Protein AF-0000000084591475 (afdb_homodimer)

Solvent-accessible surface area (backbone atoms only — not comparable to full-atom values): 104775 Å² total; per-residue (Å²): 135,82,75,79,76,74,74,77,80,76,74,75,76,74,73,73,68,65,68,54,53,63,53,49,53,51,47,50,51,49,51,52,48,41,54,53,43,38,54,53,47,49,52,42,66,68,39,81,96,42,48,73,33,51,46,53,26,42,54,39,69,41,34,84,76,37,50,70,74,40,28,50,55,51,37,38,36,29,40,18,66,46,57,89,74,26,24,49,36,48,38,50,50,30,41,44,34,28,79,50,7,54,57,70,56,94,87,36,76,59,70,50,82,48,80,74,62,70,63,87,73,77,78,66,74,94,66,56,75,44,78,59,80,44,66,64,62,78,77,63,62,65,74,73,74,79,70,63,70,80,75,65,65,57,55,20,23,28,29,32,41,48,46,30,28,48,44,47,45,39,53,50,36,36,51,22,36,54,47,41,51,64,71,43,36,59,88,58,82,73,43,61,69,54,58,72,64,60,49,64,78,72,46,45,60,57,48,38,69,52,22,27,65,52,44,41,41,43,28,29,36,10,40,36,60,65,58,47,52,51,49,43,49,47,50,53,47,46,51,54,47,50,65,61,56,59,66,71,87,74,75,73,85,73,79,69,84,72,70,90,63,68,85,58,66,77,57,68,80,45,54,70,62,53,47,52,51,50,52,46,48,51,49,10,50,51,42,33,54,54,37,48,46,26,25,43,19,64,32,35,79,79,35,38,58,63,19,49,49,46,29,49,23,42,48,55,66,55,58,59,70,70,54,29,54,54,35,26,72,61,33,54,20,41,43,60,72,55,45,54,52,46,33,58,50,33,24,54,56,48,45,49,49,37,25,46,48,37,48,38,34,57,53,34,68,42,89,82,46,86,77,66,39,48,55,30,48,34,42,49,79,41,76,47,77,23,70,51,83,67,72,42,68,93,37,59,69,42,76,44,53,10,30,41,38,33,41,38,51,52,56,81,64,45,85,69,30,46,42,35,62,64,34,54,52,31,53,72,65,50,58,59,77,72,68,48,68,66,64,54,58,65,64,47,54,64,65,53,48,48,44,42,45,18,51,50,48,48,51,52,48,25,72,74,34,77,60,39,45,85,49,45,67,61,56,57,46,42,56,68,31,65,88,56,46,26,72,38,68,58,78,90,50,59,44,52,69,45,45,38,53,30,31,51,45,44,37,89,35,40,68,23,29,51,49,48,52,51,51,52,34,56,58,17,61,50,57,61,74,55,36,74,44,37,45,39,44,33,36,16,44,66,70,45,35,52,20,42,51,39,34,26,44,70,24,58,82,45,86,47,53,53,75,11,40,72,32,58,42,70,34,75,32,55,47,62,49,53,51,52,51,53,40,37,49,44,69,50,47,49,58,84,73,78,54,95,78,43,76,48,57,44,45,56,34,45,75,47,71,45,81,68,43,70,88,36,62,64,43,31,49,51,53,54,51,51,54,44,54,30,47,51,53,48,48,49,49,49,54,30,48,74,62,72,41,55,79,58,36,59,39,78,87,16,66,53,69,37,65,66,55,35,50,50,52,27,39,49,51,33,57,62,38,41,33,72,65,28,24,54,51,30,51,43,51,68,76,76,53,86,57,88,61,69,73,64,55,59,60,54,62,60,60,54,59,65,58,58,64,72,68,61,73,86,66,79,77,80,72,73,83,79,79,81,73,81,82,69,78,78,69,80,81,58,48,10,14,44,54,41,18,39,50,18,47,49,43,31,59,48,48,51,52,52,48,46,52,49,22,41,23,59,33,18,48,41,45,36,54,53,50,44,51,50,46,40,26,29,22,47,33,56,68,39,48,70,62,22,50,51,47,51,49,50,49,40,35,66,75,49,25,45,43,70,37,31,47,49,27,45,60,60,47,64,54,40,19,73,81,41,51,89,65,50,28,34,30,58,50,48,53,48,50,53,51,49,50,48,46,54,58,57,60,69,54,70,82,66,57,39,56,33,63,60,46,14,43,33,41,33,29,34,48,67,56,35,59,49,39,44,53,44,55,31,50,66,67,73,39,73,84,76,66,78,73,73,74,75,78,84,53,63,67,51,38,50,54,51,41,50,49,40,58,76,65,41,45,89,46,90,42,76,46,38,75,50,97,66,77,58,68,60,26,47,64,47,10,50,50,44,36,69,74,37,52,50,56,52,48,50,48,36,62,70,75,39,59,54,65,67,72,76,72,70,72,80,66,72,64,75,67,73,73,76,69,72,83,121,134,81,78,76,76,76,76,76,79,76,74,75,75,73,74,73,68,68,70,54,55,64,53,49,56,52,46,50,51,50,51,51,48,42,55,52,42,37,53,53,46,48,53,41,65,68,39,83,98,41,51,73,33,50,46,53,27,42,55,40,69,42,34,85,76,37,49,70,71,38,29,50,54,51,39,37,36,28,41,18,66,45,58,88,74,25,25,47,36,48,38,53,51,30,43,44,34,27,80,50,7,53,56,71,55,94,87,36,76,60,71,51,81,50,79,74,62,68,64,85,73,77,77,65,74,91,68,53,76,44,78,60,80,44,65,64,64,80,77,63,64,68,73,77,75,77,71,62,69,78,75,66,63,57,56,21,23,29,29,32,40,49,47,29,27,48,46,47,45,39,52,50,36,35,51,23,37,54,47,41,51,63,71,44,36,59,88,60,82,73,41,60,70,55,58,73,66,59,45,64,76,70,46,45,61,56,49,40,69,50,22,28,64,52,45,41,41,41,28,30,35,10,41,36,62,65,56,46,51,50,49,44,49,47,52,54,47,46,52,54,47,52,66,61,58,60,65,70,86,76,75,75,81,74,80,71,83,73,69,93,58,70,83,57,65,77,58,67,79,46,54,70,60,54,48,50,51,48,52,47,48,51,48,9,50,50,42,32,54,53,36,48,47,26,25,44,19,64,32,35,79,77,35,38,58,64,19,48,49,45,30,49,23,41,48,56,66,56,58,59,72,70,55,29,54,54,35,26,73,62,35,53,20,42,42,60,71,55,46,54,53,46,33,58,50,34,24,54,57,47,45,50,48,36,25,47,48,36,48,39,35,57,55,34,68,41,89,81,46,86,77,64,40,49,54,30,47,34,45,48,78,40,74,46,78,24,71,52,83,67,73,42,68,93,36,58,67,43,76,44,51,11,28,41,37,32,40,38,50,52,55,81,67,45,84,71,31,45,42,33,63,64,34,54,52,30,52,72,65,50,58,60,78,72,69,48,68,65,62,54,58,66,64,47,53,64,66,55,48,48,45,42,45,18,50,52,47,47,52,53,48,25,71,74,35,76,60,37,45,86,49,44,68,60,56,57,45,43,55,70,31,66,87,56,48,26,73,39,66,57,78,87,50,60,44,53,69,44,44,37,53,29,30,52,45,44,38,90,35,41,67,24,30,50,50,49,53,52,50,52,34,56,58,18,60,49,58,61,73,54,36,74,43,38,46,42,44,34,36,14,44,67,69,45,36,51,22,42,51,39,32,26,46,71,23,57,82,44,86,46,53,53,75,11,40,71,33,57,40,72,36,75,32,54,48,63,51,53,51,52,49,54,40,37,50,44,70,49,47,48,59,83,73,78,54,94,78,43,77,49,59,43,46,55,35,46,75,45,70,46,81,67,43,72,89,36,62,66,44,31,49,51,53,54,51,51,55,43,54,32,48,51,53,48,49,49,49,49,54,31,47,74,62,74,42,57,78,58,35,58,38,79,88,16,65,53,70,36,67,65,55,36,48,49,52,27,38,48,50,34,56,60,36,42,34,71,64,28,23,54,52,31,50,43,51,67,78,76,55,86,58,87,57,69,71,66,54,60,60,52,60,62,58,55,61,63,58,58,67,71,66,63,76,84,65,78,75,82,74,72,84,80,77,82,74,81,83,70,78,79,71,80,79,61,47,11,15,42,56,42,19,38,49,18,47,51,42,30,58,48,48,52,51,54,48,45,52,50,22,42,23,60,32,19,48,41,46,36,54,51,49,44,49,49,46,40,26,28,22,47,34,56,68,40,49,70,61,22,51,49,46,51,50,49,49,41,35,65,74,49,25,44,42,71,38,30,47,48,29,45,60,59,47,63,53,41,17,75,80,42,52,88,65,49,28,33,28,57,48,49,52,48,50,52,50,48,50,49,46,55,59,58,60,70,55,69,82,67,56,41,55,33,63,60,46,14,42,34,41,32,28,33,48,67,54,33,58,49,38,42,54,45,56,33,50,64,68,74,40,72,83,77,66,80,74,73,75,76,78,84,54,62,65,51,39,50,55,51,41,50,48,40,59,75,66,42,45,90,47,90,41,78,45,38,76,50,96,68,77,58,68,59,25,47,62,47,10,50,50,44,36,70,74,38,52,50,56,51,48,50,50,37,62,70,75,38,59,55,64,68,73,77,82,64,79,86,64,75,64,75,66,73,72,75,69,70,80,122

Organism: NCBI:txid1423351

pLDDT: mean 79.7, std 22.91, range [18.05, 98.44]

InterPro domains:
  IPR046496 Domain of unknown function DUF6589 [PF20231] (431-885)

Sequence (1936 aa):
MSPSAGTSTLASNTGTGVEDSDSLSNSADVRRNINRTNELLLKIREYNRFSLGDFLATMFIHSEKLDPSARNLVSRWLNGDSRRGTRPAEIVDAMYRNKYSYTHVNHIVRTADFNALSIPEKSSSARSAGATSFLPSSSINAEGNTSNSDEKRLHNAREGLEEWAARLIIWFVDREATALEGALDPAEAPTWSQIEKFSLTKERPTMKNKAPILWAVLCAVAYSKRRVARKLRLTKGMAVQMERSTSNSSSNSASSGSSGSSNTSGLSSLSPAERVRIKAMEQAEMATVIAIYILIGFRNKMVGFFRTFTGVALFASNIHKSVFHVLGRMRISRSYSSIRHYLERLPEAAKVDLKALGQRAFDSMQDDCQDPEFFIFNFDNINQYVIPRTETIGNKSMMKNGTAATAIVMEDVPKGAFKREPYIRNIQEGRRRNLTVEALYKEIDGEHRAKIGTATIMRILVKHIGGLHSLRKLVEQLYKDPTICALRHLWLRKTRVLSYGTSGINEALVEGASDVLDDLCEQSGMDPEWFEILLILVGSDQLTVDRIRKAINHLDQEESIYHSKSWAVPLIQPWHMGWAYLKSIFRIHWFEATGKSTLGFRRSSSVLGRNPNPEDYYSAEDAVVTVFETMVLSAARYVLLLLSILERYFDPDGPLCDMQYFSSLARRIYDEYMTTDAYHSALSDPTSTEPSAADIKHILKLKMQKIQQNLDKSEGFLAGSSHTGSTEDAPTLLTGDQALANGKLFMRDTLEFIEFTSAMEEGDTGRLFKVMDTILFSFWGSKSTNYGSELLEMVCKMLYEYPAPLKEAILNNYLVNPSGLPGKWQAGDFLQEHFNKDIKRIFDHKSAGFDDKFMRESISLNIPGFSRAKDQLLEILHLARTGKRRTDAKKHQDINVLGAHFEDEHLFDFTPGRTQPYQAVDMVATGKTRMEEGALKSFLDRTLNDPGAVADPSADDETQVAATQTHDMSPSAGTSTLASNTGTGVEDSDSLSNSADVRRNINRTNELLLKIREYNRFSLGDFLATMFIHSEKLDPSARNLVSRWLNGDSRRGTRPAEIVDAMYRNKYSYTHVNHIVRTADFNALSIPEKSSSARSAGATSFLPSSSINAEGNTSNSDEKRLHNAREGLEEWAARLIIWFVDREATALEGALDPAEAPTWSQIEKFSLTKERPTMKNKAPILWAVLCAVAYSKRRVARKLRLTKGMAVQMERSTSNSSSNSASSGSSGSSNTSGLSSLSPAERVRIKAMEQAEMATVIAIYILIGFRNKMVGFFRTFTGVALFASNIHKSVFHVLGRMRISRSYSSIRHYLERLPEAAKVDLKALGQRAFDSMQDDCQDPEFFIFNFDNINQYVIPRTETIGNKSMMKNGTAATAIVMEDVPKGAFKREPYIRNIQEGRRRNLTVEALYKEIDGEHRAKIGTATIMRILVKHIGGLHSLRKLVEQLYKDPTICALRHLWLRKTRVLSYGTSGINEALVEGASDVLDDLCEQSGMDPEWFEILLILVGSDQLTVDRIRKAINHLDQEESIYHSKSWAVPLIQPWHMGWAYLKSIFRIHWFEATGKSTLGFRRSSSVLGRNPNPEDYYSAEDAVVTVFETMVLSAARYVLLLLSILERYFDPDGPLCDMQYFSSLARRIYDEYMTTDAYHSALSDPTSTEPSAADIKHILKLKMQKIQQNLDKSEGFLAGSSHTGSTEDAPTLLTGDQALANGKLFMRDTLEFIEFTSAMEEGDTGRLFKVMDTILFSFWGSKSTNYGSELLEMVCKMLYEYPAPLKEAILNNYLVNPSGLPGKWQAGDFLQEHFNKDIKRIFDHKSAGFDDKFMRESISLNIPGFSRAKDQLLEILHLARTGKRRTDAKKHQDINVLGAHFEDEHLFDFTPGRTQPYQAVDMVATGKTRMEEGALKSFLDRTLNDPGAVADPSADDETQVAATQTHD

Nearest PDB structures (foldseek):
  3d7j-assembly1_D  TM=3.835E-01  e=7.303E+00  Streptomyces coelicolor
  3ica-assembly1_A  TM=3.100E-01  e=4.138E+00  Porphyromonas gingivalis
  8v54-assembly1_B  TM=2.850E-01  e=6.132E+00  Homo sapiens
  3ica-assembly1_B  TM=2.918E-01  e=7.629E+00  Porphyromonas gingivalis
  3ica-assembly1_A  TM=3.074E-01  e=3.314E+00  Porphyromonas gingivalis

Secondary structure (DSSP, 8-state):
----------------SHHHHHHHHHHHHHHHHHHHHHHHHHHHHHSTT--HHHHHHHHHHSGGGS-HHHHHHHHHHHTT-S-TTSSHHHHHHHHHH-GGGS-EETTEEPPP-GGG--------SS--TTT---S-HHHH---S----GGGG----HHHHHHHHHHHHHHHHHHHHHHHHHHHTS-SS---HHHHHH--HHHHHHHHHHH-HHHHHHHHHHH--HHHHHHHHHHHHHHHHHHHHTTSS--------------TTTTTTTS-HHHHHHHHHHHHHHHHHHHHHHHHHHHH-TT--HHHHHHHHHHHHTT--HHHHHHHHHTTSS--HHHHHHHHHHTHHHHHHHHHHHHHHHHHTTSTT-SS---EEEEEEEEEEEE--SS--SSS--EEEEEEEEEEEE--SPPTTTTBHHHHHHHHHHTGGGG--HHHHHHT--HHHHHHHHHHHHHHHHHHH-GGGGGGHHHHHHHTT-TTTT-S-BPPP-PPPEEEPPPBS--TTSHHHHHHHHHHHHHHTT--GGGGGTB-EEEEE-HHHHHHHHHHHHHTTT-SSHHHHTTTEEEEE-HHHHHHHHHHHHHHHH--S---TT--SHHHHHHHTT----TTSHHHHHHHHHHHHHHHHHHHHHHHHHHTT-HHHHTSTTSGGGSHHHHHHHHHHHHHHHSSHHHHHHHHS-GGGS----HHHHHHHHHHHHHHHHHHTT---S-----------S------S-HHHHHHHHHHHHHHHHHHHHHHHHHTBHHHHHHHHHHHHHHHHHTT-HHHHHHHHHHHHIIIIIS-HHHHHHHHHHSSB-TT--TT--B-HHHHHHHHHHHHHHHH--TT--TT-HIIIIIIGGGHHHHHHHHHHHHHHTT--------PPPP-HHHHHHHHHHHHHTTSSS--TT---S-----HHHHHHHHIIIIIHHHHHHHHHH-TT----TTS-------------/-----------------HHHHHHHHHHHHHHHHHHHHHHHHHHHHHSTT--HHHHHHHHHHSGGGS-HHHHHHHHHHHTT-S-TTSSHHHHHHHHHH-GGGS-EETTEEPPP-GGG---------S--TTT---S-HHHH--------GGGG----HHHHHHHHHHHHHHHHHHHHHHHHHHHTS-SS---HHHHHH--HHHHHHHHHHH-HHHHHHHHHHH--HHHHHHHHHHHHHHHHHHHHTTSS-------------GGGTTTTTS-HHHHHHHHHHHHHHHHHHHHHHHHHHHH-TT--HHHHHHHHHHHHTT--HHHHHHHHHTTSS--HHHHHHHHHHTHHHHHHHHHHHHHHHHHTTSTT-SS---EEEEEEEEEEEE--SS--SSS--EEEEEEEEEEEEP-SPPTTTTBHHHHHHHHHHTGGGG--HHHHHHT--HHHHHHHHHHHHHHHHHHH-GGGGGGHHHHHHHTT-TTTT-S-BPPP-PPPEEEPPPBS--TTSHHHHHHHHHHHHHHTT--GGGGGTB-EEEEE-HHHHHHHHHHHHHTTT-SSHHHHTTTEEEEE-HHHHHHHHHHHHHHHH--S---TT--SHHHHHHHTT----TTSHHHHHHHHHHHHHHHHHHHHHHHHHHTT-HHHHTSTTSGGGSHHHHHHHHHHHHHHHSSHHHHHHHHS-GGGS----HHHHHHHHHHHHHHHHHHTT---S------------------S-HHHHHHHHHHHHHHHHHHHHHHHHHTBHHHHHHHHHHHHHHHHHTT-HHHHHHHHHHHHIIIIIS-HHHHHHHHHHSSB-TT--TT--B-HHHHHHHHHHHHHHHH--TT--TTSHIIIIIIGGGHHHHHHHHHHHHHHTT--------PPPP-HHHHHHHHHHHHHTTSSS--TT---S-----HHHHHHHHIIIIIHHHHHHHHHH-TT------S-------------

Foldseek 3Di:
DPPDPPPPDPPPPPPDPPVVVVVVVVVVVVVVVVVVVVVVQVVQVVDPPGHPVNVVCCCPVVLVVDDPVSSVVSVCQQVQVDDPCSHPVNVLVCQQPPPQQFDDDVNDTDAADCVPPDQPPDPPPPDDVVVDQQFPVLVVPPPDPPPPPVSPPDNGSNNRVRSSVVSSLSVLQVQLLVQVLVVQFDPDQDALVCLLPDFLVVCLVVSCVSHVSLLVVQLVVQFDPPVLVVVVVVVVVVVVVCVVPVPDDPDDPDPPDDPDPPPCVVVVPPDPSVSSVVVSSVRSSVSSSQVSQQVSCVVPVNGHVQQLLVQLLVLLVVDDQVVLVVCCVSNRHPHPVVNLVSLLVRLVVLLVVLLVQQVQQLVLLDPPDPDRKHWAKEKDKFKAFFPDPDDDPVRHTDIQIWMWIKIWIFDDFDHPQFWQVQLVVLVVVLCLVVDDLVVLLVLQDPQLLLLLLLLVLLCLCCVQQVLNVVCNVVSVVQCVDCVGHFPFFFDFDAIDMFIAFMGSQHLLALVSLLVVVVVSCVSNVHDLVSLVTGAHEYEYALSNLLSPLLNLLVLVPPPRCSNSSSRYDYDHWCPVVLLVLLVLLCLFFVDPDQDPQFDTLNVLCVLVVDDADSVDRVSSLVSLVLLLSLVSVLLLVVVVVLVVCNVQQSPSPHPCNDVVVVSVSSSVSCVCFQDPVNLVVQQDQPVVPPPPPPDRVVVVVVPVVVVVVPPPPPPDDDPDDDPPDDPPDDPPQRQGAQLSSSRSLSNNSVSLSVQCLQCQLQRRLPSNVSSLSQVLLLCLLSVVVSSNLVSSVVVSCLPGRRDPSNNVSCSNPQWHANPSDGSHIHISNVVNVVLSVSLCSSVVDSRDHSNDSSSRSSRRSCSVSNVSSNVVVCVSVPHDDPPPPPDDDDCVVSSVSSSVVCVVSVSNPIDTSHDHPDHGTNSNVSSSVSCVVCSVVVSSCCCVPPVNDDDPPPDDPPVVPPPPPPPD/DDPPPPPPDPPPPPVDPPVVVVVVVVVVVVVVVVVVVVVVQVVQVVDPPGHPVNVVCCCPVVLVVDDPVSSVVSVCQQVQNDDPCRHPVNVLVCQQPPPQQFDDDVNDTDAADCVPPDQPPDPPPPDDVVVDQQFPVLVVPPPDPPPPPVSPPDNGSNNRVRSSVVSSLSVLQVQLLVQVLVVQFDPDQDALVCLLPDFLVVCLVVSCVSHVSLLVVQLVVQQDPPVLVVVVVVVVVVVVVCVVPVPDDPDDPDPPDDPDPPPCVVVVPPDPSVSSRVVSSVRSSVSSSQVSQQVSCVVPVNGHVQQLLVQLLVLLVVDDQVVLVVCCVSNRHPHPVVNLVSLLVRLVVLLVVLLVQQVQQLVLLDPPDPDRKHWAKEKDKFKFFFPDPDDDPVRHTDIQIWMWIKIWIFDPFDHQQFWDVQLVVLVVVLCLVVDDLVVLLVLQDPQLLLLLQLLVLLCLCCVQQVLNVVCNVVSVVQCVDCVGHFPFFFDQDAIDMFIAFMGSQHLLALVSLLVVVVVSCVSNVHDLVSLVTGAHEYEYALSNLLSPLLNLLVLVPPPGCSNSVSRYDYDHWCPVVLLVLLVLLCLQFVDPDQDPQFDTLNVLCVLVVDDADSVDRVSSLVSLVLLLSLVSVLLLQVVVVLVVCNVQQSPSPHPCNDVVVVSVSSSVSCVCFQDPVNLVVQQDQVVVPPPPPPDRVVVVVVPVVVVVVPPPPPPDDDPDDDPPDDPPDDPPQRQGAQLSSSRSLSNNSVSLSVQCLQCQLQRRLPSNVSSLSQVLLLCLLSVVVSSNLVSSVVVSCLPGRRDPSNNVSCSNPQWHANPSDGSHIHISNVVNVVLSVSLCSSVVDSRDHSNDSSSRSSRRSCSVSNVSSNVVVCVSVPHDDPPPPPDDDDCVVSSVSSSVVCVVSVSNPIDTSHDHPDHGTNSNVSSSVSCVVCSVVVSSCCCPPPVNDDDPPPDDPPPVPPPPPPVD

Radius of gyration: 46.62 Å; Cα contacts (8 Å, |Δi|>4): 2691; chains: 2; bounding box: 103×145×144 Å

Structure (mmCIF, N/CA/C/O backbone):
data_AF-0000000084591475-model_v1
#
loop_
_entity.id
_entity.type
_entity.pdbx_description
1 polymer 'DUF6589 domain-containing protein'
#
loop_
_atom_site.group_PDB
_atom_site.id
_atom_site.type_symbol
_atom_site.label_atom_id
_atom_site.label_alt_id
_atom_site.label_comp_id
_atom_site.label_asym_id
_atom_site.label_entity_id
_atom_site.label_seq_id
_atom_site.pdbx_PDB_ins_code
_atom_site.Cartn_x
_atom_site.Cartn_y
_atom_site.Cartn_z
_atom_site.occupancy
_atom_site.B_iso_or_equiv
_atom_site.auth_seq_id
_atom_site.auth_comp_id
_atom_site.auth_asym_id
_atom_site.auth_atom_id
_atom_site.pdbx_PDB_model_num
ATOM 1 N N . MET A 1 1 ? -34.5 -73.625 40.062 1 22.3 1 MET A N 1
ATOM 2 C CA . MET A 1 1 ? -35.031 -74.312 38.875 1 22.3 1 MET A CA 1
ATOM 3 C C . MET A 1 1 ? -34.094 -74.125 37.688 1 22.3 1 MET A C 1
ATOM 5 O O . MET A 1 1 ? -33.5 -73.062 37.5 1 22.3 1 MET A O 1
ATOM 9 N N . SER A 1 2 ? -33.562 -75.312 37.188 1 22.03 2 SER A N 1
ATOM 10 C CA . SER A 1 2 ? -32.312 -75.75 36.562 1 22.03 2 SER A CA 1
ATOM 11 C C . SER A 1 2 ? -32.312 -75.375 35.062 1 22.03 2 SER A C 1
ATOM 13 O O . SER A 1 2 ? -33.156 -75.875 34.312 1 22.03 2 SER A O 1
ATOM 15 N N . PRO A 1 3 ? -32.062 -74.125 34.812 1 25.86 3 PRO A N 1
ATOM 16 C CA . PRO A 1 3 ? -32.344 -73.5 33.5 1 25.86 3 PRO A CA 1
ATOM 17 C C . PRO A 1 3 ? -31.688 -74.312 32.375 1 25.86 3 PRO A C 1
ATOM 19 O O . PRO A 1 3 ? -30.641 -74.938 32.562 1 25.86 3 PRO A O 1
ATOM 22 N N . SER A 1 4 ? -32.594 -74.938 31.609 1 21.67 4 SER A N 1
ATOM 23 C CA . SER A 1 4 ? -32.438 -76 30.594 1 21.67 4 SER A CA 1
ATOM 24 C C . SER A 1 4 ? -31.5 -75.5 29.469 1 21.67 4 SER A C 1
ATOM 26 O O . SER A 1 4 ? -31.688 -74.438 28.922 1 21.67 4 SER A O 1
ATOM 28 N N . ALA A 1 5 ? -30.25 -75.938 29.531 1 24.33 5 ALA A N 1
ATOM 29 C CA . ALA A 1 5 ? -28.938 -75.688 28.938 1 24.33 5 ALA A CA 1
ATOM 30 C C . ALA A 1 5 ? -28.938 -76 27.453 1 24.33 5 ALA A C 1
ATOM 32 O O . ALA A 1 5 ? -28.938 -77.125 27.047 1 24.33 5 ALA A O 1
ATOM 33 N N . GLY A 1 6 ? -30.047 -75.438 26.766 1 21.75 6 GLY A N 1
ATOM 34 C CA . GLY A 1 6 ? -30.344 -75.938 25.453 1 21.75 6 GLY A CA 1
ATOM 35 C C . GLY A 1 6 ? -29.125 -76 24.531 1 21.75 6 GLY A C 1
ATOM 36 O O . GLY A 1 6 ? -28.297 -75.125 24.547 1 21.75 6 GLY A O 1
ATOM 37 N N . THR A 1 7 ? -28.594 -77.188 24.281 1 21.64 7 THR A N 1
ATOM 38 C CA . THR A 1 7 ? -27.375 -77.75 23.703 1 21.64 7 THR A CA 1
ATOM 39 C C . THR A 1 7 ? -27.281 -77.375 22.219 1 21.64 7 THR A C 1
ATOM 41 O O . THR A 1 7 ? -28.047 -77.938 21.406 1 21.64 7 THR A O 1
ATOM 44 N N . SER A 1 8 ? -27.391 -76.125 21.891 1 22.05 8 SER A N 1
ATOM 45 C CA . SER A 1 8 ? -27.562 -75.812 20.484 1 22.05 8 SER A CA 1
ATOM 46 C C . SER A 1 8 ? -26.484 -76.438 19.625 1 22.05 8 SER A C 1
ATOM 48 O O . SER A 1 8 ? -25.312 -76.438 20 1 22.05 8 SER A O 1
ATOM 50 N N . THR A 1 9 ? -26.844 -77.5 18.828 1 21.86 9 THR A N 1
ATOM 51 C CA . THR A 1 9 ? -26.156 -78.438 17.953 1 21.86 9 THR A CA 1
ATOM 52 C C . THR A 1 9 ? -25.328 -77.688 16.891 1 21.86 9 THR A C 1
ATOM 54 O O . THR A 1 9 ? -25.844 -76.75 16.219 1 21.86 9 THR A O 1
ATOM 57 N N . LEU A 1 10 ? -24 -77.5 17.094 1 21.08 10 LEU A N 1
ATOM 58 C CA . LEU A 1 10 ? -22.906 -77 16.312 1 21.08 10 LEU A CA 1
ATOM 59 C C . LEU A 1 10 ? -22.797 -77.688 14.953 1 21.08 10 LEU A C 1
ATOM 61 O O . LEU A 1 10 ? -22.344 -78.812 14.867 1 21.08 10 LEU A O 1
ATOM 65 N N . ALA A 1 11 ? -23.938 -77.75 14.195 1 23.17 11 ALA A N 1
ATOM 66 C CA . ALA A 1 11 ? -23.812 -78.562 12.969 1 23.17 11 ALA A CA 1
ATOM 67 C C . ALA A 1 11 ? -22.625 -78.062 12.141 1 23.17 11 ALA A C 1
ATOM 69 O O . ALA A 1 11 ? -22.375 -76.875 12.016 1 23.17 11 ALA A O 1
ATOM 70 N N . SER A 1 12 ? -21.594 -78.875 12.164 1 21.97 12 SER A N 1
ATOM 71 C CA . SER A 1 12 ? -20.312 -78.875 11.469 1 21.97 12 SER A CA 1
ATOM 72 C C . SER A 1 12 ? -20.516 -78.688 9.969 1 21.97 12 SER A C 1
ATOM 74 O O . SER A 1 12 ? -21.156 -79.5 9.312 1 21.97 12 SER A O 1
ATOM 76 N N . ASN A 1 13 ? -20.953 -77.5 9.57 1 21.39 13 ASN A N 1
ATOM 77 C CA . ASN A 1 13 ? -21.172 -77.25 8.156 1 21.39 13 ASN A CA 1
ATOM 78 C C . ASN A 1 13 ? -20 -77.688 7.297 1 21.39 13 ASN A C 1
ATOM 80 O O . ASN A 1 13 ? -18.875 -77.25 7.465 1 21.39 13 ASN A O 1
ATOM 84 N N . THR A 1 14 ? -19.938 -79 7.047 1 23.33 14 THR A N 1
ATOM 85 C CA . THR A 1 14 ? -19.016 -79.688 6.148 1 23.33 14 THR A CA 1
ATOM 86 C C . THR A 1 14 ? -19 -79 4.777 1 23.33 14 THR A C 1
ATOM 88 O O . THR A 1 14 ? -19.984 -79.062 4.035 1 23.33 14 THR A O 1
ATOM 91 N N . GLY A 1 15 ? -18.578 -77.812 4.773 1 22.67 15 GLY A N 1
ATOM 92 C CA . GLY A 1 15 ? -18.422 -77.125 3.52 1 22.67 15 GLY A CA 1
ATOM 93 C C . GLY A 1 15 ? -17.781 -77.938 2.424 1 22.67 15 GLY A C 1
ATOM 94 O O . GLY A 1 15 ? -16.781 -78.625 2.65 1 22.67 15 GLY A O 1
ATOM 95 N N . THR A 1 16 ? -18.609 -78.625 1.617 1 26.91 16 THR A N 1
ATOM 96 C CA . THR A 1 16 ? -18.312 -79.5 0.482 1 26.91 16 THR A CA 1
ATOM 97 C C . THR A 1 16 ? -17.203 -78.875 -0.382 1 26.91 16 THR A C 1
ATOM 99 O O . THR A 1 16 ? -17.062 -77.688 -0.476 1 26.91 16 THR A O 1
ATOM 102 N N . GLY A 1 17 ? -16.172 -79.688 -0.584 1 24.83 17 GLY A N 1
ATOM 103 C CA . GLY A 1 17 ? -14.922 -79.625 -1.316 1 24.83 17 GLY A CA 1
ATOM 104 C C . GLY A 1 17 ? -15.086 -79.188 -2.762 1 24.83 17 GLY A C 1
ATOM 105 O O . GLY A 1 17 ? -14.375 -79.688 -3.643 1 24.83 17 GLY A O 1
ATOM 106 N N . VAL A 1 18 ? -16.219 -78.625 -3.012 1 28.73 18 VAL A N 1
ATOM 107 C CA . VAL A 1 18 ? -16.344 -78.312 -4.43 1 28.73 18 VAL A CA 1
ATOM 108 C C . VAL A 1 18 ? -15.156 -77.438 -4.867 1 28.73 18 VAL A C 1
ATOM 110 O O . VAL A 1 18 ? -15 -77.125 -6.055 1 28.73 18 VAL A O 1
ATOM 113 N N . GLU A 1 19 ? -14.539 -76.875 -3.844 1 29.55 19 GLU A N 1
ATOM 114 C CA . GLU A 1 19 ? -13.609 -75.875 -4.359 1 29.55 19 GLU A CA 1
ATOM 115 C C . GLU A 1 19 ? -12.508 -76.562 -5.188 1 29.55 19 GLU A C 1
ATOM 117 O O . GLU A 1 19 ? -11.805 -75.875 -5.941 1 29.55 19 GLU A O 1
ATOM 122 N N . ASP A 1 20 ? -12.273 -77.875 -4.871 1 31.77 20 ASP A N 1
ATOM 123 C CA . ASP A 1 20 ? -11.023 -78.375 -5.422 1 31.77 20 ASP A CA 1
ATOM 124 C C . ASP A 1 20 ? -11.172 -78.75 -6.898 1 31.77 20 ASP A C 1
ATOM 126 O O . ASP A 1 20 ? -10.188 -79 -7.578 1 31.77 20 ASP A O 1
ATOM 130 N N . SER A 1 21 ? -12.391 -79.062 -7.242 1 32.59 21 SER A N 1
ATOM 131 C CA . SER A 1 21 ? -12.508 -79.625 -8.602 1 32.59 21 SER A CA 1
ATOM 132 C C . SER A 1 21 ? -12.234 -78.5 -9.633 1 32.59 21 SER A C 1
ATOM 134 O O . SER A 1 21 ? -11.758 -78.812 -10.734 1 32.59 21 SER A O 1
ATOM 136 N N . ASP A 1 22 ? -12.789 -77.375 -9.391 1 34 22 ASP A N 1
ATOM 137 C CA . ASP A 1 22 ? -12.586 -76.25 -10.336 1 34 22 ASP A CA 1
ATOM 138 C C . ASP A 1 22 ? -11.109 -75.875 -10.406 1 34 22 ASP A C 1
ATOM 140 O O . ASP A 1 22 ? -10.664 -75.312 -11.406 1 34 22 ASP A O 1
ATOM 144 N N . SER A 1 23 ? -10.344 -76.125 -9.391 1 42.28 23 SER A N 1
ATOM 145 C CA . SER A 1 23 ? -8.898 -75.875 -9.391 1 42.28 23 SER A CA 1
ATOM 146 C C . SER A 1 23 ? -8.172 -77 -10.18 1 42.28 23 SER A C 1
ATOM 148 O O . SER A 1 23 ? -7.16 -76.688 -10.828 1 42.28 23 SER A O 1
ATOM 150 N N . LEU A 1 24 ? -8.633 -78.25 -10.078 1 43.59 24 LEU A N 1
ATOM 151 C CA . LEU A 1 24 ? -8.039 -79.375 -10.797 1 43.59 24 LEU A CA 1
ATOM 152 C C . LEU A 1 24 ? -8.336 -79.312 -12.289 1 43.59 24 LEU A C 1
ATOM 154 O O . LEU A 1 24 ? -7.496 -79.625 -13.117 1 43.59 24 LEU A O 1
ATOM 158 N N . SER A 1 25 ? -9.578 -79.062 -12.602 1 44.91 25 SER A N 1
ATOM 159 C CA . SER A 1 25 ? -9.984 -78.875 -13.992 1 44.91 25 SER A CA 1
ATOM 160 C C . SER A 1 25 ? -9.242 -77.688 -14.641 1 44.91 25 SER A C 1
ATOM 162 O O . SER A 1 25 ? -8.844 -77.75 -15.805 1 44.91 25 SER A O 1
ATOM 164 N N . ASN A 1 26 ? -9.086 -76.688 -13.859 1 57.81 26 ASN A N 1
ATOM 165 C CA . ASN A 1 26 ? -8.312 -75.5 -14.281 1 57.81 26 ASN A CA 1
ATOM 166 C C . ASN A 1 26 ? -6.84 -75.875 -14.453 1 57.81 26 ASN A C 1
ATOM 168 O O . ASN A 1 26 ? -6.188 -75.375 -15.383 1 57.81 26 ASN A O 1
ATOM 172 N N . SER A 1 27 ? -6.414 -76.875 -13.641 1 70 27 SER A N 1
ATOM 173 C CA . SER A 1 27 ? -5.027 -77.312 -13.719 1 70 27 SER A CA 1
ATOM 174 C C . SER A 1 27 ? -4.793 -78.188 -14.938 1 70 27 SER A C 1
ATOM 176 O O . SER A 1 27 ? -3.756 -78.125 -15.594 1 70 27 SER A O 1
ATOM 178 N N . ALA A 1 28 ? -5.812 -79.062 -15.305 1 72.69 28 ALA A N 1
ATOM 179 C CA . ALA A 1 28 ? -5.668 -79.938 -16.469 1 72.69 28 ALA A CA 1
ATOM 180 C C . ALA A 1 28 ? -5.703 -79.062 -17.766 1 72.69 28 ALA A C 1
ATOM 182 O O . ALA A 1 28 ? -4.949 -79.375 -18.703 1 72.69 28 ALA A O 1
ATOM 183 N N . ASP A 1 29 ? -6.562 -78.125 -17.719 1 78.06 29 ASP A N 1
ATOM 184 C CA . ASP A 1 29 ? -6.668 -77.25 -18.891 1 78.06 29 ASP A CA 1
ATOM 185 C C . ASP A 1 29 ? -5.379 -76.438 -19.094 1 78.06 29 ASP A C 1
ATOM 187 O O . ASP A 1 29 ? -4.922 -76.25 -20.234 1 78.06 29 ASP A O 1
ATOM 191 N N . VAL A 1 30 ? -4.801 -76.062 -18.016 1 85.06 30 VAL A N 1
ATOM 192 C CA . VAL A 1 30 ? -3.549 -75.312 -18.078 1 85.06 30 VAL A CA 1
ATOM 193 C C . VAL A 1 30 ? -2.439 -76.188 -18.609 1 85.06 30 VAL A C 1
ATOM 195 O O . VAL A 1 30 ? -1.645 -75.75 -19.453 1 85.06 30 VAL A O 1
ATOM 198 N N . ARG A 1 31 ? -2.49 -77.5 -18.156 1 88.81 31 ARG A N 1
ATOM 199 C CA . ARG A 1 31 ? -1.468 -78.438 -18.625 1 88.81 31 ARG A CA 1
ATOM 200 C C . ARG A 1 31 ? -1.626 -78.75 -20.125 1 88.81 31 ARG A C 1
ATOM 202 O O . ARG A 1 31 ? -0.636 -78.812 -20.844 1 88.81 31 ARG A O 1
ATOM 209 N N . ARG A 1 32 ? -2.879 -78.812 -20.562 1 90.69 32 ARG A N 1
ATOM 210 C CA . ARG A 1 32 ? -3.146 -79.062 -21.969 1 90.69 32 ARG A CA 1
ATOM 211 C C . ARG A 1 32 ? -2.695 -77.875 -22.812 1 90.69 32 ARG A C 1
ATOM 213 O O . ARG A 1 32 ? -2.111 -78.062 -23.875 1 90.69 32 ARG A O 1
ATOM 220 N N . ASN A 1 33 ? -2.971 -76.688 -22.297 1 91.62 33 ASN A N 1
ATOM 221 C CA . ASN A 1 33 ? -2.578 -75.5 -23 1 91.62 33 ASN A CA 1
ATOM 222 C C . ASN A 1 33 ? -1.06 -75.312 -23.062 1 91.62 33 ASN A C 1
ATOM 224 O O . ASN A 1 33 ? -0.518 -74.875 -24.078 1 91.62 33 ASN A O 1
ATOM 228 N N . ILE A 1 34 ? -0.386 -75.812 -22.016 1 93.88 34 ILE A N 1
ATOM 229 C CA . ILE A 1 34 ? 1.07 -75.688 -21.969 1 93.88 34 ILE A CA 1
ATOM 230 C C . ILE A 1 34 ? 1.667 -76.625 -23.016 1 93.88 34 ILE A C 1
ATOM 232 O O . ILE A 1 34 ? 2.586 -76.25 -23.75 1 93.88 34 ILE A O 1
ATOM 236 N N . ASN A 1 35 ? 1.048 -77.938 -23.094 1 92.56 35 ASN A N 1
ATOM 237 C CA . ASN A 1 35 ? 1.547 -78.875 -24.062 1 92.56 35 ASN A CA 1
ATOM 238 C C . ASN A 1 35 ? 1.346 -78.375 -25.5 1 92.56 35 ASN A C 1
ATOM 240 O O . ASN A 1 35 ? 2.242 -78.5 -26.344 1 92.56 35 ASN A O 1
ATOM 244 N N . ARG A 1 36 ? 0.226 -77.812 -25.766 1 93.81 36 ARG A N 1
ATOM 245 C CA . ARG A 1 36 ? -0.08 -77.312 -27.094 1 93.81 36 ARG A CA 1
ATOM 246 C C . ARG A 1 36 ? 0.824 -76.125 -27.438 1 93.81 36 ARG A C 1
ATOM 248 O O . ARG A 1 36 ? 1.296 -76 -28.578 1 93.81 36 ARG A O 1
ATOM 255 N N . THR A 1 37 ? 1.005 -75.188 -26.469 1 95.5 37 THR A N 1
ATOM 256 C CA . THR A 1 37 ? 1.879 -74.062 -26.672 1 95.5 37 THR A CA 1
ATOM 257 C C . THR A 1 37 ? 3.314 -74.5 -26.922 1 95.5 37 THR A C 1
ATOM 259 O O . THR A 1 37 ? 4.004 -73.938 -27.781 1 95.5 37 THR A O 1
ATOM 262 N N . ASN A 1 38 ? 3.762 -75.562 -26.203 1 94.75 38 ASN A N 1
ATOM 263 C CA . ASN A 1 38 ? 5.094 -76.125 -26.406 1 94.75 38 ASN A CA 1
ATOM 264 C C . ASN A 1 38 ? 5.258 -76.688 -27.844 1 94.75 38 ASN A C 1
ATOM 266 O O . ASN A 1 38 ? 6.289 -76.438 -28.469 1 94.75 38 ASN A O 1
ATOM 270 N N . GLU A 1 39 ? 4.211 -77.375 -28.281 1 94 39 GLU A N 1
ATOM 271 C CA . GLU A 1 39 ? 4.25 -77.938 -29.625 1 94 39 GLU A CA 1
ATOM 272 C C . GLU A 1 39 ? 4.371 -76.812 -30.672 1 94 39 GLU A C 1
ATOM 274 O O . GLU A 1 39 ? 5.156 -76.938 -31.625 1 94 39 GLU A O 1
ATOM 279 N N . LEU A 1 40 ? 3.645 -75.75 -30.484 1 95 40 LEU A N 1
ATOM 280 C CA . LEU A 1 40 ? 3.641 -74.625 -31.422 1 95 40 LEU A CA 1
ATOM 281 C C . LEU A 1 40 ? 4.977 -73.875 -31.391 1 95 40 LEU A C 1
ATOM 283 O O . LEU A 1 40 ? 5.512 -73.5 -32.438 1 95 40 LEU A O 1
ATOM 287 N N . LEU A 1 41 ? 5.555 -73.625 -30.234 1 95.31 41 LEU A N 1
ATOM 288 C CA . LEU A 1 41 ? 6.82 -72.938 -30.094 1 95.31 41 LEU A CA 1
ATOM 289 C C . LEU A 1 41 ? 7.973 -73.75 -30.641 1 95.31 41 LEU A C 1
ATOM 291 O O . LEU A 1 41 ? 8.914 -73.188 -31.219 1 95.31 41 LEU A O 1
ATOM 295 N N . LEU A 1 42 ? 7.875 -75.125 -30.469 1 92.81 42 LEU A N 1
ATOM 296 C CA . LEU A 1 42 ? 8.898 -76 -31.031 1 92.81 42 LEU A CA 1
ATOM 297 C C . LEU A 1 42 ? 8.836 -76 -32.562 1 92.81 42 LEU A C 1
ATOM 299 O O . LEU A 1 42 ? 9.867 -76.062 -33.219 1 92.81 42 LEU A O 1
ATOM 303 N N . LYS A 1 43 ? 7.621 -75.875 -33.062 1 93.69 43 LYS A N 1
ATOM 304 C CA . LYS A 1 43 ? 7.461 -75.812 -34.531 1 93.69 43 LYS A CA 1
ATOM 305 C C . LYS A 1 43 ? 8.086 -74.5 -35.062 1 93.69 43 LYS A C 1
ATOM 307 O O . LYS A 1 43 ? 8.672 -74.5 -36.156 1 93.69 43 LYS A O 1
ATOM 312 N N . ILE A 1 44 ? 7.949 -73.375 -34.281 1 94.69 44 ILE A N 1
ATOM 313 C CA . ILE A 1 44 ? 8.562 -72.125 -34.688 1 94.69 44 ILE A CA 1
ATOM 314 C C . ILE A 1 44 ? 10.078 -72.312 -34.75 1 94.69 44 ILE A C 1
ATOM 316 O O . ILE A 1 44 ? 10.727 -71.812 -35.656 1 94.69 44 ILE A O 1
ATOM 320 N N . ARG A 1 45 ? 10.688 -73 -33.844 1 90.88 45 ARG A N 1
ATOM 321 C CA . ARG A 1 45 ? 12.125 -73.25 -33.75 1 90.88 45 ARG A CA 1
ATOM 322 C C . ARG A 1 45 ? 12.625 -74.062 -34.938 1 90.88 45 ARG A C 1
ATOM 324 O O . ARG A 1 45 ? 13.75 -73.875 -35.406 1 90.88 45 ARG A O 1
ATOM 331 N N . GLU A 1 46 ? 11.742 -74.938 -35.406 1 91.69 46 GLU A N 1
ATOM 332 C CA . GLU A 1 46 ? 12.109 -75.875 -36.5 1 91.69 46 GLU A CA 1
ATOM 333 C C . GLU A 1 46 ? 12.188 -75.125 -37.812 1 91.69 46 GLU A C 1
ATOM 335 O O . GLU A 1 46 ? 12.898 -75.562 -38.719 1 91.69 46 GLU A O 1
ATOM 340 N N . TYR A 1 47 ? 11.398 -74.062 -37.875 1 91.69 47 TYR A N 1
ATOM 341 C CA . TYR A 1 47 ? 11.438 -73.312 -39.125 1 91.69 47 TYR A CA 1
ATOM 342 C C . TYR A 1 47 ? 12.766 -72.562 -39.281 1 91.69 47 TYR A C 1
ATOM 344 O O . TYR A 1 47 ? 13.273 -72 -38.344 1 91.69 47 TYR A O 1
ATOM 352 N N . ASN A 1 48 ? 13.391 -72.688 -40.406 1 82.62 48 ASN A N 1
ATOM 353 C CA . ASN A 1 48 ? 14.656 -72 -40.688 1 82.62 48 ASN A CA 1
ATOM 354 C C . ASN A 1 48 ? 14.469 -70.5 -40.844 1 82.62 48 ASN A C 1
ATOM 356 O O . ASN A 1 48 ? 13.578 -70.062 -41.562 1 82.62 48 ASN A O 1
ATOM 360 N N . ARG A 1 49 ? 15.211 -69.688 -40.188 1 86.38 49 ARG A N 1
ATOM 361 C CA . ARG A 1 49 ? 15.219 -68.188 -40.25 1 86.38 49 ARG A CA 1
ATOM 362 C C . ARG A 1 49 ? 13.867 -67.625 -39.844 1 86.38 49 ARG A C 1
ATOM 364 O O . ARG A 1 49 ? 13.344 -66.75 -40.5 1 86.38 49 ARG A O 1
ATOM 371 N N . PHE A 1 50 ? 13.094 -68.25 -39 1 91.94 50 PHE A N 1
ATOM 372 C CA . PHE A 1 50 ? 11.797 -67.812 -38.5 1 91.94 50 PHE A CA 1
ATOM 373 C C . PHE A 1 50 ? 11.781 -67.812 -36.969 1 91.94 50 PHE A C 1
ATOM 375 O O . PHE A 1 50 ? 11.93 -68.875 -36.375 1 91.94 50 PHE A O 1
ATOM 382 N N . SER A 1 51 ? 11.828 -66.625 -36.438 1 92.56 51 SER A N 1
ATOM 383 C CA . SER A 1 51 ? 11.883 -66.438 -34.969 1 92.56 51 SER A CA 1
ATOM 384 C C . SER A 1 51 ? 10.508 -66.188 -34.406 1 92.56 51 SER A C 1
ATOM 386 O O . SER A 1 51 ? 9.547 -65.938 -35.125 1 92.56 51 SER A O 1
ATOM 388 N N . LEU A 1 52 ? 10.422 -66.312 -33.062 1 94.38 52 LEU A N 1
ATOM 389 C CA . LEU A 1 52 ? 9.18 -65.938 -32.375 1 94.38 52 LEU A CA 1
ATOM 390 C C . LEU A 1 52 ? 8.781 -64.5 -32.719 1 94.38 52 LEU A C 1
ATOM 392 O O . LEU A 1 52 ? 7.602 -64.188 -32.906 1 94.38 52 LEU A O 1
ATOM 396 N N . GLY A 1 53 ? 9.758 -63.562 -32.75 1 93.31 53 GLY A N 1
ATOM 397 C CA . GLY A 1 53 ? 9.523 -62.188 -33.125 1 93.31 53 GLY A CA 1
ATOM 398 C C . GLY A 1 53 ? 8.945 -62.062 -34.531 1 93.31 53 GLY A C 1
ATOM 399 O O . GLY A 1 53 ? 8.039 -61.25 -34.75 1 93.31 53 GLY A O 1
ATOM 400 N N . ASP A 1 54 ? 9.398 -62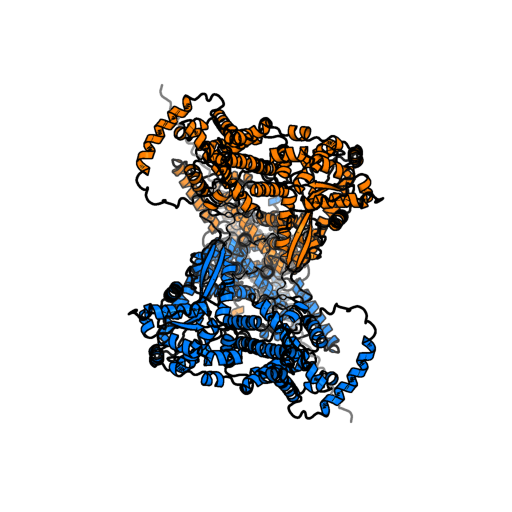.906 -35.438 1 93 54 ASP A N 1
ATOM 401 C CA . ASP A 1 54 ? 8.898 -62.906 -36.812 1 93 54 ASP A CA 1
ATOM 402 C C . ASP A 1 54 ? 7.445 -63.344 -36.875 1 93 54 ASP A C 1
ATOM 404 O O . ASP A 1 54 ? 6.641 -62.781 -37.625 1 93 54 ASP A O 1
ATOM 408 N N . PHE A 1 55 ? 7.211 -64.375 -36.094 1 95 55 PHE A N 1
ATOM 409 C CA . PHE A 1 55 ? 5.852 -64.938 -36.031 1 95 55 PHE A CA 1
ATOM 410 C C . PHE A 1 55 ? 4.879 -63.844 -35.562 1 95 55 PHE A C 1
ATOM 412 O O . PHE A 1 55 ? 3.875 -63.594 -36.219 1 95 55 PHE A O 1
ATOM 419 N N . LEU A 1 56 ? 5.227 -63.188 -34.438 1 95.19 56 LEU A N 1
ATOM 420 C CA . LEU A 1 56 ? 4.363 -62.156 -33.844 1 95.19 56 LEU A CA 1
ATOM 421 C C . LEU A 1 56 ? 4.277 -60.938 -34.781 1 95.19 56 LEU A C 1
ATOM 423 O O . LEU A 1 56 ? 3.203 -60.375 -34.938 1 95.19 56 LEU A O 1
ATOM 427 N N . ALA A 1 57 ? 5.32 -60.5 -35.406 1 93.44 57 ALA A N 1
ATOM 428 C CA . ALA A 1 57 ? 5.34 -59.344 -36.312 1 93.44 57 ALA A CA 1
ATOM 429 C C . ALA A 1 57 ? 4.441 -59.594 -37.5 1 93.44 57 ALA A C 1
ATOM 431 O O . ALA A 1 57 ? 3.693 -58.719 -37.938 1 93.44 57 ALA A O 1
ATOM 432 N N . THR A 1 58 ? 4.582 -60.844 -38.094 1 93.56 58 THR A N 1
ATOM 433 C CA . THR A 1 58 ? 3.756 -61.156 -39.25 1 93.56 58 THR A CA 1
ATOM 434 C C . THR A 1 58 ? 2.275 -61.156 -38.875 1 93.56 58 THR A C 1
ATOM 436 O O . THR A 1 58 ? 1.436 -60.688 -39.625 1 93.56 58 THR A O 1
ATOM 439 N N . MET A 1 59 ? 2.021 -61.625 -37.656 1 94.62 59 MET A N 1
ATOM 440 C CA . MET A 1 59 ? 0.651 -61.719 -37.156 1 94.62 59 MET A CA 1
ATOM 441 C C . MET A 1 59 ? 0.022 -60.344 -37.062 1 94.62 59 MET A C 1
ATOM 443 O O . MET A 1 59 ? -1.147 -60.156 -37.406 1 94.62 59 MET A O 1
ATOM 447 N N . PHE A 1 60 ? 0.793 -59.344 -36.625 1 93.62 60 PHE A N 1
ATOM 448 C CA . PHE A 1 60 ? 0.165 -58.062 -36.281 1 93.62 60 PHE A CA 1
ATOM 449 C C . PHE A 1 60 ? 0.492 -57 -37.281 1 93.62 60 PHE A C 1
ATOM 451 O O . PHE A 1 60 ? -0.286 -56.062 -37.469 1 93.62 60 PHE A O 1
ATOM 458 N N . ILE A 1 61 ? 1.62 -56.938 -37.875 1 89.12 61 ILE A N 1
ATOM 459 C CA . ILE A 1 61 ? 2.012 -55.938 -38.875 1 89.12 61 ILE A CA 1
ATOM 460 C C . ILE A 1 61 ? 1.39 -56.281 -40.219 1 89.12 61 ILE A C 1
ATOM 462 O O . ILE A 1 61 ? 0.886 -55.375 -40.906 1 89.12 61 ILE A O 1
ATOM 466 N N . HIS A 1 62 ? 1.344 -57.625 -40.625 1 89.12 62 HIS A N 1
ATOM 467 C CA . HIS A 1 62 ? 0.851 -58.062 -41.938 1 89.12 62 HIS A CA 1
ATOM 468 C C . HIS A 1 62 ? -0.455 -58.844 -41.781 1 89.12 62 HIS A C 1
ATOM 470 O O . HIS A 1 62 ? -0.687 -59.812 -42.531 1 89.12 62 HIS A O 1
ATOM 476 N N . SER A 1 63 ? -1.212 -58.438 -40.875 1 90 63 SER A N 1
ATOM 477 C CA . SER A 1 63 ? -2.441 -59.188 -40.594 1 90 63 SER A CA 1
ATOM 478 C C . SER A 1 63 ? -3.344 -59.25 -41.812 1 90 63 SER A C 1
ATOM 480 O O . SER A 1 63 ? -4.047 -60.25 -42 1 90 63 SER A O 1
ATOM 482 N N . GLU A 1 64 ? -3.277 -58.281 -42.719 1 89.31 64 GLU A N 1
ATOM 483 C CA . GLU A 1 64 ? -4.156 -58.219 -43.875 1 89.31 64 GLU A CA 1
ATOM 484 C C . GLU A 1 64 ? -3.738 -59.25 -44.938 1 89.31 64 GLU A C 1
ATOM 486 O O . GLU A 1 64 ? -4.551 -59.625 -45.781 1 89.31 64 GLU A O 1
ATOM 491 N N . LYS A 1 65 ? -2.527 -59.656 -44.875 1 91.25 65 LYS A N 1
ATOM 492 C CA . LYS A 1 65 ? -1.989 -60.531 -45.875 1 91.25 65 LYS A CA 1
ATOM 493 C C . LYS A 1 65 ? -2.152 -62 -45.469 1 91.25 65 LYS A C 1
ATOM 495 O O . LYS A 1 65 ? -1.864 -62.906 -46.281 1 91.25 65 LYS A O 1
ATOM 500 N N . LEU A 1 66 ? -2.672 -62.219 -44.25 1 94.12 66 LEU A N 1
ATOM 501 C CA . LEU A 1 66 ? -2.9 -63.562 -43.812 1 94.12 66 LEU A CA 1
ATOM 502 C C . LEU A 1 66 ? -4.094 -64.188 -44.5 1 94.12 66 LEU A C 1
ATOM 504 O O . LEU A 1 66 ? -4.938 -63.469 -45.062 1 94.12 66 LEU A O 1
ATOM 508 N N . ASP A 1 67 ? -4.117 -65.5 -44.5 1 93.75 67 ASP A N 1
ATOM 509 C CA . ASP A 1 67 ? -5.273 -66.188 -45.062 1 93.75 67 ASP A CA 1
ATOM 510 C C . ASP A 1 67 ? -6.547 -65.812 -44.312 1 93.75 67 ASP A C 1
ATOM 512 O O . ASP A 1 67 ? -6.496 -65.5 -43.125 1 93.75 67 ASP A O 1
ATOM 516 N N . PRO A 1 68 ? -7.68 -65.875 -44.969 1 93.31 68 PRO A N 1
ATOM 517 C CA . PRO A 1 68 ? -8.93 -65.375 -44.344 1 93.31 68 PRO A CA 1
ATOM 518 C C . PRO A 1 68 ? -9.203 -66 -43 1 93.31 68 PRO A C 1
ATOM 520 O O . PRO A 1 68 ? -9.641 -65.375 -42.062 1 93.31 68 PRO A O 1
ATOM 523 N N . SER A 1 69 ? -8.914 -67.312 -42.938 1 92.25 69 SER A N 1
ATOM 524 C CA . SER A 1 69 ? -9.172 -68 -41.688 1 92.25 69 SER A CA 1
ATOM 525 C C . SER A 1 69 ? -8.234 -67.5 -40.594 1 92.25 69 SER A C 1
ATOM 527 O O . SER A 1 69 ? -8.656 -67.25 -39.438 1 92.25 69 SER A O 1
ATOM 529 N N . ALA A 1 70 ? -7.027 -67.312 -40.938 1 93.81 70 ALA A N 1
ATOM 530 C CA . ALA A 1 70 ? -6.02 -66.812 -40 1 93.81 70 ALA A CA 1
ATOM 531 C C . ALA A 1 70 ? -6.277 -65.375 -39.656 1 93.81 70 ALA A C 1
ATOM 533 O O . ALA A 1 70 ? -6.172 -64.938 -38.5 1 93.81 70 ALA A O 1
ATOM 534 N N . ARG A 1 71 ? -6.656 -64.625 -40.594 1 94.12 71 ARG A N 1
ATOM 535 C CA . ARG A 1 71 ? -6.957 -63.188 -40.406 1 94.12 71 ARG A CA 1
ATOM 536 C C . ARG A 1 71 ? -8.133 -63 -39.438 1 94.12 71 ARG A C 1
ATOM 538 O O . ARG A 1 71 ? -8.109 -62.094 -38.594 1 94.12 71 ARG A O 1
ATOM 545 N N . ASN A 1 72 ? -9.094 -63.812 -39.625 1 93.19 72 ASN A N 1
ATOM 546 C CA . ASN A 1 72 ? -10.266 -63.719 -38.75 1 93.19 72 ASN A CA 1
ATOM 547 C C . ASN A 1 72 ? -9.914 -64 -37.281 1 93.19 72 ASN A C 1
ATOM 549 O O . ASN A 1 72 ? -10.461 -63.406 -36.375 1 93.19 72 ASN A O 1
ATOM 553 N N . LEU A 1 73 ? -9 -64.938 -37.125 1 93.81 73 LEU A N 1
ATOM 554 C CA . LEU A 1 73 ? -8.555 -65.312 -35.781 1 93.81 73 LEU A CA 1
ATOM 555 C C . LEU A 1 73 ? -7.855 -64.125 -35.125 1 93.81 73 LEU A C 1
ATOM 557 O O . LEU A 1 73 ? -8.141 -63.812 -33.969 1 93.81 73 LEU A O 1
ATOM 561 N N . VAL A 1 74 ? -6.988 -63.469 -35.812 1 95.12 74 VAL A N 1
ATOM 562 C CA . VAL A 1 74 ? -6.219 -62.344 -35.312 1 95.12 74 VAL A CA 1
ATOM 563 C C . VAL A 1 74 ? -7.133 -61.156 -35.125 1 95.12 74 VAL A C 1
ATOM 565 O O . VAL A 1 74 ? -7.066 -60.469 -34.094 1 95.12 74 VAL A O 1
ATOM 568 N N . SER A 1 75 ? -8.016 -60.844 -36.031 1 93.75 75 SER A N 1
ATOM 569 C CA . SER A 1 75 ? -8.914 -59.688 -36 1 93.75 75 SER A CA 1
ATOM 570 C C . SER A 1 75 ? -9.883 -59.812 -34.812 1 93.75 75 SER A C 1
ATOM 572 O O . SER A 1 75 ? -10.156 -58.812 -34.125 1 93.75 75 SER A O 1
ATOM 574 N N . ARG A 1 76 ? -10.328 -60.969 -34.531 1 91.5 76 ARG A N 1
ATOM 575 C CA . ARG A 1 76 ? -11.258 -61.188 -33.438 1 91.5 76 ARG A CA 1
ATOM 576 C C . ARG A 1 76 ? -10.562 -60.969 -32.094 1 91.5 76 ARG A C 1
ATOM 578 O O . ARG A 1 76 ? -11.141 -60.375 -31.172 1 91.5 76 ARG A O 1
ATOM 585 N N . TRP A 1 77 ? -9.352 -61.406 -32 1 93.75 77 TRP A N 1
ATOM 586 C CA . TRP A 1 77 ? -8.609 -61.219 -30.766 1 93.75 77 TRP A CA 1
ATOM 587 C C . TRP A 1 77 ? -8.273 -59.75 -30.547 1 93.75 77 TRP A C 1
ATOM 589 O O . TRP A 1 77 ? -8.414 -59.25 -29.422 1 93.75 77 TRP A O 1
ATOM 599 N N . LEU A 1 78 ? -7.848 -59.094 -31.531 1 92.88 78 LEU A N 1
ATOM 600 C CA . LEU A 1 78 ? -7.512 -57.688 -31.422 1 92.88 78 LEU A CA 1
ATOM 601 C C . LEU A 1 78 ? -8.742 -56.844 -31.078 1 92.88 78 LEU A C 1
ATOM 603 O O . LEU A 1 78 ? -8.641 -55.812 -30.438 1 92.88 78 LEU A O 1
ATOM 607 N N . ASN A 1 79 ? -9.898 -57.375 -31.484 1 90 79 ASN A N 1
ATOM 608 C CA . ASN A 1 79 ? -11.141 -56.656 -31.203 1 90 79 ASN A CA 1
ATOM 609 C C . ASN A 1 79 ? -11.641 -56.938 -29.781 1 90 79 ASN A C 1
ATOM 611 O O . ASN A 1 79 ? -12.648 -56.375 -29.359 1 90 79 ASN A O 1
ATOM 615 N N . GLY A 1 80 ? -10.898 -57.812 -29.109 1 87.12 80 GLY A N 1
ATOM 616 C CA . GLY A 1 80 ? -11.211 -58.062 -27.703 1 87.12 80 GLY A CA 1
ATOM 617 C C . GLY A 1 80 ? -12.102 -59.281 -27.5 1 87.12 80 GLY A C 1
ATOM 618 O O . GLY A 1 80 ? -12.555 -59.562 -26.391 1 87.12 80 GLY A O 1
ATOM 619 N N . ASP A 1 81 ? -12.344 -59.969 -28.609 1 86 81 ASP A N 1
ATOM 620 C CA . ASP A 1 81 ? -13.203 -61.125 -28.531 1 86 81 ASP A CA 1
ATOM 621 C C . ASP A 1 81 ? -12.445 -62.344 -27.969 1 86 81 ASP A C 1
ATOM 623 O O . ASP A 1 81 ? -12.125 -63.281 -28.719 1 86 81 ASP A O 1
ATOM 627 N N . SER A 1 82 ? -12.102 -62.375 -26.797 1 86.88 82 SER A N 1
ATOM 628 C CA . SER A 1 82 ? -11.391 -63.438 -26.094 1 86.88 82 SER A CA 1
ATOM 629 C C . SER A 1 82 ? -11.789 -63.5 -24.625 1 86.88 82 SER A C 1
ATOM 631 O O . SER A 1 82 ? -12.406 -62.562 -24.109 1 86.88 82 SER A O 1
ATOM 633 N N . ARG A 1 83 ? -11.547 -64.562 -23.969 1 84.44 83 ARG A N 1
ATOM 634 C CA . ARG A 1 83 ? -11.891 -64.688 -22.562 1 84.44 83 ARG A CA 1
ATOM 635 C C . ARG A 1 83 ? -11.07 -63.781 -21.688 1 84.44 83 ARG A C 1
ATOM 637 O O . ARG A 1 83 ? -9.969 -63.375 -22.062 1 84.44 83 ARG A O 1
ATOM 644 N N . ARG A 1 84 ? -11.633 -63.469 -20.578 1 83.5 84 ARG A N 1
ATOM 645 C CA . ARG A 1 84 ? -10.922 -62.656 -19.609 1 83.5 84 ARG A CA 1
ATOM 646 C C . ARG A 1 84 ? -9.578 -63.281 -19.234 1 83.5 84 ARG A C 1
ATOM 648 O O . ARG A 1 84 ? -9.484 -64.5 -19.062 1 83.5 84 ARG A O 1
ATOM 655 N N . GLY A 1 85 ? -8.641 -62.5 -19.156 1 83.88 85 GLY A N 1
ATOM 656 C CA . GLY A 1 85 ? -7.305 -62.969 -18.844 1 83.88 85 GLY A CA 1
ATOM 657 C C . GLY A 1 85 ? -6.461 -63.219 -20.094 1 83.88 85 GLY A C 1
ATOM 658 O O . GLY A 1 85 ? -5.246 -63.406 -20 1 83.88 85 GLY A O 1
ATOM 659 N N . THR A 1 86 ? -7.121 -63.25 -21.297 1 90.5 86 THR A N 1
ATOM 660 C CA . THR A 1 86 ? -6.406 -63.531 -22.531 1 90.5 86 THR A CA 1
ATOM 661 C C . THR A 1 86 ? -6.586 -62.406 -23.547 1 90.5 86 THR A C 1
ATOM 663 O O . THR A 1 86 ? -6.27 -62.562 -24.719 1 90.5 86 THR A O 1
ATOM 666 N N . ARG A 1 87 ? -7.125 -61.312 -23.125 1 91.44 87 ARG A N 1
ATOM 667 C CA . ARG A 1 87 ? -7.344 -60.156 -24 1 91.44 87 ARG A CA 1
ATOM 668 C C . ARG A 1 87 ? -6.035 -59.438 -24.297 1 91.44 87 ARG A C 1
ATOM 670 O O . ARG A 1 87 ? -5.043 -59.625 -23.594 1 91.44 87 ARG A O 1
ATOM 677 N N . PRO A 1 88 ? -6 -58.625 -25.312 1 92.19 88 PRO A N 1
ATOM 678 C CA . PRO A 1 88 ? -4.742 -58 -25.75 1 92.19 88 PRO A CA 1
ATOM 679 C C . PRO A 1 88 ? -4.047 -57.25 -24.625 1 92.19 88 PRO A C 1
ATOM 681 O O . PRO A 1 88 ? -2.855 -57.438 -24.375 1 92.19 88 PRO A O 1
ATOM 684 N N . ALA A 1 89 ? -4.754 -56.344 -23.953 1 92.06 89 ALA A N 1
ATOM 685 C CA . ALA A 1 89 ? -4.148 -55.531 -22.891 1 92.06 89 ALA A CA 1
ATOM 686 C C . ALA A 1 89 ? -3.664 -56.406 -21.75 1 92.06 89 ALA A C 1
ATOM 688 O O . ALA A 1 89 ? -2.656 -56.094 -21.094 1 92.06 89 ALA A O 1
ATOM 689 N N . GLU A 1 90 ? -4.352 -57.469 -21.453 1 91.5 90 GLU A N 1
ATOM 690 C CA . GLU A 1 90 ? -3.971 -58.406 -20.391 1 91.5 90 GLU A CA 1
ATOM 691 C C . GLU A 1 90 ? -2.686 -59.156 -20.734 1 91.5 90 GLU A C 1
ATOM 693 O O . GLU A 1 90 ? -1.86 -59.406 -19.875 1 91.5 90 GLU A O 1
ATOM 698 N N . ILE A 1 91 ? -2.598 -59.375 -21.984 1 93.69 91 ILE A N 1
ATOM 699 C CA . ILE A 1 91 ? -1.393 -60.062 -22.469 1 93.69 91 ILE A CA 1
ATOM 700 C C . ILE A 1 91 ? -0.198 -59.125 -22.344 1 93.69 91 ILE A C 1
ATOM 702 O O . ILE A 1 91 ? 0.885 -59.531 -21.922 1 93.69 91 ILE A O 1
ATOM 706 N N . VAL A 1 92 ? -0.401 -57.906 -22.797 1 94.25 92 VAL A N 1
ATOM 707 C CA . VAL A 1 92 ? 0.672 -56.938 -22.703 1 94.25 92 VAL A CA 1
ATOM 708 C C . VAL A 1 92 ? 1.064 -56.719 -21.25 1 94.25 92 VAL A C 1
ATOM 710 O O . VAL A 1 92 ? 2.25 -56.594 -20.922 1 94.25 92 VAL A O 1
ATOM 713 N N . ASP A 1 93 ? 0.106 -56.625 -20.344 1 93.31 93 ASP A N 1
ATOM 714 C CA . ASP A 1 93 ? 0.386 -56.531 -18.906 1 93.31 93 ASP A CA 1
ATOM 715 C C . ASP A 1 93 ? 1.206 -57.719 -18.406 1 93.31 93 ASP A C 1
ATOM 717 O O . ASP A 1 93 ? 2.119 -57.531 -17.609 1 93.31 93 ASP A O 1
ATOM 721 N N . ALA A 1 94 ? 0.859 -58.938 -18.906 1 91.88 94 ALA A N 1
ATOM 722 C CA . ALA A 1 94 ? 1.601 -60.125 -18.547 1 91.88 94 ALA A CA 1
ATOM 723 C C . ALA A 1 94 ? 3.039 -60.062 -19.047 1 91.88 94 ALA A C 1
ATOM 725 O O . ALA A 1 94 ? 3.967 -60.5 -18.359 1 91.88 94 ALA A O 1
ATOM 726 N N . MET A 1 95 ? 3.17 -59.531 -20.297 1 93.69 95 MET A N 1
ATOM 727 C CA . MET A 1 95 ? 4.508 -59.344 -20.844 1 93.69 95 MET A CA 1
ATOM 728 C C . MET A 1 95 ? 5.332 -58.406 -19.953 1 93.69 95 MET A C 1
ATOM 730 O O . MET A 1 95 ? 6.496 -58.688 -19.672 1 93.69 95 MET A O 1
ATOM 734 N N . TYR A 1 96 ? 4.707 -57.344 -19.547 1 92.81 96 TYR A N 1
ATOM 735 C CA . TYR A 1 96 ? 5.363 -56.312 -18.75 1 92.81 96 TYR A CA 1
ATOM 736 C C . TYR A 1 96 ? 5.785 -56.844 -17.391 1 92.81 96 TYR A C 1
ATOM 738 O O . TYR A 1 96 ? 6.867 -56.531 -16.891 1 92.81 96 TYR A O 1
ATOM 746 N N . ARG A 1 97 ? 5.031 -57.719 -16.75 1 90.62 97 ARG A N 1
ATOM 747 C CA . ARG A 1 97 ? 5.258 -58.188 -15.391 1 90.62 97 ARG A CA 1
ATOM 748 C C . ARG A 1 97 ? 6.129 -59.438 -15.391 1 90.62 97 ARG A C 1
ATOM 750 O O . ARG A 1 97 ? 6.559 -59.906 -14.336 1 90.62 97 ARG A O 1
ATOM 757 N N . ASN A 1 98 ? 6.34 -59.938 -16.609 1 91 98 ASN A N 1
ATOM 758 C CA . ASN A 1 98 ? 7.074 -61.188 -16.703 1 91 98 ASN A CA 1
ATOM 759 C C . ASN A 1 98 ? 8.492 -61.062 -16.156 1 91 98 ASN A C 1
ATOM 761 O O . ASN A 1 98 ? 9.156 -60.031 -16.375 1 91 98 ASN A O 1
ATOM 765 N N . LYS A 1 99 ? 9 -62 -15.477 1 86.81 99 LYS A N 1
ATOM 766 C CA . LYS A 1 99 ? 10.297 -62 -14.812 1 86.81 99 LYS A CA 1
ATOM 767 C C . LYS A 1 99 ? 11.438 -61.844 -15.82 1 86.81 99 LYS A C 1
ATOM 769 O O . LYS A 1 99 ? 12.523 -61.375 -15.477 1 86.81 99 LYS A O 1
ATOM 774 N N . TYR A 1 100 ? 11.141 -62.281 -17.109 1 89 100 TYR A N 1
ATOM 775 C CA . TYR A 1 100 ? 12.188 -62.281 -18.125 1 89 100 TYR A CA 1
ATOM 776 C C . TYR A 1 100 ? 12.188 -60.969 -18.875 1 89 100 TYR A C 1
ATOM 778 O O . TYR A 1 100 ? 13.016 -60.75 -19.766 1 89 100 TYR A O 1
ATOM 786 N N . SER A 1 101 ? 11.281 -60.094 -18.516 1 89.88 101 SER A N 1
ATOM 787 C CA . SER A 1 101 ? 11.133 -58.844 -19.219 1 89.88 101 SER A CA 1
ATOM 788 C C . SER A 1 101 ? 12.016 -57.75 -18.609 1 89.88 101 SER A C 1
ATOM 790 O O . SER A 1 101 ? 11.977 -56.594 -19.047 1 89.88 101 SER A O 1
ATOM 792 N N . TYR A 1 102 ? 12.617 -57.875 -17.578 1 84.62 102 TYR A N 1
ATOM 793 C CA . TYR A 1 102 ? 13.445 -56.812 -17.016 1 84.62 102 TYR A CA 1
ATOM 794 C C . TYR A 1 102 ? 14.781 -57.375 -16.516 1 84.62 102 TYR A C 1
ATOM 796 O O . TYR A 1 102 ? 14.906 -58.562 -16.266 1 84.62 102 TYR A O 1
ATOM 804 N N . THR A 1 103 ? 15.758 -56.625 -16.656 1 76.44 103 THR A N 1
ATOM 805 C CA . THR A 1 103 ? 17.109 -56.938 -16.203 1 76.44 103 THR A CA 1
ATOM 806 C C . THR A 1 103 ? 17.391 -56.312 -14.844 1 76.44 103 THR A C 1
ATOM 808 O O . THR A 1 103 ? 16.891 -55.219 -14.547 1 76.44 103 THR A O 1
ATOM 811 N N . HIS A 1 104 ? 17.938 -57.062 -13.961 1 73.62 104 HIS A N 1
ATOM 812 C CA . HIS A 1 104 ? 18.297 -56.594 -12.641 1 73.62 104 HIS A CA 1
ATOM 813 C C . HIS A 1 104 ? 19.734 -56.062 -12.625 1 73.62 104 HIS A C 1
ATOM 815 O O . HIS A 1 104 ? 20.625 -56.656 -13.195 1 73.62 104 HIS A O 1
ATOM 821 N N . VAL A 1 105 ? 19.844 -54.75 -12.461 1 65.81 105 VAL A N 1
ATOM 822 C CA . VAL A 1 105 ? 21.172 -54.219 -12.141 1 65.81 105 VAL A CA 1
ATOM 823 C C . VAL A 1 105 ? 21.281 -53.938 -10.641 1 65.81 105 VAL A C 1
ATOM 825 O O . VAL A 1 105 ? 20.578 -53.062 -10.117 1 65.81 105 VAL A O 1
ATOM 828 N N . ASN A 1 106 ? 22.141 -54.5 -9.891 1 64.88 106 ASN A N 1
ATOM 829 C CA . ASN A 1 106 ? 22.344 -54.344 -8.453 1 64.88 106 ASN A CA 1
ATOM 830 C C . ASN A 1 106 ? 21.031 -54.5 -7.688 1 64.88 106 ASN A C 1
ATOM 832 O O . ASN A 1 106 ? 20.703 -53.656 -6.848 1 64.88 106 ASN A O 1
ATOM 836 N N . HIS A 1 107 ? 20.172 -55.438 -8.094 1 66 107 HIS A N 1
ATOM 837 C CA . HIS A 1 107 ? 18.938 -55.812 -7.43 1 66 107 HIS A CA 1
ATOM 838 C C . HIS A 1 107 ? 17.844 -54.75 -7.637 1 66 107 HIS A C 1
ATOM 840 O O . HIS A 1 107 ? 16.859 -54.719 -6.895 1 66 107 HIS A O 1
ATOM 846 N N . ILE A 1 108 ? 18.156 -53.75 -8.5 1 68.31 108 ILE A N 1
ATOM 847 C CA . ILE A 1 108 ? 17.125 -52.781 -8.82 1 68.31 108 ILE A CA 1
ATOM 848 C C . ILE A 1 108 ? 16.688 -52.938 -10.273 1 68.31 108 ILE A C 1
ATOM 850 O O . ILE A 1 108 ? 17.516 -53.125 -11.164 1 68.31 108 ILE A O 1
ATOM 854 N N . VAL A 1 109 ? 15.367 -53.094 -10.414 1 68.31 109 VAL A N 1
ATOM 855 C CA . VAL A 1 109 ? 14.812 -53.219 -11.758 1 68.31 109 VAL A CA 1
ATOM 856 C C . VAL A 1 109 ? 15.109 -51.938 -12.547 1 68.31 109 VAL A C 1
ATOM 858 O O . VAL A 1 109 ? 14.836 -50.812 -12.078 1 68.31 109 VAL A O 1
ATOM 861 N N . ARG A 1 110 ? 15.812 -52.094 -13.531 1 71.12 110 ARG A N 1
ATOM 862 C CA . ARG A 1 110 ? 16.125 -50.969 -14.398 1 71.12 110 ARG A CA 1
ATOM 863 C C . ARG A 1 110 ? 14.898 -50.5 -15.164 1 71.12 110 ARG A C 1
ATOM 865 O O . ARG A 1 110 ? 14.164 -51.312 -15.727 1 71.12 110 ARG A O 1
ATOM 872 N N . THR A 1 111 ? 14.5 -49.219 -15.031 1 76.69 111 THR A N 1
ATOM 873 C CA . THR A 1 111 ? 13.406 -48.625 -15.797 1 76.69 111 THR A CA 1
ATOM 874 C C . THR A 1 111 ? 13.945 -47.938 -17.047 1 76.69 111 THR A C 1
ATOM 876 O O . THR A 1 111 ? 15.156 -47.781 -17.203 1 76.69 111 THR A O 1
ATOM 879 N N . ALA A 1 112 ? 13.039 -47.656 -17.984 1 79.81 112 ALA A N 1
ATOM 880 C CA . ALA A 1 112 ? 13.398 -46.969 -19.203 1 79.81 112 ALA A CA 1
ATOM 881 C C . ALA A 1 112 ? 14.07 -45.625 -18.906 1 79.81 112 ALA A C 1
ATOM 883 O O . ALA A 1 112 ? 13.828 -45.031 -17.859 1 79.81 112 ALA A O 1
ATOM 884 N N . ASP A 1 113 ? 15.016 -45.25 -19.734 1 77.19 113 ASP A N 1
ATOM 885 C CA . ASP A 1 113 ? 15.578 -43.906 -19.656 1 77.19 113 ASP A CA 1
ATOM 886 C C . ASP A 1 113 ? 14.656 -42.875 -20.312 1 77.19 113 ASP A C 1
ATOM 888 O O . ASP A 1 113 ? 14.539 -42.844 -21.531 1 77.19 113 ASP A O 1
ATOM 892 N N . PHE A 1 114 ? 14.047 -42.156 -19.484 1 85.06 114 PHE A N 1
ATOM 893 C CA . PHE A 1 114 ? 13.016 -41.25 -19.969 1 85.06 114 PHE A CA 1
ATOM 894 C C . PHE A 1 114 ? 13.609 -39.875 -20.281 1 85.06 114 PHE A C 1
ATOM 896 O O . PHE A 1 114 ? 12.875 -38.969 -20.625 1 85.06 114 PHE A O 1
ATOM 903 N N . ASN A 1 115 ? 14.914 -39.562 -20.188 1 75.75 115 ASN A N 1
ATOM 904 C CA . ASN A 1 115 ? 15.531 -38.25 -20.344 1 75.75 115 ASN A CA 1
ATOM 905 C C . ASN A 1 115 ? 15.383 -37.719 -21.766 1 75.75 115 ASN A C 1
ATOM 907 O O . ASN A 1 115 ? 15.438 -36.531 -22 1 75.75 115 ASN A O 1
ATOM 911 N N . ALA A 1 116 ? 15.117 -38.688 -22.703 1 75.38 116 ALA A N 1
ATOM 912 C CA . ALA A 1 116 ? 15.055 -38.281 -24.109 1 75.38 116 ALA A CA 1
ATOM 913 C C . ALA A 1 116 ? 13.609 -38.031 -24.547 1 75.38 116 ALA A C 1
ATOM 915 O O . ALA A 1 116 ? 13.336 -37.844 -25.734 1 75.38 116 ALA A O 1
ATOM 916 N N . LEU A 1 117 ? 12.766 -38.062 -23.562 1 82.56 117 LEU A N 1
ATOM 917 C CA . LEU A 1 117 ? 11.375 -37.812 -23.922 1 82.56 117 LEU A CA 1
ATOM 918 C C . LEU A 1 117 ? 11.211 -36.406 -24.453 1 82.56 117 LEU A C 1
ATOM 920 O O . LEU A 1 117 ? 11.766 -35.469 -23.906 1 82.56 117 LEU A O 1
ATOM 924 N N . SER A 1 118 ? 10.883 -36.125 -25.719 1 68.25 118 SER A N 1
ATOM 925 C CA . SER A 1 118 ? 10.703 -34.812 -26.344 1 68.25 118 SER A CA 1
ATOM 926 C C . SER A 1 118 ? 9.227 -34.5 -26.531 1 68.25 118 SER A C 1
ATOM 928 O O . SER A 1 118 ? 8.383 -35.375 -26.516 1 68.25 118 SER A O 1
ATOM 930 N N . ILE A 1 119 ? 8.961 -33.188 -26.641 1 68.38 119 ILE A N 1
ATOM 931 C CA . ILE A 1 119 ? 7.613 -32.719 -26.953 1 68.38 119 ILE A CA 1
ATOM 932 C C . ILE A 1 119 ? 7.266 -33.094 -28.406 1 68.38 119 ILE A C 1
ATOM 934 O O . ILE A 1 119 ? 8.086 -32.875 -29.297 1 68.38 119 ILE A O 1
ATOM 938 N N . PRO A 1 120 ? 6.223 -33.781 -28.625 1 58.62 120 PRO A N 1
ATOM 939 C CA . PRO A 1 120 ? 5.863 -34.125 -30 1 58.62 120 PRO A CA 1
ATOM 940 C C . PRO A 1 120 ? 5.727 -32.875 -30.891 1 58.62 120 PRO A C 1
ATOM 942 O O . PRO A 1 120 ? 5.102 -31.906 -30.5 1 58.62 120 PRO A O 1
ATOM 945 N N . GLU A 1 121 ? 6.77 -32.375 -31.703 1 54.62 121 GLU A N 1
ATOM 946 C CA . GLU A 1 121 ? 6.789 -31.156 -32.531 1 54.62 121 GLU A CA 1
ATOM 947 C C . GLU A 1 121 ? 5.531 -31.047 -33.375 1 54.62 121 GLU A C 1
ATOM 949 O O . GLU A 1 121 ? 5.031 -29.953 -33.625 1 54.62 121 GLU A O 1
ATOM 954 N N . LYS A 1 122 ? 5.496 -31.875 -34.625 1 45.97 122 LYS A N 1
ATOM 955 C CA . LYS A 1 122 ? 4.531 -31.594 -35.688 1 45.97 122 LYS A CA 1
ATOM 956 C C . LYS A 1 122 ? 3.123 -32.031 -35.281 1 45.97 122 LYS A C 1
ATOM 958 O O . LYS A 1 122 ? 2.928 -33.125 -34.75 1 45.97 122 LYS A O 1
ATOM 963 N N . SER A 1 123 ? 2.324 -31 -35 1 44.47 123 SER A N 1
ATOM 964 C CA . SER A 1 123 ? 0.89 -31.266 -35.031 1 44.47 123 SER A CA 1
ATOM 965 C C . SER A 1 123 ? 0.517 -32.156 -36.219 1 44.47 123 SER A C 1
ATOM 967 O O . SER A 1 123 ? 0.284 -31.625 -37.312 1 44.47 123 SER A O 1
ATOM 969 N N . SER A 1 124 ? 1.252 -32.875 -36.812 1 35.25 124 SER A N 1
ATOM 970 C CA . SER A 1 124 ? 0.689 -33.375 -38.062 1 35.25 124 SER A CA 1
ATOM 971 C C . SER A 1 124 ? -0.822 -33.562 -37.969 1 35.25 124 SER A C 1
ATOM 973 O O . SER A 1 124 ? -1.357 -33.719 -36.875 1 35.25 124 SER A O 1
ATOM 975 N N . SER A 1 125 ? -1.534 -33.5 -39.281 1 35.59 125 SER A N 1
ATOM 976 C CA . SER A 1 125 ? -2.957 -33.656 -39.562 1 35.59 125 SER A CA 1
ATOM 977 C C . SER A 1 125 ? -3.617 -34.594 -38.562 1 35.59 125 SER A C 1
ATOM 979 O O . SER A 1 125 ? -2.941 -35.406 -37.938 1 35.59 125 SER A O 1
ATOM 981 N N . ALA A 1 126 ? -5.004 -34.562 -38.531 1 37.91 126 ALA A N 1
ATOM 982 C CA . ALA A 1 126 ? -6.098 -35.375 -38.031 1 37.91 126 ALA A CA 1
ATOM 983 C C . ALA A 1 126 ? -5.695 -36.844 -38 1 37.91 126 ALA A C 1
ATOM 985 O O . ALA A 1 126 ? -6.465 -37.719 -38.406 1 37.91 126 ALA A O 1
ATOM 986 N N . ARG A 1 127 ? -4.453 -37.25 -38.156 1 41.47 127 ARG A N 1
ATOM 987 C CA . ARG A 1 127 ? -4.387 -38.688 -38.281 1 41.47 127 ARG A CA 1
ATOM 988 C C . ARG A 1 127 ? -4.5 -39.375 -36.938 1 41.47 127 ARG A C 1
ATOM 990 O O . ARG A 1 127 ? -3.881 -38.938 -35.969 1 41.47 127 ARG A O 1
ATOM 997 N N . SER A 1 128 ? -5.43 -40.125 -36.75 1 50.62 128 SER A N 1
ATOM 998 C CA . SER A 1 128 ? -5.895 -40.938 -35.625 1 50.62 128 SER A CA 1
ATOM 999 C C . SER A 1 128 ? -4.742 -41.719 -35 1 50.62 128 SER A C 1
ATOM 1001 O O . SER A 1 128 ? -3.74 -42 -35.656 1 50.62 128 SER A O 1
ATOM 1003 N N . ALA A 1 129 ? -4.43 -41.625 -33.625 1 53.78 129 ALA A N 1
ATOM 1004 C CA . ALA A 1 129 ? -3.506 -42.438 -32.875 1 53.78 129 ALA A CA 1
ATOM 1005 C C . ALA A 1 129 ? -3.191 -43.75 -33.625 1 53.78 129 ALA A C 1
ATOM 1007 O O . ALA A 1 129 ? -2.109 -44.312 -33.438 1 53.78 129 ALA A O 1
ATOM 1008 N N . GLY A 1 130 ? -4.004 -44.125 -34.531 1 56 130 GLY A N 1
ATOM 1009 C CA . GLY A 1 130 ? -3.828 -45.406 -35.219 1 56 130 GLY A CA 1
ATOM 1010 C C . GLY A 1 130 ? -2.648 -45.406 -36.188 1 56 130 GLY A C 1
ATOM 1011 O O . GLY A 1 130 ? -2.02 -46.469 -36.375 1 56 130 GLY A O 1
ATOM 1012 N N . ALA A 1 131 ? -2.289 -44.156 -36.719 1 58.78 131 ALA A N 1
ATOM 1013 C CA . ALA A 1 131 ? -1.266 -44.156 -37.75 1 58.78 131 ALA A CA 1
ATOM 1014 C C . ALA A 1 131 ? 0.09 -43.75 -37.188 1 58.78 131 ALA A C 1
ATOM 1016 O O . ALA A 1 131 ? 1.129 -44 -37.781 1 58.78 131 ALA A O 1
ATOM 1017 N N . THR A 1 132 ? 0.08 -43.312 -35.844 1 68.62 132 THR A N 1
ATOM 1018 C CA . THR A 1 132 ? 1.311 -42.719 -35.312 1 68.62 132 THR A CA 1
ATOM 1019 C C . THR A 1 132 ? 2.045 -43.75 -34.438 1 68.62 132 THR A C 1
ATOM 1021 O O . THR A 1 132 ? 1.442 -44.375 -33.562 1 68.62 132 THR A O 1
ATOM 1024 N N . SER A 1 133 ? 3.355 -43.938 -34.781 1 77.19 133 SER A N 1
ATOM 1025 C CA . SER A 1 133 ? 4.191 -44.812 -33.969 1 77.19 133 SER A CA 1
ATOM 1026 C C . SER A 1 133 ? 4.715 -44.062 -32.719 1 77.19 133 SER A C 1
ATOM 1028 O O . SER A 1 133 ? 5.066 -42.906 -32.812 1 77.19 133 SER A O 1
ATOM 1030 N N . PHE A 1 134 ? 4.742 -44.688 -31.594 1 83.06 134 PHE A N 1
ATOM 1031 C CA . PHE A 1 134 ? 5.195 -44.062 -30.359 1 83.06 134 PHE A CA 1
ATOM 1032 C C . PHE A 1 134 ? 6.484 -44.719 -29.859 1 83.06 134 PHE A C 1
ATOM 1034 O O . PHE A 1 134 ? 6.793 -44.656 -28.672 1 83.06 134 PHE A O 1
ATOM 1041 N N . LEU A 1 135 ? 7.176 -45.312 -30.891 1 78.88 135 LEU A N 1
ATOM 1042 C CA . LEU A 1 135 ? 8.484 -45.875 -30.594 1 78.88 135 LEU A CA 1
ATOM 1043 C C . LEU A 1 135 ? 9.562 -44.812 -30.578 1 78.88 135 LEU A C 1
ATOM 1045 O O . LEU A 1 135 ? 9.406 -43.75 -31.219 1 78.88 135 LEU A O 1
ATOM 1049 N N . PRO A 1 136 ? 10.648 -44.875 -29.641 1 63.03 136 PRO A N 1
ATOM 1050 C CA . PRO A 1 136 ? 11.734 -43.906 -29.703 1 63.03 136 PRO A CA 1
ATOM 1051 C C . PRO A 1 136 ? 12.352 -43.781 -31.109 1 63.03 136 PRO A C 1
ATOM 1053 O O . PRO A 1 136 ? 12.359 -44.75 -31.859 1 63.03 136 PRO A O 1
ATOM 1056 N N . SER A 1 137 ? 12.648 -42.531 -31.625 1 54.41 137 SER A N 1
ATOM 1057 C CA . SER A 1 137 ? 13.188 -42.281 -32.938 1 54.41 137 SER A CA 1
ATOM 1058 C C . SER A 1 137 ? 14.383 -43.156 -33.25 1 54.41 137 SER A C 1
ATOM 1060 O O . SER A 1 137 ? 14.625 -43.531 -34.406 1 54.41 137 SER A O 1
ATOM 1062 N N . SER A 1 138 ? 15.258 -43.312 -32.312 1 49.28 138 SER A N 1
ATOM 1063 C CA . SER A 1 138 ? 16.406 -44.188 -32.625 1 49.28 138 SER A CA 1
ATOM 1064 C C . SER A 1 138 ? 15.977 -45.562 -33.094 1 49.28 138 SER A C 1
ATOM 1066 O O . SER A 1 138 ? 16.734 -46.25 -33.781 1 49.28 138 SER A O 1
ATOM 1068 N N . SER A 1 139 ? 14.852 -46 -32.656 1 46.12 139 SER A N 1
ATOM 1069 C CA . SER A 1 139 ? 14.383 -47.312 -33.125 1 46.12 139 SER A CA 1
ATOM 1070 C C . SER A 1 139 ? 13.922 -47.281 -34.562 1 46.12 139 SER A C 1
ATOM 1072 O O . SER A 1 139 ? 13.891 -48.312 -35.25 1 46.12 139 SER A O 1
ATOM 1074 N N . ILE A 1 140 ? 13.414 -45.969 -34.969 1 42 140 ILE A N 1
ATOM 1075 C CA . ILE A 1 140 ? 12.906 -45.906 -36.344 1 42 140 ILE A CA 1
ATOM 1076 C C . ILE A 1 140 ? 14.07 -45.719 -37.312 1 42 140 ILE A C 1
ATOM 1078 O O . ILE A 1 140 ? 14.062 -46.281 -38.406 1 42 140 ILE A O 1
ATOM 1082 N N . ASN A 1 141 ? 14.938 -44.625 -37.125 1 37.06 141 ASN A N 1
ATOM 1083 C CA . ASN A 1 141 ? 15.883 -44.281 -38.188 1 37.06 141 ASN A CA 1
ATOM 1084 C C . ASN A 1 141 ? 16.969 -45.344 -38.312 1 37.06 141 ASN A C 1
ATOM 1086 O O . ASN A 1 141 ? 17.906 -45.375 -37.531 1 37.06 141 ASN A O 1
ATOM 1090 N N . ALA A 1 142 ? 16.703 -46.531 -38.688 1 35 142 ALA A N 1
ATOM 1091 C CA . ALA A 1 142 ? 17.656 -47.5 -39.188 1 35 142 ALA A CA 1
ATOM 1092 C C . ALA A 1 142 ? 18.625 -46.875 -40.188 1 35 142 ALA A C 1
ATOM 1094 O O . ALA A 1 142 ? 19.562 -47.531 -40.656 1 35 142 ALA A O 1
ATOM 1095 N N . GLU A 1 143 ? 18.281 -45.812 -40.938 1 32.81 143 GLU A N 1
ATOM 1096 C CA . GLU A 1 143 ? 19.203 -45.875 -42.062 1 32.81 143 GLU A CA 1
ATOM 1097 C C . GLU A 1 143 ? 20.641 -45.625 -41.594 1 32.81 143 GLU A C 1
ATOM 1099 O O . GLU A 1 143 ? 21.594 -46 -42.281 1 32.81 143 GLU A O 1
ATOM 1104 N N . GLY A 1 144 ? 21 -44.438 -40.938 1 30.55 144 GLY A N 1
ATOM 1105 C CA . GLY A 1 144 ? 22.438 -44.188 -40.969 1 30.55 144 GLY A CA 1
ATOM 1106 C C . GLY A 1 144 ? 23.203 -45.125 -40.031 1 30.55 144 GLY A C 1
ATOM 1107 O O . GLY A 1 144 ? 22.641 -45.688 -39.125 1 30.55 144 GLY A O 1
ATOM 1108 N N . ASN A 1 145 ? 24.453 -45.625 -40.531 1 31.02 145 ASN A N 1
ATOM 1109 C CA . ASN A 1 145 ? 25.562 -46.469 -40.094 1 31.02 145 ASN A CA 1
ATOM 1110 C C . ASN A 1 145 ? 26.016 -46.156 -38.688 1 31.02 145 ASN A C 1
ATOM 1112 O O . ASN A 1 145 ? 27.156 -46.406 -38.312 1 31.02 145 ASN A O 1
ATOM 1116 N N . THR A 1 146 ? 25.578 -45 -38.062 1 31.91 146 THR A N 1
ATOM 1117 C CA . THR A 1 146 ? 26.547 -44.781 -37 1 31.91 146 THR A CA 1
ATOM 1118 C C . THR A 1 146 ? 26.609 -46 -36.062 1 31.91 146 THR A C 1
ATOM 1120 O O . THR A 1 146 ? 25.578 -46.531 -35.656 1 31.91 146 THR A O 1
ATOM 1123 N N . SER A 1 147 ? 27.719 -46.75 -36.062 1 32.41 147 SER A N 1
ATOM 1124 C CA . SER A 1 147 ? 28.406 -47.781 -35.281 1 32.41 147 SER A CA 1
ATOM 1125 C C . SER A 1 147 ? 28.25 -47.562 -33.781 1 32.41 147 SER A C 1
ATOM 1127 O O . SER A 1 147 ? 28.938 -48.188 -33 1 32.41 147 SER A O 1
ATOM 1129 N N . ASN A 1 148 ? 27.938 -46.312 -33.406 1 32.88 148 ASN A N 1
ATOM 1130 C CA . ASN A 1 148 ? 28.234 -46.219 -31.984 1 32.88 148 ASN A CA 1
ATOM 1131 C C . ASN A 1 148 ? 27.531 -47.312 -31.188 1 32.88 148 ASN A C 1
ATOM 1133 O O . ASN A 1 148 ? 26.375 -47.656 -31.484 1 32.88 148 ASN A O 1
ATOM 1137 N N . SER A 1 149 ? 28.203 -48.219 -30.422 1 36.34 149 SER A N 1
ATOM 1138 C CA . SER A 1 149 ? 28.031 -49.344 -29.5 1 36.34 149 SER A CA 1
ATOM 1139 C C . SER A 1 149 ? 26.797 -49.156 -28.641 1 36.34 149 SER A C 1
ATOM 1141 O O . SER A 1 149 ? 26.234 -50.125 -28.141 1 36.34 149 SER A O 1
ATOM 1143 N N . ASP A 1 150 ? 26.625 -47.938 -28.203 1 37.75 150 ASP A N 1
ATOM 1144 C CA . ASP A 1 150 ? 25.594 -47.75 -27.203 1 37.75 150 ASP A CA 1
ATOM 1145 C C . ASP A 1 150 ? 24.203 -47.969 -27.797 1 37.75 150 ASP A C 1
ATOM 1147 O O . ASP A 1 150 ? 23.188 -47.906 -27.094 1 37.75 150 ASP A O 1
ATOM 1151 N N . GLU A 1 151 ? 23.969 -47.906 -29.125 1 41.81 151 GLU A N 1
ATOM 1152 C CA . GLU A 1 151 ? 22.734 -48.125 -29.875 1 41.81 151 GLU A CA 1
ATOM 1153 C C . GLU A 1 151 ? 22.328 -49.594 -29.906 1 41.81 151 GLU A C 1
ATOM 1155 O O . GLU A 1 151 ? 21.266 -49.938 -30.422 1 41.81 151 GLU A O 1
ATOM 1160 N N . LYS A 1 152 ? 23.234 -50.438 -29.672 1 44.03 152 LYS A N 1
ATOM 1161 C CA . LYS A 1 152 ? 23.062 -51.875 -29.562 1 44.03 152 LYS A CA 1
ATOM 1162 C C . LYS A 1 152 ? 22.266 -52.25 -28.312 1 44.03 152 LYS A C 1
ATOM 1164 O O . LYS A 1 152 ? 22.062 -53.406 -28.016 1 44.03 152 LYS A O 1
ATOM 1169 N N . ARG A 1 153 ? 22.172 -51.344 -27.391 1 48.97 153 ARG A N 1
ATOM 1170 C CA . ARG A 1 153 ? 21.531 -51.812 -26.156 1 48.97 153 ARG A CA 1
ATOM 1171 C C . ARG A 1 153 ? 20.094 -52.25 -26.422 1 48.97 153 ARG A C 1
ATOM 1173 O O . ARG A 1 153 ? 19.281 -51.438 -26.891 1 48.97 153 ARG A O 1
ATOM 1180 N N . LEU A 1 154 ? 19.75 -53.406 -26.516 1 55.84 154 LEU A N 1
ATOM 1181 C CA . LEU A 1 154 ? 18.516 -54.188 -26.609 1 55.84 154 LEU A CA 1
ATOM 1182 C C . LEU A 1 154 ? 17.531 -53.75 -25.531 1 55.84 154 LEU A C 1
ATOM 1184 O O . LEU A 1 154 ? 17.844 -53.75 -24.344 1 55.84 154 LEU A O 1
ATOM 1188 N N . HIS A 1 155 ? 16.453 -52.812 -25.844 1 73.25 155 HIS A N 1
ATOM 1189 C CA . HIS A 1 155 ? 15.422 -52.594 -24.844 1 73.25 155 HIS A CA 1
ATOM 1190 C C . HIS A 1 155 ? 14.648 -53.875 -24.547 1 73.25 155 HIS A C 1
ATOM 1192 O O . HIS A 1 155 ? 14.164 -54.531 -25.469 1 73.25 155 HIS A O 1
ATOM 1198 N N . ASN A 1 156 ? 14.812 -54.312 -23.281 1 85.94 156 ASN A N 1
ATOM 1199 C CA . ASN A 1 156 ? 13.945 -55.438 -22.906 1 85.94 156 ASN A CA 1
ATOM 1200 C C . ASN A 1 156 ? 12.469 -55.031 -22.969 1 85.94 156 ASN A C 1
ATOM 1202 O O . ASN A 1 156 ? 12.141 -53.906 -23.297 1 85.94 156 ASN A O 1
ATOM 1206 N N . ALA A 1 157 ? 11.609 -55.938 -22.875 1 90.44 157 ALA A N 1
ATOM 1207 C CA . ALA A 1 157 ? 10.172 -55.719 -23.031 1 90.44 157 ALA A CA 1
ATOM 1208 C C . ALA A 1 157 ? 9.68 -54.625 -22.094 1 90.44 157 ALA A C 1
ATOM 1210 O O . ALA A 1 157 ? 8.906 -53.75 -22.5 1 90.44 157 ALA A O 1
ATOM 1211 N N . ARG A 1 158 ? 10.133 -54.594 -20.922 1 90.56 158 ARG A N 1
ATOM 1212 C CA . ARG A 1 158 ? 9.656 -53.656 -19.938 1 90.56 158 ARG A CA 1
ATOM 1213 C C . ARG A 1 158 ? 10.086 -52.219 -20.297 1 90.56 158 ARG A C 1
ATOM 1215 O O . ARG A 1 158 ? 9.258 -51.312 -20.328 1 90.56 158 ARG A O 1
ATOM 1222 N N . GLU A 1 159 ? 11.352 -52 -20.516 1 88.94 159 GLU A N 1
ATOM 1223 C CA . GLU A 1 159 ? 11.867 -50.688 -20.859 1 88.94 159 GLU A CA 1
ATOM 1224 C C . GLU A 1 159 ? 11.203 -50.156 -22.125 1 88.94 159 GLU A C 1
ATOM 1226 O O . GLU A 1 159 ? 10.812 -48.969 -22.172 1 88.94 159 GLU A O 1
ATOM 1231 N N . GLY A 1 160 ? 11.125 -51 -23.109 1 89.12 160 GLY A N 1
ATOM 1232 C CA . GLY A 1 160 ? 10.484 -50.594 -24.359 1 89.12 160 GLY A CA 1
ATOM 1233 C C . GLY A 1 160 ? 9.023 -50.219 -24.188 1 89.12 160 GLY A C 1
ATOM 1234 O O . GLY A 1 160 ? 8.555 -49.25 -24.781 1 89.12 160 GLY A O 1
ATOM 1235 N N . LEU A 1 161 ? 8.297 -51 -23.375 1 92.25 161 LEU A N 1
ATOM 1236 C CA . LEU A 1 161 ? 6.875 -50.75 -23.156 1 92.25 161 LEU A CA 1
ATOM 1237 C C . LEU A 1 161 ? 6.672 -49.469 -22.328 1 92.25 161 LEU A C 1
ATOM 1239 O O . LEU A 1 161 ? 5.707 -48.75 -22.547 1 92.25 161 LEU A O 1
ATOM 1243 N N . GLU A 1 162 ? 7.555 -49.312 -21.391 1 92.25 162 GLU A N 1
ATOM 1244 C CA . GLU A 1 162 ? 7.473 -48.094 -20.594 1 92.25 162 GLU A CA 1
ATOM 1245 C C . GLU A 1 162 ? 7.66 -46.844 -21.438 1 92.25 162 GLU A C 1
ATOM 1247 O O . GLU A 1 162 ? 6.902 -45.875 -21.328 1 92.25 162 GLU A O 1
ATOM 1252 N N . GLU A 1 163 ? 8.625 -46.781 -22.234 1 91.06 163 GLU A N 1
ATOM 1253 C CA . GLU A 1 163 ? 8.867 -45.656 -23.109 1 91.06 163 GLU A CA 1
ATOM 1254 C C . GLU A 1 163 ? 7.719 -45.469 -24.094 1 91.06 163 GLU A C 1
ATOM 1256 O O . GLU A 1 163 ? 7.32 -44.312 -24.375 1 91.06 163 GLU A O 1
ATOM 1261 N N . TRP A 1 164 ? 7.281 -46.562 -24.641 1 91.44 164 TRP A N 1
ATOM 1262 C CA . TRP A 1 164 ? 6.133 -46.531 -25.547 1 91.44 164 TRP A CA 1
ATOM 1263 C C . TRP A 1 164 ? 4.922 -45.906 -24.859 1 91.44 164 TRP A C 1
ATOM 1265 O O . TRP A 1 164 ? 4.254 -45.062 -25.422 1 91.44 164 TRP A O 1
ATOM 1275 N N . ALA A 1 165 ? 4.633 -46.375 -23.656 1 93.31 165 ALA A N 1
ATOM 1276 C CA . ALA A 1 165 ? 3.5 -45.875 -22.891 1 93.31 165 ALA A CA 1
ATOM 1277 C C . ALA A 1 165 ? 3.652 -44.375 -22.609 1 93.31 165 ALA A C 1
ATOM 1279 O O . ALA A 1 165 ? 2.691 -43.625 -22.734 1 93.31 165 ALA A O 1
ATOM 1280 N N . ALA A 1 166 ? 4.828 -43.969 -22.203 1 93.94 166 ALA A N 1
ATOM 1281 C CA . ALA A 1 166 ? 5.086 -42.562 -21.906 1 93.94 166 ALA A CA 1
ATOM 1282 C C . ALA A 1 166 ? 4.832 -41.688 -23.125 1 93.94 166 ALA A C 1
ATOM 1284 O O . ALA A 1 166 ? 4.16 -40.656 -23.016 1 93.94 166 ALA A O 1
ATOM 1285 N N . ARG A 1 167 ? 5.328 -42.031 -24.25 1 91.81 167 ARG A N 1
ATOM 1286 C CA . ARG A 1 167 ? 5.164 -41.25 -25.469 1 91.81 167 ARG A CA 1
ATOM 1287 C C . ARG A 1 167 ? 3.699 -41.188 -25.891 1 91.81 167 ARG A C 1
ATOM 1289 O O . ARG A 1 167 ? 3.232 -40.156 -26.375 1 91.81 167 ARG A O 1
ATOM 1296 N N . LEU A 1 168 ? 3.025 -42.312 -25.766 1 91.88 168 LEU A N 1
ATOM 1297 C CA . LEU A 1 168 ? 1.601 -42.344 -26.078 1 91.88 168 LEU A CA 1
ATOM 1298 C C . LEU A 1 168 ? 0.83 -41.375 -25.203 1 91.88 168 LEU A C 1
ATOM 1300 O O . LEU A 1 168 ? 0.009 -40.594 -25.703 1 91.88 168 LEU A O 1
ATOM 1304 N N . ILE A 1 169 ? 1.132 -41.406 -23.938 1 93.19 169 ILE A N 1
ATOM 1305 C CA . ILE A 1 169 ? 0.399 -40.594 -23 1 93.19 169 ILE A CA 1
ATOM 1306 C C . ILE A 1 169 ? 0.755 -39.125 -23.234 1 93.19 169 ILE A C 1
ATOM 1308 O O . ILE A 1 169 ? -0.109 -38.25 -23.141 1 93.19 169 ILE A O 1
ATOM 1312 N N . ILE A 1 170 ? 2.021 -38.812 -23.469 1 93.12 170 ILE A N 1
ATOM 1313 C CA . ILE A 1 170 ? 2.422 -37.438 -23.781 1 93.12 170 ILE A CA 1
ATOM 1314 C C . ILE A 1 170 ? 1.641 -36.938 -25 1 93.12 170 ILE A C 1
ATOM 1316 O O . ILE A 1 170 ? 1.212 -35.781 -25.031 1 93.12 170 ILE A O 1
ATOM 1320 N N . TRP A 1 171 ? 1.455 -37.781 -25.938 1 90.75 171 TRP A N 1
ATOM 1321 C CA . TRP A 1 171 ? 0.674 -37.438 -27.125 1 90.75 171 TRP A CA 1
ATOM 1322 C C . TRP A 1 171 ? -0.773 -37.125 -26.766 1 90.75 171 TRP A C 1
ATOM 1324 O O . TRP A 1 171 ? -1.353 -36.156 -27.25 1 90.75 171 TRP A O 1
ATOM 1334 N N . PHE A 1 172 ? -1.384 -37.969 -25.922 1 91.38 172 PHE A N 1
ATOM 1335 C CA . PHE A 1 172 ? -2.75 -37.719 -25.469 1 91.38 172 PHE A CA 1
ATOM 1336 C C . PHE A 1 172 ? -2.855 -36.406 -24.703 1 91.38 172 PHE A C 1
ATOM 1338 O O . PHE A 1 172 ? -3.807 -35.656 -24.906 1 91.38 172 PHE A O 1
ATOM 1345 N N . VAL A 1 173 ? -1.9 -36.188 -23.875 1 94.44 173 VAL A N 1
ATOM 1346 C CA . VAL A 1 173 ? -1.92 -35 -23.047 1 94.44 173 VAL A CA 1
ATOM 1347 C C . VAL A 1 173 ? -1.824 -33.75 -23.922 1 94.44 173 VAL A C 1
ATOM 1349 O O . VAL A 1 173 ? -2.471 -32.719 -23.641 1 94.44 173 VAL A O 1
ATOM 1352 N N . ASP A 1 174 ? -1.021 -33.781 -24.906 1 92.62 174 ASP A N 1
ATOM 1353 C CA . ASP A 1 174 ? -0.914 -32.656 -25.828 1 92.62 174 ASP A CA 1
ATOM 1354 C C . ASP A 1 174 ? -2.26 -32.344 -26.484 1 92.62 174 ASP A C 1
ATOM 1356 O O . ASP A 1 174 ? -2.633 -31.188 -26.641 1 92.62 174 ASP A O 1
ATOM 1360 N N . ARG A 1 175 ? -2.977 -33.375 -26.812 1 90.44 175 ARG A N 1
ATOM 1361 C CA . ARG A 1 175 ? -4.293 -33.188 -27.422 1 90.44 175 ARG A CA 1
ATOM 1362 C C . ARG A 1 175 ? -5.305 -32.688 -26.406 1 90.44 175 ARG A C 1
ATOM 1364 O O . ARG A 1 175 ? -6.16 -31.859 -26.734 1 90.44 175 ARG A O 1
ATOM 1371 N N . GLU A 1 176 ? -5.199 -33.25 -25.281 1 93.81 176 GLU A N 1
ATOM 1372 C CA . GLU A 1 176 ? -6.074 -32.781 -24.203 1 93.81 176 GLU A CA 1
ATOM 1373 C C . GLU A 1 176 ? -5.82 -31.312 -23.906 1 93.81 176 GLU A C 1
ATOM 1375 O O . GLU A 1 176 ? -6.762 -30.562 -23.641 1 93.81 176 GLU A O 1
ATOM 1380 N N . ALA A 1 177 ? -4.59 -30.922 -23.922 1 93.94 177 ALA A N 1
ATOM 1381 C CA . ALA A 1 177 ? -4.238 -29.516 -23.688 1 93.94 177 ALA A CA 1
ATOM 1382 C C . ALA A 1 177 ? -4.855 -28.609 -24.734 1 93.94 177 ALA A C 1
ATOM 1384 O O . ALA A 1 177 ? -5.328 -27.516 -24.422 1 93.94 177 ALA A O 1
ATOM 1385 N N . THR A 1 178 ? -4.82 -29.062 -25.938 1 90.75 178 THR A N 1
ATOM 1386 C CA . THR A 1 178 ? -5.438 -28.297 -27.016 1 90.75 178 THR A CA 1
ATOM 1387 C C . THR A 1 178 ? -6.945 -28.172 -26.812 1 90.75 178 THR A C 1
ATOM 1389 O O . THR A 1 178 ? -7.531 -27.125 -27.047 1 90.75 178 THR A O 1
ATOM 1392 N N . ALA A 1 179 ? -7.52 -29.266 -26.344 1 91 179 ALA A N 1
ATOM 1393 C CA . ALA A 1 179 ? -8.953 -29.25 -26.062 1 91 179 ALA A CA 1
ATOM 1394 C C . ALA A 1 179 ? -9.273 -28.297 -24.922 1 91 179 ALA A C 1
ATOM 1396 O O . ALA A 1 179 ? -10.289 -27.594 -24.969 1 91 179 ALA A O 1
ATOM 1397 N N . LEU A 1 180 ? -8.453 -28.297 -23.984 1 92.5 180 LEU A N 1
ATOM 1398 C CA . LEU A 1 180 ? -8.648 -27.406 -22.844 1 92.5 180 LEU A CA 1
ATOM 1399 C C . LEU A 1 180 ? -8.508 -25.953 -23.266 1 92.5 180 LEU A C 1
ATOM 1401 O O . LEU A 1 180 ? -9.203 -25.078 -22.734 1 92.5 180 LEU A O 1
ATOM 1405 N N . GLU A 1 181 ? -7.582 -25.703 -24.125 1 89.5 181 GLU A N 1
ATOM 1406 C CA . GLU A 1 181 ? -7.402 -24.344 -24.656 1 89.5 181 GLU A CA 1
ATOM 1407 C C . GLU A 1 181 ? -8.711 -23.797 -25.219 1 89.5 181 GLU A C 1
ATOM 1409 O O . GLU A 1 181 ? -9.047 -22.625 -24.969 1 89.5 181 GLU A O 1
ATOM 1414 N N . GLY A 1 182 ? -9.391 -24.609 -25.875 1 85 182 GLY A N 1
ATOM 1415 C CA . GLY A 1 182 ? -10.656 -24.172 -26.438 1 85 182 GLY A CA 1
ATOM 1416 C C . GLY A 1 182 ? -11.758 -24.047 -25.406 1 85 182 GLY A C 1
ATOM 1417 O O . GLY A 1 182 ? -12.562 -23.109 -25.453 1 85 182 GLY A O 1
ATOM 1418 N N . ALA A 1 183 ? -11.734 -24.875 -24.438 1 87.31 183 ALA A N 1
ATOM 1419 C CA . ALA A 1 183 ? -12.805 -24.938 -23.453 1 87.31 183 ALA A CA 1
ATOM 1420 C C . ALA A 1 183 ? -12.68 -23.812 -22.438 1 87.31 183 ALA A C 1
ATOM 1422 O O . ALA A 1 183 ? -13.68 -23.359 -21.875 1 87.31 183 ALA A O 1
ATOM 1423 N N . LEU A 1 184 ? -11.477 -23.406 -22.172 1 86.31 184 LEU A N 1
ATOM 1424 C CA . LEU A 1 184 ? -11.242 -22.422 -21.109 1 86.31 184 LEU A CA 1
ATOM 1425 C C . LEU A 1 184 ? -11.102 -21.016 -21.688 1 86.31 184 LEU A C 1
ATOM 1427 O O . LEU A 1 184 ? -10.828 -20.062 -20.953 1 86.31 184 LEU A O 1
ATOM 1431 N N . ASP A 1 185 ? -11.172 -20.875 -22.969 1 74.62 185 ASP A N 1
ATOM 1432 C CA . ASP A 1 185 ? -11.102 -19.562 -23.625 1 74.62 185 ASP A CA 1
ATOM 1433 C C . ASP A 1 185 ? -12.367 -18.75 -23.359 1 74.62 185 ASP A C 1
ATOM 1435 O O . ASP A 1 185 ? -13.469 -19.172 -23.703 1 74.62 185 ASP A O 1
ATOM 1439 N N . PRO A 1 186 ? -12.109 -17.578 -22.688 1 67.31 186 PRO A N 1
ATOM 1440 C CA . PRO A 1 186 ? -13.328 -16.797 -22.453 1 67.31 186 PRO A CA 1
ATOM 1441 C C . PRO A 1 186 ? -13.891 -16.188 -23.734 1 67.31 186 PRO A C 1
ATOM 1443 O O . PRO A 1 186 ? -13.141 -15.617 -24.531 1 67.31 186 PRO A O 1
ATOM 1446 N N . ALA A 1 187 ? -14.961 -16.625 -24.25 1 59.66 187 ALA A N 1
ATOM 1447 C CA . ALA A 1 187 ? -15.578 -16.156 -25.5 1 59.66 187 ALA A CA 1
ATOM 1448 C C . ALA A 1 187 ? -15.797 -14.648 -25.469 1 59.66 187 ALA A C 1
ATOM 1450 O O . ALA A 1 187 ? -15.672 -13.977 -26.484 1 59.66 187 ALA A O 1
ATOM 1451 N N . GLU A 1 188 ? -16.125 -14.141 -24.281 1 65.62 188 GLU A N 1
ATOM 1452 C CA . GLU A 1 188 ? -16.547 -12.742 -24.203 1 65.62 188 GLU A CA 1
ATOM 1453 C C . GLU A 1 188 ? -15.734 -11.984 -23.156 1 65.62 188 GLU A C 1
ATOM 1455 O O . GLU A 1 188 ? -15.023 -12.586 -22.344 1 65.62 188 GLU A O 1
ATOM 1460 N N . ALA A 1 189 ? -15.719 -10.664 -23.422 1 73.38 189 ALA A N 1
ATOM 1461 C CA . ALA A 1 189 ? -15.156 -9.766 -22.422 1 73.38 189 ALA A CA 1
ATOM 1462 C C . ALA A 1 189 ? -15.766 -10.023 -21.047 1 73.38 189 ALA A C 1
ATOM 1464 O O . ALA A 1 189 ? -16.953 -10.305 -20.938 1 73.38 189 ALA A O 1
ATOM 1465 N N . PRO A 1 190 ? -14.922 -10.008 -20.031 1 78.88 190 PRO A N 1
ATOM 1466 C CA . PRO A 1 190 ? -15.438 -10.312 -18.703 1 78.88 190 PRO A CA 1
ATOM 1467 C C . PRO A 1 190 ? -16.516 -9.328 -18.234 1 78.88 190 PRO A C 1
ATOM 1469 O O . PRO A 1 190 ? -16.438 -8.141 -18.547 1 78.88 190 PRO A O 1
ATOM 1472 N N . THR A 1 191 ? -17.547 -9.781 -17.625 1 81.38 191 THR A N 1
ATOM 1473 C CA . THR A 1 191 ? -18.594 -8.992 -16.984 1 81.38 191 THR A CA 1
ATOM 1474 C C . THR A 1 191 ? -18.609 -9.234 -15.477 1 81.38 191 THR A C 1
ATOM 1476 O O . THR A 1 191 ? -18.047 -10.227 -15 1 81.38 191 THR A O 1
ATOM 1479 N N . TRP A 1 192 ? -19.25 -8.367 -14.734 1 82.5 192 TRP A N 1
ATOM 1480 C CA . TRP A 1 192 ? -19.297 -8.539 -13.289 1 82.5 192 TRP A CA 1
ATOM 1481 C C . TRP A 1 192 ? -20.141 -9.758 -12.906 1 82.5 192 TRP A C 1
ATOM 1483 O O . TRP A 1 192 ? -19.828 -10.445 -11.93 1 82.5 192 TRP A O 1
ATOM 1493 N N . SER A 1 193 ? -21.141 -9.961 -13.68 1 78.31 193 SER A N 1
ATOM 1494 C CA . SER A 1 193 ? -21.938 -11.164 -13.438 1 78.31 193 SER A CA 1
ATOM 1495 C C . SER A 1 193 ? -21.078 -12.422 -13.523 1 78.31 193 SER A C 1
ATOM 1497 O O . SER A 1 193 ? -21.234 -13.336 -12.711 1 78.31 193 SER A O 1
ATOM 1499 N N . GLN A 1 194 ? -20.203 -12.438 -14.461 1 80 194 GLN A N 1
ATOM 1500 C CA . GLN A 1 194 ? -19.297 -13.57 -14.609 1 80 194 GLN A CA 1
ATOM 1501 C C . GLN A 1 194 ? -18.344 -13.672 -13.43 1 80 194 GLN A C 1
ATOM 1503 O O . GLN A 1 194 ? -18.062 -14.766 -12.93 1 80 194 GLN A O 1
ATOM 1508 N N . ILE A 1 195 ? -17.859 -12.594 -13.008 1 81.88 195 ILE A N 1
ATOM 1509 C CA . ILE A 1 195 ? -16.922 -12.539 -11.898 1 81.88 195 ILE A CA 1
ATOM 1510 C C . ILE A 1 195 ? -17.594 -13.008 -10.617 1 81.88 195 ILE A C 1
ATOM 1512 O O . ILE A 1 195 ? -17.031 -13.805 -9.859 1 81.88 195 ILE A O 1
ATOM 1516 N N . GLU A 1 196 ? -18.812 -12.617 -10.43 1 80.12 196 GLU A N 1
ATOM 1517 C CA . GLU A 1 196 ? -19.547 -12.961 -9.211 1 80.12 196 GLU A CA 1
ATOM 1518 C C . GLU A 1 196 ? -19.922 -14.438 -9.195 1 80.12 196 GLU A C 1
ATOM 1520 O O . GLU A 1 196 ? -20.016 -15.047 -8.133 1 80.12 196 GLU A O 1
ATOM 1525 N N . LYS A 1 197 ? -20.094 -14.961 -10.375 1 79.81 197 LYS A N 1
ATOM 1526 C CA . LYS A 1 197 ? -20.562 -16.344 -10.477 1 79.81 197 LYS A CA 1
ATOM 1527 C C . LYS A 1 197 ? -19.391 -17.297 -10.672 1 79.81 197 LYS A C 1
ATOM 1529 O O . LYS A 1 197 ? -19.578 -18.516 -10.68 1 79.81 197 LYS A O 1
ATOM 1534 N N . PHE A 1 198 ? -18.234 -16.781 -10.758 1 84.5 198 PHE A N 1
ATOM 1535 C CA . PHE A 1 198 ? -17.078 -17.625 -11.031 1 84.5 198 PHE A CA 1
ATOM 1536 C C . PHE A 1 198 ? -16.766 -18.531 -9.844 1 84.5 198 PHE A C 1
ATOM 1538 O O . PHE A 1 198 ? -16.812 -18.078 -8.695 1 84.5 198 PHE A O 1
ATOM 1545 N N . SER A 1 199 ? -16.625 -19.781 -10.109 1 82.81 199 SER A N 1
ATOM 1546 C CA . SER A 1 199 ? -16.25 -20.766 -9.094 1 82.81 199 SER A CA 1
ATOM 1547 C C . SER A 1 199 ? -15.312 -21.812 -9.656 1 82.81 199 SER A C 1
ATOM 1549 O O . SER A 1 199 ? -15.531 -22.312 -10.766 1 82.81 199 SER A O 1
ATOM 1551 N N . LEU A 1 200 ? -14.258 -22.156 -8.969 1 81.06 200 LEU A N 1
ATOM 1552 C CA . LEU A 1 200 ? -13.32 -23.188 -9.383 1 81.06 200 LEU A CA 1
ATOM 1553 C C . LEU A 1 200 ? -13.977 -24.562 -9.344 1 81.06 200 LEU A C 1
ATOM 1555 O O . LEU A 1 200 ? -13.625 -25.453 -10.133 1 81.06 200 LEU A O 1
ATOM 1559 N N . THR A 1 201 ? -14.914 -24.672 -8.438 1 79.12 201 THR A N 1
ATOM 1560 C CA . THR A 1 201 ? -15.609 -25.953 -8.281 1 79.12 201 THR A CA 1
ATOM 1561 C C . THR A 1 201 ? -16.5 -26.234 -9.492 1 79.12 201 THR A C 1
ATOM 1563 O O . THR A 1 201 ? -16.656 -27.391 -9.898 1 79.12 201 THR A O 1
ATOM 1566 N N . LYS A 1 202 ? -16.922 -25.156 -10.133 1 80.31 202 LYS A N 1
ATOM 1567 C CA . LYS A 1 202 ? -17.781 -25.328 -11.289 1 80.31 202 LYS A CA 1
ATOM 1568 C C . LYS A 1 202 ? -16.984 -25.656 -12.539 1 80.31 202 LYS A C 1
ATOM 1570 O O . LYS A 1 202 ? -17.5 -26.266 -13.477 1 80.31 202 LYS A O 1
ATOM 1575 N N . GLU A 1 203 ? -15.695 -25.344 -12.539 1 85.06 203 GLU A N 1
ATOM 1576 C CA . GLU A 1 203 ? -14.836 -25.578 -13.695 1 85.06 203 GLU A CA 1
ATOM 1577 C C . GLU A 1 203 ? -14.227 -26.969 -13.656 1 85.06 203 GLU A C 1
ATOM 1579 O O . GLU A 1 203 ? -13.797 -27.5 -14.68 1 85.06 203 GLU A O 1
ATOM 1584 N N . ARG A 1 204 ? -14.242 -27.625 -12.547 1 88.81 204 ARG A N 1
ATOM 1585 C CA . ARG A 1 204 ? -13.594 -28.906 -12.328 1 88.81 204 ARG A CA 1
ATOM 1586 C C . ARG A 1 204 ? -14.164 -29.984 -13.258 1 88.81 204 ARG A C 1
ATOM 1588 O O . ARG A 1 204 ? -13.414 -30.672 -13.945 1 88.81 204 ARG A O 1
ATOM 1595 N N . PRO A 1 205 ? -15.469 -30 -13.336 1 88.81 205 PRO A N 1
ATOM 1596 C CA . PRO A 1 205 ? -16.016 -31.047 -14.203 1 88.81 205 PRO A CA 1
ATOM 1597 C C . PRO A 1 205 ? -15.633 -30.859 -15.672 1 88.81 205 PRO A C 1
ATOM 1599 O O . PRO A 1 205 ? -15.344 -31.844 -16.359 1 88.81 205 PRO A O 1
ATOM 1602 N N . THR A 1 206 ? -15.539 -29.641 -16.078 1 89.44 206 THR A N 1
ATOM 1603 C CA . THR A 1 206 ? -15.164 -29.359 -17.469 1 89.44 206 THR A CA 1
ATOM 1604 C C . THR A 1 206 ? -13.719 -29.781 -17.719 1 89.44 206 THR A C 1
ATOM 1606 O O . THR A 1 206 ? -13.422 -30.391 -18.75 1 89.44 206 THR A O 1
ATOM 1609 N N . MET A 1 207 ? -12.867 -29.531 -16.828 1 92.25 207 MET A N 1
ATOM 1610 C CA . MET A 1 207 ? -11.461 -29.875 -16.984 1 92.25 207 MET A CA 1
ATOM 1611 C C . MET A 1 207 ? -11.25 -31.375 -16.922 1 92.25 207 MET A C 1
ATOM 1613 O O . MET A 1 207 ? -10.492 -31.938 -17.719 1 92.25 207 MET A O 1
ATOM 1617 N N . LYS A 1 208 ? -12.008 -31.984 -16.016 1 91.81 208 LYS A N 1
ATOM 1618 C CA . LYS A 1 208 ? -11.891 -33.438 -15.859 1 91.81 208 LYS A CA 1
ATOM 1619 C C . LYS A 1 208 ? -12.414 -34.156 -17.094 1 91.81 208 LYS A C 1
ATOM 1621 O O . LYS A 1 208 ? -11.828 -35.156 -17.531 1 91.81 208 LYS A O 1
ATOM 1626 N N . ASN A 1 209 ? -13.398 -33.594 -17.672 1 90.94 209 ASN A N 1
ATOM 1627 C CA . ASN A 1 209 ? -14.008 -34.219 -18.844 1 90.94 209 ASN A CA 1
ATOM 1628 C C . ASN A 1 209 ? -13.18 -34 -20.094 1 90.94 209 ASN A C 1
ATOM 1630 O O . ASN A 1 209 ? -13.047 -34.906 -20.922 1 90.94 209 ASN A O 1
ATOM 1634 N N . LYS A 1 210 ? -12.562 -32.906 -20.219 1 92.69 210 LYS A N 1
ATOM 1635 C CA . LYS A 1 210 ? -11.828 -32.562 -21.422 1 92.69 210 LYS A CA 1
ATOM 1636 C C . LYS A 1 210 ? -10.406 -33.094 -21.375 1 92.69 210 LYS A C 1
ATOM 1638 O O . LYS A 1 210 ? -9.789 -33.344 -22.422 1 92.69 210 LYS A O 1
ATOM 1643 N N . ALA A 1 211 ? -9.938 -33.219 -20.203 1 95.31 211 ALA A N 1
ATOM 1644 C CA . ALA A 1 211 ? -8.562 -33.688 -20.062 1 95.31 211 ALA A CA 1
ATOM 1645 C C . ALA A 1 211 ? -8.438 -34.688 -18.906 1 95.31 211 ALA A C 1
ATOM 1647 O O . ALA A 1 211 ? -7.707 -34.438 -17.938 1 95.31 211 ALA A O 1
ATOM 1648 N N . PRO A 1 212 ? -8.992 -35.812 -19.062 1 94.06 212 PRO A N 1
ATOM 1649 C CA . PRO A 1 212 ? -9.039 -36.781 -17.953 1 94.06 212 PRO A CA 1
ATOM 1650 C C . PRO A 1 212 ? -7.656 -37.344 -17.594 1 94.06 212 PRO A C 1
ATOM 1652 O O . PRO A 1 212 ? -7.367 -37.562 -16.422 1 94.06 212 PRO A O 1
ATOM 1655 N N . ILE A 1 213 ? -6.773 -37.594 -18.594 1 94.69 213 ILE A N 1
ATOM 1656 C CA . ILE A 1 213 ? -5.449 -38.156 -18.328 1 94.69 213 ILE A CA 1
ATOM 1657 C C . ILE A 1 213 ? -4.602 -37.125 -17.578 1 94.69 213 ILE A C 1
ATOM 1659 O O . ILE A 1 213 ? -4 -37.438 -16.547 1 94.69 213 ILE A O 1
ATOM 1663 N N . LEU A 1 214 ? -4.668 -35.906 -18.125 1 95.69 214 LEU A N 1
ATOM 1664 C CA . LEU A 1 214 ? -3.922 -34.844 -17.5 1 95.69 214 LEU A CA 1
ATOM 1665 C C . LEU A 1 214 ? -4.398 -34.625 -16.062 1 95.69 214 LEU A C 1
ATOM 1667 O O . LEU A 1 214 ? -3.586 -34.438 -15.148 1 95.69 214 LEU A O 1
ATOM 1671 N N . TRP A 1 215 ? -5.695 -34.594 -15.906 1 94.94 215 TRP A N 1
ATOM 1672 C CA . TRP A 1 215 ? -6.297 -34.438 -14.586 1 94.94 215 TRP A CA 1
ATOM 1673 C C . TRP A 1 215 ? -5.781 -35.469 -13.609 1 94.94 215 TRP A C 1
ATOM 1675 O O . TRP A 1 215 ? -5.363 -35.156 -12.5 1 94.94 215 TRP A O 1
ATOM 1685 N N . ALA A 1 216 ? -5.785 -36.719 -14.078 1 93.94 216 ALA A N 1
ATOM 1686 C CA . ALA A 1 216 ? -5.363 -37.844 -13.211 1 93.94 216 ALA A CA 1
ATOM 1687 C C . ALA A 1 216 ? -3.877 -37.719 -12.883 1 93.94 216 ALA A C 1
ATOM 1689 O O . ALA A 1 216 ? -3.467 -38 -11.75 1 93.94 216 ALA A O 1
ATOM 1690 N N . VAL A 1 217 ? -3.137 -37.344 -13.852 1 95.06 217 VAL A N 1
ATOM 1691 C CA . VAL A 1 217 ? -1.695 -37.219 -13.672 1 95.06 217 VAL A CA 1
ATOM 1692 C C . VAL A 1 217 ? -1.396 -36.125 -12.641 1 95.06 217 VAL A C 1
ATOM 1694 O O . VAL A 1 217 ? -0.642 -36.375 -11.695 1 95.06 217 VAL A O 1
ATOM 1697 N N . LEU A 1 218 ? -2.004 -34.969 -12.797 1 96.25 218 LEU A N 1
ATOM 1698 C CA . LEU A 1 218 ? -1.742 -33.844 -11.898 1 96.25 218 LEU A CA 1
ATOM 1699 C C . LEU A 1 218 ? -2.27 -34.125 -10.5 1 96.25 218 LEU A C 1
ATOM 1701 O O . LEU A 1 218 ? -1.639 -33.781 -9.508 1 96.25 218 LEU A O 1
ATOM 1705 N N . CYS A 1 219 ? -3.41 -34.812 -10.422 1 94.25 219 CYS A N 1
ATOM 1706 C CA . CYS A 1 219 ? -3.943 -35.188 -9.109 1 94.25 219 CYS A CA 1
ATOM 1707 C C . CYS A 1 219 ? -2.994 -36.125 -8.383 1 94.25 219 CYS A C 1
ATOM 1709 O O . CYS A 1 219 ? -2.812 -36 -7.172 1 94.25 219 CYS A O 1
ATOM 1711 N N . ALA A 1 220 ? -2.445 -37 -9.172 1 93.81 220 ALA A N 1
ATOM 1712 C CA . ALA A 1 220 ? -1.521 -37.969 -8.578 1 93.81 220 ALA A CA 1
ATOM 1713 C C . ALA A 1 220 ? -0.293 -37.25 -8.008 1 93.81 220 ALA A C 1
ATOM 1715 O O . ALA A 1 220 ? 0.246 -37.688 -6.98 1 93.81 220 ALA A O 1
ATOM 1716 N N . VAL A 1 221 ? 0.149 -36.219 -8.648 1 95 221 VAL A N 1
ATOM 1717 C CA . VAL A 1 221 ? 1.317 -35.469 -8.188 1 95 221 VAL A CA 1
ATOM 1718 C C . VAL A 1 221 ? 0.982 -34.719 -6.902 1 95 221 VAL A C 1
ATOM 1720 O O . VAL A 1 221 ? 1.775 -34.719 -5.957 1 95 221 VAL A O 1
ATOM 1723 N N . ALA A 1 222 ? -0.17 -34.125 -6.836 1 94.19 222 ALA A N 1
ATOM 1724 C CA . ALA A 1 222 ? -0.537 -33.219 -5.746 1 94.19 222 ALA A CA 1
ATOM 1725 C C . ALA A 1 222 ? -1.009 -34.031 -4.523 1 94.19 222 ALA A C 1
ATOM 1727 O O . ALA A 1 222 ? -0.987 -33.5 -3.402 1 94.19 222 ALA A O 1
ATOM 1728 N N . TYR A 1 223 ? -1.453 -35.219 -4.719 1 91.25 223 TYR A N 1
ATOM 1729 C CA . TYR A 1 223 ? -2.031 -36.031 -3.646 1 91.25 223 TYR A CA 1
ATOM 1730 C C . TYR A 1 223 ? -0.943 -36.625 -2.766 1 91.25 223 TYR A C 1
ATOM 1732 O O . TYR A 1 223 ? -0.021 -37.281 -3.266 1 91.25 223 TYR A O 1
ATOM 1740 N N . SER A 1 224 ? -1 -36.344 -1.509 1 81.44 224 SER A N 1
ATOM 1741 C CA . SER A 1 224 ? 0 -36.875 -0.576 1 81.44 224 SER A CA 1
ATOM 1742 C C . SER A 1 224 ? -0.5 -38.125 0.143 1 81.44 224 SER A C 1
ATOM 1744 O O . SER A 1 224 ? -1.264 -38.031 1.105 1 81.44 224 SER A O 1
ATOM 1746 N N . LYS A 1 225 ? -0.047 -39.219 -0.186 1 78.69 225 LYS A N 1
ATOM 1747 C CA . LYS A 1 225 ? -0.407 -40.469 0.491 1 78.69 225 LYS A CA 1
ATOM 1748 C C . LYS A 1 225 ? 0.142 -40.5 1.914 1 78.69 225 LYS A C 1
ATOM 1750 O O . LYS A 1 225 ? -0.528 -40.969 2.834 1 78.69 225 LYS A O 1
ATOM 1755 N N . ARG A 1 226 ? 1.274 -39.906 2.01 1 76.31 226 ARG A N 1
ATOM 1756 C CA . ARG A 1 226 ? 1.926 -39.875 3.314 1 76.31 226 ARG A CA 1
ATOM 1757 C C . ARG A 1 226 ? 1.135 -39.031 4.301 1 76.31 226 ARG A C 1
ATOM 1759 O O . ARG A 1 226 ? 0.949 -39.406 5.457 1 76.31 226 ARG A O 1
ATOM 1766 N N . ARG A 1 227 ? 0.694 -37.938 3.879 1 78.62 227 ARG A N 1
ATOM 1767 C CA . ARG A 1 227 ? -0.069 -37.031 4.734 1 78.62 227 ARG A CA 1
ATOM 1768 C C . ARG A 1 227 ? -1.399 -37.656 5.141 1 78.62 227 ARG A C 1
ATOM 1770 O O . ARG A 1 227 ? -1.829 -37.531 6.289 1 78.62 227 ARG A O 1
ATOM 1777 N N . VAL A 1 228 ? -1.986 -38.312 4.145 1 82.75 228 VAL A N 1
ATOM 1778 C CA . VAL A 1 228 ? -3.264 -38.969 4.422 1 82.75 228 VAL A CA 1
ATOM 1779 C C . VAL A 1 228 ? -3.064 -40.094 5.438 1 82.75 228 VAL A C 1
ATOM 1781 O O . VAL A 1 228 ? -3.82 -40.219 6.402 1 82.75 228 VAL A O 1
ATOM 1784 N N . ALA A 1 229 ? -2.029 -40.844 5.203 1 80.19 229 ALA A N 1
ATOM 1785 C CA . ALA A 1 229 ? -1.734 -41.938 6.125 1 80.19 229 ALA A CA 1
ATOM 1786 C C . ALA A 1 229 ? -1.449 -41.406 7.527 1 80.19 229 ALA A C 1
ATOM 1788 O O . ALA A 1 229 ? -1.914 -41.969 8.516 1 80.19 229 ALA A O 1
ATOM 1789 N N . ARG A 1 230 ? -0.717 -40.375 7.648 1 76.75 230 ARG A N 1
ATOM 1790 C CA . ARG A 1 230 ? -0.38 -39.781 8.938 1 76.75 230 ARG A CA 1
ATOM 1791 C C . ARG A 1 230 ? -1.628 -39.281 9.641 1 76.75 230 ARG A C 1
ATOM 1793 O O . ARG A 1 230 ? -1.804 -39.5 10.844 1 76.75 230 ARG A O 1
ATOM 1800 N N . LYS A 1 231 ? -2.465 -38.594 8.898 1 77.19 231 LYS A N 1
ATOM 1801 C CA . LYS A 1 231 ? -3.676 -38.031 9.492 1 77.19 231 LYS A CA 1
ATOM 1802 C C . LYS A 1 231 ? -4.633 -39.125 9.938 1 77.19 231 LYS A C 1
ATOM 1804 O O . LYS A 1 231 ? -5.309 -39 10.961 1 77.19 231 LYS A O 1
ATOM 1809 N N . LEU A 1 232 ? -4.645 -40.188 9.086 1 76.44 232 LEU A N 1
ATOM 1810 C CA . LEU A 1 232 ? -5.484 -41.344 9.445 1 76.44 232 LEU A CA 1
ATOM 1811 C C . LEU A 1 232 ? -4.977 -42 10.719 1 76.44 232 LEU A C 1
ATOM 1813 O O . LEU A 1 232 ? -5.773 -42.438 11.562 1 76.44 232 LEU A O 1
ATOM 1817 N N . ARG A 1 233 ? -3.725 -42.031 10.867 1 74.19 233 ARG A N 1
ATOM 1818 C CA . ARG A 1 233 ? -3.131 -42.594 12.086 1 74.19 233 ARG A CA 1
ATOM 1819 C C . ARG A 1 233 ? -3.453 -41.719 13.297 1 74.19 233 ARG A C 1
ATOM 1821 O O . ARG A 1 233 ? -3.758 -42.219 14.375 1 74.19 233 ARG A O 1
ATOM 1828 N N . LEU A 1 234 ? -3.338 -40.375 13.016 1 71.19 234 LEU A N 1
ATOM 1829 C CA . LEU A 1 234 ? -3.609 -39.438 14.109 1 71.19 234 LEU A CA 1
ATOM 1830 C C . LEU A 1 234 ? -5.082 -39.469 14.5 1 71.19 234 LEU A C 1
ATOM 1832 O O . LEU A 1 234 ? -5.414 -39.406 15.688 1 71.19 234 LEU A O 1
ATOM 1836 N N . THR A 1 235 ? -5.93 -39.531 13.469 1 64.31 235 THR A N 1
ATOM 1837 C CA . THR A 1 235 ? -7.363 -39.625 13.742 1 64.31 235 THR A CA 1
ATOM 1838 C C . THR A 1 235 ? -7.715 -40.906 14.461 1 64.31 235 THR A C 1
ATOM 1840 O O . THR A 1 235 ? -8.602 -40.938 15.312 1 64.31 235 THR A O 1
ATOM 1843 N N . LYS A 1 236 ? -7.066 -42.031 14.07 1 62.44 236 LYS A N 1
ATOM 1844 C CA . LYS A 1 236 ? -7.262 -43.281 14.789 1 62.44 236 LYS A CA 1
ATOM 1845 C C . LYS A 1 236 ? -6.711 -43.188 16.219 1 62.44 236 LYS A C 1
ATOM 1847 O O . LYS A 1 236 ? -7.305 -43.719 17.156 1 62.44 236 LYS A O 1
ATOM 1852 N N . GLY A 1 237 ? -5.59 -42.5 16.281 1 53.53 237 GLY A N 1
ATOM 1853 C CA . GLY A 1 237 ? -5.023 -42.344 17.609 1 53.53 237 GLY A CA 1
ATOM 1854 C C . GLY A 1 237 ? -5.824 -41.375 18.484 1 53.53 237 GLY A C 1
ATOM 1855 O O . GLY A 1 237 ? -5.98 -41.625 19.688 1 53.53 237 GLY A O 1
ATOM 1856 N N . MET A 1 238 ? -6.234 -40.344 17.953 1 53.94 238 MET A N 1
ATOM 1857 C CA . MET A 1 238 ? -7.059 -39.406 18.719 1 53.94 238 MET A CA 1
ATOM 1858 C C . MET A 1 238 ? -8.414 -40.031 19.047 1 53.94 238 MET A C 1
ATOM 1860 O O . MET A 1 238 ? -9.023 -39.719 20.062 1 53.94 238 MET A O 1
ATOM 1864 N N . ALA A 1 239 ? -8.922 -40.781 18.062 1 47.97 239 ALA A N 1
ATOM 1865 C CA . ALA A 1 239 ? -10.148 -41.5 18.375 1 47.97 239 ALA A CA 1
ATOM 1866 C C . ALA A 1 239 ? -9.922 -42.469 19.531 1 47.97 239 ALA A C 1
ATOM 1868 O O . ALA A 1 239 ? -10.797 -42.625 20.391 1 47.97 239 ALA A O 1
ATOM 1869 N N . VAL A 1 240 ? -8.836 -43.125 19.625 1 45.38 240 VAL A N 1
ATOM 1870 C CA . VAL A 1 240 ? -8.547 -43.969 20.781 1 45.38 240 VAL A CA 1
ATOM 1871 C C . VAL A 1 240 ? -8.383 -43.094 22.031 1 45.38 240 VAL A C 1
ATOM 1873 O O . VAL A 1 240 ? -8.852 -43.469 23.109 1 45.38 240 VAL A O 1
ATOM 1876 N N . GLN A 1 241 ? -7.746 -42 21.891 1 40.56 241 GLN A N 1
ATOM 1877 C CA . GLN A 1 241 ? -7.566 -41.156 23.078 1 40.56 241 GLN A CA 1
ATOM 1878 C C . GLN A 1 241 ? -8.867 -40.469 23.469 1 40.56 241 GLN A C 1
ATOM 1880 O O . GLN A 1 241 ? -9.141 -40.219 24.641 1 40.56 241 GLN A O 1
ATOM 1885 N N . MET A 1 242 ? -9.609 -40.031 22.547 1 39.78 242 MET A N 1
ATOM 1886 C CA . MET A 1 242 ? -10.891 -39.469 22.938 1 39.78 242 MET A CA 1
ATOM 1887 C C . MET A 1 242 ? -11.805 -40.531 23.547 1 39.78 242 MET A C 1
ATOM 1889 O O . MET A 1 242 ? -12.734 -40.188 24.281 1 39.78 242 MET A O 1
ATOM 1893 N N . GLU A 1 243 ? -11.727 -41.906 23.188 1 33.84 243 GLU A N 1
ATOM 1894 C CA . GLU A 1 243 ? -12.516 -42.812 24.016 1 33.84 243 GLU A CA 1
ATOM 1895 C C . GLU A 1 243 ? -12.008 -42.812 25.453 1 33.84 243 GLU A C 1
ATOM 1897 O O . GLU A 1 243 ? -12.719 -43.25 26.359 1 33.84 243 GLU A O 1
ATOM 1902 N N . ARG A 1 244 ? -10.68 -42.812 25.594 1 32.81 244 ARG A N 1
ATOM 1903 C CA . ARG A 1 244 ? -10.336 -42.812 27 1 32.81 244 ARG A CA 1
ATOM 1904 C C . ARG A 1 244 ? -10.805 -41.5 27.672 1 32.81 244 ARG A C 1
ATOM 1906 O O . ARG A 1 244 ? -11.18 -41.5 28.844 1 32.81 244 ARG A O 1
ATOM 1913 N N . SER A 1 245 ? -10.328 -40.375 27.109 1 31.67 245 SER A N 1
ATOM 1914 C CA . SER A 1 245 ? -10.555 -39.156 27.859 1 31.67 245 SER A CA 1
ATOM 1915 C C . SER A 1 245 ? -12.023 -38.75 27.828 1 31.67 245 SER A C 1
ATOM 1917 O O . SER A 1 245 ? -12.375 -37.625 28.203 1 31.67 245 SER A O 1
ATOM 1919 N N . THR A 1 246 ? -12.93 -39.531 27.297 1 29.67 246 THR A N 1
ATOM 1920 C CA . THR A 1 246 ? -14.273 -39 27.547 1 29.67 246 THR A CA 1
ATOM 1921 C C . THR A 1 246 ? -14.508 -38.812 29.031 1 29.67 246 THR A C 1
ATOM 1923 O O . THR A 1 246 ? -15.617 -38.469 29.453 1 29.67 246 THR A O 1
ATOM 1926 N N . SER A 1 247 ? -13.727 -39.594 29.891 1 26.05 247 SER A N 1
ATOM 1927 C CA . SER A 1 247 ? -14.352 -39.281 31.172 1 26.05 247 SER A CA 1
ATOM 1928 C C . SER A 1 247 ? -14.336 -37.781 31.438 1 26.05 247 SER A C 1
ATOM 1930 O O . SER A 1 247 ? -15.344 -37.219 31.875 1 26.05 247 SER A O 1
ATOM 1932 N N . ASN A 1 248 ? -13.203 -37.281 32.031 1 22.75 248 ASN A N 1
ATOM 1933 C CA . ASN A 1 248 ? -13.43 -36.125 32.906 1 22.75 248 ASN A CA 1
ATOM 1934 C C . ASN A 1 248 ? -13.719 -34.844 32.125 1 22.75 248 ASN A C 1
ATOM 1936 O O . ASN A 1 248 ? -14.555 -34.031 32.531 1 22.75 248 ASN A O 1
ATOM 1940 N N . SER A 1 249 ? -12.586 -34.25 31.5 1 23.16 249 SER A N 1
ATOM 1941 C CA . SER A 1 249 ? -12.516 -32.781 31.516 1 23.16 249 SER A CA 1
ATOM 1942 C C . SER A 1 249 ? -13.469 -32.188 30.5 1 23.16 249 SER A C 1
ATOM 1944 O O . SER A 1 249 ? -13.336 -32.438 29.297 1 23.16 249 SER A O 1
ATOM 1946 N N . SER A 1 250 ? -14.766 -31.969 30.859 1 22.12 250 SER A N 1
ATOM 1947 C CA . SER A 1 250 ? -15.898 -31.266 30.281 1 22.12 250 SER A CA 1
ATOM 1948 C C . SER A 1 250 ? -15.469 -29.922 29.688 1 22.12 250 SER A C 1
ATOM 1950 O O . SER A 1 250 ? -16.234 -29.312 28.938 1 22.12 250 SER A O 1
ATOM 1952 N N . SER A 1 251 ? -14.516 -29.219 30.438 1 20.66 251 SER A N 1
ATOM 1953 C CA . SER A 1 251 ? -14.875 -27.797 30.5 1 20.66 251 SER A CA 1
ATOM 1954 C C . SER A 1 251 ? -14.875 -27.172 29.109 1 20.66 251 SER A C 1
ATOM 1956 O O . SER A 1 251 ? -15.875 -26.578 28.688 1 20.66 251 SER A O 1
ATOM 1958 N N . ASN A 1 252 ? -13.836 -26.219 28.875 1 20.3 252 ASN A N 1
ATOM 1959 C CA . ASN A 1 252 ? -13.93 -24.828 28.453 1 20.3 252 ASN A CA 1
ATOM 1960 C C . ASN A 1 252 ? -13.875 -24.719 26.922 1 20.3 252 ASN A C 1
ATOM 1962 O O . ASN A 1 252 ? -13.5 -23.672 26.391 1 20.3 252 ASN A O 1
ATOM 1966 N N . SER A 1 253 ? -13.852 -25.781 26.234 1 21.34 253 SER A N 1
ATOM 1967 C CA . SER A 1 253 ? -13.5 -25.359 24.875 1 21.34 253 SER A CA 1
ATOM 1968 C C . SER A 1 253 ? -14.531 -24.391 24.312 1 21.34 253 SER A C 1
ATOM 1970 O O . SER A 1 253 ? -15.711 -24.734 24.188 1 21.34 253 SER A O 1
ATOM 1972 N N . ALA A 1 254 ? -14.375 -23.078 24.594 1 20.83 254 ALA A N 1
ATOM 1973 C CA . ALA A 1 254 ? -15.094 -21.922 24.078 1 20.83 254 ALA A CA 1
ATOM 1974 C C . ALA A 1 254 ? -15.391 -22.078 22.594 1 20.83 254 ALA A C 1
ATOM 1976 O O . ALA A 1 254 ? -14.586 -22.641 21.844 1 20.83 254 ALA A O 1
ATOM 1977 N N . SER A 1 255 ? -16.734 -21.875 22.297 1 20.39 255 SER A N 1
ATOM 1978 C CA . SER A 1 255 ? -17.656 -21.812 21.172 1 20.39 255 SER A CA 1
ATOM 1979 C C . SER A 1 255 ? -17.141 -20.891 20.078 1 20.39 255 SER A C 1
ATOM 1981 O O . SER A 1 255 ? -17.328 -19.672 20.141 1 20.39 255 SER A O 1
ATOM 1983 N N . SER A 1 256 ? -15.805 -20.781 19.891 1 21.72 256 SER A N 1
ATOM 1984 C CA . SER A 1 256 ? -15.633 -19.766 18.844 1 21.72 256 SER A CA 1
ATOM 1985 C C . SER A 1 256 ? -16.656 -19.938 17.734 1 21.72 256 SER A C 1
ATOM 1987 O O . SER A 1 256 ? -17.266 -21.016 17.594 1 21.72 256 SER A O 1
ATOM 1989 N N . GLY A 1 257 ? -16.781 -18.859 16.953 1 21.33 257 GLY A N 1
ATOM 1990 C CA . GLY A 1 257 ? -17.734 -18.328 15.984 1 21.33 257 GLY A CA 1
ATOM 1991 C C . GLY A 1 257 ? -18.062 -19.312 14.883 1 21.33 257 GLY A C 1
ATOM 1992 O O . GLY A 1 257 ? -17.266 -20.188 14.562 1 21.33 257 GLY A O 1
ATOM 1993 N N . SER A 1 258 ? -19.328 -19.531 14.773 1 24.08 258 SER A N 1
ATOM 1994 C CA . SER A 1 258 ? -20.297 -20.281 13.992 1 24.08 258 SER A CA 1
ATOM 1995 C C . SER A 1 258 ? -20.047 -20.125 12.492 1 24.08 258 SER A C 1
ATOM 1997 O O . SER A 1 258 ? -20.797 -20.625 11.672 1 24.08 258 SER A O 1
ATOM 1999 N N . SER A 1 259 ? -19.359 -19.047 12.062 1 25.88 259 SER A N 1
ATOM 2000 C CA . SER A 1 259 ? -20.047 -18.656 10.836 1 25.88 259 SER A CA 1
ATOM 2001 C C . SER A 1 259 ? -20.141 -19.828 9.867 1 25.88 259 SER A C 1
ATOM 2003 O O . SER A 1 259 ? -21.219 -20.172 9.383 1 25.88 259 SER A O 1
ATOM 2005 N N . GLY A 1 260 ? -19.312 -19.812 8.805 1 26.05 260 GLY A N 1
ATOM 2006 C CA . GLY A 1 260 ? -19.781 -20.312 7.52 1 26.05 260 GLY A CA 1
ATOM 2007 C C . GLY A 1 260 ? -19.875 -21.828 7.461 1 26.05 260 GLY A C 1
ATOM 2008 O O . GLY A 1 260 ? -18.844 -22.516 7.41 1 26.05 260 GLY A O 1
ATOM 2009 N N . SER A 1 261 ? -20.734 -22.359 8.195 1 29.95 261 SER A N 1
ATOM 2010 C CA . SER A 1 261 ? -21.203 -23.734 8.266 1 29.95 261 SER A CA 1
ATOM 2011 C C . SER A 1 261 ? -21.625 -24.25 6.887 1 29.95 261 SER A C 1
ATOM 2013 O O . SER A 1 261 ? -22.781 -24.609 6.688 1 29.95 261 SER A O 1
ATOM 2015 N N . SER A 1 262 ? -21.484 -23.531 5.82 1 31.52 262 SER A N 1
ATOM 2016 C CA . SER A 1 262 ? -22.344 -24.125 4.805 1 31.52 262 SER A CA 1
ATOM 2017 C C . SER A 1 262 ? -22.188 -25.656 4.785 1 31.52 262 SER A C 1
ATOM 2019 O O . SER A 1 262 ? -23.172 -26.375 4.906 1 31.52 262 SER A O 1
ATOM 2021 N N . ASN A 1 263 ? -21.484 -26.156 3.723 1 32.56 263 ASN A N 1
ATOM 2022 C CA . ASN A 1 263 ? -21.719 -27.453 3.09 1 32.56 263 ASN A CA 1
ATOM 2023 C C . ASN A 1 263 ? -21.188 -28.594 3.949 1 32.56 263 ASN A C 1
ATOM 2025 O O . ASN A 1 263 ? -20.422 -29.438 3.471 1 32.56 263 ASN A O 1
ATOM 2029 N N . THR A 1 264 ? -20.938 -28.359 5.121 1 36.59 264 THR A N 1
ATOM 2030 C CA . THR A 1 264 ? -20.422 -29.469 5.918 1 36.59 264 THR A CA 1
ATOM 2031 C C . THR A 1 264 ? -21.5 -30.5 6.176 1 36.59 264 THR A C 1
ATOM 2033 O O . THR A 1 264 ? -21.312 -31.406 6.996 1 36.59 264 THR A O 1
ATOM 2036 N N . SER A 1 265 ? -22.672 -30.25 5.848 1 37.75 265 SER A N 1
ATOM 2037 C CA . SER A 1 265 ? -23.703 -31.203 6.23 1 37.75 265 SER A CA 1
ATOM 2038 C C . SER A 1 265 ? -23.391 -32.594 5.711 1 37.75 265 SER A C 1
ATOM 2040 O O . SER A 1 265 ? -23.641 -33.594 6.398 1 37.75 265 SER A O 1
ATOM 2042 N N . GLY A 1 266 ? -23.094 -32.75 4.469 1 41.62 266 GLY A N 1
ATOM 2043 C CA . GLY A 1 266 ? -23 -34.094 3.932 1 41.62 266 GLY A CA 1
ATOM 2044 C C . GLY A 1 266 ? -21.812 -34.875 4.465 1 41.62 266 GLY A C 1
ATOM 2045 O O . GLY A 1 266 ? -21.625 -36.062 4.129 1 41.62 266 GLY A O 1
ATOM 2046 N N . LEU A 1 267 ? -20.828 -34.25 4.867 1 50.16 267 LEU A N 1
ATOM 2047 C CA . LEU A 1 267 ? -19.609 -34.906 5.344 1 50.16 267 LEU A CA 1
ATOM 2048 C C . LEU A 1 267 ? -19.828 -35.5 6.723 1 50.16 267 LEU A C 1
ATOM 2050 O O . LEU A 1 267 ? -18.969 -36.219 7.227 1 50.16 267 LEU A O 1
ATOM 2054 N N . SER A 1 268 ? -20.828 -35.031 7.441 1 51.31 268 SER A N 1
ATOM 2055 C CA . SER A 1 268 ? -21.047 -35.5 8.812 1 51.31 268 SER A CA 1
ATOM 2056 C C . SER A 1 268 ? -21.25 -37 8.859 1 51.31 268 SER A C 1
ATOM 2058 O O . SER A 1 268 ? -20.906 -37.656 9.852 1 51.31 268 SER A O 1
ATOM 2060 N N . SER A 1 269 ? -21.75 -37.625 7.742 1 61.56 269 SER A N 1
ATOM 2061 C CA . SER A 1 269 ? -22.047 -39.062 7.77 1 61.56 269 SER A CA 1
ATOM 2062 C C . SER A 1 269 ? -20.812 -39.875 7.398 1 61.56 269 SER A C 1
ATOM 2064 O O . SER A 1 269 ? -20.828 -41.094 7.52 1 61.56 269 SER A O 1
ATOM 2066 N N . LEU A 1 270 ? -19.812 -39.281 7 1 69.69 270 LEU A N 1
ATOM 2067 C CA . LEU A 1 270 ? -18.656 -40.031 6.531 1 69.69 270 LEU A CA 1
ATOM 2068 C C . LEU A 1 270 ? -17.703 -40.344 7.688 1 69.69 270 LEU A C 1
ATOM 2070 O O . LEU A 1 270 ? -17.656 -39.594 8.672 1 69.69 270 LEU A O 1
ATOM 2074 N N . SER A 1 271 ? -17.188 -41.5 7.691 1 77.19 271 SER A N 1
ATOM 2075 C CA . SER A 1 271 ? -16.188 -41.875 8.68 1 77.19 271 SER A CA 1
ATOM 2076 C C . SER A 1 271 ? -15.039 -40.875 8.711 1 77.19 271 SER A C 1
ATOM 2078 O O . SER A 1 271 ? -14.797 -40.156 7.723 1 77.19 271 SER A O 1
ATOM 2080 N N . PRO A 1 272 ? -14.508 -40.594 9.812 1 76.88 272 PRO A N 1
ATOM 2081 C CA . PRO A 1 272 ? -13.367 -39.688 9.922 1 76.88 272 PRO A CA 1
ATOM 2082 C C . PRO A 1 272 ? -12.281 -39.969 8.891 1 76.88 272 PRO A C 1
ATOM 2084 O O . PRO A 1 272 ? -11.672 -39.031 8.352 1 76.88 272 PRO A O 1
ATOM 2087 N N . ALA A 1 273 ? -12.086 -41.25 8.641 1 78.56 273 ALA A N 1
ATOM 2088 C CA . ALA A 1 273 ? -11.086 -41.625 7.652 1 78.56 273 ALA A CA 1
ATOM 2089 C C . ALA A 1 273 ? -11.484 -41.156 6.258 1 78.56 273 ALA A C 1
ATOM 2091 O O . ALA A 1 273 ? -10.648 -40.625 5.508 1 78.56 273 ALA A O 1
ATOM 2092 N N . GLU A 1 274 ? -12.656 -41.281 5.969 1 81.12 274 GLU A N 1
ATOM 2093 C CA . GLU A 1 274 ? -13.164 -40.844 4.668 1 81.12 274 GLU A CA 1
ATOM 2094 C C . GLU A 1 274 ? -13.109 -39.344 4.527 1 81.12 274 GLU A C 1
ATOM 2096 O O . GLU A 1 274 ? -12.812 -38.812 3.451 1 81.12 274 GLU A O 1
ATOM 2101 N N . ARG A 1 275 ? -13.297 -38.719 5.613 1 79.12 275 ARG A N 1
ATOM 2102 C CA . ARG A 1 275 ? -13.242 -37.281 5.602 1 79.12 275 ARG A CA 1
ATOM 2103 C C . ARG A 1 275 ? -11.836 -36.781 5.293 1 79.12 275 ARG A C 1
ATOM 2105 O O . ARG A 1 275 ? -11.656 -35.812 4.555 1 79.12 275 ARG A O 1
ATOM 2112 N N . VAL A 1 276 ? -10.914 -37.469 5.883 1 83.69 276 VAL A N 1
ATOM 2113 C CA . VAL A 1 276 ? -9.516 -37.094 5.664 1 83.69 276 VAL A CA 1
ATOM 2114 C C . VAL A 1 276 ? -9.156 -37.281 4.191 1 83.69 276 VAL A C 1
ATOM 2116 O O . VAL A 1 276 ? -8.508 -36.438 3.59 1 83.69 276 VAL A O 1
ATOM 2119 N N . ARG A 1 277 ? -9.641 -38.344 3.602 1 83.5 277 ARG A N 1
ATOM 2120 C CA . ARG A 1 277 ? -9.336 -38.656 2.209 1 83.5 277 ARG A CA 1
ATOM 2121 C C . ARG A 1 277 ? -10.031 -37.656 1.268 1 83.5 277 ARG A C 1
ATOM 2123 O O . ARG A 1 277 ? -9.438 -37.219 0.283 1 83.5 277 ARG A O 1
ATOM 2130 N N . ILE A 1 278 ? -11.172 -37.344 1.601 1 83.88 278 ILE A N 1
ATOM 2131 C CA . ILE A 1 278 ? -11.938 -36.438 0.763 1 83.88 278 ILE A CA 1
ATOM 2132 C C . ILE A 1 278 ? -11.289 -35.031 0.787 1 83.88 278 ILE A C 1
ATOM 2134 O O . ILE A 1 278 ? -11.164 -34.406 -0.253 1 83.88 278 ILE A O 1
ATOM 2138 N N . LYS A 1 279 ? -10.859 -34.625 1.939 1 84.94 279 LYS A N 1
ATOM 2139 C CA . LYS A 1 279 ? -10.219 -33.312 2.062 1 84.94 279 LYS A CA 1
ATOM 2140 C C . LYS A 1 279 ? -8.898 -33.281 1.294 1 84.94 279 LYS A C 1
ATOM 2142 O O . LYS A 1 279 ? -8.57 -32.281 0.665 1 84.94 279 LYS A O 1
ATOM 2147 N N . ALA A 1 280 ? -8.227 -34.375 1.404 1 87.25 280 ALA A N 1
ATOM 2148 C CA . ALA A 1 280 ? -6.969 -34.469 0.673 1 87.25 280 ALA A CA 1
ATOM 2149 C C . ALA A 1 280 ? -7.203 -34.438 -0.834 1 87.25 280 ALA A C 1
ATOM 2151 O O . ALA A 1 280 ? -6.441 -33.812 -1.573 1 87.25 280 ALA A O 1
ATOM 2152 N N . MET A 1 281 ? -8.258 -35.062 -1.204 1 88.12 281 MET A N 1
ATOM 2153 C CA . MET A 1 281 ? -8.586 -35.094 -2.625 1 88.12 281 MET A CA 1
ATOM 2154 C C . MET A 1 281 ? -9.055 -33.719 -3.098 1 88.12 281 MET A C 1
ATOM 2156 O O . MET A 1 281 ? -8.727 -33.281 -4.207 1 88.12 281 MET A O 1
ATOM 2160 N N . GLU A 1 282 ? -9.719 -33.062 -2.254 1 87.25 282 GLU A N 1
ATOM 2161 C CA . GLU A 1 282 ? -10.172 -31.734 -2.592 1 87.25 282 GLU A CA 1
ATOM 2162 C C . GLU A 1 282 ? -8.984 -30.781 -2.785 1 87.25 282 GLU A C 1
ATOM 2164 O O . GLU A 1 282 ? -9 -29.938 -3.688 1 87.25 282 GLU A O 1
ATOM 2169 N N . GLN A 1 283 ? -8.055 -30.984 -2.023 1 89.19 283 GLN A N 1
ATOM 2170 C CA . GLN A 1 283 ? -6.855 -30.156 -2.135 1 89.19 283 GLN A CA 1
ATOM 2171 C C . GLN A 1 283 ? -6.086 -30.484 -3.412 1 89.19 283 GLN A C 1
ATOM 2173 O O . GLN A 1 283 ? -5.582 -29.578 -4.082 1 89.19 283 GLN A O 1
ATOM 2178 N N . ALA A 1 284 ? -6.031 -31.734 -3.643 1 92.12 284 ALA A N 1
ATOM 2179 C CA . ALA A 1 284 ? -5.344 -32.156 -4.859 1 92.12 284 ALA A CA 1
ATOM 2180 C C . ALA A 1 284 ? -6.055 -31.625 -6.102 1 92.12 284 ALA A C 1
ATOM 2182 O O . ALA A 1 284 ? -5.41 -31.234 -7.078 1 92.12 284 ALA A O 1
ATOM 2183 N N . GLU A 1 285 ? -7.332 -31.641 -6.004 1 91.56 285 GLU A N 1
ATOM 2184 C CA . GLU A 1 285 ? -8.109 -31.141 -7.133 1 91.56 285 GLU A CA 1
ATOM 2185 C C . GLU A 1 285 ? -7.918 -29.641 -7.309 1 91.56 285 GLU A C 1
ATOM 2187 O O . GLU A 1 285 ? -7.828 -29.156 -8.438 1 91.56 285 GLU A O 1
ATOM 2192 N N . MET A 1 286 ? -7.824 -28.969 -6.254 1 90.44 286 MET A N 1
ATOM 2193 C CA . MET A 1 286 ? -7.57 -27.531 -6.32 1 90.44 286 MET A CA 1
ATOM 2194 C C . MET A 1 286 ? -6.211 -27.25 -6.949 1 90.44 286 MET A C 1
ATOM 2196 O O . MET A 1 286 ? -6.086 -26.375 -7.801 1 90.44 286 MET A O 1
ATOM 2200 N N . ALA A 1 287 ? -5.25 -27.969 -6.5 1 93.31 287 ALA A N 1
ATOM 2201 C CA . ALA A 1 287 ? -3.908 -27.844 -7.066 1 93.31 287 ALA A CA 1
ATOM 2202 C C . ALA A 1 287 ? -3.922 -28.078 -8.57 1 93.31 287 ALA A C 1
ATOM 2204 O O . ALA A 1 287 ? -3.252 -27.375 -9.328 1 93.31 287 ALA A O 1
ATOM 2205 N N . THR A 1 288 ? -4.691 -29.047 -8.945 1 94.75 288 THR A N 1
ATOM 2206 C CA . THR A 1 288 ? -4.777 -29.438 -10.352 1 94.75 288 THR A CA 1
ATOM 2207 C C . THR A 1 288 ? -5.395 -28.328 -11.188 1 94.75 288 THR A C 1
ATOM 2209 O O . THR A 1 288 ? -4.887 -28 -12.258 1 94.75 288 THR A O 1
ATOM 2212 N N . VAL A 1 289 ? -6.426 -27.734 -10.648 1 93.25 289 VAL A N 1
ATOM 2213 C CA . VAL A 1 289 ? -7.098 -26.656 -11.367 1 93.25 289 VAL A CA 1
ATOM 2214 C C . VAL A 1 289 ? -6.133 -25.484 -11.562 1 93.25 289 VAL A C 1
ATOM 2216 O O . VAL A 1 289 ? -6.008 -24.953 -12.664 1 93.25 289 VAL A O 1
ATOM 2219 N N . ILE A 1 290 ? -5.422 -25.141 -10.57 1 92.06 290 ILE A N 1
ATOM 2220 C CA . ILE A 1 290 ? -4.492 -24.016 -10.609 1 92.06 290 ILE A CA 1
ATOM 2221 C C . ILE A 1 290 ? -3.361 -24.312 -11.594 1 92.06 290 ILE A C 1
ATOM 2223 O O . ILE A 1 290 ? -3.018 -23.469 -12.422 1 92.06 290 ILE A O 1
ATOM 2227 N N . ALA A 1 291 ? -2.859 -25.484 -11.5 1 95.31 291 ALA A N 1
ATOM 2228 C CA . ALA A 1 291 ? -1.764 -25.891 -12.375 1 95.31 291 ALA A CA 1
ATOM 2229 C C . ALA A 1 291 ? -2.197 -25.859 -13.844 1 95.31 291 ALA A C 1
ATOM 2231 O O . ALA A 1 291 ? -1.438 -25.422 -14.711 1 95.31 291 ALA A O 1
ATOM 2232 N N . ILE A 1 292 ? -3.375 -26.344 -14.078 1 94.94 292 ILE A N 1
ATOM 2233 C CA . ILE A 1 292 ? -3.881 -26.359 -15.445 1 94.94 292 ILE A CA 1
ATOM 2234 C C . ILE A 1 292 ? -3.986 -24.938 -15.977 1 94.94 292 ILE A C 1
ATOM 2236 O O . ILE A 1 292 ? -3.551 -24.641 -17.094 1 94.94 292 ILE A O 1
ATOM 2240 N N . TYR A 1 293 ? -4.496 -24.031 -15.203 1 92.81 293 TYR A N 1
ATOM 2241 C CA . TYR A 1 293 ? -4.625 -22.656 -15.633 1 92.81 293 TYR A CA 1
ATOM 2242 C C . TYR A 1 293 ? -3.262 -22.031 -15.93 1 92.81 293 TYR A C 1
ATOM 2244 O O . TYR A 1 293 ? -3.1 -21.297 -16.906 1 92.81 293 TYR A O 1
ATOM 2252 N N . ILE A 1 294 ? -2.33 -22.344 -15.141 1 93.12 294 ILE A N 1
ATOM 2253 C CA . ILE A 1 294 ? -0.987 -21.812 -15.32 1 93.12 294 ILE A CA 1
ATOM 2254 C C . ILE A 1 294 ? -0.371 -22.375 -16.594 1 93.12 294 ILE A C 1
ATOM 2256 O O . ILE A 1 294 ? 0.111 -21.625 -17.453 1 93.12 294 ILE A O 1
ATOM 2260 N N . LEU A 1 295 ? -0.464 -23.688 -16.75 1 95.56 295 LEU A N 1
ATOM 2261 C CA . LEU A 1 295 ? 0.155 -24.344 -17.891 1 95.56 295 LEU A CA 1
ATOM 2262 C C . LEU A 1 295 ? -0.512 -23.938 -19.188 1 95.56 295 LEU A C 1
ATOM 2264 O O . LEU A 1 295 ? 0.169 -23.578 -20.156 1 95.56 295 LEU A O 1
ATOM 2268 N N . ILE A 1 296 ? -1.8 -23.938 -19.141 1 94.06 296 ILE A N 1
ATOM 2269 C CA . ILE A 1 296 ? -2.527 -23.547 -20.344 1 94.06 296 ILE A CA 1
ATOM 2270 C C . ILE A 1 296 ? -2.312 -22.062 -20.625 1 94.06 296 ILE A C 1
ATOM 2272 O O . ILE A 1 296 ? -2.279 -21.641 -21.781 1 94.06 296 ILE A O 1
ATOM 2276 N N . GLY A 1 297 ? -2.084 -21.266 -19.578 1 91.44 297 GLY A N 1
ATOM 2277 C CA . GLY A 1 297 ? -1.775 -19.859 -19.75 1 91.44 297 GLY A CA 1
ATOM 2278 C C . GLY A 1 297 ? -0.487 -19.625 -20.516 1 91.44 297 GLY A C 1
ATOM 2279 O O . GLY A 1 297 ? -0.378 -18.656 -21.266 1 91.44 297 GLY A O 1
ATOM 2280 N N . PHE A 1 298 ? 0.463 -20.453 -20.344 1 91.62 298 PHE A N 1
ATOM 2281 C CA . PHE A 1 298 ? 1.72 -20.359 -21.078 1 91.62 298 PHE A CA 1
ATOM 2282 C C . PHE A 1 298 ? 1.538 -20.797 -22.531 1 91.62 298 PHE A C 1
ATOM 2284 O O . PHE A 1 298 ? 2.229 -20.297 -23.422 1 91.62 298 PHE A O 1
ATOM 2291 N N . ARG A 1 299 ? 0.633 -21.766 -22.672 1 90.44 299 ARG A N 1
ATOM 2292 C CA . ARG A 1 299 ? 0.323 -22.234 -24.016 1 90.44 299 ARG A CA 1
ATOM 2293 C C . ARG A 1 299 ? -0.399 -21.172 -24.828 1 90.44 299 ARG A C 1
ATOM 2295 O O . ARG A 1 299 ? -0.091 -20.953 -26 1 90.44 299 ARG A O 1
ATOM 2302 N N . ASN A 1 300 ? -1.391 -20.5 -24.125 1 87.44 300 ASN A N 1
ATOM 2303 C CA . ASN A 1 300 ? -2.188 -19.422 -24.688 1 87.44 300 ASN A CA 1
ATOM 2304 C C . ASN A 1 300 ? -2.459 -18.328 -23.672 1 87.44 300 ASN A C 1
ATOM 2306 O O . ASN A 1 300 ? -3.244 -18.531 -22.734 1 87.44 300 ASN A O 1
ATOM 2310 N N . LYS A 1 301 ? -1.917 -17.203 -23.969 1 78.88 301 LYS A N 1
ATOM 2311 C CA . LYS A 1 301 ? -1.967 -16.109 -23 1 78.88 301 LYS A CA 1
ATOM 2312 C C . LYS A 1 301 ? -3.393 -15.594 -22.828 1 78.88 301 LYS A C 1
ATOM 2314 O O . LYS A 1 301 ? -3.699 -14.922 -21.844 1 78.88 301 LYS A O 1
ATOM 2319 N N . MET A 1 302 ? -4.266 -15.883 -23.766 1 75.81 302 MET A N 1
ATOM 2320 C CA . MET A 1 302 ? -5.605 -15.297 -23.734 1 75.81 302 MET A CA 1
ATOM 2321 C C . MET A 1 302 ? -6.578 -16.188 -22.969 1 75.81 302 MET A C 1
ATOM 2323 O O . MET A 1 302 ? -7.711 -15.781 -22.703 1 75.81 302 MET A O 1
ATOM 2327 N N . VAL A 1 303 ? -6.016 -17.406 -22.609 1 76.25 303 VAL A N 1
ATOM 2328 C CA . VAL A 1 303 ? -6.934 -18.359 -22 1 76.25 303 VAL A CA 1
ATOM 2329 C C . VAL A 1 303 ? -6.93 -18.188 -20.484 1 76.25 303 VAL A C 1
ATOM 2331 O O . VAL A 1 303 ? -5.887 -17.906 -19.891 1 76.25 303 VAL A O 1
ATOM 2334 N N . GLY A 1 304 ? -8.211 -18.219 -19.953 1 75.62 304 GLY A N 1
ATOM 2335 C CA . GLY A 1 304 ? -8.359 -18.391 -18.516 1 75.62 304 GLY A CA 1
ATOM 2336 C C . GLY A 1 304 ? -9 -17.203 -17.828 1 75.62 304 GLY A C 1
ATOM 2337 O O . GLY A 1 304 ? -8.344 -16.172 -17.625 1 75.62 304 GLY A O 1
ATOM 2338 N N . PHE A 1 305 ? -10.242 -17.391 -17.5 1 85.31 305 PHE A N 1
ATOM 2339 C CA . PHE A 1 305 ? -10.992 -16.391 -16.766 1 85.31 305 PHE A CA 1
ATOM 2340 C C . PHE A 1 305 ? -10.477 -16.25 -15.344 1 85.31 305 PHE A C 1
ATOM 2342 O O . PHE A 1 305 ? -10.586 -15.195 -14.727 1 85.31 305 PHE A O 1
ATOM 2349 N N . PHE A 1 306 ? -9.867 -17.328 -14.961 1 87.31 306 PHE A N 1
ATOM 2350 C CA . PHE A 1 306 ? -9.328 -17.328 -13.609 1 87.31 306 PHE A CA 1
ATOM 2351 C C . PHE A 1 306 ? -8.266 -16.25 -13.438 1 87.31 306 PHE A C 1
ATOM 2353 O O . PHE A 1 306 ? -8.219 -15.578 -12.406 1 87.31 306 PHE A O 1
ATOM 2360 N N . ARG A 1 307 ? -7.512 -16.078 -14.391 1 90.06 307 ARG A N 1
ATOM 2361 C CA . ARG A 1 307 ? -6.434 -15.086 -14.352 1 90.06 307 ARG A CA 1
ATOM 2362 C C . ARG A 1 307 ? -6.992 -13.664 -14.352 1 90.06 307 ARG A C 1
ATOM 2364 O O . ARG A 1 307 ? -6.449 -12.781 -13.688 1 90.06 307 ARG A O 1
ATOM 2371 N N . THR A 1 308 ? -8.016 -13.5 -15.109 1 89.19 308 THR A N 1
ATOM 2372 C CA . THR A 1 308 ? -8.688 -12.203 -15.141 1 89.19 308 THR A CA 1
ATOM 2373 C C . THR A 1 308 ? -9.336 -11.898 -13.797 1 89.19 308 THR A C 1
ATOM 2375 O O . THR A 1 308 ? -9.172 -10.797 -13.258 1 89.19 308 THR A O 1
ATOM 2378 N N . PHE A 1 309 ? -10 -12.891 -13.398 1 89.81 309 PHE A N 1
ATOM 2379 C CA . PHE A 1 309 ? -10.68 -12.766 -12.109 1 89.81 309 PHE A CA 1
ATOM 2380 C C . PHE A 1 309 ? -9.688 -12.43 -11.008 1 89.81 309 PHE A C 1
ATOM 2382 O O . PHE A 1 309 ? -9.914 -11.5 -10.219 1 89.81 309 PHE A O 1
ATOM 2389 N N . THR A 1 310 ? -8.562 -13.133 -10.938 1 90.81 310 THR A N 1
ATOM 2390 C CA . THR A 1 310 ? -7.543 -12.906 -9.914 1 90.81 310 THR A CA 1
ATOM 2391 C C . THR A 1 310 ? -6.938 -11.516 -10.062 1 90.81 310 THR A C 1
ATOM 2393 O O . THR A 1 310 ? -6.715 -10.82 -9.062 1 90.81 310 THR A O 1
ATOM 2396 N N . GLY A 1 311 ? -6.703 -11.148 -11.297 1 91.38 311 GLY A N 1
ATOM 2397 C CA . GLY A 1 311 ? -6.152 -9.828 -11.555 1 91.38 311 GLY A CA 1
ATOM 2398 C C . GLY A 1 311 ? -7.051 -8.711 -11.07 1 91.38 311 GLY A C 1
ATOM 2399 O O . GLY A 1 311 ? -6.582 -7.758 -10.438 1 91.38 311 GLY A O 1
ATOM 2400 N N . VAL A 1 312 ? -8.305 -8.828 -11.289 1 90.88 312 VAL A N 1
ATOM 2401 C CA . VAL A 1 312 ? -9.266 -7.809 -10.891 1 90.88 312 VAL A CA 1
ATOM 2402 C C . VAL A 1 312 ? -9.352 -7.746 -9.367 1 90.88 312 VAL A C 1
ATOM 2404 O O . VAL A 1 312 ? -9.383 -6.66 -8.781 1 90.88 312 VAL A O 1
ATOM 2407 N N . ALA A 1 313 ? -9.391 -8.891 -8.758 1 90.94 313 ALA A N 1
ATOM 2408 C CA . ALA A 1 313 ? -9.453 -8.953 -7.297 1 90.94 313 ALA A CA 1
ATOM 2409 C C . ALA A 1 313 ? -8.195 -8.352 -6.668 1 90.94 313 ALA A C 1
ATOM 2411 O O . ALA A 1 313 ? -8.273 -7.664 -5.648 1 90.94 313 ALA A O 1
ATOM 2412 N N . LEU A 1 314 ? -7.098 -8.625 -7.293 1 90.5 314 LEU A N 1
ATOM 2413 C CA . LEU A 1 314 ? -5.844 -8.078 -6.793 1 90.5 314 LEU A CA 1
ATOM 2414 C C . LEU A 1 314 ? -5.797 -6.566 -7.004 1 90.5 314 LEU A C 1
ATOM 2416 O O . LEU A 1 314 ? -5.277 -5.832 -6.16 1 90.5 314 LEU A O 1
ATOM 2420 N N . PHE A 1 315 ? -6.305 -6.129 -8.078 1 90.69 315 PHE A N 1
ATOM 2421 C CA . PHE A 1 315 ? -6.391 -4.695 -8.328 1 90.69 315 PHE A CA 1
ATOM 2422 C C . PHE A 1 315 ? -7.238 -4.008 -7.266 1 90.69 315 PHE A C 1
ATOM 2424 O O . PHE A 1 315 ? -6.867 -2.945 -6.762 1 90.69 315 PHE A O 1
ATOM 2431 N N . ALA A 1 316 ? -8.281 -4.625 -6.957 1 88 316 ALA A N 1
ATOM 2432 C CA . ALA A 1 316 ? -9.188 -4.102 -5.938 1 88 316 ALA A CA 1
ATOM 2433 C C . ALA A 1 316 ? -8.508 -4.035 -4.578 1 88 316 ALA A C 1
ATOM 2435 O O . ALA A 1 316 ? -8.906 -3.254 -3.711 1 88 316 ALA A O 1
ATOM 2436 N N . SER A 1 317 ? -7.488 -4.875 -4.398 1 86.25 317 SER A N 1
ATOM 2437 C CA . SER A 1 317 ? -6.75 -4.906 -3.139 1 86.25 317 SER A CA 1
ATOM 2438 C C . SER A 1 317 ? -5.598 -3.91 -3.152 1 86.25 317 SER A C 1
ATOM 2440 O O . SER A 1 317 ? -4.77 -3.898 -2.238 1 86.25 317 SER A O 1
ATOM 2442 N N . ASN A 1 318 ? -5.469 -3.111 -4.156 1 83.88 318 ASN A N 1
ATOM 2443 C CA . ASN A 1 318 ? -4.488 -2.039 -4.297 1 83.88 318 ASN A CA 1
ATOM 2444 C C . ASN A 1 318 ? -3.061 -2.574 -4.27 1 83.88 318 ASN A C 1
ATOM 2446 O O . ASN A 1 318 ? -2.209 -2.045 -3.553 1 83.88 318 ASN A O 1
ATOM 2450 N N . ILE A 1 319 ? -2.869 -3.602 -5.012 1 85.69 319 ILE A N 1
ATOM 2451 C CA . ILE A 1 319 ? -1.533 -4.18 -5.098 1 85.69 319 ILE A CA 1
ATOM 2452 C C . ILE A 1 319 ? -0.679 -3.355 -6.062 1 85.69 319 ILE A C 1
ATOM 2454 O O . ILE A 1 319 ? -1.189 -2.811 -7.043 1 85.69 319 ILE A O 1
ATOM 2458 N N . HIS A 1 320 ? 0.579 -3.281 -5.695 1 81.75 320 HIS A N 1
ATOM 2459 C CA . HIS A 1 320 ? 1.504 -2.496 -6.508 1 81.75 320 HIS A CA 1
ATOM 2460 C C . HIS A 1 320 ? 1.676 -3.107 -7.895 1 81.75 320 HIS A C 1
ATOM 2462 O O . HIS A 1 320 ? 1.651 -4.332 -8.047 1 81.75 320 HIS A O 1
ATOM 2468 N N . LYS A 1 321 ? 1.963 -2.26 -8.852 1 82.75 321 LYS A N 1
ATOM 2469 C CA . LYS A 1 321 ? 2.086 -2.646 -10.258 1 82.75 321 LYS A CA 1
ATOM 2470 C C . LYS A 1 321 ? 3.188 -3.684 -10.445 1 82.75 321 LYS A C 1
ATOM 2472 O O . LYS A 1 321 ? 3.08 -4.562 -11.305 1 82.75 321 LYS A O 1
ATOM 2477 N N . SER A 1 322 ? 4.238 -3.613 -9.664 1 82 322 SER A N 1
ATOM 2478 C CA . SER A 1 322 ? 5.363 -4.531 -9.812 1 82 322 SER A CA 1
ATOM 2479 C C . SER A 1 322 ? 4.949 -5.965 -9.508 1 82 322 SER A C 1
ATOM 2481 O O . SER A 1 322 ? 5.5 -6.91 -10.078 1 82 322 SER A O 1
ATOM 2483 N N . VAL A 1 323 ? 3.977 -6.148 -8.695 1 85.56 323 VAL A N 1
ATOM 2484 C CA . VAL A 1 323 ? 3.514 -7.484 -8.328 1 85.56 323 VAL A CA 1
ATOM 2485 C C . VAL A 1 323 ? 2.73 -8.094 -9.484 1 85.56 323 VAL A C 1
ATOM 2487 O O . VAL A 1 323 ? 2.777 -9.305 -9.703 1 85.56 323 VAL A O 1
ATOM 2490 N N . PHE A 1 324 ? 2.068 -7.227 -10.266 1 89.12 324 PHE A N 1
ATOM 2491 C CA . PHE A 1 324 ? 1.357 -7.707 -11.438 1 89.12 324 PHE A CA 1
ATOM 2492 C C . PHE A 1 324 ? 2.334 -8.25 -12.477 1 89.12 324 PHE A C 1
ATOM 2494 O O . PHE A 1 324 ? 2.021 -9.203 -13.195 1 89.12 324 PHE A O 1
ATOM 2501 N N . HIS A 1 325 ? 3.463 -7.613 -12.492 1 89.94 325 HIS A N 1
ATOM 2502 C CA . HIS A 1 325 ? 4.48 -8.086 -13.43 1 89.94 325 HIS A CA 1
ATOM 2503 C C . HIS A 1 325 ? 4.945 -9.492 -13.062 1 89.94 325 HIS A C 1
ATOM 2505 O O . HIS A 1 325 ? 5.082 -10.352 -13.938 1 89.94 325 HIS A O 1
ATOM 2511 N N . VAL A 1 326 ? 5.098 -9.656 -11.812 1 90.31 326 VAL A N 1
ATOM 2512 C CA . VAL A 1 326 ? 5.574 -10.938 -11.305 1 90.31 326 VAL A CA 1
ATOM 2513 C C . VAL A 1 326 ? 4.496 -12 -11.5 1 90.31 326 VAL A C 1
ATOM 2515 O O . VAL A 1 326 ? 4.75 -13.055 -12.094 1 90.31 326 VAL A O 1
ATOM 2518 N N . LEU A 1 327 ? 3.303 -11.75 -11.086 1 91.94 327 LEU A N 1
ATOM 2519 C CA . LEU A 1 327 ? 2.211 -12.711 -11.148 1 91.94 327 LEU A CA 1
ATOM 2520 C C . LEU A 1 327 ? 1.768 -12.938 -12.594 1 91.94 327 LEU A C 1
ATOM 2522 O O . LEU A 1 327 ? 1.314 -14.031 -12.945 1 91.94 327 LEU A O 1
ATOM 2526 N N . GLY A 1 328 ? 1.937 -11.859 -13.383 1 90.88 328 GLY A N 1
ATOM 2527 C CA . GLY A 1 328 ? 1.647 -12 -14.805 1 90.88 328 GLY A CA 1
ATOM 2528 C C . GLY A 1 328 ? 2.604 -12.938 -15.516 1 90.88 328 GLY A C 1
ATOM 2529 O O . GLY A 1 328 ? 2.184 -13.742 -16.359 1 90.88 328 GLY A O 1
ATOM 2530 N N . ARG A 1 329 ? 3.811 -12.836 -15.133 1 90.56 329 ARG A N 1
ATOM 2531 C CA . ARG A 1 329 ? 4.816 -13.711 -15.727 1 90.56 329 ARG A CA 1
ATOM 2532 C C . ARG A 1 329 ? 4.602 -15.156 -15.297 1 90.56 329 ARG A C 1
ATOM 2534 O O . ARG A 1 329 ? 4.887 -16.078 -16.062 1 90.56 329 ARG A O 1
ATOM 2541 N N . MET A 1 330 ? 4.02 -15.367 -14.156 1 91.25 330 MET A N 1
ATOM 2542 C CA . MET A 1 330 ? 3.723 -16.703 -13.656 1 91.25 330 MET A CA 1
ATOM 2543 C C . MET A 1 330 ? 2.359 -17.188 -14.148 1 91.25 330 MET A C 1
ATOM 2545 O O . MET A 1 330 ? 1.937 -18.297 -13.828 1 91.25 330 MET A O 1
ATOM 2549 N N . ARG A 1 331 ? 1.675 -16.359 -14.836 1 92.56 331 ARG A N 1
ATOM 2550 C CA . ARG A 1 331 ? 0.37 -16.625 -15.438 1 92.56 331 ARG A CA 1
ATOM 2551 C C . ARG A 1 331 ? -0.681 -16.891 -14.359 1 92.56 331 ARG A C 1
ATOM 2553 O O . ARG A 1 331 ? -1.559 -17.734 -14.539 1 92.56 331 ARG A O 1
ATOM 2560 N N . ILE A 1 332 ? -0.557 -16.25 -13.297 1 91.06 332 ILE A N 1
ATOM 2561 C CA . ILE A 1 332 ? -1.543 -16.281 -12.219 1 91.06 332 ILE A CA 1
ATOM 2562 C C . ILE A 1 332 ? -2.547 -15.156 -12.398 1 91.06 332 ILE A C 1
ATOM 2564 O O . ILE A 1 332 ? -3.723 -15.297 -12.062 1 91.06 332 ILE A O 1
ATOM 2568 N N . SER A 1 333 ? -1.998 -14.086 -12.867 1 92.06 333 SER A N 1
ATOM 2569 C CA . SER A 1 333 ? -2.809 -12.922 -13.195 1 92.06 333 SER A CA 1
ATOM 2570 C C . SER A 1 333 ? -2.529 -12.422 -14.609 1 92.06 333 SER A C 1
ATOM 2572 O O . SER A 1 333 ? -1.507 -12.773 -15.203 1 92.06 333 SER A O 1
ATOM 2574 N N . ARG A 1 334 ? -3.521 -11.703 -15.102 1 91.44 334 ARG A N 1
ATOM 2575 C CA . ARG A 1 334 ? -3.254 -10.977 -16.328 1 91.44 334 ARG A CA 1
ATOM 2576 C C . ARG A 1 334 ? -2.32 -9.797 -16.094 1 91.44 334 ARG A C 1
ATOM 2578 O O . ARG A 1 334 ? -2.066 -9.43 -14.938 1 91.44 334 ARG A O 1
ATOM 2585 N N . SER A 1 335 ? -1.718 -9.312 -17.172 1 89.06 335 SER A N 1
ATOM 2586 C CA . SER A 1 335 ? -0.856 -8.141 -17.062 1 89.06 335 SER A CA 1
ATOM 2587 C C . SER A 1 335 ? -1.632 -6.93 -16.547 1 89.06 335 SER A C 1
ATOM 2589 O O . SER A 1 335 ? -2.859 -6.887 -16.641 1 89.06 335 SER A O 1
ATOM 2591 N N . TYR A 1 336 ? -0.932 -6.016 -15.984 1 89.5 336 TYR A N 1
ATOM 2592 C CA . TYR A 1 336 ? -1.556 -4.805 -15.469 1 89.5 336 TYR A CA 1
ATOM 2593 C C . TYR A 1 336 ? -2.303 -4.059 -16.562 1 89.5 336 TYR A C 1
ATOM 2595 O O . TYR A 1 336 ? -3.424 -3.592 -16.359 1 89.5 336 TYR A O 1
ATOM 2603 N N . SER A 1 337 ? -1.681 -3.938 -17.703 1 87.44 337 SER A N 1
ATOM 2604 C CA . SER A 1 337 ? -2.301 -3.236 -18.828 1 87.44 337 SER A CA 1
ATOM 2605 C C . SER A 1 337 ? -3.588 -3.926 -19.266 1 87.44 337 SER A C 1
ATOM 2607 O O . SER A 1 337 ? -4.574 -3.26 -19.594 1 87.44 337 SER A O 1
ATOM 2609 N N . SER A 1 338 ? -3.605 -5.266 -19.234 1 88.25 338 SER A N 1
ATOM 2610 C CA . SER A 1 338 ? -4.809 -6.008 -19.594 1 88.25 338 SER A CA 1
ATOM 2611 C C . SER A 1 338 ? -5.922 -5.777 -18.578 1 88.25 338 SER A C 1
ATOM 2613 O O . SER A 1 338 ? -7.09 -5.637 -18.953 1 88.25 338 SER A O 1
ATOM 2615 N N . ILE A 1 339 ? -5.555 -5.812 -17.328 1 89.38 339 ILE A N 1
ATOM 2616 C CA . ILE A 1 339 ? -6.547 -5.578 -16.281 1 89.38 339 ILE A CA 1
ATOM 2617 C C . ILE A 1 339 ? -7.152 -4.188 -16.453 1 89.38 339 ILE A C 1
ATOM 2619 O O . ILE A 1 339 ? -8.367 -4.016 -16.328 1 89.38 339 ILE A O 1
ATOM 2623 N N . ARG A 1 340 ? -6.324 -3.205 -16.766 1 86.94 340 ARG A N 1
ATOM 2624 C CA . ARG A 1 340 ? -6.816 -1.85 -16.984 1 86.94 340 ARG A CA 1
ATOM 2625 C C . ARG A 1 340 ? -7.805 -1.81 -18.141 1 86.94 340 ARG A C 1
ATOM 2627 O O . ARG A 1 340 ? -8.82 -1.112 -18.078 1 86.94 340 ARG A O 1
ATOM 2634 N N . HIS A 1 341 ? -7.551 -2.592 -19.094 1 87.38 341 HIS A N 1
ATOM 2635 C CA . HIS A 1 341 ? -8.445 -2.666 -20.234 1 87.38 341 HIS A CA 1
ATOM 2636 C C . HIS A 1 341 ? -9.781 -3.303 -19.859 1 87.38 341 HIS A C 1
ATOM 2638 O O . HIS A 1 341 ? -10.836 -2.838 -20.281 1 87.38 341 HIS A O 1
ATOM 2644 N N . TYR A 1 342 ? -9.734 -4.281 -19.078 1 86.5 342 TYR A N 1
ATOM 2645 C CA . TYR A 1 342 ? -10.969 -4.93 -18.641 1 86.5 342 TYR A CA 1
ATOM 2646 C C . TYR A 1 342 ? -11.789 -3.996 -17.766 1 86.5 342 TYR A C 1
ATOM 2648 O O . TYR A 1 342 ? -13.023 -4.016 -17.812 1 86.5 342 TYR A O 1
ATOM 2656 N N . LEU A 1 343 ? -11.086 -3.248 -16.969 1 88.19 343 LEU A N 1
ATOM 2657 C CA . LEU A 1 343 ? -11.773 -2.328 -16.078 1 88.19 343 LEU A CA 1
ATOM 2658 C C . LEU A 1 343 ? -12.5 -1.237 -16.859 1 88.19 343 LEU A C 1
ATOM 2660 O O . LEU A 1 343 ? -13.43 -0.615 -16.344 1 88.19 343 LEU A O 1
ATOM 2664 N N . GLU A 1 344 ? -12.07 -1.037 -18.078 1 85.75 344 GLU A N 1
ATOM 2665 C CA . GLU A 1 344 ? -12.758 -0.087 -18.938 1 85.75 344 GLU A CA 1
ATOM 2666 C C . GLU A 1 344 ? -14.039 -0.69 -19.516 1 85.75 344 GLU A C 1
ATOM 2668 O O . GLU A 1 344 ? -14.977 0.036 -19.859 1 85.75 344 GLU A O 1
ATOM 2673 N N . ARG A 1 345 ? -14.133 -2.002 -19.5 1 83.38 345 ARG A N 1
ATOM 2674 C CA . ARG A 1 345 ? -15.266 -2.676 -20.125 1 83.38 345 ARG A CA 1
ATOM 2675 C C . ARG A 1 345 ? -16.281 -3.117 -19.078 1 83.38 345 ARG A C 1
ATOM 2677 O O . ARG A 1 345 ? -17.484 -3.191 -19.359 1 83.38 345 ARG A O 1
ATOM 2684 N N . LEU A 1 346 ? -15.844 -3.4 -17.938 1 84.25 346 LEU A N 1
ATOM 2685 C CA . LEU A 1 346 ? -16.688 -3.924 -16.875 1 84.25 346 LEU A CA 1
ATOM 2686 C C . LEU A 1 346 ? -17.812 -2.938 -16.516 1 84.25 346 LEU A C 1
ATOM 2688 O O . LEU A 1 346 ? -18.953 -3.34 -16.281 1 84.25 346 LEU A O 1
ATOM 2692 N N . PRO A 1 347 ? -17.469 -1.616 -16.641 1 83.12 347 PRO A N 1
ATOM 2693 C CA . PRO A 1 347 ? -18.516 -0.665 -16.25 1 83.12 347 PRO A CA 1
ATOM 2694 C C . PRO A 1 347 ? -19.688 -0.667 -17.219 1 83.12 347 PRO A C 1
ATOM 2696 O O . PRO A 1 347 ? -20.766 -0.132 -16.906 1 83.12 347 PRO A O 1
ATOM 2699 N N . GLU A 1 348 ? -19.516 -1.255 -18.344 1 82.31 348 GLU A N 1
ATOM 2700 C CA . GLU A 1 348 ? -20.609 -1.262 -19.328 1 82.31 348 GLU A CA 1
ATOM 2701 C C . GLU A 1 348 ? -21.859 -1.911 -18.75 1 82.31 348 GLU A C 1
ATOM 2703 O O . GLU A 1 348 ? -22.969 -1.419 -18.953 1 82.31 348 GLU A O 1
ATOM 2708 N N . ALA A 1 349 ? -21.688 -2.889 -18.016 1 76.5 349 ALA A N 1
ATOM 2709 C CA . ALA A 1 349 ? -22.828 -3.512 -17.359 1 76.5 349 ALA A CA 1
ATOM 2710 C C . ALA A 1 349 ? -23.422 -2.592 -16.297 1 76.5 349 ALA A C 1
ATOM 2712 O O . ALA A 1 349 ? -24.641 -2.531 -16.109 1 76.5 349 ALA A O 1
ATOM 2713 N N . ALA A 1 350 ? -22.547 -1.97 -15.594 1 82.44 350 ALA A N 1
ATOM 2714 C CA . ALA A 1 350 ? -23 -1.045 -14.562 1 82.44 350 ALA A CA 1
ATOM 2715 C C . ALA A 1 350 ? -23.797 0.105 -15.172 1 82.44 350 ALA A C 1
ATOM 2717 O O . ALA A 1 350 ? -24.812 0.535 -14.609 1 82.44 350 ALA A O 1
ATOM 2718 N N . LYS A 1 351 ? -23.344 0.514 -16.281 1 89.5 351 LYS A N 1
ATOM 2719 C CA . LYS A 1 351 ? -24.047 1.574 -17 1 89.5 351 LYS A CA 1
ATOM 2720 C C . LYS A 1 351 ? -25.438 1.108 -17.438 1 89.5 351 LYS A C 1
ATOM 2722 O O . LYS A 1 351 ? -26.422 1.849 -17.312 1 89.5 351 LYS A O 1
ATOM 2727 N N . VAL A 1 352 ? -25.422 -0.097 -17.875 1 88.31 352 VAL A N 1
ATOM 2728 C CA . VAL A 1 352 ? -26.703 -0.668 -18.312 1 88.31 352 VAL A CA 1
ATOM 2729 C C . VAL A 1 352 ? -27.625 -0.816 -17.109 1 88.31 352 VAL A C 1
ATOM 2731 O O . VAL A 1 352 ? -28.828 -0.528 -17.203 1 88.31 352 VAL A O 1
ATOM 2734 N N . ASP A 1 353 ? -27.094 -1.213 -16.047 1 87.31 353 ASP A N 1
ATOM 2735 C CA . ASP A 1 353 ? -27.891 -1.384 -14.836 1 87.31 353 ASP A CA 1
ATOM 2736 C C . ASP A 1 353 ? -28.422 -0.045 -14.344 1 87.31 353 ASP A C 1
ATOM 2738 O O . ASP A 1 353 ? -29.562 0.034 -13.859 1 87.31 353 ASP A O 1
ATOM 2742 N N . LEU A 1 354 ? -27.656 0.946 -14.414 1 94.06 354 LEU A N 1
ATOM 2743 C CA . LEU A 1 354 ? -28.094 2.271 -13.984 1 94.06 354 LEU A CA 1
ATOM 2744 C C . LEU A 1 354 ? -29.219 2.781 -14.875 1 94.06 354 LEU A C 1
ATOM 2746 O O . LEU A 1 354 ? -30.203 3.328 -14.375 1 94.06 354 LEU A O 1
ATOM 2750 N N . LYS A 1 355 ? -29.047 2.572 -16.125 1 95.31 355 LYS A N 1
ATOM 2751 C CA . LYS A 1 355 ? -30.109 2.975 -17.062 1 95.31 355 LYS A CA 1
ATOM 2752 C C . LYS A 1 355 ? -31.375 2.154 -16.844 1 95.31 355 LYS A C 1
ATOM 2754 O O . LYS A 1 355 ? -32.469 2.688 -16.891 1 95.31 355 LYS A O 1
ATOM 2759 N N . ALA A 1 356 ? -31.141 0.899 -16.578 1 94.12 356 ALA A N 1
ATOM 2760 C CA . ALA A 1 356 ? -32.281 0.031 -16.297 1 94.12 356 ALA A CA 1
ATOM 2761 C C . ALA A 1 356 ? -33 0.483 -15.031 1 94.12 356 ALA A C 1
ATOM 2763 O O . ALA A 1 356 ? -34.219 0.402 -14.953 1 94.12 356 ALA A O 1
ATOM 2764 N N . LEU A 1 357 ? -32.281 0.904 -14.094 1 94.5 357 LEU A N 1
ATOM 2765 C CA . LEU A 1 357 ? -32.875 1.396 -12.859 1 94.5 357 LEU A CA 1
ATOM 2766 C C . LEU A 1 357 ? -33.719 2.623 -13.125 1 94.5 357 LEU A C 1
ATOM 2768 O O . LEU A 1 357 ? -34.812 2.746 -12.57 1 94.5 357 LEU A O 1
ATOM 2772 N N . GLY A 1 358 ? -33.219 3.551 -13.93 1 96.44 358 GLY A N 1
ATOM 2773 C CA . GLY A 1 358 ? -34 4.703 -14.328 1 96.44 358 GLY A CA 1
ATOM 2774 C C . GLY A 1 358 ? -35.312 4.32 -15.039 1 96.44 358 GLY A C 1
ATOM 2775 O O . GLY A 1 358 ? -36.375 4.855 -14.727 1 96.44 358 GLY A O 1
ATOM 2776 N N . GLN A 1 359 ? -35.156 3.385 -15.906 1 95.56 359 GLN A N 1
ATOM 2777 C CA . GLN A 1 359 ? -36.312 2.926 -16.656 1 95.56 359 GLN A CA 1
ATOM 2778 C C . GLN A 1 359 ? -37.312 2.24 -15.75 1 95.56 359 GLN A C 1
ATOM 2780 O O . GLN A 1 359 ? -38.531 2.473 -15.867 1 95.56 359 GLN A O 1
ATOM 2785 N N . ARG A 1 360 ? -36.844 1.458 -14.891 1 95 360 ARG A N 1
ATOM 2786 C CA . ARG A 1 360 ? -37.719 0.748 -13.977 1 95 360 ARG A CA 1
ATOM 2787 C C . ARG A 1 360 ? -38.469 1.722 -13.062 1 95 360 ARG A C 1
ATOM 2789 O O . ARG A 1 360 ? -39.625 1.498 -12.719 1 95 360 ARG A O 1
ATOM 2796 N N . ALA A 1 361 ? -37.812 2.707 -12.625 1 96.44 361 ALA A N 1
ATOM 2797 C CA . ALA A 1 361 ? -38.469 3.715 -11.789 1 96.44 361 ALA A CA 1
ATOM 2798 C C . ALA A 1 361 ? -39.656 4.359 -12.523 1 96.44 361 ALA A C 1
ATOM 2800 O O . ALA A 1 361 ? -40.719 4.555 -11.938 1 96.44 361 ALA A O 1
ATOM 2801 N N . PHE A 1 362 ? -39.469 4.656 -13.758 1 95.25 362 PHE A N 1
ATOM 2802 C CA . PHE A 1 362 ? -40.531 5.266 -14.547 1 95.25 362 PHE A CA 1
ATOM 2803 C C . PHE A 1 362 ? -41.656 4.27 -14.789 1 95.25 362 PHE A C 1
ATOM 2805 O O . PHE A 1 362 ? -42.844 4.617 -14.656 1 95.25 362 PHE A O 1
ATOM 2812 N N . ASP A 1 363 ? -41.25 3.02 -15.148 1 93.94 363 ASP A N 1
ATOM 2813 C CA . ASP A 1 363 ? -42.25 1.985 -15.398 1 93.94 363 ASP A CA 1
ATOM 2814 C C . ASP A 1 363 ? -43.062 1.722 -14.148 1 93.94 363 ASP A C 1
ATOM 2816 O O . ASP A 1 363 ? -44.25 1.374 -14.25 1 93.94 363 ASP A O 1
ATOM 2820 N N . SER A 1 364 ? -42.469 1.921 -13.062 1 94.5 364 SER A N 1
ATOM 2821 C CA . SER A 1 364 ? -43.125 1.655 -11.781 1 94.5 364 SER A CA 1
ATOM 2822 C C . SER A 1 364 ? -44.219 2.688 -11.492 1 94.5 364 SER A C 1
ATOM 2824 O O . SER A 1 364 ? -45.031 2.498 -10.594 1 94.5 364 SER A O 1
ATOM 2826 N N . MET A 1 365 ? -44.25 3.754 -12.25 1 92.12 365 MET A N 1
ATOM 2827 C CA . MET A 1 365 ? -45.281 4.793 -12.078 1 92.12 365 MET A CA 1
ATOM 2828 C C . MET A 1 365 ? -46.625 4.344 -12.648 1 92.12 365 MET A C 1
ATOM 2830 O O . MET A 1 365 ? -47.656 4.91 -12.312 1 92.12 365 MET A O 1
ATOM 2834 N N . GLN A 1 366 ? -46.469 3.33 -13.445 1 86.38 366 GLN A N 1
ATOM 2835 C CA . GLN A 1 366 ? -47.688 2.828 -14.047 1 86.38 366 GLN A CA 1
ATOM 2836 C C . GLN A 1 366 ? -48.531 2.061 -13.016 1 86.38 366 GLN A C 1
ATOM 2838 O O . GLN A 1 366 ? -47.969 1.368 -12.156 1 86.38 366 GLN A O 1
ATOM 2843 N N . ASP A 1 367 ? -49.812 2.172 -13.023 1 78.31 367 ASP A N 1
ATOM 2844 C CA . ASP A 1 367 ? -50.719 1.613 -12.031 1 78.31 367 ASP A CA 1
ATOM 2845 C C . ASP A 1 367 ? -50.656 0.087 -12.031 1 78.31 367 ASP A C 1
ATOM 2847 O O . ASP A 1 367 ? -50.906 -0.55 -11 1 78.31 367 ASP A O 1
ATOM 2851 N N . ASP A 1 368 ? -50.312 -0.529 -13.07 1 80.19 368 ASP A N 1
ATOM 2852 C CA . ASP A 1 368 ? -50.375 -1.982 -13.188 1 80.19 368 ASP A CA 1
ATOM 2853 C C . ASP A 1 368 ? -49.031 -2.611 -12.875 1 80.19 368 ASP A C 1
ATOM 2855 O O . ASP A 1 368 ? -48.844 -3.828 -12.984 1 80.19 368 ASP A O 1
ATOM 2859 N N . CYS A 1 369 ? -48.156 -1.733 -12.383 1 82.88 369 CYS A N 1
ATOM 2860 C CA . CYS A 1 369 ? -46.844 -2.293 -12.133 1 82.88 369 CYS A CA 1
ATOM 2861 C C . CYS A 1 369 ? -46.844 -3.17 -10.883 1 82.88 369 CYS A C 1
ATOM 2863 O O . CYS A 1 369 ? -47.25 -2.73 -9.812 1 82.88 369 CYS A O 1
ATOM 2865 N N . GLN A 1 370 ? -46.531 -4.469 -10.969 1 79.31 370 GLN A N 1
ATOM 2866 C CA . GLN A 1 370 ? -46.594 -5.445 -9.883 1 79.31 370 GLN A CA 1
ATOM 2867 C C . GLN A 1 370 ? -45.375 -5.312 -8.953 1 79.31 370 GLN A C 1
ATOM 2869 O O . GLN A 1 370 ? -45.5 -5.48 -7.738 1 79.31 370 GLN A O 1
ATOM 2874 N N . ASP A 1 371 ? -44.156 -5 -9.492 1 82.44 371 ASP A N 1
ATOM 2875 C CA . ASP A 1 371 ? -42.969 -4.93 -8.672 1 82.44 371 ASP A CA 1
ATOM 2876 C C . ASP A 1 371 ? -42.281 -3.578 -8.828 1 82.44 371 ASP A C 1
ATOM 2878 O O . ASP A 1 371 ? -41.219 -3.482 -9.461 1 82.44 371 ASP A O 1
ATOM 2882 N N . PRO A 1 372 ? -42.875 -2.568 -8.133 1 90.38 372 PRO A N 1
ATOM 2883 C CA . PRO A 1 372 ? -42.25 -1.239 -8.289 1 90.38 372 PRO A CA 1
ATOM 2884 C C . PRO A 1 372 ? -40.844 -1.161 -7.711 1 90.38 372 PRO A C 1
ATOM 2886 O O . PRO A 1 372 ? -40.562 -1.757 -6.668 1 90.38 372 PRO A O 1
ATOM 2889 N N . GLU A 1 373 ? -39.938 -0.573 -8.484 1 94.06 373 GLU A N 1
ATOM 2890 C CA . GLU A 1 373 ? -38.562 -0.379 -8.07 1 94.06 373 GLU A CA 1
ATOM 2891 C C . GLU A 1 373 ? -38.125 1.081 -8.219 1 94.06 373 GLU A C 1
ATOM 2893 O O . GLU A 1 373 ? -38.25 1.659 -9.297 1 94.06 373 GLU A O 1
ATOM 2898 N N . PHE A 1 374 ? -37.812 1.673 -7.102 1 97.38 374 PHE A N 1
ATOM 2899 C CA . PHE A 1 374 ? -37.312 3.049 -7.074 1 97.38 374 PHE A CA 1
ATOM 2900 C C . PHE A 1 374 ? -35.938 3.121 -6.453 1 97.38 374 PHE A C 1
ATOM 2902 O O . PHE A 1 374 ? -35.406 2.117 -5.957 1 97.38 374 PHE A O 1
ATOM 2909 N N . PHE A 1 375 ? -35.312 4.254 -6.586 1 97.81 375 PHE A N 1
ATOM 2910 C CA . PHE A 1 375 ? -33.969 4.398 -6.008 1 97.81 375 PHE A CA 1
ATOM 2911 C C . PHE A 1 375 ? -33.75 5.828 -5.539 1 97.81 375 PHE A C 1
ATOM 2913 O O . PHE A 1 375 ? -34.531 6.723 -5.844 1 97.81 375 PHE A O 1
ATOM 2920 N N . ILE A 1 376 ? -32.656 6.043 -4.699 1 98.44 376 ILE A N 1
ATOM 2921 C CA . ILE A 1 376 ? -32.25 7.328 -4.148 1 98.44 376 ILE A CA 1
ATOM 2922 C C . ILE A 1 376 ? -30.938 7.758 -4.781 1 98.44 376 ILE A C 1
ATOM 2924 O O . ILE A 1 376 ? -30 6.953 -4.902 1 98.44 376 ILE A O 1
ATOM 2928 N N . PHE A 1 377 ? -30.891 9.031 -5.277 1 98.38 377 PHE A N 1
ATOM 2929 C CA . PHE A 1 377 ? -29.594 9.625 -5.57 1 98.38 377 PHE A CA 1
ATOM 2930 C C . PHE A 1 377 ? -28.859 10 -4.285 1 98.38 377 PHE A C 1
ATOM 2932 O O . PHE A 1 377 ? -29.281 10.898 -3.562 1 98.38 377 PHE A O 1
ATOM 2939 N N . ASN A 1 378 ? -27.797 9.273 -4.004 1 98.06 378 ASN A N 1
ATOM 2940 C CA . ASN A 1 378 ? -26.984 9.578 -2.828 1 98.06 378 ASN A CA 1
ATOM 2941 C C . ASN A 1 378 ? -25.594 10.055 -3.221 1 98.06 378 ASN A C 1
ATOM 2943 O O . ASN A 1 378 ? -24.844 9.32 -3.855 1 98.06 378 ASN A O 1
ATOM 2947 N N . PHE A 1 379 ? -25.266 11.328 -2.947 1 95.81 379 PHE A N 1
ATOM 2948 C CA . PHE A 1 379 ? -23.953 11.75 -3.398 1 95.81 379 PHE A CA 1
ATOM 2949 C C . PHE A 1 379 ? -23.297 12.656 -2.369 1 95.81 379 PHE A C 1
ATOM 2951 O O . PHE A 1 379 ? -23.953 13.141 -1.445 1 95.81 379 PHE A O 1
ATOM 2958 N N . ASP A 1 380 ? -22 12.789 -2.406 1 94.44 380 ASP A N 1
ATOM 2959 C CA . ASP A 1 380 ? -21.141 13.578 -1.531 1 94.44 380 ASP A CA 1
ATOM 2960 C C . ASP A 1 380 ? -19.906 14.094 -2.285 1 94.44 380 ASP A C 1
ATOM 2962 O O . ASP A 1 380 ? -19.625 13.633 -3.391 1 94.44 380 ASP A O 1
ATOM 2966 N N . ASN A 1 381 ? -19.297 15.094 -1.665 1 93.19 381 ASN A N 1
ATOM 2967 C CA . ASN A 1 381 ? -18.078 15.648 -2.246 1 93.19 381 ASN A CA 1
ATOM 2968 C C . ASN A 1 381 ? -16.891 14.703 -2.057 1 93.19 381 ASN A C 1
ATOM 2970 O O . ASN A 1 381 ? -16.812 13.977 -1.064 1 93.19 381 ASN A O 1
ATOM 2974 N N . ILE A 1 382 ? -16.078 14.633 -2.979 1 91.31 382 ILE A N 1
ATOM 2975 C CA . ILE A 1 382 ? -14.805 13.938 -2.91 1 91.31 382 ILE A CA 1
ATOM 2976 C C . ILE A 1 382 ? -13.664 14.906 -3.238 1 91.31 382 ILE A C 1
ATOM 2978 O O . ILE A 1 382 ? -13.672 15.539 -4.293 1 91.31 382 ILE A O 1
ATOM 2982 N N . ASN A 1 383 ? -12.727 15.062 -2.309 1 87.69 383 ASN A N 1
ATOM 2983 C CA . ASN A 1 383 ? -11.641 16.016 -2.471 1 87.69 383 ASN A CA 1
ATOM 2984 C C . ASN A 1 383 ? -10.273 15.352 -2.34 1 87.69 383 ASN A C 1
ATOM 2986 O O . ASN A 1 383 ? -10.141 14.336 -1.653 1 87.69 383 ASN A O 1
ATOM 2990 N N . GLN A 1 384 ? -9.305 15.836 -3.043 1 83.62 384 GLN A N 1
ATOM 2991 C CA . GLN A 1 384 ? -7.926 15.367 -2.949 1 83.62 384 GLN A CA 1
ATOM 2992 C C . GLN A 1 384 ? -6.941 16.531 -3.123 1 83.62 384 GLN A C 1
ATOM 2994 O O . GLN A 1 384 ? -7.059 17.312 -4.07 1 83.62 384 GLN A O 1
ATOM 2999 N N . TYR A 1 385 ? -6.051 16.625 -2.145 1 81.12 385 TYR A N 1
ATOM 3000 C CA . TYR A 1 385 ? -4.984 17.625 -2.27 1 81.12 385 TYR A CA 1
ATOM 3001 C C . TYR A 1 385 ? -3.799 17.047 -3.035 1 81.12 385 TYR A C 1
ATOM 3003 O O . TYR A 1 385 ? -3.215 16.047 -2.629 1 81.12 385 TYR A O 1
ATOM 3011 N N . VAL A 1 386 ? -3.504 17.562 -4.117 1 76.62 386 VAL A N 1
ATOM 3012 C CA . VAL A 1 386 ? -2.424 17.094 -4.977 1 76.62 386 VAL A CA 1
ATOM 3013 C C . VAL A 1 386 ? -1.194 17.984 -4.797 1 76.62 386 VAL A C 1
ATOM 3015 O O . VAL A 1 386 ? -1.277 19.203 -4.941 1 76.62 386 VAL A O 1
ATOM 3018 N N . ILE A 1 387 ? -0.093 17.344 -4.34 1 72.69 387 ILE A N 1
ATOM 3019 C CA . ILE A 1 387 ? 1.192 18.016 -4.242 1 72.69 387 ILE A CA 1
ATOM 3020 C C . ILE A 1 387 ? 2.164 17.438 -5.27 1 72.69 387 ILE A C 1
ATOM 3022 O O . ILE A 1 387 ? 2.605 16.297 -5.137 1 72.69 387 ILE A O 1
ATOM 3026 N N . PRO A 1 388 ? 2.371 18.219 -6.305 1 72.06 388 PRO A N 1
ATOM 3027 C CA . PRO A 1 388 ? 3.338 17.703 -7.273 1 72.06 388 PRO A CA 1
ATOM 3028 C C . PRO A 1 388 ? 4.738 17.547 -6.684 1 72.06 388 PRO A C 1
ATOM 3030 O O . PRO A 1 388 ? 5.113 18.281 -5.773 1 72.06 388 PRO A O 1
ATOM 3033 N N . ARG A 1 389 ? 5.395 16.578 -7.07 1 66.12 389 ARG A N 1
ATOM 3034 C CA . ARG A 1 389 ? 6.777 16.391 -6.637 1 66.12 389 ARG A CA 1
ATOM 3035 C C . ARG A 1 389 ? 7.641 17.594 -7.02 1 66.12 389 ARG A C 1
ATOM 3037 O O . ARG A 1 389 ? 8.477 18.031 -6.234 1 66.12 389 ARG A O 1
ATOM 3044 N N . THR A 1 390 ? 7.453 17.922 -8.375 1 71.62 390 THR A N 1
ATOM 3045 C CA . THR A 1 390 ? 8.125 19.125 -8.883 1 71.62 390 THR A CA 1
ATOM 3046 C C . THR A 1 390 ? 7.109 20.188 -9.273 1 71.62 390 THR A C 1
ATOM 3048 O O . THR A 1 390 ? 6.277 19.969 -10.148 1 71.62 390 THR A O 1
ATOM 3051 N N . GLU A 1 391 ? 7.098 21.203 -8.5 1 75.75 391 GLU A N 1
ATOM 3052 C CA . GLU A 1 391 ? 6.156 22.297 -8.773 1 75.75 391 GLU A CA 1
ATOM 3053 C C . GLU A 1 391 ? 6.57 23.094 -10.008 1 75.75 391 GLU A C 1
ATOM 3055 O O . GLU A 1 391 ? 7.73 23.484 -10.125 1 75.75 391 GLU A O 1
ATOM 3060 N N . THR A 1 392 ? 5.816 23.094 -11.023 1 78.62 392 THR A N 1
ATOM 3061 C CA . THR A 1 392 ? 5.973 23.938 -12.211 1 78.62 392 THR A CA 1
ATOM 3062 C C . THR A 1 392 ? 4.766 24.844 -12.383 1 78.62 392 THR A C 1
ATOM 3064 O O . THR A 1 392 ? 3.795 24.766 -11.633 1 78.62 392 THR A O 1
ATOM 3067 N N . ILE A 1 393 ? 4.836 25.75 -13.227 1 75.38 393 ILE A N 1
ATOM 3068 C CA . ILE A 1 393 ? 3.732 26.672 -13.5 1 75.38 393 ILE A CA 1
ATOM 3069 C C . ILE A 1 393 ? 2.494 25.875 -13.914 1 75.38 393 ILE A C 1
ATOM 3071 O O . ILE A 1 393 ? 1.369 26.234 -13.57 1 75.38 393 ILE A O 1
ATOM 3075 N N . GLY A 1 394 ? 2.764 24.797 -14.664 1 68.81 394 GLY A N 1
ATOM 3076 C CA . GLY A 1 394 ? 1.648 24 -15.141 1 68.81 394 GLY A CA 1
ATOM 3077 C C . GLY A 1 394 ? 1.208 22.938 -14.141 1 68.81 394 GLY A C 1
ATOM 3078 O O . GLY A 1 394 ? 0.163 22.312 -14.32 1 68.81 394 GLY A O 1
ATOM 3079 N N . ASN A 1 395 ? 2.062 22.797 -13.117 1 74.19 395 ASN A N 1
ATOM 3080 C CA . ASN A 1 395 ? 1.802 21.734 -12.156 1 74.19 395 ASN A CA 1
ATOM 3081 C C . ASN A 1 395 ? 1.982 22.219 -10.727 1 74.19 395 ASN A C 1
ATOM 3083 O O . ASN A 1 395 ? 3.068 22.078 -10.156 1 74.19 395 ASN A O 1
ATOM 3087 N N . LYS A 1 396 ? 0.858 22.875 -10.094 1 74.56 396 LYS A N 1
ATOM 3088 C CA . LYS A 1 396 ? 0.89 23.422 -8.734 1 74.56 396 LYS A CA 1
ATOM 3089 C C . LYS A 1 396 ? 0.076 22.562 -7.777 1 74.56 396 LYS A C 1
ATOM 3091 O O . LYS A 1 396 ? -0.734 21.734 -8.203 1 74.56 396 LYS A O 1
ATOM 3096 N N . SER A 1 397 ? 0.388 22.766 -6.473 1 75.38 397 SER A N 1
ATOM 3097 C CA . SER A 1 397 ? -0.44 22.125 -5.461 1 75.38 397 SER A CA 1
ATOM 3098 C C . SER A 1 397 ? -1.868 22.656 -5.488 1 75.38 397 SER A C 1
ATOM 3100 O O . SER A 1 397 ? -2.082 23.859 -5.609 1 75.38 397 SER A O 1
ATOM 3102 N N . MET A 1 398 ? -2.771 21.875 -5.676 1 79.31 398 MET A N 1
ATOM 3103 C CA . MET A 1 398 ? -4.164 22.328 -5.738 1 79.31 398 MET A CA 1
ATOM 3104 C C . MET A 1 398 ? -5.094 21.281 -5.125 1 79.31 398 MET A C 1
ATOM 3106 O O . MET A 1 398 ? -4.762 20.094 -5.086 1 79.31 398 MET A O 1
ATOM 3110 N N . MET A 1 399 ? -6.164 21.828 -4.574 1 84 399 MET A N 1
ATOM 3111 C CA . MET A 1 399 ? -7.238 20.953 -4.121 1 84 399 MET A CA 1
ATOM 3112 C C . MET A 1 399 ? -8.156 20.562 -5.281 1 84 399 MET A C 1
ATOM 3114 O O . MET A 1 399 ? -8.75 21.438 -5.914 1 84 399 MET A O 1
ATOM 3118 N N . LYS A 1 400 ? -8.203 19.406 -5.609 1 86.19 400 LYS A N 1
ATOM 3119 C CA . LYS A 1 400 ? -9.148 18.922 -6.617 1 86.19 400 LYS A CA 1
ATOM 3120 C C . LYS A 1 400 ? -10.461 18.484 -5.98 1 86.19 400 LYS A C 1
ATOM 3122 O O . LYS A 1 400 ? -10.469 17.703 -5.035 1 86.19 400 LYS A O 1
ATOM 3127 N N . ASN A 1 401 ? -11.555 19.172 -6.477 1 90.81 401 ASN A N 1
ATOM 3128 C CA . ASN A 1 401 ? -12.883 18.859 -5.949 1 90.81 401 ASN A CA 1
ATOM 3129 C C . ASN A 1 401 ? -13.727 18.109 -6.977 1 90.81 401 ASN A C 1
ATOM 3131 O O . ASN A 1 401 ? -13.586 18.328 -8.18 1 90.81 401 ASN A O 1
ATOM 3135 N N . GLY A 1 402 ? -14.484 17.219 -6.539 1 93.81 402 GLY A N 1
ATOM 3136 C CA . GLY A 1 402 ? -15.43 16.484 -7.363 1 93.81 402 GLY A CA 1
ATOM 3137 C C . GLY A 1 402 ? -16.578 15.891 -6.566 1 93.81 402 GLY A C 1
ATOM 3138 O O . GLY A 1 402 ? -16.797 16.25 -5.41 1 93.81 402 GLY A O 1
ATOM 3139 N N . THR A 1 403 ? -17.453 15.133 -7.246 1 96.75 403 THR A N 1
ATOM 3140 C CA . THR A 1 403 ? -18.609 14.516 -6.613 1 96.75 403 THR A CA 1
ATOM 3141 C C . THR A 1 403 ? -18.688 13.031 -6.949 1 96.75 403 THR A C 1
ATOM 3143 O O . THR A 1 403 ? -18.438 12.633 -8.094 1 96.75 403 THR A O 1
ATOM 3146 N N . ALA A 1 404 ? -18.844 12.266 -5.926 1 96.62 404 ALA A N 1
ATOM 3147 C CA . ALA A 1 404 ? -19.156 10.844 -6.078 1 96.62 404 ALA A CA 1
ATOM 3148 C C . ALA A 1 404 ? -20.594 10.547 -5.648 1 96.62 404 ALA A C 1
ATOM 3150 O O . ALA A 1 404 ? -21.125 11.195 -4.746 1 96.62 404 ALA A O 1
ATOM 3151 N N . ALA A 1 405 ? -21.188 9.602 -6.348 1 97.56 405 ALA A N 1
ATOM 3152 C CA . ALA A 1 405 ? -22.594 9.328 -6.074 1 97.56 405 ALA A CA 1
ATOM 3153 C C . ALA A 1 405 ? -22.891 7.828 -6.141 1 97.56 405 ALA A C 1
ATOM 3155 O O . ALA A 1 405 ? -22.109 7.066 -6.715 1 97.56 405 ALA A O 1
ATOM 3156 N N . THR A 1 406 ? -23.969 7.406 -5.52 1 96.94 406 THR A N 1
ATOM 3157 C CA . THR A 1 406 ? -24.438 6.027 -5.461 1 96.94 406 THR A CA 1
ATOM 3158 C C . THR A 1 406 ? -25.953 5.957 -5.59 1 96.94 406 THR A C 1
ATOM 3160 O O . THR A 1 406 ? -26.672 6.777 -5.008 1 96.94 406 THR A O 1
ATOM 3163 N N . ALA A 1 407 ? -26.438 5.043 -6.418 1 97.69 407 ALA A N 1
ATOM 3164 C CA . ALA A 1 407 ? -27.875 4.734 -6.465 1 97.69 407 ALA A CA 1
ATOM 3165 C C . ALA A 1 407 ? -28.234 3.684 -5.422 1 97.69 407 ALA A C 1
ATOM 3167 O O . ALA A 1 407 ? -27.703 2.572 -5.438 1 97.69 407 ALA A O 1
ATOM 3168 N N . ILE A 1 408 ? -29.094 4.055 -4.508 1 97.69 408 ILE A N 1
ATOM 3169 C CA . ILE A 1 408 ? -29.562 3.123 -3.486 1 97.69 408 ILE A CA 1
ATOM 3170 C C . ILE A 1 408 ? -30.953 2.605 -3.855 1 97.69 408 ILE A C 1
ATOM 3172 O O . ILE A 1 408 ? -31.922 3.367 -3.871 1 97.69 408 ILE A O 1
ATOM 3176 N N . VAL A 1 409 ? -31.062 1.365 -4.098 1 97.31 409 VAL A N 1
ATOM 3177 C CA . VAL A 1 409 ? -32.344 0.785 -4.492 1 97.31 409 VAL A CA 1
ATOM 3178 C C . VAL A 1 409 ? -33.25 0.644 -3.271 1 97.31 409 VAL A C 1
ATOM 3180 O O . VAL A 1 409 ? -32.812 0.118 -2.238 1 97.31 409 VAL A O 1
ATOM 3183 N N . MET A 1 410 ? -34.438 1.109 -3.414 1 97.44 410 MET A N 1
ATOM 3184 C CA . MET A 1 410 ? -35.375 1.137 -2.299 1 97.44 410 MET A CA 1
ATOM 3185 C C . MET A 1 410 ? -36.188 -0.161 -2.229 1 97.44 410 MET A C 1
ATOM 3187 O O . MET A 1 410 ? -36.344 -0.852 -3.236 1 97.44 410 MET A O 1
ATOM 3191 N N . GLU A 1 411 ? -36.594 -0.426 -0.992 1 95.12 411 GLU A N 1
ATOM 3192 C CA . GLU A 1 411 ? -37.438 -1.582 -0.733 1 95.12 411 GLU A CA 1
ATOM 3193 C C . GLU A 1 411 ? -38.75 -1.167 -0.044 1 95.12 411 GLU A C 1
ATOM 3195 O O . GLU A 1 411 ? -38.781 -0.125 0.612 1 95.12 411 GLU A O 1
ATOM 3200 N N . ASP A 1 412 ? -39.844 -1.928 -0.235 1 93.44 412 ASP A N 1
ATOM 3201 C CA . ASP A 1 412 ? -41.125 -1.73 0.427 1 93.44 412 ASP A CA 1
ATOM 3202 C C . ASP A 1 412 ? -41.688 -0.336 0.143 1 93.44 412 ASP A C 1
ATOM 3204 O O . ASP A 1 412 ? -42.031 0.392 1.068 1 93.44 412 ASP A O 1
ATOM 3208 N N . VAL A 1 413 ? -41.719 0.035 -1.153 1 95.94 413 VAL A N 1
ATOM 3209 C CA . VAL A 1 413 ? -42.25 1.331 -1.574 1 95.94 413 VAL A CA 1
ATOM 3210 C C . VAL A 1 413 ? -43.719 1.21 -1.896 1 95.94 413 VAL A C 1
ATOM 3212 O O . VAL A 1 413 ? -44.125 0.448 -2.785 1 95.94 413 VAL A O 1
ATOM 3215 N N . PRO A 1 414 ? -44.5 1.97 -1.175 1 93.44 414 PRO A N 1
ATOM 3216 C CA . PRO A 1 414 ? -45.938 1.922 -1.476 1 93.44 414 PRO A CA 1
ATOM 3217 C C . PRO A 1 414 ? -46.25 2.484 -2.855 1 93.44 414 PRO A C 1
ATOM 3219 O O . PRO A 1 414 ? -45.562 3.377 -3.346 1 93.44 414 PRO A O 1
ATOM 3222 N N . LYS A 1 415 ? -47.438 2.053 -3.34 1 91.31 415 LYS A N 1
ATOM 3223 C CA . LYS A 1 415 ? -47.906 2.539 -4.637 1 91.31 415 LYS A CA 1
ATOM 3224 C C . LYS A 1 415 ? -48.219 4.031 -4.586 1 91.31 415 LYS A C 1
ATOM 3226 O O . LYS A 1 415 ? -48.812 4.512 -3.623 1 91.31 415 LYS A O 1
ATOM 3231 N N . GLY A 1 416 ? -47.656 4.773 -5.539 1 91.56 416 GLY A N 1
ATOM 3232 C CA . GLY A 1 416 ? -47.938 6.191 -5.664 1 91.56 416 GLY A CA 1
ATOM 3233 C C . GLY A 1 416 ? -47.031 7.074 -4.855 1 91.56 416 GLY A C 1
ATOM 3234 O O . GLY A 1 416 ? -47.156 8.297 -4.859 1 91.56 416 GLY A O 1
ATOM 3235 N N . ALA A 1 417 ? -46.094 6.5 -4.195 1 95.44 417 ALA A N 1
ATOM 3236 C CA . ALA A 1 417 ? -45.219 7.238 -3.297 1 95.44 417 ALA A CA 1
ATOM 3237 C C . ALA A 1 417 ? -44.438 8.328 -4.051 1 95.44 417 ALA A C 1
ATOM 3239 O O . ALA A 1 417 ? -44.219 9.414 -3.51 1 95.44 417 ALA A O 1
ATOM 3240 N N . PHE A 1 418 ? -44.188 8.07 -5.312 1 97.19 418 PHE A N 1
ATOM 3241 C CA . PHE A 1 418 ? -43.281 8.984 -6.016 1 97.19 418 PHE A CA 1
ATOM 3242 C C . PHE A 1 418 ? -44.031 9.711 -7.133 1 97.19 418 PHE A C 1
ATOM 3244 O O . PHE A 1 418 ? -43.406 10.18 -8.086 1 97.19 418 PHE A O 1
ATOM 3251 N N . LYS A 1 419 ? -45.281 9.797 -6.957 1 95.25 419 LYS A N 1
ATOM 3252 C CA . LYS A 1 419 ? -46.094 10.641 -7.84 1 95.25 419 LYS A CA 1
ATOM 3253 C C . LYS A 1 419 ? -45.906 12.117 -7.488 1 95.25 419 LYS A C 1
ATOM 3255 O O . LYS A 1 419 ? -46.062 12.5 -6.328 1 95.25 419 LYS A O 1
ATOM 3260 N N . ARG A 1 420 ? -45.75 12.891 -8.414 1 95.44 420 ARG A N 1
ATOM 3261 C CA . ARG A 1 420 ? -45.375 14.289 -8.227 1 95.44 420 ARG A CA 1
ATOM 3262 C C . ARG A 1 420 ? -46.594 15.117 -7.809 1 95.44 420 ARG A C 1
ATOM 3264 O O . ARG A 1 420 ? -46.5 15.961 -6.922 1 95.44 420 ARG A O 1
ATOM 3271 N N . GLU A 1 421 ? -47.688 14.891 -8.281 1 94.19 421 GLU A N 1
ATOM 3272 C CA . GLU A 1 421 ? -48.844 15.758 -8.156 1 94.19 421 GLU A CA 1
ATOM 3273 C C . GLU A 1 421 ? -49.281 15.898 -6.699 1 94.19 421 GLU A C 1
ATOM 3275 O O . GLU A 1 421 ? -49.5 17.016 -6.211 1 94.19 421 GLU A O 1
ATOM 3280 N N . PRO A 1 422 ? -49.438 14.789 -5.977 1 96.19 422 PRO A N 1
ATOM 3281 C CA . PRO A 1 422 ? -49.844 14.945 -4.574 1 96.19 422 PRO A CA 1
ATOM 3282 C C . PRO A 1 422 ? -48.812 15.75 -3.764 1 96.19 422 PRO A C 1
ATOM 3284 O O . PRO A 1 422 ? -49.219 16.5 -2.861 1 96.19 422 PRO A O 1
ATOM 3287 N N . TYR A 1 423 ? -47.656 15.609 -4.023 1 96.69 423 TYR A N 1
ATOM 3288 C CA . TYR A 1 423 ? -46.594 16.312 -3.318 1 96.69 423 TYR A CA 1
ATOM 3289 C C . TYR A 1 423 ? -46.656 17.812 -3.58 1 96.69 423 TYR A C 1
ATOM 3291 O O . TYR A 1 423 ? -46.594 18.609 -2.645 1 96.69 423 TYR A O 1
ATOM 3299 N N . ILE A 1 424 ? -46.781 18.188 -4.852 1 94 424 ILE A N 1
ATOM 3300 C CA . ILE A 1 424 ? -46.812 19.594 -5.238 1 94 424 ILE A CA 1
ATOM 3301 C C . ILE A 1 424 ? -48.094 20.25 -4.684 1 94 424 ILE A C 1
ATOM 3303 O O . ILE A 1 424 ? -48.062 21.406 -4.242 1 94 424 ILE A O 1
ATOM 3307 N N . ARG A 1 425 ? -49.125 19.516 -4.676 1 95.25 425 ARG A N 1
ATOM 3308 C CA . ARG A 1 425 ? -50.375 20.016 -4.125 1 95.25 425 ARG A CA 1
ATOM 3309 C C . ARG A 1 425 ? -50.219 20.359 -2.643 1 95.25 425 ARG A C 1
ATOM 3311 O O . ARG A 1 425 ? -50.688 21.406 -2.188 1 95.25 425 ARG A O 1
ATOM 3318 N N . ASN A 1 426 ? -49.594 19.469 -1.946 1 96.19 426 ASN A N 1
ATOM 3319 C CA . ASN A 1 426 ? -49.406 19.703 -0.52 1 96.19 426 ASN A CA 1
ATOM 3320 C C . ASN A 1 426 ? -48.531 20.922 -0.269 1 96.19 426 ASN A C 1
ATOM 3322 O O . ASN A 1 426 ? -48.781 21.672 0.682 1 96.19 426 ASN A O 1
ATOM 3326 N N . ILE A 1 427 ? -47.562 21.125 -1.083 1 93.25 427 ILE A N 1
ATOM 3327 C CA . ILE A 1 427 ? -46.688 22.281 -0.953 1 93.25 427 ILE A CA 1
ATOM 3328 C C . ILE A 1 427 ? -47.469 23.562 -1.19 1 93.25 427 ILE A C 1
ATOM 3330 O O . ILE A 1 427 ? -47.312 24.531 -0.448 1 93.25 427 ILE A O 1
ATOM 3334 N N . GLN A 1 428 ? -48.312 23.594 -2.15 1 90.88 428 GLN A N 1
ATOM 3335 C CA . GLN A 1 428 ? -49.094 24.766 -2.541 1 90.88 428 GLN A CA 1
ATOM 3336 C C . GLN A 1 428 ? -50.094 25.141 -1.468 1 90.88 428 GLN A C 1
ATOM 3338 O O . GLN A 1 428 ? -50.469 26.312 -1.329 1 90.88 428 GLN A O 1
ATOM 3343 N N . GLU A 1 429 ? -50.469 24.156 -0.745 1 93.81 429 GLU A N 1
ATOM 3344 C CA . GLU A 1 429 ? -51.438 24.406 0.328 1 93.81 429 GLU A CA 1
ATOM 3345 C C . GLU A 1 429 ? -50.812 25.266 1.432 1 93.81 429 GLU A C 1
ATOM 3347 O O . GLU A 1 429 ? -51.531 25.922 2.197 1 93.81 429 GLU A O 1
ATOM 3352 N N . GLY A 1 430 ? -49.469 25.188 1.602 1 91.5 430 GLY A N 1
ATOM 3353 C CA . GLY A 1 430 ? -48.781 26.047 2.533 1 91.5 430 GLY A CA 1
ATOM 3354 C C . GLY A 1 430 ? -49.125 25.797 3.982 1 91.5 430 GLY A C 1
ATOM 3355 O O . GLY A 1 430 ? -49.219 26.719 4.785 1 91.5 430 GLY A O 1
ATOM 3356 N N . ARG A 1 431 ? -49.406 24.609 4.352 1 95.19 431 ARG A N 1
ATOM 3357 C CA . ARG A 1 431 ? -49.875 24.266 5.695 1 95.19 431 ARG A CA 1
ATOM 3358 C C . ARG A 1 431 ? -48.75 24.422 6.715 1 95.19 431 ARG A C 1
ATOM 3360 O O . ARG A 1 431 ? -49 24.469 7.922 1 95.19 431 ARG A O 1
ATOM 3367 N N . ARG A 1 432 ? -47.5 24.516 6.242 1 94.69 432 ARG A N 1
ATOM 3368 C CA . ARG A 1 432 ? -46.375 24.672 7.168 1 94.69 432 ARG A CA 1
ATOM 3369 C C . ARG A 1 432 ? -46.531 25.953 7.996 1 94.69 432 ARG A C 1
ATOM 3371 O O . ARG A 1 432 ? -45.938 26.078 9.055 1 94.69 432 ARG A O 1
ATOM 3378 N N . ARG A 1 433 ? -47.312 26.906 7.543 1 92.88 433 ARG A N 1
ATOM 3379 C CA . ARG A 1 433 ? -47.562 28.156 8.258 1 92.88 433 ARG A CA 1
ATOM 3380 C C . ARG A 1 433 ? -48.188 27.875 9.633 1 92.88 433 ARG A C 1
ATOM 3382 O O . ARG A 1 433 ? -48.062 28.703 10.539 1 92.88 433 ARG A O 1
ATOM 3389 N N . ASN A 1 434 ? -48.75 26.656 9.805 1 93.06 434 ASN A N 1
ATOM 3390 C CA . ASN A 1 434 ? -49.438 26.312 11.039 1 93.06 434 ASN A CA 1
ATOM 3391 C C . ASN A 1 434 ? -48.5 25.703 12.07 1 93.06 434 ASN A C 1
ATOM 3393 O O . ASN A 1 434 ? -48.906 25.375 13.18 1 93.06 434 ASN A O 1
ATOM 3397 N N . LEU A 1 435 ? -47.281 25.594 11.727 1 95.56 435 LEU A N 1
ATOM 3398 C CA . LEU A 1 435 ? -46.312 24.984 12.641 1 95.56 435 LEU A CA 1
ATOM 3399 C C . LEU A 1 435 ? -46.031 25.906 13.836 1 95.56 435 LEU A C 1
ATOM 3401 O O . LEU A 1 435 ? -45.781 27.094 13.664 1 95.56 435 LEU A O 1
ATOM 3405 N N . THR A 1 436 ? -46.125 25.359 15.102 1 95.62 436 THR A N 1
ATOM 3406 C CA . THR A 1 436 ? -45.844 26.125 16.312 1 95.62 436 THR A CA 1
ATOM 3407 C C . THR A 1 436 ? -44.781 25.453 17.172 1 95.62 436 THR A C 1
ATOM 3409 O O . THR A 1 436 ? -44.531 24.25 17.016 1 95.62 436 THR A O 1
ATOM 3412 N N . VAL A 1 437 ? -44.188 26.188 17.969 1 96.94 437 VAL A N 1
ATOM 3413 C CA . VAL A 1 437 ? -43.188 25.656 18.875 1 96.94 437 VAL A CA 1
ATOM 3414 C C . VAL A 1 437 ? -43.844 24.641 19.812 1 96.94 437 VAL A C 1
ATOM 3416 O O . VAL A 1 437 ? -43.219 23.609 20.141 1 96.94 437 VAL A O 1
ATOM 3419 N N . GLU A 1 438 ? -45.062 24.906 20.219 1 93.94 438 GLU A N 1
ATOM 3420 C CA . GLU A 1 438 ? -45.781 24.016 21.141 1 93.94 438 GLU A CA 1
ATOM 3421 C C . GLU A 1 438 ? -46.031 22.656 20.5 1 93.94 438 GLU A C 1
ATOM 3423 O O . GLU A 1 438 ? -45.875 21.609 21.141 1 93.94 438 GLU A O 1
ATOM 3428 N N . ALA A 1 439 ? -46.375 22.703 19.266 1 94.31 439 ALA A N 1
ATOM 3429 C CA . ALA A 1 439 ? -46.656 21.453 18.562 1 94.31 439 ALA A CA 1
ATOM 3430 C C . ALA A 1 439 ? -45.375 20.625 18.438 1 94.31 439 ALA A C 1
ATOM 3432 O O . ALA A 1 439 ? -45.406 19.391 18.562 1 94.31 439 ALA A O 1
ATOM 3433 N N . LEU A 1 440 ? -44.312 21.297 18.125 1 96.19 440 LEU A N 1
ATOM 3434 C CA . LEU A 1 440 ? -43 20.625 18 1 96.19 440 LEU A CA 1
ATOM 3435 C C . LEU A 1 440 ? -42.594 20.031 19.344 1 96.19 440 LEU A C 1
ATOM 3437 O O . LEU A 1 440 ? -42.156 18.875 19.406 1 96.19 440 LEU A O 1
ATOM 3441 N N . TYR A 1 441 ? -42.688 20.766 20.406 1 95.12 441 TYR A N 1
ATOM 3442 C CA . TYR A 1 441 ? -42.219 20.344 21.719 1 95.12 441 TYR A CA 1
ATOM 3443 C C . TYR A 1 441 ? -43.062 19.203 22.266 1 95.12 441 TYR A C 1
ATOM 3445 O O . TYR A 1 441 ? -42.531 18.328 22.953 1 95.12 441 TYR A O 1
ATOM 3453 N N . LYS A 1 442 ? -44.281 19.172 21.922 1 92.38 442 LYS A N 1
ATOM 3454 C CA . LYS A 1 442 ? -45.219 18.125 22.375 1 92.38 442 LYS A CA 1
ATOM 3455 C C . LYS A 1 442 ? -44.844 16.766 21.766 1 92.38 442 LYS A C 1
ATOM 3457 O O . LYS A 1 442 ? -45.188 15.727 22.297 1 92.38 442 LYS A O 1
ATOM 3462 N N . GLU A 1 443 ? -44.156 16.828 20.672 1 92.19 443 GLU A N 1
ATOM 3463 C CA . GLU A 1 443 ? -43.719 15.594 20.016 1 92.19 443 GLU A CA 1
ATOM 3464 C C . GLU A 1 443 ? -42.656 14.867 20.828 1 92.19 443 GLU A C 1
ATOM 3466 O O . GLU A 1 443 ? -42.438 13.672 20.641 1 92.19 443 GLU A O 1
ATOM 3471 N N . ILE A 1 444 ? -41.938 15.539 21.719 1 94.19 444 ILE A N 1
ATOM 3472 C CA . ILE A 1 444 ? -40.938 14.906 22.562 1 94.19 444 ILE A CA 1
ATOM 3473 C C . ILE A 1 444 ? -41.594 13.961 23.562 1 94.19 444 ILE A C 1
ATOM 3475 O O . ILE A 1 444 ? -42.344 14.414 24.453 1 94.19 444 ILE A O 1
ATOM 3479 N N . ASP A 1 445 ? -41.438 12.703 23.406 1 92.75 445 ASP A N 1
ATOM 3480 C CA . ASP A 1 445 ? -42.031 11.672 24.25 1 92.75 445 ASP A CA 1
ATOM 3481 C C . ASP A 1 445 ? -41.156 11.367 25.453 1 92.75 445 ASP A C 1
ATOM 3483 O O . ASP A 1 445 ? -40.25 10.523 25.375 1 92.75 445 ASP A O 1
ATOM 3487 N N . GLY A 1 446 ? -41.469 11.953 26.547 1 92.06 446 GLY A N 1
ATOM 3488 C CA . GLY A 1 446 ? -40.688 11.805 27.766 1 92.06 446 GLY A CA 1
ATOM 3489 C C . GLY A 1 446 ? -40.688 10.375 28.281 1 92.06 446 GLY A C 1
ATOM 3490 O O . GLY A 1 446 ? -39.656 9.906 28.781 1 92.06 446 GLY A O 1
ATOM 3491 N N . GLU A 1 447 ? -41.75 9.711 28.141 1 93.56 447 GLU A N 1
ATOM 3492 C CA . GLU A 1 447 ? -41.844 8.344 28.656 1 93.56 447 GLU A CA 1
ATOM 3493 C C . GLU A 1 447 ? -40.969 7.398 27.828 1 93.56 447 GLU A C 1
ATOM 3495 O O . GLU A 1 447 ? -40.281 6.547 28.375 1 93.56 447 GLU A O 1
ATOM 3500 N N . HIS A 1 448 ? -41.125 7.523 26.562 1 95.94 448 HIS A N 1
ATOM 3501 C CA . HIS A 1 448 ? -40.281 6.695 25.703 1 95.94 448 HIS A CA 1
ATOM 3502 C C . HIS A 1 448 ? -38.812 6.977 25.953 1 95.94 448 HIS A C 1
ATOM 3504 O O . HIS A 1 448 ? -38 6.059 25.953 1 95.94 448 HIS A O 1
ATOM 3510 N N . ARG A 1 449 ? -38.469 8.203 26.172 1 95.56 449 ARG A N 1
ATOM 3511 C CA . ARG A 1 449 ? -37.094 8.594 26.469 1 95.56 449 ARG A CA 1
ATOM 3512 C C . ARG A 1 449 ? -36.594 7.957 27.766 1 95.56 449 ARG A C 1
ATOM 3514 O O . ARG A 1 449 ? -35.438 7.539 27.859 1 95.56 449 ARG A O 1
ATOM 3521 N N . ALA A 1 450 ? -37.438 7.91 28.703 1 96.56 450 ALA A N 1
ATOM 3522 C CA . ALA A 1 450 ? -37.094 7.289 29.984 1 96.56 450 ALA A CA 1
ATOM 3523 C C . ALA A 1 450 ? -36.812 5.797 29.812 1 96.56 450 ALA A C 1
ATOM 3525 O O . ALA A 1 450 ? -35.906 5.254 30.422 1 96.56 450 ALA A O 1
ATOM 3526 N N . LYS A 1 451 ? -37.656 5.215 29 1 96.56 451 LYS A N 1
ATOM 3527 C CA . LYS A 1 451 ? -37.438 3.795 28.734 1 96.56 451 LYS A CA 1
ATOM 3528 C C . LYS A 1 451 ? -36.094 3.561 28.047 1 96.56 451 LYS A C 1
ATOM 3530 O O . LYS A 1 451 ? -35.344 2.639 28.406 1 96.56 451 LYS A O 1
ATOM 3535 N N . ILE A 1 452 ? -35.812 4.402 27.094 1 97.25 452 ILE A N 1
ATOM 3536 C CA . ILE A 1 452 ? -34.562 4.312 26.359 1 97.25 452 ILE A CA 1
ATOM 3537 C C . ILE A 1 452 ? -33.406 4.559 27.312 1 97.25 452 ILE A C 1
ATOM 3539 O O . ILE A 1 452 ? -32.375 3.85 27.281 1 97.25 452 ILE A O 1
ATOM 3543 N N . GLY A 1 453 ? -33.5 5.645 28.125 1 97.62 453 GLY A N 1
ATOM 3544 C CA . GLY A 1 453 ? -32.469 5.934 29.094 1 97.62 453 GLY A CA 1
ATOM 3545 C C . GLY A 1 453 ? -32.188 4.781 30.047 1 97.62 453 GLY A C 1
ATOM 3546 O O . GLY A 1 453 ? -31.031 4.441 30.312 1 97.62 453 GLY A O 1
ATOM 3547 N N . THR A 1 454 ? -33.25 4.191 30.5 1 97.06 454 THR A N 1
ATOM 3548 C CA . THR A 1 454 ? -33.156 3.049 31.406 1 97.06 454 THR A CA 1
ATOM 3549 C C . THR A 1 454 ? -32.438 1.882 30.719 1 97.06 454 THR A C 1
ATOM 3551 O O . THR A 1 454 ? -31.516 1.291 31.281 1 97.06 454 THR A O 1
ATOM 3554 N N . ALA A 1 455 ? -32.875 1.621 29.547 1 97.25 455 ALA A N 1
ATOM 3555 C CA . ALA A 1 455 ? -32.281 0.512 28.812 1 97.25 455 ALA A CA 1
ATOM 3556 C C . ALA A 1 455 ? -30.797 0.762 28.531 1 97.25 455 ALA A C 1
ATOM 3558 O O . ALA A 1 455 ? -29.984 -0.161 28.594 1 97.25 455 ALA A O 1
ATOM 3559 N N . THR A 1 456 ? -30.438 1.974 28.172 1 97.81 456 THR A N 1
ATOM 3560 C CA . THR A 1 456 ? -29.062 2.326 27.844 1 97.81 456 THR A CA 1
ATOM 3561 C C . THR A 1 456 ? -28.172 2.186 29.078 1 97.81 456 THR A C 1
ATOM 3563 O O . THR A 1 456 ? -27.047 1.691 28.984 1 97.81 456 THR A O 1
ATOM 3566 N N . ILE A 1 457 ? -28.641 2.627 30.203 1 97.12 457 ILE A N 1
ATOM 3567 C CA . ILE A 1 457 ? -27.906 2.48 31.453 1 97.12 457 ILE A CA 1
ATOM 3568 C C . ILE A 1 457 ? -27.688 1 31.75 1 97.12 457 ILE A C 1
ATOM 3570 O O . ILE A 1 457 ? -26.578 0.595 32.125 1 97.12 457 ILE A O 1
ATOM 3574 N N . MET A 1 458 ? -28.703 0.175 31.578 1 95.5 458 MET A N 1
ATOM 3575 C CA . MET A 1 458 ? -28.578 -1.264 31.781 1 95.5 458 MET A CA 1
ATOM 3576 C C . MET A 1 458 ? -27.516 -1.854 30.859 1 95.5 458 MET A C 1
ATOM 3578 O O . MET A 1 458 ? -26.703 -2.686 31.281 1 95.5 458 MET A O 1
ATOM 3582 N N . ARG A 1 459 ? -27.562 -1.397 29.641 1 95.88 459 ARG A N 1
ATOM 3583 C CA . ARG A 1 459 ? -26.594 -1.861 28.672 1 95.88 459 ARG A CA 1
ATOM 3584 C C . ARG A 1 459 ? -25.172 -1.547 29.109 1 95.88 459 ARG A C 1
ATOM 3586 O O . ARG A 1 459 ? -24.266 -2.379 28.969 1 95.88 459 ARG A O 1
ATOM 3593 N N . ILE A 1 460 ? -24.938 -0.354 29.641 1 95.62 460 ILE A N 1
ATOM 3594 C CA . ILE A 1 460 ? -23.609 0.088 30.062 1 95.62 460 ILE A CA 1
ATOM 3595 C C . ILE A 1 460 ? -23.172 -0.708 31.297 1 95.62 460 ILE A C 1
ATOM 3597 O O . ILE A 1 460 ? -22.031 -1.166 31.375 1 95.62 460 ILE A O 1
ATOM 3601 N N . LEU A 1 461 ? -24.078 -0.928 32.219 1 92.5 461 LEU A N 1
ATOM 3602 C CA . LEU A 1 461 ? -23.75 -1.66 33.438 1 92.5 461 LEU A CA 1
ATOM 3603 C C . LEU A 1 461 ? -23.422 -3.115 33.125 1 92.5 461 LEU A C 1
ATOM 3605 O O . LEU A 1 461 ? -22.453 -3.668 33.656 1 92.5 461 LEU A O 1
ATOM 3609 N N . VAL A 1 462 ? -24.141 -3.721 32.25 1 91.56 462 VAL A N 1
ATOM 3610 C CA . VAL A 1 462 ? -23.906 -5.109 31.859 1 91.56 462 VAL A CA 1
ATOM 3611 C C . VAL A 1 462 ? -22.562 -5.223 31.141 1 91.56 462 VAL A C 1
ATOM 3613 O O . VAL A 1 462 ? -21.859 -6.223 31.281 1 91.56 462 VAL A O 1
ATOM 3616 N N . LYS A 1 463 ? -22.25 -4.254 30.406 1 90.62 463 LYS A N 1
ATOM 3617 C CA . LYS A 1 463 ? -21 -4.246 29.625 1 90.62 463 LYS A CA 1
ATOM 3618 C C . LYS A 1 463 ? -19.781 -4.195 30.531 1 90.62 463 LYS A C 1
ATOM 3620 O O . LYS A 1 463 ? -18.781 -4.863 30.281 1 90.62 463 LYS A O 1
ATOM 3625 N N . HIS A 1 464 ? -19.828 -3.434 31.641 1 90.06 464 HIS A N 1
ATOM 3626 C CA . HIS A 1 464 ? -18.625 -3.127 32.406 1 90.06 464 HIS A CA 1
ATOM 3627 C C . HIS A 1 464 ? -18.562 -3.908 33.688 1 90.06 464 HIS A C 1
ATOM 3629 O O . HIS A 1 464 ? -17.5 -4.039 34.312 1 90.06 464 HIS A O 1
ATOM 3635 N N . ILE A 1 465 ? -19.75 -4.426 34.094 1 84 465 ILE A N 1
ATOM 3636 C CA . ILE A 1 465 ? -19.797 -5.176 35.344 1 84 465 ILE A CA 1
ATOM 3637 C C . ILE A 1 465 ? -19.906 -6.668 35.062 1 84 465 ILE A C 1
ATOM 3639 O O . ILE A 1 465 ? -20.969 -7.148 34.656 1 84 465 ILE A O 1
ATOM 3643 N N . GLY A 1 466 ? -18.875 -7.418 35.281 1 78.94 466 GLY A N 1
ATOM 3644 C CA . GLY A 1 466 ? -18.766 -8.828 34.938 1 78.94 466 GLY A CA 1
ATOM 3645 C C . GLY A 1 466 ? -19.891 -9.68 35.5 1 78.94 466 GLY A C 1
ATOM 3646 O O . GLY A 1 466 ? -20.375 -10.586 34.812 1 78.94 466 GLY A O 1
ATOM 3647 N N . GLY A 1 467 ? -20.344 -9.352 36.719 1 75.38 467 GLY A N 1
ATOM 3648 C CA . GLY A 1 467 ? -21.391 -10.125 37.344 1 75.38 467 GLY A CA 1
ATOM 3649 C C . GLY A 1 467 ? -22.734 -10.016 36.656 1 75.38 467 GLY A C 1
ATOM 3650 O O . GLY A 1 467 ? -23.625 -10.844 36.875 1 75.38 467 GLY A O 1
ATOM 3651 N N . LEU A 1 468 ? -22.875 -9.031 35.75 1 84.94 468 LEU A N 1
ATOM 3652 C CA . LEU A 1 468 ? -24.156 -8.781 35.094 1 84.94 468 LEU A CA 1
ATOM 3653 C C . LEU A 1 468 ? -24.109 -9.25 33.625 1 84.94 468 LEU A C 1
ATOM 3655 O O . LEU A 1 468 ? -25.062 -9.055 32.875 1 84.94 468 LEU A O 1
ATOM 3659 N N . HIS A 1 469 ? -23.141 -9.891 33.156 1 83.81 469 HIS A N 1
ATOM 3660 C CA . HIS A 1 469 ? -22.938 -10.25 31.766 1 83.81 469 HIS A CA 1
ATOM 3661 C C . HIS A 1 469 ? -24 -11.227 31.297 1 83.81 469 HIS A C 1
ATOM 3663 O O . HIS A 1 469 ? -24.344 -11.242 30.109 1 83.81 469 HIS A O 1
ATOM 3669 N N . SER A 1 470 ? -24.484 -12.023 32.219 1 82.81 470 SER A N 1
ATOM 3670 C CA . SER A 1 470 ? -25.5 -13.023 31.859 1 82.81 470 SER A CA 1
ATOM 3671 C C . SER A 1 470 ? -26.797 -12.359 31.406 1 82.81 470 SER A C 1
ATOM 3673 O O . SER A 1 470 ? -27.594 -12.969 30.703 1 82.81 470 SER A O 1
ATOM 3675 N N . LEU A 1 471 ? -26.984 -11.102 31.812 1 87.88 471 LEU A N 1
ATOM 3676 C CA . LEU A 1 471 ? -28.234 -10.398 31.516 1 87.88 471 LEU A CA 1
ATOM 3677 C C . LEU A 1 471 ? -28.125 -9.68 30.172 1 87.88 471 LEU A C 1
ATOM 3679 O O . LEU A 1 471 ? -29.078 -9.039 29.719 1 87.88 471 LEU A O 1
ATOM 3683 N N . ARG A 1 472 ? -27.125 -9.805 29.5 1 90.31 472 ARG A N 1
ATOM 3684 C CA . ARG A 1 472 ? -26.859 -9.062 28.266 1 90.31 472 ARG A CA 1
ATOM 3685 C C . ARG A 1 472 ? -27.922 -9.344 27.219 1 90.31 472 ARG A C 1
ATOM 3687 O O . ARG A 1 472 ? -28.453 -8.422 26.609 1 90.31 472 ARG A O 1
ATOM 3694 N N . LYS A 1 473 ? -28.281 -10.594 27.031 1 91 473 LYS A N 1
ATOM 3695 C CA . LYS A 1 473 ? -29.25 -10.977 26.031 1 91 473 LYS A CA 1
ATOM 3696 C C . LYS A 1 473 ? -30.625 -10.391 26.344 1 91 473 LYS A C 1
ATOM 3698 O O . LYS A 1 473 ? -31.344 -9.953 25.438 1 91 473 LYS A O 1
ATOM 3703 N N . LEU A 1 474 ? -30.922 -10.383 27.562 1 90.62 474 LEU A N 1
ATOM 3704 C CA . LEU A 1 474 ? -32.219 -9.875 28 1 90.62 474 LEU A CA 1
ATOM 3705 C C . LEU A 1 474 ? -32.312 -8.367 27.797 1 90.62 474 LEU A C 1
ATOM 3707 O O . LEU A 1 474 ? -33.344 -7.844 27.406 1 90.62 474 LEU A O 1
ATOM 3711 N N . VAL A 1 475 ? -31.266 -7.707 28.078 1 94.25 475 VAL A N 1
ATOM 3712 C CA . VAL A 1 475 ? -31.234 -6.258 27.922 1 94.25 475 VAL A CA 1
ATOM 3713 C C . VAL A 1 475 ? -31.344 -5.906 26.438 1 94.25 475 VAL A C 1
ATOM 3715 O O . VAL A 1 475 ? -32.062 -4.969 26.078 1 94.25 475 VAL A O 1
ATOM 3718 N N . GLU A 1 476 ? -30.703 -6.664 25.609 1 93.62 476 GLU A N 1
ATOM 3719 C CA . GLU A 1 476 ? -30.766 -6.406 24.172 1 93.62 476 GLU A CA 1
ATOM 3720 C C . GLU A 1 476 ? -32.188 -6.637 23.625 1 93.62 476 GLU A C 1
ATOM 3722 O O . GLU A 1 476 ? -32.594 -5.977 22.688 1 93.62 476 GLU A O 1
ATOM 3727 N N . GLN A 1 477 ? -32.906 -7.445 24.266 1 92.69 477 GLN A N 1
ATOM 3728 C CA . GLN A 1 477 ? -34.25 -7.738 23.844 1 92.69 477 GLN A CA 1
ATOM 3729 C C . GLN A 1 477 ? -35.188 -6.555 24.109 1 92.69 477 GLN A C 1
ATOM 3731 O O . GLN A 1 477 ? -36.219 -6.398 23.453 1 92.69 477 GLN A O 1
ATOM 3736 N N . LEU A 1 478 ? -34.812 -5.727 25.047 1 94.12 478 LEU A N 1
ATOM 3737 C CA . LEU A 1 478 ? -35.625 -4.543 25.344 1 94.12 478 LEU A CA 1
ATOM 3738 C C . LEU A 1 478 ? -35.719 -3.623 24.141 1 94.12 478 LEU A C 1
ATOM 3740 O O . LEU A 1 478 ? -36.75 -2.992 23.906 1 94.12 478 LEU A O 1
ATOM 3744 N N . TYR A 1 479 ? -34.688 -3.58 23.344 1 94.12 479 TYR A N 1
ATOM 3745 C CA . TYR A 1 479 ? -34.594 -2.678 22.203 1 94.12 479 TYR A CA 1
ATOM 3746 C C . TYR A 1 479 ? -35.438 -3.211 21.031 1 94.12 479 TYR A C 1
ATOM 3748 O O . TYR A 1 479 ? -35.75 -2.465 20.109 1 94.12 479 TYR A O 1
ATOM 3756 N N . LYS A 1 480 ? -35.75 -4.484 21.094 1 92.19 480 LYS A N 1
ATOM 3757 C CA . LYS A 1 480 ? -36.5 -5.105 20.016 1 92.19 480 LYS A CA 1
ATOM 3758 C C . LYS A 1 480 ? -38 -5.18 20.375 1 92.19 480 LYS A C 1
ATOM 3760 O O . LYS A 1 480 ? -38.844 -5.414 19.516 1 92.19 480 LYS A O 1
ATOM 3765 N N . ASP A 1 481 ? -38.281 -4.859 21.625 1 93.5 481 ASP A N 1
ATOM 3766 C CA . ASP A 1 481 ? -39.656 -4.938 22.125 1 93.5 481 ASP A CA 1
ATOM 3767 C C . ASP A 1 481 ? -40.438 -3.666 21.797 1 93.5 481 ASP A C 1
ATOM 3769 O O . ASP A 1 481 ? -40.094 -2.584 22.281 1 93.5 481 ASP A O 1
ATOM 3773 N N . PRO A 1 482 ? -41.5 -3.701 21.062 1 92.81 482 PRO A N 1
ATOM 3774 C CA . PRO A 1 482 ? -42.281 -2.527 20.656 1 92.81 482 PRO A CA 1
ATOM 3775 C C . PRO A 1 482 ? -43 -1.868 21.828 1 92.81 482 PRO A C 1
ATOM 3777 O O . PRO A 1 482 ? -43.406 -0.71 21.734 1 92.81 482 PRO A O 1
ATOM 3780 N N . THR A 1 483 ? -43.062 -2.559 22.891 1 92.5 483 THR A N 1
ATOM 3781 C CA . THR A 1 483 ? -43.75 -1.998 24.062 1 92.5 483 THR A CA 1
ATOM 3782 C C . THR A 1 483 ? -42.781 -1.229 24.938 1 92.5 483 THR A C 1
ATOM 3784 O O . THR A 1 483 ? -43.188 -0.48 25.828 1 92.5 483 THR A O 1
ATOM 3787 N N . ILE A 1 484 ? -41.625 -1.368 24.672 1 94.19 484 ILE A N 1
ATOM 3788 C CA . ILE A 1 484 ? -40.594 -0.73 25.516 1 94.19 484 ILE A CA 1
ATOM 3789 C C . ILE A 1 484 ? -39.812 0.296 24.688 1 94.19 484 ILE A C 1
ATOM 3791 O O . ILE A 1 484 ? -40.25 1.453 24.578 1 94.19 484 ILE A O 1
ATOM 3795 N N . CYS A 1 485 ? -38.812 -0.252 23.812 1 95.31 485 CYS A N 1
ATOM 3796 C CA . CYS A 1 485 ? -37.938 0.715 23.156 1 95.31 485 CYS A CA 1
ATOM 3797 C C . CYS A 1 485 ? -38.25 0.798 21.672 1 95.31 485 CYS A C 1
ATOM 3799 O O . CYS A 1 485 ? -38.219 1.879 21.078 1 95.31 485 CYS A O 1
ATOM 3801 N N . ALA A 1 486 ? -38.625 -0.308 20.969 1 96.25 486 ALA A N 1
ATOM 3802 C CA . ALA A 1 486 ? -38.75 -0.372 19.516 1 96.25 486 ALA A CA 1
ATOM 3803 C C . ALA A 1 486 ? -39.938 0.431 19.016 1 96.25 486 ALA A C 1
ATOM 3805 O O . ALA A 1 486 ? -41 0.421 19.656 1 96.25 486 ALA A O 1
ATOM 3806 N N . LEU A 1 487 ? -39.781 1.137 17.906 1 96.44 487 LEU A N 1
ATOM 3807 C CA . LEU A 1 487 ? -40.875 1.903 17.312 1 96.44 487 LEU A CA 1
ATOM 3808 C C . LEU A 1 487 ? -41.094 1.489 15.867 1 96.44 487 LEU A C 1
ATOM 3810 O O . LEU A 1 487 ? -42.219 1.173 15.477 1 96.44 487 LEU A O 1
ATOM 3814 N N . ARG A 1 488 ? -40.031 1.512 14.984 1 95.81 488 ARG A N 1
ATOM 3815 C CA . ARG A 1 488 ? -40.094 1.069 13.594 1 95.81 488 ARG A CA 1
ATOM 3816 C C . ARG A 1 488 ? -38.781 0.362 13.203 1 95.81 488 ARG A C 1
ATOM 3818 O O . ARG A 1 488 ? -37.969 0.91 12.461 1 95.81 488 ARG A O 1
ATOM 3825 N N . HIS A 1 489 ? -38.75 -0.795 13.609 1 94.56 489 HIS A N 1
ATOM 3826 C CA . HIS A 1 489 ? -37.594 -1.623 13.32 1 94.56 489 HIS A CA 1
ATOM 3827 C C . HIS A 1 489 ? -37.656 -2.195 11.906 1 94.56 489 HIS A C 1
ATOM 3829 O O . HIS A 1 489 ? -38.594 -2.93 11.57 1 94.56 489 HIS A O 1
ATOM 3835 N N . LEU A 1 490 ? -36.719 -1.864 11.094 1 96 490 LEU A N 1
ATOM 3836 C CA . LEU A 1 490 ? -36.688 -2.354 9.719 1 96 490 LEU A CA 1
ATOM 3837 C C . LEU A 1 490 ? -36.375 -3.842 9.68 1 96 490 LEU A C 1
ATOM 3839 O O . LEU A 1 490 ? -35.594 -4.332 10.492 1 96 490 LEU A O 1
ATOM 3843 N N . TRP A 1 491 ? -36.938 -4.559 8.727 1 94 491 TRP A N 1
ATOM 3844 C CA . TRP A 1 491 ? -36.562 -5.965 8.578 1 94 491 TRP A CA 1
ATOM 3845 C C . TRP A 1 491 ? -35.188 -6.094 7.973 1 94 491 TRP A C 1
ATOM 3847 O O . TRP A 1 491 ? -34.75 -5.234 7.207 1 94 491 TRP A O 1
ATOM 3857 N N . LEU A 1 492 ? -34.531 -7.145 8.359 1 94.06 492 LEU A N 1
ATOM 3858 C CA . LEU A 1 492 ? -33.156 -7.352 7.938 1 94.06 492 LEU A CA 1
ATOM 3859 C C . LEU A 1 492 ? -33.062 -7.629 6.438 1 94.06 492 LEU A C 1
ATOM 3861 O O . LEU A 1 492 ? -33.812 -8.477 5.922 1 94.06 492 LEU A O 1
ATOM 3865 N N . ARG A 1 493 ? -32.344 -6.918 5.688 1 93.94 493 ARG A N 1
ATOM 3866 C CA . ARG A 1 493 ? -32.125 -7.062 4.25 1 93.94 493 ARG A CA 1
ATOM 3867 C C . ARG A 1 493 ? -30.797 -6.492 3.82 1 93.94 493 ARG A C 1
ATOM 3869 O O . ARG A 1 493 ? -30.219 -5.641 4.512 1 93.94 493 ARG A O 1
ATOM 3876 N N . LYS A 1 494 ? -30.312 -7.016 2.758 1 92.56 494 LYS A N 1
ATOM 3877 C CA . LYS A 1 494 ? -29.125 -6.441 2.143 1 92.56 494 LYS A CA 1
ATOM 3878 C C . LYS A 1 494 ? -29.484 -5.359 1.131 1 92.56 494 LYS A C 1
ATOM 3880 O O . LYS A 1 494 ? -30.203 -5.629 0.158 1 92.56 494 LYS A O 1
ATOM 3885 N N . THR A 1 495 ? -28.984 -4.172 1.36 1 95.44 495 THR A N 1
ATOM 3886 C CA . THR A 1 495 ? -29.312 -3.064 0.466 1 95.44 495 THR A CA 1
ATOM 3887 C C . THR A 1 495 ? -28.531 -3.18 -0.838 1 95.44 495 THR A C 1
ATOM 3889 O O . THR A 1 495 ? -27.297 -3.338 -0.821 1 95.44 495 THR A O 1
ATOM 3892 N N . ARG A 1 496 ? -29.234 -3.107 -1.928 1 92.62 496 ARG A N 1
ATOM 3893 C CA . ARG A 1 496 ? -28.609 -3.1 -3.246 1 92.62 496 ARG A CA 1
ATOM 3894 C C . ARG A 1 496 ? -28.188 -1.69 -3.637 1 92.62 496 ARG A C 1
ATOM 3896 O O . ARG A 1 496 ? -28.969 -0.746 -3.553 1 92.62 496 ARG A O 1
ATOM 3903 N N . VAL A 1 497 ? -26.938 -1.572 -4.023 1 94.56 497 VAL A N 1
ATOM 3904 C CA . VAL A 1 497 ? -26.406 -0.255 -4.375 1 94.56 497 VAL A CA 1
ATOM 3905 C C . VAL A 1 497 ? -25.656 -0.335 -5.699 1 94.56 497 VAL A C 1
ATOM 3907 O O . VAL A 1 497 ? -25.094 -1.381 -6.043 1 94.56 497 VAL A O 1
ATOM 3910 N N . LEU A 1 498 ? -25.703 0.732 -6.508 1 93 498 LEU A N 1
ATOM 3911 C CA . LEU A 1 498 ? -24.938 0.916 -7.73 1 93 498 LEU A CA 1
ATOM 3912 C C . LEU A 1 498 ? -24.172 2.23 -7.691 1 93 498 LEU A C 1
ATOM 3914 O O . LEU A 1 498 ? -24.703 3.262 -7.289 1 93 498 LEU A O 1
ATOM 3918 N N . SER A 1 499 ? -22.953 2.189 -8.039 1 94.38 499 SER A N 1
ATOM 3919 C CA . SER A 1 499 ? -22.141 3.402 -8.008 1 94.38 499 SER A CA 1
ATOM 3920 C C . SER A 1 499 ? -22.172 4.125 -9.352 1 94.38 499 SER A C 1
ATOM 3922 O O . SER A 1 499 ? -22.141 3.488 -10.406 1 94.38 499 SER A O 1
ATOM 3924 N N . TYR A 1 500 ? -22.188 5.461 -9.312 1 96.69 500 TYR A N 1
ATOM 3925 C CA . TYR A 1 500 ? -22.094 6.309 -10.5 1 96.69 500 TYR A CA 1
ATOM 3926 C C . TYR A 1 500 ? -20.641 6.645 -10.812 1 96.69 500 TYR A C 1
ATOM 3928 O O . TYR A 1 500 ? -19.75 6.418 -9.992 1 96.69 500 TYR A O 1
ATOM 3936 N N . GLY A 1 501 ? -20.438 7.129 -12.062 1 94.81 501 GLY A N 1
ATOM 3937 C CA . GLY A 1 501 ? -19.156 7.734 -12.367 1 94.81 501 GLY A CA 1
ATOM 3938 C C . GLY A 1 501 ? -18.938 9.062 -11.664 1 94.81 501 GLY A C 1
ATOM 3939 O O . GLY A 1 501 ? -19.875 9.867 -11.555 1 94.81 501 GLY A O 1
ATOM 3940 N N . THR A 1 502 ? -17.766 9.266 -11.148 1 95.06 502 THR A N 1
ATOM 3941 C CA . THR A 1 502 ? -17.453 10.523 -10.484 1 95.06 502 THR A CA 1
ATOM 3942 C C . THR A 1 502 ? -17.469 11.68 -11.484 1 95.06 502 THR A C 1
ATOM 3944 O O . THR A 1 502 ? -17.453 11.453 -12.703 1 95.06 502 THR A O 1
ATOM 3947 N N . SER A 1 503 ? -17.641 12.867 -11 1 94.75 503 SER A N 1
ATOM 3948 C CA . SER A 1 503 ? -17.562 14.07 -11.82 1 94.75 503 SER A CA 1
ATOM 3949 C C . SER A 1 503 ? -16.688 15.133 -11.164 1 94.75 503 SER A C 1
ATOM 3951 O O . SER A 1 503 ? -16.453 15.094 -9.953 1 94.75 503 SER A O 1
ATOM 3953 N N . GLY A 1 504 ? -16.125 16 -12 1 93.44 504 GLY A N 1
ATOM 3954 C CA . GLY A 1 504 ? -15.344 17.109 -11.469 1 93.44 504 GLY A CA 1
ATOM 3955 C C . GLY A 1 504 ? -16.203 18.281 -11.008 1 93.44 504 GLY A C 1
ATOM 3956 O O . GLY A 1 504 ? -15.695 19.375 -10.758 1 93.44 504 GLY A O 1
ATOM 3957 N N . ILE A 1 505 ? -17.547 18.031 -10.859 1 94.56 505 ILE A N 1
ATOM 3958 C CA . ILE A 1 505 ? -18.484 19.078 -10.469 1 94.56 505 ILE A CA 1
ATOM 3959 C C . ILE A 1 505 ? -18.391 19.312 -8.961 1 94.56 505 ILE A C 1
ATOM 3961 O O . ILE A 1 505 ? -18.375 18.375 -8.172 1 94.56 505 ILE A O 1
ATOM 3965 N N . ASN A 1 506 ? -18.234 20.531 -8.562 1 93.19 506 ASN A N 1
ATOM 3966 C CA . ASN A 1 506 ? -18.234 20.906 -7.148 1 93.19 506 ASN A CA 1
ATOM 3967 C C . ASN A 1 506 ? -19.656 21.109 -6.621 1 93.19 506 ASN A C 1
ATOM 3969 O O . ASN A 1 506 ? -20.234 22.188 -6.805 1 93.19 506 ASN A O 1
ATOM 3973 N N . GLU A 1 507 ? -20.141 20.172 -5.926 1 91.88 507 GLU A N 1
ATOM 3974 C CA . GLU A 1 507 ? -21.516 20.203 -5.465 1 91.88 507 GLU A CA 1
ATOM 3975 C C . GLU A 1 507 ? -21.719 21.234 -4.359 1 91.88 507 GLU A C 1
ATOM 3977 O O . GLU A 1 507 ? -22.844 21.594 -4.027 1 91.88 507 GLU A O 1
ATOM 3982 N N . ALA A 1 508 ? -20.609 21.797 -3.873 1 89.81 508 ALA A N 1
ATOM 3983 C CA . ALA A 1 508 ? -20.703 22.797 -2.82 1 89.81 508 ALA A CA 1
ATOM 3984 C C . ALA A 1 508 ? -21.25 24.125 -3.365 1 89.81 508 ALA A C 1
ATOM 3986 O O . ALA A 1 508 ? -21.688 24.984 -2.598 1 89.81 508 ALA A O 1
ATOM 3987 N N . LEU A 1 509 ? -21.328 24.219 -4.699 1 91.12 509 LEU A N 1
ATOM 3988 C CA . LEU A 1 509 ? -21.922 25.375 -5.359 1 91.12 509 LEU A CA 1
ATOM 3989 C C . LEU A 1 509 ? -23.359 25.094 -5.766 1 91.12 509 LEU A C 1
ATOM 3991 O O . LEU A 1 509 ? -23.719 23.953 -6.07 1 91.12 509 LEU A O 1
ATOM 3995 N N . VAL A 1 510 ? -24.234 26.125 -5.727 1 93.31 510 VAL A N 1
ATOM 3996 C CA . VAL A 1 510 ? -25.625 25.984 -6.102 1 93.31 510 VAL A CA 1
ATOM 3997 C C . VAL A 1 510 ? -25.734 25.469 -7.535 1 93.31 510 VAL A C 1
ATOM 3999 O O . VAL A 1 510 ? -26.469 24.516 -7.805 1 93.31 510 VAL A O 1
ATOM 4002 N N . GLU A 1 511 ? -24.906 26.078 -8.383 1 93.12 511 GLU A N 1
ATOM 4003 C CA . GLU A 1 511 ? -24.891 25.625 -9.766 1 93.12 511 GLU A CA 1
ATOM 4004 C C . GLU A 1 511 ? -24.344 24.203 -9.875 1 93.12 511 GLU A C 1
ATOM 4006 O O . GLU A 1 511 ? -24.797 23.422 -10.711 1 93.12 511 GLU A O 1
ATOM 4011 N N . GLY A 1 512 ? -23.391 23.938 -9.055 1 94.69 512 GLY A N 1
ATOM 4012 C CA . GLY A 1 512 ? -22.797 22.609 -9.062 1 94.69 512 GLY A CA 1
ATOM 4013 C C . GLY A 1 512 ? -23.766 21.516 -8.648 1 94.69 512 GLY A C 1
ATOM 4014 O O . GLY A 1 512 ? -23.766 20.438 -9.219 1 94.69 512 GLY A O 1
ATOM 4015 N N . ALA A 1 513 ? -24.594 21.812 -7.668 1 95.81 513 ALA A N 1
ATOM 4016 C CA . ALA A 1 513 ? -25.594 20.859 -7.223 1 95.81 513 ALA A CA 1
ATOM 4017 C C . ALA A 1 513 ? -26.578 20.531 -8.336 1 95.81 513 ALA A C 1
ATOM 4019 O O . ALA A 1 513 ? -26.984 19.391 -8.523 1 95.81 513 ALA A O 1
ATOM 4020 N N . SER A 1 514 ? -26.953 21.594 -9.055 1 95.94 514 SER A N 1
ATOM 4021 C CA . SER A 1 514 ? -27.844 21.406 -10.195 1 95.94 514 SER A CA 1
ATOM 4022 C C . SER A 1 514 ? -27.203 20.562 -11.281 1 95.94 514 SER A C 1
ATOM 4024 O O . SER A 1 514 ? -27.828 19.656 -11.828 1 95.94 514 SER A O 1
ATOM 4026 N N . ASP A 1 515 ? -25.953 20.812 -11.516 1 96.62 515 ASP A N 1
ATOM 4027 C CA . ASP A 1 515 ? -25.219 20.094 -12.555 1 96.62 515 ASP A CA 1
ATOM 4028 C C . ASP A 1 515 ? -25.062 18.625 -12.188 1 96.62 515 ASP A C 1
ATOM 4030 O O . ASP A 1 515 ? -25.062 17.75 -13.07 1 96.62 515 ASP A O 1
ATOM 4034 N N . VAL A 1 516 ? -24.875 18.344 -10.922 1 97.81 516 VAL A N 1
ATOM 4035 C CA . VAL A 1 516 ? -24.734 16.969 -10.477 1 97.81 516 VAL A CA 1
ATOM 4036 C C . VAL A 1 516 ? -26.016 16.188 -10.758 1 97.81 516 VAL A C 1
ATOM 4038 O O . VAL A 1 516 ? -25.984 15.047 -11.211 1 97.81 516 VAL A O 1
ATOM 4041 N N . LEU A 1 517 ? -27.172 16.812 -10.508 1 97.94 517 LEU A N 1
ATOM 4042 C CA . LEU A 1 517 ? -28.453 16.172 -10.766 1 97.94 517 LEU A CA 1
ATOM 4043 C C . LEU A 1 517 ? -28.594 15.836 -12.25 1 97.94 517 LEU A C 1
ATOM 4045 O O . LEU A 1 517 ? -29.078 14.758 -12.602 1 97.94 517 LEU A O 1
ATOM 4049 N N . ASP A 1 518 ? -28.156 16.781 -13.078 1 97.44 518 ASP A N 1
ATOM 4050 C CA . ASP A 1 518 ? -28.203 16.547 -14.516 1 97.44 518 ASP A CA 1
ATOM 4051 C C . ASP A 1 518 ? -27.312 15.359 -14.898 1 97.44 518 ASP A C 1
ATOM 4053 O O . ASP A 1 518 ? -27.703 14.508 -15.695 1 97.44 518 ASP A O 1
ATOM 4057 N N . ASP A 1 519 ? -26.172 15.391 -14.328 1 97.31 519 ASP A N 1
ATOM 4058 C CA . ASP A 1 519 ? -25.203 14.328 -14.617 1 97.31 519 ASP A CA 1
ATOM 4059 C C . ASP A 1 519 ? -25.75 12.961 -14.211 1 97.31 519 ASP A C 1
ATOM 4061 O O . ASP A 1 519 ? -25.594 11.984 -14.945 1 97.31 519 ASP A O 1
ATOM 4065 N N . LEU A 1 520 ? -26.375 12.852 -13.047 1 97.81 520 LEU A N 1
ATOM 4066 C CA . LEU A 1 520 ? -26.906 11.594 -12.539 1 97.81 520 LEU A CA 1
ATOM 4067 C C . LEU A 1 520 ? -28.078 11.117 -13.391 1 97.81 520 LEU A C 1
ATOM 4069 O O . LEU A 1 520 ? -28.219 9.922 -13.664 1 97.81 520 LEU A O 1
ATOM 4073 N N . CYS A 1 521 ? -28.891 12.055 -13.836 1 97.88 521 CYS A N 1
ATOM 4074 C CA . CYS A 1 521 ? -30.016 11.711 -14.719 1 97.88 521 CYS A CA 1
ATOM 4075 C C . CYS A 1 521 ? -29.5 11.172 -16.047 1 97.88 521 CYS A C 1
ATOM 4077 O O . CYS A 1 521 ? -30.031 10.195 -16.578 1 97.88 521 CYS A O 1
ATOM 4079 N N . GLU A 1 522 ? -28.469 11.805 -16.484 1 96.88 522 GLU A N 1
ATOM 4080 C CA . GLU A 1 522 ? -27.875 11.359 -17.75 1 96.88 522 GLU A CA 1
ATOM 4081 C C . GLU A 1 522 ? -27.312 9.953 -17.609 1 96.88 522 GLU A C 1
ATOM 4083 O O . GLU A 1 522 ? -27.547 9.102 -18.484 1 96.88 522 GLU A O 1
ATOM 4088 N N . GLN A 1 523 ? -26.625 9.727 -16.562 1 95.88 523 GLN A N 1
ATOM 4089 C CA . GLN A 1 523 ? -26.031 8.414 -16.344 1 95.88 523 GLN A CA 1
ATOM 4090 C C . GLN A 1 523 ? -27.094 7.348 -16.125 1 95.88 523 GLN A C 1
ATOM 4092 O O . GLN A 1 523 ? -26.875 6.172 -16.438 1 95.88 523 GLN A O 1
ATOM 4097 N N . SER A 1 524 ? -28.266 7.746 -15.609 1 97.19 524 SER A N 1
ATOM 4098 C CA . SER A 1 524 ? -29.375 6.828 -15.383 1 97.19 524 SER A CA 1
ATOM 4099 C C . SER A 1 524 ? -30.266 6.719 -16.609 1 97.19 524 SER A C 1
ATOM 4101 O O . SER A 1 524 ? -31.281 6.02 -16.578 1 97.19 524 SER A O 1
ATOM 4103 N N . GLY A 1 525 ? -29.938 7.449 -17.656 1 96 525 GLY A N 1
ATOM 4104 C CA . GLY A 1 525 ? -30.719 7.414 -18.875 1 96 525 GLY A CA 1
ATOM 4105 C C . GLY A 1 525 ? -32.125 7.914 -18.703 1 96 525 GLY A C 1
ATOM 4106 O O . GLY A 1 525 ? -33.062 7.398 -19.344 1 96 525 GLY A O 1
ATOM 4107 N N . MET A 1 526 ? -32.344 8.82 -17.859 1 97.06 526 MET A N 1
ATOM 4108 C CA . MET A 1 526 ? -33.688 9.281 -17.578 1 97.06 526 MET A CA 1
ATOM 4109 C C . MET A 1 526 ? -34.062 10.438 -18.484 1 97.06 526 MET A C 1
ATOM 4111 O O . MET A 1 526 ? -33.312 11.414 -18.609 1 97.06 526 MET A O 1
ATOM 4115 N N . ASP A 1 527 ? -35.25 10.297 -19.047 1 95.75 527 ASP A N 1
ATOM 4116 C CA . ASP A 1 527 ? -35.75 11.328 -19.953 1 95.75 527 ASP A CA 1
ATOM 4117 C C . ASP A 1 527 ? -36.375 12.477 -19.188 1 95.75 527 ASP A C 1
ATOM 4119 O O . ASP A 1 527 ? -37.156 12.258 -18.25 1 95.75 527 ASP A O 1
ATOM 4123 N N . PRO A 1 528 ? -36.125 13.68 -19.625 1 95.69 528 PRO A N 1
ATOM 4124 C CA . PRO A 1 528 ? -36.688 14.852 -18.969 1 95.69 528 PRO A CA 1
ATOM 4125 C C . PRO A 1 528 ? -38.219 14.805 -18.859 1 95.69 528 PRO A C 1
ATOM 4127 O O . PRO A 1 528 ? -38.781 15.273 -17.875 1 95.69 528 PRO A O 1
ATOM 4130 N N . GLU A 1 529 ? -38.875 14.188 -19.781 1 94.44 529 GLU A N 1
ATOM 4131 C CA . GLU A 1 529 ? -40.312 14.148 -19.812 1 94.44 529 GLU A CA 1
ATOM 4132 C C . GLU A 1 529 ? -40.875 13.289 -18.672 1 94.44 529 GLU A C 1
ATOM 4134 O O . GLU A 1 529 ? -42 13.469 -18.234 1 94.44 529 GLU A O 1
ATOM 4139 N N . TRP A 1 530 ? -40.062 12.383 -18.203 1 96.38 530 TRP A N 1
ATOM 4140 C CA . TRP A 1 530 ? -40.5 11.469 -17.156 1 96.38 530 TRP A CA 1
ATOM 4141 C C . TRP A 1 530 ? -40.75 12.219 -15.852 1 96.38 530 TRP A C 1
ATOM 4143 O O . TRP A 1 530 ? -41.562 11.773 -15.039 1 96.38 530 TRP A O 1
ATOM 4153 N N . PHE A 1 531 ? -40.188 13.344 -15.719 1 96.56 531 PHE A N 1
ATOM 4154 C CA . PHE A 1 531 ? -40.188 14.055 -14.445 1 96.56 531 PHE A CA 1
ATOM 4155 C C . PHE A 1 531 ? -41.438 14.883 -14.281 1 96.56 531 PHE A C 1
ATOM 4157 O O . PHE A 1 531 ? -41.688 15.469 -13.227 1 96.56 531 PHE A O 1
ATOM 4164 N N . GLU A 1 532 ? -42.25 14.883 -15.297 1 93.81 532 GLU A N 1
ATOM 4165 C CA . GLU A 1 532 ? -43.562 15.5 -15.172 1 93.81 532 GLU A CA 1
ATOM 4166 C C . GLU A 1 532 ? -44.438 14.766 -14.148 1 93.81 532 GLU A C 1
ATOM 4168 O O . GLU A 1 532 ? -45.312 15.367 -13.516 1 93.81 532 GLU A O 1
ATOM 4173 N N . ILE A 1 533 ? -44.031 13.508 -13.922 1 94.75 533 ILE A N 1
ATOM 4174 C CA . ILE A 1 533 ? -44.844 12.734 -13.016 1 94.75 533 ILE A CA 1
ATOM 4175 C C . ILE A 1 533 ? -44 12.086 -11.938 1 94.75 533 ILE A C 1
ATOM 4177 O O . ILE A 1 533 ? -44.5 11.648 -10.898 1 94.75 533 ILE A O 1
ATOM 4181 N N . LEU A 1 534 ? -42.75 11.984 -12.141 1 96.38 534 LEU A N 1
ATOM 4182 C CA . LEU A 1 534 ? -41.875 11.188 -11.305 1 96.38 534 LEU A CA 1
ATOM 4183 C C . LEU A 1 534 ? -41.062 12.07 -10.359 1 96.38 534 LEU A C 1
ATOM 4185 O O . LEU A 1 534 ? -40.5 13.07 -10.789 1 96.38 534 LEU A O 1
ATOM 4189 N N . LEU A 1 535 ? -41 11.703 -9.039 1 97.69 535 LEU A N 1
ATOM 4190 C CA . LEU A 1 535 ? -40.094 12.297 -8.047 1 97.69 535 LEU A CA 1
ATOM 4191 C C . LEU A 1 535 ? -38.906 11.391 -7.773 1 97.69 535 LEU A C 1
ATOM 4193 O O . LEU A 1 535 ? -39 10.164 -7.898 1 97.69 535 LEU A O 1
ATOM 4197 N N . ILE A 1 536 ? -37.781 11.969 -7.418 1 97.88 536 ILE A N 1
ATOM 4198 C CA . ILE A 1 536 ? -36.625 11.203 -6.984 1 97.88 536 ILE A CA 1
ATOM 4199 C C . ILE A 1 536 ? -36.062 11.773 -5.676 1 97.88 536 ILE A C 1
ATOM 4201 O O . ILE A 1 536 ? -35.906 12.992 -5.547 1 97.88 536 ILE A O 1
ATOM 4205 N N . LEU A 1 537 ? -35.844 10.906 -4.727 1 98.12 537 LEU A N 1
ATOM 4206 C CA . LEU A 1 537 ? -35.188 11.32 -3.49 1 98.12 537 LEU A CA 1
ATOM 4207 C C . LEU A 1 537 ? -33.688 11.562 -3.717 1 98.12 537 LEU A C 1
ATOM 4209 O O . LEU A 1 537 ? -33.062 10.812 -4.457 1 98.12 537 LEU A O 1
ATOM 4213 N N . VAL A 1 538 ? -33.156 12.625 -3.109 1 98.19 538 VAL A N 1
ATOM 4214 C CA . VAL A 1 538 ? -31.75 12.945 -3.182 1 98.19 538 VAL A CA 1
ATOM 4215 C C . VAL A 1 538 ? -31.172 13.055 -1.773 1 98.19 538 VAL A C 1
ATOM 4217 O O . VAL A 1 538 ? -31.438 14.023 -1.057 1 98.19 538 VAL A O 1
ATOM 4220 N N . GLY A 1 539 ? -30.344 12.039 -1.419 1 97.19 539 GLY A N 1
ATOM 4221 C CA . GLY A 1 539 ? -29.766 12.008 -0.087 1 97.19 539 GLY A CA 1
ATOM 4222 C C . GLY A 1 539 ? -28.359 12.562 -0.04 1 97.19 539 GLY A C 1
ATOM 4223 O O . GLY A 1 539 ? -27.547 12.297 -0.932 1 97.19 539 GLY A O 1
ATOM 4224 N N . SER A 1 540 ? -28.047 13.438 0.988 1 95.62 540 SER A N 1
ATOM 4225 C CA . SER A 1 540 ? -26.703 13.992 1.168 1 95.62 540 SER A CA 1
ATOM 4226 C C . SER A 1 540 ? -26.562 14.664 2.529 1 95.62 540 SER A C 1
ATOM 4228 O O . SER A 1 540 ? -27.469 14.578 3.367 1 95.62 540 SER A O 1
ATOM 4230 N N . ASP A 1 541 ? -25.484 15.336 2.742 1 94.06 541 ASP A N 1
ATOM 4231 C CA . ASP A 1 541 ? -25.266 16.062 3.984 1 94.06 541 ASP A CA 1
ATOM 4232 C C . ASP A 1 541 ? -25.984 17.422 3.955 1 94.06 541 ASP A C 1
ATOM 4234 O O . ASP A 1 541 ? -26.719 17.719 3.018 1 94.06 541 ASP A O 1
ATOM 4238 N N . GLN A 1 542 ? -25.875 18.141 4.973 1 94.5 542 GLN A N 1
ATOM 4239 C CA . GLN A 1 542 ? -26.641 19.375 5.176 1 94.5 542 GLN A CA 1
ATOM 4240 C C . GLN A 1 542 ? -26.297 20.406 4.109 1 94.5 542 GLN A C 1
ATOM 4242 O O . GLN A 1 542 ? -27.188 21.047 3.543 1 94.5 542 GLN A O 1
ATOM 4247 N N . LEU A 1 543 ? -25.031 20.625 3.775 1 93.12 543 LEU A N 1
ATOM 4248 C CA . LEU A 1 543 ? -24.625 21.641 2.811 1 93.12 543 LEU A CA 1
ATOM 4249 C C . LEU A 1 543 ? -25.188 21.328 1.427 1 93.12 543 LEU A C 1
ATOM 4251 O O . LEU A 1 543 ? -25.719 22.219 0.756 1 93.12 543 LEU A O 1
ATOM 4255 N N . THR A 1 544 ? -25.078 20.156 1.023 1 94 544 THR A N 1
ATOM 4256 C CA . THR A 1 544 ? -25.516 19.75 -0.307 1 94 544 THR A CA 1
ATOM 4257 C C . THR A 1 544 ? -27.031 19.844 -0.433 1 94 544 THR A C 1
ATOM 4259 O O . THR A 1 544 ? -27.547 20.312 -1.455 1 94 544 THR A O 1
ATOM 4262 N N . VAL A 1 545 ? -27.75 19.391 0.56 1 95.62 545 VAL A N 1
ATOM 4263 C CA . VAL A 1 545 ? -29.203 19.453 0.54 1 95.62 545 VAL A CA 1
ATOM 4264 C C . VAL A 1 545 ? -29.656 20.906 0.466 1 95.62 545 VAL A C 1
ATOM 4266 O O . VAL A 1 545 ? -30.609 21.234 -0.252 1 95.62 545 VAL A O 1
ATOM 4269 N N . ASP A 1 546 ? -28.969 21.75 1.207 1 93.88 546 ASP A N 1
ATOM 4270 C CA . ASP A 1 546 ? -29.266 23.172 1.163 1 93.88 546 ASP A CA 1
ATOM 4271 C C . ASP A 1 546 ? -29.031 23.75 -0.234 1 93.88 546 ASP A C 1
ATOM 4273 O O . ASP A 1 546 ? -29.844 24.531 -0.732 1 93.88 546 ASP A O 1
ATOM 4277 N N . ARG A 1 547 ? -27.984 23.344 -0.888 1 95.12 547 ARG A N 1
ATOM 4278 C CA . ARG A 1 547 ? -27.656 23.812 -2.227 1 95.12 547 ARG A CA 1
ATOM 4279 C C . ARG A 1 547 ? -28.688 23.328 -3.248 1 95.12 547 ARG A C 1
ATOM 4281 O O . ARG A 1 547 ? -29.016 24.062 -4.188 1 95.12 547 ARG A O 1
ATOM 4288 N N . ILE A 1 548 ? -29.188 22.125 -3.053 1 95.56 548 ILE A N 1
ATOM 4289 C CA . ILE A 1 548 ? -30.203 21.594 -3.955 1 95.56 548 ILE A CA 1
ATOM 4290 C C . ILE A 1 548 ? -31.484 22.406 -3.826 1 95.56 548 ILE A C 1
ATOM 4292 O O . ILE A 1 548 ? -32.094 22.766 -4.832 1 95.56 548 ILE A O 1
ATOM 4296 N N . ARG A 1 549 ? -31.875 22.688 -2.656 1 93.69 549 ARG A N 1
ATOM 4297 C CA . ARG A 1 549 ? -33.094 23.469 -2.43 1 93.69 549 ARG A CA 1
ATOM 4298 C C . ARG A 1 549 ? -32.969 24.859 -3.031 1 93.69 549 ARG A C 1
ATOM 4300 O O . ARG A 1 549 ? -33.906 25.375 -3.639 1 93.69 549 ARG A O 1
ATOM 4307 N N . LYS A 1 550 ? -31.812 25.453 -2.846 1 92.75 550 LYS A N 1
ATOM 4308 C CA . LYS A 1 550 ? -31.578 26.781 -3.416 1 92.75 550 LYS A CA 1
ATOM 4309 C C . LYS A 1 550 ? -31.609 26.734 -4.941 1 92.75 550 LYS A C 1
ATOM 4311 O O . LYS A 1 550 ? -32.094 27.656 -5.582 1 92.75 550 LYS A O 1
ATOM 4316 N N . ALA A 1 551 ? -31.062 25.688 -5.426 1 94.44 551 ALA A N 1
ATOM 4317 C CA . ALA A 1 551 ? -31.094 25.516 -6.875 1 94.44 551 ALA A CA 1
ATOM 4318 C C . ALA A 1 551 ? -32.531 25.453 -7.383 1 94.44 551 ALA A C 1
ATOM 4320 O O . ALA A 1 551 ? -32.875 26.078 -8.391 1 94.44 551 ALA A O 1
ATOM 4321 N N . ILE A 1 552 ? -33.375 24.688 -6.715 1 93.31 552 ILE A N 1
ATOM 4322 C CA . ILE A 1 552 ? -34.781 24.547 -7.086 1 93.31 552 ILE A CA 1
ATOM 4323 C C . ILE A 1 552 ? -35.469 25.906 -7.031 1 93.31 552 ILE A C 1
ATOM 4325 O O . ILE A 1 552 ? -36.219 26.266 -7.941 1 93.31 552 ILE A O 1
ATOM 4329 N N . ASN A 1 553 ? -35.219 26.641 -6.039 1 89.81 553 ASN A N 1
ATOM 4330 C CA . ASN A 1 553 ? -35.812 27.969 -5.871 1 89.81 553 ASN A CA 1
ATOM 4331 C C . ASN A 1 553 ? -35.375 28.938 -6.953 1 89.81 553 ASN A C 1
ATOM 4333 O O . ASN A 1 553 ? -36.156 29.719 -7.48 1 89.81 553 ASN A O 1
ATOM 4337 N N . HIS A 1 554 ? -34.094 28.844 -7.266 1 90.06 554 HIS A N 1
ATOM 4338 C CA . HIS A 1 554 ? -33.531 29.734 -8.266 1 90.06 554 HIS A CA 1
ATOM 4339 C C . HIS A 1 554 ? -34.062 29.422 -9.656 1 90.06 554 HIS A C 1
ATOM 4341 O O . HIS A 1 554 ? -34.188 30.312 -10.5 1 90.06 554 HIS A O 1
ATOM 4347 N N . LEU A 1 555 ? -34.438 28.203 -9.773 1 91 555 LEU A N 1
ATOM 4348 C CA . LEU A 1 555 ? -34.844 27.766 -11.094 1 91 555 LEU A CA 1
ATOM 4349 C C . LEU A 1 555 ? -36.344 27.609 -11.172 1 91 555 LEU A C 1
ATOM 4351 O O . LEU A 1 555 ? -36.875 26.953 -12.078 1 91 555 LEU A O 1
ATOM 4355 N N . ASP A 1 556 ? -37.062 28.172 -10.266 1 86.12 556 ASP A N 1
ATOM 4356 C CA . ASP A 1 556 ? -38.5 28 -10.133 1 86.12 556 ASP A CA 1
ATOM 4357 C C . ASP A 1 556 ? -39.25 28.562 -11.344 1 86.12 556 ASP A C 1
ATOM 4359 O O . ASP A 1 556 ? -40.344 28.109 -11.672 1 86.12 556 ASP A O 1
ATOM 4363 N N . GLN A 1 557 ? -38.656 29.531 -12.078 1 85.31 557 GLN A N 1
ATOM 4364 C CA . GLN A 1 557 ? -39.312 30.188 -13.188 1 85.31 557 GLN A CA 1
ATOM 4365 C C . GLN A 1 557 ? -39.094 29.438 -14.5 1 85.31 557 GLN A C 1
ATOM 4367 O O . GLN A 1 557 ? -39.719 29.781 -15.523 1 85.31 557 GLN A O 1
ATOM 4372 N N . GLU A 1 558 ? -38.375 28.453 -14.305 1 85.62 558 GLU A N 1
ATOM 4373 C CA . GLU A 1 558 ? -38.156 27.656 -15.516 1 85.62 558 GLU A CA 1
ATOM 4374 C C . GLU A 1 558 ? -39.438 26.969 -15.961 1 85.62 558 GLU A C 1
ATOM 4376 O O . GLU A 1 558 ? -40.219 26.516 -15.125 1 85.62 558 GLU A O 1
ATOM 4381 N N . GLU A 1 559 ? -39.656 26.938 -17.234 1 81.25 559 GLU A N 1
ATOM 4382 C CA . GLU A 1 559 ? -40.875 26.391 -17.797 1 81.25 559 GLU A CA 1
ATOM 4383 C C . GLU A 1 559 ? -40.906 24.859 -17.703 1 81.25 559 GLU A C 1
ATOM 4385 O O . GLU A 1 559 ? -41.938 24.266 -17.375 1 81.25 559 GLU A O 1
ATOM 4390 N N . SER A 1 560 ? -39.688 24.328 -17.875 1 91.88 560 SER A N 1
ATOM 4391 C CA . SER A 1 560 ? -39.625 22.875 -17.844 1 91.88 560 SER A CA 1
ATOM 4392 C C . SER A 1 560 ? -39.438 22.359 -16.422 1 91.88 560 SER A C 1
ATOM 4394 O O . SER A 1 560 ? -38.625 22.906 -15.664 1 91.88 560 SER A O 1
ATOM 4396 N N . ILE A 1 561 ? -40.219 21.312 -16.031 1 93 561 ILE A N 1
ATOM 4397 C CA . ILE A 1 561 ? -40.125 20.719 -14.711 1 93 561 ILE A CA 1
ATOM 4398 C C . ILE A 1 561 ? -38.719 20.141 -14.508 1 93 561 ILE A C 1
ATOM 4400 O O . ILE A 1 561 ? -38.156 20.234 -13.414 1 93 561 ILE A O 1
ATOM 4404 N N . TYR A 1 562 ? -38.219 19.625 -15.609 1 95.5 562 TYR A N 1
ATOM 4405 C CA . TYR A 1 562 ? -36.906 19.047 -15.523 1 95.5 562 TYR A CA 1
ATOM 4406 C C . TYR A 1 562 ? -35.875 20.109 -15.164 1 95.5 562 TYR A C 1
ATOM 4408 O O . TYR A 1 562 ? -35.031 19.906 -14.258 1 95.5 562 TYR A O 1
ATOM 4416 N N . HIS A 1 563 ? -35.906 21.234 -15.758 1 94.44 563 HIS A N 1
ATOM 4417 C CA . HIS A 1 563 ? -34.906 22.281 -15.57 1 94.44 563 HIS A CA 1
ATOM 4418 C C . HIS A 1 563 ? -35.125 23.016 -14.258 1 94.44 563 HIS A C 1
ATOM 4420 O O . HIS A 1 563 ? -34.188 23.562 -13.68 1 94.44 563 HIS A O 1
ATOM 4426 N N . SER A 1 564 ? -36.375 23 -13.828 1 94.94 564 SER A N 1
ATOM 4427 C CA . SER A 1 564 ? -36.656 23.641 -12.547 1 94.94 564 SER A CA 1
ATOM 4428 C C . SER A 1 564 ? -36.188 22.797 -11.375 1 94.94 564 SER A C 1
ATOM 4430 O O . SER A 1 564 ? -36.094 23.281 -10.25 1 94.94 564 SER A O 1
ATOM 4432 N N . LYS A 1 565 ? -35.875 21.516 -11.672 1 96.19 565 LYS A N 1
ATOM 4433 C CA . LYS A 1 565 ? -35.406 20.547 -10.695 1 96.19 565 LYS A CA 1
ATOM 4434 C C . LYS A 1 565 ? -36.438 20.297 -9.617 1 96.19 565 LYS A C 1
ATOM 4436 O O . LYS A 1 565 ? -36.156 19.703 -8.578 1 96.19 565 LYS A O 1
ATOM 4441 N N . SER A 1 566 ? -37.719 20.719 -9.797 1 94.12 566 SER A N 1
ATOM 4442 C CA . SER A 1 566 ? -38.75 20.578 -8.797 1 94.12 566 SER A CA 1
ATOM 4443 C C . SER A 1 566 ? -39.125 19.109 -8.57 1 94.12 566 SER A C 1
ATOM 4445 O O . SER A 1 566 ? -39.812 18.781 -7.605 1 94.12 566 SER A O 1
ATOM 4447 N N . TRP A 1 567 ? -38.594 18.266 -9.406 1 96.12 567 TRP A N 1
ATOM 4448 C CA . TRP A 1 567 ? -38.781 16.828 -9.266 1 96.12 567 TRP A CA 1
ATOM 4449 C C . TRP A 1 567 ? -37.875 16.234 -8.188 1 96.12 567 TRP A C 1
ATOM 4451 O O . TRP A 1 567 ? -38.125 15.117 -7.719 1 96.12 567 TRP A O 1
ATOM 4461 N N . ALA A 1 568 ? -36.781 16.906 -7.863 1 97.38 568 ALA A N 1
ATOM 4462 C CA . ALA A 1 568 ? -35.812 16.438 -6.859 1 97.38 568 ALA A CA 1
ATOM 4463 C C . ALA A 1 568 ? -36.312 16.719 -5.449 1 97.38 568 ALA A C 1
ATOM 4465 O O . ALA A 1 568 ? -36.688 17.844 -5.121 1 97.38 568 ALA A O 1
ATOM 4466 N N . VAL A 1 569 ? -36.344 15.664 -4.605 1 97.62 569 VAL A N 1
ATOM 4467 C CA . VAL A 1 569 ? -36.75 15.789 -3.215 1 97.62 569 VAL A CA 1
ATOM 4468 C C . VAL A 1 569 ? -35.531 15.609 -2.295 1 97.62 569 VAL A C 1
ATOM 4470 O O . VAL A 1 569 ? -35.188 14.484 -1.96 1 97.62 569 VAL A O 1
ATOM 4473 N N . PRO A 1 570 ? -34.938 16.703 -1.8 1 96.44 570 PRO A N 1
ATOM 4474 C CA . PRO A 1 570 ? -33.781 16.594 -0.936 1 96.44 570 PRO A CA 1
ATOM 4475 C C . PRO A 1 570 ? -34.062 15.922 0.398 1 96.44 570 PRO A C 1
ATOM 4477 O O . PRO A 1 570 ? -35.125 16.188 1.005 1 96.44 570 PRO A O 1
ATOM 4480 N N . LEU A 1 571 ? -33.25 15.062 0.784 1 96.81 571 LEU A N 1
ATOM 4481 C CA . LEU A 1 571 ? -33.344 14.312 2.033 1 96.81 571 LEU A CA 1
ATOM 4482 C C . LEU A 1 571 ? -32.062 14.367 2.826 1 96.81 571 LEU A C 1
ATOM 4484 O O . LEU A 1 571 ? -31.062 13.766 2.428 1 96.81 571 LEU A O 1
ATOM 4488 N N . ILE A 1 572 ? -32.031 15.031 3.953 1 96.75 572 ILE A N 1
ATOM 4489 C CA . ILE A 1 572 ? -30.828 15.117 4.777 1 96.75 572 ILE A CA 1
ATOM 4490 C C . ILE A 1 572 ? -30.516 13.75 5.379 1 96.75 572 ILE A C 1
ATOM 4492 O O . ILE A 1 572 ? -31.422 13.039 5.828 1 96.75 572 ILE A O 1
ATOM 4496 N N . GLN A 1 573 ? -29.281 13.391 5.324 1 97.12 573 GLN A N 1
ATOM 4497 C CA . GLN A 1 573 ? -28.844 12.109 5.859 1 97.12 573 GLN A CA 1
ATOM 4498 C C . GLN A 1 573 ? -28.359 12.25 7.297 1 97.12 573 GLN A C 1
ATOM 4500 O O . GLN A 1 573 ? -27.906 13.32 7.703 1 97.12 573 GLN A O 1
ATOM 4505 N N . PRO A 1 574 ? -28.344 11.211 8 1 97.12 574 PRO A N 1
ATOM 4506 C CA . PRO A 1 574 ? -28.234 11.375 9.453 1 97.12 574 PRO A CA 1
ATOM 4507 C C . PRO A 1 574 ? -26.797 11.273 9.961 1 97.12 574 PRO A C 1
ATOM 4509 O O . PRO A 1 574 ? -26.5 11.727 11.07 1 97.12 574 PRO A O 1
ATOM 4512 N N . TRP A 1 575 ? -25.859 10.727 9.305 1 96.81 575 TRP A N 1
ATOM 4513 C CA . TRP A 1 575 ? -24.547 10.508 9.898 1 96.81 575 TRP A CA 1
ATOM 4514 C C . TRP A 1 575 ? -23.875 11.836 10.234 1 96.81 575 TRP A C 1
ATOM 4516 O O . TRP A 1 575 ? -23.422 12.039 11.367 1 96.81 575 TRP A O 1
ATOM 4526 N N . HIS A 1 576 ? -23.828 12.781 9.312 1 96.12 576 HIS A N 1
ATOM 4527 C CA . HIS A 1 576 ? -23.234 14.094 9.57 1 96.12 576 HIS A CA 1
ATOM 4528 C C . HIS A 1 576 ? -24.047 14.883 10.586 1 96.12 576 HIS A C 1
ATOM 4530 O O . HIS A 1 576 ? -23.516 15.727 11.305 1 96.12 576 HIS A O 1
ATOM 4536 N N . MET A 1 577 ? -25.312 14.609 10.625 1 96.94 577 MET A N 1
ATOM 4537 C CA . MET A 1 577 ? -26.156 15.203 11.656 1 96.94 577 MET A CA 1
ATOM 4538 C C . MET A 1 577 ? -25.703 14.781 13.047 1 96.94 577 MET A C 1
ATOM 4540 O O . MET A 1 577 ? -25.594 15.609 13.953 1 96.94 577 MET A O 1
ATOM 4544 N N . GLY A 1 578 ? -25.438 13.445 13.141 1 97.44 578 GLY A N 1
ATOM 4545 C CA . GLY A 1 578 ? -24.906 12.953 14.398 1 97.44 578 GLY A CA 1
ATOM 4546 C C . GLY A 1 578 ? -23.562 13.578 14.766 1 97.44 578 GLY A C 1
ATOM 4547 O O . GLY A 1 578 ? -23.328 13.883 15.938 1 97.44 578 GLY A O 1
ATOM 4548 N N . TRP A 1 579 ? -22.781 13.805 13.797 1 97 579 TRP A N 1
ATOM 4549 C CA . TRP A 1 579 ? -21.484 14.438 14.008 1 97 579 TRP A CA 1
ATOM 4550 C C . TRP A 1 579 ? -21.656 15.883 14.445 1 97 579 TRP A C 1
ATOM 4552 O O . TRP A 1 579 ? -20.938 16.359 15.328 1 97 579 TRP A O 1
ATOM 4562 N N . ALA A 1 580 ? -22.594 16.578 13.836 1 97.19 580 ALA A N 1
ATOM 4563 C CA . ALA A 1 580 ? -22.875 17.953 14.219 1 97.19 580 ALA A CA 1
ATOM 4564 C C . ALA A 1 580 ? -23.344 18.031 15.672 1 97.19 580 ALA A C 1
ATOM 4566 O O . ALA A 1 580 ? -23 18.969 16.391 1 97.19 580 ALA A O 1
ATOM 4567 N N . TYR A 1 581 ? -24.172 17.078 16.016 1 98.06 581 TYR A N 1
ATOM 4568 C CA . TYR A 1 581 ? -24.641 17.047 17.391 1 98.06 581 TYR A CA 1
ATOM 4569 C C . TYR A 1 581 ? -23.484 16.797 18.359 1 98.06 581 TYR A C 1
ATOM 4571 O O . TYR A 1 581 ? -23.422 17.391 19.438 1 98.06 581 TYR A O 1
ATOM 4579 N N . LEU A 1 582 ? -22.609 15.906 17.969 1 97.69 582 LEU A N 1
ATOM 4580 C CA . LEU A 1 582 ? -21.406 15.672 18.766 1 97.69 582 LEU A CA 1
ATOM 4581 C C . LEU A 1 582 ? -20.609 16.953 18.938 1 97.69 582 LEU A C 1
ATOM 4583 O O . LEU A 1 582 ? -20.141 17.25 20.047 1 97.69 582 LEU A O 1
ATOM 4587 N N . LYS A 1 583 ? -20.531 17.734 17.969 1 97.06 583 LYS A N 1
ATOM 4588 C CA . LYS A 1 583 ? -19.859 19.031 18.031 1 97.06 583 LYS A CA 1
ATOM 4589 C C . LYS A 1 583 ? -20.578 19.984 18.969 1 97.06 583 LYS A C 1
ATOM 4591 O O . LYS A 1 583 ? -19.953 20.797 19.656 1 97.06 583 LYS A O 1
ATOM 4596 N N . SER A 1 584 ? -21.906 19.875 18.969 1 97.44 584 SER A N 1
ATOM 4597 C CA . SER A 1 584 ? -22.703 20.688 19.891 1 97.44 584 SER A CA 1
ATOM 4598 C C . SER A 1 584 ? -22.375 20.359 21.344 1 97.44 584 SER A C 1
ATOM 4600 O O . SER A 1 584 ? -22.312 21.25 22.188 1 97.44 584 SER A O 1
ATOM 4602 N N . ILE A 1 585 ? -22.172 19.094 21.562 1 97.75 585 ILE A N 1
ATOM 4603 C CA . ILE A 1 585 ? -21.812 18.688 22.922 1 97.75 585 ILE A CA 1
ATOM 4604 C C . ILE A 1 585 ? -20.469 19.328 23.312 1 97.75 585 ILE A C 1
ATOM 4606 O O . ILE A 1 585 ? -20.328 19.828 24.422 1 97.75 585 ILE A O 1
ATOM 4610 N N . PHE A 1 586 ? -19.547 19.375 22.422 1 96.81 586 PHE A N 1
ATOM 4611 C CA . PHE A 1 586 ? -18.266 20 22.672 1 96.81 586 PHE A CA 1
ATOM 4612 C C . PHE A 1 586 ? -18.422 21.5 22.906 1 96.81 586 PHE A C 1
ATOM 4614 O O . PHE A 1 586 ? -17.797 22.062 23.812 1 96.81 586 PHE A O 1
ATOM 4621 N N . ARG A 1 587 ? -19.266 22.125 22.172 1 95 587 ARG A N 1
ATOM 4622 C CA . ARG A 1 587 ? -19.469 23.562 22.266 1 95 587 ARG A CA 1
ATOM 4623 C C . ARG A 1 587 ? -20.016 23.953 23.641 1 95 587 ARG A C 1
ATOM 4625 O O . ARG A 1 587 ? -19.672 25.016 24.172 1 95 587 ARG A O 1
ATOM 4632 N N . ILE A 1 588 ? -20.844 23.078 24.141 1 95.94 588 ILE A N 1
ATOM 4633 C CA . ILE A 1 588 ? -21.578 23.422 25.359 1 95.94 588 ILE A CA 1
ATOM 4634 C C . ILE A 1 588 ? -20.797 22.953 26.578 1 95.94 588 ILE A C 1
ATOM 4636 O O . ILE A 1 588 ? -20.781 23.641 27.609 1 95.94 588 ILE A O 1
ATOM 4640 N N . HIS A 1 589 ? -20.094 21.859 26.484 1 96.06 589 HIS A N 1
ATOM 4641 C CA . HIS A 1 589 ? -19.578 21.234 27.688 1 96.06 589 HIS A CA 1
ATOM 4642 C C . HIS A 1 589 ? -18.062 21.312 27.75 1 96.06 589 HIS A C 1
ATOM 4644 O O . HIS A 1 589 ? -17.453 21 28.781 1 96.06 589 HIS A O 1
ATOM 4650 N N . TRP A 1 590 ? -17.438 21.734 26.609 1 94.38 590 TRP A N 1
ATOM 4651 C CA . TRP A 1 590 ? -15.977 21.891 26.609 1 94.38 590 TRP A CA 1
ATOM 4652 C C . TRP A 1 590 ? -15.578 23.281 27.062 1 94.38 590 TRP A C 1
ATOM 4654 O O . TRP A 1 590 ? -15.484 24.203 26.25 1 94.38 590 TRP A O 1
ATOM 4664 N N . PHE A 1 591 ? -15.188 23.422 28.328 1 89.06 591 PHE A N 1
ATOM 4665 C CA . PHE A 1 591 ? -14.906 24.719 28.938 1 89.06 591 PHE A CA 1
ATOM 4666 C C . PHE A 1 591 ? -13.438 25.078 28.781 1 89.06 591 PHE A C 1
ATOM 4668 O O . PHE A 1 591 ? -12.562 24.234 28.953 1 89.06 591 PHE A O 1
ATOM 4675 N N . GLU A 1 592 ? -13.109 26.266 28.359 1 77.75 592 GLU A N 1
ATOM 4676 C CA . GLU A 1 592 ? -11.75 26.734 28.109 1 77.75 592 GLU A CA 1
ATOM 4677 C C . GLU A 1 592 ? -10.977 26.875 29.422 1 77.75 592 GLU A C 1
ATOM 4679 O O . GLU A 1 592 ? -9.758 26.688 29.438 1 77.75 592 GLU A O 1
ATOM 4684 N N . ALA A 1 593 ? -11.695 27.219 30.547 1 69.19 593 ALA A N 1
ATOM 4685 C CA . ALA A 1 593 ? -11 27.422 31.812 1 69.19 593 ALA A CA 1
ATOM 4686 C C . ALA A 1 593 ? -10.453 26.094 32.344 1 69.19 593 ALA A C 1
ATOM 4688 O O . ALA A 1 593 ? -11.141 25.062 32.281 1 69.19 593 ALA A O 1
ATOM 4689 N N . THR A 1 594 ? -9.094 25.922 32.469 1 61.03 594 THR A N 1
ATOM 4690 C CA . THR A 1 594 ? -8.477 24.656 32.875 1 61.03 594 THR A CA 1
ATOM 4691 C C . THR A 1 594 ? -8 24.734 34.312 1 61.03 594 THR A C 1
ATOM 4693 O O . THR A 1 594 ? -7.125 23.969 34.719 1 61.03 594 THR A O 1
ATOM 4696 N N . GLY A 1 595 ? -8.539 25.625 35.125 1 60.97 595 GLY A N 1
ATOM 4697 C CA . GLY A 1 595 ? -8.023 25.641 36.5 1 60.97 595 GLY A CA 1
ATOM 4698 C C . GLY A 1 595 ? -8.32 24.375 37.25 1 60.97 595 GLY A C 1
ATOM 4699 O O . GLY A 1 595 ? -9.133 23.547 36.844 1 60.97 595 GLY A O 1
ATOM 4700 N N . LYS A 1 596 ? -7.621 23.969 38.312 1 64.19 596 LYS A N 1
ATOM 4701 C CA . LYS A 1 596 ? -7.711 22.766 39.125 1 64.19 596 LYS A CA 1
ATOM 4702 C C . LYS A 1 596 ? -9.117 22.594 39.688 1 64.19 596 LYS A C 1
ATOM 4704 O O . LYS A 1 596 ? -9.562 21.469 39.938 1 64.19 596 LYS A O 1
ATOM 4709 N N . SER A 1 597 ? -9.875 23.688 39.781 1 69.56 597 SER A N 1
ATOM 4710 C CA . SER A 1 597 ? -11.164 23.609 40.438 1 69.56 597 SER A CA 1
ATOM 4711 C C . SER A 1 597 ? -12.305 23.5 39.438 1 69.56 597 SER A C 1
ATOM 4713 O O . SER A 1 597 ? -13.461 23.297 39.812 1 69.56 597 SER A O 1
ATOM 4715 N N . THR A 1 598 ? -11.961 23.5 38.188 1 80.44 598 THR A N 1
ATOM 4716 C CA . THR A 1 598 ? -13 23.391 37.188 1 80.44 598 THR A CA 1
ATOM 4717 C C . THR A 1 598 ? -13.242 21.938 36.781 1 80.44 598 THR A C 1
ATOM 4719 O O . THR A 1 598 ? -12.32 21.25 36.344 1 80.44 598 THR A O 1
ATOM 4722 N N . LEU A 1 599 ? -14.469 21.484 37.125 1 87.06 599 LEU A N 1
ATOM 4723 C CA . LEU A 1 599 ? -14.859 20.125 36.781 1 87.06 599 LEU A CA 1
ATOM 4724 C C . LEU A 1 599 ? -15.672 20.109 35.5 1 87.06 599 LEU A C 1
ATOM 4726 O O . LEU A 1 599 ? -16.297 21.109 35.125 1 87.06 599 LEU A O 1
ATOM 4730 N N . GLY A 1 600 ? -15.445 19.156 34.719 1 91.19 600 GLY A N 1
ATOM 4731 C CA . GLY A 1 600 ? -16.203 19.062 33.5 1 91.19 600 GLY A CA 1
ATOM 4732 C C . GLY A 1 600 ? -15.562 18.141 32.469 1 91.19 600 GLY A C 1
ATOM 4733 O O . GLY A 1 600 ? -14.617 17.406 32.812 1 91.19 600 GLY A O 1
ATOM 4734 N N . PHE A 1 601 ? -16.141 18.203 31.344 1 94.25 601 PHE A N 1
ATOM 4735 C CA . PHE A 1 601 ? -15.773 17.297 30.266 1 94.25 601 PHE A CA 1
ATOM 4736 C C . PHE A 1 601 ? -14.312 17.5 29.875 1 94.25 601 PHE A C 1
ATOM 4738 O O . PHE A 1 601 ? -13.57 16.531 29.703 1 94.25 601 PHE A O 1
ATOM 4745 N N . ARG A 1 602 ? -13.891 18.703 29.75 1 92.81 602 ARG A N 1
ATOM 4746 C CA . ARG A 1 602 ? -12.508 18.969 29.375 1 92.81 602 ARG A CA 1
ATOM 4747 C C . ARG A 1 602 ? -11.539 18.453 30.438 1 92.81 602 ARG A C 1
ATOM 4749 O O . ARG A 1 602 ? -10.516 17.844 30.109 1 92.81 602 ARG A O 1
ATOM 4756 N N . ARG A 1 603 ? -11.797 18.766 31.703 1 91.75 603 ARG A N 1
ATOM 4757 C CA . ARG A 1 603 ? -10.969 18.297 32.812 1 91.75 603 ARG A CA 1
ATOM 4758 C C . ARG A 1 603 ? -10.914 16.766 32.812 1 91.75 603 ARG A C 1
ATOM 4760 O O . ARG A 1 603 ? -9.852 16.188 33.031 1 91.75 603 ARG A O 1
ATOM 4767 N N . SER A 1 604 ? -12.039 16.156 32.656 1 93.12 604 SER A N 1
ATOM 4768 C CA . SER A 1 604 ? -12.102 14.695 32.594 1 93.12 604 SER A CA 1
ATOM 4769 C C . SER A 1 604 ? -11.211 14.133 31.516 1 93.12 604 SER A C 1
ATOM 4771 O O . SER A 1 604 ? -10.516 13.133 31.719 1 93.12 604 SER A O 1
ATOM 4773 N N . SER A 1 605 ? -11.266 14.727 30.344 1 91.12 605 SER A N 1
ATOM 4774 C CA . SER A 1 605 ? -10.43 14.289 29.234 1 91.12 605 SER A CA 1
ATOM 4775 C C . SER A 1 605 ? -8.945 14.508 29.531 1 91.12 605 SER A C 1
ATOM 4777 O O . SER A 1 605 ? -8.109 13.68 29.188 1 91.12 605 SER A O 1
ATOM 4779 N N . SER A 1 606 ? -8.68 15.672 30.203 1 88.19 606 SER A N 1
ATOM 4780 C CA . SER A 1 606 ? -7.297 16 30.547 1 88.19 606 SER A CA 1
ATOM 4781 C C . SER A 1 606 ? -6.723 15 31.547 1 88.19 606 SER A C 1
ATOM 4783 O O . SER A 1 606 ? -5.523 14.719 31.531 1 88.19 606 SER A O 1
ATOM 4785 N N . VAL A 1 607 ? -7.555 14.602 32.469 1 89.81 607 VAL A N 1
ATOM 4786 C CA . VAL A 1 607 ? -7.148 13.617 33.469 1 89.81 607 VAL A CA 1
ATOM 4787 C C . VAL A 1 607 ? -6.711 12.328 32.781 1 89.81 607 VAL A C 1
ATOM 4789 O O . VAL A 1 607 ? -5.789 11.648 33.25 1 89.81 607 VAL A O 1
ATOM 4792 N N . LEU A 1 608 ? -7.312 12.062 31.688 1 90.38 608 LEU A N 1
ATOM 4793 C CA . LEU A 1 608 ? -6.961 10.883 30.906 1 90.38 608 LEU A CA 1
ATOM 4794 C C . LEU A 1 608 ? -5.793 11.18 29.969 1 90.38 608 LEU A C 1
ATOM 4796 O O . LEU A 1 608 ? -5.32 10.289 29.266 1 90.38 608 LEU A O 1
ATOM 4800 N N . GLY A 1 609 ? -5.375 12.422 29.953 1 83.94 609 GLY A N 1
ATOM 4801 C CA . GLY A 1 609 ? -4.293 12.82 29.062 1 83.94 609 GLY A CA 1
ATOM 4802 C C . GLY A 1 609 ? -4.715 12.922 27.609 1 83.94 609 GLY A C 1
ATOM 4803 O O . GLY A 1 609 ? -3.912 12.688 26.703 1 83.94 609 GLY A O 1
ATOM 4804 N N . ARG A 1 610 ? -6.031 13.219 27.406 1 86.44 610 ARG A N 1
ATOM 4805 C CA . ARG A 1 610 ? -6.562 13.297 26.047 1 86.44 610 ARG A CA 1
ATOM 4806 C C . ARG A 1 610 ? -6.918 14.734 25.672 1 86.44 610 ARG A C 1
ATOM 4808 O O . ARG A 1 610 ? -7.312 15.523 26.531 1 86.44 610 ARG A O 1
ATOM 4815 N N . ASN A 1 611 ? -6.633 15.047 24.453 1 84.31 611 ASN A N 1
ATOM 4816 C CA . ASN A 1 611 ? -7.094 16.297 23.875 1 84.31 611 ASN A CA 1
ATOM 4817 C C . ASN A 1 611 ? -7.836 16.062 22.562 1 84.31 611 ASN A C 1
ATOM 4819 O O . ASN A 1 611 ? -7.312 16.375 21.484 1 84.31 611 ASN A O 1
ATOM 4823 N N . PRO A 1 612 ? -9.094 15.586 22.766 1 87.25 612 PRO A N 1
ATOM 4824 C CA . PRO A 1 612 ? -9.852 15.219 21.562 1 87.25 612 PRO A CA 1
ATOM 4825 C C . PRO A 1 612 ? -10.141 16.422 20.656 1 87.25 612 PRO A C 1
ATOM 4827 O O . PRO A 1 612 ? -10.352 17.531 21.141 1 87.25 612 PRO A O 1
ATOM 4830 N N . ASN A 1 613 ? -10.086 16.141 19.359 1 85.06 613 ASN A N 1
ATOM 4831 C CA . ASN A 1 613 ? -10.438 17.109 18.344 1 85.06 613 ASN A CA 1
ATOM 4832 C C . ASN A 1 613 ? -11.844 16.875 17.812 1 85.06 613 ASN A C 1
ATOM 4834 O O . ASN A 1 613 ? -12.133 15.828 17.234 1 85.06 613 ASN A O 1
ATOM 4838 N N . PRO A 1 614 ? -12.773 17.812 18.031 1 91 614 PRO A N 1
ATOM 4839 C CA . PRO A 1 614 ? -14.148 17.625 17.562 1 91 614 PRO A CA 1
ATOM 4840 C C . PRO A 1 614 ? -14.234 17.453 16.047 1 91 614 PRO A C 1
ATOM 4842 O O . PRO A 1 614 ? -15.242 16.953 15.531 1 91 614 PRO A O 1
ATOM 4845 N N . GLU A 1 615 ? -13.164 17.859 15.344 1 90.38 615 GLU A N 1
ATOM 4846 C CA . GLU A 1 615 ? -13.148 17.703 13.891 1 90.38 615 GLU A CA 1
ATOM 4847 C C . GLU A 1 615 ? -12.812 16.281 13.484 1 90.38 615 GLU A C 1
ATOM 4849 O O . GLU A 1 615 ? -12.992 15.891 12.328 1 90.38 615 GLU A O 1
ATOM 4854 N N . ASP A 1 616 ? -12.383 15.547 14.422 1 88.81 616 ASP A N 1
ATOM 4855 C CA . ASP A 1 616 ? -12.172 14.117 14.234 1 88.81 616 ASP A CA 1
ATOM 4856 C C . ASP A 1 616 ? -13.273 13.305 14.922 1 88.81 616 ASP A C 1
ATOM 4858 O O . ASP A 1 616 ? -13.266 13.148 16.141 1 88.81 616 ASP A O 1
ATOM 4862 N N . TYR A 1 617 ? -14.078 12.734 14.141 1 91 617 TYR A N 1
ATOM 4863 C CA . TYR A 1 617 ? -15.281 12.086 14.656 1 91 617 TYR A CA 1
ATOM 4864 C C . TYR A 1 617 ? -14.93 11.008 15.672 1 91 617 TYR A C 1
ATOM 4866 O O . TYR A 1 617 ? -15.508 10.953 16.75 1 91 617 TYR A O 1
ATOM 4874 N N . TYR A 1 618 ? -14.039 10.164 15.367 1 87.44 618 TYR A N 1
ATOM 4875 C CA . TYR A 1 618 ? -13.773 9.008 16.219 1 87.44 618 TYR A CA 1
ATOM 4876 C C . TYR A 1 618 ? -13.078 9.422 17.5 1 87.44 618 TYR A C 1
ATOM 4878 O O . TYR A 1 618 ? -13.367 8.875 18.578 1 87.44 618 TYR A O 1
ATOM 4886 N N . SER A 1 619 ? -12.203 10.414 17.422 1 87.38 619 SER A N 1
ATOM 4887 C CA . SER A 1 619 ? -11.555 10.945 18.625 1 87.38 619 SER A CA 1
ATOM 4888 C C . SER A 1 619 ? -12.562 11.617 19.547 1 87.38 619 SER A C 1
ATOM 4890 O O . SER A 1 619 ? -12.539 11.406 20.75 1 87.38 619 SER A O 1
ATOM 4892 N N . ALA A 1 620 ? -13.461 12.312 18.906 1 93.06 620 ALA A N 1
ATOM 4893 C CA . ALA A 1 620 ? -14.477 13.039 19.672 1 93.06 620 ALA A CA 1
ATOM 4894 C C . ALA A 1 620 ? -15.477 12.07 20.297 1 93.06 620 ALA A C 1
ATOM 4896 O O . ALA A 1 620 ? -15.812 12.195 21.484 1 93.06 620 ALA A O 1
ATOM 4897 N N . GLU A 1 621 ? -15.906 11.117 19.484 1 94.25 621 GLU A N 1
ATOM 4898 C CA . GLU A 1 621 ? -16.875 10.141 19.969 1 94.25 621 GLU A CA 1
ATOM 4899 C C . GLU A 1 621 ? -16.312 9.32 21.125 1 94.25 621 GLU A C 1
ATOM 4901 O O . GLU A 1 621 ? -16.969 9.117 22.141 1 94.25 621 GLU A O 1
ATOM 4906 N N . ASP A 1 622 ? -15.148 8.906 20.969 1 91.25 622 ASP A N 1
ATOM 4907 C CA . ASP A 1 622 ? -14.523 8.07 22 1 91.25 622 ASP A CA 1
ATOM 4908 C C . ASP A 1 622 ? -14.375 8.82 23.312 1 91.25 622 ASP A C 1
ATOM 4910 O O . ASP A 1 622 ? -14.586 8.25 24.391 1 91.25 622 ASP A O 1
ATOM 4914 N N . ALA A 1 623 ? -14 10.062 23.25 1 92.75 623 ALA A N 1
ATOM 4915 C CA . ALA A 1 623 ? -13.828 10.883 24.438 1 92.75 623 ALA A CA 1
ATOM 4916 C C . ALA A 1 623 ? -15.156 11.07 25.172 1 92.75 623 ALA A C 1
ATOM 4918 O O . ALA A 1 623 ? -15.25 10.844 26.391 1 92.75 623 ALA A O 1
ATOM 4919 N N . VAL A 1 624 ? -16.172 11.367 24.453 1 96.44 624 VAL A N 1
ATOM 4920 C CA . VAL A 1 624 ? -17.484 11.664 25.016 1 96.44 624 VAL A CA 1
ATOM 4921 C C . VAL A 1 624 ? -18.094 10.398 25.609 1 96.44 624 VAL A C 1
ATOM 4923 O O . VAL A 1 624 ? -18.609 10.414 26.734 1 96.44 624 VAL A O 1
ATOM 4926 N N . VAL A 1 625 ? -17.984 9.328 24.922 1 95.62 625 VAL A N 1
ATOM 4927 C CA . VAL A 1 625 ? -18.609 8.078 25.328 1 95.62 625 VAL A CA 1
ATOM 4928 C C . VAL A 1 625 ? -17.859 7.512 26.547 1 95.62 625 VAL A C 1
ATOM 4930 O O . VAL A 1 625 ? -18.5 7.008 27.484 1 95.62 625 VAL A O 1
ATOM 4933 N N . THR A 1 626 ? -16.609 7.656 26.578 1 94.31 626 THR A N 1
ATOM 4934 C CA . THR A 1 626 ? -15.82 7.152 27.688 1 94.31 626 THR A CA 1
ATOM 4935 C C . THR A 1 626 ? -16.172 7.906 28.969 1 94.31 626 THR A C 1
ATOM 4937 O O . THR A 1 626 ? -16.375 7.293 30.031 1 94.31 626 THR A O 1
ATOM 4940 N N . VAL A 1 627 ? -16.203 9.172 28.906 1 96.5 627 VAL A N 1
ATOM 4941 C CA . VAL A 1 627 ? -16.547 9.992 30.062 1 96.5 627 VAL A CA 1
ATOM 4942 C C . VAL A 1 627 ? -17.969 9.68 30.531 1 96.5 627 VAL A C 1
ATOM 4944 O O . VAL A 1 627 ? -18.203 9.492 31.719 1 96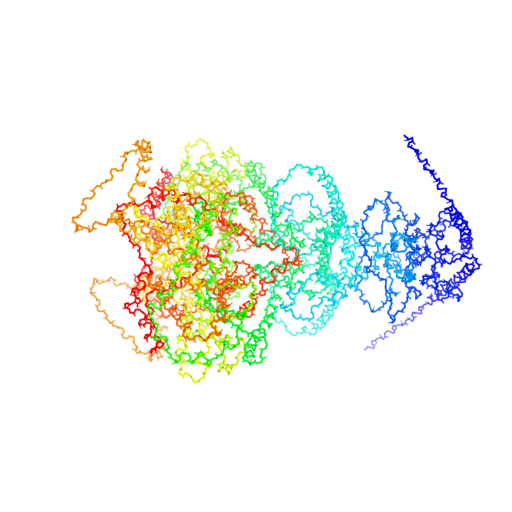.5 627 VAL A O 1
ATOM 4947 N N . PHE A 1 628 ? -18.875 9.531 29.641 1 97.69 628 PHE A N 1
ATOM 4948 C CA . PHE A 1 628 ? -20.281 9.25 29.938 1 97.69 628 PHE A CA 1
ATOM 4949 C C . PHE A 1 628 ? -20.422 7.895 30.625 1 97.69 628 PHE A C 1
ATOM 4951 O O . PHE A 1 628 ? -21.078 7.781 31.656 1 97.69 628 PHE A O 1
ATOM 4958 N N . GLU A 1 629 ? -19.844 6.934 30 1 96.88 629 GLU A N 1
ATOM 4959 C CA . GLU A 1 629 ? -19.969 5.598 30.562 1 96.88 629 GLU A CA 1
ATOM 4960 C C . GLU A 1 629 ? -19.391 5.547 31.984 1 96.88 629 GLU A C 1
ATOM 4962 O O . GLU A 1 629 ? -19.953 4.891 32.875 1 96.88 629 GLU A O 1
ATOM 4967 N N . THR A 1 630 ? -18.328 6.242 32.156 1 96.56 630 THR A N 1
ATOM 4968 C CA . THR A 1 630 ? -17.719 6.277 33.5 1 96.56 630 THR A CA 1
ATOM 4969 C C . THR A 1 630 ? -18.625 7.01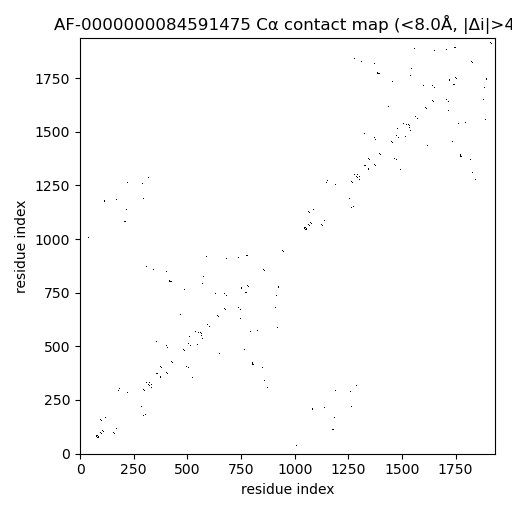2 34.469 1 96.56 630 THR A C 1
ATOM 4971 O O . THR A 1 630 ? -18.719 6.621 35.656 1 96.56 630 THR A O 1
ATOM 4974 N N . MET A 1 631 ? -19.219 8.039 34.062 1 97.5 631 MET A N 1
ATOM 4975 C CA . MET A 1 631 ? -20.141 8.781 34.906 1 97.5 631 MET A CA 1
ATOM 4976 C C . MET A 1 631 ? -21.344 7.918 35.312 1 97.5 631 MET A C 1
ATOM 4978 O O . MET A 1 631 ? -21.812 7.969 36.438 1 97.5 631 MET A O 1
ATOM 4982 N N . VAL A 1 632 ? -21.828 7.152 34.312 1 97.38 632 VAL A N 1
ATOM 4983 C CA . VAL A 1 632 ? -22.938 6.25 34.594 1 97.38 632 VAL A CA 1
ATOM 4984 C C . VAL A 1 632 ? -22.531 5.242 35.688 1 97.38 632 VAL A C 1
ATOM 4986 O O . VAL A 1 632 ? -23.297 4.977 36.594 1 97.38 632 VAL A O 1
ATOM 4989 N N . LEU A 1 633 ? -21.406 4.719 35.531 1 94.56 633 LEU A N 1
ATOM 4990 C CA . LEU A 1 633 ? -20.906 3.764 36.531 1 94.56 633 LEU A CA 1
ATOM 4991 C C . LEU A 1 633 ? -20.75 4.418 37.875 1 94.56 633 LEU A C 1
ATOM 4993 O O . LEU A 1 633 ? -21.078 3.816 38.906 1 94.56 633 LEU A O 1
ATOM 4997 N N . SER A 1 634 ? -20.234 5.66 37.938 1 94.06 634 SER A N 1
ATOM 4998 C CA . SER A 1 634 ? -20.078 6.398 39.188 1 94.06 634 SER A CA 1
ATOM 4999 C C . SER A 1 634 ? -21.422 6.723 39.812 1 94.06 634 SER A C 1
ATOM 5001 O O . SER A 1 634 ? -21.578 6.633 41.031 1 94.06 634 SER A O 1
ATOM 5003 N N . ALA A 1 635 ? -22.344 7.086 39 1 94.38 635 ALA A N 1
ATOM 5004 C CA . ALA A 1 635 ? -23.703 7.344 39.469 1 94.38 635 ALA A CA 1
ATOM 5005 C C . ALA A 1 635 ? -24.328 6.082 40.062 1 94.38 635 ALA A C 1
ATOM 5007 O O . ALA A 1 635 ? -24.969 6.137 41.125 1 94.38 635 ALA A O 1
ATOM 5008 N N . ALA A 1 636 ? -24.125 4.996 39.375 1 91.31 636 ALA A N 1
ATOM 5009 C CA . ALA A 1 636 ? -24.625 3.717 39.875 1 91.31 636 ALA A CA 1
ATOM 5010 C C . ALA A 1 636 ? -24 3.379 41.219 1 91.31 636 ALA A C 1
ATOM 5012 O O . ALA A 1 636 ? -24.688 2.934 42.125 1 91.31 636 ALA A O 1
ATOM 5013 N N . ARG A 1 637 ? -22.734 3.607 41.312 1 87.5 637 ARG A N 1
ATOM 5014 C CA . ARG A 1 637 ? -22.047 3.365 42.594 1 87.5 637 ARG A CA 1
ATOM 5015 C C . ARG A 1 637 ? -22.625 4.223 43.719 1 87.5 637 ARG A C 1
ATOM 5017 O O . ARG A 1 637 ? -22.859 3.729 44.812 1 87.5 637 ARG A O 1
ATOM 5024 N N . TYR A 1 638 ? -22.797 5.414 43.375 1 86.62 638 TYR A N 1
ATOM 5025 C CA . TYR A 1 638 ? -23.312 6.348 44.375 1 86.62 638 TYR A CA 1
ATOM 5026 C C . TYR A 1 638 ? -24.719 5.957 44.812 1 86.62 638 TYR A C 1
ATOM 5028 O O . TYR A 1 638 ? -25.031 5.969 46 1 86.62 638 TYR A O 1
ATOM 5036 N N . VAL A 1 639 ? -25.562 5.582 43.875 1 84.19 639 VAL A N 1
ATOM 5037 C CA . VAL A 1 639 ? -26.938 5.199 44.188 1 84.19 639 VAL A CA 1
ATOM 5038 C C . VAL A 1 639 ? -26.938 3.906 45 1 84.19 639 VAL A C 1
ATOM 5040 O O . VAL A 1 639 ? -27.734 3.756 45.938 1 84.19 639 VAL A O 1
ATOM 5043 N N . LEU A 1 640 ? -26.062 3.062 44.625 1 79.5 640 LEU A N 1
ATOM 5044 C CA . LEU A 1 640 ? -25.984 1.797 45.344 1 79.5 640 LEU A CA 1
ATOM 5045 C C . LEU A 1 640 ? -25.422 2.006 46.75 1 79.5 640 LEU A C 1
ATOM 5047 O O . LEU A 1 640 ? -25.828 1.317 47.688 1 79.5 640 LEU A O 1
ATOM 5051 N N . LEU A 1 641 ? -24.422 2.852 46.844 1 69.25 641 LEU A N 1
ATOM 5052 C CA . LEU A 1 641 ? -23.891 3.191 48.156 1 69.25 641 LEU A CA 1
ATOM 5053 C C . LEU A 1 641 ? -24.969 3.824 49.031 1 69.25 641 LEU A C 1
ATOM 5055 O O . LEU A 1 641 ? -25.062 3.516 50.219 1 69.25 641 LEU A O 1
ATOM 5059 N N . LEU A 1 642 ? -25.641 4.664 48.406 1 60.22 642 LEU A N 1
ATOM 5060 C CA . LEU A 1 642 ? -26.75 5.305 49.094 1 60.22 642 LEU A CA 1
ATOM 5061 C C . LEU A 1 642 ? -27.766 4.273 49.594 1 60.22 642 LEU A C 1
ATOM 5063 O O . LEU A 1 642 ? -28.359 4.426 50.656 1 60.22 642 LEU A O 1
ATOM 5067 N N . LEU A 1 643 ? -27.703 3.207 48.781 1 54.78 643 LEU A N 1
ATOM 5068 C CA . LEU A 1 643 ? -28.656 2.156 49.125 1 54.78 643 LEU A CA 1
ATOM 5069 C C . LEU A 1 643 ? -28.016 1.122 50.062 1 54.78 643 LEU A C 1
ATOM 5071 O O . LEU A 1 643 ? -28.672 0.172 50.469 1 54.78 643 LEU A O 1
ATOM 5075 N N . SER A 1 644 ? -26.688 1.394 50.594 1 53.12 644 SER A N 1
ATOM 5076 C CA . SER A 1 644 ? -25.906 0.54 51.469 1 53.12 644 SER A CA 1
ATOM 5077 C C . SER A 1 644 ? -25.859 -0.896 50.969 1 53.12 644 SER A C 1
ATOM 5079 O O . SER A 1 644 ? -25.938 -1.844 51.75 1 53.12 644 SER A O 1
ATOM 5081 N N . ILE A 1 645 ? -25.953 -1.153 49.688 1 50.84 645 ILE A N 1
ATOM 5082 C CA . ILE A 1 645 ? -26.078 -2.51 49.156 1 50.84 645 ILE A CA 1
ATOM 5083 C C . ILE A 1 645 ? -24.953 -2.777 48.156 1 50.84 645 ILE A C 1
ATOM 5085 O O . ILE A 1 645 ? -25.109 -3.635 47.281 1 50.84 645 ILE A O 1
ATOM 5089 N N . LEU A 1 646 ? -23.844 -2.107 48.094 1 55.19 646 LEU A N 1
ATOM 5090 C CA . LEU A 1 646 ? -22.859 -2.203 47 1 55.19 646 LEU A CA 1
ATOM 5091 C C . LEU A 1 646 ? -22.266 -3.609 46.938 1 55.19 646 LEU A C 1
ATOM 5093 O O . LEU A 1 646 ? -22.172 -4.191 45.844 1 55.19 646 LEU A O 1
ATOM 5097 N N . GLU A 1 647 ? -21.797 -4.223 48.031 1 52.56 647 GLU A N 1
ATOM 5098 C CA . GLU A 1 647 ? -21.109 -5.516 48.062 1 52.56 647 GLU A CA 1
ATOM 5099 C C . GLU A 1 647 ? -22.062 -6.645 47.688 1 52.56 647 GLU A C 1
ATOM 5101 O O . GLU A 1 647 ? -21.672 -7.582 47 1 52.56 647 GLU A O 1
ATOM 5106 N N . ARG A 1 648 ? -23.25 -6.574 48.125 1 55.53 648 ARG A N 1
ATOM 5107 C CA . ARG A 1 648 ? -24.219 -7.652 47.938 1 55.53 648 ARG A CA 1
ATOM 5108 C C . ARG A 1 648 ? -24.703 -7.688 46.5 1 55.53 648 ARG A C 1
ATOM 5110 O O . ARG A 1 648 ? -25.062 -8.75 45.969 1 55.53 648 ARG A O 1
ATOM 5117 N N . TYR A 1 649 ? -24.656 -6.602 45.781 1 56.84 649 TYR A N 1
ATOM 5118 C CA . TYR A 1 649 ? -25.391 -6.461 44.531 1 56.84 649 TYR A CA 1
ATOM 5119 C C . TYR A 1 649 ? -24.625 -7.09 43.375 1 56.84 649 TYR A C 1
ATOM 5121 O O . TYR A 1 649 ? -25.219 -7.617 42.438 1 56.84 649 TYR A O 1
ATOM 5129 N N . PHE A 1 650 ? -23.344 -7.062 43.531 1 57.56 650 PHE A N 1
ATOM 5130 C CA . PHE A 1 650 ? -22.641 -7.516 42.344 1 57.56 650 PHE A CA 1
ATOM 5131 C C . PHE A 1 650 ? -22.25 -8.984 42.469 1 57.56 650 PHE A C 1
ATOM 5133 O O . PHE A 1 650 ? -21.484 -9.5 41.656 1 57.56 650 PHE A O 1
ATOM 5140 N N . ASP A 1 651 ? -22.844 -9.617 43.531 1 58.94 651 ASP A N 1
ATOM 5141 C CA . ASP A 1 651 ? -22.688 -11.062 43.656 1 58.94 651 ASP A CA 1
ATOM 5142 C C . ASP A 1 651 ? -23.516 -11.805 42.594 1 58.94 651 ASP A C 1
ATOM 5144 O O . ASP A 1 651 ? -24.578 -11.336 42.219 1 58.94 651 ASP A O 1
ATOM 5148 N N . PRO A 1 652 ? -22.922 -12.844 41.906 1 59.91 652 PRO A N 1
ATOM 5149 C CA . PRO A 1 652 ? -23.625 -13.609 40.875 1 59.91 652 PRO A CA 1
ATOM 5150 C C . PRO A 1 652 ? -25.062 -13.945 41.25 1 59.91 652 PRO A C 1
ATOM 5152 O O . PRO A 1 652 ? -25.922 -14.062 40.375 1 59.91 652 PRO A O 1
ATOM 5155 N N . ASP A 1 653 ? -25.438 -14.07 42.594 1 60.25 653 ASP A N 1
ATOM 5156 C CA . ASP A 1 653 ? -26.781 -14.383 43.062 1 60.25 653 ASP A CA 1
ATOM 5157 C C . ASP A 1 653 ? -27.422 -13.156 43.719 1 60.25 653 ASP A C 1
ATOM 5159 O O . ASP A 1 653 ? -28.375 -13.289 44.469 1 60.25 653 ASP A O 1
ATOM 5163 N N . GLY A 1 654 ? -26.969 -11.984 43.312 1 62.34 654 GLY A N 1
ATOM 5164 C CA . GLY A 1 654 ? -27.438 -10.773 43.969 1 62.34 654 GLY A CA 1
ATOM 5165 C C . GLY A 1 654 ? -28.688 -10.203 43.344 1 62.34 654 GLY A C 1
ATOM 5166 O O . GLY A 1 654 ? -29.172 -10.711 42.344 1 62.34 654 GLY A O 1
ATOM 5167 N N . PRO A 1 655 ? -29.344 -9.242 44 1 61.81 655 PRO A N 1
ATOM 5168 C CA . PRO A 1 655 ? -30.641 -8.68 43.594 1 61.81 655 PRO A CA 1
ATOM 5169 C C . PRO A 1 655 ? -30.609 -8.117 42.156 1 61.81 655 PRO A C 1
ATOM 5171 O O . PRO A 1 655 ? -31.625 -8.078 41.469 1 61.81 655 PRO A O 1
ATOM 5174 N N . LEU A 1 656 ? -29.469 -7.773 41.719 1 66.31 656 LEU A N 1
ATOM 5175 C CA . LEU A 1 656 ? -29.391 -7.164 40.375 1 66.31 656 LEU A CA 1
ATOM 5176 C C . LEU A 1 656 ? -29.531 -8.219 39.281 1 66.31 656 LEU A C 1
ATOM 5178 O O . LEU A 1 656 ? -29.734 -7.891 38.125 1 66.31 656 LEU A O 1
ATOM 5182 N N . CYS A 1 657 ? -29.531 -9.391 39.75 1 67.69 657 CYS A N 1
ATOM 5183 C CA . CYS A 1 657 ? -29.719 -10.461 38.75 1 67.69 657 CYS A CA 1
ATOM 5184 C C . CYS A 1 657 ? -31.188 -10.586 38.375 1 67.69 657 CYS A C 1
ATOM 5186 O O . CYS A 1 657 ? -31.516 -11.195 37.375 1 67.69 657 CYS A O 1
ATOM 5188 N N . ASP A 1 658 ? -32 -9.914 39.219 1 77.62 658 ASP A N 1
ATOM 5189 C CA . ASP A 1 658 ? -33.406 -9.82 38.875 1 77.62 658 ASP A CA 1
ATOM 5190 C C . ASP A 1 658 ? -33.688 -8.641 37.938 1 77.62 658 ASP A C 1
ATOM 5192 O O . ASP A 1 658 ? -33.344 -7.496 38.281 1 77.62 658 ASP A O 1
ATOM 5196 N N . MET A 1 659 ? -34.375 -8.922 36.812 1 84.5 659 MET A N 1
ATOM 5197 C CA . MET A 1 659 ? -34.562 -7.934 35.75 1 84.5 659 MET A CA 1
ATOM 5198 C C . MET A 1 659 ? -35.375 -6.758 36.25 1 84.5 659 MET A C 1
ATOM 5200 O O . MET A 1 659 ? -35.188 -5.621 35.812 1 84.5 659 MET A O 1
ATOM 5204 N N . GLN A 1 660 ? -36.281 -7.043 37.062 1 84.31 660 GLN A N 1
ATOM 5205 C CA . GLN A 1 660 ? -37.156 -5.98 37.562 1 84.31 660 GLN A CA 1
ATOM 5206 C C . GLN A 1 660 ? -36.406 -5.027 38.469 1 84.31 660 GLN A C 1
ATOM 5208 O O . GLN A 1 660 ? -36.562 -3.809 38.375 1 84.31 660 GLN A O 1
ATOM 5213 N N . TYR A 1 661 ? -35.688 -5.594 39.344 1 82.94 661 TYR A N 1
ATOM 5214 C CA . TYR A 1 661 ? -34.875 -4.773 40.25 1 82.94 661 TYR A CA 1
ATOM 5215 C C . TYR A 1 661 ? -33.812 -3.998 39.469 1 82.94 661 TYR A C 1
ATOM 5217 O O . TYR A 1 661 ? -33.562 -2.824 39.75 1 82.94 661 TYR A O 1
ATOM 5225 N N . PHE A 1 662 ? -33.312 -4.711 38.562 1 89 662 PHE A N 1
ATOM 5226 C CA . PHE A 1 662 ? -32.281 -4.102 37.719 1 89 662 PHE A CA 1
ATOM 5227 C C . PHE A 1 662 ? -32.844 -2.92 36.938 1 89 662 PHE A C 1
ATOM 5229 O O . PHE A 1 662 ? -32.219 -1.855 36.906 1 89 662 PHE A O 1
ATOM 5236 N N . SER A 1 663 ? -33.969 -3.082 36.406 1 92 663 SER A N 1
ATOM 5237 C CA . SER A 1 663 ? -34.625 -2.031 35.625 1 92 663 SER A CA 1
ATOM 5238 C C . SER A 1 663 ? -35.031 -0.859 36.531 1 92 663 SER A C 1
ATOM 5240 O O . SER A 1 663 ? -34.938 0.299 36.125 1 92 663 SER A O 1
ATOM 5242 N N . SER A 1 664 ? -35.406 -1.181 37.719 1 90.12 664 SER A N 1
ATOM 5243 C CA . SER A 1 664 ? -35.781 -0.132 38.656 1 90.12 664 SER A CA 1
ATOM 5244 C C . SER A 1 664 ? -34.594 0.707 39.062 1 90.12 664 SER A C 1
ATOM 5246 O O . SER A 1 664 ? -34.688 1.926 39.219 1 90.12 664 SER A O 1
ATOM 5248 N N . LEU A 1 665 ? -33.562 0.053 39.344 1 88.69 665 LEU A N 1
ATOM 5249 C CA . LEU A 1 665 ? -32.312 0.771 39.656 1 88.69 665 LEU A CA 1
ATOM 5250 C C . LEU A 1 665 ? -31.906 1.693 38.531 1 88.69 665 LEU A C 1
ATOM 5252 O O . LEU A 1 665 ? -31.578 2.857 38.75 1 88.69 665 LEU A O 1
ATOM 5256 N N . ALA A 1 666 ? -31.922 1.133 37.312 1 95.44 666 ALA A N 1
ATOM 5257 C CA . ALA A 1 666 ? -31.531 1.903 36.125 1 95.44 666 ALA A CA 1
ATOM 5258 C C . ALA A 1 666 ? -32.438 3.111 35.938 1 95.44 666 ALA A C 1
ATOM 5260 O O . ALA A 1 666 ? -31.984 4.199 35.594 1 95.44 666 ALA A O 1
ATOM 5261 N N . ARG A 1 667 ? -33.688 2.924 36.188 1 95.44 667 ARG A N 1
ATOM 5262 C CA . ARG A 1 667 ? -34.656 4.016 36.094 1 95.44 667 ARG A CA 1
ATOM 5263 C C . ARG A 1 667 ? -34.375 5.105 37.094 1 95.44 667 ARG A C 1
ATOM 5265 O O . ARG A 1 667 ? -34.438 6.297 36.781 1 95.44 667 ARG A O 1
ATOM 5272 N N . ARG A 1 668 ? -34 4.699 38.25 1 93.19 668 ARG A N 1
ATOM 5273 C CA . ARG A 1 668 ? -33.656 5.66 39.281 1 93.19 668 ARG A CA 1
ATOM 5274 C C . ARG A 1 668 ? -32.469 6.492 38.906 1 93.19 668 ARG A C 1
ATOM 5276 O O . ARG A 1 668 ? -32.438 7.711 39.094 1 93.19 668 ARG A O 1
ATOM 5283 N N . ILE A 1 669 ? -31.5 5.816 38.406 1 95.06 669 ILE A N 1
ATOM 5284 C CA . ILE A 1 669 ? -30.297 6.512 37.969 1 95.06 669 ILE A CA 1
ATOM 5285 C C . ILE A 1 669 ? -30.656 7.512 36.875 1 95.06 669 ILE A C 1
ATOM 5287 O O . ILE A 1 669 ? -30.172 8.648 36.875 1 95.06 669 ILE A O 1
ATOM 5291 N N . TYR A 1 670 ? -31.484 7.113 35.938 1 97.25 670 TYR A N 1
ATOM 5292 C CA . TYR A 1 670 ? -31.938 7.98 34.844 1 97.25 670 TYR A CA 1
ATOM 5293 C C . TYR A 1 670 ? -32.625 9.219 35.406 1 97.25 670 TYR A C 1
ATOM 5295 O O . TYR A 1 670 ? -32.281 10.344 35.031 1 97.25 670 TYR A O 1
ATOM 5303 N N . ASP A 1 671 ? -33.531 9.039 36.312 1 95.44 671 ASP A N 1
ATOM 5304 C CA . ASP A 1 671 ? -34.344 10.125 36.844 1 95.44 671 ASP A CA 1
ATOM 5305 C C . ASP A 1 671 ? -33.5 11.094 37.656 1 95.44 671 ASP A C 1
ATOM 5307 O O . ASP A 1 671 ? -33.719 12.305 37.625 1 95.44 671 ASP A O 1
ATOM 5311 N N . GLU A 1 672 ? -32.5 10.555 38.25 1 93.69 672 GLU A N 1
ATOM 5312 C CA . GLU A 1 672 ? -31.703 11.359 39.188 1 93.69 672 GLU A CA 1
ATOM 5313 C C . GLU A 1 672 ? -30.594 12.109 38.438 1 93.69 672 GLU A C 1
ATOM 5315 O O . GLU A 1 672 ? -30.109 13.141 38.906 1 93.69 672 GLU A O 1
ATOM 5320 N N . TYR A 1 673 ? -30.219 11.617 37.312 1 95.56 673 TYR A N 1
ATOM 5321 C CA . TYR A 1 673 ? -28.969 12.172 36.812 1 95.56 673 TYR A CA 1
ATOM 5322 C C . TYR A 1 673 ? -29.109 12.562 35.344 1 95.56 673 TYR A C 1
ATOM 5324 O O . TYR A 1 673 ? -28.266 13.289 34.812 1 95.56 673 TYR A O 1
ATOM 5332 N N . MET A 1 674 ? -30.125 12.195 34.594 1 96.25 674 MET A N 1
ATOM 5333 C CA . MET A 1 674 ? -30.094 12.367 33.125 1 96.25 674 MET A CA 1
ATOM 5334 C C . MET A 1 674 ? -31.359 13.039 32.625 1 96.25 674 MET A C 1
ATOM 5336 O O . MET A 1 674 ? -31.766 12.82 31.5 1 96.25 674 MET A O 1
ATOM 5340 N N . THR A 1 675 ? -32 13.781 33.469 1 94.56 675 THR A N 1
ATOM 5341 C CA . THR A 1 675 ? -33.188 14.516 33.062 1 94.56 675 THR A CA 1
ATOM 5342 C C . THR A 1 675 ? -33.031 16.016 33.281 1 94.56 675 THR A C 1
ATOM 5344 O O . THR A 1 675 ? -32.094 16.438 34 1 94.56 675 THR A O 1
ATOM 5347 N N . THR A 1 676 ? -33.844 16.734 32.625 1 91.5 676 THR A N 1
ATOM 5348 C CA . THR A 1 676 ? -33.844 18.188 32.812 1 91.5 676 THR A CA 1
ATOM 5349 C C . THR A 1 676 ? -34.219 18.547 34.25 1 91.5 676 THR A C 1
ATOM 5351 O O . THR A 1 676 ? -33.656 19.5 34.812 1 91.5 676 THR A O 1
ATOM 5354 N N . ASP A 1 677 ? -35.062 17.812 34.812 1 90.31 677 ASP A N 1
ATOM 5355 C CA . ASP A 1 677 ? -35.469 18.031 36.219 1 90.31 677 ASP A CA 1
ATOM 5356 C C . ASP A 1 677 ? -34.312 17.812 37.156 1 90.31 677 ASP A C 1
ATOM 5358 O O . ASP A 1 677 ? -34.156 18.547 38.156 1 90.31 677 ASP A O 1
ATOM 5362 N N . ALA A 1 678 ? -33.562 16.812 36.844 1 92.88 678 ALA A N 1
ATOM 5363 C CA . ALA A 1 678 ? -32.375 16.531 37.688 1 92.88 678 ALA A CA 1
ATOM 5364 C C . ALA A 1 678 ? -31.391 17.703 37.625 1 92.88 678 ALA A C 1
ATOM 5366 O O . ALA A 1 678 ? -30.797 18.047 38.656 1 92.88 678 ALA A O 1
ATOM 5367 N N . TYR A 1 679 ? -31.234 18.312 36.531 1 92.62 679 TYR A N 1
ATOM 5368 C CA . TYR A 1 679 ? -30.375 19.469 36.344 1 92.62 679 TYR A CA 1
ATOM 5369 C C . TYR A 1 679 ? -30.844 20.641 37.188 1 92.62 679 TYR A C 1
ATOM 5371 O O . TYR A 1 679 ? -30.047 21.234 37.938 1 92.62 679 TYR A O 1
ATOM 5379 N N . HIS A 1 680 ? -32.125 20.891 37.156 1 89.56 680 HIS A N 1
ATOM 5380 C CA . HIS A 1 680 ? -32.656 22.031 37.875 1 89.56 680 HIS A CA 1
ATOM 5381 C C . HIS A 1 680 ? -32.656 21.781 39.406 1 89.56 680 HIS A C 1
ATOM 5383 O O . HIS A 1 680 ? -32.438 22.703 40.188 1 89.56 680 HIS A O 1
ATOM 5389 N N . SER A 1 681 ? -32.844 20.562 39.688 1 90.25 681 SER A N 1
ATOM 5390 C CA . SER A 1 681 ? -32.812 20.203 41.094 1 90.25 681 SER A CA 1
ATOM 5391 C C . SER A 1 681 ? -31.422 20.391 41.688 1 90.25 681 SER A C 1
ATOM 5393 O O . SER A 1 681 ? -31.281 20.75 42.875 1 90.25 681 SER A O 1
ATOM 5395 N N . ALA A 1 682 ? -30.453 20.172 40.938 1 92.31 682 ALA A N 1
ATOM 5396 C CA . ALA A 1 682 ? -29.078 20.312 41.375 1 92.31 682 ALA A CA 1
ATOM 5397 C C . ALA A 1 682 ? -28.719 21.781 41.594 1 92.31 682 ALA A C 1
ATOM 5399 O O . ALA A 1 682 ? -27.828 22.094 42.375 1 92.31 682 ALA A O 1
ATOM 5400 N N . LEU A 1 683 ? -29.375 22.688 40.906 1 90.12 683 LEU A N 1
ATOM 5401 C CA . LEU A 1 683 ? -29.094 24.125 41 1 90.12 683 LEU A CA 1
ATOM 5402 C C . LEU A 1 683 ? -29.844 24.734 42.188 1 90.12 683 LEU A C 1
ATOM 5404 O O . LEU A 1 683 ? -29.531 25.859 42.594 1 90.12 683 LEU A O 1
ATOM 5408 N N . SER A 1 684 ? -30.938 24.047 42.781 1 78.88 684 SER A N 1
ATOM 5409 C CA . SER A 1 684 ? -31.734 24.578 43.875 1 78.88 684 SER A CA 1
ATOM 5410 C C . SER A 1 684 ? -31.391 23.922 45.188 1 78.88 684 SER A C 1
ATOM 5412 O O . SER A 1 684 ? -30.922 22.781 45.219 1 78.88 684 SER A O 1
ATOM 5414 N N . ASP A 1 685 ? -31.266 24.531 46.375 1 58.25 685 ASP A N 1
ATOM 5415 C CA . ASP A 1 685 ? -31.016 24.016 47.719 1 58.25 685 ASP A CA 1
ATOM 5416 C C . ASP A 1 685 ? -32.094 23.016 48.125 1 58.25 685 ASP A C 1
ATOM 5418 O O . ASP A 1 685 ? -33.281 23.328 48.094 1 58.25 685 ASP A O 1
ATOM 5422 N N . PRO A 1 686 ? -31.766 21.734 48.219 1 53.56 686 PRO A N 1
ATOM 5423 C CA . PRO A 1 686 ? -32.781 20.75 48.625 1 53.56 686 PRO A CA 1
ATOM 5424 C C . PRO A 1 686 ? -33.562 21.172 49.844 1 53.56 686 PRO A C 1
ATOM 5426 O O . PRO A 1 686 ? -34.562 20.516 50.188 1 53.56 686 PRO A O 1
ATOM 5429 N N . THR A 1 687 ? -32.938 21.844 50.969 1 43.84 687 THR A N 1
ATOM 5430 C CA . THR A 1 687 ? -33.625 22.062 52.219 1 43.84 687 THR A CA 1
ATOM 5431 C C . THR A 1 687 ? -34.906 22.812 52 1 43.84 687 THR A C 1
ATOM 5433 O O . THR A 1 687 ? -35.688 23 52.938 1 43.84 687 THR A O 1
ATOM 5436 N N . SER A 1 688 ? -35.062 23.609 51.156 1 38.38 688 SER A N 1
ATOM 5437 C CA . SER A 1 688 ? -36.344 24.312 51.219 1 38.38 688 SER A CA 1
ATOM 5438 C C . SER A 1 688 ? -37.531 23.359 51 1 38.38 688 SER A C 1
ATOM 5440 O O . SER A 1 688 ? -38.688 23.734 51.188 1 38.38 688 SER A O 1
ATOM 5442 N N . THR A 1 689 ? -37.625 22.453 50.125 1 34.78 689 THR A N 1
ATOM 5443 C CA . THR A 1 689 ? -38.719 21.516 50.219 1 34.78 689 THR A CA 1
ATOM 5444 C C . THR A 1 689 ? -38.438 20.453 51.281 1 34.78 689 THR A C 1
ATOM 5446 O O . THR A 1 689 ? -37.281 20.125 51.531 1 34.78 689 THR A O 1
ATOM 5449 N N . GLU A 1 690 ? -39.469 20.062 52.281 1 31.95 690 GLU A N 1
ATOM 5450 C CA . GLU A 1 690 ? -39.531 19.188 53.438 1 31.95 690 GLU A CA 1
ATOM 5451 C C . GLU A 1 690 ? -38.719 17.906 53.188 1 31.95 690 GLU A C 1
ATOM 5453 O O . GLU A 1 690 ? -39.094 17.125 52.281 1 31.95 690 GLU A O 1
ATOM 5458 N N . PRO A 1 691 ? -37.375 17.938 53.281 1 30.53 691 PRO A N 1
ATOM 5459 C CA . PRO A 1 691 ? -36.781 16.625 53.188 1 30.53 691 PRO A CA 1
ATOM 5460 C C . PRO A 1 691 ? -37.344 15.625 54.188 1 30.53 691 PRO A C 1
ATOM 5462 O O . PRO A 1 691 ? -37.812 16.016 55.25 1 30.53 691 PRO A O 1
ATOM 5465 N N . SER A 1 692 ? -38.156 14.688 53.875 1 29.59 692 SER A N 1
ATOM 5466 C CA . SER A 1 692 ? -38.094 13.648 54.906 1 29.59 692 SER A CA 1
ATOM 5467 C C . SER A 1 692 ? -36.656 13.367 55.312 1 29.59 692 SER A C 1
ATOM 5469 O O . SER A 1 692 ? -35.812 13.008 54.5 1 29.59 692 SER A O 1
ATOM 5471 N N . ALA A 1 693 ? -36 14.203 56.219 1 29.67 693 ALA A N 1
ATOM 5472 C CA . ALA A 1 693 ? -34.75 14.398 56.938 1 29.67 693 ALA A CA 1
ATOM 5473 C C . ALA A 1 693 ? -34.094 13.062 57.281 1 29.67 693 ALA A C 1
ATOM 5475 O O . ALA A 1 693 ? -32.875 12.938 57.281 1 29.67 693 ALA A O 1
ATOM 5476 N N . ALA A 1 694 ? -34.875 12.203 58 1 31.47 694 ALA A N 1
ATOM 5477 C CA . ALA A 1 694 ? -34.375 11.227 58.969 1 31.47 694 ALA A CA 1
ATOM 5478 C C . ALA A 1 694 ? -33.375 10.266 58.312 1 31.47 694 ALA A C 1
ATOM 5480 O O . ALA A 1 694 ? -32.344 9.922 58.875 1 31.47 694 ALA A O 1
ATOM 5481 N N . ASP A 1 695 ? -33.781 9.641 57.219 1 27.97 695 ASP A N 1
ATOM 5482 C CA . ASP A 1 695 ? -33.094 8.375 56.906 1 27.97 695 ASP A CA 1
ATOM 5483 C C . ASP A 1 695 ? -31.719 8.617 56.312 1 27.97 695 ASP A C 1
ATOM 5485 O O . ASP A 1 695 ? -30.781 7.871 56.594 1 27.97 695 ASP A O 1
ATOM 5489 N N . ILE A 1 696 ? -31.531 9.734 55.562 1 29.09 696 ILE A N 1
ATOM 5490 C CA . ILE A 1 696 ? -30.266 9.719 54.844 1 29.09 696 ILE A CA 1
ATOM 5491 C C . ILE A 1 696 ? -29.141 10.289 55.719 1 29.09 696 ILE A C 1
ATOM 5493 O O . ILE A 1 696 ? -27.969 9.945 55.531 1 29.09 696 ILE A O 1
ATOM 5497 N N . LYS A 1 697 ? -29.422 11.234 56.625 1 31.56 697 LYS A N 1
ATOM 5498 C CA . LYS A 1 697 ? -28.375 11.883 57.406 1 31.56 697 LYS A CA 1
ATOM 5499 C C . LYS A 1 697 ? -27.656 10.875 58.312 1 31.56 697 LYS A C 1
ATOM 5501 O O . LYS A 1 697 ? -26.453 10.984 58.531 1 31.56 697 LYS A O 1
ATOM 5506 N N . HIS A 1 698 ? -28.484 10.023 58.938 1 31.06 698 HIS A N 1
ATOM 5507 C CA . HIS A 1 698 ? -27.891 9.148 59.938 1 31.06 698 HIS A CA 1
ATOM 5508 C C . HIS A 1 698 ? -26.797 8.266 59.312 1 31.06 698 HIS A C 1
ATOM 5510 O O . HIS A 1 698 ? -25.75 8.062 59.938 1 31.06 698 HIS A O 1
ATOM 5516 N N . ILE A 1 699 ? -27.062 7.809 58.094 1 30.16 699 ILE A N 1
ATOM 5517 C CA . ILE A 1 699 ? -26.156 6.773 57.625 1 30.16 699 ILE A CA 1
ATOM 5518 C C . ILE A 1 699 ? -24.812 7.406 57.219 1 30.16 699 ILE A C 1
ATOM 5520 O O . ILE A 1 699 ? -23.75 6.852 57.5 1 30.16 699 ILE A O 1
ATOM 5524 N N . LEU A 1 700 ? -24.844 8.688 56.781 1 30.7 700 LEU A N 1
ATOM 5525 C CA . LEU A 1 700 ? -23.594 9.234 56.281 1 30.7 700 LEU A CA 1
ATOM 5526 C C . LEU A 1 700 ? -22.672 9.609 57.438 1 30.7 700 LEU A C 1
ATOM 5528 O O . LEU A 1 700 ? -21.453 9.438 57.375 1 30.7 700 LEU A O 1
ATOM 5532 N N . LYS A 1 701 ? -23.203 10.164 58.562 1 33.34 701 LYS A N 1
ATOM 5533 C CA . LYS A 1 701 ? -22.375 10.547 59.719 1 33.34 701 LYS A CA 1
ATOM 5534 C C . LYS A 1 701 ? -21.531 9.367 60.188 1 33.34 701 LYS A C 1
ATOM 5536 O O . LYS A 1 701 ? -20.391 9.547 60.594 1 33.34 701 LYS A O 1
ATOM 5541 N N . LEU A 1 702 ? -22.203 8.188 60.156 1 31.09 702 LEU A N 1
ATOM 5542 C CA . LEU A 1 702 ? -21.438 7.109 60.781 1 31.09 702 LEU A CA 1
ATOM 5543 C C . LEU A 1 702 ? -20.141 6.859 60 1 31.09 702 LEU A C 1
ATOM 5545 O O . LEU A 1 702 ? -19.078 6.668 60.594 1 31.09 702 LEU A O 1
ATOM 5549 N N . LYS A 1 703 ? -20.25 6.719 58.594 1 31.06 703 LYS A N 1
ATOM 5550 C CA . LYS A 1 703 ? -19.078 6.133 57.969 1 31.06 703 LYS A CA 1
ATOM 5551 C C . LYS A 1 703 ? -17.969 7.168 57.781 1 31.06 703 LYS A C 1
ATOM 5553 O O . LYS A 1 703 ? -16.797 6.812 57.656 1 31.06 703 LYS A O 1
ATOM 5558 N N . MET A 1 704 ? -18.266 8.477 57.781 1 31.39 704 MET A N 1
ATOM 5559 C CA . MET A 1 704 ? -17.203 9.453 57.562 1 31.39 704 MET A CA 1
ATOM 5560 C C . MET A 1 704 ? -16.234 9.453 58.75 1 31.39 704 MET A C 1
ATOM 5562 O O . MET A 1 704 ? -15.117 9.945 58.656 1 31.39 704 MET A O 1
ATOM 5566 N N . GLN A 1 705 ? -16.688 9.203 59.938 1 32.88 705 GLN A N 1
ATOM 5567 C CA . GLN A 1 705 ? -15.758 9.242 61.062 1 32.88 705 GLN A CA 1
ATOM 5568 C C . GLN A 1 705 ? -14.562 8.32 60.812 1 32.88 705 GLN A C 1
ATOM 5570 O O . GLN A 1 705 ? -13.43 8.664 61.156 1 32.88 705 GLN A O 1
ATOM 5575 N N . LYS A 1 706 ? -14.859 7.121 60.25 1 31.48 706 LYS A N 1
ATOM 5576 C CA . LYS A 1 706 ? -13.75 6.172 60.25 1 31.48 706 LYS A CA 1
ATOM 5577 C C . LYS A 1 706 ? -12.664 6.59 59.281 1 31.48 706 LYS A C 1
ATOM 5579 O O . LYS A 1 706 ? -11.477 6.344 59.5 1 31.48 706 LYS A O 1
ATOM 5584 N N . ILE A 1 707 ? -13.055 7.125 58.094 1 30.69 707 ILE A N 1
ATOM 5585 C CA . ILE A 1 707 ? -12.016 7.348 57.094 1 30.69 707 ILE A CA 1
ATOM 5586 C C . ILE A 1 707 ? -11.164 8.555 57.5 1 30.69 707 ILE A C 1
ATOM 5588 O O . ILE A 1 707 ? -9.977 8.609 57.188 1 30.69 707 ILE A O 1
ATOM 5592 N N . GLN A 1 708 ? -11.656 9.602 58.188 1 30.16 708 GLN A N 1
ATOM 5593 C CA . GLN A 1 708 ? -10.852 10.75 58.594 1 30.16 708 GLN A CA 1
ATOM 5594 C C . GLN A 1 708 ? -9.609 10.312 59.344 1 30.16 708 GLN A C 1
ATOM 5596 O O . GLN A 1 708 ? -8.578 10.992 59.312 1 30.16 708 GLN A O 1
ATOM 5601 N N . GLN A 1 709 ? -9.719 9.258 60.094 1 31.41 709 GLN A N 1
ATOM 5602 C CA . GLN A 1 709 ? -8.555 8.969 60.906 1 31.41 709 GLN A CA 1
ATOM 5603 C C . GLN A 1 709 ? -7.309 8.75 60.062 1 31.41 709 GLN A C 1
ATOM 5605 O O . GLN A 1 709 ? -6.199 9.094 60.469 1 31.41 709 GLN A O 1
ATOM 5610 N N . ASN A 1 710 ? -7.461 8.016 58.938 1 26.94 710 ASN A N 1
ATOM 5611 C CA . ASN A 1 710 ? -6.176 7.613 58.375 1 26.94 710 ASN A CA 1
ATOM 5612 C C . ASN A 1 710 ? -5.523 8.75 57.594 1 26.94 710 ASN A C 1
ATOM 5614 O O . ASN A 1 710 ? -4.363 8.656 57.188 1 26.94 710 ASN A O 1
ATOM 5618 N N . LEU A 1 711 ? -6.293 9.68 56.875 1 25.48 711 LEU A N 1
ATOM 5619 C CA . LEU A 1 711 ? -5.625 10.625 56 1 25.48 711 LEU A CA 1
ATOM 5620 C C . LEU A 1 711 ? -4.953 11.734 56.781 1 25.48 711 LEU A C 1
ATOM 5622 O O . LEU A 1 711 ? -4.43 12.695 56.219 1 25.48 711 LEU A O 1
ATOM 5626 N N . ASP A 1 712 ? -4.945 11.906 58.062 1 26.8 712 ASP A N 1
ATOM 5627 C CA . ASP A 1 712 ? -4.348 13.031 58.781 1 26.8 712 ASP A CA 1
ATOM 5628 C C . ASP A 1 712 ? -2.887 13.219 58.375 1 26.8 712 ASP A C 1
ATOM 5630 O O . ASP A 1 712 ? -2.305 14.281 58.625 1 26.8 712 ASP A O 1
ATOM 5634 N N . LYS A 1 713 ? -2.08 12.141 58.125 1 28.09 713 LYS A N 1
ATOM 5635 C CA . LYS A 1 713 ? -0.665 12.461 58.281 1 28.09 713 LYS A CA 1
ATOM 5636 C C . LYS A 1 713 ? -0.187 13.391 57.188 1 28.09 713 LYS A C 1
ATOM 5638 O O . LYS A 1 713 ? 0.845 14.055 57.312 1 28.09 713 LYS A O 1
ATOM 5643 N N . SER A 1 714 ? -0.539 13.172 55.906 1 23.77 714 SER A N 1
ATOM 5644 C CA . SER A 1 714 ? 0.393 13.758 54.938 1 23.77 714 SER A CA 1
ATOM 5645 C C . SER A 1 714 ? 0.085 15.234 54.688 1 23.77 714 SER A C 1
ATOM 5647 O O . SER A 1 714 ? -0.834 15.562 53.938 1 23.77 714 SER A O 1
ATOM 5649 N N . GLU A 1 715 ? -0.055 16.188 55.625 1 23.23 715 GLU A N 1
ATOM 5650 C CA . GLU A 1 715 ? -0.553 17.547 55.875 1 23.23 715 GLU A CA 1
ATOM 5651 C C . GLU A 1 715 ? 0.246 18.578 55.062 1 23.23 715 GLU A C 1
ATOM 5653 O O . GLU A 1 715 ? -0.145 19.75 55 1 23.23 715 GLU A O 1
ATOM 5658 N N . GLY A 1 716 ? 1.565 18.406 54.75 1 21.53 716 GLY A N 1
ATOM 5659 C CA . GLY A 1 716 ? 2.322 19.641 54.906 1 21.53 716 GLY A CA 1
ATOM 5660 C C . GLY A 1 716 ? 1.976 20.688 53.875 1 21.53 716 GLY A C 1
ATOM 5661 O O . GLY A 1 716 ? 2.08 21.891 54.125 1 21.53 716 GLY A O 1
ATOM 5662 N N . PHE A 1 717 ? 2.025 20.391 52.594 1 20.2 717 PHE A N 1
ATOM 5663 C CA . PHE A 1 717 ? 2.715 21.328 51.688 1 20.2 717 PHE A CA 1
ATOM 5664 C C . PHE A 1 717 ? 1.792 22.469 51.281 1 20.2 717 PHE A C 1
ATOM 5666 O O . PHE A 1 717 ? 2.207 23.391 50.562 1 20.2 717 PHE A O 1
ATOM 5673 N N . LEU A 1 718 ? 0.464 22.266 51.219 1 19.62 718 LEU A N 1
ATOM 5674 C CA . LEU A 1 718 ? -0.221 23.078 50.219 1 19.62 718 LEU A CA 1
ATOM 5675 C C . LEU A 1 718 ? -0.427 24.516 50.75 1 19.62 718 LEU A C 1
ATOM 5677 O O . LEU A 1 718 ? -1.453 24.812 51.344 1 19.62 718 LEU A O 1
ATOM 5681 N N . ALA A 1 719 ? 0.574 25.156 51.375 1 21.11 719 ALA A N 1
ATOM 5682 C CA . ALA A 1 719 ? 0.229 26.453 51.938 1 21.11 719 ALA A CA 1
ATOM 5683 C C . ALA A 1 719 ? 0.01 27.5 50.844 1 21.11 719 ALA A C 1
ATOM 5685 O O . ALA A 1 719 ? 0.971 28 50.25 1 21.11 719 ALA A O 1
ATOM 5686 N N . GLY A 1 720 ? -0.66 27.188 49.75 1 18.05 720 GLY A N 1
ATOM 5687 C CA . GLY A 1 720 ? -0.735 28.203 48.719 1 18.05 720 GLY A CA 1
ATOM 5688 C C . GLY A 1 720 ? -1.31 29.516 49.188 1 18.05 720 GLY A C 1
ATOM 5689 O O . GLY A 1 720 ? -1.998 29.547 50.219 1 18.05 720 GLY A O 1
ATOM 5690 N N . SER A 1 721 ? -0.686 30.641 48.812 1 19.7 721 SER A N 1
ATOM 5691 C CA . SER A 1 721 ? -0.806 32.062 49.094 1 19.7 721 SER A CA 1
ATOM 5692 C C . SER A 1 721 ? -2.209 32.562 48.781 1 19.7 721 SER A C 1
ATOM 5694 O O . SER A 1 721 ? -2.832 32.156 47.812 1 19.7 721 SER A O 1
ATOM 5696 N N . SER A 1 722 ? -2.918 33.094 49.719 1 20.59 722 SER A N 1
ATOM 5697 C CA . SER A 1 722 ? -4.25 33.656 49.938 1 20.59 722 SER A CA 1
ATOM 5698 C C . SER A 1 722 ? -4.418 34.969 49.156 1 20.59 722 SER A C 1
ATOM 5700 O O . SER A 1 722 ? -3.84 35.969 49.531 1 20.59 722 SER A O 1
ATOM 5702 N N . HIS A 1 723 ? -4.172 35.031 47.812 1 19.98 723 HIS A N 1
ATOM 5703 C CA . HIS A 1 723 ? -4.383 36.312 47.188 1 19.98 723 HIS A CA 1
ATOM 5704 C C . HIS A 1 723 ? -5.762 36.875 47.531 1 19.98 723 HIS A C 1
ATOM 5706 O O . HIS A 1 723 ? -6.754 36.156 47.531 1 19.98 723 HIS A O 1
ATOM 5712 N N . THR A 1 724 ? -5.793 37.906 48.312 1 22.39 724 THR A N 1
ATOM 5713 C CA . THR A 1 724 ? -6.855 38.75 48.875 1 22.39 724 THR A CA 1
ATOM 5714 C C . THR A 1 724 ? -7.637 39.438 47.75 1 22.39 724 THR A C 1
ATOM 5716 O O . THR A 1 724 ? -7.148 40.438 47.188 1 22.39 724 THR A O 1
ATOM 5719 N N . GLY A 1 725 ? -8.086 38.781 46.719 1 20.3 725 GLY A N 1
ATOM 5720 C CA . GLY A 1 725 ? -8.836 39.438 45.656 1 20.3 725 GLY A CA 1
ATOM 5721 C C . GLY A 1 725 ? -9.961 40.312 46.188 1 20.3 725 GLY A C 1
ATOM 5722 O O . GLY A 1 725 ? -10.391 40.156 47.312 1 20.3 725 GLY A O 1
ATOM 5723 N N . SER A 1 726 ? -10.242 41.469 45.531 1 23.98 726 SER A N 1
ATOM 5724 C CA . SER A 1 726 ? -11.102 42.656 45.719 1 23.98 726 SER A CA 1
ATOM 5725 C C . SER A 1 726 ? -12.562 42.25 45.906 1 23.98 726 SER A C 1
ATOM 5727 O O . SER A 1 726 ? -12.969 41.156 45.438 1 23.98 726 SER A O 1
ATOM 5729 N N . THR A 1 727 ? -13.328 42.875 46.812 1 26.17 727 THR A N 1
ATOM 5730 C CA . THR A 1 727 ? -14.617 42.781 47.5 1 26.17 727 THR A CA 1
ATOM 5731 C C . THR A 1 727 ? -15.766 42.969 46.5 1 26.17 727 THR A C 1
ATOM 5733 O O . THR A 1 727 ? -16.875 43.312 46.906 1 26.17 727 THR A O 1
ATOM 5736 N N . GLU A 1 728 ? -15.594 42.781 45.188 1 26.23 728 GLU A N 1
ATOM 5737 C CA . GLU A 1 728 ? -16.766 43.156 44.375 1 26.23 728 GLU A CA 1
ATOM 5738 C C . GLU A 1 728 ? -18.047 42.562 44.969 1 26.23 728 GLU A C 1
ATOM 5740 O O . GLU A 1 728 ? -18 41.625 45.75 1 26.23 728 GLU A O 1
ATOM 5745 N N . ASP A 1 729 ? -19.328 42.938 44.312 1 29.53 729 ASP A N 1
ATOM 5746 C CA . ASP A 1 729 ? -20.719 42.875 44.719 1 29.53 729 ASP A CA 1
ATOM 5747 C C . ASP A 1 729 ? -21.125 41.469 45.094 1 29.53 729 ASP A C 1
ATOM 5749 O O . ASP A 1 729 ? -20.594 40.469 44.562 1 29.53 729 ASP A O 1
ATOM 5753 N N . ALA A 1 730 ? -21.688 41.25 46.25 1 30.75 730 ALA A N 1
ATOM 5754 C CA . ALA A 1 730 ? -21.984 40 46.969 1 30.75 730 ALA A CA 1
ATOM 5755 C C . ALA A 1 730 ? -22.703 39.031 46.062 1 30.75 730 ALA A C 1
ATOM 5757 O O . ALA A 1 730 ? -23.781 39.312 45.562 1 30.75 730 ALA A O 1
ATOM 5758 N N . PRO A 1 731 ? -22.016 38.312 45.156 1 32.12 731 PRO A N 1
ATOM 5759 C CA . PRO A 1 731 ? -22.734 37.375 44.312 1 32.12 731 PRO A CA 1
ATOM 5760 C C . PRO A 1 731 ? -23.891 36.656 45.031 1 32.12 731 PRO A C 1
ATOM 5762 O O . PRO A 1 731 ? -23.844 36.469 46.25 1 32.12 731 PRO A O 1
ATOM 5765 N N . THR A 1 732 ? -25.141 36.812 44.562 1 37.25 732 THR A N 1
ATOM 5766 C CA . THR A 1 732 ? -26.328 36.125 45.031 1 37.25 732 THR A CA 1
ATOM 5767 C C . THR A 1 732 ? -25.984 34.688 45.438 1 37.25 732 THR A C 1
ATOM 5769 O O . THR A 1 732 ? -25.281 33.969 44.688 1 37.25 732 THR A O 1
ATOM 5772 N N . LEU A 1 733 ? -25.844 34.25 46.625 1 41.84 733 LEU A N 1
ATOM 5773 C CA . LEU A 1 733 ? -25.469 33.031 47.312 1 41.84 733 LEU A CA 1
ATOM 5774 C C . LEU A 1 733 ? -26.031 31.812 46.562 1 41.84 733 LEU A C 1
ATOM 5776 O O . LEU A 1 733 ? -27.25 31.641 46.5 1 41.84 733 LEU A O 1
ATOM 5780 N N . LEU A 1 734 ? -25.516 31.297 45.5 1 54.19 734 LEU A N 1
ATOM 5781 C CA . LEU A 1 734 ? -25.891 30.078 44.812 1 54.19 734 LEU A CA 1
ATOM 5782 C C . LEU A 1 734 ? -26.016 28.906 45.781 1 54.19 734 LEU A C 1
ATOM 5784 O O . LEU A 1 734 ? -25.078 28.594 46.531 1 54.19 734 LEU A O 1
ATOM 5788 N N . THR A 1 735 ? -27.172 28.5 46.281 1 69.94 735 THR A N 1
ATOM 5789 C CA . THR A 1 735 ? -27.453 27.406 47.188 1 69.94 735 THR A CA 1
ATOM 5790 C C . THR A 1 735 ? -27.328 26.047 46.5 1 69.94 735 THR A C 1
ATOM 5792 O O . THR A 1 735 ? -27.219 25.016 47.156 1 69.94 735 THR A O 1
ATOM 5795 N N . GLY A 1 736 ? -27.203 26.031 45.188 1 87.81 736 GLY A N 1
ATOM 5796 C CA . GLY A 1 736 ? -27.156 24.781 44.469 1 87.81 736 GLY A CA 1
ATOM 5797 C C . GLY A 1 736 ? -25.75 24.312 44.156 1 87.81 736 GLY A C 1
ATOM 5798 O O . GLY A 1 736 ? -24.781 24.812 44.719 1 87.81 736 GLY A O 1
ATOM 5799 N N . ASP A 1 737 ? -25.562 23.203 43.5 1 92.81 737 ASP A N 1
ATOM 5800 C CA . ASP A 1 737 ? -24.297 22.594 43.062 1 92.81 737 ASP A CA 1
ATOM 5801 C C . ASP A 1 737 ? -24.125 22.688 41.562 1 92.81 737 ASP A C 1
ATOM 5803 O O . ASP A 1 737 ? -24.609 21.828 40.812 1 92.81 737 ASP A O 1
ATOM 5807 N N . GLN A 1 738 ? -23.312 23.656 41.156 1 91.88 738 GLN A N 1
ATOM 5808 C CA . GLN A 1 738 ? -23.188 23.922 39.719 1 91.88 738 GLN A CA 1
ATOM 5809 C C . GLN A 1 738 ? -22.391 22.828 39.031 1 91.88 738 GLN A C 1
ATOM 5811 O O . GLN A 1 738 ? -22.625 22.531 37.844 1 91.88 738 GLN A O 1
ATOM 5816 N N . ALA A 1 739 ? -21.438 22.219 39.75 1 92.81 739 ALA A N 1
ATOM 5817 C CA . ALA A 1 739 ? -20.641 21.141 39.156 1 92.81 739 ALA A CA 1
ATOM 5818 C C . ALA A 1 739 ? -21.5 19.906 38.875 1 92.81 739 ALA A C 1
ATOM 5820 O O . ALA A 1 739 ? -21.406 19.297 37.812 1 92.81 739 ALA A O 1
ATOM 5821 N N . LEU A 1 740 ? -22.281 19.562 39.812 1 94 740 LEU A N 1
ATOM 5822 C CA . LEU A 1 740 ? -23.203 18.438 39.656 1 94 740 LEU A CA 1
ATOM 5823 C C . LEU A 1 740 ? -24.219 18.734 38.562 1 94 740 LEU A C 1
ATOM 5825 O O . LEU A 1 740 ? -24.547 17.844 37.75 1 94 740 LEU A O 1
ATOM 5829 N N . ALA A 1 741 ? -24.703 19.969 38.5 1 94.75 741 ALA A N 1
ATOM 5830 C CA . ALA A 1 741 ? -25.656 20.359 37.469 1 94.75 741 ALA A CA 1
ATOM 5831 C C . ALA A 1 741 ? -25.047 20.219 36.062 1 94.75 741 ALA A C 1
ATOM 5833 O O . ALA A 1 741 ? -25.688 19.672 35.156 1 94.75 741 ALA A O 1
ATOM 5834 N N . ASN A 1 742 ? -23.828 20.719 35.938 1 95.38 742 ASN A N 1
ATOM 5835 C CA . ASN A 1 742 ? -23.125 20.578 34.688 1 95.38 742 ASN A CA 1
ATOM 5836 C C . ASN A 1 742 ? -22.953 19.109 34.281 1 95.38 742 ASN A C 1
ATOM 5838 O O . ASN A 1 742 ? -23.109 18.75 33.094 1 95.38 742 ASN A O 1
ATOM 5842 N N . GLY A 1 743 ? -22.625 18.297 35.25 1 95.88 743 GLY A N 1
ATOM 5843 C CA . GLY A 1 743 ? -22.469 16.859 35 1 95.88 743 GLY A CA 1
ATOM 5844 C C . GLY A 1 743 ? -23.75 16.203 34.531 1 95.88 743 GLY A C 1
ATOM 5845 O O . GLY A 1 743 ? -23.75 15.391 33.594 1 95.88 743 GLY A O 1
ATOM 5846 N N . LYS A 1 744 ? -24.812 16.531 35.188 1 96.06 744 LYS A N 1
ATOM 5847 C CA . LYS A 1 744 ? -26.125 15.969 34.844 1 96.06 744 LYS A CA 1
ATOM 5848 C C . LYS A 1 744 ? -26.547 16.375 33.438 1 96.06 744 LYS A C 1
ATOM 5850 O O . LYS A 1 744 ? -27.094 15.562 32.688 1 96.06 744 LYS A O 1
ATOM 5855 N N . LEU A 1 745 ? -26.281 17.594 33.094 1 97 745 LEU A N 1
ATOM 5856 C CA . LEU A 1 745 ? -26.609 18.062 31.766 1 97 745 LEU A CA 1
ATOM 5857 C C . LEU A 1 745 ? -25.766 17.359 30.703 1 97 745 LEU A C 1
ATOM 5859 O O . LEU A 1 745 ? -26.266 17.031 29.625 1 97 745 LEU A O 1
ATOM 5863 N N . PHE A 1 746 ? -24.453 17.141 31.016 1 97.62 746 PHE A N 1
ATOM 5864 C CA . PHE A 1 746 ? -23.578 16.406 30.125 1 97.62 746 PHE A CA 1
ATOM 5865 C C . PHE A 1 746 ? -24.078 14.992 29.891 1 97.62 746 PHE A C 1
ATOM 5867 O O . PHE A 1 746 ? -24.109 14.508 28.766 1 97.62 746 PHE A O 1
ATOM 5874 N N . MET A 1 747 ? -24.516 14.359 30.938 1 98.19 747 MET A N 1
ATOM 5875 C CA . MET A 1 747 ? -25.016 12.992 30.844 1 98.19 747 MET A CA 1
ATOM 5876 C C . MET A 1 747 ? -26.281 12.93 29.984 1 98.19 747 MET A C 1
ATOM 5878 O O . MET A 1 747 ? -26.438 12.031 29.156 1 98.19 747 MET A O 1
ATOM 5882 N N . ARG A 1 748 ? -27.156 13.844 30.188 1 97.44 748 ARG A N 1
ATOM 5883 C CA . ARG A 1 748 ? -28.391 13.891 29.406 1 97.44 748 ARG A CA 1
ATOM 5884 C C . ARG A 1 748 ? -28.109 14.07 27.922 1 97.44 748 ARG A C 1
ATOM 5886 O O . ARG A 1 748 ? -28.656 13.344 27.094 1 97.44 748 ARG A O 1
ATOM 5893 N N . ASP A 1 749 ? -27.312 15.055 27.625 1 97.94 749 ASP A N 1
ATOM 5894 C CA . ASP A 1 749 ? -27.016 15.383 26.234 1 97.94 749 ASP A CA 1
ATOM 5895 C C . ASP A 1 749 ? -26.281 14.234 25.547 1 97.94 749 ASP A C 1
ATOM 5897 O O . ASP A 1 749 ? -26.516 13.961 24.359 1 97.94 749 ASP A O 1
ATOM 5901 N N . THR A 1 750 ? -25.391 13.57 26.234 1 98.38 750 THR A N 1
ATOM 5902 C CA . THR A 1 750 ? -24.641 12.461 25.656 1 98.38 750 THR A CA 1
ATOM 5903 C C . THR A 1 750 ? -25.547 11.25 25.453 1 98.38 750 THR A C 1
ATOM 5905 O O . THR A 1 750 ? -25.375 10.5 24.484 1 98.38 750 THR A O 1
ATOM 5908 N N . LEU A 1 751 ? -26.453 11.062 26.344 1 98.12 751 LEU A N 1
ATOM 5909 C CA . LEU A 1 751 ? -27.422 9.984 26.188 1 98.12 751 LEU A CA 1
ATOM 5910 C C . LEU A 1 751 ? -28.172 10.109 24.859 1 98.12 751 LEU A C 1
ATOM 5912 O O . LEU A 1 751 ? -28.422 9.109 24.188 1 98.12 751 LEU A O 1
ATOM 5916 N N . GLU A 1 752 ? -28.5 11.312 24.5 1 97.62 752 GLU A N 1
ATOM 5917 C CA . GLU A 1 752 ? -29.188 11.539 23.234 1 97.62 752 GLU A CA 1
ATOM 5918 C C . GLU A 1 752 ? -28.312 11.117 22.062 1 97.62 752 GLU A C 1
ATOM 5920 O O . GLU A 1 752 ? -28.812 10.562 21.078 1 97.62 752 GLU A O 1
ATOM 5925 N N . PHE A 1 753 ? -27.078 11.422 22.141 1 97.94 753 PHE A N 1
ATOM 5926 C CA . PHE A 1 753 ? -26.141 11.039 21.094 1 97.94 753 PHE A CA 1
ATOM 5927 C C . PHE A 1 753 ? -26.047 9.523 20.984 1 97.94 753 PHE A C 1
ATOM 5929 O O . PHE A 1 753 ? -26.062 8.977 19.875 1 97.94 753 PHE A O 1
ATOM 5936 N N . ILE A 1 754 ? -25.906 8.867 22.078 1 98.06 754 ILE A N 1
ATOM 5937 C CA . ILE A 1 754 ? -25.781 7.414 22.109 1 98.06 754 ILE A CA 1
ATOM 5938 C C . ILE A 1 754 ? -27.047 6.781 21.531 1 98.06 754 ILE A C 1
ATOM 5940 O O . ILE A 1 754 ? -26.969 5.812 20.781 1 98.06 754 ILE A O 1
ATOM 5944 N N . GLU A 1 755 ? -28.141 7.34 21.906 1 97.75 755 GLU A N 1
ATOM 5945 C CA . GLU A 1 755 ? -29.406 6.844 21.359 1 97.75 755 GLU A CA 1
ATOM 5946 C C . GLU A 1 755 ? -29.484 7.047 19.859 1 97.75 755 GLU A C 1
ATOM 5948 O O . GLU A 1 755 ? -29.922 6.16 19.125 1 97.75 755 GLU A O 1
ATOM 5953 N N . PHE A 1 756 ? -29.109 8.211 19.422 1 98 756 PHE A N 1
ATOM 5954 C CA . PHE A 1 756 ? -29.094 8.531 18 1 98 756 PHE A CA 1
ATOM 5955 C C . PHE A 1 756 ? -28.281 7.504 17.219 1 98 756 PHE A C 1
ATOM 5957 O O . PHE A 1 756 ? -28.75 6.98 16.203 1 98 756 PHE A O 1
ATOM 5964 N N . THR A 1 757 ? -27.125 7.137 17.703 1 97.44 757 THR A N 1
ATOM 5965 C CA . THR A 1 757 ? -26.234 6.207 17.016 1 97.44 757 THR A CA 1
ATOM 5966 C C . THR A 1 757 ? -26.75 4.777 17.141 1 97.44 757 THR A C 1
ATOM 5968 O O . THR A 1 757 ? -26.703 4.012 16.172 1 97.44 757 THR A O 1
ATOM 5971 N N . SER A 1 758 ? -27.234 4.461 18.281 1 96.88 758 SER A N 1
ATOM 5972 C CA . SER A 1 758 ? -27.766 3.121 18.516 1 96.88 758 SER A CA 1
ATOM 5973 C C . SER A 1 758 ? -28.969 2.84 17.609 1 96.88 758 SER A C 1
ATOM 5975 O O . SER A 1 758 ? -29.062 1.767 17.016 1 96.88 758 SER A O 1
ATOM 5977 N N . ALA A 1 759 ? -29.859 3.785 17.578 1 97.88 759 ALA A N 1
ATOM 5978 C CA . ALA A 1 759 ? -31.031 3.641 16.734 1 97.88 759 ALA A CA 1
ATOM 5979 C C . ALA A 1 759 ? -30.656 3.436 15.266 1 97.88 759 ALA A C 1
ATOM 5981 O O . ALA A 1 759 ? -31.25 2.623 14.57 1 97.88 759 ALA A O 1
ATOM 5982 N N . MET A 1 760 ? -29.719 4.105 14.836 1 97.5 760 MET A N 1
ATOM 5983 C CA . MET A 1 760 ? -29.219 3.996 13.461 1 97.5 760 MET A CA 1
ATOM 5984 C C . MET A 1 760 ? -28.625 2.617 13.211 1 97.5 760 MET A C 1
ATOM 5986 O O . MET A 1 760 ? -28.984 1.948 12.234 1 97.5 760 MET A O 1
ATOM 5990 N N . GLU A 1 761 ? -27.766 2.141 14.039 1 96.38 761 GLU A N 1
ATOM 5991 C CA . GLU A 1 761 ? -27.078 0.868 13.867 1 96.38 761 GLU A CA 1
ATOM 5992 C C . GLU A 1 761 ? -28.047 -0.305 13.922 1 96.38 761 GLU A C 1
ATOM 5994 O O . GLU A 1 761 ? -27.844 -1.324 13.258 1 96.38 761 GLU A O 1
ATOM 5999 N N . GLU A 1 762 ? -29.109 -0.105 14.656 1 96.25 762 GLU A N 1
ATOM 6000 C CA . GLU A 1 762 ? -30.078 -1.182 14.844 1 96.25 762 GLU A CA 1
ATOM 6001 C C . GLU A 1 762 ? -31.156 -1.141 13.773 1 96.25 762 GLU A C 1
ATOM 6003 O O . GLU A 1 762 ? -31.953 -2.072 13.648 1 96.25 762 GLU A O 1
ATOM 6008 N N . GLY A 1 763 ? -31.203 -0.079 13.031 1 97 763 GLY A N 1
ATOM 6009 C CA . GLY A 1 763 ? -32.156 0.037 11.938 1 97 763 GLY A CA 1
ATOM 6010 C C . GLY A 1 763 ? -33.562 0.38 12.391 1 97 763 GLY A C 1
ATOM 6011 O O . GLY A 1 763 ? -34.531 -0.142 11.852 1 97 763 GLY A O 1
ATOM 6012 N N . ASP A 1 764 ? -33.688 1.171 13.43 1 98 764 ASP A N 1
ATOM 6013 C CA . ASP A 1 764 ? -34.969 1.63 13.898 1 98 764 ASP A CA 1
ATOM 6014 C C . ASP A 1 764 ? -35.219 3.098 13.547 1 98 764 ASP A C 1
ATOM 6016 O O . ASP A 1 764 ? -34.875 3.99 14.336 1 98 764 ASP A O 1
ATOM 6020 N N . THR A 1 765 ? -35.938 3.311 12.469 1 97.69 765 THR A N 1
ATOM 6021 C CA . THR A 1 765 ? -36.125 4.668 11.984 1 97.69 765 THR A CA 1
ATOM 6022 C C . THR A 1 765 ? -37.125 5.422 12.883 1 97.69 765 THR A C 1
ATOM 6024 O O . THR A 1 765 ? -37.062 6.648 12.969 1 97.69 765 THR A O 1
ATOM 6027 N N . GLY A 1 766 ? -37.938 4.699 13.523 1 96.75 766 GLY A N 1
ATOM 6028 C CA . GLY A 1 766 ? -38.844 5.344 14.469 1 96.75 766 GLY A CA 1
ATOM 6029 C C . GLY A 1 766 ? -38.125 5.977 15.641 1 96.75 766 GLY A C 1
ATOM 6030 O O . GLY A 1 766 ? -38.344 7.145 15.969 1 96.75 766 GLY A O 1
ATOM 6031 N N . ARG A 1 767 ? -37.281 5.25 16.281 1 97.19 767 ARG A N 1
ATOM 6032 C CA . ARG A 1 767 ? -36.438 5.766 17.375 1 97.19 767 ARG A CA 1
ATOM 6033 C C . ARG A 1 767 ? -35.562 6.922 16.906 1 97.19 767 ARG A C 1
ATOM 6035 O O . ARG A 1 767 ? -35.406 7.898 17.641 1 97.19 767 ARG A O 1
ATOM 6042 N N . LEU A 1 768 ? -35.125 6.773 15.68 1 97.62 768 LEU A N 1
ATOM 6043 C CA . LEU A 1 768 ? -34.25 7.801 15.133 1 97.62 768 LEU A CA 1
ATOM 6044 C C . LEU A 1 768 ? -34.969 9.133 15.016 1 97.62 768 LEU A C 1
ATOM 6046 O O . LEU A 1 768 ? -34.469 10.172 15.43 1 97.62 768 LEU A O 1
ATOM 6050 N N . PHE A 1 769 ? -36.156 9.117 14.531 1 96.62 769 PHE A N 1
ATOM 6051 C CA . PHE A 1 769 ? -36.938 10.336 14.359 1 96.62 769 PHE A CA 1
ATOM 6052 C C . PHE A 1 769 ? -37.375 10.891 15.719 1 96.62 769 PHE A C 1
ATOM 6054 O O . PHE A 1 769 ? -37.469 12.102 15.898 1 96.62 769 PHE A O 1
ATOM 6061 N N . LYS A 1 770 ? -37.594 10 16.672 1 96.19 770 LYS A N 1
ATOM 6062 C CA . LYS A 1 770 ? -37.969 10.453 18 1 96.19 770 LYS A CA 1
ATOM 6063 C C . LYS A 1 770 ? -36.812 11.211 18.672 1 96.19 770 LYS A C 1
ATOM 6065 O O . LYS A 1 770 ? -37.062 12.227 19.328 1 96.19 770 LYS A O 1
ATOM 6070 N N . VAL A 1 771 ? -35.688 10.719 18.516 1 96.69 771 VAL A N 1
ATOM 6071 C CA . VAL A 1 771 ? -34.562 11.391 19.125 1 96.69 771 VAL A CA 1
ATOM 6072 C C . VAL A 1 771 ? -34.281 12.719 18.406 1 96.69 771 VAL A C 1
ATOM 6074 O O . VAL A 1 771 ? -33.875 13.695 19.016 1 96.69 771 VAL A O 1
ATOM 6077 N N . MET A 1 772 ? -34.656 12.82 17.125 1 96.88 772 MET A N 1
ATOM 6078 C CA . MET A 1 772 ? -34.469 14.039 16.328 1 96.88 772 MET A CA 1
ATOM 6079 C C . MET A 1 772 ? -35.375 15.148 16.828 1 96.88 772 MET A C 1
ATOM 6081 O O . MET A 1 772 ? -35.031 16.328 16.703 1 96.88 772 MET A O 1
ATOM 6085 N N . ASP A 1 773 ? -36.469 14.719 17.422 1 96.44 773 ASP A N 1
ATOM 6086 C CA . ASP A 1 773 ? -37.344 15.719 17.984 1 96.44 773 ASP A CA 1
ATOM 6087 C C . ASP A 1 773 ? -36.656 16.531 19.078 1 96.44 773 ASP A C 1
ATOM 6089 O O . ASP A 1 773 ? -36.844 17.75 19.156 1 96.44 773 ASP A O 1
ATOM 6093 N N . THR A 1 774 ? -35.875 15.875 19.797 1 96 774 THR A N 1
ATOM 6094 C CA . THR A 1 774 ? -35.156 16.531 20.875 1 96 774 THR A CA 1
ATOM 6095 C C . THR A 1 774 ? -33.938 17.281 20.312 1 96 774 THR A C 1
ATOM 6097 O O . THR A 1 774 ? -33.656 18.406 20.734 1 96 774 THR A O 1
ATOM 6100 N N . ILE A 1 775 ? -33.281 16.703 19.359 1 97.25 775 ILE A N 1
ATOM 6101 C CA . ILE A 1 775 ? -32.062 17.234 18.781 1 97.25 775 ILE A CA 1
ATOM 6102 C C . ILE A 1 775 ? -32.375 18.547 18.047 1 97.25 775 ILE A C 1
ATOM 6104 O O . ILE A 1 775 ? -31.531 19.453 18.031 1 97.25 775 ILE A O 1
ATOM 6108 N N . LEU A 1 776 ? -33.562 18.625 17.531 1 97.69 776 LEU A N 1
ATOM 6109 C CA . LEU A 1 776 ? -33.969 19.844 16.859 1 97.69 776 LEU A CA 1
ATOM 6110 C C . LEU A 1 776 ? -33.812 21.062 17.766 1 97.69 776 LEU A C 1
ATOM 6112 O O . LEU A 1 776 ? -33.188 22.047 17.375 1 97.69 776 LEU A O 1
ATOM 6116 N N . PHE A 1 777 ? -34.281 20.969 19 1 97.5 777 PHE A N 1
ATOM 6117 C CA . PHE A 1 777 ? -34.156 22.062 19.953 1 97.5 777 PHE A CA 1
ATOM 6118 C C . PHE A 1 777 ? -32.719 22.234 20.391 1 97.5 777 PHE A C 1
ATOM 6120 O O . PHE A 1 777 ? -32.25 23.359 20.594 1 97.5 777 PHE A O 1
ATOM 6127 N N . SER A 1 778 ? -32.031 21.141 20.5 1 97.56 778 SER A N 1
ATOM 6128 C CA . SER A 1 778 ? -30.625 21.188 20.891 1 97.56 778 SER A CA 1
ATOM 6129 C C . SER A 1 778 ? -29.797 21.969 19.875 1 97.56 778 SER A C 1
ATOM 6131 O O . SER A 1 778 ? -28.875 22.703 20.234 1 97.56 778 SER A O 1
ATOM 6133 N N . PHE A 1 779 ? -30.062 21.797 18.578 1 97.88 779 PHE A N 1
ATOM 6134 C CA . PHE A 1 779 ? -29.344 22.5 17.547 1 97.88 779 PHE A CA 1
ATOM 6135 C C . PHE A 1 779 ? -29.562 24.016 17.641 1 97.88 779 PHE A C 1
ATOM 6137 O O . PHE A 1 779 ? -28.609 24.797 17.531 1 97.88 779 PHE A O 1
ATOM 6144 N N . TRP A 1 780 ? -30.688 24.391 17.922 1 96.44 780 TRP A N 1
ATOM 6145 C CA . TRP A 1 780 ? -30.984 25.828 18.062 1 96.44 780 TRP A CA 1
ATOM 6146 C C . TRP A 1 780 ? -30.375 26.375 19.344 1 96.44 780 TRP A C 1
ATOM 6148 O O . TRP A 1 780 ? -29.906 27.516 19.375 1 96.44 780 TRP A O 1
ATOM 6158 N N . GLY A 1 781 ? -30.359 25.531 20.344 1 96.38 781 GLY A N 1
ATOM 6159 C CA . GLY A 1 781 ? -29.797 25.953 21.609 1 96.38 781 GLY A CA 1
ATOM 6160 C C . GLY A 1 781 ? -28.281 26.016 21.609 1 96.38 781 GLY A C 1
ATOM 6161 O O . GLY A 1 781 ? -27.672 26.781 22.359 1 96.38 781 GLY A O 1
ATOM 6162 N N . SER A 1 782 ? -27.656 25.266 20.828 1 95.81 782 SER A N 1
ATOM 6163 C CA . SER A 1 782 ? -26.188 25.219 20.766 1 95.81 782 SER A CA 1
ATOM 6164 C C . SER A 1 782 ? -25.672 26.078 19.609 1 95.81 782 SER A C 1
ATOM 6166 O O . SER A 1 782 ? -24.484 26.047 19.297 1 95.81 782 SER A O 1
ATOM 6168 N N . LYS A 1 783 ? -26.484 26.734 18.844 1 91.88 783 LYS A N 1
ATOM 6169 C CA . LYS A 1 783 ? -26.172 27.641 17.75 1 91.88 783 LYS A CA 1
ATOM 6170 C C . LYS A 1 783 ? -25.688 26.891 16.516 1 91.88 783 LYS A C 1
ATOM 6172 O O . LYS A 1 783 ? -24.828 27.375 15.773 1 91.88 783 LYS A O 1
ATOM 6177 N N . SER A 1 784 ? -26.047 25.641 16.469 1 94.62 784 SER A N 1
ATOM 6178 C CA . SER A 1 784 ? -25.922 24.906 15.219 1 94.62 784 SER A CA 1
ATOM 6179 C C . SER A 1 784 ? -27.141 25.141 14.312 1 94.62 784 SER A C 1
ATOM 6181 O O . SER A 1 784 ? -27.875 24.203 14.008 1 94.62 784 SER A O 1
ATOM 6183 N N . THR A 1 785 ? -27.219 26.281 13.82 1 92.94 785 THR A N 1
ATOM 6184 C CA . THR A 1 785 ? -28.453 26.797 13.219 1 92.94 785 THR A CA 1
ATOM 6185 C C . THR A 1 785 ? -28.688 26.156 11.852 1 92.94 785 THR A C 1
ATOM 6187 O O . THR A 1 785 ? -29.828 25.984 11.43 1 92.94 785 THR A O 1
ATOM 6190 N N . ASN A 1 786 ? -27.594 25.797 11.141 1 93.88 786 ASN A N 1
ATOM 6191 C CA . ASN A 1 786 ? -27.766 25.156 9.836 1 93.88 786 ASN A CA 1
ATOM 6192 C C . ASN A 1 786 ? -28.5 23.828 9.953 1 93.88 786 ASN A C 1
ATOM 6194 O O . ASN A 1 786 ? -29.438 23.547 9.195 1 93.88 786 ASN A O 1
ATOM 6198 N N . TYR A 1 787 ? -28.094 23.094 10.906 1 96.25 787 TYR A N 1
ATOM 6199 C CA . TYR A 1 787 ? -28.734 21.797 11.109 1 96.25 787 TYR A CA 1
ATOM 6200 C C . TYR A 1 787 ? -30.109 21.969 11.75 1 96.25 787 TYR A C 1
ATOM 6202 O O . TYR A 1 787 ? -31.031 21.188 11.477 1 96.25 787 TYR A O 1
ATOM 6210 N N . GLY A 1 788 ? -30.219 23.016 12.594 1 95.81 788 GLY A N 1
ATOM 6211 C CA . GLY A 1 788 ? -31.531 23.328 13.117 1 95.81 788 GLY A CA 1
ATOM 6212 C C . GLY A 1 788 ? -32.531 23.672 12.031 1 95.81 788 GLY A C 1
ATOM 6213 O O . GLY A 1 788 ? -33.656 23.172 12.047 1 95.81 788 GLY A O 1
ATOM 6214 N N . SER A 1 789 ? -32.094 24.422 11.125 1 95.25 789 SER A N 1
ATOM 6215 C CA . SER A 1 789 ? -32.969 24.828 10.016 1 95.25 789 SER A CA 1
ATOM 6216 C C . SER A 1 789 ? -33.312 23.625 9.141 1 95.25 789 SER A C 1
ATOM 6218 O O . SER A 1 789 ? -34.469 23.5 8.703 1 95.25 789 SER A O 1
ATOM 6220 N N . GLU A 1 790 ? -32.406 22.828 8.922 1 95.44 790 GLU A N 1
ATOM 6221 C CA . GLU A 1 790 ? -32.656 21.656 8.07 1 95.44 790 GLU A CA 1
ATOM 6222 C C . GLU A 1 790 ? -33.594 20.688 8.75 1 95.44 790 GLU A C 1
ATOM 6224 O O . GLU A 1 790 ? -34.375 20 8.07 1 95.44 790 GLU A O 1
ATOM 6229 N N . LEU A 1 791 ? -33.469 20.547 10 1 96.56 791 LEU A N 1
ATOM 6230 C CA . LEU A 1 791 ? -34.375 19.656 10.703 1 96.56 791 LEU A CA 1
ATOM 6231 C C . LEU A 1 791 ? -35.812 20.234 10.688 1 96.56 791 LEU A C 1
ATOM 6233 O O . LEU A 1 791 ? -36.781 19.484 10.633 1 96.56 791 LEU A O 1
ATOM 6237 N N . LEU A 1 792 ? -35.906 21.547 10.805 1 96.31 792 LEU A N 1
ATOM 6238 C CA . LEU A 1 792 ? -37.219 22.172 10.664 1 96.31 792 LEU A CA 1
ATOM 6239 C C . LEU A 1 792 ? -37.781 21.891 9.281 1 96.31 792 LEU A C 1
ATOM 6241 O O . LEU A 1 792 ? -39 21.609 9.156 1 96.31 792 LEU A O 1
ATOM 6245 N N . GLU A 1 793 ? -36.938 21.969 8.328 1 95.69 793 GLU A N 1
ATOM 6246 C CA . GLU A 1 793 ? -37.375 21.625 6.973 1 95.69 793 GLU A CA 1
ATOM 6247 C C . GLU A 1 793 ? -37.875 20.188 6.914 1 95.69 793 GLU A C 1
ATOM 6249 O O . GLU A 1 793 ? -38.906 19.922 6.277 1 95.69 793 GLU A O 1
ATOM 6254 N N . MET A 1 794 ? -37.219 19.344 7.477 1 95.5 794 MET A N 1
ATOM 6255 C CA . MET A 1 794 ? -37.594 17.938 7.488 1 95.5 794 MET A CA 1
ATOM 6256 C C . MET A 1 794 ? -38.938 17.75 8.195 1 95.5 794 MET A C 1
ATOM 6258 O O . MET A 1 794 ? -39.781 17 7.719 1 95.5 794 MET A O 1
ATOM 6262 N N . VAL A 1 795 ? -39.125 18.406 9.289 1 95.62 795 VAL A N 1
ATOM 6263 C CA . VAL A 1 795 ? -40.375 18.312 10.047 1 95.62 795 VAL A CA 1
ATOM 6264 C C . VAL A 1 795 ? -41.531 18.812 9.195 1 95.62 795 VAL A C 1
ATOM 6266 O O . VAL A 1 795 ? -42.594 18.172 9.133 1 95.62 795 VAL A O 1
ATOM 6269 N N . CYS A 1 796 ? -41.312 19.953 8.562 1 95.62 796 CYS A N 1
ATOM 6270 C CA . CYS A 1 796 ? -42.344 20.516 7.703 1 95.62 796 CYS A CA 1
ATOM 6271 C C . CYS A 1 796 ? -42.719 19.547 6.586 1 95.62 796 CYS A C 1
ATOM 6273 O O . CYS A 1 796 ? -43.906 19.344 6.297 1 95.62 796 CYS A O 1
ATOM 6275 N N . LYS A 1 797 ? -41.719 18.953 6.035 1 96.25 797 LYS A N 1
ATOM 6276 C CA . LYS A 1 797 ? -41.938 18 4.957 1 96.25 797 LYS A CA 1
ATOM 6277 C C . LYS A 1 797 ? -42.719 16.766 5.457 1 96.25 797 LYS A C 1
ATOM 6279 O O . LYS A 1 797 ? -43.688 16.359 4.848 1 96.25 797 LYS A O 1
ATOM 6284 N N . MET A 1 798 ? -42.375 16.25 6.543 1 95.44 798 MET A N 1
ATOM 6285 C CA . MET A 1 798 ? -42.938 15.031 7.09 1 95.44 798 MET A CA 1
ATOM 6286 C C . MET A 1 798 ? -44.375 15.266 7.57 1 95.44 798 MET A C 1
ATOM 6288 O O . MET A 1 798 ? -45.219 14.398 7.434 1 95.44 798 MET A O 1
ATOM 6292 N N . LEU A 1 799 ? -44.656 16.406 8.109 1 94.38 799 LEU A N 1
ATOM 6293 C CA . LEU A 1 799 ? -45.938 16.672 8.711 1 94.38 799 LEU A CA 1
ATOM 6294 C C . LEU A 1 799 ? -46.938 17.141 7.656 1 94.38 799 LEU A C 1
ATOM 6296 O O . LEU A 1 799 ? -48.125 16.781 7.707 1 94.38 799 LEU A O 1
ATOM 6300 N N . TYR A 1 800 ? -46.438 17.969 6.719 1 95.56 800 TYR A N 1
ATOM 6301 C CA . TYR A 1 800 ? -47.438 18.688 5.922 1 95.56 800 TYR A CA 1
ATOM 6302 C C . TYR A 1 800 ? -47.281 18.391 4.438 1 95.56 800 TYR A C 1
ATOM 6304 O O . TYR A 1 800 ? -48.219 18.469 3.672 1 95.56 800 TYR A O 1
ATOM 6312 N N . GLU A 1 801 ? -46.125 18.062 3.969 1 96.44 801 GLU A N 1
ATOM 6313 C CA . GLU A 1 801 ? -45.875 18.125 2.531 1 96.44 801 GLU A CA 1
ATOM 6314 C C . GLU A 1 801 ? -45.75 16.734 1.926 1 96.44 801 GLU A C 1
ATOM 6316 O O . GLU A 1 801 ? -46.188 16.5 0.796 1 96.44 801 GLU A O 1
ATOM 6321 N N . TYR A 1 802 ? -45.125 15.844 2.586 1 97.75 802 TYR A N 1
ATOM 6322 C CA . TYR A 1 802 ? -45.031 14.477 2.078 1 97.75 802 TYR A CA 1
ATOM 6323 C C . TYR A 1 802 ? -46.375 13.773 2.145 1 97.75 802 TYR A C 1
ATOM 6325 O O . TYR A 1 802 ? -46.938 13.633 3.223 1 97.75 802 TYR A O 1
ATOM 6333 N N . PRO A 1 803 ? -46.781 13.289 0.982 1 97.44 803 PRO A N 1
ATOM 6334 C CA . PRO A 1 803 ? -47.969 12.406 1.058 1 97.44 803 PRO A CA 1
ATOM 6335 C C . PRO A 1 803 ? -47.688 11.125 1.836 1 97.44 803 PRO A C 1
ATOM 6337 O O . PRO A 1 803 ? -46.531 10.695 1.928 1 97.44 803 PRO A O 1
ATOM 6340 N N . ALA A 1 804 ? -48.656 10.445 2.324 1 96.81 804 ALA A N 1
ATOM 6341 C CA . ALA A 1 804 ? -48.531 9.305 3.232 1 96.81 804 ALA A CA 1
ATOM 6342 C C . ALA A 1 804 ? -47.688 8.203 2.613 1 96.81 804 ALA A C 1
ATOM 6344 O O . ALA A 1 804 ? -46.781 7.664 3.268 1 96.81 804 ALA A O 1
ATOM 6345 N N . PRO A 1 805 ? -47.875 7.91 1.314 1 96.19 805 PRO A N 1
ATOM 6346 C CA . PRO A 1 805 ? -47.031 6.863 0.738 1 96.19 805 PRO A CA 1
ATOM 6347 C C . PRO A 1 805 ? -45.562 7.266 0.667 1 96.19 805 PRO A C 1
ATOM 6349 O O . PRO A 1 805 ? -44.688 6.426 0.856 1 96.19 805 PRO A O 1
ATOM 6352 N N . LEU A 1 806 ? -45.312 8.508 0.362 1 97.62 806 LEU A N 1
ATOM 6353 C CA . LEU A 1 806 ? -43.938 8.984 0.289 1 97.62 806 LEU A CA 1
ATOM 6354 C C . LEU A 1 806 ? -43.281 8.945 1.661 1 97.62 806 LEU A C 1
ATOM 6356 O O . LEU A 1 806 ? -42.125 8.555 1.783 1 97.62 806 LEU A O 1
ATOM 6360 N N . LYS A 1 807 ? -43.969 9.352 2.676 1 97.38 807 LYS A N 1
ATOM 6361 C CA . LYS A 1 807 ? -43.469 9.281 4.047 1 97.38 807 LYS A CA 1
ATOM 6362 C C . LYS A 1 807 ? -43.062 7.852 4.418 1 97.38 807 LYS A C 1
ATOM 6364 O O . LYS A 1 807 ? -42 7.621 4.984 1 97.38 807 LYS A O 1
ATOM 6369 N N . GLU A 1 808 ? -43.906 6.98 4.062 1 97.19 808 GLU A N 1
ATOM 6370 C CA . GLU A 1 808 ? -43.656 5.574 4.355 1 97.19 808 GLU A CA 1
ATOM 6371 C C . GLU A 1 808 ? -42.406 5.066 3.621 1 97.19 808 GLU A C 1
ATOM 6373 O O . GLU A 1 808 ? -41.625 4.32 4.188 1 97.19 808 GLU A O 1
ATOM 6378 N N . ALA A 1 809 ? -42.344 5.434 2.379 1 97.5 809 ALA A N 1
ATOM 6379 C CA . ALA A 1 809 ? -41.188 5.035 1.589 1 97.5 809 ALA A CA 1
ATOM 6380 C C . ALA A 1 809 ? -39.875 5.547 2.219 1 97.5 809 ALA A C 1
ATOM 6382 O O . ALA A 1 809 ? -38.875 4.828 2.266 1 97.5 809 ALA A O 1
ATOM 6383 N N . ILE A 1 810 ? -39.875 6.777 2.703 1 97.75 810 ILE A N 1
ATOM 6384 C CA . ILE A 1 810 ? -38.688 7.398 3.309 1 97.75 810 ILE A CA 1
ATOM 6385 C C . ILE A 1 810 ? -38.344 6.68 4.613 1 97.75 810 ILE A C 1
ATOM 6387 O O . ILE A 1 810 ? -37.188 6.324 4.844 1 97.75 810 ILE A O 1
ATOM 6391 N N . LEU A 1 811 ? -39.312 6.387 5.418 1 97.5 811 LEU A N 1
ATOM 6392 C CA . LEU A 1 811 ? -39.094 5.723 6.699 1 97.5 811 LEU A CA 1
ATOM 6393 C C . LEU A 1 811 ? -38.562 4.312 6.488 1 97.5 811 LEU A C 1
ATOM 6395 O O . LEU A 1 811 ? -37.719 3.834 7.273 1 97.5 811 LEU A O 1
ATOM 6399 N N . ASN A 1 812 ? -38.906 3.703 5.406 1 97.38 812 ASN A N 1
ATOM 6400 C CA . ASN A 1 812 ? -38.5 2.34 5.109 1 97.38 812 ASN A CA 1
ATOM 6401 C C . ASN A 1 812 ? -37.062 2.301 4.559 1 97.38 812 ASN A C 1
ATOM 6403 O O . ASN A 1 812 ? -36.438 1.251 4.566 1 97.38 812 ASN A O 1
ATOM 6407 N N . ASN A 1 813 ? -36.594 3.455 4.031 1 97.94 813 ASN A N 1
ATOM 6408 C CA . ASN A 1 813 ? -35.344 3.424 3.305 1 97.94 813 ASN A CA 1
ATOM 6409 C C . ASN A 1 813 ? -34.375 4.531 3.768 1 97.94 813 ASN A C 1
ATOM 6411 O O . ASN A 1 813 ? -33.469 4.906 3.045 1 97.94 813 ASN A O 1
ATOM 6415 N N . TYR A 1 814 ? -34.625 5.082 4.992 1 98 814 TYR A N 1
ATOM 6416 C CA . TYR A 1 814 ? -33.812 6.176 5.504 1 98 814 TYR A CA 1
ATOM 6417 C C . TYR A 1 814 ? -32.438 5.688 5.887 1 98 814 TYR A C 1
ATOM 6419 O O . TYR A 1 814 ? -31.484 6.477 5.969 1 98 814 TYR A O 1
ATOM 6427 N N . LEU A 1 815 ? -32.281 4.383 6.109 1 98.25 815 LEU A N 1
ATOM 6428 C CA . LEU A 1 815 ? -31.047 3.723 6.449 1 98.25 815 LEU A CA 1
ATOM 6429 C C . LEU A 1 815 ? -30.719 2.617 5.449 1 98.25 815 LEU A C 1
ATOM 6431 O O . LEU A 1 815 ? -31.609 2.123 4.758 1 98.25 815 LEU A O 1
ATOM 6435 N N . VAL A 1 816 ? -29.422 2.305 5.336 1 97.69 816 VAL A N 1
ATOM 6436 C CA . VAL A 1 816 ? -28.969 1.281 4.398 1 97.69 816 VAL A CA 1
ATOM 6437 C C . VAL A 1 816 ? -28.188 0.209 5.141 1 97.69 816 VAL A C 1
ATOM 6439 O O . VAL A 1 816 ? -27.625 0.467 6.215 1 97.69 816 VAL A O 1
ATOM 6442 N N . ASN A 1 817 ? -28.156 -0.999 4.648 1 96.69 817 ASN A N 1
ATOM 6443 C CA . ASN A 1 817 ? -27.406 -2.131 5.18 1 96.69 817 ASN A CA 1
ATOM 6444 C C . ASN A 1 817 ? -26.703 -2.91 4.066 1 96.69 817 ASN A C 1
ATOM 6446 O O . ASN A 1 817 ? -27.203 -3.949 3.627 1 96.69 817 ASN A O 1
ATOM 6450 N N . PRO A 1 818 ? -25.578 -2.443 3.697 1 89.88 818 PRO A N 1
ATOM 6451 C CA . PRO A 1 818 ? -24.891 -3.076 2.568 1 89.88 818 PRO A CA 1
ATOM 6452 C C . PRO A 1 818 ? -24.422 -4.492 2.885 1 89.88 818 PRO A C 1
ATOM 6454 O O . PRO A 1 818 ? -24.188 -5.285 1.973 1 89.88 818 PRO A O 1
ATOM 6457 N N . SER A 1 819 ? -24.297 -4.867 4.148 1 85.75 819 SER A N 1
ATOM 6458 C CA . SER A 1 819 ? -23.781 -6.184 4.531 1 85.75 819 SER A CA 1
ATOM 6459 C C . SER A 1 819 ? -24.922 -7.188 4.688 1 85.75 819 SER A C 1
ATOM 6461 O O . SER A 1 819 ? -24.703 -8.398 4.582 1 85.75 819 SER A O 1
ATOM 6463 N N . GLY A 1 820 ? -26.078 -6.684 4.984 1 90.31 820 GLY A N 1
ATOM 6464 C CA . GLY A 1 820 ? -27.203 -7.543 5.262 1 90.31 820 GLY A CA 1
ATOM 6465 C C . GLY A 1 820 ? -27.156 -8.195 6.633 1 90.31 820 GLY A C 1
ATOM 6466 O O . GLY A 1 820 ? -27.875 -9.148 6.902 1 90.31 820 GLY A O 1
ATOM 6467 N N . LEU A 1 821 ? -26.328 -7.668 7.523 1 90.38 821 LEU A N 1
ATOM 6468 C CA . LEU A 1 821 ? -26.141 -8.242 8.852 1 90.38 821 LEU A CA 1
ATOM 6469 C C . LEU A 1 821 ? -26.828 -7.398 9.914 1 90.38 821 LEU A C 1
ATOM 6471 O O . LEU A 1 821 ? -27 -6.188 9.742 1 90.38 821 LEU A O 1
ATOM 6475 N N . PRO A 1 822 ? -27.234 -8.039 10.984 1 91.06 822 PRO A N 1
ATOM 6476 C CA . PRO A 1 822 ? -27.844 -7.277 12.078 1 91.06 822 PRO A CA 1
ATOM 6477 C C . PRO A 1 822 ? -26.875 -6.301 12.734 1 91.06 822 PRO A C 1
ATOM 6479 O O . PRO A 1 822 ? -25.703 -6.625 12.914 1 91.06 822 PRO A O 1
ATOM 6482 N N . GLY A 1 823 ? -27.375 -5.211 13.047 1 91.31 823 GLY A N 1
ATOM 6483 C CA . GLY A 1 823 ? -26.562 -4.238 13.766 1 91.31 823 GLY A CA 1
ATOM 6484 C C . GLY A 1 823 ? -25.625 -3.459 12.859 1 91.31 823 GLY A C 1
ATOM 6485 O O . GLY A 1 823 ? -24.734 -2.75 13.336 1 91.31 823 GLY A O 1
ATOM 6486 N N . LYS A 1 824 ? -25.859 -3.576 11.539 1 94.06 824 LYS A N 1
ATOM 6487 C CA . LYS A 1 824 ? -24.938 -2.936 10.617 1 94.06 824 LYS A CA 1
ATOM 6488 C C . LYS A 1 824 ? -25.656 -1.948 9.703 1 94.06 824 LYS A C 1
ATOM 6490 O O . LYS A 1 824 ? -25.203 -1.67 8.594 1 94.06 824 LYS A O 1
ATOM 6495 N N . TRP A 1 825 ? -26.75 -1.444 10.195 1 97.5 825 TRP A N 1
ATOM 6496 C CA . TRP A 1 825 ? -27.438 -0.376 9.469 1 97.5 825 TRP A CA 1
ATOM 6497 C C . TRP A 1 825 ? -26.641 0.922 9.539 1 97.5 825 TRP A C 1
ATOM 6499 O O . TRP A 1 825 ? -25.953 1.186 10.531 1 97.5 825 TRP A O 1
ATOM 6509 N N . GLN A 1 826 ? -26.656 1.657 8.453 1 97.44 826 GLN A N 1
ATOM 6510 C CA . GLN A 1 826 ? -25.922 2.922 8.438 1 97.44 826 GLN A CA 1
ATOM 6511 C C . GLN A 1 826 ? -26.641 3.955 7.57 1 97.44 826 GLN A C 1
ATOM 6513 O O . GLN A 1 826 ? -27.625 3.633 6.895 1 97.44 826 GLN A O 1
ATOM 6518 N N . ALA A 1 827 ? -26.219 5.195 7.727 1 97.81 827 ALA A N 1
ATOM 6519 C CA . ALA A 1 827 ? -26.75 6.293 6.926 1 97.81 827 ALA A CA 1
ATOM 6520 C C . ALA A 1 827 ? -26.188 6.258 5.508 1 97.81 827 ALA A C 1
ATOM 6522 O O . ALA A 1 827 ? -25.109 5.707 5.27 1 97.81 827 ALA A O 1
ATOM 6523 N N . GLY A 1 828 ? -26.891 6.816 4.582 1 96.88 828 GLY A N 1
ATOM 6524 C CA . GLY A 1 828 ? -26.438 6.871 3.201 1 96.88 828 GLY A CA 1
ATOM 6525 C C . GLY A 1 828 ? -25.172 7.684 3.02 1 96.88 828 GLY A C 1
ATOM 6526 O O . GLY A 1 828 ? -24.344 7.359 2.172 1 96.88 828 GLY A O 1
ATOM 6527 N N . ASP A 1 829 ? -25.062 8.766 3.758 1 95.69 829 ASP A N 1
ATOM 6528 C CA . ASP A 1 829 ? -23.875 9.609 3.643 1 95.69 829 ASP A CA 1
ATOM 6529 C C . ASP A 1 829 ? -22.641 8.898 4.203 1 95.69 829 ASP A C 1
ATOM 6531 O O . ASP A 1 829 ? -21.516 9.164 3.771 1 95.69 829 ASP A O 1
ATOM 6535 N N . PHE A 1 830 ? -22.812 8.062 5.117 1 96.12 830 PHE A N 1
ATOM 6536 C CA . PHE A 1 830 ? -21.703 7.254 5.617 1 96.12 830 PHE A CA 1
ATOM 6537 C C . PHE A 1 830 ? -21.281 6.223 4.582 1 96.12 830 PHE A C 1
ATOM 6539 O O . PHE A 1 830 ? -20.094 5.977 4.395 1 96.12 830 PHE A O 1
ATOM 6546 N N . LEU A 1 831 ? -22.219 5.609 3.984 1 95.44 831 LEU A N 1
ATOM 6547 C CA . LEU A 1 831 ? -21.922 4.691 2.889 1 95.44 831 LEU A CA 1
ATOM 6548 C C . LEU A 1 831 ? -21.094 5.379 1.812 1 95.44 831 LEU A C 1
ATOM 6550 O O . LEU A 1 831 ? -20.125 4.801 1.312 1 95.44 831 LEU A O 1
ATOM 6554 N N . GLN A 1 832 ? -21.5 6.57 1.493 1 95.81 832 GLN A N 1
ATOM 6555 C CA . GLN A 1 832 ? -20.797 7.301 0.447 1 95.81 832 GLN A CA 1
ATOM 6556 C C . GLN A 1 832 ? -19.375 7.633 0.874 1 95.81 832 GLN A C 1
ATOM 6558 O O . GLN A 1 832 ? -18.453 7.641 0.046 1 95.81 832 GLN A O 1
ATOM 6563 N N . GLU A 1 833 ? -19.203 7.926 2.156 1 94.19 833 GLU A N 1
ATOM 6564 C CA . GLU A 1 833 ? -17.859 8.164 2.678 1 94.19 833 GLU A CA 1
ATOM 6565 C C . GLU A 1 833 ? -16.969 6.941 2.477 1 94.19 833 GLU A C 1
ATOM 6567 O O . GLU A 1 833 ? -15.797 7.074 2.143 1 94.19 833 GLU A O 1
ATOM 6572 N N . HIS A 1 834 ? -17.5 5.832 2.672 1 92.06 834 HIS A N 1
ATOM 6573 C CA . HIS A 1 834 ? -16.75 4.598 2.479 1 92.06 834 HIS A CA 1
ATOM 6574 C C . HIS A 1 834 ? -16.375 4.398 1.013 1 92.06 834 HIS A C 1
ATOM 6576 O O . HIS A 1 834 ? -15.258 4.004 0.701 1 92.06 834 HIS A O 1
ATOM 6582 N N . PHE A 1 835 ? -17.328 4.676 0.171 1 93.44 835 PHE A N 1
ATOM 6583 C CA . PHE A 1 835 ? -17.062 4.531 -1.256 1 93.44 835 PHE A CA 1
ATOM 6584 C C . PHE A 1 835 ? -16.031 5.547 -1.72 1 93.44 835 PHE A C 1
ATOM 6586 O O . PHE A 1 835 ? -15.172 5.23 -2.543 1 93.44 835 PHE A O 1
ATOM 6593 N N . ASN A 1 836 ? -16.156 6.738 -1.152 1 93.06 836 ASN A N 1
ATOM 6594 C CA . ASN A 1 836 ? -15.156 7.758 -1.467 1 93.06 836 ASN A CA 1
ATOM 6595 C C . ASN A 1 836 ? -13.758 7.324 -1.041 1 93.06 836 ASN A C 1
ATOM 6597 O O . ASN A 1 836 ? -12.789 7.551 -1.766 1 93.06 836 ASN A O 1
ATOM 6601 N N . LYS A 1 837 ? -13.703 6.762 0.096 1 90.69 837 LYS A N 1
ATOM 6602 C CA . LYS A 1 837 ? -12.422 6.262 0.585 1 90.69 837 LYS A CA 1
ATOM 6603 C C . LYS A 1 837 ? -11.867 5.18 -0.333 1 90.69 837 LYS A C 1
ATOM 6605 O O . LYS A 1 837 ? -10.664 5.152 -0.618 1 90.69 837 LYS A O 1
ATOM 6610 N N . ASP A 1 838 ? -12.68 4.332 -0.761 1 89.31 838 ASP A N 1
ATOM 6611 C CA . ASP A 1 838 ? -12.25 3.26 -1.652 1 89.31 838 ASP A CA 1
ATOM 6612 C C . ASP A 1 838 ? -11.781 3.814 -2.996 1 89.31 838 ASP A C 1
ATOM 6614 O O . ASP A 1 838 ? -10.789 3.348 -3.557 1 89.31 838 ASP A O 1
ATOM 6618 N N . ILE A 1 839 ? -12.555 4.758 -3.488 1 90.62 839 ILE A N 1
ATOM 6619 C CA . ILE A 1 839 ? -12.203 5.379 -4.762 1 90.62 839 ILE A CA 1
ATOM 6620 C C . ILE A 1 839 ? -10.812 6 -4.664 1 90.62 839 ILE A C 1
ATOM 6622 O O . ILE A 1 839 ? -9.961 5.766 -5.523 1 90.62 839 ILE A O 1
ATOM 6626 N N . LYS A 1 840 ? -10.586 6.703 -3.611 1 87.75 840 LYS A N 1
ATOM 6627 C CA . LYS A 1 840 ? -9.297 7.359 -3.424 1 87.75 840 LYS A CA 1
ATOM 6628 C C . LYS A 1 840 ? -8.18 6.332 -3.25 1 87.75 840 LYS A C 1
ATOM 6630 O O . LYS A 1 840 ? -7.078 6.508 -3.779 1 87.75 840 LYS A O 1
ATOM 6635 N N . ARG A 1 841 ? -8.469 5.32 -2.535 1 85.12 841 ARG A N 1
ATOM 6636 C CA . ARG A 1 841 ? -7.473 4.293 -2.254 1 85.12 841 ARG A CA 1
ATOM 6637 C C . ARG A 1 841 ? -7.07 3.561 -3.527 1 85.12 841 ARG A C 1
ATOM 6639 O O . ARG A 1 841 ? -5.883 3.312 -3.758 1 85.12 841 ARG A O 1
ATOM 6646 N N . ILE A 1 842 ? -8.008 3.182 -4.293 1 82.19 842 ILE A N 1
ATOM 6647 C CA . ILE A 1 842 ? -7.75 2.377 -5.48 1 82.19 842 ILE A CA 1
ATOM 6648 C C . ILE A 1 842 ? -7.121 3.246 -6.566 1 82.19 842 ILE A C 1
ATOM 6650 O O . ILE A 1 842 ? -6.242 2.791 -7.301 1 82.19 842 ILE A O 1
ATOM 6654 N N . PHE A 1 843 ? -7.582 4.387 -6.812 1 71.38 843 PHE A N 1
ATOM 6655 C CA . PHE A 1 843 ? -7.074 5.266 -7.859 1 71.38 843 PHE A CA 1
ATOM 6656 C C . PHE A 1 843 ? -5.652 5.711 -7.551 1 71.38 843 PHE A C 1
ATOM 6658 O O . PHE A 1 843 ? -4.801 5.758 -8.445 1 71.38 843 PHE A O 1
ATOM 6665 N N . ASP A 1 844 ? -5.227 5.695 -6.344 1 60.53 844 ASP A N 1
ATOM 6666 C CA . ASP A 1 844 ? -3.9 6.004 -5.82 1 60.53 844 ASP A CA 1
ATOM 6667 C C . ASP A 1 844 ? -3.168 6.988 -6.73 1 60.53 844 ASP A C 1
ATOM 6669 O O . ASP A 1 844 ? -1.939 6.957 -6.828 1 60.53 844 ASP A O 1
ATOM 6673 N N . HIS A 1 845 ? -3.826 7.652 -7.863 1 61.31 845 HIS A N 1
ATOM 6674 C CA . HIS A 1 845 ? -3.139 8.578 -8.75 1 61.31 845 HIS A CA 1
ATOM 6675 C C . HIS A 1 845 ? -3.301 10.023 -8.273 1 61.31 845 HIS A C 1
ATOM 6677 O O . HIS A 1 845 ? -4.375 10.609 -8.422 1 61.31 845 HIS A O 1
ATOM 6683 N N . LYS A 1 846 ? -2.303 10.555 -7.848 1 59.81 846 LYS A N 1
ATOM 6684 C CA . LYS A 1 846 ? -2.279 11.789 -7.074 1 59.81 846 LYS A CA 1
ATOM 6685 C C . LYS A 1 846 ? -2.555 13 -7.961 1 59.81 846 LYS A C 1
ATOM 6687 O O . LYS A 1 846 ? -3.002 14.047 -7.477 1 59.81 846 LYS A O 1
ATOM 6692 N N . SER A 1 847 ? -2.537 12.805 -9.367 1 66 847 SER A N 1
ATOM 6693 C CA . SER A 1 847 ? -2.613 14.07 -10.078 1 66 847 SER A CA 1
ATOM 6694 C C . SER A 1 847 ? -3.861 14.141 -10.953 1 66 847 SER A C 1
ATOM 6696 O O . SER A 1 847 ? -4.23 15.211 -11.445 1 66 847 SER A O 1
ATOM 6698 N N . ALA A 1 848 ? -4.637 13.086 -11.102 1 75.19 848 ALA A N 1
ATOM 6699 C CA . ALA A 1 848 ? -5.773 13.094 -12.016 1 75.19 848 ALA A CA 1
ATOM 6700 C C . ALA A 1 848 ? -7.027 13.625 -11.328 1 75.19 848 ALA A C 1
ATOM 6702 O O . ALA A 1 848 ? -7.188 13.477 -10.117 1 75.19 848 ALA A O 1
ATOM 6703 N N . GLY A 1 849 ? -7.824 14.43 -12.141 1 82.38 849 GLY A N 1
ATOM 6704 C CA . GLY A 1 849 ? -9.094 14.914 -11.625 1 82.38 849 GLY A CA 1
ATOM 6705 C C . GLY A 1 849 ? -10.156 13.828 -11.539 1 82.38 849 GLY A C 1
ATOM 6706 O O . GLY A 1 849 ? -9.977 12.734 -12.086 1 82.38 849 GLY A O 1
ATOM 6707 N N . PHE A 1 850 ? -11.281 14.141 -10.93 1 89.19 850 PHE A N 1
ATOM 6708 C CA . PHE A 1 850 ? -12.336 13.164 -10.695 1 89.19 850 PHE A CA 1
ATOM 6709 C C . PHE A 1 850 ? -13.18 12.961 -11.945 1 89.19 850 PHE A C 1
ATOM 6711 O O . PHE A 1 850 ? -14.031 12.07 -11.992 1 89.19 850 PHE A O 1
ATOM 6718 N N . ASP A 1 851 ? -12.914 13.844 -12.992 1 89.19 851 ASP A N 1
ATOM 6719 C CA . ASP A 1 851 ? -13.562 13.695 -14.289 1 89.19 851 ASP A CA 1
ATOM 6720 C C . ASP A 1 851 ? -12.695 12.867 -15.242 1 89.19 851 ASP A C 1
ATOM 6722 O O . ASP A 1 851 ? -13.094 12.609 -16.375 1 89.19 851 ASP A O 1
ATOM 6726 N N . ASP A 1 852 ? -11.539 12.508 -14.742 1 88.44 852 ASP A N 1
ATOM 6727 C CA . ASP A 1 852 ? -10.664 11.672 -15.562 1 88.44 852 ASP A CA 1
ATOM 6728 C C . ASP A 1 852 ? -11.367 10.375 -15.977 1 88.44 852 ASP A C 1
ATOM 6730 O O . ASP A 1 852 ? -12.078 9.773 -15.172 1 88.44 852 ASP A O 1
ATOM 6734 N N . LYS A 1 853 ? -11.172 9.984 -17.188 1 86.38 853 LYS A N 1
ATOM 6735 C CA . LYS A 1 853 ? -11.875 8.844 -17.766 1 86.38 853 LYS A CA 1
ATOM 6736 C C . LYS A 1 853 ? -11.633 7.578 -16.953 1 86.38 853 LYS A C 1
ATOM 6738 O O . LYS A 1 853 ? -12.57 6.816 -16.688 1 86.38 853 LYS A O 1
ATOM 6743 N N . PHE A 1 854 ? -10.445 7.383 -16.578 1 86.44 854 PHE A N 1
ATOM 6744 C CA . PHE A 1 854 ? -10.125 6.168 -15.844 1 86.44 854 PHE A CA 1
ATOM 6745 C C . PHE A 1 854 ? -10.805 6.164 -14.484 1 86.44 854 PHE A C 1
ATOM 6747 O O . PHE A 1 854 ? -11.344 5.145 -14.055 1 86.44 854 PHE A O 1
ATOM 6754 N N . MET A 1 855 ? -10.781 7.285 -13.844 1 89.38 855 MET A N 1
ATOM 6755 C CA . MET A 1 855 ? -11.422 7.418 -12.539 1 89.38 855 MET A CA 1
ATOM 6756 C C . MET A 1 855 ? -12.938 7.281 -12.656 1 89.38 855 MET A C 1
ATOM 6758 O O . MET A 1 855 ? -13.555 6.508 -11.922 1 89.38 855 MET A O 1
ATOM 6762 N N . ARG A 1 856 ? -13.508 7.977 -13.562 1 91.62 856 ARG A N 1
ATOM 6763 C CA . ARG A 1 856 ? -14.953 8.078 -13.742 1 91.62 856 ARG A CA 1
ATOM 6764 C C . ARG A 1 856 ? -15.531 6.773 -14.273 1 91.62 856 ARG A C 1
ATOM 6766 O O . ARG A 1 856 ? -16.562 6.301 -13.797 1 91.62 856 ARG A O 1
ATOM 6773 N N . GLU A 1 857 ? -14.812 6.129 -15.156 1 89.5 857 GLU A N 1
ATOM 6774 C CA . GLU A 1 857 ? -15.414 5.012 -15.883 1 89.5 857 GLU A CA 1
ATOM 6775 C C . GLU A 1 857 ? -14.844 3.678 -15.414 1 89.5 857 GLU A C 1
ATOM 6777 O O . GLU A 1 857 ? -15.516 2.648 -15.492 1 89.5 857 GLU A O 1
ATOM 6782 N N . SER A 1 858 ? -13.656 3.697 -14.93 1 88.75 858 SER A N 1
ATOM 6783 C CA . SER A 1 858 ? -13.008 2.418 -14.656 1 88.75 858 SER A CA 1
ATOM 6784 C C . SER A 1 858 ? -12.961 2.133 -13.164 1 88.75 858 SER A C 1
ATOM 6786 O O . SER A 1 858 ? -12.805 0.982 -12.75 1 88.75 858 SER A O 1
ATOM 6788 N N . ILE A 1 859 ? -13.031 3.105 -12.367 1 90.88 859 ILE A N 1
ATOM 6789 C CA . ILE A 1 859 ? -12.875 2.887 -10.938 1 90.88 859 ILE A CA 1
ATOM 6790 C C . ILE A 1 859 ? -14.211 3.107 -10.234 1 90.88 859 ILE A C 1
ATOM 6792 O O . ILE A 1 859 ? -14.789 2.17 -9.68 1 90.88 859 ILE A O 1
ATOM 6796 N N . SER A 1 860 ? -14.727 4.273 -10.359 1 93 860 SER A N 1
ATOM 6797 C CA . SER A 1 860 ? -15.891 4.672 -9.57 1 93 860 SER A CA 1
ATOM 6798 C C . SER A 1 860 ? -17.078 3.758 -9.836 1 93 860 SER A C 1
ATOM 6800 O O . SER A 1 860 ? -17.75 3.307 -8.898 1 93 860 SER A O 1
ATOM 6802 N N . LEU A 1 861 ? -17.328 3.436 -11.094 1 92.75 861 LEU A N 1
ATOM 6803 C CA . LEU A 1 861 ? -18.484 2.623 -11.477 1 92.75 861 LEU A CA 1
ATOM 6804 C C . LEU A 1 861 ? -18.312 1.185 -11 1 92.75 861 LEU A C 1
ATOM 6806 O O . LEU A 1 861 ? -19.281 0.437 -10.906 1 92.75 861 LEU A O 1
ATOM 6810 N N . ASN A 1 862 ? -17.078 0.864 -10.648 1 90.69 862 ASN A N 1
ATOM 6811 C CA . ASN A 1 862 ? -16.797 -0.536 -10.352 1 90.69 862 ASN A CA 1
ATOM 6812 C C . ASN A 1 862 ? -16.641 -0.768 -8.852 1 90.69 862 ASN A C 1
ATOM 6814 O O . ASN A 1 862 ? -16.359 -1.885 -8.422 1 90.69 862 ASN A O 1
ATOM 6818 N N . ILE A 1 863 ? -16.891 0.169 -8.016 1 90.25 863 ILE A N 1
ATOM 6819 C CA . ILE A 1 863 ? -16.562 0.109 -6.594 1 90.25 863 ILE A CA 1
ATOM 6820 C C . ILE A 1 863 ? -17.328 -1.049 -5.938 1 90.25 863 ILE A C 1
ATOM 6822 O O . ILE A 1 863 ? -16.719 -1.874 -5.246 1 90.25 863 ILE A O 1
ATOM 6826 N N . PRO A 1 864 ? -18.625 -1.2 -6.121 1 86.06 864 PRO A N 1
ATOM 6827 C CA . PRO A 1 864 ? -19.297 -2.344 -5.5 1 86.06 864 PRO A CA 1
ATOM 6828 C C . PRO A 1 864 ? -18.766 -3.684 -6.004 1 86.06 864 PRO A C 1
ATOM 6830 O O . PRO A 1 864 ? -18.656 -4.641 -5.234 1 86.06 864 PRO A O 1
ATOM 6833 N N . GLY A 1 865 ? -18.406 -3.703 -7.27 1 86.44 865 GLY A N 1
ATOM 6834 C CA . GLY A 1 865 ? -17.844 -4.91 -7.855 1 86.44 865 GLY A CA 1
ATOM 6835 C C . GLY A 1 865 ? -16.484 -5.273 -7.27 1 86.44 865 GLY A C 1
ATOM 6836 O O . GLY A 1 865 ? -16.203 -6.449 -7.031 1 86.44 865 GLY A O 1
ATOM 6837 N N . PHE A 1 866 ? -15.68 -4.277 -7.027 1 89.12 866 PHE A N 1
ATOM 6838 C CA . PHE A 1 866 ? -14.359 -4.5 -6.449 1 89.12 866 PHE A CA 1
ATOM 6839 C C . PHE A 1 866 ? -14.477 -5.172 -5.082 1 89.12 866 PHE A C 1
ATOM 6841 O O . PHE A 1 866 ? -13.766 -6.137 -4.797 1 89.12 866 PHE A O 1
ATOM 6848 N N . SER A 1 867 ? -15.359 -4.727 -4.301 1 84.31 867 SER A N 1
ATOM 6849 C CA . SER A 1 867 ? -15.555 -5.301 -2.975 1 84.31 867 SER A CA 1
ATOM 6850 C C . SER A 1 867 ? -15.992 -6.758 -3.064 1 84.31 867 SER A C 1
ATOM 6852 O O . SER A 1 867 ? -15.5 -7.609 -2.324 1 84.31 867 SER A O 1
ATOM 6854 N N . ARG A 1 868 ? -16.828 -7.008 -3.955 1 83.69 868 ARG A N 1
ATOM 6855 C CA . ARG A 1 868 ? -17.344 -8.367 -4.137 1 83.69 868 ARG A CA 1
ATOM 6856 C C . ARG A 1 868 ? -16.25 -9.289 -4.676 1 83.69 868 ARG A C 1
ATOM 6858 O O . ARG A 1 868 ? -16.172 -10.453 -4.285 1 83.69 868 ARG A O 1
ATOM 6865 N N . ALA A 1 869 ? -15.5 -8.789 -5.613 1 88.06 869 ALA A N 1
ATOM 6866 C CA . ALA A 1 869 ? -14.43 -9.586 -6.207 1 88.06 869 ALA A CA 1
ATOM 6867 C C . ALA A 1 869 ? -13.43 -10.031 -5.145 1 88.06 869 ALA A C 1
ATOM 6869 O O . ALA A 1 869 ? -12.977 -11.18 -5.156 1 88.06 869 ALA A O 1
ATOM 6870 N N . LYS A 1 870 ? -13.086 -9.227 -4.238 1 86.62 870 LYS A N 1
ATOM 6871 C CA . LYS A 1 870 ? -12.172 -9.555 -3.154 1 86.62 870 LYS A CA 1
ATOM 6872 C C . LYS A 1 870 ? -12.734 -10.672 -2.277 1 86.62 870 LYS A C 1
ATOM 6874 O O . LYS A 1 870 ? -12.039 -11.641 -1.966 1 86.62 870 LYS A O 1
ATOM 6879 N N . ASP A 1 871 ? -13.969 -10.562 -1.963 1 83.62 871 ASP A N 1
ATOM 6880 C CA . ASP A 1 871 ? -14.625 -11.555 -1.11 1 83.62 871 ASP A CA 1
ATOM 6881 C C . ASP A 1 871 ? -14.75 -12.898 -1.827 1 83.62 871 ASP A C 1
ATOM 6883 O O . ASP A 1 871 ? -14.555 -13.953 -1.219 1 83.62 871 ASP A O 1
ATOM 6887 N N . GLN A 1 872 ? -15.016 -12.781 -3.045 1 86.06 872 GLN A N 1
ATOM 6888 C CA . GLN A 1 872 ? -15.195 -13.992 -3.836 1 86.06 872 GLN A CA 1
ATOM 6889 C C . GLN A 1 872 ? -13.883 -14.75 -3.986 1 86.06 872 GLN A C 1
ATOM 6891 O O . GLN A 1 872 ? -13.875 -15.984 -3.994 1 86.06 872 GLN A O 1
ATOM 6896 N N . LEU A 1 873 ? -12.828 -14.062 -4.176 1 88 873 LEU A N 1
ATOM 6897 C CA . LEU A 1 873 ? -11.523 -14.719 -4.297 1 88 873 LEU A CA 1
ATOM 6898 C C . LEU A 1 873 ? -11.203 -15.516 -3.037 1 88 873 LEU A C 1
ATOM 6900 O O . LEU A 1 873 ? -10.695 -16.641 -3.121 1 88 873 LEU A O 1
ATOM 6904 N N . LEU A 1 874 ? -11.562 -14.992 -1.919 1 86.44 874 LEU A N 1
ATOM 6905 C CA . LEU A 1 874 ? -11.359 -15.703 -0.661 1 86.44 874 LEU A CA 1
ATOM 6906 C C . LEU A 1 874 ? -12.258 -16.922 -0.577 1 86.44 874 LEU A C 1
ATOM 6908 O O . LEU A 1 874 ? -11.812 -18 -0.18 1 86.44 874 LEU A O 1
ATOM 6912 N N . GLU A 1 875 ? -13.422 -16.734 -1.043 1 82.88 875 GLU A N 1
ATOM 6913 C CA . GLU A 1 875 ? -14.391 -17.828 -0.987 1 82.88 875 GLU A CA 1
ATOM 6914 C C . GLU A 1 875 ? -13.992 -18.969 -1.905 1 82.88 875 GLU A C 1
ATOM 6916 O O . GLU A 1 875 ? -14.078 -20.141 -1.522 1 82.88 875 GLU A O 1
ATOM 6921 N N . ILE A 1 876 ? -13.547 -18.641 -3.07 1 84.75 876 ILE A N 1
ATOM 6922 C CA . ILE A 1 876 ? -13.195 -19.641 -4.062 1 84.75 876 ILE A CA 1
ATOM 6923 C C . ILE A 1 876 ? -12 -20.453 -3.568 1 84.75 876 ILE A C 1
ATOM 6925 O O . ILE A 1 876 ? -11.891 -21.656 -3.863 1 84.75 876 ILE A O 1
ATOM 6929 N N . LEU A 1 877 ? -11.18 -19.906 -2.752 1 87 877 LEU A N 1
ATOM 6930 C CA . LEU A 1 877 ? -10.008 -20.578 -2.215 1 87 877 LEU A CA 1
ATOM 6931 C C . LEU A 1 877 ? -10.289 -21.141 -0.828 1 87 877 LEU A C 1
ATOM 6933 O O . LEU A 1 877 ? -9.375 -21.609 -0.142 1 87 877 LEU A O 1
ATOM 6937 N N . HIS A 1 878 ? -11.555 -21.047 -0.38 1 79.81 878 HIS A N 1
ATOM 6938 C CA . HIS A 1 878 ? -12.016 -21.562 0.903 1 79.81 878 HIS A CA 1
ATOM 6939 C C . HIS A 1 878 ? -11.289 -20.891 2.062 1 79.81 878 HIS A C 1
ATOM 6941 O O . HIS A 1 878 ? -10.852 -21.562 3.002 1 79.81 878 HIS A O 1
ATOM 6947 N N . LEU A 1 879 ? -11.078 -19.656 1.827 1 81.12 879 LEU A N 1
ATOM 6948 C CA . LEU A 1 879 ? -10.453 -18.844 2.875 1 81.12 879 LEU A CA 1
ATOM 6949 C C . LEU A 1 879 ? -11.492 -18.016 3.609 1 81.12 879 LEU A C 1
ATOM 6951 O O . LEU A 1 879 ? -12.477 -17.578 3.014 1 81.12 879 LEU A O 1
ATOM 6955 N N . ALA A 1 880 ? -11.242 -18.016 4.863 1 70.19 880 ALA A N 1
ATOM 6956 C CA . ALA A 1 880 ? -12.141 -17.188 5.664 1 70.19 880 ALA A CA 1
ATOM 6957 C C . ALA A 1 880 ? -11.836 -15.711 5.473 1 70.19 880 ALA A C 1
ATOM 6959 O O . ALA A 1 880 ? -10.703 -15.336 5.145 1 70.19 880 ALA A O 1
ATOM 6960 N N . ARG A 1 881 ? -12.945 -14.992 5.488 1 62.75 881 ARG A N 1
ATOM 6961 C CA . ARG A 1 881 ? -12.758 -13.547 5.434 1 62.75 881 ARG A CA 1
ATOM 6962 C C . ARG A 1 881 ? -11.922 -13.055 6.613 1 62.75 881 ARG A C 1
ATOM 6964 O O . ARG A 1 881 ? -12.102 -13.516 7.742 1 62.75 881 ARG A O 1
ATOM 6971 N N . THR A 1 882 ? -10.703 -12.508 6.234 1 55.25 882 THR A N 1
ATOM 6972 C CA . THR A 1 882 ? -9.812 -12.039 7.289 1 55.25 882 THR A CA 1
ATOM 6973 C C . THR A 1 882 ? -10.297 -10.703 7.859 1 55.25 882 THR A C 1
ATOM 6975 O O . THR A 1 882 ? -10.18 -9.664 7.207 1 55.25 882 THR A O 1
ATOM 6978 N N . GLY A 1 883 ? -11.492 -10.469 7.938 1 52.5 883 GLY A N 1
ATOM 6979 C CA . GLY A 1 883 ? -11.828 -9.164 8.492 1 52.5 883 GLY A CA 1
ATOM 6980 C C . GLY A 1 883 ? -11.117 -8.875 9.805 1 52.5 883 GLY A C 1
ATOM 6981 O O . GLY A 1 883 ? -10.938 -9.773 10.633 1 52.5 883 GLY A O 1
ATOM 6982 N N . LYS A 1 884 ? -10.125 -8.102 9.859 1 49.06 884 LYS A N 1
ATOM 6983 C CA . LYS A 1 884 ? -9.453 -7.645 11.078 1 49.06 884 LYS A CA 1
ATOM 6984 C C . LYS A 1 884 ? -10.461 -7.18 12.125 1 49.06 884 LYS A C 1
ATOM 6986 O O . LYS A 1 884 ? -11.25 -6.262 11.867 1 49.06 884 LYS A O 1
ATOM 6991 N N . ARG A 1 885 ? -10.984 -8.172 12.867 1 47.16 885 ARG A N 1
ATOM 6992 C CA . ARG A 1 885 ? -11.734 -7.668 14.016 1 47.16 885 ARG A CA 1
ATOM 6993 C C . ARG A 1 885 ? -10.883 -6.73 14.859 1 47.16 885 ARG A C 1
ATOM 6995 O O . ARG A 1 885 ? -9.781 -7.098 15.289 1 47.16 885 ARG A O 1
ATOM 7002 N N . ARG A 1 886 ? -10.953 -5.578 14.562 1 52.03 886 ARG A N 1
ATOM 7003 C CA . ARG A 1 886 ? -10.32 -4.617 15.453 1 52.03 886 ARG A CA 1
ATOM 7004 C C . ARG A 1 886 ? -10.789 -4.809 16.891 1 52.03 886 ARG A C 1
ATOM 7006 O O . ARG A 1 886 ? -11.984 -4.797 17.172 1 52.03 886 ARG A O 1
ATOM 7013 N N . THR A 1 887 ? -9.945 -5.398 17.625 1 58.41 887 THR A N 1
ATOM 7014 C CA . THR A 1 887 ? -10.312 -5.441 19.047 1 58.41 887 THR A CA 1
ATOM 7015 C C . THR A 1 887 ? -10.266 -4.047 19.656 1 58.41 887 THR A C 1
ATOM 7017 O O . THR A 1 887 ? -9.297 -3.311 19.453 1 58.41 887 THR A O 1
ATOM 7020 N N . ASP A 1 888 ? -11.461 -3.604 20.094 1 62.56 888 ASP A N 1
ATOM 7021 C CA . ASP A 1 888 ? -11.516 -2.318 20.781 1 62.56 888 ASP A CA 1
ATOM 7022 C C . ASP A 1 888 ? -10.492 -2.266 21.922 1 62.56 888 ASP A C 1
ATOM 7024 O O . ASP A 1 888 ? -10.219 -3.283 22.562 1 62.56 888 ASP A O 1
ATOM 7028 N N . ALA A 1 889 ? -9.844 -1.162 22.062 1 69.81 889 ALA A N 1
ATOM 7029 C CA . ALA A 1 889 ? -8.906 -0.973 23.156 1 69.81 889 ALA A CA 1
ATOM 7030 C C . ALA A 1 889 ? -9.594 -1.155 24.516 1 69.81 889 ALA A C 1
ATOM 7032 O O . ALA A 1 889 ? -10.75 -0.762 24.688 1 69.81 889 ALA A O 1
ATOM 7033 N N . LYS A 1 890 ? -9.008 -1.86 25.438 1 76.94 890 LYS A N 1
ATOM 7034 C CA . LYS A 1 890 ? -9.523 -2.004 26.797 1 76.94 890 LYS A CA 1
ATOM 7035 C C . LYS A 1 890 ? -9.516 -0.666 27.531 1 76.94 890 LYS A C 1
ATOM 7037 O O . LYS A 1 890 ? -8.469 -0.014 27.641 1 76.94 890 LYS A O 1
ATOM 7042 N N . LYS A 1 891 ? -10.711 -0.306 27.984 1 85.5 891 LYS A N 1
ATOM 7043 C CA . LYS A 1 891 ? -10.852 1.021 28.578 1 85.5 891 LYS A CA 1
ATOM 7044 C C . LYS A 1 891 ? -10.969 0.938 30.094 1 85.5 891 LYS A C 1
ATOM 7046 O O . LYS A 1 891 ? -11.359 1.91 30.75 1 85.5 891 LYS A O 1
ATOM 7051 N N . HIS A 1 892 ? -10.617 -0.183 30.688 1 85.38 892 HIS A N 1
ATOM 7052 C CA . HIS A 1 892 ? -10.797 -0.373 32.125 1 85.38 892 HIS A CA 1
ATOM 7053 C C . HIS A 1 892 ? -9.938 0.601 32.906 1 85.38 892 HIS A C 1
ATOM 7055 O O . HIS A 1 892 ? -10.391 1.151 33.938 1 85.38 892 HIS A O 1
ATOM 7061 N N . GLN A 1 893 ? -8.758 0.799 32.438 1 86.81 893 GLN A N 1
ATOM 7062 C CA . GLN A 1 893 ? -7.875 1.725 33.156 1 86.81 893 GLN A CA 1
ATOM 7063 C C . GLN A 1 893 ? -8.383 3.16 33.031 1 86.81 893 GLN A C 1
ATOM 7065 O O . GLN A 1 893 ? -8.281 3.932 34 1 86.81 893 GLN A O 1
ATOM 7070 N N . ASP A 1 894 ? -8.898 3.496 31.953 1 91.56 894 ASP A N 1
ATOM 7071 C CA . ASP A 1 894 ? -9.484 4.82 31.766 1 91.56 894 ASP A CA 1
ATOM 7072 C C . ASP A 1 894 ? -10.648 5.047 32.75 1 91.56 894 ASP A C 1
ATOM 7074 O O . ASP A 1 894 ? -10.734 6.098 33.375 1 91.56 894 ASP A O 1
ATOM 7078 N N . ILE A 1 895 ? -11.477 4.047 32.812 1 92.75 895 ILE A N 1
ATOM 7079 C CA . ILE A 1 895 ? -12.672 4.113 33.625 1 92.75 895 ILE A CA 1
ATOM 7080 C C . ILE A 1 895 ? -12.273 4.223 35.094 1 92.75 895 ILE A C 1
ATOM 7082 O O . ILE A 1 895 ? -12.867 5.004 35.844 1 92.75 895 ILE A O 1
ATOM 7086 N N . ASN A 1 896 ? -11.242 3.514 35.5 1 90.88 896 ASN A N 1
ATOM 7087 C CA . ASN A 1 896 ? -10.789 3.537 36.875 1 90.88 896 ASN A CA 1
ATOM 7088 C C . ASN A 1 896 ? -10.188 4.891 37.25 1 90.88 896 ASN A C 1
ATOM 7090 O O . ASN A 1 896 ? -10.469 5.418 38.312 1 90.88 896 ASN A O 1
ATOM 7094 N N . VAL A 1 897 ? -9.43 5.438 36.406 1 93 897 VAL A N 1
ATOM 7095 C CA . VAL A 1 897 ? -8.781 6.719 36.656 1 93 897 VAL A CA 1
ATOM 7096 C C . VAL A 1 897 ? -9.836 7.82 36.75 1 93 897 VAL A C 1
ATOM 7098 O O . VAL A 1 897 ? -9.797 8.664 37.625 1 93 897 VAL A O 1
ATOM 7101 N N . LEU A 1 898 ? -10.758 7.789 35.875 1 94.56 898 LEU A N 1
ATOM 7102 C CA . LEU A 1 898 ? -11.82 8.789 35.844 1 94.56 898 LEU A CA 1
ATOM 7103 C C . LEU A 1 898 ? -12.75 8.609 37.062 1 94.56 898 LEU A C 1
ATOM 7105 O O . LEU A 1 898 ? -13.211 9.586 37.656 1 94.56 898 LEU A O 1
ATOM 7109 N N . GLY A 1 899 ? -13.062 7.34 37.281 1 93.25 899 GLY A N 1
ATOM 7110 C CA . GLY A 1 899 ? -13.883 7.062 38.438 1 93.25 899 GLY A CA 1
ATOM 7111 C C . GLY A 1 899 ? -13.289 7.594 39.75 1 93.25 899 GLY A C 1
ATOM 7112 O O . GLY A 1 899 ? -13.992 8.18 40.562 1 93.25 899 GLY A O 1
ATOM 7113 N N . ALA A 1 900 ? -11.969 7.375 39.875 1 92.62 900 ALA A N 1
ATOM 7114 C CA . ALA A 1 900 ? -11.258 7.883 41.031 1 92.62 900 ALA A CA 1
ATOM 7115 C C . ALA A 1 900 ? -11.289 9.406 41.094 1 92.62 900 ALA A C 1
ATOM 7117 O O . ALA A 1 900 ? -11.445 10 42.156 1 92.62 900 ALA A O 1
ATOM 7118 N N . HIS A 1 901 ? -11.141 9.953 39.969 1 92.69 901 HIS A N 1
ATOM 7119 C CA . HIS A 1 901 ? -11.195 11.406 39.844 1 92.69 901 HIS A CA 1
ATOM 7120 C C . HIS A 1 901 ? -12.547 11.945 40.281 1 92.69 901 HIS A C 1
ATOM 7122 O O . HIS A 1 901 ? -12.625 12.922 41.031 1 92.69 901 HIS A O 1
ATOM 7128 N N . PHE A 1 902 ? -13.664 11.305 39.875 1 94.69 902 PHE A N 1
ATOM 7129 C CA . PHE A 1 902 ? -15.016 11.742 40.219 1 94.69 902 PHE A CA 1
ATOM 7130 C C . PHE A 1 902 ? -15.266 11.578 41.719 1 94.69 902 PHE A C 1
ATOM 7132 O O . PHE A 1 902 ? -15.961 12.383 42.312 1 94.69 902 PHE A O 1
ATOM 7139 N N . GLU A 1 903 ? -14.703 10.586 42.219 1 89.5 903 GLU A N 1
ATOM 7140 C CA . GLU A 1 903 ? -14.844 10.344 43.656 1 89.5 903 GLU A CA 1
ATOM 7141 C C . GLU A 1 903 ? -14.062 11.367 44.469 1 89.5 903 GLU A C 1
ATOM 7143 O O . GLU A 1 903 ? -14.586 11.914 45.438 1 89.5 903 GLU A O 1
ATOM 7148 N N . ASP A 1 904 ? -12.852 11.617 44.062 1 90.31 904 ASP A N 1
ATOM 7149 C CA . ASP A 1 904 ? -11.977 12.555 44.75 1 90.31 904 ASP A CA 1
ATOM 7150 C C . ASP A 1 904 ? -12.578 13.961 44.75 1 90.31 904 ASP A C 1
ATOM 7152 O O . ASP A 1 904 ? -12.461 14.695 45.719 1 90.31 904 ASP A O 1
ATOM 7156 N N . GLU A 1 905 ? -13.25 14.25 43.656 1 91.12 905 GLU A N 1
ATOM 7157 C CA . GLU A 1 905 ? -13.797 15.594 43.5 1 91.12 905 GLU A CA 1
ATOM 7158 C C . GLU A 1 905 ? -15.242 15.656 44 1 91.12 905 GLU A C 1
ATOM 7160 O O . GLU A 1 905 ? -15.883 16.703 43.938 1 91.12 905 GLU A O 1
ATOM 7165 N N . HIS A 1 906 ? -15.828 14.539 44.438 1 89 906 HIS A N 1
ATOM 7166 C CA . HIS A 1 906 ? -17.188 14.461 44.938 1 89 906 HIS A CA 1
ATOM 7167 C C . HIS A 1 906 ? -18.188 14.992 43.906 1 89 906 HIS A C 1
ATOM 7169 O O . HIS A 1 906 ? -19.062 15.805 44.25 1 89 906 HIS A O 1
ATOM 7175 N N . LEU A 1 907 ? -17.984 14.57 42.688 1 91.38 907 LEU A N 1
ATOM 7176 C CA . LEU A 1 907 ? -18.797 15.117 41.594 1 91.38 907 LEU A CA 1
ATOM 7177 C C . LEU A 1 907 ? -20.25 14.68 41.719 1 91.38 907 LEU A C 1
ATOM 7179 O O . LEU A 1 907 ? -21.156 15.422 41.344 1 91.38 907 LEU A O 1
ATOM 7183 N N . PHE A 1 908 ? -20.531 13.484 42.188 1 90.38 908 PHE A N 1
ATOM 7184 C CA . PHE A 1 908 ? -21.891 12.945 42.188 1 90.38 908 PHE A CA 1
ATOM 7185 C C . PHE A 1 908 ? -22.547 13.133 43.562 1 90.38 908 PHE A C 1
ATOM 7187 O O . PHE A 1 908 ? -23.719 12.789 43.719 1 90.38 908 PHE A O 1
ATOM 7194 N N . ASP A 1 909 ? -21.719 13.781 44.406 1 82.56 909 ASP A N 1
ATOM 7195 C CA . ASP A 1 909 ? -22.25 14.18 45.719 1 82.56 909 ASP A CA 1
ATOM 7196 C C . ASP A 1 909 ? -22.656 15.648 45.719 1 82.56 909 ASP A C 1
ATOM 7198 O O . ASP A 1 909 ? -21.906 16.516 45.281 1 82.56 909 ASP A O 1
ATOM 7202 N N . PHE A 1 910 ? -23.953 15.844 46.125 1 87.38 910 PHE A N 1
ATOM 7203 C CA . PHE A 1 910 ? -24.438 17.219 46.156 1 87.38 910 PHE A CA 1
ATOM 7204 C C . PHE A 1 910 ? -23.625 18.047 47.156 1 87.38 910 PHE A C 1
ATOM 7206 O O . PHE A 1 910 ? -23.547 17.688 48.344 1 87.38 910 PHE A O 1
ATOM 7213 N N . THR A 1 911 ? -22.938 18.984 46.719 1 87.69 911 THR A N 1
ATOM 7214 C CA . THR A 1 911 ? -22.188 19.922 47.531 1 87.69 911 THR A CA 1
ATOM 7215 C C . THR A 1 911 ? -22.828 21.312 47.469 1 87.69 911 THR A C 1
ATOM 7217 O O . THR A 1 911 ? -22.625 22.031 46.469 1 87.69 911 THR A O 1
ATOM 7220 N N . PRO A 1 912 ? -23.453 21.656 48.594 1 86.5 912 PRO A N 1
ATOM 7221 C CA . PRO A 1 912 ? -24.188 22.938 48.562 1 86.5 912 PRO A CA 1
ATOM 7222 C C . PRO A 1 912 ? -23.266 24.125 48.281 1 86.5 912 PRO A C 1
ATOM 7224 O O . PRO A 1 912 ? -22.188 24.234 48.906 1 86.5 912 PRO A O 1
ATOM 7227 N N . GLY A 1 913 ? -23.594 24.938 47.375 1 86.81 913 GLY A N 1
ATOM 7228 C CA . GLY A 1 913 ? -22.922 26.203 47.125 1 86.81 913 GLY A CA 1
ATOM 7229 C C . GLY A 1 913 ? -21.703 26.047 46.219 1 86.81 913 GLY A C 1
ATOM 7230 O O . GLY A 1 913 ? -20.953 27.016 46.031 1 86.81 913 GLY A O 1
ATOM 7231 N N . ARG A 1 914 ? -21.5 24.797 45.688 1 88.5 914 ARG A N 1
ATOM 7232 C CA . ARG A 1 914 ? -20.344 24.594 44.812 1 88.5 914 ARG A CA 1
ATOM 7233 C C . ARG A 1 914 ? -20.5 25.344 43.5 1 88.5 914 ARG A C 1
ATOM 7235 O O . ARG A 1 914 ? -21.453 25.078 42.75 1 88.5 914 ARG A O 1
ATOM 7242 N N . THR A 1 915 ? -19.484 26.281 43.25 1 87.25 915 THR A N 1
ATOM 7243 C CA . THR A 1 915 ? -19.562 27.125 42.062 1 87.25 915 THR A CA 1
ATOM 7244 C C . THR A 1 915 ? -18.516 26.688 41.031 1 87.25 915 THR A C 1
ATOM 7246 O O . THR A 1 915 ? -17.469 26.141 41.406 1 87.25 915 THR A O 1
ATOM 7249 N N . GLN A 1 916 ? -18.891 26.891 39.781 1 89.31 916 GLN A N 1
ATOM 7250 C CA . GLN A 1 916 ? -18 26.641 38.656 1 89.31 916 GLN A CA 1
ATOM 7251 C C . GLN A 1 916 ? -17.797 27.906 37.812 1 89.31 916 GLN A C 1
ATOM 7253 O O . GLN A 1 916 ? -18.672 28.781 37.781 1 89.31 916 GLN A O 1
ATOM 7258 N N . PRO A 1 917 ? -16.625 28.047 37.219 1 85.75 917 PRO A N 1
ATOM 7259 C CA . PRO A 1 917 ? -16.391 29.219 36.375 1 85.75 917 PRO A CA 1
ATOM 7260 C C . PRO A 1 917 ? -17.344 29.281 35.188 1 85.75 917 PRO A C 1
ATOM 7262 O O . PRO A 1 917 ? -17.609 30.359 34.625 1 85.75 917 PRO A O 1
ATOM 7265 N N . TYR A 1 918 ? -17.797 28.062 34.781 1 88 918 TYR A N 1
ATOM 7266 C CA . TYR A 1 918 ? -18.703 27.984 33.656 1 88 918 TYR A CA 1
ATOM 7267 C C . TYR A 1 918 ? -19.953 27.172 34 1 88 918 TYR A C 1
ATOM 7269 O O . TYR A 1 918 ? -19.875 26.219 34.781 1 88 918 TYR A O 1
ATOM 7277 N N . GLN A 1 919 ? -21.031 27.656 33.469 1 88.94 919 GLN A N 1
ATOM 7278 C CA . GLN A 1 919 ? -22.266 26.891 33.562 1 88.94 919 GLN A CA 1
ATOM 7279 C C . GLN A 1 919 ? -22.734 26.453 32.188 1 88.94 919 GLN A C 1
ATOM 7281 O O . GLN A 1 919 ? -22.859 27.266 31.266 1 88.94 919 GLN A O 1
ATOM 7286 N N . ALA A 1 920 ? -22.922 25.172 32.031 1 93.12 920 ALA A N 1
ATOM 7287 C CA . ALA A 1 920 ? -23.406 24.609 30.766 1 93.12 920 ALA A CA 1
ATOM 7288 C C . ALA A 1 920 ? -24.812 25.109 30.453 1 93.12 920 ALA A C 1
ATOM 7290 O O . ALA A 1 920 ? -25.641 25.25 31.359 1 93.12 920 ALA A O 1
ATOM 7291 N N . VAL A 1 921 ? -24.984 25.312 29.203 1 92.62 921 VAL A N 1
ATOM 7292 C CA . VAL A 1 921 ? -26.281 25.797 28.75 1 92.62 921 VAL A CA 1
ATOM 7293 C C . VAL A 1 921 ? -27.188 24.609 28.453 1 92.62 921 VAL A C 1
ATOM 7295 O O . VAL A 1 921 ? -26.766 23.625 27.828 1 92.62 921 VAL A O 1
ATOM 7298 N N . ASP A 1 922 ? -28.406 24.625 29 1 95 922 ASP A N 1
ATOM 7299 C CA . ASP A 1 922 ? -29.406 23.641 28.578 1 95 922 ASP A CA 1
ATOM 7300 C C . ASP A 1 922 ? -29.828 23.875 27.125 1 95 922 ASP A C 1
ATOM 7302 O O . ASP A 1 922 ? -30.719 24.672 26.859 1 95 922 ASP A O 1
ATOM 7306 N N . MET A 1 923 ? -29.375 23.031 26.312 1 96.06 923 MET A N 1
ATOM 7307 C CA . MET A 1 923 ? -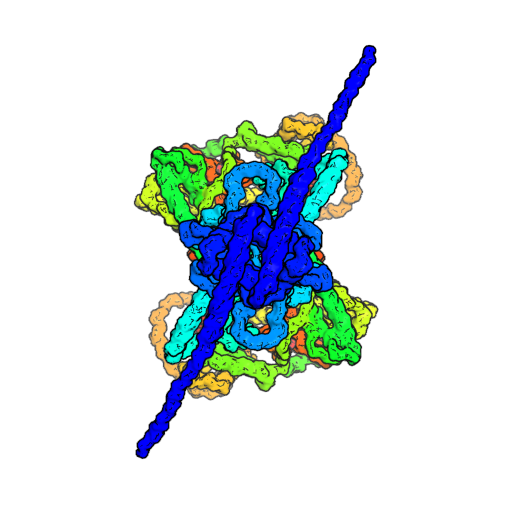29.547 23.266 24.875 1 96.06 923 MET A CA 1
ATOM 7308 C C . MET A 1 923 ? -31.016 23.156 24.484 1 96.06 923 MET A C 1
ATOM 7310 O O . MET A 1 923 ? -31.484 23.875 23.594 1 96.06 923 MET A O 1
ATOM 7314 N N . VAL A 1 924 ? -31.734 22.281 25.141 1 95.88 924 VAL A N 1
ATOM 7315 C CA . VAL A 1 924 ? -33.125 22.047 24.766 1 95.88 924 VAL A CA 1
ATOM 7316 C C . VAL A 1 924 ? -34 23.219 25.188 1 95.88 924 VAL A C 1
ATOM 7318 O O . VAL A 1 924 ? -34.75 23.75 24.391 1 95.88 924 VAL A O 1
ATOM 7321 N N . ALA A 1 925 ? -33.844 23.641 26.406 1 94.88 925 ALA A N 1
ATOM 7322 C CA . ALA A 1 925 ? -34.594 24.766 26.922 1 94.88 925 ALA A CA 1
ATOM 7323 C C . ALA A 1 925 ? -34.25 26.047 26.172 1 94.88 925 ALA A C 1
ATOM 7325 O O . ALA A 1 925 ? -35.156 26.828 25.812 1 94.88 925 ALA A O 1
ATOM 7326 N N . THR A 1 926 ? -33 26.25 26 1 96.19 926 THR A N 1
ATOM 7327 C CA . THR A 1 926 ? -32.531 27.438 25.281 1 96.19 926 THR A CA 1
ATOM 7328 C C . THR A 1 926 ? -33.031 27.406 23.828 1 96.19 926 THR A C 1
ATOM 7330 O O . THR A 1 926 ? -33.406 28.438 23.266 1 96.19 926 THR A O 1
ATOM 7333 N N . GLY A 1 927 ? -33 26.234 23.25 1 96.94 927 GLY A N 1
ATOM 7334 C CA . GLY A 1 927 ? -33.5 26.094 21.891 1 96.94 927 GLY A CA 1
ATOM 7335 C C . GLY A 1 927 ? -35 26.391 21.766 1 96.94 927 GLY A C 1
ATOM 7336 O O . GLY A 1 927 ? -35.438 27.031 20.812 1 96.94 927 GLY A O 1
ATOM 7337 N N . LYS A 1 928 ? -35.75 25.922 22.734 1 96.44 928 LYS A N 1
ATOM 7338 C CA . LYS A 1 928 ? -37.188 26.219 22.75 1 96.44 928 LYS A CA 1
ATOM 7339 C C . LYS A 1 928 ? -37.438 27.719 22.859 1 96.44 928 LYS A C 1
ATOM 7341 O O . LYS A 1 928 ? -38.281 28.266 22.125 1 96.44 928 LYS A O 1
ATOM 7346 N N . THR A 1 929 ? -36.688 28.391 23.703 1 96.25 929 THR A N 1
ATOM 7347 C CA . THR A 1 929 ? -36.844 29.828 23.891 1 96.25 929 THR A CA 1
ATOM 7348 C C . THR A 1 929 ? -36.469 30.578 22.625 1 96.25 929 THR A C 1
ATOM 7350 O O . THR A 1 929 ? -37.188 31.5 22.219 1 96.25 929 THR A O 1
ATOM 7353 N N . ARG A 1 930 ? -35.469 30.141 22 1 95.94 930 ARG A N 1
ATOM 7354 C CA . ARG A 1 930 ? -35.031 30.797 20.766 1 95.94 930 ARG A CA 1
ATOM 7355 C C . ARG A 1 930 ? -36.094 30.656 19.672 1 95.94 930 ARG A C 1
ATOM 7357 O O . ARG A 1 930 ? -36.344 31.594 18.906 1 95.94 930 ARG A O 1
ATOM 7364 N N . MET A 1 931 ? -36.625 29.531 19.609 1 96.12 931 MET A N 1
ATOM 7365 C CA . MET A 1 931 ? -37.688 29.281 18.609 1 96.12 931 MET A CA 1
ATOM 7366 C C . MET A 1 931 ? -38.906 30.125 18.906 1 96.12 931 MET A C 1
ATOM 7368 O O . MET A 1 931 ? -39.531 30.672 17.984 1 96.12 931 MET A O 1
ATOM 7372 N N . GLU A 1 932 ? -39.188 30.344 20.172 1 95.31 932 GLU A N 1
ATOM 7373 C CA . GLU A 1 932 ? -40.344 31.141 20.594 1 95.31 932 GLU A CA 1
ATOM 7374 C C . GLU A 1 932 ? -40.094 32.625 20.359 1 95.31 932 GLU A C 1
ATOM 7376 O O . GLU A 1 932 ? -41 33.375 20.062 1 95.31 932 GLU A O 1
ATOM 7381 N N . GLU A 1 933 ? -38.812 33 20.516 1 93.94 933 GLU A N 1
ATOM 7382 C CA . GLU A 1 933 ? -38.438 34.406 20.406 1 93.94 933 GLU A CA 1
ATOM 7383 C C . GLU A 1 933 ? -38.312 34.812 18.938 1 93.94 933 GLU A C 1
ATOM 7385 O O . GLU A 1 933 ? -37.938 35.938 18.641 1 93.94 933 GLU A O 1
ATOM 7390 N N . GLY A 1 934 ? -38.594 33.844 18 1 91.56 934 GLY A N 1
ATOM 7391 C CA . GLY A 1 934 ? -38.688 34.375 16.641 1 91.56 934 GLY A CA 1
ATOM 7392 C C . GLY A 1 934 ? -37.969 33.469 15.633 1 91.56 934 GLY A C 1
ATOM 7393 O O . GLY A 1 934 ? -38.156 33.625 14.422 1 91.56 934 GLY A O 1
ATOM 7394 N N . ALA A 1 935 ? -37.125 32.562 16.109 1 93.62 935 ALA A N 1
ATOM 7395 C CA . ALA A 1 935 ? -36.375 31.719 15.164 1 93.62 935 ALA A CA 1
ATOM 7396 C C . ALA A 1 935 ? -37.344 30.938 14.266 1 93.62 935 ALA A C 1
ATOM 7398 O O . ALA A 1 935 ? -37.094 30.781 13.07 1 93.62 935 ALA A O 1
ATOM 7399 N N . LEU A 1 936 ? -38.375 30.344 14.828 1 96.12 936 LEU A N 1
ATOM 7400 C CA . LEU A 1 936 ? -39.344 29.594 14.023 1 96.12 936 LEU A CA 1
ATOM 7401 C C . LEU A 1 936 ? -40.062 30.5 13.039 1 96.12 936 LEU A C 1
ATOM 7403 O O . LEU A 1 936 ? -40.25 30.156 11.867 1 96.12 936 LEU A O 1
ATOM 7407 N N . LYS A 1 937 ? -40.469 31.719 13.516 1 93.38 937 LYS A N 1
ATOM 7408 C CA . LYS A 1 937 ? -41.156 32.688 12.648 1 93.38 937 LYS A CA 1
ATOM 7409 C C . LYS A 1 937 ? -40.25 33.094 11.484 1 93.38 937 LYS A C 1
ATOM 7411 O O . LYS A 1 937 ? -40.688 33.156 10.344 1 93.38 937 LYS A O 1
ATOM 7416 N N . SER A 1 938 ? -39.062 33.344 11.852 1 92.69 938 SER A N 1
ATOM 7417 C CA . SER A 1 938 ? -38.094 33.75 10.812 1 92.69 938 SER A CA 1
ATOM 7418 C C . SER A 1 938 ? -37.938 32.625 9.781 1 92.69 938 SER A C 1
ATOM 7420 O O . SER A 1 938 ? -37.812 32.906 8.586 1 92.69 938 SER A O 1
ATOM 7422 N N . PHE A 1 939 ? -37.875 31.453 10.195 1 94.06 939 PHE A N 1
ATOM 7423 C CA . PHE A 1 939 ? -37.781 30.297 9.32 1 94.06 939 PHE A CA 1
ATOM 7424 C C . PHE A 1 939 ? -39 30.203 8.406 1 94.06 939 PHE A C 1
ATOM 7426 O O . PHE A 1 939 ? -38.875 30.031 7.199 1 94.06 939 PHE A O 1
ATOM 7433 N N . LEU A 1 940 ? -40.125 30.25 8.992 1 94 940 LEU A N 1
ATOM 7434 C CA . LEU A 1 940 ? -41.375 30.125 8.227 1 94 940 LEU A CA 1
ATOM 7435 C C . LEU A 1 940 ? -41.5 31.266 7.219 1 94 940 LEU A C 1
ATOM 7437 O O . LEU A 1 940 ? -41.875 31.047 6.074 1 94 940 LEU A O 1
ATOM 7441 N N . ASP A 1 941 ? -41.125 32.531 7.633 1 90.44 941 ASP A N 1
ATOM 7442 C CA . ASP A 1 941 ? -41.188 33.656 6.73 1 90.44 941 ASP A CA 1
ATOM 7443 C C . ASP A 1 941 ? -40.25 33.469 5.543 1 90.44 941 ASP A C 1
ATOM 7445 O O . ASP A 1 941 ? -40.594 33.75 4.398 1 90.44 941 ASP A O 1
ATOM 7449 N N . ARG A 1 942 ? -39.125 32.969 5.887 1 87.44 942 ARG A N 1
ATOM 7450 C CA . ARG A 1 942 ? -38.125 32.781 4.852 1 87.44 942 ARG A CA 1
ATOM 7451 C C . ARG A 1 942 ? -38.531 31.688 3.869 1 87.44 942 ARG A C 1
ATOM 7453 O O . ARG A 1 942 ? -38.344 31.828 2.66 1 87.44 942 ARG A O 1
ATOM 7460 N N . THR A 1 943 ? -39.062 30.656 4.344 1 88.56 943 THR A N 1
ATOM 7461 C CA . THR A 1 943 ? -39.344 29.5 3.504 1 88.56 943 THR A CA 1
ATOM 7462 C C . THR A 1 943 ? -40.656 29.656 2.789 1 88.56 943 THR A C 1
ATOM 7464 O O . THR A 1 943 ? -40.906 29 1.776 1 88.56 943 THR A O 1
ATOM 7467 N N . LEU A 1 944 ? -41.531 30.547 3.297 1 85.12 944 LEU A N 1
ATOM 7468 C CA . LEU A 1 944 ? -42.844 30.781 2.654 1 85.12 944 LEU A CA 1
ATOM 7469 C C . LEU A 1 944 ? -42.719 31.906 1.625 1 85.12 944 LEU A C 1
ATOM 7471 O O . LEU A 1 944 ? -43.344 31.844 0.566 1 85.12 944 LEU A O 1
ATOM 7475 N N . ASN A 1 945 ? -42.094 33.156 2.006 1 68.44 945 ASN A N 1
ATOM 7476 C CA . ASN A 1 945 ? -42.062 34.312 1.129 1 68.44 945 ASN A CA 1
ATOM 7477 C C . ASN A 1 945 ? -40.906 34.25 0.145 1 68.44 945 ASN A C 1
ATOM 7479 O O . ASN A 1 945 ? -41.031 34.688 -0.992 1 68.44 945 ASN A O 1
ATOM 7483 N N . ASP A 1 946 ? -39.594 34.062 0.59 1 56.19 946 ASP A N 1
ATOM 7484 C CA . ASP A 1 946 ? -38.406 34.062 -0.254 1 56.19 946 ASP A CA 1
ATOM 7485 C C . ASP A 1 946 ? -37.688 32.719 -0.211 1 56.19 946 ASP A C 1
ATOM 7487 O O . ASP A 1 946 ? -36.688 32.594 0.501 1 56.19 946 ASP A O 1
ATOM 7491 N N . PRO A 1 947 ? -38.438 31.922 -0.825 1 51.12 947 PRO A N 1
ATOM 7492 C CA . PRO A 1 947 ? -37.875 30.562 -0.679 1 51.12 947 PRO A CA 1
ATOM 7493 C C . PRO A 1 947 ? -36.375 30.5 -0.995 1 51.12 947 PRO A C 1
ATOM 7495 O O . PRO A 1 947 ? -35.75 29.5 -0.703 1 51.12 947 PRO A O 1
ATOM 7498 N N . GLY A 1 948 ? -35.875 31.438 -1.823 1 45.5 948 GLY A N 1
ATOM 7499 C CA . GLY A 1 948 ? -34.5 31.453 -2.221 1 45.5 948 GLY A CA 1
ATOM 7500 C C . GLY A 1 948 ? -33.594 32.156 -1.232 1 45.5 948 GLY A C 1
ATOM 7501 O O . GLY A 1 948 ? -32.375 32.281 -1.449 1 45.5 948 GLY A O 1
ATOM 7502 N N . ALA A 1 949 ? -34.062 32.969 -0.336 1 40.97 949 ALA A N 1
ATOM 7503 C CA . ALA A 1 949 ? -33.219 33.844 0.486 1 40.97 949 ALA A CA 1
ATOM 7504 C C . ALA A 1 949 ? -32.344 33.031 1.428 1 40.97 949 ALA A C 1
ATOM 7506 O O . ALA A 1 949 ? -32.812 32.125 2.121 1 40.97 949 ALA A O 1
ATOM 7507 N N . VAL A 1 950 ? -31.125 32.938 1.078 1 42.28 950 VAL A N 1
ATOM 7508 C CA . VAL A 1 950 ? -30.031 32.25 1.76 1 42.28 950 VAL A CA 1
ATOM 7509 C C . VAL A 1 950 ? -29.844 32.844 3.16 1 42.28 950 VAL A C 1
ATOM 7511 O O . VAL A 1 950 ? -29.797 34.062 3.332 1 42.28 950 VAL A O 1
ATOM 7514 N N . ALA A 1 951 ? -30.25 32.25 4.188 1 41.5 951 ALA A N 1
ATOM 7515 C CA . ALA A 1 951 ? -29.672 32.719 5.453 1 41.5 951 ALA A CA 1
ATOM 7516 C C . ALA A 1 951 ? -28.203 33.062 5.297 1 41.5 951 ALA A C 1
ATOM 7518 O O . ALA A 1 951 ? -27.516 32.5 4.438 1 41.5 951 ALA A O 1
ATOM 7519 N N . ASP A 1 952 ? -27.734 34.281 5.609 1 32.56 952 ASP A N 1
ATOM 7520 C CA . ASP A 1 952 ? -26.344 34.719 5.57 1 32.56 952 ASP A CA 1
ATOM 7521 C C . ASP A 1 952 ? -25.391 33.594 6.008 1 32.56 952 ASP A C 1
ATOM 7523 O O . ASP A 1 952 ? -25.531 33.062 7.109 1 32.56 952 ASP A O 1
ATOM 7527 N N . PRO A 1 953 ? -24.875 32.938 5.078 1 37.81 953 PRO A N 1
ATOM 7528 C CA . PRO A 1 953 ? -23.891 31.906 5.395 1 37.81 953 PRO A CA 1
ATOM 7529 C C . PRO A 1 953 ? -22.859 32.375 6.418 1 37.81 953 PRO A C 1
ATOM 7531 O O . PRO A 1 953 ? -21.828 31.719 6.605 1 37.81 953 PRO A O 1
ATOM 7534 N N . SER A 1 954 ? -22.875 33.656 6.836 1 32.53 954 SER A N 1
ATOM 7535 C CA . SER A 1 954 ? -21.688 34.156 7.551 1 32.53 954 SER A CA 1
ATOM 7536 C C . SER A 1 954 ? -21.297 33.188 8.68 1 32.53 954 SER A C 1
ATOM 7538 O O . SER A 1 954 ? -20.172 33.25 9.188 1 32.53 954 SER A O 1
ATOM 7540 N N . ALA A 1 955 ? -22.281 32.906 9.57 1 32.06 955 ALA A N 1
ATOM 7541 C CA . ALA A 1 955 ? -21.719 32.531 10.867 1 32.06 955 ALA A CA 1
ATOM 7542 C C . ALA A 1 955 ? -20.906 31.25 10.773 1 32.06 955 ALA A C 1
ATOM 7544 O O . ALA A 1 955 ? -19.812 31.156 11.32 1 32.06 955 ALA A O 1
ATOM 7545 N N . ASP A 1 956 ? -21.594 30.078 10.789 1 31.41 956 ASP A N 1
ATOM 7546 C CA . ASP A 1 956 ? -20.875 28.875 11.156 1 31.41 956 ASP A CA 1
ATOM 7547 C C . ASP A 1 956 ? -20.047 28.344 9.992 1 31.41 956 ASP A C 1
ATOM 7549 O O . ASP A 1 956 ? -20.578 28.016 8.938 1 31.41 956 ASP A O 1
ATOM 7553 N N . ASP A 1 957 ? -18.938 29.078 9.664 1 29.75 957 ASP A N 1
ATOM 7554 C CA . ASP A 1 957 ? -17.844 28.703 8.773 1 29.75 957 ASP A CA 1
ATOM 7555 C C . ASP A 1 957 ? -17.547 27.219 8.844 1 29.75 957 ASP A C 1
ATOM 7557 O O . ASP A 1 957 ? -17.062 26.719 9.859 1 29.75 957 ASP A O 1
ATOM 7561 N N . GLU A 1 958 ? -18.469 26.391 8.492 1 31.22 958 GLU A N 1
ATOM 7562 C CA . GLU A 1 958 ? -17.984 25.031 8.328 1 31.22 958 GLU A CA 1
ATOM 7563 C C . GLU A 1 958 ? -16.672 25 7.539 1 31.22 958 GLU A C 1
ATOM 7565 O O . GLU A 1 958 ? -16.672 25.281 6.34 1 31.22 958 GLU A O 1
ATOM 7570 N N . THR A 1 959 ? -15.664 25.594 8.07 1 30.06 959 THR A N 1
ATOM 7571 C CA . THR A 1 959 ? -14.352 25.297 7.492 1 30.06 959 THR A CA 1
ATOM 7572 C C . THR A 1 959 ? -14.266 23.844 7.059 1 30.06 959 THR A C 1
ATOM 7574 O O . THR A 1 959 ? -14.484 22.938 7.871 1 30.06 959 THR A O 1
ATOM 7577 N N . GLN A 1 960 ? -14.867 23.594 5.906 1 30.22 960 GLN A N 1
ATOM 7578 C CA . GLN A 1 960 ? -14.555 22.297 5.332 1 30.22 960 GLN A CA 1
ATOM 7579 C C . GLN A 1 960 ? -13.203 21.781 5.82 1 30.22 960 GLN A C 1
ATOM 7581 O O . GLN A 1 960 ? -12.164 22.375 5.52 1 30.22 960 GLN A O 1
ATOM 7586 N N . VAL A 1 961 ? -13.164 21.531 7.062 1 28.23 961 VAL A N 1
ATOM 7587 C CA . VAL A 1 961 ? -11.977 20.859 7.566 1 28.23 961 VAL A CA 1
ATOM 7588 C C . VAL A 1 961 ? -11.477 19.844 6.539 1 28.23 961 VAL A C 1
ATOM 7590 O O . VAL A 1 961 ? -12.211 18.938 6.156 1 28.23 961 VAL A O 1
ATOM 7593 N N . ALA A 1 962 ? -10.758 20.328 5.664 1 29.86 962 ALA A N 1
ATOM 7594 C CA . ALA A 1 962 ? -9.906 19.406 4.906 1 29.86 962 ALA A CA 1
ATOM 7595 C C . ALA A 1 962 ? -9.484 18.219 5.766 1 29.86 962 ALA A C 1
ATOM 7597 O O . ALA A 1 962 ? -8.859 18.391 6.816 1 29.86 962 ALA A O 1
ATOM 7598 N N . ALA A 1 963 ? -10.328 17.25 5.91 1 29.53 963 ALA A N 1
ATOM 7599 C CA . ALA A 1 963 ? -10.023 15.953 6.523 1 29.53 963 ALA A CA 1
ATOM 7600 C C . ALA A 1 963 ? -8.547 15.609 6.371 1 29.53 963 ALA A C 1
ATOM 7602 O O . ALA A 1 963 ? -8.031 15.531 5.254 1 29.53 963 ALA A O 1
ATOM 7603 N N . THR A 1 964 ? -7.723 16.047 7.188 1 28.33 964 THR A N 1
ATOM 7604 C CA . THR A 1 964 ? -6.41 15.453 7.41 1 28.33 964 THR A CA 1
ATOM 7605 C C . THR A 1 964 ? -6.496 13.93 7.406 1 28.33 964 THR A C 1
ATOM 7607 O O . THR A 1 964 ? -6.941 13.32 8.383 1 28.33 964 THR A O 1
ATOM 7610 N N . GLN A 1 965 ? -7.164 13.352 6.473 1 26.83 965 GLN A N 1
ATOM 7611 C CA . GLN A 1 965 ? -7.094 11.898 6.359 1 26.83 965 GLN A CA 1
ATOM 7612 C C . GLN A 1 965 ? -5.68 11.398 6.641 1 26.83 965 GLN A C 1
ATOM 7614 O O . GLN A 1 965 ? -4.742 11.727 5.918 1 26.83 965 GLN A O 1
ATOM 7619 N N . THR A 1 966 ? -5.371 11.312 7.848 1 27 966 THR A N 1
ATOM 7620 C CA . THR A 1 966 ? -4.246 10.484 8.258 1 27 966 THR A CA 1
ATOM 7621 C C . THR A 1 966 ? -4.246 9.156 7.508 1 27 966 THR A C 1
ATOM 7623 O O . THR A 1 966 ? -5.254 8.445 7.496 1 27 966 THR A O 1
ATOM 7626 N N . HIS A 1 967 ? -3.779 9.086 6.387 1 25.53 967 HIS A N 1
ATOM 7627 C CA . HIS A 1 967 ? -3.5 7.875 5.625 1 25.53 967 HIS A CA 1
ATOM 7628 C C . HIS A 1 967 ? -2.992 6.758 6.531 1 25.53 967 HIS A C 1
ATOM 7630 O O . HIS A 1 967 ? -1.83 6.766 6.941 1 25.53 967 HIS A O 1
ATOM 7636 N N . ASP A 1 968 ? -3.691 6.32 7.57 1 23.52 968 ASP A N 1
ATOM 7637 C CA . ASP A 1 968 ? -3.35 4.961 7.977 1 23.52 968 ASP A CA 1
ATOM 7638 C C . ASP A 1 968 ? -3.602 3.967 6.844 1 23.52 968 ASP A C 1
ATOM 7640 O O . ASP A 1 968 ? -4.621 4.051 6.156 1 23.52 968 ASP A O 1
ATOM 7644 N N . MET B 1 1 ? 39.719 -16.75 -83.5 1 23.23 1 MET B N 1
ATOM 7645 C CA . MET B 1 1 ? 40.062 -18.125 -83.188 1 23.23 1 MET B CA 1
ATOM 7646 C C . MET B 1 1 ? 38.938 -18.766 -82.312 1 23.23 1 MET B C 1
ATOM 7648 O O . MET B 1 1 ? 38.406 -18.125 -81.438 1 23.23 1 MET B O 1
ATOM 7652 N N . SER B 1 2 ? 38.25 -19.734 -82.938 1 23.2 2 SER B N 1
ATOM 7653 C CA . SER B 1 2 ? 36.938 -20.344 -82.812 1 23.2 2 SER B CA 1
ATOM 7654 C C . SER B 1 2 ? 36.812 -21.188 -81.562 1 23.2 2 SER B C 1
ATOM 7656 O O . SER B 1 2 ? 37.625 -22.047 -81.312 1 23.2 2 SER B O 1
ATOM 7658 N N . PRO B 1 3 ? 36.25 -20.547 -80.562 1 25.48 3 PRO B N 1
ATOM 7659 C CA . PRO B 1 3 ? 36.156 -20.875 -79.125 1 25.48 3 PRO B CA 1
ATOM 7660 C C . PRO B 1 3 ? 35.469 -22.203 -78.875 1 25.48 3 PRO B C 1
ATOM 7662 O O . PRO B 1 3 ? 34.344 -22.406 -79.312 1 25.48 3 PRO B O 1
ATOM 7665 N N . SER B 1 4 ? 36.281 -23.266 -79.062 1 22.16 4 SER B N 1
ATOM 7666 C CA . SER B 1 4 ? 35.938 -24.672 -79.188 1 22.16 4 SER B CA 1
ATOM 7667 C C . SER B 1 4 ? 35.156 -25.156 -77.938 1 22.16 4 SER B C 1
ATOM 7669 O O . SER B 1 4 ? 35.625 -25.047 -76.812 1 22.16 4 SER B O 1
ATOM 7671 N N . ALA B 1 5 ? 33.812 -24.953 -78.062 1 25.38 5 ALA B N 1
ATOM 7672 C CA . ALA B 1 5 ? 32.75 -25.031 -77.125 1 25.38 5 ALA B CA 1
ATOM 7673 C C . ALA B 1 5 ? 32.625 -26.453 -76.562 1 25.38 5 ALA B C 1
ATOM 7675 O O . ALA B 1 5 ? 32.375 -27.406 -77.312 1 25.38 5 ALA B O 1
ATOM 7676 N N . GLY B 1 6 ? 33.625 -26.828 -75.688 1 22.33 6 GLY B N 1
ATOM 7677 C CA . GLY B 1 6 ? 33.906 -28.156 -75.125 1 22.33 6 GLY B CA 1
ATOM 7678 C C . GLY B 1 6 ? 32.688 -28.859 -74.562 1 22.33 6 GLY B C 1
ATOM 7679 O O . GLY B 1 6 ? 31.891 -28.25 -73.812 1 22.33 6 GLY B O 1
ATOM 7680 N N . THR B 1 7 ? 32.062 -29.781 -75.312 1 21.53 7 THR B N 1
ATOM 7681 C CA . THR B 1 7 ? 30.812 -30.516 -75.312 1 21.53 7 THR B CA 1
ATOM 7682 C C . THR B 1 7 ? 30.75 -31.422 -74.062 1 21.53 7 THR B C 1
ATOM 7684 O O . THR B 1 7 ? 31.516 -32.375 -73.938 1 21.53 7 THR B O 1
ATOM 7687 N N . SER B 1 8 ? 30.781 -30.859 -72.875 1 21.92 8 SER B N 1
ATOM 7688 C CA . SER B 1 8 ? 30.922 -31.641 -71.688 1 21.92 8 SER B CA 1
ATOM 7689 C C . SER B 1 8 ? 29.844 -32.719 -71.562 1 21.92 8 SER B C 1
ATOM 7691 O O . SER B 1 8 ? 28.672 -32.438 -71.812 1 21.92 8 SER B O 1
ATOM 7693 N N . THR B 1 9 ? 30.219 -34 -71.875 1 21.34 9 THR B N 1
ATOM 7694 C CA . THR B 1 9 ? 29.484 -35.25 -72.062 1 21.34 9 THR B CA 1
ATOM 7695 C C . THR B 1 9 ? 28.75 -35.594 -70.75 1 21.34 9 THR B C 1
ATOM 7697 O O . THR B 1 9 ? 29.344 -35.531 -69.688 1 21.34 9 THR B O 1
ATOM 7700 N N . LEU B 1 10 ? 27.438 -35.406 -70.625 1 19.86 10 LEU B N 1
ATOM 7701 C CA . LEU B 1 10 ? 26.375 -35.625 -69.625 1 19.86 10 LEU B CA 1
ATOM 7702 C C . LEU B 1 10 ? 26.312 -37.062 -69.188 1 19.86 10 LEU B C 1
ATOM 7704 O O . LEU B 1 10 ? 25.891 -37.938 -70 1 19.86 10 LEU B O 1
ATOM 7708 N N . ALA B 1 11 ? 27.422 -37.688 -68.688 1 19.36 11 ALA B N 1
ATOM 7709 C CA . ALA B 1 11 ? 27.328 -39.094 -68.375 1 19.36 11 ALA B CA 1
ATOM 7710 C C . ALA B 1 11 ? 26.094 -39.375 -67.5 1 19.36 11 ALA B C 1
ATOM 7712 O O . ALA B 1 11 ? 25.828 -38.688 -66.562 1 19.36 11 ALA B O 1
ATOM 7713 N N . SER B 1 12 ? 25.094 -39.906 -68.25 1 20.25 12 SER B N 1
ATOM 7714 C CA . SER B 1 12 ? 23.812 -40.406 -67.75 1 20.25 12 SER B CA 1
ATOM 7715 C C . SER B 1 12 ? 24.016 -41.438 -66.625 1 20.25 12 SER B C 1
ATOM 7717 O O . SER B 1 12 ? 24.672 -42.438 -66.812 1 20.25 12 SER B O 1
ATOM 7719 N N . ASN B 1 13 ? 24.391 -40.938 -65.5 1 21.75 13 ASN B N 1
ATOM 7720 C CA . ASN B 1 13 ? 24.609 -41.781 -64.312 1 21.75 13 ASN B CA 1
ATOM 7721 C C . ASN B 1 13 ? 23.469 -42.781 -64.062 1 21.75 13 ASN B C 1
ATOM 7723 O O . ASN B 1 13 ? 22.328 -42.375 -63.906 1 21.75 13 ASN B O 1
ATOM 7727 N N . THR B 1 14 ? 23.516 -43.875 -64.875 1 23.08 14 THR B N 1
ATOM 7728 C CA . THR B 1 14 ? 22.641 -45.031 -64.812 1 23.08 14 THR B CA 1
ATOM 7729 C C . THR B 1 14 ? 22.594 -45.594 -63.406 1 23.08 14 THR B C 1
ATOM 7731 O O . THR B 1 14 ? 23.578 -46.125 -62.906 1 23.08 14 THR B O 1
ATOM 7734 N N . GLY B 1 15 ? 22.141 -44.781 -62.5 1 23.28 15 GLY B N 1
ATOM 7735 C CA . GLY B 1 15 ? 21.922 -45.25 -61.156 1 23.28 15 GLY B CA 1
ATOM 7736 C C . GLY B 1 15 ? 21.281 -46.625 -61.062 1 23.28 15 GLY B C 1
ATOM 7737 O O . GLY B 1 15 ? 20.203 -46.844 -61.625 1 23.28 15 GLY B O 1
ATOM 7738 N N . THR B 1 16 ? 22.109 -47.656 -61.125 1 26.8 16 THR B N 1
ATOM 7739 C CA . THR B 1 16 ? 21.828 -49.094 -61.094 1 26.8 16 THR B CA 1
ATOM 7740 C C . THR B 1 16 ? 20.766 -49.406 -60.031 1 26.8 16 THR B C 1
ATOM 7742 O O . THR B 1 16 ? 20.672 -48.688 -59 1 26.8 16 THR B O 1
ATOM 7745 N N . GLY B 1 17 ? 19.766 -50.125 -60.438 1 24.53 17 GLY B N 1
ATOM 7746 C CA . GLY B 1 17 ? 18.531 -50.719 -59.938 1 24.53 17 GLY B CA 1
ATOM 7747 C C . GLY B 1 17 ? 18.719 -51.562 -58.688 1 24.53 17 GLY B C 1
ATOM 7748 O O . GLY B 1 17 ? 17.953 -52.5 -58.438 1 24.53 17 GLY B O 1
ATOM 7749 N N . VAL B 1 18 ? 19.859 -51.375 -58.062 1 28.81 18 VAL B N 1
ATOM 7750 C CA . VAL B 1 18 ? 20 -52.25 -56.906 1 28.81 18 VAL B CA 1
ATOM 7751 C C . VAL B 1 18 ? 18.781 -52.094 -55.969 1 28.81 18 VAL B C 1
ATOM 7753 O O . VAL B 1 18 ? 18.688 -52.75 -54.938 1 28.81 18 VAL B O 1
ATOM 7756 N N . GLU B 1 19 ? 18.078 -51.031 -56.25 1 29.72 19 GLU B N 1
ATOM 7757 C CA . GLU B 1 19 ? 17.062 -50.812 -55.219 1 29.72 19 GLU B CA 1
ATOM 7758 C C . GLU B 1 19 ? 16.062 -51.969 -55.188 1 29.72 19 GLU B C 1
ATOM 7760 O O . GLU B 1 19 ? 15.359 -52.125 -54.188 1 29.72 19 GLU B O 1
ATOM 7765 N N . ASP B 1 20 ? 15.891 -52.656 -56.375 1 31.91 20 ASP B N 1
ATOM 7766 C CA . ASP B 1 20 ? 14.695 -53.469 -56.469 1 31.91 20 ASP B CA 1
ATOM 7767 C C . ASP B 1 20 ? 14.93 -54.844 -55.812 1 31.91 20 ASP B C 1
ATOM 7769 O O . ASP B 1 20 ? 13.984 -55.594 -55.594 1 31.91 20 ASP B O 1
ATOM 7773 N N . SER B 1 21 ? 16.156 -55.281 -55.844 1 32.53 21 SER B N 1
ATOM 7774 C CA . SER B 1 21 ? 16.344 -56.656 -55.406 1 32.53 21 SER B CA 1
ATOM 7775 C C . SER B 1 21 ? 16.078 -56.812 -53.906 1 32.53 21 SER B C 1
ATOM 7777 O O . SER B 1 21 ? 15.672 -57.875 -53.438 1 32.53 21 SER B O 1
ATOM 7779 N N . ASP B 1 22 ? 16.578 -55.875 -53.125 1 33.97 22 ASP B N 1
ATOM 7780 C CA . ASP B 1 22 ? 16.359 -55.938 -51.688 1 33.97 22 ASP B CA 1
ATOM 7781 C C . ASP B 1 22 ? 14.875 -55.844 -51.344 1 33.97 22 ASP B C 1
ATOM 7783 O O . ASP B 1 22 ? 14.445 -56.25 -50.25 1 33.97 22 ASP B O 1
ATOM 7787 N N . SER B 1 23 ? 14.086 -55.25 -52.188 1 41.84 23 SER B N 1
ATOM 7788 C CA . SER B 1 23 ? 12.633 -55.219 -52.031 1 41.84 23 SER B CA 1
ATOM 7789 C C . SER B 1 23 ? 11.992 -56.531 -52.375 1 41.84 23 SER B C 1
ATOM 7791 O O . SER B 1 23 ? 10.984 -56.938 -51.781 1 41.84 23 SER B O 1
ATOM 7793 N N . LEU B 1 24 ? 12.516 -57.312 -53.406 1 43.28 24 LEU B N 1
ATOM 7794 C CA . LEU B 1 24 ? 12 -58.594 -53.812 1 43.28 24 LEU B CA 1
ATOM 7795 C C . LEU B 1 24 ? 12.352 -59.688 -52.781 1 43.28 24 LEU B C 1
ATOM 7797 O O . LEU B 1 24 ? 11.562 -60.594 -52.531 1 43.28 24 LEU B O 1
ATOM 7801 N N . SER B 1 25 ? 13.594 -59.719 -52.375 1 45 25 SER B N 1
ATOM 7802 C CA . SER B 1 25 ? 14.031 -60.656 -51.344 1 45 25 SER B CA 1
ATOM 7803 C C . SER B 1 25 ? 13.266 -60.438 -50.062 1 45 25 SER B C 1
ATOM 7805 O O . SER B 1 25 ? 12.914 -61.406 -49.375 1 45 25 SER B O 1
ATOM 7807 N N . ASN B 1 26 ? 13.062 -59.188 -49.75 1 57.31 26 ASN B N 1
ATOM 7808 C CA . ASN B 1 26 ? 12.25 -58.812 -48.594 1 57.31 26 ASN B CA 1
ATOM 7809 C C . ASN B 1 26 ? 10.797 -59.219 -48.781 1 57.31 26 ASN B C 1
ATOM 7811 O O . ASN B 1 26 ? 10.156 -59.656 -47.812 1 57.31 26 ASN B O 1
ATOM 7815 N N . SER B 1 27 ? 10.406 -59.312 -50.094 1 70.06 27 SER B N 1
ATOM 7816 C CA . SER B 1 27 ? 9.039 -59.719 -50.406 1 70.06 27 SER B CA 1
ATOM 7817 C C . SER B 1 27 ? 8.883 -61.219 -50.312 1 70.06 27 SER B C 1
ATOM 7819 O O . SER B 1 27 ? 7.863 -61.719 -49.812 1 70.06 27 SER B O 1
ATOM 7821 N N . ALA B 1 28 ? 9.961 -62 -50.688 1 73.12 28 ALA B N 1
ATOM 7822 C CA . ALA B 1 28 ? 9.883 -63.469 -50.594 1 73.12 28 ALA B CA 1
ATOM 7823 C C . ALA B 1 28 ? 9.922 -63.938 -49.156 1 73.12 28 ALA B C 1
ATOM 7825 O O . ALA B 1 28 ? 9.211 -64.875 -48.781 1 73.12 28 ALA B O 1
ATOM 7826 N N . ASP B 1 29 ? 10.75 -63.219 -48.406 1 77.69 29 ASP B N 1
ATOM 7827 C CA . ASP B 1 29 ? 10.844 -63.562 -46.969 1 77.69 29 ASP B CA 1
ATOM 7828 C C . ASP B 1 29 ? 9.531 -63.281 -46.25 1 77.69 29 ASP B C 1
ATOM 7830 O O . ASP B 1 29 ? 9.102 -64.062 -45.406 1 77.69 29 ASP B O 1
ATOM 7834 N N . VAL B 1 30 ? 8.93 -62.25 -46.656 1 85.25 30 VAL B N 1
ATOM 7835 C CA . VAL B 1 30 ? 7.648 -61.875 -46.062 1 85.25 30 VAL B CA 1
ATOM 7836 C C . VAL B 1 30 ? 6.598 -62.938 -46.438 1 85.25 30 VAL B C 1
ATOM 7838 O O . VAL B 1 30 ? 5.809 -63.344 -45.594 1 85.25 30 VAL B O 1
ATOM 7841 N N . ARG B 1 31 ? 6.676 -63.406 -47.75 1 88.88 31 ARG B N 1
ATOM 7842 C CA . ARG B 1 31 ? 5.711 -64.438 -48.188 1 88.88 31 ARG B CA 1
ATOM 7843 C C . ARG B 1 31 ? 5.918 -65.75 -47.438 1 88.88 31 ARG B C 1
ATOM 7845 O O . ARG B 1 31 ? 4.953 -66.375 -47.062 1 88.88 31 ARG B O 1
ATOM 7852 N N . ARG B 1 32 ? 7.203 -66.062 -47.219 1 90.88 32 ARG B N 1
ATOM 7853 C CA . ARG B 1 32 ? 7.516 -67.312 -46.5 1 90.88 32 ARG B CA 1
ATOM 7854 C C . ARG B 1 32 ? 7.035 -67.188 -45.031 1 90.88 32 ARG B C 1
ATOM 7856 O O . ARG B 1 32 ? 6.484 -68.188 -44.5 1 90.88 32 ARG B O 1
ATOM 7863 N N . ASN B 1 33 ? 7.238 -66.062 -44.438 1 91.81 33 ASN B N 1
ATOM 7864 C CA . ASN B 1 33 ? 6.812 -65.812 -43.062 1 91.81 33 ASN B CA 1
ATOM 7865 C C . ASN B 1 33 ? 5.289 -65.875 -42.938 1 91.81 33 ASN B C 1
ATOM 7867 O O . ASN B 1 33 ? 4.754 -66.375 -41.969 1 91.81 33 ASN B O 1
ATOM 7871 N N . ILE B 1 34 ? 4.617 -65.375 -43.969 1 94 34 ILE B N 1
ATOM 7872 C CA . ILE B 1 34 ? 3.156 -65.375 -43.969 1 94 34 ILE B CA 1
ATOM 7873 C C . ILE B 1 34 ? 2.625 -66.812 -44.031 1 94 34 ILE B C 1
ATOM 7875 O O . ILE B 1 34 ? 1.707 -67.125 -43.281 1 94 34 ILE B O 1
ATOM 7879 N N . ASN B 1 35 ? 3.297 -67.625 -44.938 1 92.69 35 ASN B N 1
ATOM 7880 C CA . ASN B 1 35 ? 2.863 -69 -45.094 1 92.69 35 ASN B CA 1
ATOM 7881 C C . ASN B 1 35 ? 3.076 -69.812 -43.781 1 92.69 35 ASN B C 1
ATOM 7883 O O . ASN B 1 35 ? 2.207 -70.562 -43.375 1 92.69 35 ASN B O 1
ATOM 7887 N N . ARG B 1 36 ? 4.168 -69.562 -43.125 1 93.94 36 ARG B N 1
ATOM 7888 C CA . ARG B 1 36 ? 4.48 -70.25 -41.875 1 93.94 36 ARG B CA 1
ATOM 7889 C C . ARG B 1 36 ? 3.533 -69.812 -40.781 1 93.94 36 ARG B C 1
ATOM 7891 O O . ARG B 1 36 ? 3.078 -70.625 -39.969 1 93.94 36 ARG B O 1
ATOM 7898 N N . THR B 1 37 ? 3.279 -68.5 -40.688 1 95.5 37 THR B N 1
ATOM 7899 C CA . THR B 1 37 ? 2.359 -67.938 -39.688 1 95.5 37 THR B CA 1
ATOM 7900 C C . THR B 1 37 ? 0.951 -68.5 -39.906 1 95.5 37 THR B C 1
ATOM 7902 O O . THR B 1 37 ? 0.259 -68.812 -38.938 1 95.5 37 THR B O 1
ATOM 7905 N N . ASN B 1 38 ? 0.535 -68.625 -41.219 1 94.75 38 ASN B N 1
ATOM 7906 C CA . ASN B 1 38 ? -0.765 -69.25 -41.531 1 94.75 38 ASN B CA 1
ATOM 7907 C C . ASN B 1 38 ? -0.874 -70.688 -41.031 1 94.75 38 ASN B C 1
ATOM 7909 O O . ASN B 1 38 ? -1.899 -71.062 -40.469 1 94.75 38 ASN B O 1
ATOM 7913 N N . GLU B 1 39 ? 0.215 -71.375 -41.25 1 94.06 39 GLU B N 1
ATOM 7914 C CA . GLU B 1 39 ? 0.233 -72.812 -40.812 1 94.06 39 GLU B CA 1
ATOM 7915 C C . GLU B 1 39 ? 0.086 -72.875 -39.312 1 94.06 39 GLU B C 1
ATOM 7917 O O . GLU B 1 39 ? -0.665 -73.75 -38.812 1 94.06 39 GLU B O 1
ATOM 7922 N N . LEU B 1 40 ? 0.769 -72 -38.562 1 95 40 LEU B N 1
ATOM 7923 C CA . LEU B 1 40 ? 0.741 -72.062 -37.125 1 95 40 LEU B CA 1
ATOM 7924 C C . LEU B 1 40 ? -0.625 -71.625 -36.594 1 95 40 LEU B C 1
ATOM 7926 O O . LEU B 1 40 ? -1.153 -72.188 -35.656 1 95 40 LEU B O 1
ATOM 7930 N N . LEU B 1 41 ? -1.238 -70.562 -37.156 1 95.25 41 LEU B N 1
ATOM 7931 C CA . LEU B 1 41 ? -2.539 -70.062 -36.75 1 95.25 41 LEU B CA 1
ATOM 7932 C C . LEU B 1 41 ? -3.641 -71.062 -37.062 1 95.25 41 LEU B C 1
ATOM 7934 O O . LEU B 1 41 ? -4.598 -71.188 -36.281 1 95.25 41 LEU B O 1
ATOM 7938 N N . LEU B 1 42 ? -3.48 -71.812 -38.188 1 92.94 42 LEU B N 1
ATOM 7939 C CA . LEU B 1 42 ? -4.445 -72.875 -38.531 1 92.94 42 LEU B CA 1
ATOM 7940 C C . LEU B 1 42 ? -4.352 -74 -37.531 1 92.94 42 LEU B C 1
ATOM 7942 O O . LEU B 1 42 ? -5.367 -74.625 -37.188 1 92.94 42 LEU B O 1
ATOM 7946 N N . LYS B 1 43 ? -3.131 -74.312 -37.125 1 93.62 43 LYS B N 1
ATOM 7947 C CA . LYS B 1 43 ? -2.947 -75.375 -36.125 1 93.62 43 LYS B CA 1
ATOM 7948 C C . LYS B 1 43 ? -3.623 -75 -34.812 1 93.62 43 LYS B C 1
ATOM 7950 O O . LYS B 1 43 ? -4.188 -75.812 -34.125 1 93.62 43 LYS B O 1
ATOM 7955 N N . ILE B 1 44 ? -3.551 -73.688 -34.438 1 94.69 44 ILE B N 1
ATOM 7956 C CA . ILE B 1 44 ? -4.215 -73.188 -33.219 1 94.69 44 ILE B CA 1
ATOM 7957 C C . ILE B 1 44 ? -5.723 -73.375 -33.344 1 94.69 44 ILE B C 1
ATOM 7959 O O . ILE B 1 44 ? -6.379 -73.812 -32.375 1 94.69 44 ILE B O 1
ATOM 7963 N N . ARG B 1 45 ? -6.312 -73.188 -34.5 1 90.81 45 ARG B N 1
ATOM 7964 C CA . ARG B 1 45 ? -7.742 -73.312 -34.75 1 90.81 45 ARG B CA 1
ATOM 7965 C C . ARG B 1 45 ? -8.172 -74.75 -34.656 1 90.81 45 ARG B C 1
ATOM 7967 O O . ARG B 1 45 ? -9.297 -75.062 -34.25 1 90.81 45 ARG B O 1
ATOM 7974 N N . GLU B 1 46 ? -7.234 -75.688 -35 1 91.75 46 GLU B N 1
ATOM 7975 C CA . GLU B 1 46 ? -7.527 -77.062 -35.031 1 91.75 46 GLU B CA 1
ATOM 7976 C C . GLU B 1 46 ? -7.609 -77.688 -33.625 1 91.75 46 GLU B C 1
ATOM 7978 O O . GLU B 1 46 ? -8.273 -78.688 -33.375 1 91.75 46 GLU B O 1
ATOM 7983 N N . TYR B 1 47 ? -6.879 -77 -32.75 1 91.81 47 TYR B N 1
ATOM 7984 C CA . TYR B 1 47 ? -6.922 -77.438 -31.359 1 91.81 47 TYR B CA 1
ATOM 7985 C C . TYR B 1 47 ? -8.281 -77.188 -30.734 1 91.81 47 TYR B C 1
ATOM 7987 O O . TYR B 1 47 ? -8.828 -76.062 -30.891 1 91.81 47 TYR B O 1
ATOM 7995 N N . ASN B 1 48 ? -8.891 -78.125 -30.125 1 82.62 48 ASN B N 1
ATOM 7996 C CA . ASN B 1 48 ? -10.18 -78 -29.469 1 82.62 48 ASN B CA 1
ATOM 7997 C C . ASN B 1 48 ? -10.062 -77.125 -28.203 1 82.62 48 ASN B C 1
ATOM 7999 O O . ASN B 1 48 ? -9.172 -77.375 -27.375 1 82.62 48 ASN B O 1
ATOM 8003 N N . ARG B 1 49 ? -10.844 -76.125 -27.984 1 86.38 49 ARG B N 1
ATOM 8004 C CA . ARG B 1 49 ? -10.922 -75.25 -26.812 1 86.38 49 ARG B CA 1
ATOM 8005 C C . ARG B 1 49 ? -9.609 -74.5 -26.594 1 86.38 49 ARG B C 1
ATOM 8007 O O . ARG B 1 49 ? -9.125 -74.375 -25.469 1 86.38 49 ARG B O 1
ATOM 8014 N N . PHE B 1 50 ? -8.828 -74.188 -27.578 1 92 50 PHE B N 1
ATOM 8015 C CA . PHE B 1 50 ? -7.555 -73.5 -27.562 1 92 50 PHE B CA 1
ATOM 8016 C C . PHE B 1 50 ? -7.566 -72.312 -28.547 1 92 50 PHE B C 1
ATOM 8018 O O . PHE B 1 50 ? -7.664 -72.562 -29.75 1 92 50 PHE B O 1
ATOM 8025 N N . SER B 1 51 ? -7.691 -71.125 -27.938 1 92.56 51 SER B N 1
ATOM 8026 C CA . SER B 1 51 ? -7.781 -69.938 -28.766 1 92.56 51 SER B CA 1
ATOM 8027 C C . SER B 1 51 ? -6.426 -69.25 -28.875 1 92.56 51 SER B C 1
ATOM 8029 O O . SER B 1 51 ? -5.469 -69.625 -28.203 1 92.56 51 SER B O 1
ATOM 8031 N N . LEU B 1 52 ? -6.363 -68.25 -29.844 1 94.31 52 LEU B N 1
ATOM 8032 C CA . LEU B 1 52 ? -5.156 -67.438 -29.969 1 94.31 52 LEU B CA 1
ATOM 8033 C C . LEU B 1 52 ? -4.82 -66.75 -28.641 1 94.31 52 LEU B C 1
ATOM 8035 O O . LEU B 1 52 ? -3.648 -66.688 -28.266 1 94.31 52 LEU B O 1
ATOM 8039 N N . GLY B 1 53 ? -5.832 -66.25 -27.938 1 93.31 53 GLY B N 1
ATOM 8040 C CA . GLY B 1 53 ? -5.645 -65.688 -26.625 1 93.31 53 GLY B CA 1
ATOM 8041 C C . GLY B 1 53 ? -5.047 -66.625 -25.609 1 93.31 53 GLY B C 1
ATOM 8042 O O . GLY B 1 53 ? -4.176 -66.25 -24.828 1 93.31 53 GLY B O 1
ATOM 8043 N N . ASP B 1 54 ? -5.457 -67.875 -25.672 1 92.88 54 ASP B N 1
ATOM 8044 C CA . ASP B 1 54 ? -4.93 -68.875 -24.766 1 92.88 54 ASP B CA 1
ATOM 8045 C C . ASP B 1 54 ? -3.455 -69.188 -25.062 1 92.88 54 ASP B C 1
ATOM 8047 O O . ASP B 1 54 ? -2.662 -69.375 -24.125 1 92.88 54 ASP B O 1
ATOM 8051 N N . PHE B 1 55 ? -3.178 -69.25 -26.344 1 95 55 PHE B N 1
ATOM 8052 C CA . PHE B 1 55 ? -1.799 -69.438 -26.766 1 95 55 PHE B CA 1
ATOM 8053 C C . PHE B 1 55 ? -0.886 -68.375 -26.234 1 95 55 PHE B C 1
ATOM 8055 O O . PHE B 1 55 ? 0.121 -68.625 -25.578 1 95 55 PHE B O 1
ATOM 8062 N N . LEU B 1 56 ? -1.294 -67.125 -26.453 1 95.12 56 LEU B N 1
ATOM 8063 C CA . LEU B 1 56 ? -0.485 -65.938 -26.016 1 95.12 56 LEU B CA 1
ATOM 8064 C C . LEU B 1 56 ? -0.438 -65.875 -24.5 1 95.12 56 LEU B C 1
ATOM 8066 O O . LEU B 1 56 ? 0.61 -65.562 -23.922 1 95.12 56 LEU B O 1
ATOM 8070 N N . ALA B 1 57 ? -1.481 -66.125 -23.781 1 93.31 57 ALA B N 1
ATOM 8071 C CA . ALA B 1 57 ? -1.536 -66.062 -22.328 1 93.31 57 ALA B CA 1
ATOM 8072 C C . ALA B 1 57 ? -0.607 -67.125 -21.703 1 93.31 57 ALA B C 1
ATOM 8074 O O . ALA B 1 57 ? 0.112 -66.812 -20.75 1 93.31 57 ALA B O 1
ATOM 8075 N N . THR B 1 58 ? -0.681 -68.375 -22.281 1 93.5 58 THR B N 1
ATOM 8076 C CA . THR B 1 58 ? 0.18 -69.438 -21.781 1 93.5 58 THR B CA 1
ATOM 8077 C C . THR B 1 58 ? 1.65 -69.062 -22 1 93.5 58 THR B C 1
ATOM 8079 O O . THR B 1 58 ? 2.484 -69.312 -21.125 1 93.5 58 THR B O 1
ATOM 8082 N N . MET B 1 59 ? 1.906 -68.438 -23.125 1 94.56 59 MET B N 1
ATOM 8083 C CA . MET B 1 59 ? 3.27 -68.062 -23.484 1 94.56 59 MET B CA 1
ATOM 8084 C C . MET B 1 59 ? 3.84 -67.062 -22.484 1 94.56 59 MET B C 1
ATOM 8086 O O . MET B 1 59 ? 5.004 -67.188 -22.094 1 94.56 59 MET B O 1
ATOM 8090 N N . PHE B 1 60 ? 3.021 -66.125 -22 1 93.56 60 PHE B N 1
ATOM 8091 C CA . PHE B 1 60 ? 3.588 -65 -21.25 1 93.56 60 PHE B CA 1
ATOM 8092 C C . PHE B 1 60 ? 3.232 -65.125 -19.781 1 93.56 60 PHE B C 1
ATOM 8094 O O . PHE B 1 60 ? 3.973 -64.625 -18.922 1 93.56 60 PHE B O 1
ATOM 8101 N N . ILE B 1 61 ? 2.125 -65.625 -19.375 1 89.06 61 ILE B N 1
ATOM 8102 C CA . ILE B 1 61 ? 1.708 -65.75 -17.984 1 89.06 61 ILE B CA 1
ATOM 8103 C C . ILE B 1 61 ? 2.367 -66.938 -17.344 1 89.06 61 ILE B C 1
ATOM 8105 O O . ILE B 1 61 ? 2.844 -66.875 -16.219 1 89.06 61 ILE B O 1
ATOM 8109 N N . HIS B 1 62 ? 2.479 -68.125 -18.141 1 88.94 62 HIS B N 1
ATOM 8110 C CA . HIS B 1 62 ? 3.014 -69.375 -17.641 1 88.94 62 HIS B CA 1
ATOM 8111 C C . HIS B 1 62 ? 4.352 -69.75 -18.281 1 88.94 62 HIS B C 1
ATOM 8113 O O . HIS B 1 62 ? 4.641 -70.875 -18.547 1 88.94 62 HIS B O 1
ATOM 8119 N N . SER B 1 63 ? 5.059 -68.75 -18.562 1 89.75 63 SER B N 1
ATOM 8120 C CA . SER B 1 63 ? 6.316 -68.938 -19.297 1 89.75 63 SER B CA 1
ATOM 8121 C C . SER B 1 63 ? 7.242 -69.875 -18.547 1 89.75 63 SER B C 1
ATOM 8123 O O . SER B 1 63 ? 7.992 -70.625 -19.172 1 89.75 63 SER B O 1
ATOM 8125 N N . GLU B 1 64 ? 7.16 -69.938 -17.219 1 89.12 64 GLU B N 1
ATOM 8126 C CA . GLU B 1 64 ? 8.055 -70.75 -16.391 1 89.12 64 GLU B CA 1
ATOM 8127 C C . GLU B 1 64 ? 7.699 -72.25 -16.5 1 89.12 64 GLU B C 1
ATOM 8129 O O . GLU B 1 64 ? 8.539 -73.125 -16.25 1 89.12 64 GLU B O 1
ATOM 8134 N N . LYS B 1 65 ? 6.504 -72.5 -16.906 1 91.25 65 LYS B N 1
ATOM 8135 C CA . LYS B 1 65 ? 6.023 -73.875 -16.938 1 91.25 65 LYS B CA 1
ATOM 8136 C C . LYS B 1 65 ? 6.242 -74.5 -18.328 1 91.25 65 LYS B C 1
ATOM 8138 O O . LYS B 1 65 ? 6.008 -75.688 -18.516 1 91.25 65 LYS B O 1
ATOM 8143 N N . LEU B 1 66 ? 6.754 -73.688 -19.25 1 94.25 66 LEU B N 1
ATOM 8144 C CA . LEU B 1 66 ? 7.035 -74.188 -20.594 1 94.25 66 LEU B CA 1
ATOM 8145 C C . LEU B 1 66 ? 8.273 -75.062 -20.578 1 94.25 66 LEU B C 1
ATOM 8147 O O . LEU B 1 66 ? 9.094 -75 -19.672 1 94.25 66 LEU B O 1
ATOM 8151 N N . ASP B 1 67 ? 8.352 -75.875 -21.578 1 93.75 67 ASP B N 1
ATOM 8152 C CA . ASP B 1 67 ? 9.547 -76.688 -21.734 1 93.75 67 ASP B CA 1
ATOM 8153 C C . ASP B 1 67 ? 10.789 -75.875 -21.922 1 93.75 67 ASP B C 1
ATOM 8155 O O . ASP B 1 67 ? 10.703 -74.75 -22.438 1 93.75 67 ASP B O 1
ATOM 8159 N N . PRO B 1 68 ? 11.93 -76.312 -21.5 1 93.31 68 PRO B N 1
ATOM 8160 C CA . PRO B 1 68 ? 13.148 -75.5 -21.5 1 93.31 68 PRO B CA 1
ATOM 8161 C C . PRO B 1 68 ? 13.422 -74.875 -22.859 1 93.31 68 PRO B C 1
ATOM 8163 O O . PRO B 1 68 ? 13.805 -73.688 -22.922 1 93.31 68 PRO B O 1
ATOM 8166 N N . SER B 1 69 ? 13.195 -75.625 -23.875 1 92.25 69 SER B N 1
ATOM 8167 C CA . SER B 1 69 ? 13.453 -75.125 -25.203 1 92.25 69 SER B CA 1
ATOM 8168 C C . SER B 1 69 ? 12.469 -74 -25.547 1 92.25 69 SER B C 1
ATOM 8170 O O . SER B 1 69 ? 12.859 -72.938 -26.094 1 92.25 69 SER B O 1
ATOM 8172 N N . ALA B 1 70 ? 11.266 -74.188 -25.203 1 93.88 70 ALA B N 1
ATOM 8173 C CA . ALA B 1 70 ? 10.219 -73.188 -25.438 1 93.88 70 ALA B CA 1
ATOM 8174 C C . ALA B 1 70 ? 10.406 -72 -24.531 1 93.88 70 ALA B C 1
ATOM 8176 O O . ALA B 1 70 ? 10.266 -70.812 -24.969 1 93.88 70 ALA B O 1
ATOM 8177 N N . ARG B 1 71 ? 10.773 -72.188 -23.344 1 94.19 71 ARG B N 1
ATOM 8178 C CA . ARG B 1 71 ? 11.016 -71.125 -22.375 1 94.19 71 ARG B CA 1
ATOM 8179 C C . ARG B 1 71 ? 12.156 -70.25 -22.812 1 94.19 71 ARG B C 1
ATOM 8181 O O . ARG B 1 71 ? 12.086 -69 -22.672 1 94.19 71 ARG B O 1
ATOM 8188 N N . ASN B 1 72 ? 13.141 -70.812 -23.312 1 93.12 72 ASN B N 1
ATOM 8189 C CA . ASN B 1 72 ? 14.297 -70.062 -23.781 1 93.12 72 ASN B CA 1
ATOM 8190 C C . ASN B 1 72 ? 13.93 -69.188 -24.953 1 93.12 72 ASN B C 1
ATOM 8192 O O . ASN B 1 72 ? 14.438 -68.062 -25.062 1 93.12 72 ASN B O 1
ATOM 8196 N N . LEU B 1 73 ? 13.055 -69.688 -25.781 1 93.75 73 LEU B N 1
ATOM 8197 C CA . LEU B 1 73 ? 12.602 -68.875 -26.922 1 93.75 73 LEU B CA 1
ATOM 8198 C C . LEU B 1 73 ? 11.844 -67.625 -26.453 1 93.75 73 LEU B C 1
ATOM 8200 O O . LEU B 1 73 ? 12.094 -66.562 -26.938 1 93.75 73 LEU B O 1
ATOM 8204 N N . VAL B 1 74 ? 10.969 -67.812 -25.531 1 95.06 74 VAL B N 1
ATOM 8205 C CA . VAL B 1 74 ? 10.133 -66.75 -25 1 95.06 74 VAL B CA 1
ATOM 8206 C C . VAL B 1 74 ? 10.992 -65.75 -24.188 1 95.06 74 VAL B C 1
ATOM 8208 O O . VAL B 1 74 ? 10.883 -64.562 -24.328 1 95.06 74 VAL B O 1
ATOM 8211 N N . SER B 1 75 ? 11.898 -66.25 -23.359 1 93.69 75 SER B N 1
ATOM 8212 C CA . SER B 1 75 ? 12.742 -65.438 -22.5 1 93.69 75 SER B CA 1
ATOM 8213 C C . SER B 1 75 ? 13.688 -64.562 -23.312 1 93.69 75 SER B C 1
ATOM 8215 O O . SER B 1 75 ? 13.906 -63.406 -22.984 1 93.69 75 SER B O 1
ATOM 8217 N N . ARG B 1 76 ? 14.164 -65.062 -24.375 1 91.56 76 ARG B N 1
ATOM 8218 C CA . ARG B 1 76 ? 15.07 -64.312 -25.234 1 91.56 76 ARG B CA 1
ATOM 8219 C C . ARG B 1 76 ? 14.344 -63.188 -25.938 1 91.56 76 ARG B C 1
ATOM 8221 O O . ARG B 1 76 ? 14.875 -62.094 -26.078 1 91.56 76 ARG B O 1
ATOM 8228 N N . TRP B 1 77 ? 13.148 -63.438 -26.344 1 93.69 77 TRP B N 1
ATOM 8229 C CA . TRP B 1 77 ? 12.367 -62.406 -27.016 1 93.69 77 TRP B CA 1
ATOM 8230 C C . TRP B 1 77 ? 11.969 -61.312 -26.047 1 93.69 77 TRP B C 1
ATOM 8232 O O . TRP B 1 77 ? 12.062 -60.125 -26.359 1 93.69 77 TRP B O 1
ATOM 8242 N N . LEU B 1 78 ? 11.547 -61.656 -24.891 1 92.94 78 LEU B N 1
ATOM 8243 C CA . LEU B 1 78 ? 11.148 -60.688 -23.875 1 92.94 78 LEU B CA 1
ATOM 8244 C C . LEU B 1 78 ? 12.336 -59.844 -23.438 1 92.94 78 LEU B C 1
ATOM 8246 O O . LEU B 1 78 ? 12.172 -58.688 -23.062 1 92.94 78 LEU B O 1
ATOM 8250 N N . ASN B 1 79 ? 13.516 -60.438 -23.562 1 90.06 79 ASN B N 1
ATOM 8251 C CA . ASN B 1 79 ? 14.727 -59.719 -23.188 1 90.06 79 ASN B CA 1
ATOM 8252 C C . ASN B 1 79 ? 15.211 -58.781 -24.297 1 90.06 79 ASN B C 1
ATOM 8254 O O . ASN B 1 79 ? 16.188 -58.062 -24.125 1 90.06 79 ASN B O 1
ATOM 8258 N N . GLY B 1 80 ? 14.477 -58.875 -25.422 1 87.25 80 GLY B N 1
ATOM 8259 C CA . GLY B 1 80 ? 14.773 -57.938 -26.516 1 87.25 80 GLY B CA 1
ATOM 8260 C C . GLY B 1 80 ? 15.703 -58.531 -27.562 1 87.25 80 GLY B C 1
ATOM 8261 O O . GLY B 1 80 ? 16.141 -57.812 -28.469 1 87.25 80 GLY B O 1
ATOM 8262 N N . ASP B 1 81 ? 16 -59.781 -27.359 1 86.06 81 ASP B N 1
ATOM 8263 C CA . ASP B 1 81 ? 16.906 -60.438 -28.297 1 86.06 81 ASP B CA 1
ATOM 8264 C C . ASP B 1 81 ? 16.188 -60.812 -29.594 1 86.06 81 ASP B C 1
ATOM 8266 O O . ASP B 1 81 ? 15.93 -62 -29.828 1 86.06 81 ASP B O 1
ATOM 8270 N N . SER B 1 82 ? 15.812 -59.969 -30.375 1 86.94 82 SER B N 1
ATOM 8271 C CA . SER B 1 82 ? 15.141 -60.156 -31.656 1 86.94 82 SER B CA 1
ATOM 8272 C C . SER B 1 82 ? 15.516 -59.031 -32.625 1 86.94 82 SER B C 1
ATOM 8274 O O . SER B 1 82 ? 16.078 -58 -32.219 1 86.94 82 SER B O 1
ATOM 8276 N N . ARG B 1 83 ? 15.312 -59.188 -33.844 1 84.75 83 ARG B N 1
ATOM 8277 C CA . ARG B 1 83 ? 15.641 -58.219 -34.875 1 84.75 83 ARG B CA 1
ATOM 8278 C C . ARG B 1 83 ? 14.758 -56.969 -34.719 1 84.75 83 ARG B C 1
ATOM 8280 O O . ARG B 1 83 ? 13.641 -57.062 -34.219 1 84.75 83 ARG B O 1
ATOM 8287 N N . ARG B 1 84 ? 15.289 -55.906 -35.188 1 83.5 84 ARG B N 1
ATOM 8288 C CA . ARG B 1 84 ? 14.523 -54.688 -35.219 1 83.5 84 ARG B CA 1
ATOM 8289 C C . ARG B 1 84 ? 13.211 -54.844 -35.969 1 83.5 84 ARG B C 1
ATOM 8291 O O . ARG B 1 84 ? 13.164 -55.5 -37 1 83.5 84 ARG B O 1
ATOM 8298 N N . GLY B 1 85 ? 12.219 -54.312 -35.438 1 83.94 85 GLY B N 1
ATOM 8299 C CA . GLY B 1 85 ? 10.906 -54.469 -36.031 1 83.94 85 GLY B CA 1
ATOM 8300 C C . GLY B 1 85 ? 10.094 -55.594 -35.438 1 83.94 85 GLY B C 1
ATOM 8301 O O . GLY B 1 85 ? 8.883 -55.688 -35.656 1 83.94 85 GLY B O 1
ATOM 8302 N N . THR B 1 86 ? 10.781 -56.5 -34.688 1 90.5 86 THR B N 1
ATOM 8303 C CA . THR B 1 86 ? 10.094 -57.656 -34.125 1 90.5 86 THR B CA 1
ATOM 8304 C C . THR B 1 86 ? 10.25 -57.719 -32.625 1 90.5 86 THR B C 1
ATOM 8306 O O . THR B 1 86 ? 9.953 -58.719 -31.984 1 90.5 86 THR B O 1
ATOM 8309 N N . ARG B 1 87 ? 10.734 -56.656 -32 1 91.44 87 ARG B N 1
ATOM 8310 C CA . ARG B 1 87 ? 10.922 -56.594 -30.562 1 91.44 87 ARG B CA 1
ATOM 8311 C C . ARG B 1 87 ? 9.594 -56.406 -29.844 1 91.44 87 ARG B C 1
ATOM 8313 O O . ARG B 1 87 ? 8.594 -56.031 -30.453 1 91.44 87 ARG B O 1
ATOM 8320 N N . PRO B 1 88 ? 9.547 -56.688 -28.578 1 92.19 88 PRO B N 1
ATOM 8321 C CA . PRO B 1 88 ? 8.273 -56.688 -27.859 1 92.19 88 PRO B CA 1
ATOM 8322 C C . PRO B 1 88 ? 7.523 -55.344 -27.984 1 92.19 88 PRO B C 1
ATOM 8324 O O . PRO B 1 88 ? 6.336 -55.344 -28.328 1 92.19 88 PRO B O 1
ATOM 8327 N N . ALA B 1 89 ? 8.18 -54.219 -27.719 1 91.88 89 ALA B N 1
ATOM 8328 C CA . ALA B 1 89 ? 7.516 -52.938 -27.781 1 91.88 89 ALA B CA 1
ATOM 8329 C C . ALA B 1 89 ? 7.043 -52.625 -29.203 1 91.88 89 ALA B C 1
ATOM 8331 O O . ALA B 1 89 ? 6.012 -51.969 -29.406 1 91.88 89 ALA B O 1
ATOM 8332 N N . GLU B 1 90 ? 7.773 -53.062 -30.188 1 91.5 90 GLU B N 1
ATOM 8333 C CA . GLU B 1 90 ? 7.414 -52.844 -31.594 1 91.5 90 GLU B CA 1
ATOM 8334 C C . GLU B 1 90 ? 6.168 -53.656 -31.969 1 91.5 90 GLU B C 1
ATOM 8336 O O . GLU B 1 90 ? 5.336 -53.188 -32.75 1 91.5 90 GLU B O 1
ATOM 8341 N N . ILE B 1 91 ? 6.117 -54.781 -31.359 1 93.69 91 ILE B N 1
ATOM 8342 C CA . ILE B 1 91 ? 4.953 -55.625 -31.594 1 93.69 91 ILE B CA 1
ATOM 8343 C C . ILE B 1 91 ? 3.717 -54.969 -30.969 1 93.69 91 ILE B C 1
ATOM 8345 O O . ILE B 1 91 ? 2.643 -54.938 -31.578 1 93.69 91 ILE B O 1
ATOM 8349 N N . VAL B 1 92 ? 3.875 -54.531 -29.75 1 94.25 92 VAL B N 1
ATOM 8350 C CA . VAL B 1 92 ? 2.762 -53.906 -29.078 1 94.25 92 VAL B CA 1
ATOM 8351 C C . VAL B 1 92 ? 2.328 -52.656 -29.859 1 94.25 92 VAL B C 1
ATOM 8353 O O . VAL B 1 92 ? 1.134 -52.375 -29.984 1 94.25 92 VAL B O 1
ATOM 8356 N N . ASP B 1 93 ? 3.266 -51.875 -30.359 1 93.38 93 ASP B N 1
ATOM 8357 C CA . ASP B 1 93 ? 2.953 -50.688 -31.188 1 93.38 93 ASP B CA 1
ATOM 8358 C C . ASP B 1 93 ? 2.172 -51.125 -32.438 1 93.38 93 ASP B C 1
ATOM 8360 O O . ASP B 1 93 ? 1.236 -50.438 -32.844 1 93.38 93 ASP B O 1
ATOM 8364 N N . ALA B 1 94 ? 2.578 -52.25 -33.062 1 91.88 94 ALA B N 1
ATOM 8365 C CA . ALA B 1 94 ? 1.878 -52.781 -34.219 1 91.88 94 ALA B CA 1
ATOM 8366 C C . ALA B 1 94 ? 0.448 -53.188 -33.875 1 91.88 94 ALA B C 1
ATOM 8368 O O . ALA B 1 94 ? -0.474 -52.969 -34.656 1 91.88 94 ALA B O 1
ATOM 8369 N N . MET B 1 95 ? 0.323 -53.812 -32.656 1 93.69 95 MET B N 1
ATOM 8370 C CA . MET B 1 95 ? -1.01 -54.156 -32.188 1 93.69 95 MET B CA 1
ATOM 8371 C C . MET B 1 95 ? -1.89 -52.906 -32.062 1 93.69 95 MET B C 1
ATOM 8373 O O . MET B 1 95 ? -3.047 -52.938 -32.469 1 93.69 95 MET B O 1
ATOM 8377 N N . TYR B 1 96 ? -1.322 -51.875 -31.484 1 92.88 96 TYR B N 1
ATOM 8378 C CA . TYR B 1 96 ? -2.039 -50.656 -31.219 1 92.88 96 TYR B CA 1
ATOM 8379 C C . TYR B 1 96 ? -2.465 -49.969 -32.531 1 92.88 96 TYR B C 1
ATOM 8381 O O . TYR B 1 96 ? -3.57 -49.438 -32.594 1 92.88 96 TYR B O 1
ATOM 8389 N N . ARG B 1 97 ? -1.691 -50 -33.562 1 90.75 97 ARG B N 1
ATOM 8390 C CA . ARG B 1 97 ? -1.928 -49.281 -34.812 1 90.75 97 ARG B CA 1
ATOM 8391 C C . ARG B 1 97 ? -2.744 -50.125 -35.781 1 90.75 97 ARG B C 1
ATOM 8393 O O . ARG B 1 97 ? -3.182 -49.625 -36.844 1 90.75 97 ARG B O 1
ATOM 8400 N N . ASN B 1 98 ? -2.902 -51.375 -35.406 1 91 98 ASN B N 1
ATOM 8401 C CA . ASN B 1 98 ? -3.58 -52.281 -36.312 1 91 98 ASN B CA 1
ATOM 8402 C C . ASN B 1 98 ? -5.012 -51.844 -36.594 1 91 98 ASN B C 1
ATOM 8404 O O . ASN B 1 98 ? -5.715 -51.406 -35.688 1 91 98 ASN B O 1
ATOM 8408 N N . LYS B 1 99 ? -5.492 -51.938 -37.781 1 86.75 99 LYS B N 1
ATOM 8409 C CA . LYS B 1 99 ? -6.805 -51.469 -38.219 1 86.75 99 LYS B CA 1
ATOM 8410 C C . LYS B 1 99 ? -7.922 -52.219 -37.469 1 86.75 99 LYS B C 1
ATOM 8412 O O . LYS B 1 99 ? -9.031 -51.688 -37.344 1 86.75 99 LYS B O 1
ATOM 8417 N N . TYR B 1 100 ? -7.586 -53.469 -37 1 89.06 100 TYR B N 1
ATOM 8418 C CA . TYR B 1 100 ? -8.617 -54.281 -36.344 1 89.06 100 TYR B CA 1
ATOM 8419 C C . TYR B 1 100 ? -8.648 -54.031 -34.844 1 89.06 100 TYR B C 1
ATOM 8421 O O . TYR B 1 100 ? -9.469 -54.625 -34.125 1 89.06 100 TYR B O 1
ATOM 8429 N N . SER B 1 101 ? -7.801 -53.156 -34.406 1 89.94 101 SER B N 1
ATOM 8430 C CA . SER B 1 101 ? -7.688 -52.906 -32.969 1 89.94 101 SER B CA 1
ATOM 8431 C C . SER B 1 101 ? -8.633 -51.781 -32.562 1 89.94 101 SER B C 1
ATOM 8433 O O . SER B 1 101 ? -8.633 -51.375 -31.391 1 89.94 101 SER B O 1
ATOM 8435 N N . TYR B 1 102 ? -9.258 -51.094 -33.312 1 84.5 102 TYR B N 1
ATOM 8436 C CA . TYR B 1 102 ? -10.141 -50.031 -32.875 1 84.5 102 TYR B CA 1
ATOM 8437 C C . TYR B 1 102 ? -11.453 -50.062 -33.656 1 84.5 102 TYR B C 1
ATOM 8439 O O . TYR B 1 102 ? -11.539 -50.656 -34.719 1 84.5 102 TYR B O 1
ATOM 8447 N N . THR B 1 103 ? -12.461 -49.719 -33.031 1 76.19 103 THR B N 1
ATOM 8448 C CA . THR B 1 103 ? -13.805 -49.625 -33.594 1 76.19 103 THR B CA 1
ATOM 8449 C C . THR B 1 103 ? -14.133 -48.188 -33.969 1 76.19 103 THR B C 1
ATOM 8451 O O . THR B 1 103 ? -13.688 -47.219 -33.312 1 76.19 103 THR B O 1
ATOM 8454 N N . HIS B 1 104 ? -14.672 -48 -35.125 1 73.94 104 HIS B N 1
ATOM 8455 C CA . HIS B 1 104 ? -15.086 -46.688 -35.594 1 73.94 104 HIS B CA 1
ATOM 8456 C C . HIS B 1 104 ? -16.531 -46.406 -35.25 1 73.94 104 HIS B C 1
ATOM 8458 O O . HIS B 1 104 ? -17.406 -47.281 -35.375 1 73.94 104 HIS B O 1
ATOM 8464 N N . VAL B 1 105 ? -16.719 -45.438 -34.344 1 66.06 105 VAL B N 1
ATOM 8465 C CA . VAL B 1 105 ? -18.062 -44.906 -34.156 1 66.06 105 VAL B CA 1
ATOM 8466 C C . VAL B 1 105 ? -18.203 -43.594 -34.906 1 66.06 105 VAL B C 1
ATOM 8468 O O . VAL B 1 105 ? -17.562 -42.594 -34.562 1 66.06 105 VAL B O 1
ATOM 8471 N N . ASN B 1 106 ? -19.062 -43.406 -35.844 1 65.19 106 ASN B N 1
ATOM 8472 C CA . ASN B 1 106 ? -19.281 -42.188 -36.656 1 65.19 106 ASN B CA 1
ATOM 8473 C C . ASN B 1 106 ? -17.984 -41.656 -37.219 1 65.19 106 ASN B C 1
ATOM 8475 O O . ASN B 1 106 ? -17.703 -40.438 -37.094 1 65.19 106 ASN B O 1
ATOM 8479 N N . HIS B 1 107 ? -17.078 -42.531 -37.656 1 66.81 107 HIS B N 1
ATOM 8480 C CA . HIS B 1 107 ? -15.844 -42.219 -38.375 1 66.81 107 HIS B CA 1
ATOM 8481 C C . HIS B 1 107 ? -14.797 -41.656 -37.406 1 66.81 107 HIS B C 1
ATOM 8483 O O . HIS B 1 107 ? -13.844 -41 -37.844 1 66.81 107 HIS B O 1
ATOM 8489 N N . ILE B 1 108 ? -15.141 -41.719 -36.094 1 68.69 108 ILE B N 1
ATOM 8490 C CA . ILE B 1 108 ? -14.141 -41.281 -35.125 1 68.69 108 ILE B CA 1
ATOM 8491 C C . ILE B 1 108 ? -13.664 -42.5 -34.312 1 68.69 108 ILE B C 1
ATOM 8493 O O . ILE B 1 108 ? -14.477 -43.312 -33.875 1 68.69 108 ILE B O 1
ATOM 8497 N N . VAL B 1 109 ? -12.344 -42.625 -34.281 1 68.81 109 VAL B N 1
ATOM 8498 C CA . VAL B 1 109 ? -11.758 -43.719 -33.5 1 68.81 109 VAL B CA 1
ATOM 8499 C C . VAL B 1 109 ? -12.094 -43.531 -32.031 1 68.81 109 VAL B C 1
ATOM 8501 O O . VAL B 1 109 ? -11.883 -42.438 -31.469 1 68.81 109 VAL B O 1
ATOM 8504 N N . ARG B 1 110 ? -12.773 -44.438 -31.547 1 71.44 110 ARG B N 1
ATOM 8505 C CA . ARG B 1 110 ? -13.125 -44.375 -30.125 1 71.44 110 ARG B CA 1
ATOM 8506 C C . ARG B 1 110 ? -11.898 -44.625 -29.25 1 71.44 110 ARG B C 1
ATOM 8508 O O . ARG B 1 110 ? -11.125 -45.562 -29.5 1 71.44 110 ARG B O 1
ATOM 8515 N N . THR B 1 111 ? -11.555 -43.688 -28.328 1 77.25 111 THR B N 1
ATOM 8516 C CA . THR B 1 111 ? -10.477 -43.844 -27.359 1 77.25 111 THR B CA 1
ATOM 8517 C C . THR B 1 111 ? -11.016 -44.375 -26.031 1 77.25 111 THR B C 1
ATOM 8519 O O . THR B 1 111 ? -12.234 -44.438 -25.844 1 77.25 111 THR B O 1
ATOM 8522 N N . ALA B 1 112 ? -10.094 -44.875 -25.234 1 80 112 ALA B N 1
ATOM 8523 C CA . ALA B 1 112 ? -10.461 -45.375 -23.922 1 80 112 ALA B CA 1
ATOM 8524 C C . ALA B 1 112 ? -11.188 -44.312 -23.094 1 80 112 ALA B C 1
ATOM 8526 O O . ALA B 1 112 ? -10.984 -43.125 -23.312 1 80 112 ALA B O 1
ATOM 8527 N N . ASP B 1 113 ? -12.148 -44.75 -22.297 1 77.44 113 ASP B N 1
ATOM 8528 C CA . ASP B 1 113 ? -12.766 -43.875 -21.328 1 77.44 113 ASP B CA 1
ATOM 8529 C C . ASP B 1 113 ? -11.859 -43.688 -20.109 1 77.44 113 ASP B C 1
ATOM 8531 O O . ASP B 1 113 ? -11.719 -44.594 -19.297 1 77.44 113 ASP B O 1
ATOM 8535 N N . PHE B 1 114 ? -11.289 -42.562 -20.078 1 85.19 114 PHE B N 1
ATOM 8536 C CA . PHE B 1 114 ? -10.289 -42.312 -19.047 1 85.19 114 PHE B CA 1
ATOM 8537 C C . PHE B 1 114 ? -10.922 -41.688 -17.812 1 85.19 114 PHE B C 1
ATOM 8539 O O . PHE B 1 114 ? -10.227 -41.344 -16.859 1 85.19 114 PHE B O 1
ATOM 8546 N N . ASN B 1 115 ? -12.242 -41.469 -17.641 1 75.94 115 ASN B N 1
ATOM 8547 C CA . ASN B 1 115 ? -12.898 -40.781 -16.547 1 75.94 115 ASN B CA 1
ATOM 8548 C C . ASN B 1 115 ? -12.75 -41.531 -15.234 1 75.94 115 ASN B C 1
ATOM 8550 O O . ASN B 1 115 ? -12.859 -40.938 -14.156 1 75.94 115 ASN B O 1
ATOM 8554 N N . ALA B 1 116 ? -12.438 -42.844 -15.367 1 75.69 116 ALA B N 1
ATOM 8555 C CA . ALA B 1 116 ? -12.367 -43.656 -14.156 1 75.69 116 ALA B CA 1
ATOM 8556 C C . ALA B 1 116 ? -10.93 -43.781 -13.656 1 75.69 116 ALA B C 1
ATOM 8558 O O . ALA B 1 116 ? -10.648 -44.562 -12.742 1 75.69 116 ALA B O 1
ATOM 8559 N N . LEU B 1 117 ? -10.102 -43.031 -14.312 1 82.56 117 LEU B N 1
ATOM 8560 C CA . LEU B 1 117 ? -8.719 -43.094 -13.844 1 82.56 117 LEU B CA 1
ATOM 8561 C C . LEU B 1 117 ? -8.602 -42.594 -12.414 1 82.56 117 LEU B C 1
ATOM 8563 O O . LEU B 1 117 ? -9.203 -41.562 -12.055 1 82.56 117 LEU B O 1
ATOM 8567 N N . SER B 1 118 ? -8.297 -43.344 -11.391 1 68.75 118 SER B N 1
ATOM 8568 C CA . SER B 1 118 ? -8.156 -42.969 -9.984 1 68.75 118 SER B CA 1
ATOM 8569 C C . SER B 1 118 ? -6.688 -42.875 -9.578 1 68.75 118 SER B C 1
ATOM 8571 O O . SER B 1 118 ? -5.812 -43.406 -10.258 1 68.75 118 SER B O 1
ATOM 8573 N N . ILE B 1 119 ? -6.465 -42.125 -8.516 1 68.62 119 ILE B N 1
ATOM 8574 C CA . ILE B 1 119 ? -5.133 -42.031 -7.938 1 68.62 119 ILE B CA 1
ATOM 8575 C C . ILE B 1 119 ? -4.762 -43.344 -7.262 1 68.62 119 ILE B C 1
ATOM 8577 O O . ILE B 1 119 ? -5.57 -43.906 -6.535 1 68.62 119 ILE B O 1
ATOM 8581 N N . PRO B 1 120 ? -3.703 -43.938 -7.641 1 58.94 120 PRO B N 1
ATOM 8582 C CA . PRO B 1 120 ? -3.316 -45.188 -6.996 1 58.94 120 PRO B CA 1
ATOM 8583 C C . PRO B 1 120 ? -3.201 -45.062 -5.48 1 58.94 120 PRO B C 1
ATOM 8585 O O . PRO B 1 120 ? -2.611 -44.094 -4.98 1 58.94 120 PRO B O 1
ATOM 8588 N N . GLU B 1 121 ? -4.227 -45.406 -4.551 1 55.06 121 GLU B N 1
ATOM 8589 C CA . GLU B 1 121 ? -4.277 -45.219 -3.104 1 55.06 121 GLU B CA 1
ATOM 8590 C C . GLU B 1 121 ? -3.014 -45.781 -2.441 1 55.06 121 GLU B C 1
ATOM 8592 O O . GLU B 1 121 ? -2.598 -45.281 -1.389 1 55.06 121 GLU B O 1
ATOM 8597 N N . LYS B 1 122 ? -2.867 -47.25 -2.35 1 47.66 122 LYS B N 1
ATOM 8598 C CA . LYS B 1 122 ? -1.896 -47.844 -1.447 1 47.66 122 LYS B CA 1
ATOM 8599 C C . LYS B 1 122 ? -0.476 -47.719 -1.989 1 47.66 122 LYS B C 1
ATOM 8601 O O . LYS B 1 122 ? -0.23 -47.969 -3.174 1 47.66 122 LYS B O 1
ATOM 8606 N N . SER B 1 123 ? 0.261 -46.844 -1.312 1 45.84 123 SER B N 1
ATOM 8607 C CA . SER B 1 123 ? 1.708 -46.938 -1.477 1 45.84 123 SER B CA 1
ATOM 8608 C C . SER B 1 123 ? 2.18 -48.375 -1.396 1 45.84 123 SER B C 1
ATOM 8610 O O . SER B 1 123 ? 2.395 -48.906 -0.303 1 45.84 123 SER B O 1
ATOM 8612 N N . SER B 1 124 ? 1.501 -49.375 -1.646 1 35.91 124 SER B N 1
ATOM 8613 C CA . SER B 1 124 ? 2.107 -50.625 -1.253 1 35.91 124 SER B CA 1
ATOM 8614 C C . SER B 1 124 ? 3.625 -50.594 -1.376 1 35.91 124 SER B C 1
ATOM 8616 O O . SER B 1 124 ? 4.164 -49.781 -2.145 1 35.91 124 SER B O 1
ATOM 8618 N N . SER B 1 125 ? 4.367 -51.5 -0.461 1 36 125 SER B N 1
ATOM 8619 C CA . SER B 1 125 ? 5.801 -51.75 -0.369 1 36 125 SER B CA 1
ATOM 8620 C C . SER B 1 125 ? 6.48 -51.562 -1.723 1 36 125 SER B C 1
ATOM 8622 O O . SER B 1 125 ? 5.828 -51.625 -2.766 1 36 125 SER B O 1
ATOM 8624 N N . ALA B 1 126 ? 7.82 -51.438 -1.699 1 37.81 126 ALA B N 1
ATOM 8625 C CA . ALA B 1 126 ? 8.938 -51.5 -2.639 1 37.81 126 ALA B CA 1
ATOM 8626 C C . ALA B 1 126 ? 8.617 -52.438 -3.791 1 37.81 126 ALA B C 1
ATOM 8628 O O . ALA B 1 126 ? 9.523 -52.969 -4.453 1 37.81 126 ALA B O 1
ATOM 8629 N N . ARG B 1 127 ? 7.434 -52.938 -4.008 1 40.22 127 ARG B N 1
ATOM 8630 C CA . ARG B 1 127 ? 7.492 -54 -5.031 1 40.22 127 ARG B CA 1
ATOM 8631 C C . ARG B 1 127 ? 7.559 -53.375 -6.426 1 40.22 127 ARG B C 1
ATOM 8633 O O . ARG B 1 127 ? 6.875 -52.406 -6.711 1 40.22 127 ARG B O 1
ATOM 8640 N N . SER B 1 128 ? 8.492 -53.688 -7.113 1 49.94 128 SER B N 1
ATOM 8641 C CA . SER B 1 128 ? 8.953 -53.344 -8.453 1 49.94 128 SER B CA 1
ATOM 8642 C C . SER B 1 128 ? 7.797 -53.375 -9.453 1 49.94 128 SER B C 1
ATOM 8644 O O . SER B 1 128 ? 6.816 -54.094 -9.258 1 49.94 128 SER B O 1
ATOM 8646 N N . ALA B 1 129 ? 7.449 -52.25 -10.219 1 52.66 129 ALA B N 1
ATOM 8647 C CA . ALA B 1 129 ? 6.547 -52.219 -11.367 1 52.66 129 ALA B CA 1
ATOM 8648 C C . ALA B 1 129 ? 6.293 -53.625 -11.891 1 52.66 129 ALA B C 1
ATOM 8650 O O . ALA B 1 129 ? 5.23 -53.906 -12.461 1 52.66 129 ALA B O 1
ATOM 8651 N N . GLY B 1 130 ? 7.129 -54.562 -11.578 1 55.59 130 GLY B N 1
ATOM 8652 C CA . GLY B 1 130 ? 7.023 -55.906 -12.141 1 55.59 130 GLY B CA 1
ATOM 8653 C C . GLY B 1 130 ? 5.859 -56.688 -11.578 1 55.59 130 GLY B C 1
ATOM 8654 O O . GLY B 1 130 ? 5.27 -57.531 -12.273 1 55.59 130 GLY B O 1
ATOM 8655 N N . ALA B 1 131 ? 5.457 -56.344 -10.258 1 58.44 131 ALA B N 1
ATOM 8656 C CA . ALA B 1 131 ? 4.457 -57.188 -9.625 1 58.44 131 ALA B CA 1
ATOM 8657 C C . ALA B 1 131 ? 3.07 -56.562 -9.695 1 58.44 131 ALA B C 1
ATOM 8659 O O . ALA B 1 131 ? 2.057 -57.25 -9.531 1 58.44 131 ALA B O 1
ATOM 8660 N N . THR B 1 132 ? 3.014 -55.281 -10.18 1 68.69 132 THR B N 1
ATOM 8661 C CA . THR B 1 132 ? 1.744 -54.562 -10.094 1 68.69 132 THR B CA 1
ATOM 8662 C C . THR B 1 132 ? 1.038 -54.531 -11.445 1 68.69 132 THR B C 1
ATOM 8664 O O . THR B 1 132 ? 1.647 -54.219 -12.469 1 68.69 132 THR B O 1
ATOM 8667 N N . SER B 1 133 ? -0.25 -55.031 -11.422 1 77.25 133 SER B N 1
ATOM 8668 C CA . SER B 1 133 ? -1.064 -54.969 -12.633 1 77.25 133 SER B CA 1
ATOM 8669 C C . SER B 1 133 ? -1.64 -53.562 -12.852 1 77.25 133 SER B C 1
ATOM 8671 O O . SER B 1 133 ? -2.033 -52.906 -11.898 1 77.25 133 SER B O 1
ATOM 8673 N N . PHE B 1 134 ? -1.656 -53.094 -14.07 1 83 134 PHE B N 1
ATOM 8674 C CA . PHE B 1 134 ? -2.16 -51.75 -14.383 1 83 134 PHE B CA 1
ATOM 8675 C C . PHE B 1 134 ? -3.43 -51.844 -15.219 1 83 134 PHE B C 1
ATOM 8677 O O . PHE B 1 134 ? -3.766 -50.906 -15.945 1 83 134 PHE B O 1
ATOM 8684 N N . LEU B 1 135 ? -4.07 -53.031 -15.023 1 78.75 135 LEU B N 1
ATOM 8685 C CA . LEU B 1 135 ? -5.359 -53.25 -15.68 1 78.75 135 LEU B CA 1
ATOM 8686 C C . LEU B 1 135 ? -6.48 -52.594 -14.875 1 78.75 135 LEU B C 1
ATOM 8688 O O . LEU B 1 135 ? -6.355 -52.406 -13.664 1 78.75 135 LEU B O 1
ATOM 8692 N N . PRO B 1 136 ? -7.586 -51.969 -15.562 1 63.09 136 PRO B N 1
ATOM 8693 C CA . PRO B 1 136 ? -8.711 -51.438 -14.789 1 63.09 136 PRO B CA 1
ATOM 8694 C C . PRO B 1 136 ? -9.297 -52.469 -13.82 1 63.09 136 PRO B C 1
ATOM 8696 O O . PRO B 1 136 ? -9.25 -53.656 -14.094 1 63.09 136 PRO B O 1
ATOM 8699 N N . SER B 1 137 ? -9.664 -52.094 -12.523 1 54.59 137 SER B N 1
ATOM 8700 C CA . SER B 1 137 ? -10.195 -52.969 -11.492 1 54.59 137 SER B CA 1
ATOM 8701 C C . SER B 1 137 ? -11.328 -53.844 -12.031 1 54.59 137 SER B C 1
ATOM 8703 O O . SER B 1 137 ? -11.539 -54.938 -11.562 1 54.59 137 SER B O 1
ATOM 8705 N N . SER B 1 138 ? -12.195 -53.281 -12.789 1 49.25 138 SER B N 1
ATOM 8706 C CA . SER B 1 138 ? -13.297 -54.094 -13.273 1 49.25 138 SER B CA 1
ATOM 8707 C C . SER B 1 138 ? -12.781 -55.344 -14.008 1 49.25 138 SER B C 1
ATOM 8709 O O . SER B 1 138 ? -13.492 -56.312 -14.141 1 49.25 138 SER B O 1
ATOM 8711 N N . SER B 1 139 ? -11.625 -55.219 -14.609 1 46.25 139 SER B N 1
ATOM 8712 C CA . SER B 1 139 ? -11.086 -56.375 -15.328 1 46.25 139 SER B CA 1
ATOM 8713 C C . SER B 1 139 ? -10.602 -57.469 -14.359 1 46.25 139 SER B C 1
ATOM 8715 O O . SER B 1 139 ? -10.516 -58.625 -14.719 1 46.25 139 SER B O 1
ATOM 8717 N N . ILE B 1 140 ? -10.148 -56.938 -13.062 1 41.81 140 ILE B N 1
ATOM 8718 C CA . ILE B 1 140 ? -9.625 -57.938 -12.133 1 41.81 140 ILE B CA 1
ATOM 8719 C C . ILE B 1 140 ? -10.781 -58.594 -11.383 1 41.81 140 ILE B C 1
ATOM 8721 O O . ILE B 1 140 ? -10.703 -59.781 -11.047 1 41.81 140 ILE B O 1
ATOM 8725 N N . ASN B 1 141 ? -11.703 -57.844 -10.734 1 36.62 141 ASN B N 1
ATOM 8726 C CA . ASN B 1 141 ? -12.648 -58.469 -9.836 1 36.62 141 ASN B CA 1
ATOM 8727 C C . ASN B 1 141 ? -13.609 -59.375 -10.594 1 36.62 141 ASN B C 1
ATOM 8729 O O . ASN B 1 141 ? -14.523 -58.906 -11.273 1 36.62 141 ASN B O 1
ATOM 8733 N N . ALA B 1 142 ? -13.195 -60.5 -11.094 1 34.72 142 ALA B N 1
ATOM 8734 C CA . ALA B 1 142 ? -13.992 -61.625 -11.547 1 34.72 142 ALA B CA 1
ATOM 8735 C C . ALA B 1 142 ? -15.117 -61.938 -10.562 1 34.72 142 ALA B C 1
ATOM 8737 O O . ALA B 1 142 ? -15.984 -62.781 -10.836 1 34.72 142 ALA B O 1
ATOM 8738 N N . GLU B 1 143 ? -14.938 -61.781 -9.234 1 32.66 143 GLU B N 1
ATOM 8739 C CA . GLU B 1 143 ? -15.891 -62.688 -8.586 1 32.66 143 GLU B CA 1
ATOM 8740 C C . GLU B 1 143 ? -17.328 -62.25 -8.844 1 32.66 143 GLU B C 1
ATOM 8742 O O . GLU B 1 143 ? -18.25 -63.062 -8.82 1 32.66 143 GLU B O 1
ATOM 8747 N N . GLY B 1 144 ? -17.828 -61 -8.312 1 29.89 144 GLY B N 1
ATOM 8748 C CA . GLY B 1 144 ? -19.281 -60.969 -8.203 1 29.89 144 GLY B CA 1
ATOM 8749 C C . GLY B 1 144 ? -19.969 -60.844 -9.547 1 29.89 144 GLY B C 1
ATOM 8750 O O . GLY B 1 144 ? -19.375 -60.438 -10.531 1 29.89 144 GLY B O 1
ATOM 8751 N N . ASN B 1 145 ? -21.172 -61.594 -9.719 1 30.91 145 ASN B N 1
ATOM 8752 C CA . ASN B 1 145 ? -22.234 -61.875 -10.68 1 30.91 145 ASN B CA 1
ATOM 8753 C C . ASN B 1 145 ? -22.719 -60.562 -11.336 1 30.91 145 ASN B C 1
ATOM 8755 O O . ASN B 1 145 ? -23.859 -60.5 -11.797 1 30.91 145 ASN B O 1
ATOM 8759 N N . THR B 1 146 ? -22.359 -59.375 -10.789 1 31.88 146 THR B N 1
ATOM 8760 C CA . THR B 1 146 ? -23.375 -58.438 -11.305 1 31.88 146 THR B CA 1
ATOM 8761 C C . THR B 1 146 ? -23.375 -58.438 -12.828 1 31.88 146 THR B C 1
ATOM 8763 O O . THR B 1 146 ? -22.312 -58.344 -13.461 1 31.88 146 THR B O 1
ATOM 8766 N N . SER B 1 147 ? -24.422 -58.938 -13.484 1 32.25 147 SER B N 1
ATOM 8767 C CA . SER B 1 147 ? -25.078 -59.031 -14.789 1 32.25 147 SER B CA 1
ATOM 8768 C C . SER B 1 147 ? -24.984 -57.688 -15.531 1 32.25 147 SER B C 1
ATOM 8770 O O . SER B 1 147 ? -25.656 -57.5 -16.547 1 32.25 147 SER B O 1
ATOM 8772 N N . ASN B 1 148 ? -24.734 -56.625 -14.781 1 32.66 148 ASN B N 1
ATOM 8773 C CA . ASN B 1 148 ? -25.062 -55.469 -15.602 1 32.66 148 ASN B CA 1
ATOM 8774 C C . ASN B 1 148 ? -24.312 -55.5 -16.938 1 32.66 148 ASN B C 1
ATOM 8776 O O . ASN B 1 148 ? -23.141 -55.844 -16.969 1 32.66 148 ASN B O 1
ATOM 8780 N N . SER B 1 149 ? -24.953 -55.5 -18.109 1 35.94 149 SER B N 1
ATOM 8781 C CA . SER B 1 149 ? -24.734 -55.5 -19.562 1 35.94 149 SER B CA 1
ATOM 8782 C C . SER B 1 149 ? -23.531 -54.625 -19.922 1 35.94 149 SER B C 1
ATOM 8784 O O . SER B 1 149 ? -22.906 -54.812 -20.953 1 35.94 149 SER B O 1
ATOM 8786 N N . ASP B 1 150 ? -23.469 -53.531 -19.25 1 37.47 150 ASP B N 1
ATOM 8787 C CA . ASP B 1 150 ? -22.469 -52.562 -19.703 1 37.47 150 ASP B CA 1
ATOM 8788 C C . ASP B 1 150 ? -21.062 -53.062 -19.453 1 37.47 150 ASP B C 1
ATOM 8790 O O . ASP B 1 150 ? -20.078 -52.438 -19.828 1 37.47 150 ASP B O 1
ATOM 8794 N N . GLU B 1 151 ? -20.766 -54.031 -18.5 1 41.44 151 GLU B N 1
ATOM 8795 C CA . GLU B 1 151 ? -19.5 -54.656 -18.125 1 41.44 151 GLU B CA 1
ATOM 8796 C C . GLU B 1 151 ? -19.016 -55.625 -19.219 1 41.44 151 GLU B C 1
ATOM 8798 O O . GLU B 1 151 ? -17.922 -56.156 -19.109 1 41.44 151 GLU B O 1
ATOM 8803 N N . LYS B 1 152 ? -19.891 -56.062 -20 1 43.91 152 LYS B N 1
ATOM 8804 C CA . LYS B 1 152 ? -19.641 -56.906 -21.172 1 43.91 152 LYS B CA 1
ATOM 8805 C C . LYS B 1 152 ? -18.859 -56.125 -22.234 1 43.91 152 LYS B C 1
ATOM 8807 O O . LYS B 1 152 ? -18.594 -56.656 -23.328 1 43.91 152 LYS B O 1
ATOM 8812 N N . ARG B 1 153 ? -18.781 -54.844 -22.141 1 48.69 153 ARG B N 1
ATOM 8813 C CA . ARG B 1 153 ? -18.172 -54.188 -23.281 1 48.69 153 ARG B CA 1
ATOM 8814 C C . ARG B 1 153 ? -16.719 -54.625 -23.438 1 48.69 153 ARG B C 1
ATOM 8816 O O . ARG B 1 153 ? -15.914 -54.438 -22.531 1 48.69 153 ARG B O 1
ATOM 8823 N N . LEU B 1 154 ? -16.328 -55.406 -24.266 1 55.59 154 LEU B N 1
ATOM 8824 C CA . LEU B 1 154 ? -15.07 -55.906 -24.812 1 55.59 154 LEU B CA 1
ATOM 8825 C C . LEU B 1 154 ? -14.125 -54.75 -25.141 1 55.59 154 LEU B C 1
ATOM 8827 O O . LEU B 1 154 ? -14.461 -53.875 -25.922 1 55.59 154 LEU B O 1
ATOM 8831 N N . HIS B 1 155 ? -13.086 -54.375 -24.203 1 73.31 155 HIS B N 1
ATOM 8832 C CA . HIS B 1 155 ? -12.102 -53.406 -24.656 1 73.31 155 HIS B CA 1
ATOM 8833 C C . HIS B 1 155 ? -11.273 -53.969 -25.812 1 73.31 155 HIS B C 1
ATOM 8835 O O . HIS B 1 155 ? -10.727 -55.062 -25.719 1 73.31 155 HIS B O 1
ATOM 8841 N N . ASN B 1 156 ? -11.445 -53.312 -26.969 1 85.88 156 ASN B N 1
ATOM 8842 C CA . ASN B 1 156 ? -10.547 -53.688 -28.062 1 85.88 156 ASN B CA 1
ATOM 8843 C C . ASN B 1 156 ? -9.086 -53.406 -27.688 1 85.88 156 ASN B C 1
ATOM 8845 O O . ASN B 1 156 ? -8.797 -52.906 -26.594 1 85.88 156 ASN B O 1
ATOM 8849 N N . ALA B 1 157 ? -8.188 -53.844 -28.406 1 90.62 157 ALA B N 1
ATOM 8850 C CA . ALA B 1 157 ? -6.762 -53.781 -28.109 1 90.62 157 ALA B CA 1
ATOM 8851 C C . ALA B 1 157 ? -6.34 -52.312 -27.875 1 90.62 157 ALA B C 1
ATOM 8853 O O . ALA B 1 157 ? -5.602 -52.031 -26.922 1 90.62 157 ALA B O 1
ATOM 8854 N N . ARG B 1 158 ? -6.836 -51.438 -28.625 1 90.5 158 ARG B N 1
ATOM 8855 C CA . ARG B 1 158 ? -6.418 -50.062 -28.516 1 90.5 158 ARG B CA 1
ATOM 8856 C C . ARG B 1 158 ? -6.902 -49.438 -27.203 1 90.5 158 ARG B C 1
ATOM 8858 O O . ARG B 1 158 ? -6.113 -48.844 -26.453 1 90.5 158 ARG B O 1
ATOM 8865 N N . GLU B 1 159 ? -8.172 -49.531 -26.906 1 89 159 GLU B N 1
ATOM 8866 C CA . GLU B 1 159 ? -8.742 -48.969 -25.688 1 89 159 GLU B CA 1
ATOM 8867 C C . GLU B 1 159 ? -8.07 -49.562 -24.453 1 89 159 GLU B C 1
ATOM 8869 O O . GLU B 1 159 ? -7.734 -48.844 -23.516 1 89 159 GLU B O 1
ATOM 8874 N N . GLY B 1 160 ? -7.934 -50.875 -24.484 1 89.12 160 GLY B N 1
ATOM 8875 C CA . GLY B 1 160 ? -7.293 -51.531 -23.359 1 89.12 160 GLY B CA 1
ATOM 8876 C C . GLY B 1 160 ? -5.855 -51.094 -23.156 1 89.12 160 GLY B C 1
ATOM 8877 O O . GLY B 1 160 ? -5.414 -50.906 -22.016 1 89.12 160 GLY B O 1
ATOM 8878 N N . LEU B 1 161 ? -5.098 -50.938 -24.25 1 92.31 161 LEU B N 1
ATOM 8879 C CA . LEU B 1 161 ? -3.695 -50.562 -24.172 1 92.31 161 LEU B CA 1
ATOM 8880 C C . LEU B 1 161 ? -3.561 -49.094 -23.719 1 92.31 161 LEU B C 1
ATOM 8882 O O . LEU B 1 161 ? -2.625 -48.75 -23 1 92.31 161 LEU B O 1
ATOM 8886 N N . GLU B 1 162 ? -4.477 -48.312 -24.203 1 92.25 162 GLU B N 1
ATOM 8887 C CA . GLU B 1 162 ? -4.461 -46.906 -23.781 1 92.25 162 GLU B CA 1
ATOM 8888 C C . GLU B 1 162 ? -4.684 -46.781 -22.281 1 92.25 162 GLU B C 1
ATOM 8890 O O . GLU B 1 162 ? -3.963 -46.031 -21.609 1 92.25 162 GLU B O 1
ATOM 8895 N N . GLU B 1 163 ? -5.625 -47.406 -21.766 1 91.12 163 GLU B N 1
ATOM 8896 C CA . GLU B 1 163 ? -5.902 -47.344 -20.328 1 91.12 163 GLU B CA 1
ATOM 8897 C C . GLU B 1 163 ? -4.742 -47.938 -19.531 1 91.12 163 GLU B C 1
ATOM 8899 O O . GLU B 1 163 ? -4.391 -47.406 -18.469 1 91.12 163 GLU B O 1
ATOM 8904 N N . TRP B 1 164 ? -4.238 -49.031 -20.016 1 91.56 164 TRP B N 1
ATOM 8905 C CA . TRP B 1 164 ? -3.076 -49.656 -19.391 1 91.56 164 TRP B CA 1
ATOM 8906 C C . TRP B 1 164 ? -1.906 -48.688 -19.328 1 91.56 164 TRP B C 1
ATOM 8908 O O . TRP B 1 164 ? -1.268 -48.562 -18.281 1 91.56 164 TRP B O 1
ATOM 8918 N N . ALA B 1 165 ? -1.631 -48.062 -20.453 1 93.38 165 ALA B N 1
ATOM 8919 C CA . ALA B 1 165 ? -0.533 -47.094 -20.531 1 93.38 165 ALA B CA 1
ATOM 8920 C C . ALA B 1 165 ? -0.755 -45.938 -19.562 1 93.38 165 ALA B C 1
ATOM 8922 O O . ALA B 1 165 ? 0.174 -45.5 -18.891 1 93.38 165 ALA B O 1
ATOM 8923 N N . ALA B 1 166 ? -1.955 -45.406 -19.516 1 93.94 166 ALA B N 1
ATOM 8924 C CA . ALA B 1 166 ? -2.277 -44.281 -18.641 1 93.94 166 ALA B CA 1
ATOM 8925 C C . ALA B 1 166 ? -2.039 -44.656 -17.188 1 93.94 166 ALA B C 1
ATOM 8927 O O . ALA B 1 166 ? -1.418 -43.875 -16.438 1 93.94 166 ALA B O 1
ATOM 8928 N N . ARG B 1 167 ? -2.496 -45.75 -16.734 1 91.94 167 ARG B N 1
ATOM 8929 C CA . ARG B 1 167 ? -2.342 -46.188 -15.352 1 91.94 167 ARG B CA 1
ATOM 8930 C C . ARG B 1 167 ? -0.872 -46.406 -15.008 1 91.94 167 ARG B C 1
ATOM 8932 O O . ARG B 1 167 ? -0.441 -46.094 -13.891 1 91.94 167 ARG B O 1
ATOM 8939 N N . LEU B 1 168 ? -0.154 -47 -15.953 1 91.81 168 LEU B N 1
ATOM 8940 C CA . LEU B 1 168 ? 1.277 -47.188 -15.75 1 91.81 168 LEU B CA 1
ATOM 8941 C C . LEU B 1 168 ? 1.986 -45.875 -15.539 1 91.81 168 LEU B C 1
ATOM 8943 O O . LEU B 1 168 ? 2.785 -45.719 -14.617 1 91.81 168 LEU B O 1
ATOM 8947 N N . ILE B 1 169 ? 1.658 -44.938 -16.391 1 93.19 169 ILE B N 1
ATOM 8948 C CA . ILE B 1 169 ? 2.334 -43.656 -16.328 1 93.19 169 ILE B CA 1
ATOM 8949 C C . ILE B 1 169 ? 1.921 -42.906 -15.062 1 93.19 169 ILE B C 1
ATOM 8951 O O . ILE B 1 169 ? 2.744 -42.25 -14.43 1 93.19 169 ILE B O 1
ATOM 8955 N N . ILE B 1 170 ? 0.646 -42.938 -14.688 1 93.19 170 ILE B N 1
ATOM 8956 C CA . ILE B 1 170 ? 0.194 -42.344 -13.445 1 93.19 170 ILE B CA 1
ATOM 8957 C C . ILE B 1 170 ? 0.981 -42.906 -12.266 1 93.19 170 ILE B C 1
ATOM 8959 O O . ILE B 1 170 ? 1.362 -42.156 -11.352 1 93.19 170 ILE B O 1
ATOM 8963 N N . TRP B 1 171 ? 1.229 -44.156 -12.297 1 90.69 171 TRP B N 1
ATOM 8964 C CA . TRP B 1 171 ? 2.021 -44.812 -11.266 1 90.69 171 TRP B CA 1
ATOM 8965 C C . TRP B 1 171 ? 3.445 -44.25 -11.242 1 90.69 171 TRP B C 1
ATOM 8967 O O . TRP B 1 171 ? 3.992 -43.969 -10.172 1 90.69 171 TRP B O 1
ATOM 8977 N N . PHE B 1 172 ? 4.082 -44.125 -12.414 1 91.44 172 PHE B N 1
ATOM 8978 C CA . PHE B 1 172 ? 5.426 -43.562 -12.508 1 91.44 172 PHE B CA 1
ATOM 8979 C C . PHE B 1 172 ? 5.457 -42.125 -11.977 1 91.44 172 PHE B C 1
ATOM 8981 O O . PHE B 1 172 ? 6.379 -41.75 -11.25 1 91.44 172 PHE B O 1
ATOM 8988 N N . VAL B 1 173 ? 4.465 -41.406 -12.352 1 94.38 173 VAL B N 1
ATOM 8989 C CA . VAL B 1 173 ? 4.418 -40 -11.977 1 94.38 173 VAL B CA 1
ATOM 8990 C C . VAL B 1 173 ? 4.281 -39.875 -10.461 1 94.38 173 VAL B C 1
ATOM 8992 O O . VAL B 1 173 ? 4.875 -38.969 -9.859 1 94.38 173 VAL B O 1
ATOM 8995 N N . ASP B 1 174 ? 3.5 -40.688 -9.867 1 92.69 174 ASP B N 1
ATOM 8996 C CA . ASP B 1 174 ? 3.363 -40.688 -8.414 1 92.69 174 ASP B CA 1
ATOM 8997 C C . ASP B 1 174 ? 4.707 -40.938 -7.73 1 92.69 174 ASP B C 1
ATOM 8999 O O . ASP B 1 174 ? 5.031 -40.281 -6.734 1 92.69 174 ASP B O 1
ATOM 9003 N N . ARG B 1 175 ? 5.48 -41.781 -8.281 1 90.56 175 ARG B N 1
ATOM 9004 C CA . ARG B 1 175 ? 6.801 -42.094 -7.738 1 90.56 175 ARG B CA 1
ATOM 9005 C C . ARG B 1 175 ? 7.766 -40.938 -7.969 1 90.56 175 ARG B C 1
ATOM 9007 O O . ARG B 1 175 ? 8.586 -40.625 -7.105 1 90.56 175 ARG B O 1
ATOM 9014 N N . GLU B 1 176 ? 7.672 -40.438 -9.148 1 93.94 176 GLU B N 1
ATOM 9015 C CA . GLU B 1 176 ? 8.5 -39.281 -9.453 1 93.94 176 GLU B CA 1
ATOM 9016 C C . GLU B 1 176 ? 8.172 -38.125 -8.531 1 93.94 176 GLU B C 1
ATOM 9018 O O . GLU B 1 176 ? 9.07 -37.406 -8.102 1 93.94 176 GLU B O 1
ATOM 9023 N N . ALA B 1 177 ? 6.922 -37.938 -8.234 1 94 177 ALA B N 1
ATOM 9024 C CA . ALA B 1 177 ? 6.504 -36.875 -7.328 1 94 177 ALA B CA 1
ATOM 9025 C C . ALA B 1 177 ? 7.098 -37.094 -5.938 1 94 177 ALA B C 1
ATOM 9027 O O . ALA B 1 177 ? 7.516 -36.125 -5.289 1 94 177 ALA B O 1
ATOM 9028 N N . THR B 1 178 ? 7.117 -38.281 -5.508 1 90.88 178 THR B N 1
ATOM 9029 C CA . THR B 1 178 ? 7.719 -38.594 -4.215 1 90.88 178 THR B CA 1
ATOM 9030 C C . THR B 1 178 ? 9.219 -38.281 -4.23 1 90.88 178 THR B C 1
ATOM 9032 O O . THR B 1 178 ? 9.758 -37.781 -3.254 1 90.88 178 THR B O 1
ATOM 9035 N N . ALA B 1 179 ? 9.82 -38.625 -5.34 1 91.19 179 ALA B N 1
ATOM 9036 C CA . ALA B 1 179 ? 11.242 -38.344 -5.48 1 91.19 179 ALA B CA 1
ATOM 9037 C C . ALA B 1 179 ? 11.5 -36.844 -5.469 1 91.19 179 ALA B C 1
ATOM 9039 O O . ALA B 1 179 ? 12.484 -36.375 -4.887 1 91.19 179 ALA B O 1
ATOM 9040 N N . LEU B 1 180 ? 10.664 -36.156 -6.113 1 92.62 180 LEU B N 1
ATOM 9041 C CA . LEU B 1 180 ? 10.789 -34.688 -6.156 1 92.62 180 LEU B CA 1
ATOM 9042 C C . LEU B 1 180 ? 10.602 -34.094 -4.77 1 92.62 180 LEU B C 1
ATOM 9044 O O . LEU B 1 180 ? 11.25 -33.094 -4.426 1 92.62 180 LEU B O 1
ATOM 9048 N N . GLU B 1 181 ? 9.68 -34.625 -4.047 1 89.62 181 GLU B N 1
ATOM 9049 C CA . GLU B 1 181 ? 9.453 -34.188 -2.682 1 89.62 181 GLU B CA 1
ATOM 9050 C C . GLU B 1 181 ? 10.75 -34.188 -1.872 1 89.62 181 GLU B C 1
ATOM 9052 O O . GLU B 1 181 ? 11.031 -33.25 -1.129 1 89.62 181 GLU B O 1
ATOM 9057 N N . GLY B 1 182 ? 11.484 -35.188 -2.051 1 85.25 182 GLY B N 1
ATOM 9058 C CA . GLY B 1 182 ? 12.75 -35.281 -1.336 1 85.25 182 GLY B CA 1
ATOM 9059 C C . GLY B 1 182 ? 13.82 -34.344 -1.874 1 85.25 182 GLY B C 1
ATOM 9060 O O . GLY B 1 182 ? 14.578 -33.75 -1.104 1 85.25 182 GLY B O 1
ATOM 9061 N N . ALA B 1 183 ? 13.805 -34.156 -3.135 1 87.38 183 ALA B N 1
ATOM 9062 C CA . ALA B 1 183 ? 14.859 -33.406 -3.789 1 87.38 183 ALA B CA 1
ATOM 9063 C C . ALA B 1 183 ? 14.664 -31.891 -3.576 1 87.38 183 ALA B C 1
ATOM 9065 O O . ALA B 1 183 ? 15.633 -31.125 -3.572 1 87.38 183 ALA B O 1
ATOM 9066 N N . LEU B 1 184 ? 13.438 -31.484 -3.469 1 86.31 184 LEU B N 1
ATOM 9067 C CA . LEU B 1 184 ? 13.141 -30.062 -3.406 1 86.31 184 LEU B CA 1
ATOM 9068 C C . LEU B 1 184 ? 12.945 -29.609 -1.964 1 86.31 184 LEU B C 1
ATOM 9070 O O . LEU B 1 184 ? 12.617 -28.453 -1.712 1 86.31 184 LEU B O 1
ATOM 9074 N N . ASP B 1 185 ? 13.047 -30.484 -1.021 1 74.31 185 ASP B N 1
ATOM 9075 C CA . ASP B 1 185 ? 12.93 -30.156 0.397 1 74.31 185 ASP B CA 1
ATOM 9076 C C . ASP B 1 185 ? 14.148 -29.359 0.877 1 74.31 185 ASP B C 1
ATOM 9078 O O . ASP B 1 185 ? 15.281 -29.844 0.783 1 74.31 185 ASP B O 1
ATOM 9082 N N . PRO B 1 186 ? 13.812 -28.109 1.346 1 66.69 186 PRO B N 1
ATOM 9083 C CA . PRO B 1 186 ? 14.984 -27.359 1.817 1 66.69 186 PRO B CA 1
ATOM 9084 C C . PRO B 1 186 ? 15.555 -27.938 3.113 1 66.69 186 PRO B C 1
ATOM 9086 O O . PRO B 1 186 ? 14.805 -28.219 4.055 1 66.69 186 PRO B O 1
ATOM 9089 N N . ALA B 1 187 ? 16.656 -28.578 3.121 1 59.47 187 ALA B N 1
ATOM 9090 C CA . ALA B 1 187 ? 17.281 -29.203 4.285 1 59.47 187 ALA B CA 1
ATOM 9091 C C . ALA B 1 187 ? 17.438 -28.203 5.426 1 59.47 187 ALA B C 1
ATOM 9093 O O . ALA B 1 187 ? 17.297 -28.562 6.598 1 59.47 187 ALA B O 1
ATOM 9094 N N . GLU B 1 188 ? 17.719 -26.969 5.078 1 65.75 188 GLU B N 1
ATOM 9095 C CA . GLU B 1 188 ? 18.078 -26 6.102 1 65.75 188 GLU B CA 1
ATOM 9096 C C . GLU B 1 188 ? 17.219 -24.734 6.004 1 65.75 188 GLU B C 1
ATOM 9098 O O . GLU B 1 188 ? 16.516 -24.531 5.008 1 65.75 188 GLU B O 1
ATOM 9103 N N . ALA B 1 189 ? 17.156 -24.094 7.188 1 73.56 189 ALA B N 1
ATOM 9104 C CA . ALA B 1 189 ? 16.547 -22.766 7.223 1 73.56 189 ALA B CA 1
ATOM 9105 C C . ALA B 1 189 ? 17.125 -21.859 6.152 1 73.56 189 ALA B C 1
ATOM 9107 O O . ALA B 1 189 ? 18.328 -21.906 5.883 1 73.56 189 ALA B O 1
ATOM 9108 N N . PRO B 1 190 ? 16.281 -21.109 5.496 1 79.19 190 PRO B N 1
ATOM 9109 C CA . PRO B 1 190 ? 16.766 -20.25 4.41 1 79.19 190 PRO B CA 1
ATOM 9110 C C . PRO B 1 190 ? 17.797 -19.234 4.891 1 79.19 190 PRO B C 1
ATOM 9112 O O . PRO B 1 190 ? 17.688 -18.703 6.004 1 79.19 190 PRO B O 1
ATOM 9115 N N . THR B 1 191 ? 18.828 -18.984 4.184 1 81.69 191 THR B N 1
ATOM 9116 C CA . THR B 1 191 ? 19.828 -17.953 4.398 1 81.69 191 THR B CA 1
ATOM 9117 C C . THR B 1 191 ? 19.828 -16.953 3.244 1 81.69 191 THR B C 1
ATOM 9119 O O . THR B 1 191 ? 19.297 -17.234 2.166 1 81.69 191 THR B O 1
ATOM 9122 N N . TRP B 1 192 ? 20.422 -15.797 3.445 1 82.38 192 TRP B N 1
ATOM 9123 C CA . TRP B 1 192 ? 20.453 -14.789 2.391 1 82.38 192 TRP B CA 1
ATOM 9124 C C . TRP B 1 192 ? 21.328 -15.242 1.229 1 82.38 192 TRP B C 1
ATOM 9126 O O . TRP B 1 192 ? 21.031 -14.938 0.069 1 82.38 192 TRP B O 1
ATOM 9136 N N . SER B 1 193 ? 22.359 -15.922 1.582 1 78.62 193 SER B N 1
ATOM 9137 C CA . SER B 1 193 ? 23.203 -16.469 0.524 1 78.62 193 SER B CA 1
ATOM 9138 C C . SER B 1 193 ? 22.406 -17.391 -0.403 1 78.62 193 SER B C 1
ATOM 9140 O O . SER B 1 193 ? 22.578 -17.344 -1.623 1 78.62 193 SER B O 1
ATOM 9142 N N . GLN B 1 194 ? 21.547 -18.141 0.17 1 80.5 194 GLN B N 1
ATOM 9143 C CA . GLN B 1 194 ? 20.688 -19.031 -0.625 1 80.5 194 GLN B CA 1
ATOM 9144 C C . GLN B 1 194 ? 19.719 -18.234 -1.477 1 80.5 194 GLN B C 1
ATOM 9146 O O . GLN B 1 194 ? 19.484 -18.562 -2.641 1 80.5 194 GLN B O 1
ATOM 9151 N N . ILE B 1 195 ? 19.188 -17.234 -0.936 1 82.31 195 ILE B N 1
ATOM 9152 C CA . ILE B 1 195 ? 18.219 -16.391 -1.63 1 82.31 195 ILE B CA 1
ATOM 9153 C C . ILE B 1 195 ? 18.891 -15.68 -2.799 1 82.31 195 ILE B C 1
ATOM 9155 O O . ILE B 1 195 ? 18.344 -15.633 -3.904 1 82.31 195 ILE B O 1
ATOM 9159 N N . GLU B 1 196 ? 20.078 -15.242 -2.596 1 80.19 196 GLU B N 1
ATOM 9160 C CA . GLU B 1 196 ? 20.812 -14.5 -3.621 1 80.19 196 GLU B CA 1
ATOM 9161 C C . GLU B 1 196 ? 21.25 -15.422 -4.75 1 80.19 196 GLU B C 1
ATOM 9163 O O . GLU B 1 196 ? 21.344 -14.992 -5.906 1 80.19 196 GLU B O 1
ATOM 9168 N N . LYS B 1 197 ? 21.484 -16.656 -4.379 1 79.88 197 LYS B N 1
ATOM 9169 C CA . LYS B 1 197 ? 22 -17.609 -5.359 1 79.88 197 LYS B CA 1
ATOM 9170 C C . LYS B 1 197 ? 20.875 -18.422 -5.996 1 79.88 197 LYS B C 1
ATOM 9172 O O . LYS B 1 197 ? 21.125 -19.203 -6.922 1 79.88 197 LYS B O 1
ATOM 9177 N N . PHE B 1 198 ? 19.703 -18.188 -5.586 1 84.81 198 PHE B N 1
ATOM 9178 C CA . PHE B 1 198 ? 18.594 -19 -6.082 1 84.81 198 PHE B CA 1
ATOM 9179 C C . PHE B 1 198 ? 18.297 -18.672 -7.543 1 84.81 198 PHE B C 1
ATOM 9181 O O . PHE B 1 198 ? 18.312 -17.5 -7.941 1 84.81 198 PHE B O 1
ATOM 9188 N N . SER B 1 199 ? 18.188 -19.688 -8.32 1 82.88 199 SER B N 1
ATOM 9189 C CA . SER B 1 199 ? 17.844 -19.547 -9.734 1 82.88 199 SER B CA 1
ATOM 9190 C C . SER B 1 199 ? 16.969 -20.703 -10.203 1 82.88 199 SER B C 1
ATOM 9192 O O . SER B 1 199 ? 17.219 -21.859 -9.867 1 82.88 199 SER B O 1
ATOM 9194 N N . LEU B 1 200 ? 15.906 -20.438 -10.93 1 81.06 200 LEU B N 1
ATOM 9195 C CA . LEU B 1 200 ? 15.031 -21.469 -11.477 1 81.06 200 LEU B CA 1
ATOM 9196 C C . LEU B 1 200 ? 15.742 -22.281 -12.539 1 81.06 200 LEU B C 1
ATOM 9198 O O . LEU B 1 200 ? 15.453 -23.469 -12.719 1 81.06 200 LEU B O 1
ATOM 9202 N N . THR B 1 201 ? 16.672 -21.609 -13.172 1 79.12 201 THR B N 1
ATOM 9203 C CA . THR B 1 201 ? 17.422 -22.281 -14.234 1 79.12 201 THR B CA 1
ATOM 9204 C C . THR B 1 201 ? 18.344 -23.344 -13.648 1 79.12 201 THR B C 1
ATOM 9206 O O . THR B 1 201 ? 18.547 -24.391 -14.266 1 79.12 201 THR B O 1
ATOM 9209 N N . LYS B 1 202 ? 18.719 -23.125 -12.406 1 80.56 202 LYS B N 1
ATOM 9210 C CA . LYS B 1 202 ? 19.625 -24.094 -11.773 1 80.56 202 LYS B CA 1
ATOM 9211 C C . LYS B 1 202 ? 18.844 -25.297 -11.242 1 80.56 202 LYS B C 1
ATOM 9213 O O . LYS B 1 202 ? 19.406 -26.391 -11.094 1 80.56 202 LYS B O 1
ATOM 9218 N N . GLU B 1 203 ? 17.562 -25.141 -11.031 1 85.06 203 GLU B N 1
ATOM 9219 C CA . GLU B 1 203 ? 16.734 -26.203 -10.492 1 85.06 203 GLU B CA 1
ATOM 9220 C C . GLU B 1 203 ? 16.188 -27.109 -11.602 1 85.06 203 GLU B C 1
ATOM 9222 O O . GLU B 1 203 ? 15.805 -28.25 -11.352 1 85.06 203 GLU B O 1
ATOM 9227 N N . ARG B 1 204 ? 16.203 -26.688 -12.805 1 89.06 204 ARG B N 1
ATOM 9228 C CA . ARG B 1 204 ? 15.609 -27.375 -13.938 1 89.06 204 ARG B CA 1
ATOM 9229 C C . ARG B 1 204 ? 16.234 -28.75 -14.148 1 89.06 204 ARG B C 1
ATOM 9231 O O . ARG B 1 204 ? 15.539 -29.75 -14.258 1 89.06 204 ARG B O 1
ATOM 9238 N N . PRO B 1 205 ? 17.562 -28.766 -14.078 1 88.94 205 PRO B N 1
ATOM 9239 C CA . PRO B 1 205 ? 18.156 -30.078 -14.32 1 88.94 205 PRO B CA 1
ATOM 9240 C C . PRO B 1 205 ? 17.812 -31.094 -13.25 1 88.94 205 PRO B C 1
ATOM 9242 O O . PRO B 1 205 ? 17.578 -32.281 -13.555 1 88.94 205 PRO B O 1
ATOM 9245 N N . THR B 1 206 ? 17.656 -30.641 -12.039 1 89.62 206 THR B N 1
ATOM 9246 C CA . THR B 1 206 ? 17.297 -31.547 -10.953 1 89.62 206 THR B CA 1
ATOM 9247 C C . THR B 1 206 ? 15.875 -32.062 -11.141 1 89.62 206 THR B C 1
ATOM 9249 O O . THR B 1 206 ? 15.625 -33.281 -10.961 1 89.62 206 THR B O 1
ATOM 9252 N N . MET B 1 207 ? 15 -31.266 -11.547 1 92.31 207 MET B N 1
ATOM 9253 C CA . MET B 1 207 ? 13.609 -31.672 -11.734 1 92.31 207 MET B CA 1
ATOM 9254 C C . MET B 1 207 ? 13.469 -32.594 -12.938 1 92.31 207 MET B C 1
ATOM 9256 O O . MET B 1 207 ? 12.758 -33.594 -12.875 1 92.31 207 MET B O 1
ATOM 9260 N N . LYS B 1 208 ? 14.234 -32.25 -13.969 1 91.81 208 LYS B N 1
ATOM 9261 C CA . LYS B 1 208 ? 14.18 -33.062 -15.188 1 91.81 208 LYS B CA 1
ATOM 9262 C C . LYS B 1 208 ? 14.758 -34.469 -14.938 1 91.81 208 LYS B C 1
ATOM 9264 O O . LYS B 1 208 ? 14.219 -35.438 -15.438 1 91.81 208 LYS B O 1
ATOM 9269 N N . ASN B 1 209 ? 15.727 -34.469 -14.102 1 90.94 209 ASN B N 1
ATOM 9270 C CA . ASN B 1 209 ? 16.391 -35.75 -13.828 1 90.94 209 ASN B CA 1
ATOM 9271 C C . ASN B 1 209 ? 15.562 -36.625 -12.875 1 90.94 209 ASN B C 1
ATOM 9273 O O . ASN B 1 209 ? 15.484 -37.844 -13.039 1 90.94 209 ASN B O 1
ATOM 9277 N N . LYS B 1 210 ? 14.906 -36.031 -11.953 1 92.81 210 LYS B N 1
ATOM 9278 C CA . LYS B 1 210 ? 14.172 -36.781 -10.93 1 92.81 210 LYS B CA 1
ATOM 9279 C C . LYS B 1 210 ? 12.773 -37.156 -11.422 1 92.81 210 LYS B C 1
ATOM 9281 O O . LYS B 1 210 ? 12.188 -38.125 -10.945 1 92.81 210 LYS B O 1
ATOM 9286 N N . ALA B 1 211 ? 12.297 -36.344 -12.281 1 95.44 211 ALA B N 1
ATOM 9287 C CA . ALA B 1 211 ? 10.938 -36.594 -12.766 1 95.44 211 ALA B CA 1
ATOM 9288 C C . ALA B 1 211 ? 10.836 -36.344 -14.266 1 95.44 211 ALA B C 1
ATOM 9290 O O . ALA B 1 211 ? 10.078 -35.469 -14.703 1 95.44 211 ALA B O 1
ATOM 9291 N N . PRO B 1 212 ? 11.445 -37.156 -15.031 1 94.12 212 PRO B N 1
ATOM 9292 C CA . PRO B 1 212 ? 11.5 -36.938 -16.469 1 94.12 212 PRO B CA 1
ATOM 9293 C C . PRO B 1 212 ? 10.141 -37.062 -17.156 1 94.12 212 PRO B C 1
ATOM 9295 O O . PRO B 1 212 ? 9.836 -36.344 -18.094 1 94.12 212 PRO B O 1
ATOM 9298 N N . ILE B 1 213 ? 9.289 -38.062 -16.734 1 94.69 213 ILE B N 1
ATOM 9299 C CA . ILE B 1 213 ? 7.98 -38.25 -17.359 1 94.69 213 ILE B CA 1
ATOM 9300 C C . ILE B 1 213 ? 7.074 -37.062 -17.047 1 94.69 213 ILE B C 1
ATOM 9302 O O . ILE B 1 213 ? 6.469 -36.5 -17.969 1 94.69 213 ILE B O 1
ATOM 9306 N N . LEU B 1 214 ? 7.094 -36.688 -15.773 1 95.75 214 LEU B N 1
ATOM 9307 C CA . LEU B 1 214 ? 6.289 -35.531 -15.375 1 95.75 214 LEU B CA 1
ATOM 9308 C C . LEU B 1 214 ? 6.73 -34.281 -16.109 1 95.75 214 LEU B C 1
ATOM 9310 O O . LEU B 1 214 ? 5.895 -33.5 -16.578 1 95.75 214 LEU B O 1
ATOM 9314 N N . TRP B 1 215 ? 8.023 -34.094 -16.172 1 95 215 TRP B N 1
ATOM 9315 C CA . TRP B 1 215 ? 8.594 -32.969 -16.875 1 95 215 TRP B CA 1
ATOM 9316 C C . TRP B 1 215 ? 8.102 -32.906 -18.312 1 95 215 TRP B C 1
ATOM 9318 O O . TRP B 1 215 ? 7.652 -31.844 -18.781 1 95 215 TRP B O 1
ATOM 9328 N N . ALA B 1 216 ? 8.18 -34.062 -18.984 1 93.94 216 ALA B N 1
ATOM 9329 C CA . ALA B 1 216 ? 7.789 -34.125 -20.391 1 93.94 216 ALA B CA 1
ATOM 9330 C C . ALA B 1 216 ? 6.293 -33.875 -20.547 1 93.94 216 ALA B C 1
ATOM 9332 O O . ALA B 1 216 ? 5.871 -33.188 -21.5 1 93.94 216 ALA B O 1
ATOM 9333 N N . VAL B 1 217 ? 5.543 -34.406 -19.656 1 95.12 217 VAL B N 1
ATOM 9334 C CA . VAL B 1 217 ? 4.094 -34.25 -19.703 1 95.12 217 VAL B CA 1
ATOM 9335 C C . VAL B 1 217 ? 3.729 -32.781 -19.547 1 95.12 217 VAL B C 1
ATOM 9337 O O . VAL B 1 217 ? 2.969 -32.219 -20.344 1 95.12 217 VAL B O 1
ATOM 9340 N N . LEU B 1 218 ? 4.305 -32.094 -18.531 1 96.19 218 LEU B N 1
ATOM 9341 C CA . LEU B 1 218 ? 3.98 -30.719 -18.25 1 96.19 218 LEU B CA 1
ATOM 9342 C C . LEU B 1 218 ? 4.492 -29.797 -19.359 1 96.19 218 LEU B C 1
ATOM 9344 O O . LEU B 1 218 ? 3.826 -28.828 -19.719 1 96.19 218 LEU B O 1
ATOM 9348 N N . CYS B 1 219 ? 5.641 -30.109 -19.906 1 94.19 219 CYS B N 1
ATOM 9349 C CA . CYS B 1 219 ? 6.164 -29.328 -21.016 1 94.19 219 CYS B CA 1
ATOM 9350 C C . CYS B 1 219 ? 5.242 -29.422 -22.219 1 94.19 219 CYS B C 1
ATOM 9352 O O . CYS B 1 219 ? 5.031 -28.422 -22.922 1 94.19 219 CYS B O 1
ATOM 9354 N N . ALA B 1 220 ? 4.754 -30.594 -22.406 1 93.69 220 ALA B N 1
ATOM 9355 C CA . ALA B 1 220 ? 3.857 -30.797 -23.531 1 93.69 220 ALA B CA 1
ATOM 9356 C C . ALA B 1 220 ? 2.59 -29.969 -23.391 1 93.69 220 ALA B C 1
ATOM 9358 O O . ALA B 1 220 ? 2.051 -29.469 -24.391 1 93.69 220 ALA B O 1
ATOM 9359 N N . VAL B 1 221 ? 2.117 -29.812 -22.188 1 94.94 221 VAL B N 1
ATOM 9360 C CA . VAL B 1 221 ? 0.908 -29.047 -21.938 1 94.94 221 VAL B CA 1
ATOM 9361 C C . VAL B 1 221 ? 1.184 -27.562 -22.188 1 94.94 221 VAL B C 1
ATOM 9363 O O . VAL B 1 221 ? 0.369 -26.859 -22.797 1 94.94 221 VAL B O 1
ATOM 9366 N N . ALA B 1 222 ? 2.311 -27.078 -21.75 1 94.12 222 ALA B N 1
ATOM 9367 C CA . ALA B 1 222 ? 2.613 -25.656 -21.75 1 94.12 222 ALA B CA 1
ATOM 9368 C C . ALA B 1 222 ? 3.098 -25.203 -23.125 1 94.12 222 ALA B C 1
ATOM 9370 O O . ALA B 1 222 ? 3.033 -24.016 -23.453 1 94.12 222 ALA B O 1
ATOM 9371 N N . TYR B 1 223 ? 3.598 -26.109 -23.922 1 91.12 223 TYR B N 1
ATOM 9372 C CA . TYR B 1 223 ? 4.195 -25.766 -25.203 1 91.12 223 TYR B CA 1
ATOM 9373 C C . TYR B 1 223 ? 3.123 -25.469 -26.25 1 91.12 223 TYR B C 1
ATOM 9375 O O . TYR B 1 223 ? 2.219 -26.281 -26.469 1 91.12 223 TYR B O 1
ATOM 9383 N N . SER B 1 224 ? 3.166 -24.312 -26.812 1 81.12 224 SER B N 1
ATOM 9384 C CA . SER B 1 224 ? 2.174 -23.922 -27.812 1 81.12 224 SER B CA 1
ATOM 9385 C C . SER B 1 224 ? 2.684 -24.156 -29.234 1 81.12 224 SER B C 1
ATOM 9387 O O . SER B 1 224 ? 3.445 -23.344 -29.766 1 81.12 224 SER B O 1
ATOM 9389 N N . LYS B 1 225 ? 2.252 -25.125 -29.875 1 77.81 225 LYS B N 1
ATOM 9390 C CA . LYS B 1 225 ? 2.623 -25.391 -31.25 1 77.81 225 LYS B CA 1
ATOM 9391 C C . LYS B 1 225 ? 2.055 -24.328 -32.188 1 77.81 225 LYS B C 1
ATOM 9393 O O . LYS B 1 225 ? 2.723 -23.906 -33.125 1 77.81 225 LYS B O 1
ATOM 9398 N N . ARG B 1 226 ? 0.907 -23.922 -31.812 1 75.75 226 ARG B N 1
ATOM 9399 C CA . ARG B 1 226 ? 0.237 -22.906 -32.625 1 75.75 226 ARG B CA 1
ATOM 9400 C C . ARG B 1 226 ? 0.996 -21.578 -32.594 1 75.75 226 ARG B C 1
ATOM 9402 O O . ARG B 1 226 ? 1.173 -20.938 -33.625 1 75.75 226 ARG B O 1
ATOM 9409 N N . ARG B 1 227 ? 1.431 -21.203 -31.484 1 78 227 ARG B N 1
ATOM 9410 C CA . ARG B 1 227 ? 2.162 -19.953 -31.328 1 78 227 ARG B CA 1
ATOM 9411 C C . ARG B 1 227 ? 3.498 -20 -32.062 1 78 227 ARG B C 1
ATOM 9413 O O . ARG B 1 227 ? 3.906 -19.031 -32.688 1 78 227 ARG B O 1
ATOM 9420 N N . VAL B 1 228 ? 4.109 -21.172 -31.938 1 81.81 228 VAL B N 1
ATOM 9421 C CA . VAL B 1 228 ? 5.395 -21.328 -32.594 1 81.81 228 VAL B CA 1
ATOM 9422 C C . VAL B 1 228 ? 5.203 -21.266 -34.125 1 81.81 228 VAL B C 1
ATOM 9424 O O . VAL B 1 228 ? 5.945 -20.578 -34.812 1 81.81 228 VAL B O 1
ATOM 9427 N N . ALA B 1 229 ? 4.188 -21.953 -34.562 1 79.88 229 ALA B N 1
ATOM 9428 C CA . ALA B 1 229 ? 3.902 -21.953 -36 1 79.88 229 ALA B CA 1
ATOM 9429 C C . ALA B 1 229 ? 3.582 -20.531 -36.469 1 79.88 229 ALA B C 1
ATOM 9431 O O . ALA B 1 229 ? 4.043 -20.125 -37.531 1 79.88 229 ALA B O 1
ATOM 9432 N N . ARG B 1 230 ? 2.828 -19.812 -35.781 1 76.25 230 ARG B N 1
ATOM 9433 C CA . ARG B 1 230 ? 2.455 -18.453 -36.125 1 76.25 230 ARG B CA 1
ATOM 9434 C C . ARG B 1 230 ? 3.68 -17.547 -36.156 1 76.25 230 ARG B C 1
ATOM 9436 O O . ARG B 1 230 ? 3.838 -16.75 -37.094 1 76.25 230 ARG B O 1
ATOM 9443 N N . LYS B 1 231 ? 4.516 -17.641 -35.156 1 76.25 231 LYS B N 1
ATOM 9444 C CA . LYS B 1 231 ? 5.703 -16.797 -35.094 1 76.25 231 LYS B CA 1
ATOM 9445 C C . LYS B 1 231 ? 6.676 -17.141 -36.219 1 76.25 231 LYS B C 1
ATOM 9447 O O . LYS B 1 231 ? 7.332 -16.25 -36.781 1 76.25 231 LYS B O 1
ATOM 9452 N N . LEU B 1 232 ? 6.723 -18.469 -36.5 1 75.69 232 LEU B N 1
ATOM 9453 C CA . LEU B 1 232 ? 7.582 -18.891 -37.594 1 75.69 232 LEU B CA 1
ATOM 9454 C C . LEU B 1 232 ? 7.07 -18.344 -38.938 1 75.69 232 LEU B C 1
ATOM 9456 O O . LEU B 1 232 ? 7.863 -17.953 -39.781 1 75.69 232 LEU B O 1
ATOM 9460 N N . ARG B 1 233 ? 5.816 -18.281 -39.062 1 73.69 233 ARG B N 1
ATOM 9461 C CA . ARG B 1 233 ? 5.219 -17.719 -40.25 1 73.69 233 ARG B CA 1
ATOM 9462 C C . ARG B 1 233 ? 5.5 -16.219 -40.375 1 73.69 233 ARG B C 1
ATOM 9464 O O . ARG B 1 233 ? 5.801 -15.711 -41.438 1 73.69 233 ARG B O 1
ATOM 9471 N N . LEU B 1 234 ? 5.367 -15.594 -39.156 1 70.94 234 LEU B N 1
ATOM 9472 C CA . LEU B 1 234 ? 5.602 -14.148 -39.125 1 70.94 234 LEU B CA 1
ATOM 9473 C C . LEU B 1 234 ? 7.066 -13.836 -39.406 1 70.94 234 LEU B C 1
ATOM 9475 O O . LEU B 1 234 ? 7.375 -12.852 -40.094 1 70.94 234 LEU B O 1
ATOM 9479 N N . THR B 1 235 ? 7.922 -14.641 -38.781 1 63.47 235 THR B N 1
ATOM 9480 C CA . THR B 1 235 ? 9.352 -14.438 -39 1 63.47 235 THR B CA 1
ATOM 9481 C C . THR B 1 235 ? 9.711 -14.703 -40.469 1 63.47 235 THR B C 1
ATOM 9483 O O . THR B 1 235 ? 10.586 -14.039 -41.031 1 63.47 235 THR B O 1
ATOM 9486 N N . LYS B 1 236 ? 9.094 -15.734 -41.094 1 62.28 236 LYS B N 1
ATOM 9487 C CA . LYS B 1 236 ? 9.305 -15.977 -42.531 1 62.28 236 LYS B CA 1
ATOM 9488 C C . LYS B 1 236 ? 8.734 -14.836 -43.375 1 62.28 236 LYS B C 1
ATOM 9490 O O . LYS B 1 236 ? 9.32 -14.445 -44.375 1 62.28 236 LYS B O 1
ATOM 9495 N N . GLY B 1 237 ? 7.59 -14.375 -42.875 1 53.09 237 GLY B N 1
ATOM 9496 C CA . GLY B 1 237 ? 7 -13.258 -43.594 1 53.09 237 GLY B CA 1
ATOM 9497 C C . GLY B 1 237 ? 7.762 -11.961 -43.438 1 53.09 237 GLY B C 1
ATOM 9498 O O . GLY B 1 237 ? 7.898 -11.18 -44.375 1 53.09 237 GLY B O 1
ATOM 9499 N N . MET B 1 238 ? 8.141 -11.672 -42.281 1 52.97 238 MET B N 1
ATOM 9500 C CA . MET B 1 238 ? 8.938 -10.461 -42.062 1 52.97 238 MET B CA 1
ATOM 9501 C C . MET B 1 238 ? 10.297 -10.57 -42.75 1 52.97 238 MET B C 1
ATOM 9503 O O . MET B 1 238 ? 10.883 -9.562 -43.125 1 52.97 238 MET B O 1
ATOM 9507 N N . ALA B 1 239 ? 10.836 -11.789 -42.688 1 47.41 239 ALA B N 1
ATOM 9508 C CA . ALA B 1 239 ? 12.07 -11.969 -43.469 1 47.41 239 ALA B CA 1
ATOM 9509 C C . ALA B 1 239 ? 11.836 -11.703 -44.938 1 47.41 239 ALA B C 1
ATOM 9511 O O . ALA B 1 239 ? 12.703 -11.133 -45.625 1 47.41 239 ALA B O 1
ATOM 9512 N N . VAL B 1 240 ? 10.758 -12.055 -45.531 1 44.22 240 VAL B N 1
ATOM 9513 C CA . VAL B 1 240 ? 10.469 -11.703 -46.906 1 44.22 240 VAL B CA 1
ATOM 9514 C C . VAL B 1 240 ? 10.258 -10.195 -47.031 1 44.22 240 VAL B C 1
ATOM 9516 O O . VAL B 1 240 ? 10.711 -9.57 -48 1 44.22 240 VAL B O 1
ATOM 9519 N N . GLN B 1 241 ? 9.586 -9.609 -46.125 1 39.84 241 GLN B N 1
ATOM 9520 C CA . GLN B 1 241 ? 9.359 -8.172 -46.25 1 39.84 241 GLN B CA 1
ATOM 9521 C C . GLN B 1 241 ? 10.625 -7.391 -45.938 1 39.84 241 GLN B C 1
ATOM 9523 O O . GLN B 1 241 ? 10.852 -6.312 -46.469 1 39.84 241 GLN B O 1
ATOM 9528 N N . MET B 1 242 ? 11.367 -7.781 -45.031 1 39.16 242 MET B N 1
ATOM 9529 C CA . MET B 1 242 ? 12.617 -7.062 -44.812 1 39.16 242 MET B CA 1
ATOM 9530 C C . MET B 1 242 ? 13.539 -7.203 -46.031 1 39.16 242 MET B C 1
ATOM 9532 O O . MET B 1 242 ? 14.438 -6.387 -46.219 1 39.16 242 MET B O 1
ATOM 9536 N N . GLU B 1 243 ? 13.508 -8.328 -46.906 1 33.25 243 GLU B N 1
ATOM 9537 C CA . GLU B 1 243 ? 14.297 -8.219 -48.125 1 33.25 243 GLU B CA 1
ATOM 9538 C C . GLU B 1 243 ? 13.758 -7.117 -49.031 1 33.25 243 GLU B C 1
ATOM 9540 O O . GLU B 1 243 ? 14.453 -6.648 -49.906 1 33.25 243 GLU B O 1
ATOM 9545 N N . ARG B 1 244 ? 12.438 -7.066 -49.125 1 32.75 244 ARG B N 1
ATOM 9546 C CA . ARG B 1 244 ? 12.062 -5.98 -50 1 32.75 244 ARG B CA 1
ATOM 9547 C C . ARG B 1 244 ? 12.461 -4.629 -49.438 1 32.75 244 ARG B C 1
ATOM 9549 O O . ARG B 1 244 ? 12.828 -3.711 -50.156 1 32.75 244 ARG B O 1
ATOM 9556 N N . SER B 1 245 ? 11.906 -4.363 -48.219 1 31.19 245 SER B N 1
ATOM 9557 C CA . SER B 1 245 ? 12.039 -2.984 -47.75 1 31.19 245 SER B CA 1
ATOM 9558 C C . SER B 1 245 ? 13.477 -2.67 -47.375 1 31.19 245 SER B C 1
ATOM 9560 O O . SER B 1 245 ? 13.742 -1.648 -46.719 1 31.19 245 SER B O 1
ATOM 9562 N N . THR B 1 246 ? 14.445 -3.521 -47.594 1 29.36 246 THR B N 1
ATOM 9563 C CA . THR B 1 246 ? 15.734 -2.92 -47.281 1 29.36 246 THR B CA 1
ATOM 9564 C C . THR B 1 246 ? 15.938 -1.642 -48.094 1 29.36 246 THR B C 1
ATOM 9566 O O . THR B 1 246 ? 17.016 -1.049 -48.062 1 29.36 246 THR B O 1
ATOM 9569 N N . SER B 1 247 ? 15.164 -1.514 -49.25 1 25.56 247 SER B N 1
ATOM 9570 C CA . SER B 1 247 ? 15.742 -0.291 -49.781 1 25.56 247 SER B CA 1
ATOM 9571 C C . SER B 1 247 ? 15.648 0.86 -48.781 1 25.56 247 SER B C 1
ATOM 9573 O O . SER B 1 247 ? 16.625 1.595 -48.594 1 25.56 247 SER B O 1
ATOM 9575 N N . ASN B 1 248 ? 14.492 1.618 -48.812 1 22.83 248 ASN B N 1
ATOM 9576 C CA . ASN B 1 248 ? 14.648 3.031 -48.469 1 22.83 248 ASN B CA 1
ATOM 9577 C C . ASN B 1 248 ? 14.875 3.238 -47 1 22.83 248 ASN B C 1
ATOM 9579 O O . ASN B 1 248 ? 15.672 4.094 -46.594 1 22.83 248 ASN B O 1
ATOM 9583 N N . SER B 1 249 ? 13.719 3.113 -46.156 1 23.05 249 SER B N 1
ATOM 9584 C CA . SER B 1 249 ? 13.578 4.059 -45.062 1 23.05 249 SER B CA 1
ATOM 9585 C C . SER B 1 249 ? 14.508 3.703 -43.906 1 23.05 249 SER B C 1
ATOM 9587 O O . SER B 1 249 ? 14.422 2.607 -43.344 1 23.05 249 SER B O 1
ATOM 9589 N N . SER B 1 250 ? 15.766 4.223 -43.906 1 21.69 250 SER B N 1
ATOM 9590 C CA . SER B 1 250 ? 16.875 4.305 -42.969 1 21.69 250 SER B CA 1
ATOM 9591 C C . SER B 1 250 ? 16.375 4.625 -41.562 1 21.69 250 SER B C 1
ATOM 9593 O O . SER B 1 250 ? 17.141 4.543 -40.594 1 21.69 250 SER B O 1
ATOM 9595 N N . SER B 1 251 ? 15.312 5.527 -41.469 1 20.53 251 SER B N 1
ATOM 9596 C CA . SER B 1 251 ? 15.539 6.477 -40.406 1 20.53 251 SER B CA 1
ATOM 9597 C C . SER B 1 251 ? 15.625 5.77 -39.062 1 20.53 251 SER B C 1
ATOM 9599 O O . SER B 1 251 ? 16.609 5.926 -38.312 1 20.53 251 SER B O 1
ATOM 9601 N N . ASN B 1 252 ? 14.633 6.23 -38.094 1 20.25 252 ASN B N 1
ATOM 9602 C CA . ASN B 1 252 ? 14.75 6.75 -36.75 1 20.25 252 ASN B CA 1
ATOM 9603 C C . ASN B 1 252 ? 14.688 5.633 -35.688 1 20.25 252 ASN B C 1
ATOM 9605 O O . ASN B 1 252 ? 13.773 5.598 -34.875 1 20.25 252 ASN B O 1
ATOM 9609 N N . SER B 1 253 ? 14.68 4.453 -36.094 1 20.95 253 SER B N 1
ATOM 9610 C CA . SER B 1 253 ? 14.328 3.646 -34.906 1 20.95 253 SER B CA 1
ATOM 9611 C C . SER B 1 253 ? 15.344 3.83 -33.812 1 20.95 253 SER B C 1
ATOM 9613 O O . SER B 1 253 ? 16.531 3.553 -33.969 1 20.95 253 SER B O 1
ATOM 9615 N N . ALA B 1 254 ? 15.125 4.816 -32.906 1 20.78 254 ALA B N 1
ATOM 9616 C CA . ALA B 1 254 ? 15.812 5.152 -31.672 1 20.78 254 ALA B CA 1
ATOM 9617 C C . ALA B 1 254 ? 16.172 3.895 -30.891 1 20.78 254 ALA B C 1
ATOM 9619 O O . ALA B 1 254 ? 15.422 2.92 -30.891 1 20.78 254 ALA B O 1
ATOM 9620 N N . SER B 1 255 ? 17.531 3.834 -30.562 1 20.05 255 SER B N 1
ATOM 9621 C CA . SER B 1 255 ? 18.469 3.014 -29.812 1 20.05 255 SER B CA 1
ATOM 9622 C C . SER B 1 255 ? 17.953 2.723 -28.406 1 20.05 255 SER B C 1
ATOM 9624 O O . SER B 1 255 ? 18.062 3.566 -27.516 1 20.05 255 SER B O 1
ATOM 9626 N N . SER B 1 256 ? 16.609 2.533 -28.234 1 21.92 256 SER B N 1
ATOM 9627 C CA . SER B 1 256 ? 16.406 2.309 -26.812 1 21.92 256 SER B CA 1
ATOM 9628 C C . SER B 1 256 ? 17.5 1.408 -26.234 1 21.92 256 SER B C 1
ATOM 9630 O O . SER B 1 256 ? 18.172 0.687 -26.984 1 21.92 256 SER B O 1
ATOM 9632 N N . GLY B 1 257 ? 17.688 1.543 -24.922 1 21.06 257 GLY B N 1
ATOM 9633 C CA . GLY B 1 257 ? 18.656 1.169 -23.906 1 21.06 257 GLY B CA 1
ATOM 9634 C C . GLY B 1 257 ? 19.016 -0.304 -23.953 1 21.06 257 GLY B C 1
ATOM 9635 O O . GLY B 1 257 ? 18.234 -1.132 -24.406 1 21.06 257 GLY B O 1
ATOM 9636 N N . SER B 1 258 ? 20.281 -0.497 -24.016 1 23.98 258 SER B N 1
ATOM 9637 C CA . SER B 1 258 ? 21.312 -1.53 -24.094 1 23.98 258 SER B CA 1
ATOM 9638 C C . SER B 1 258 ? 21.094 -2.605 -23.047 1 23.98 258 SER B C 1
ATOM 9640 O O . SER B 1 258 ? 21.859 -3.574 -22.969 1 23.98 258 SER B O 1
ATOM 9642 N N . SER B 1 259 ? 20.469 -2.295 -21.891 1 25.55 259 SER B N 1
ATOM 9643 C CA . SER B 1 259 ? 21.234 -2.949 -20.844 1 25.55 259 SER B CA 1
ATOM 9644 C C . SER B 1 259 ? 21.328 -4.453 -21.078 1 25.55 259 SER B C 1
ATOM 9646 O O . SER B 1 259 ? 22.422 -5.031 -21.047 1 25.55 259 SER B O 1
ATOM 9648 N N . GLY B 1 260 ? 20.406 -5.227 -20.484 1 26.11 260 GLY B N 1
ATOM 9649 C CA . GLY B 1 260 ? 20.859 -6.523 -20 1 26.11 260 GLY B CA 1
ATOM 9650 C C . GLY B 1 260 ? 21.094 -7.531 -21.109 1 26.11 260 GLY B C 1
ATOM 9651 O O . GLY B 1 260 ? 20.141 -8.055 -21.688 1 26.11 260 GLY B O 1
ATOM 9652 N N . SER B 1 261 ? 22.031 -7.273 -21.906 1 30.16 261 SER B N 1
ATOM 9653 C CA . SER B 1 261 ? 22.594 -8.055 -23 1 30.16 261 SER B CA 1
ATOM 9654 C C . SER B 1 261 ? 23.047 -9.43 -22.531 1 30.16 261 SER B C 1
ATOM 9656 O O . SER B 1 261 ? 23.969 -10.016 -23.094 1 30.16 261 SER B O 1
ATOM 9658 N N . SER B 1 262 ? 22.984 -9.781 -21.297 1 31.77 262 SER B N 1
ATOM 9659 C CA . SER B 1 262 ? 23.922 -10.875 -21.109 1 31.77 262 SER B CA 1
ATOM 9660 C C . SER B 1 262 ? 23.781 -11.914 -22.234 1 31.77 262 SER B C 1
ATOM 9662 O O . SER B 1 262 ? 24.766 -12.258 -22.891 1 31.77 262 SER B O 1
ATOM 9664 N N . ASN B 1 263 ? 23.031 -12.984 -21.953 1 32.53 263 ASN B N 1
ATOM 9665 C CA . ASN B 1 263 ? 23.266 -14.305 -22.516 1 32.53 263 ASN B CA 1
ATOM 9666 C C . ASN B 1 263 ? 22.812 -14.391 -23.969 1 32.53 263 ASN B C 1
ATOM 9668 O O . ASN B 1 263 ? 22.391 -15.453 -24.422 1 32.53 263 ASN B O 1
ATOM 9672 N N . THR B 1 264 ? 22.594 -13.336 -24.547 1 36.62 264 THR B N 1
ATOM 9673 C CA . THR B 1 264 ? 22.125 -13.406 -25.922 1 36.62 264 THR B CA 1
ATOM 9674 C C . THR B 1 264 ? 23.234 -13.859 -26.859 1 36.62 264 THR B C 1
ATOM 9676 O O . THR B 1 264 ? 23.094 -13.812 -28.078 1 36.62 264 THR B O 1
ATOM 9679 N N . SER B 1 265 ? 24.391 -13.945 -26.406 1 38.03 265 SER B N 1
ATOM 9680 C CA . SER B 1 265 ? 25.469 -14.227 -27.359 1 38.03 265 SER B CA 1
ATOM 9681 C C . SER B 1 265 ? 25.203 -15.523 -28.109 1 38.03 265 SER B C 1
ATOM 9683 O O . SER B 1 265 ? 25.469 -15.617 -29.312 1 38.03 265 SER B O 1
ATOM 9685 N N . GLY B 1 266 ? 24.922 -16.578 -27.469 1 42.28 266 GLY B N 1
ATOM 9686 C CA . GLY B 1 266 ? 24.891 -17.859 -28.172 1 42.28 266 GLY B CA 1
ATOM 9687 C C . GLY B 1 266 ? 23.719 -17.969 -29.125 1 42.28 266 GLY B C 1
ATOM 9688 O O . GLY B 1 266 ? 23.594 -18.969 -29.844 1 42.28 266 GLY B O 1
ATOM 9689 N N . LEU B 1 267 ? 22.703 -17.312 -28.891 1 50.75 267 LEU B N 1
ATOM 9690 C CA . LEU B 1 267 ? 21.516 -17.391 -29.719 1 50.75 267 LEU B CA 1
ATOM 9691 C C . LEU B 1 267 ? 21.719 -16.703 -31.062 1 50.75 267 LEU B C 1
ATOM 9693 O O . LEU B 1 267 ? 20.891 -16.812 -31.969 1 50.75 267 LEU B O 1
ATOM 9697 N N . SER B 1 268 ? 22.688 -15.812 -31.109 1 51.44 268 SER B N 1
ATOM 9698 C CA . SER B 1 268 ? 22.906 -15.031 -32.312 1 51.44 268 SER B CA 1
ATOM 9699 C C . SER B 1 268 ? 23.172 -15.938 -33.531 1 51.44 268 SER B C 1
ATOM 9701 O O . SER B 1 268 ? 22.844 -15.594 -34.656 1 51.44 268 SER B O 1
ATOM 9703 N N . SER B 1 269 ? 23.734 -17.172 -33.281 1 62.5 269 SER B N 1
ATOM 9704 C CA . SER B 1 269 ? 24.094 -18.031 -34.406 1 62.5 269 SER B CA 1
ATOM 9705 C C . SER B 1 269 ? 22.922 -18.906 -34.844 1 62.5 269 SER B C 1
ATOM 9707 O O . SER B 1 269 ? 22.984 -19.578 -35.875 1 62.5 269 SER B O 1
ATOM 9709 N N . LEU B 1 270 ? 21.906 -18.875 -34.156 1 69.75 270 LEU B N 1
ATOM 9710 C CA . LEU B 1 270 ? 20.781 -19.766 -34.469 1 69.75 270 LEU B CA 1
ATOM 9711 C C . LEU B 1 270 ? 19.828 -19.125 -35.438 1 69.75 270 LEU B C 1
ATOM 9713 O O . LEU B 1 270 ? 19.734 -17.891 -35.5 1 69.75 270 LEU B O 1
ATOM 9717 N N . SER B 1 271 ? 19.344 -19.891 -36.375 1 77.06 271 SER B N 1
ATOM 9718 C CA . SER B 1 271 ? 18.328 -19.406 -37.312 1 77.06 271 SER B CA 1
ATOM 9719 C C . SER B 1 271 ? 17.156 -18.781 -36.562 1 77.06 271 SER B C 1
ATOM 9721 O O . SER B 1 271 ? 16.891 -19.109 -35.406 1 77.06 271 SER B O 1
ATOM 9723 N N . PRO B 1 272 ? 16.578 -17.781 -37.062 1 76.62 272 PRO B N 1
ATOM 9724 C CA . PRO B 1 272 ? 15.406 -17.156 -36.438 1 76.62 272 PRO B CA 1
ATOM 9725 C C . PRO B 1 272 ? 14.352 -18.188 -36.031 1 76.62 272 PRO B C 1
ATOM 9727 O O . PRO B 1 272 ? 13.711 -18.031 -35 1 76.62 272 PRO B O 1
ATOM 9730 N N . ALA B 1 273 ? 14.203 -19.203 -36.844 1 78.38 273 ALA B N 1
ATOM 9731 C CA . ALA B 1 273 ? 13.234 -20.25 -36.531 1 78.38 273 ALA B CA 1
ATOM 9732 C C . ALA B 1 273 ? 13.641 -21 -35.281 1 78.38 273 ALA B C 1
ATOM 9734 O O . ALA B 1 273 ? 12.797 -21.297 -34.438 1 78.38 273 ALA B O 1
ATOM 9735 N N . GLU B 1 274 ? 14.828 -21.266 -35.188 1 81 274 GLU B N 1
ATOM 9736 C CA . GLU B 1 274 ? 15.344 -21.969 -34 1 81 274 GLU B CA 1
ATOM 9737 C C . GLU B 1 274 ? 15.227 -21.109 -32.75 1 81 274 GLU B C 1
ATOM 9739 O O . GLU B 1 274 ? 14.93 -21.625 -31.672 1 81 274 GLU B O 1
ATOM 9744 N N . ARG B 1 275 ? 15.375 -19.891 -32.969 1 78.81 275 ARG B N 1
ATOM 9745 C CA . ARG B 1 275 ? 15.266 -18.984 -31.844 1 78.81 275 ARG B CA 1
ATOM 9746 C C . ARG B 1 275 ? 13.844 -18.953 -31.297 1 78.81 275 ARG B C 1
ATOM 9748 O O . ARG B 1 275 ? 13.641 -18.906 -30.078 1 78.81 275 ARG B O 1
ATOM 9755 N N . VAL B 1 276 ? 12.938 -18.969 -32.219 1 83.25 276 VAL B N 1
ATOM 9756 C CA . VAL B 1 276 ? 11.539 -18.953 -31.828 1 83.25 276 VAL B CA 1
ATOM 9757 C C . VAL B 1 276 ? 11.211 -20.219 -31.047 1 83.25 276 VAL B C 1
ATOM 9759 O O . VAL B 1 276 ? 10.531 -20.156 -30.016 1 83.25 276 VAL B O 1
ATOM 9762 N N . ARG B 1 277 ? 11.742 -21.328 -31.453 1 82.75 277 ARG B N 1
ATOM 9763 C CA . ARG B 1 277 ? 11.477 -22.609 -30.812 1 82.75 277 ARG B CA 1
ATOM 9764 C C . ARG B 1 277 ? 12.148 -22.672 -29.438 1 82.75 277 ARG B C 1
ATOM 9766 O O . ARG B 1 277 ? 11.555 -23.172 -28.484 1 82.75 277 ARG B O 1
ATOM 9773 N N . ILE B 1 278 ? 13.266 -22.172 -29.391 1 83.62 278 ILE B N 1
ATOM 9774 C CA . ILE B 1 278 ? 14.008 -22.203 -28.141 1 83.62 278 ILE B CA 1
ATOM 9775 C C . ILE B 1 278 ? 13.312 -21.328 -27.109 1 83.62 278 ILE B C 1
ATOM 9777 O O . ILE B 1 278 ? 13.172 -21.719 -25.938 1 83.62 278 ILE B O 1
ATOM 9781 N N . LYS B 1 279 ? 12.844 -20.188 -27.531 1 84.69 279 LYS B N 1
ATOM 9782 C CA . LYS B 1 279 ? 12.148 -19.281 -26.625 1 84.69 279 LYS B CA 1
ATOM 9783 C C . LYS B 1 279 ? 10.844 -19.891 -26.125 1 84.69 279 LYS B C 1
ATOM 9785 O O . LYS B 1 279 ? 10.492 -19.75 -24.953 1 84.69 279 LYS B O 1
ATOM 9790 N N . ALA B 1 280 ? 10.219 -20.531 -27.047 1 86.94 280 ALA B N 1
ATOM 9791 C CA . ALA B 1 280 ? 8.977 -21.203 -26.672 1 86.94 280 ALA B CA 1
ATOM 9792 C C . ALA B 1 280 ? 9.234 -22.328 -25.672 1 86.94 280 ALA B C 1
ATOM 9794 O O . ALA B 1 280 ? 8.461 -22.531 -24.734 1 86.94 280 ALA B O 1
ATOM 9795 N N . MET B 1 281 ? 10.32 -22.969 -25.906 1 87.94 281 MET B N 1
ATOM 9796 C CA . MET B 1 281 ? 10.68 -24.062 -25 1 87.94 281 MET B CA 1
ATOM 9797 C C . MET B 1 281 ? 11.094 -23.531 -23.641 1 87.94 281 MET B C 1
ATOM 9799 O O . MET B 1 281 ? 10.766 -24.125 -22.609 1 87.94 281 MET B O 1
ATOM 9803 N N . GLU B 1 282 ? 11.711 -22.453 -23.672 1 87.06 282 GLU B N 1
ATOM 9804 C CA . GLU B 1 282 ? 12.109 -21.844 -22.406 1 87.06 282 GLU B CA 1
ATOM 9805 C C . GLU B 1 282 ? 10.891 -21.438 -21.594 1 87.06 282 GLU B C 1
ATOM 9807 O O . GLU B 1 282 ? 10.883 -21.594 -20.359 1 87.06 282 GLU B O 1
ATOM 9812 N N . GLN B 1 283 ? 9.953 -21.031 -22.266 1 89.06 283 GLN B N 1
ATOM 9813 C CA . GLN B 1 283 ? 8.727 -20.641 -21.578 1 89.06 283 GLN B CA 1
ATOM 9814 C C . GLN B 1 283 ? 7.996 -21.859 -21.016 1 89.06 283 GLN B C 1
ATOM 9816 O O . GLN B 1 283 ? 7.473 -21.812 -19.906 1 89.06 283 GLN B O 1
ATOM 9821 N N . ALA B 1 284 ? 8 -22.828 -21.828 1 91.88 284 ALA B N 1
ATOM 9822 C CA . ALA B 1 284 ? 7.355 -24.062 -21.391 1 91.88 284 ALA B CA 1
ATOM 9823 C C . ALA B 1 284 ? 8.07 -24.641 -20.172 1 91.88 284 ALA B C 1
ATOM 9825 O O . ALA B 1 284 ? 7.426 -25.172 -19.25 1 91.88 284 ALA B O 1
ATOM 9826 N N . GLU B 1 285 ? 9.336 -24.531 -20.234 1 91.5 285 GLU B N 1
ATOM 9827 C CA . GLU B 1 285 ? 10.117 -25.047 -19.109 1 91.5 285 GLU B CA 1
ATOM 9828 C C . GLU B 1 285 ? 9.867 -24.219 -17.844 1 91.5 285 GLU B C 1
ATOM 9830 O O . GLU B 1 285 ? 9.781 -24.781 -16.75 1 91.5 285 GLU B O 1
ATOM 9835 N N . MET B 1 286 ? 9.734 -22.984 -18 1 90.5 286 MET B N 1
ATOM 9836 C CA . MET B 1 286 ? 9.414 -22.141 -16.859 1 90.5 286 MET B CA 1
ATOM 9837 C C . MET B 1 286 ? 8.055 -22.5 -16.266 1 90.5 286 MET B C 1
ATOM 9839 O O . MET B 1 286 ? 7.914 -22.594 -15.047 1 90.5 286 MET B O 1
ATOM 9843 N N . ALA B 1 287 ? 7.121 -22.641 -17.125 1 93.12 287 ALA B N 1
ATOM 9844 C CA . ALA B 1 287 ? 5.785 -23.062 -16.688 1 93.12 287 ALA B CA 1
ATOM 9845 C C . ALA B 1 287 ? 5.844 -24.375 -15.914 1 93.12 287 ALA B C 1
ATOM 9847 O O . ALA B 1 287 ? 5.16 -24.531 -14.898 1 93.12 287 ALA B O 1
ATOM 9848 N N . THR B 1 288 ? 6.656 -25.234 -16.406 1 94.69 288 THR B N 1
ATOM 9849 C CA . THR B 1 288 ? 6.789 -26.562 -15.812 1 94.69 288 THR B CA 1
ATOM 9850 C C . THR B 1 288 ? 7.371 -26.469 -14.406 1 94.69 288 THR B C 1
ATOM 9852 O O . THR B 1 288 ? 6.871 -27.109 -13.469 1 94.69 288 THR B O 1
ATOM 9855 N N . VAL B 1 289 ? 8.367 -25.641 -14.266 1 93.31 289 VAL B N 1
ATOM 9856 C CA . VAL B 1 289 ? 9.008 -25.469 -12.969 1 93.31 289 VAL B CA 1
ATOM 9857 C C . VAL B 1 289 ? 7.996 -24.906 -11.969 1 93.31 289 VAL B C 1
ATOM 9859 O O . VAL B 1 289 ? 7.863 -25.422 -10.852 1 93.31 289 VAL B O 1
ATOM 9862 N N . ILE B 1 290 ? 7.25 -23.969 -12.352 1 92.06 290 ILE B N 1
ATOM 9863 C CA . ILE B 1 290 ? 6.273 -23.312 -11.492 1 92.06 290 ILE B CA 1
ATOM 9864 C C . ILE B 1 290 ? 5.176 -24.312 -11.117 1 92.06 290 ILE B C 1
ATOM 9866 O O . ILE B 1 290 ? 4.809 -24.422 -9.945 1 92.06 290 ILE B O 1
ATOM 9870 N N . ALA B 1 291 ? 4.727 -25.016 -12.078 1 95.31 291 ALA B N 1
ATOM 9871 C CA . ALA B 1 291 ? 3.666 -25.984 -11.844 1 95.31 291 ALA B CA 1
ATOM 9872 C C . ALA B 1 291 ? 4.125 -27.078 -10.875 1 95.31 291 ALA B C 1
ATOM 9874 O O . ALA B 1 291 ? 3.365 -27.484 -9.992 1 95.31 291 ALA B O 1
ATOM 9875 N N . ILE B 1 292 ? 5.324 -27.516 -11.086 1 95.12 292 ILE B N 1
ATOM 9876 C CA . ILE B 1 292 ? 5.855 -28.562 -10.211 1 95.12 292 ILE B CA 1
ATOM 9877 C C . ILE B 1 292 ? 5.91 -28.047 -8.773 1 95.12 292 ILE B C 1
ATOM 9879 O O . ILE B 1 292 ? 5.48 -28.734 -7.844 1 95.12 292 ILE B O 1
ATOM 9883 N N . TYR B 1 293 ? 6.355 -26.859 -8.562 1 92.81 293 TYR B N 1
ATOM 9884 C CA . TYR B 1 293 ? 6.43 -26.297 -7.219 1 92.81 293 TYR B CA 1
ATOM 9885 C C . TYR B 1 293 ? 5.047 -26.188 -6.594 1 92.81 293 TYR B C 1
ATOM 9887 O O . TYR B 1 293 ? 4.871 -26.469 -5.406 1 92.81 293 TYR B O 1
ATOM 9895 N N . ILE B 1 294 ? 4.117 -25.828 -7.355 1 93.19 294 ILE B N 1
ATOM 9896 C CA . ILE B 1 294 ? 2.756 -25.672 -6.852 1 93.19 294 ILE B CA 1
ATOM 9897 C C . ILE B 1 294 ? 2.189 -27.047 -6.484 1 93.19 294 ILE B C 1
ATOM 9899 O O . ILE B 1 294 ? 1.69 -27.234 -5.375 1 93.19 294 ILE B O 1
ATOM 9903 N N . LEU B 1 295 ? 2.342 -27.984 -7.398 1 95.62 295 LEU B N 1
ATOM 9904 C CA . LEU B 1 295 ? 1.777 -29.312 -7.195 1 95.62 295 LEU B CA 1
ATOM 9905 C C . LEU B 1 295 ? 2.451 -30.016 -6.023 1 95.62 295 LEU B C 1
ATOM 9907 O O . LEU B 1 295 ? 1.774 -30.578 -5.152 1 95.62 295 LEU B O 1
ATOM 9911 N N . ILE B 1 296 ? 3.738 -29.922 -6.023 1 94.19 296 ILE B N 1
ATOM 9912 C CA . ILE B 1 296 ? 4.473 -30.578 -4.941 1 94.19 296 ILE B CA 1
ATOM 9913 C C . ILE B 1 296 ? 4.195 -29.844 -3.627 1 94.19 296 ILE B C 1
ATOM 9915 O O . ILE B 1 296 ? 4.164 -30.469 -2.561 1 94.19 296 ILE B O 1
ATOM 9919 N N . GLY B 1 297 ? 3.906 -28.547 -3.689 1 91.56 297 GLY B N 1
ATOM 9920 C CA . GLY B 1 297 ? 3.535 -27.781 -2.506 1 91.56 297 GLY B CA 1
ATOM 9921 C C . GLY B 1 297 ? 2.252 -28.281 -1.861 1 91.56 297 GLY B C 1
ATOM 9922 O O . GLY B 1 297 ? 2.115 -28.234 -0.637 1 91.56 297 GLY B O 1
ATOM 9923 N N . PHE B 1 298 ? 1.34 -28.734 -2.633 1 92 298 PHE B N 1
ATOM 9924 C CA . PHE B 1 298 ? 0.093 -29.281 -2.115 1 92 298 PHE B CA 1
ATOM 9925 C C . PHE B 1 298 ? 0.321 -30.656 -1.515 1 92 298 PHE B C 1
ATOM 9927 O O . PHE B 1 298 ? -0.376 -31.062 -0.579 1 92 298 PHE B O 1
ATOM 9934 N N . ARG B 1 299 ? 1.276 -31.359 -2.148 1 90.62 299 ARG B N 1
ATOM 9935 C CA . ARG B 1 299 ? 1.633 -32.688 -1.64 1 90.62 299 ARG B CA 1
ATOM 9936 C C . ARG B 1 299 ? 2.316 -32.562 -0.281 1 90.62 299 ARG B C 1
ATOM 9938 O O . ARG B 1 299 ? 2.02 -33.344 0.629 1 90.62 299 ARG B O 1
ATOM 9945 N N . ASN B 1 300 ? 3.256 -31.578 -0.2 1 87.69 300 ASN B N 1
ATOM 9946 C CA . ASN B 1 300 ? 4.004 -31.281 1.017 1 87.69 300 ASN B CA 1
ATOM 9947 C C . ASN B 1 300 ? 4.211 -29.781 1.198 1 87.69 300 ASN B C 1
ATOM 9949 O O . ASN B 1 300 ? 4.984 -29.156 0.465 1 87.69 300 ASN B O 1
ATOM 9953 N N . LYS B 1 301 ? 3.625 -29.297 2.234 1 79.25 301 LYS B N 1
ATOM 9954 C CA . LYS B 1 301 ? 3.607 -27.859 2.459 1 79.25 301 LYS B CA 1
ATOM 9955 C C . LYS B 1 301 ? 5.004 -27.344 2.775 1 79.25 301 LYS B C 1
ATOM 9957 O O . LYS B 1 301 ? 5.262 -26.141 2.666 1 79.25 301 LYS B O 1
ATOM 9962 N N . MET B 1 302 ? 5.906 -28.188 3.172 1 76.25 302 MET B N 1
ATOM 9963 C CA . MET B 1 302 ? 7.211 -27.75 3.639 1 76.25 302 MET B CA 1
ATOM 9964 C C . MET B 1 302 ? 8.211 -27.688 2.488 1 76.25 302 MET B C 1
ATOM 9966 O O . MET B 1 302 ? 9.32 -27.172 2.65 1 76.25 302 MET B O 1
ATOM 9970 N N . VAL B 1 303 ? 7.711 -28.219 1.302 1 76.75 303 VAL B N 1
ATOM 9971 C CA . VAL B 1 303 ? 8.656 -28.328 0.196 1 76.75 303 VAL B CA 1
ATOM 9972 C C . VAL B 1 303 ? 8.617 -27.047 -0.641 1 76.75 303 VAL B C 1
ATOM 9974 O O . VAL B 1 303 ? 7.551 -26.469 -0.843 1 76.75 303 VAL B O 1
ATOM 9977 N N . GLY B 1 304 ? 9.891 -26.609 -0.97 1 76.12 304 GLY B N 1
ATOM 9978 C CA . GLY B 1 304 ? 10.016 -25.625 -2.029 1 76.12 304 GLY B CA 1
ATOM 9979 C C . GLY B 1 304 ? 10.586 -24.297 -1.551 1 76.12 304 GLY B C 1
ATOM 9980 O O . GLY B 1 304 ? 9.875 -23.5 -0.932 1 76.12 304 GLY B O 1
ATOM 9981 N N . PHE B 1 305 ? 11.859 -24.125 -1.871 1 85.81 305 PHE B N 1
ATOM 9982 C CA . PHE B 1 305 ? 12.562 -22.875 -1.564 1 85.81 305 PHE B CA 1
ATOM 9983 C C . PHE B 1 305 ? 12 -21.719 -2.396 1 85.81 305 PHE B C 1
ATOM 9985 O O . PHE B 1 305 ? 12.055 -20.562 -1.978 1 85.81 305 PHE B O 1
ATOM 9992 N N . PHE B 1 306 ? 11.422 -22.141 -3.459 1 87.69 306 PHE B N 1
ATOM 9993 C CA . PHE B 1 306 ? 10.859 -21.125 -4.348 1 87.69 306 PHE B CA 1
ATOM 9994 C C . PHE B 1 306 ? 9.75 -20.359 -3.652 1 87.69 306 PHE B C 1
ATOM 9996 O O . PHE B 1 306 ? 9.648 -19.141 -3.803 1 87.69 306 PHE B O 1
ATOM 10003 N N . ARG B 1 307 ? 9.016 -21 -2.906 1 90.06 307 ARG B N 1
ATOM 10004 C CA . ARG B 1 307 ? 7.895 -20.375 -2.205 1 90.06 307 ARG B CA 1
ATOM 10005 C C . ARG B 1 307 ? 8.383 -19.453 -1.104 1 90.06 307 ARG B C 1
ATOM 10007 O O . ARG B 1 307 ? 7.785 -18.391 -0.861 1 90.06 307 ARG B O 1
ATOM 10014 N N . THR B 1 308 ? 9.406 -19.875 -0.469 1 89.25 308 THR B N 1
ATOM 10015 C CA . THR B 1 308 ? 10.023 -19.047 0.559 1 89.25 308 THR B CA 1
ATOM 10016 C C . THR B 1 308 ? 10.633 -17.781 -0.055 1 89.25 308 THR B C 1
ATOM 10018 O O . THR B 1 308 ? 10.406 -16.672 0.436 1 89.25 308 THR B O 1
ATOM 10021 N N . PHE B 1 309 ? 11.344 -18.094 -1.06 1 90.06 309 PHE B N 1
ATOM 10022 C CA . PHE B 1 309 ? 11.992 -17 -1.775 1 90.06 309 PHE B CA 1
ATOM 10023 C C . PHE B 1 309 ? 10.961 -15.977 -2.244 1 90.06 309 PHE B C 1
ATOM 10025 O O . PHE B 1 309 ? 11.133 -14.773 -2.031 1 90.06 309 PHE B O 1
ATOM 10032 N N . THR B 1 310 ? 9.867 -16.422 -2.848 1 90.81 310 THR B N 1
ATOM 10033 C CA . THR B 1 310 ? 8.82 -15.547 -3.35 1 90.81 310 THR B CA 1
ATOM 10034 C C . THR B 1 310 ? 8.156 -14.789 -2.205 1 90.81 310 THR B C 1
ATOM 10036 O O . THR B 1 310 ? 7.883 -13.594 -2.322 1 90.81 310 THR B O 1
ATOM 10039 N N . GLY B 1 311 ? 7.926 -15.508 -1.142 1 91.44 311 GLY B N 1
ATOM 10040 C CA . GLY B 1 311 ? 7.324 -14.883 0.024 1 91.44 311 GLY B CA 1
ATOM 10041 C C . GLY B 1 311 ? 8.164 -13.75 0.591 1 91.44 311 GLY B C 1
ATOM 10042 O O . GLY B 1 311 ? 7.645 -12.68 0.901 1 91.44 311 GLY B O 1
ATOM 10043 N N . VAL B 1 312 ? 9.422 -13.945 0.669 1 90.88 312 VAL B N 1
ATOM 10044 C CA . VAL B 1 312 ? 10.336 -12.945 1.213 1 90.88 312 VAL B CA 1
ATOM 10045 C C . VAL B 1 312 ? 10.383 -11.734 0.285 1 90.88 312 VAL B C 1
ATOM 10047 O O . VAL B 1 312 ? 10.359 -10.586 0.745 1 90.88 312 VAL B O 1
ATOM 10050 N N . ALA B 1 313 ? 10.461 -12.008 -0.981 1 91 313 ALA B N 1
ATOM 10051 C CA . ALA B 1 313 ? 10.492 -10.922 -1.961 1 91 313 ALA B CA 1
ATOM 10052 C C . ALA B 1 313 ? 9.203 -10.109 -1.93 1 91 313 ALA B C 1
ATOM 10054 O O . ALA B 1 313 ? 9.234 -8.883 -2.047 1 91 313 ALA B O 1
ATOM 10055 N N . LEU B 1 314 ? 8.133 -10.812 -1.775 1 90.5 314 LEU B N 1
ATOM 10056 C CA . LEU B 1 314 ? 6.844 -10.125 -1.7 1 90.5 314 LEU B CA 1
ATOM 10057 C C . LEU B 1 314 ? 6.73 -9.328 -0.407 1 90.5 314 LEU B C 1
ATOM 10059 O O . LEU B 1 314 ? 6.156 -8.234 -0.396 1 90.5 314 LEU B O 1
ATOM 10063 N N . PHE B 1 315 ? 7.238 -9.852 0.625 1 90.62 315 PHE B N 1
ATOM 10064 C CA . PHE B 1 315 ? 7.266 -9.117 1.888 1 90.62 315 PHE B CA 1
ATOM 10065 C C . PHE B 1 315 ? 8.062 -7.828 1.749 1 90.62 315 PHE B C 1
ATOM 10067 O O . PHE B 1 315 ? 7.637 -6.777 2.234 1 90.62 315 PHE B O 1
ATOM 10074 N N . ALA B 1 316 ? 9.125 -7.941 1.109 1 87.88 316 ALA B N 1
ATOM 10075 C CA . ALA B 1 316 ? 9.984 -6.785 0.874 1 87.88 316 ALA B CA 1
ATOM 10076 C C . ALA B 1 316 ? 9.266 -5.73 0.037 1 87.88 316 ALA B C 1
ATOM 10078 O O . ALA B 1 316 ? 9.609 -4.543 0.095 1 87.88 316 ALA B O 1
ATOM 10079 N N . SER B 1 317 ? 8.289 -6.176 -0.741 1 86.06 317 SER B N 1
ATOM 10080 C CA . SER B 1 317 ? 7.523 -5.266 -1.587 1 86.06 317 SER B CA 1
ATOM 10081 C C . SER B 1 317 ? 6.324 -4.688 -0.839 1 86.06 317 SER B C 1
ATOM 10083 O O . SER B 1 317 ? 5.48 -4.016 -1.433 1 86.06 317 SER B O 1
ATOM 10085 N N . ASN B 1 318 ? 6.18 -4.953 0.418 1 83.44 318 ASN B N 1
ATOM 10086 C CA . ASN B 1 318 ? 5.156 -4.418 1.312 1 83.44 318 ASN B CA 1
ATOM 10087 C C . ASN B 1 318 ? 3.754 -4.801 0.849 1 83.44 318 ASN B C 1
ATOM 10089 O O . ASN B 1 318 ? 2.865 -3.947 0.781 1 83.44 318 ASN B O 1
ATOM 10093 N N . ILE B 1 319 ? 3.625 -6.035 0.526 1 85.44 319 ILE B N 1
ATOM 10094 C CA . ILE B 1 319 ? 2.312 -6.523 0.117 1 85.44 319 ILE B CA 1
ATOM 10095 C C . ILE B 1 319 ? 1.447 -6.773 1.35 1 85.44 319 ILE B C 1
ATOM 10097 O O . ILE B 1 319 ? 1.956 -7.156 2.406 1 85.44 319 ILE B O 1
ATOM 10101 N N . HIS B 1 320 ? 0.181 -6.488 1.154 1 81.56 320 HIS B N 1
ATOM 10102 C CA . HIS B 1 320 ? -0.756 -6.648 2.262 1 81.56 320 HIS B CA 1
ATOM 10103 C C . HIS B 1 320 ? -0.874 -8.109 2.676 1 81.56 320 HIS B C 1
ATOM 10105 O O . HIS B 1 320 ? -0.796 -9.008 1.834 1 81.56 320 HIS B O 1
ATOM 10111 N N . LYS B 1 321 ? -1.173 -8.328 3.932 1 82.44 321 LYS B N 1
ATOM 10112 C CA . LYS B 1 321 ? -1.25 -9.656 4.535 1 82.44 321 LYS B CA 1
ATOM 10113 C C . LYS B 1 321 ? -2.303 -10.508 3.842 1 82.44 321 LYS B C 1
ATOM 10115 O O . LYS B 1 321 ? -2.141 -11.727 3.723 1 82.44 321 LYS B O 1
ATOM 10120 N N . SER B 1 322 ? -3.365 -9.922 3.375 1 81.75 322 SER B N 1
ATOM 10121 C CA . SER B 1 322 ? -4.449 -10.664 2.744 1 81.75 322 SER B CA 1
ATOM 10122 C C . SER B 1 322 ? -3.98 -11.344 1.457 1 81.75 322 SER B C 1
ATOM 10124 O O . SER B 1 322 ? -4.477 -12.406 1.093 1 81.75 322 SER B O 1
ATOM 10126 N N . VAL B 1 323 ? -3.021 -10.789 0.808 1 85.44 323 VAL B N 1
ATOM 10127 C CA . VAL B 1 323 ? -2.51 -11.344 -0.441 1 85.44 323 VAL B CA 1
ATOM 10128 C C . VAL B 1 323 ? -1.676 -12.594 -0.15 1 85.44 323 VAL B C 1
ATOM 10130 O O . VAL B 1 323 ? -1.665 -13.539 -0.941 1 85.44 323 VAL B O 1
ATOM 10133 N N . PHE B 1 324 ? -1.038 -12.602 1.029 1 89.12 324 PHE B N 1
ATOM 10134 C CA . PHE B 1 324 ? -0.283 -13.781 1.433 1 89.12 324 PHE B CA 1
ATOM 10135 C C . PHE B 1 324 ? -1.213 -14.961 1.664 1 89.12 324 PHE B C 1
ATOM 10137 O O . PHE B 1 324 ? -0.844 -16.109 1.4 1 89.12 324 PHE B O 1
ATOM 10144 N N . HIS B 1 325 ? -2.379 -14.609 2.135 1 89.81 325 HIS B N 1
ATOM 10145 C CA . HIS B 1 325 ? -3.354 -15.672 2.346 1 89.81 325 HIS B CA 1
ATOM 10146 C C . HIS B 1 325 ? -3.762 -16.312 1.023 1 89.81 325 HIS B C 1
ATOM 10148 O O . HIS B 1 325 ? -3.84 -17.547 0.923 1 89.81 325 HIS B O 1
ATOM 10154 N N . VAL B 1 326 ? -3.926 -15.469 0.091 1 90.25 326 VAL B N 1
ATOM 10155 C CA . VAL B 1 326 ? -4.355 -15.93 -1.227 1 90.25 326 VAL B CA 1
ATOM 10156 C C . VAL B 1 326 ? -3.223 -16.703 -1.896 1 90.25 326 VAL B C 1
ATOM 10158 O O . VAL B 1 326 ? -3.414 -17.844 -2.332 1 90.25 326 VAL B O 1
ATOM 10161 N N . LEU B 1 327 ? -2.051 -16.172 -1.945 1 91.94 327 LEU B N 1
ATOM 10162 C CA . LEU B 1 327 ? -0.914 -16.781 -2.619 1 91.94 327 LEU B CA 1
ATOM 10163 C C . LEU B 1 327 ? -0.431 -18.016 -1.858 1 91.94 327 LEU B C 1
ATOM 10165 O O . LEU B 1 327 ? 0.071 -18.969 -2.461 1 91.94 327 LEU B O 1
ATOM 10169 N N . GLY B 1 328 ? -0.633 -17.938 -0.524 1 91 328 GLY B N 1
ATOM 10170 C CA . GLY B 1 328 ? -0.308 -19.109 0.282 1 91 328 GLY B CA 1
ATOM 10171 C C . GLY B 1 328 ? -1.205 -20.297 0.001 1 91 328 GLY B C 1
ATOM 10172 O O . GLY B 1 328 ? -0.733 -21.438 -0.072 1 91 328 GLY B O 1
ATOM 10173 N N . ARG B 1 329 ? -2.428 -19.984 -0.198 1 90.56 329 ARG B N 1
ATOM 10174 C CA . ARG B 1 329 ? -3.381 -21.047 -0.507 1 90.56 329 ARG B CA 1
ATOM 10175 C C . ARG B 1 329 ? -3.117 -21.641 -1.89 1 90.56 329 ARG B C 1
ATOM 10177 O O . ARG B 1 329 ? -3.35 -22.828 -2.119 1 90.56 329 ARG B O 1
ATOM 10184 N N . MET B 1 330 ? -2.547 -20.875 -2.768 1 91.31 330 MET B N 1
ATOM 10185 C CA . MET B 1 330 ? -2.205 -21.344 -4.109 1 91.31 330 MET B CA 1
ATOM 10186 C C . MET B 1 330 ? -0.812 -21.953 -4.137 1 91.31 330 MET B C 1
ATOM 10188 O O . MET B 1 330 ? -0.343 -22.406 -5.188 1 91.31 330 MET B O 1
ATOM 10192 N N . ARG B 1 331 ? -0.154 -21.938 -3.045 1 92.69 331 ARG B N 1
ATOM 10193 C CA . ARG B 1 331 ? 1.173 -22.516 -2.838 1 92.69 331 ARG B CA 1
ATOM 10194 C C . ARG B 1 331 ? 2.213 -21.812 -3.705 1 92.69 331 ARG B C 1
ATOM 10196 O O . ARG B 1 331 ? 3.133 -22.453 -4.219 1 92.69 331 ARG B O 1
ATOM 10203 N N . ILE B 1 332 ? 2.041 -20.578 -3.904 1 91.25 332 ILE B N 1
ATOM 10204 C CA . ILE B 1 332 ? 3.008 -19.734 -4.598 1 91.25 332 ILE B CA 1
ATOM 10205 C C . ILE B 1 332 ? 3.965 -19.109 -3.586 1 91.25 332 ILE B C 1
ATOM 10207 O O . ILE B 1 332 ? 5.141 -18.891 -3.887 1 91.25 332 ILE B O 1
ATOM 10211 N N . SER B 1 333 ? 3.377 -18.797 -2.484 1 92 333 SER B N 1
ATOM 10212 C CA . SER B 1 333 ? 4.141 -18.266 -1.362 1 92 333 SER B CA 1
ATOM 10213 C C . SER B 1 333 ? 3.869 -19.047 -0.083 1 92 333 SER B C 1
ATOM 10215 O O . SER B 1 333 ? 2.879 -19.781 0.006 1 92 333 SER B O 1
ATOM 10217 N N . ARG B 1 334 ? 4.848 -18.938 0.813 1 91.56 334 ARG B N 1
ATOM 10218 C CA . ARG B 1 334 ? 4.57 -19.438 2.158 1 91.56 334 ARG B CA 1
ATOM 10219 C C . ARG B 1 334 ? 3.58 -18.531 2.883 1 91.56 334 ARG B C 1
ATOM 10221 O O . ARG B 1 334 ? 3.289 -17.422 2.422 1 91.56 334 ARG B O 1
ATOM 10228 N N . SER B 1 335 ? 2.982 -19.078 3.957 1 89.12 335 SER B N 1
ATOM 10229 C CA . SER B 1 335 ? 2.068 -18.266 4.762 1 89.12 335 SER B CA 1
ATOM 10230 C C . SER B 1 335 ? 2.779 -17.062 5.371 1 89.12 335 SER B C 1
ATOM 10232 O O . SER B 1 335 ? 4.004 -17.062 5.492 1 89.12 335 SER B O 1
ATOM 10234 N N . TYR B 1 336 ? 2.025 -16.094 5.691 1 89.56 336 TYR B N 1
ATOM 10235 C CA . TYR B 1 336 ? 2.584 -14.883 6.297 1 89.56 336 TYR B CA 1
ATOM 10236 C C . TYR B 1 336 ? 3.32 -15.219 7.59 1 89.56 336 TYR B C 1
ATOM 10238 O O . TYR B 1 336 ? 4.414 -14.703 7.836 1 89.56 336 TYR B O 1
ATOM 10246 N N . SER B 1 337 ? 2.727 -16.031 8.398 1 87.38 337 SER B N 1
ATOM 10247 C CA . SER B 1 337 ? 3.338 -16.422 9.672 1 87.38 337 SER B CA 1
ATOM 10248 C C . SER B 1 337 ? 4.664 -17.141 9.445 1 87.38 337 SER B C 1
ATOM 10250 O O . SER B 1 337 ? 5.629 -16.906 10.188 1 87.38 337 SER B O 1
ATOM 10252 N N . SER B 1 338 ? 4.734 -17.969 8.406 1 88.44 338 SER B N 1
ATOM 10253 C CA . SER B 1 338 ? 5.977 -18.672 8.094 1 88.44 338 SER B CA 1
ATOM 10254 C C . SER B 1 338 ? 7.059 -17.688 7.637 1 88.44 338 SER B C 1
ATOM 10256 O O . SER B 1 338 ? 8.227 -17.828 8.008 1 88.44 338 SER B O 1
ATOM 10258 N N . ILE B 1 339 ? 6.676 -16.766 6.801 1 89.31 339 ILE B N 1
ATOM 10259 C CA . ILE B 1 339 ? 7.633 -15.773 6.328 1 89.31 339 ILE B CA 1
ATOM 10260 C C . ILE B 1 339 ? 8.188 -14.984 7.512 1 89.31 339 ILE B C 1
ATOM 10262 O O . ILE B 1 339 ? 9.391 -14.734 7.59 1 89.31 339 ILE B O 1
ATOM 10266 N N . ARG B 1 340 ? 7.324 -14.633 8.445 1 86.94 340 ARG B N 1
ATOM 10267 C CA . ARG B 1 340 ? 7.762 -13.906 9.633 1 86.94 340 ARG B CA 1
ATOM 10268 C C . ARG B 1 340 ? 8.773 -14.727 10.43 1 86.94 340 ARG B C 1
ATOM 10270 O O . ARG B 1 340 ? 9.75 -14.188 10.945 1 86.94 340 ARG B O 1
ATOM 10277 N N . HIS B 1 341 ? 8.57 -15.969 10.438 1 87.31 341 HIS B N 1
ATOM 10278 C CA . HIS B 1 341 ? 9.492 -16.859 11.133 1 87.31 341 HIS B CA 1
ATOM 10279 C C . HIS B 1 341 ? 10.844 -16.906 10.43 1 87.31 341 HIS B C 1
ATOM 10281 O O . HIS B 1 341 ? 11.891 -16.891 11.086 1 87.31 341 HIS B O 1
ATOM 10287 N N . TYR B 1 342 ? 10.828 -16.953 9.188 1 86.56 342 TYR B N 1
ATOM 10288 C CA . TYR B 1 342 ? 12.07 -16.969 8.43 1 86.56 342 TYR B CA 1
ATOM 10289 C C . TYR B 1 342 ? 12.836 -15.664 8.602 1 86.56 342 TYR B C 1
ATOM 10291 O O . TYR B 1 342 ? 14.07 -15.656 8.641 1 86.56 342 TYR B O 1
ATOM 10299 N N . LEU B 1 343 ? 12.094 -14.617 8.656 1 88.12 343 LEU B N 1
ATOM 10300 C CA . LEU B 1 343 ? 12.719 -13.305 8.797 1 88.12 343 LEU B CA 1
ATOM 10301 C C . LEU B 1 343 ? 13.406 -13.172 10.148 1 88.12 343 LEU B C 1
ATOM 10303 O O . LEU B 1 343 ? 14.297 -12.336 10.312 1 88.12 343 LEU B O 1
ATOM 10307 N N . GLU B 1 344 ? 13 -14 11.07 1 85.75 344 GLU B N 1
ATOM 10308 C CA . GLU B 1 344 ? 13.672 -14.031 12.367 1 85.75 344 GLU B CA 1
ATOM 10309 C C . GLU B 1 344 ? 14.984 -14.805 12.297 1 85.75 344 GLU B C 1
ATOM 10311 O O . GLU B 1 344 ? 15.898 -14.547 13.086 1 85.75 344 GLU B O 1
ATOM 10316 N N . ARG B 1 345 ? 15.125 -15.617 11.281 1 83.5 345 ARG B N 1
ATOM 10317 C CA . ARG B 1 345 ? 16.297 -16.484 11.188 1 83.5 345 ARG B CA 1
ATOM 10318 C C . ARG B 1 345 ? 17.312 -15.914 10.195 1 83.5 345 ARG B C 1
ATOM 10320 O O . ARG B 1 345 ? 18.516 -16.125 10.336 1 83.5 345 ARG B O 1
ATOM 10327 N N . LEU B 1 346 ? 16.859 -15.25 9.234 1 84.31 346 LEU B N 1
ATOM 10328 C CA . LEU B 1 346 ? 17.703 -14.727 8.164 1 84.31 346 LEU B CA 1
ATOM 10329 C C . LEU B 1 346 ? 18.766 -13.789 8.719 1 84.31 346 LEU B C 1
ATOM 10331 O O . LEU B 1 346 ? 19.922 -13.82 8.273 1 84.31 346 LEU B O 1
ATOM 10335 N N . PRO B 1 347 ? 18.375 -13.047 9.805 1 82.94 347 PRO B N 1
ATOM 10336 C CA . PRO B 1 347 ? 19.391 -12.102 10.297 1 82.94 347 PRO B CA 1
ATOM 10337 C C . PRO B 1 347 ? 20.578 -12.797 10.945 1 82.94 347 PRO B C 1
ATOM 10339 O O . PRO B 1 347 ? 21.625 -12.164 11.172 1 82.94 347 PRO B O 1
ATOM 10342 N N . GLU B 1 348 ? 20.438 -14.047 11.219 1 82.25 348 GLU B N 1
ATOM 10343 C CA . GLU B 1 348 ? 21.547 -14.75 11.867 1 82.25 348 GLU B CA 1
ATOM 10344 C C . GLU B 1 348 ? 22.812 -14.68 11.031 1 82.25 348 GLU B C 1
ATOM 10346 O O . GLU B 1 348 ? 23.906 -14.477 11.57 1 82.25 348 GLU B O 1
ATOM 10351 N N . ALA B 1 349 ? 22.672 -14.75 9.805 1 76.5 349 ALA B N 1
ATOM 10352 C CA . ALA B 1 349 ? 23.828 -14.586 8.938 1 76.5 349 ALA B CA 1
ATOM 10353 C C . ALA B 1 349 ? 24.359 -13.156 8.977 1 76.5 349 ALA B C 1
ATOM 10355 O O . ALA B 1 349 ? 25.562 -12.93 8.945 1 76.5 349 ALA B O 1
ATOM 10356 N N . ALA B 1 350 ? 23.453 -12.258 8.992 1 82.38 350 ALA B N 1
ATOM 10357 C CA . ALA B 1 350 ? 23.844 -10.852 9.047 1 82.38 350 ALA B CA 1
ATOM 10358 C C . ALA B 1 350 ? 24.594 -10.547 10.344 1 82.38 350 ALA B C 1
ATOM 10360 O O . ALA B 1 350 ? 25.578 -9.797 10.336 1 82.38 350 ALA B O 1
ATOM 10361 N N . LYS B 1 351 ? 24.141 -11.172 11.359 1 89.5 351 LYS B N 1
ATOM 10362 C CA . LYS B 1 351 ? 24.812 -11.008 12.641 1 89.5 351 LYS B CA 1
ATOM 10363 C C . LYS B 1 351 ? 26.234 -11.586 12.594 1 89.5 351 LYS B C 1
ATOM 10365 O O . LYS B 1 351 ? 27.172 -10.977 13.109 1 89.5 351 LYS B O 1
ATOM 10370 N N . VAL B 1 352 ? 26.281 -12.703 11.945 1 88.12 352 VAL B N 1
ATOM 10371 C CA . VAL B 1 352 ? 27.578 -13.336 11.812 1 88.12 352 VAL B CA 1
ATOM 10372 C C . VAL B 1 352 ? 28.5 -12.469 10.953 1 88.12 352 VAL B C 1
ATOM 10374 O O . VAL B 1 352 ? 29.688 -12.305 11.266 1 88.12 352 VAL B O 1
ATOM 10377 N N . ASP B 1 353 ? 27.953 -11.922 9.961 1 87.31 353 ASP B N 1
ATOM 10378 C CA . ASP B 1 353 ? 28.734 -11.062 9.078 1 87.31 353 ASP B CA 1
ATOM 10379 C C . ASP B 1 353 ? 29.203 -9.805 9.805 1 87.31 353 ASP B C 1
ATOM 10381 O O . ASP B 1 353 ? 30.328 -9.336 9.578 1 87.31 353 ASP B O 1
ATOM 10385 N N . LEU B 1 354 ? 28.391 -9.273 10.586 1 94 354 LEU B N 1
ATOM 10386 C CA . LEU B 1 354 ? 28.75 -8.078 11.344 1 94 354 LEU B CA 1
ATOM 10387 C C . LEU B 1 354 ? 29.875 -8.383 12.328 1 94 354 LEU B C 1
ATOM 10389 O O . LEU B 1 354 ? 30.828 -7.613 12.445 1 94 354 LEU B O 1
ATOM 10393 N N . LYS B 1 355 ? 29.75 -9.484 12.984 1 95.19 355 LYS B N 1
ATOM 10394 C CA . LYS B 1 355 ? 30.797 -9.891 13.906 1 95.19 355 LYS B CA 1
ATOM 10395 C C . LYS B 1 355 ? 32.094 -10.195 13.164 1 95.19 355 LYS B C 1
ATOM 10397 O O . LYS B 1 355 ? 33.188 -9.852 13.633 1 95.19 355 LYS B O 1
ATOM 10402 N N . ALA B 1 356 ? 31.906 -10.82 12.023 1 94.06 356 ALA B N 1
ATOM 10403 C CA . ALA B 1 356 ? 33.094 -11.102 11.203 1 94.06 356 ALA B CA 1
ATOM 10404 C C . ALA B 1 356 ? 33.781 -9.812 10.758 1 94.06 356 ALA B C 1
ATOM 10406 O O . ALA B 1 356 ? 35 -9.75 10.672 1 94.06 356 ALA B O 1
ATOM 10407 N N . LEU B 1 357 ? 33 -8.859 10.461 1 94.44 357 LEU B N 1
ATOM 10408 C CA . LEU B 1 357 ? 33.531 -7.57 10.062 1 94.44 357 LEU B CA 1
ATOM 10409 C C . LEU B 1 357 ? 34.344 -6.953 11.195 1 94.44 357 LEU B C 1
ATOM 10411 O O . LEU B 1 357 ? 35.438 -6.398 10.961 1 94.44 357 LEU B O 1
ATOM 10415 N N . GLY B 1 358 ? 33.812 -7 12.406 1 96.31 358 GLY B N 1
ATOM 10416 C CA . GLY B 1 358 ? 34.562 -6.535 13.562 1 96.31 358 GLY B CA 1
ATOM 10417 C C . GLY B 1 358 ? 35.875 -7.27 13.758 1 96.31 358 GLY B C 1
ATOM 10418 O O . GLY B 1 358 ? 36.938 -6.645 13.984 1 96.31 358 GLY B O 1
ATOM 10419 N N . GLN B 1 359 ? 35.781 -8.539 13.578 1 95.5 359 GLN B N 1
ATOM 10420 C CA . GLN B 1 359 ? 37 -9.359 13.734 1 95.5 359 GLN B CA 1
ATOM 10421 C C . GLN B 1 359 ? 38 -9.055 12.648 1 95.5 359 GLN B C 1
ATOM 10423 O O . GLN B 1 359 ? 39.219 -8.945 12.93 1 95.5 359 GLN B O 1
ATOM 10428 N N . ARG B 1 360 ? 37.531 -8.93 11.492 1 95.06 360 ARG B N 1
ATOM 10429 C CA . ARG B 1 360 ? 38.438 -8.641 10.383 1 95.06 360 ARG B CA 1
ATOM 10430 C C . ARG B 1 360 ? 39.125 -7.285 10.562 1 95.06 360 ARG B C 1
ATOM 10432 O O . ARG B 1 360 ? 40.281 -7.113 10.195 1 95.06 360 ARG B O 1
ATOM 10439 N N . ALA B 1 361 ? 38.438 -6.348 11.047 1 96.38 361 ALA B N 1
ATOM 10440 C CA . ALA B 1 361 ? 39.031 -5.031 11.305 1 96.38 361 ALA B CA 1
ATOM 10441 C C . ALA B 1 361 ? 40.188 -5.133 12.289 1 96.38 361 ALA B C 1
ATOM 10443 O O . ALA B 1 361 ? 41.219 -4.516 12.094 1 96.38 361 ALA B O 1
ATOM 10444 N N . PHE B 1 362 ? 39.969 -5.898 13.312 1 95.31 362 PHE B N 1
ATOM 10445 C CA . PHE B 1 362 ? 41.031 -6.07 14.312 1 95.31 362 PHE B CA 1
ATOM 10446 C C . PHE B 1 362 ? 42.219 -6.844 13.734 1 95.31 362 PHE B C 1
ATOM 10448 O O . PHE B 1 362 ? 43.375 -6.469 13.945 1 95.31 362 PHE B O 1
ATOM 10455 N N . ASP B 1 363 ? 41.875 -7.93 12.969 1 94 363 ASP B N 1
ATOM 10456 C CA . ASP B 1 363 ? 42.938 -8.734 12.359 1 94 363 ASP B CA 1
ATOM 10457 C C . ASP B 1 363 ? 43.75 -7.906 11.375 1 94 363 ASP B C 1
ATOM 10459 O O . ASP B 1 363 ? 44.938 -8.156 11.203 1 94 363 ASP B O 1
ATOM 10463 N N . SER B 1 364 ? 43.094 -6.969 10.82 1 94.44 364 SER B N 1
ATOM 10464 C CA . SER B 1 364 ? 43.75 -6.129 9.82 1 94.44 364 SER B CA 1
ATOM 10465 C C . SER B 1 364 ? 44.781 -5.199 10.453 1 94.44 364 SER B C 1
ATOM 10467 O O . SER B 1 364 ? 45.562 -4.586 9.75 1 94.44 364 SER B O 1
ATOM 10469 N N . MET B 1 365 ? 44.781 -5.094 11.766 1 92.12 365 MET B N 1
ATOM 10470 C CA . MET B 1 365 ? 45.75 -4.258 12.477 1 92.12 365 MET B CA 1
ATOM 10471 C C . MET B 1 365 ? 47.125 -4.922 12.539 1 92.12 365 MET B C 1
ATOM 10473 O O . MET B 1 365 ? 48.125 -4.258 12.789 1 92.12 365 MET B O 1
ATOM 10477 N N . GLN B 1 366 ? 47.031 -6.18 12.258 1 86.38 366 GLN B N 1
ATOM 10478 C CA . GLN B 1 366 ? 48.281 -6.902 12.281 1 86.38 366 GLN B CA 1
ATOM 10479 C C . GLN B 1 366 ? 49.156 -6.57 11.055 1 86.38 366 GLN B C 1
ATOM 10481 O O . GLN B 1 366 ? 48.625 -6.371 9.961 1 86.38 366 GLN B O 1
ATOM 10486 N N . ASP B 1 367 ? 50.406 -6.449 11.164 1 78.25 367 ASP B N 1
ATOM 10487 C CA . ASP B 1 367 ? 51.344 -6.004 10.125 1 78.25 367 ASP B CA 1
ATOM 10488 C C . ASP B 1 367 ? 51.375 -6.984 8.953 1 78.25 367 ASP B C 1
ATOM 10490 O O . ASP B 1 367 ? 51.594 -6.586 7.805 1 78.25 367 ASP B O 1
ATOM 10494 N N . ASP B 1 368 ? 51.062 -8.188 9.133 1 80.12 368 ASP B N 1
ATOM 10495 C CA . ASP B 1 368 ? 51.188 -9.195 8.094 1 80.12 368 ASP B CA 1
ATOM 10496 C C . ASP B 1 368 ? 49.875 -9.414 7.375 1 80.12 368 ASP B C 1
ATOM 10498 O O . ASP B 1 368 ? 49.75 -10.281 6.504 1 80.12 368 ASP B O 1
ATOM 10502 N N . CYS B 1 369 ? 48.938 -8.508 7.711 1 82.69 369 CYS B N 1
ATOM 10503 C CA . CYS B 1 369 ? 47.656 -8.734 7.09 1 82.69 369 CYS B CA 1
ATOM 10504 C C . CYS B 1 369 ? 47.688 -8.336 5.617 1 82.69 369 CYS B C 1
ATOM 10506 O O . CYS B 1 369 ? 48.062 -7.215 5.281 1 82.69 369 CYS B O 1
ATOM 10508 N N . GLN B 1 370 ? 47.406 -9.25 4.672 1 79.19 370 GLN B N 1
ATOM 10509 C CA . GLN B 1 370 ? 47.5 -9.031 3.23 1 79.19 370 GLN B CA 1
ATOM 10510 C C . GLN B 1 370 ? 46.281 -8.289 2.707 1 79.19 370 GLN B C 1
ATOM 10512 O O . GLN B 1 370 ? 46.375 -7.465 1.798 1 79.19 370 GLN B O 1
ATOM 10517 N N . ASP B 1 371 ? 45.062 -8.555 3.264 1 82.44 371 ASP B N 1
ATOM 10518 C CA . ASP B 1 371 ? 43.844 -7.941 2.768 1 82.44 371 ASP B CA 1
ATOM 10519 C C . ASP B 1 371 ? 43.094 -7.223 3.891 1 82.44 371 ASP B C 1
ATOM 10521 O O . ASP B 1 371 ? 42.031 -7.688 4.344 1 82.44 371 ASP B O 1
ATOM 10525 N N . PRO B 1 372 ? 43.594 -6.02 4.23 1 90.31 372 PRO B N 1
ATOM 10526 C CA . PRO B 1 372 ? 42.938 -5.309 5.332 1 90.31 372 PRO B CA 1
ATOM 10527 C C . PRO B 1 372 ? 41.5 -4.883 4.996 1 90.31 372 PRO B C 1
ATOM 10529 O O . PRO B 1 372 ? 41.25 -4.48 3.863 1 90.31 372 PRO B O 1
ATOM 10532 N N . GLU B 1 373 ? 40.625 -5.145 5.914 1 93.94 373 GLU B N 1
ATOM 10533 C CA . GLU B 1 373 ? 39.219 -4.766 5.77 1 93.94 373 GLU B CA 1
ATOM 10534 C C . GLU B 1 373 ? 38.719 -3.967 6.973 1 93.94 373 GLU B C 1
ATOM 10536 O O . GLU B 1 373 ? 38.812 -4.43 8.109 1 93.94 373 GLU B O 1
ATOM 10541 N N . PHE B 1 374 ? 38.344 -2.75 6.711 1 97.38 374 PHE B N 1
ATOM 10542 C CA . PHE B 1 374 ? 37.812 -1.875 7.742 1 97.38 374 PHE B CA 1
ATOM 10543 C C . PHE B 1 374 ? 36.406 -1.414 7.367 1 97.38 374 PHE B C 1
ATOM 10545 O O . PHE B 1 374 ? 35.906 -1.706 6.273 1 97.38 374 PHE B O 1
ATOM 10552 N N . PHE B 1 375 ? 35.719 -0.815 8.305 1 97.81 375 PHE B N 1
ATOM 10553 C CA . PHE B 1 375 ? 34.375 -0.339 8.016 1 97.81 375 PHE B CA 1
ATOM 10554 C C . PHE B 1 375 ? 34.062 0.924 8.812 1 97.81 375 PHE B C 1
ATOM 10556 O O . PHE B 1 375 ? 34.812 1.303 9.703 1 97.81 375 PHE B O 1
ATOM 10563 N N . ILE B 1 376 ? 32.969 1.661 8.422 1 98.38 376 ILE B N 1
ATOM 10564 C CA . ILE B 1 376 ? 32.5 2.887 9.047 1 98.38 376 ILE B CA 1
ATOM 10565 C C . ILE B 1 376 ? 31.172 2.615 9.75 1 98.38 376 ILE B C 1
ATOM 10567 O O . ILE B 1 376 ? 30.281 1.967 9.188 1 98.38 376 ILE B O 1
ATOM 10571 N N . PHE B 1 377 ? 31.078 3.041 11.039 1 98.38 377 PHE B N 1
ATOM 10572 C CA . PHE B 1 377 ? 29.766 3.143 11.656 1 98.38 377 PHE B CA 1
ATOM 10573 C C . PHE B 1 377 ? 29 4.336 11.102 1 98.38 377 PHE B C 1
ATOM 10575 O O . PHE B 1 377 ? 29.375 5.484 11.336 1 98.38 377 PHE B O 1
ATOM 10582 N N . ASN B 1 378 ? 27.969 4.047 10.352 1 98.06 378 ASN B N 1
ATOM 10583 C CA . ASN B 1 378 ? 27.125 5.113 9.82 1 98.06 378 ASN B CA 1
ATOM 10584 C C . ASN B 1 378 ? 25.719 5.059 10.406 1 98.06 378 ASN B C 1
ATOM 10586 O O . ASN B 1 378 ? 25 4.074 10.227 1 98.06 378 ASN B O 1
ATOM 10590 N N . PHE B 1 379 ? 25.328 6.062 11.211 1 95.94 379 PHE B N 1
ATOM 10591 C CA . PHE B 1 379 ? 24 5.93 11.789 1 95.94 379 PHE B CA 1
ATOM 10592 C C . PHE B 1 379 ? 23.281 7.273 11.812 1 95.94 379 PHE B C 1
ATOM 10594 O O . PHE B 1 379 ? 23.906 8.32 11.609 1 95.94 379 PHE B O 1
ATOM 10601 N N . ASP B 1 380 ? 21.984 7.281 11.898 1 94.44 380 ASP B N 1
ATOM 10602 C CA . ASP B 1 380 ? 21.078 8.414 11.922 1 94.44 380 ASP B CA 1
ATOM 10603 C C . ASP B 1 380 ? 19.844 8.109 12.766 1 94.44 380 ASP B C 1
ATOM 10605 O O . ASP B 1 380 ? 19.578 6.949 13.109 1 94.44 380 ASP B O 1
ATOM 10609 N N . ASN B 1 381 ? 19.156 9.195 13.133 1 93.19 381 ASN B N 1
ATOM 10610 C CA . ASN B 1 381 ? 17.922 9.039 13.906 1 93.19 381 ASN B CA 1
ATOM 10611 C C . ASN B 1 381 ? 16.781 8.539 13.031 1 93.19 381 ASN B C 1
ATOM 10613 O O . ASN B 1 381 ? 16.719 8.836 11.836 1 93.19 381 ASN B O 1
ATOM 10617 N N . ILE B 1 382 ? 15.977 7.754 13.539 1 91.31 382 ILE B N 1
ATOM 10618 C CA . ILE B 1 382 ? 14.734 7.301 12.93 1 91.31 382 ILE B CA 1
ATOM 10619 C C . ILE B 1 382 ? 13.562 7.617 13.859 1 91.31 382 ILE B C 1
ATOM 10621 O O . ILE B 1 382 ? 13.547 7.195 15.016 1 91.31 382 ILE B O 1
ATOM 10625 N N . ASN B 1 383 ? 12.617 8.406 13.367 1 87.62 383 ASN B N 1
ATOM 10626 C CA . ASN B 1 383 ? 11.492 8.852 14.188 1 87.62 383 ASN B CA 1
ATOM 10627 C C . ASN B 1 383 ? 10.156 8.469 13.555 1 87.62 383 ASN B C 1
ATOM 10629 O O . ASN B 1 383 ? 10.055 8.359 12.328 1 87.62 383 ASN B O 1
ATOM 10633 N N . GLN B 1 384 ? 9.18 8.188 14.359 1 83.94 384 GLN B N 1
ATOM 10634 C CA . GLN B 1 384 ? 7.816 7.914 13.906 1 83.94 384 GLN B CA 1
ATOM 10635 C C . GLN B 1 384 ? 6.793 8.469 14.891 1 83.94 384 GLN B C 1
ATOM 10637 O O . GLN B 1 384 ? 6.887 8.234 16.094 1 83.94 384 GLN B O 1
ATOM 10642 N N . TYR B 1 385 ? 5.891 9.266 14.328 1 80.88 385 TYR B N 1
ATOM 10643 C CA . TYR B 1 385 ? 4.785 9.75 15.141 1 80.88 385 TYR B CA 1
ATOM 10644 C C . TYR B 1 385 ? 3.639 8.75 15.164 1 80.88 385 TYR B C 1
ATOM 10646 O O . TYR B 1 385 ? 3.102 8.383 14.117 1 80.88 385 TYR B O 1
ATOM 10654 N N . VAL B 1 386 ? 3.35 8.234 16.25 1 76.69 386 VAL B N 1
ATOM 10655 C CA . VAL B 1 386 ? 2.307 7.227 16.406 1 76.69 386 VAL B CA 1
ATOM 10656 C C . VAL B 1 386 ? 1.039 7.879 16.953 1 76.69 386 VAL B C 1
ATOM 10658 O O . VAL B 1 386 ? 1.075 8.539 18 1 76.69 386 VAL B O 1
ATOM 10661 N N . ILE B 1 387 ? -0.036 7.785 16.141 1 72.5 387 ILE B N 1
ATOM 10662 C CA . ILE B 1 387 ? -1.351 8.234 16.594 1 72.5 387 ILE B CA 1
ATOM 10663 C C . ILE B 1 387 ? -2.27 7.031 16.781 1 72.5 387 ILE B C 1
ATOM 10665 O O . ILE B 1 387 ? -2.654 6.375 15.82 1 72.5 387 ILE B O 1
ATOM 10669 N N . PRO B 1 388 ? -2.48 6.734 18.062 1 71.75 388 PRO B N 1
ATOM 10670 C CA . PRO B 1 388 ? -3.4 5.613 18.266 1 71.75 388 PRO B CA 1
ATOM 10671 C C . PRO B 1 388 ? -4.805 5.898 17.734 1 71.75 388 PRO B C 1
ATOM 10673 O O . PRO B 1 388 ? -5.234 7.055 17.703 1 71.75 388 PRO B O 1
ATOM 10676 N N . ARG B 1 389 ? -5.398 4.949 17.234 1 66 389 ARG B N 1
ATOM 10677 C CA . ARG B 1 389 ? -6.781 5.098 16.781 1 66 389 ARG B CA 1
ATOM 10678 C C . ARG B 1 389 ? -7.688 5.531 17.938 1 66 389 ARG B C 1
ATOM 10680 O O . ARG B 1 389 ? -8.562 6.379 17.766 1 66 389 ARG B O 1
ATOM 10687 N N . THR B 1 390 ? -7.488 4.727 19.078 1 71.44 390 THR B N 1
ATOM 10688 C CA . THR B 1 390 ? -8.203 5.074 20.297 1 71.44 390 THR B CA 1
ATOM 10689 C C . THR B 1 390 ? -7.23 5.516 21.391 1 71.44 390 THR B C 1
ATOM 10691 O O . THR B 1 390 ? -6.367 4.742 21.797 1 71.44 390 THR B O 1
ATOM 10694 N N . GLU B 1 391 ? -7.285 6.754 21.672 1 75.31 391 GLU B N 1
ATOM 10695 C CA . GLU B 1 391 ? -6.387 7.285 22.688 1 75.31 391 GLU B CA 1
ATOM 10696 C C . GLU B 1 391 ? -6.82 6.844 24.078 1 75.31 391 GLU B C 1
ATOM 10698 O O . GLU B 1 391 ? -7.992 6.969 24.438 1 75.31 391 GLU B O 1
ATOM 10703 N N . THR B 1 392 ? -6.047 6.082 24.75 1 78.25 392 THR B N 1
ATOM 10704 C CA . THR B 1 392 ? -6.223 5.711 26.156 1 78.25 392 THR B CA 1
ATOM 10705 C C . THR B 1 392 ? -5.055 6.215 27 1 78.25 392 THR B C 1
ATOM 10707 O O . THR B 1 392 ? -4.098 6.781 26.469 1 78.25 392 THR B O 1
ATOM 10710 N N . ILE B 1 393 ? -5.152 6.137 28.219 1 75.06 393 ILE B N 1
ATOM 10711 C CA . ILE B 1 393 ? -4.082 6.562 29.125 1 75.06 393 ILE B CA 1
ATOM 10712 C C . ILE B 1 393 ? -2.803 5.793 28.797 1 75.06 393 ILE B C 1
ATOM 10714 O O . ILE B 1 393 ? -1.704 6.348 28.875 1 75.06 393 ILE B O 1
ATOM 10718 N N . GLY B 1 394 ? -3.012 4.512 28.453 1 68.38 394 GLY B N 1
ATOM 10719 C CA . GLY B 1 394 ? -1.851 3.686 28.172 1 68.38 394 GLY B CA 1
ATOM 10720 C C . GLY B 1 394 ? -1.39 3.787 26.734 1 68.38 394 GLY B C 1
ATOM 10721 O O . GLY B 1 394 ? -0.32 3.285 26.375 1 68.38 394 GLY B O 1
ATOM 10722 N N . ASN B 1 395 ? -2.266 4.449 25.938 1 74.12 395 ASN B N 1
ATOM 10723 C CA . ASN B 1 395 ? -1.983 4.508 24.516 1 74.12 395 ASN B CA 1
ATOM 10724 C C . ASN B 1 395 ? -2.213 5.906 23.953 1 74.12 395 ASN B C 1
ATOM 10726 O O . ASN B 1 395 ? -3.307 6.219 23.484 1 74.12 395 ASN B O 1
ATOM 10730 N N . LYS B 1 396 ? -1.118 6.863 24.062 1 74.69 396 LYS B N 1
ATOM 10731 C CA . LYS B 1 396 ? -1.198 8.25 23.609 1 74.69 396 LYS B CA 1
ATOM 10732 C C . LYS B 1 396 ? -0.359 8.461 22.359 1 74.69 396 LYS B C 1
ATOM 10734 O O . LYS B 1 396 ? 0.496 7.641 22.031 1 74.69 396 LYS B O 1
ATOM 10739 N N . SER B 1 397 ? -0.729 9.578 21.656 1 75.5 397 SER B N 1
ATOM 10740 C CA . SER B 1 397 ? 0.109 9.969 20.531 1 75.5 397 SER B CA 1
ATOM 10741 C C . SER B 1 397 ? 1.515 10.344 20.984 1 75.5 397 SER B C 1
ATOM 10743 O O . SER B 1 397 ? 1.682 11.023 22 1 75.5 397 SER B O 1
ATOM 10745 N N . MET B 1 398 ? 2.457 9.75 20.547 1 79.12 398 MET B N 1
ATOM 10746 C CA . MET B 1 398 ? 3.828 10.031 20.953 1 79.12 398 MET B CA 1
ATOM 10747 C C . MET B 1 398 ? 4.789 9.875 19.781 1 79.12 398 MET B C 1
ATOM 10749 O O . MET B 1 398 ? 4.508 9.141 18.828 1 79.12 398 MET B O 1
ATOM 10753 N N . MET B 1 399 ? 5.824 10.688 19.875 1 83.88 399 MET B N 1
ATOM 10754 C CA . MET B 1 399 ? 6.926 10.516 18.938 1 83.88 399 MET B CA 1
ATOM 10755 C C . MET B 1 399 ? 7.875 9.422 19.406 1 83.88 399 MET B C 1
ATOM 10757 O O . MET B 1 399 ? 8.453 9.516 20.484 1 83.88 399 MET B O 1
ATOM 10761 N N . LYS B 1 400 ? 7.973 8.43 18.703 1 86.19 400 LYS B N 1
ATOM 10762 C CA . LYS B 1 400 ? 8.953 7.387 19 1 86.19 400 LYS B CA 1
ATOM 10763 C C . LYS B 1 400 ? 10.273 7.656 18.297 1 86.19 400 LYS B C 1
ATOM 10765 O O . LYS B 1 400 ? 10.305 7.859 17.078 1 86.19 400 LYS B O 1
ATOM 10770 N N . ASN B 1 401 ? 11.328 7.758 19.172 1 90.81 401 ASN B N 1
ATOM 10771 C CA . ASN B 1 401 ? 12.656 8.023 18.625 1 90.81 401 ASN B CA 1
ATOM 10772 C C . ASN B 1 401 ? 13.555 6.797 18.719 1 90.81 401 ASN B C 1
ATOM 10774 O O . ASN B 1 401 ? 13.43 5.996 19.656 1 90.81 401 ASN B O 1
ATOM 10778 N N . GLY B 1 402 ? 14.344 6.59 17.766 1 93.75 402 GLY B N 1
ATOM 10779 C CA . GLY B 1 402 ? 15.344 5.527 17.75 1 93.75 402 GLY B CA 1
ATOM 10780 C C . GLY B 1 402 ? 16.5 5.816 16.812 1 93.75 402 GLY B C 1
ATOM 10781 O O . GLY B 1 402 ? 16.688 6.953 16.375 1 93.75 402 GLY B O 1
ATOM 10782 N N . THR B 1 403 ? 17.422 4.855 16.688 1 96.69 403 THR B N 1
ATOM 10783 C CA . THR B 1 403 ? 18.594 5.004 15.836 1 96.69 403 THR B CA 1
ATOM 10784 C C . THR B 1 403 ? 18.75 3.795 14.914 1 96.69 403 THR B C 1
ATOM 10786 O O . THR B 1 403 ? 18.547 2.654 15.344 1 96.69 403 THR B O 1
ATOM 10789 N N . ALA B 1 404 ? 18.922 4.105 13.68 1 96.56 404 ALA B N 1
ATOM 10790 C CA . ALA B 1 404 ? 19.297 3.092 12.695 1 96.56 404 ALA B CA 1
ATOM 10791 C C . ALA B 1 404 ? 20.734 3.291 12.227 1 96.56 404 ALA B C 1
ATOM 10793 O O . ALA B 1 404 ? 21.219 4.422 12.156 1 96.56 404 ALA B O 1
ATOM 10794 N N . ALA B 1 405 ? 21.391 2.176 11.961 1 97.56 405 ALA B N 1
ATOM 10795 C CA . ALA B 1 405 ? 22.812 2.271 11.602 1 97.56 405 ALA B CA 1
ATOM 10796 C C . ALA B 1 405 ? 23.156 1.276 10.5 1 97.56 405 ALA B C 1
ATOM 10798 O O . ALA B 1 405 ? 22.422 0.315 10.266 1 97.56 405 ALA B O 1
ATOM 10799 N N . THR B 1 406 ? 24.25 1.525 9.797 1 96.88 406 THR B N 1
ATOM 10800 C CA . THR B 1 406 ? 24.766 0.706 8.711 1 96.88 406 THR B CA 1
ATOM 10801 C C . THR B 1 406 ? 26.297 0.627 8.773 1 96.88 406 THR B C 1
ATOM 10803 O O . THR B 1 406 ? 26.969 1.627 9.047 1 96.88 406 THR B O 1
ATOM 10806 N N . ALA B 1 407 ? 26.844 -0.568 8.609 1 97.69 407 ALA B N 1
ATOM 10807 C CA . ALA B 1 407 ? 28.281 -0.741 8.43 1 97.69 407 ALA B CA 1
ATOM 10808 C C . ALA B 1 407 ? 28.672 -0.598 6.969 1 97.69 407 ALA B C 1
ATOM 10810 O O . ALA B 1 407 ? 28.203 -1.345 6.113 1 97.69 407 ALA B O 1
ATOM 10811 N N . ILE B 1 408 ? 29.5 0.376 6.688 1 97.69 408 ILE B N 1
ATOM 10812 C CA . ILE B 1 408 ? 29.984 0.59 5.328 1 97.69 408 ILE B CA 1
ATOM 10813 C C . ILE B 1 408 ? 31.391 0.037 5.195 1 97.69 408 ILE B C 1
ATOM 10815 O O . ILE B 1 408 ? 32.344 0.55 5.816 1 97.69 408 ILE B O 1
ATOM 10819 N N . VAL B 1 409 ? 31.578 -0.931 4.391 1 97.31 409 VAL B N 1
ATOM 10820 C CA . VAL B 1 409 ? 32.875 -1.552 4.227 1 97.31 409 VAL B CA 1
ATOM 10821 C C . VAL B 1 409 ? 33.781 -0.664 3.355 1 97.31 409 VAL B C 1
ATOM 10823 O O . VAL B 1 409 ? 33.344 -0.224 2.281 1 97.31 409 VAL B O 1
ATOM 10826 N N . MET B 1 410 ? 34.938 -0.423 3.834 1 97.38 410 MET B N 1
ATOM 10827 C CA . MET B 1 410 ? 35.844 0.494 3.16 1 97.38 410 MET B CA 1
ATOM 10828 C C . MET B 1 410 ? 36.719 -0.245 2.137 1 97.38 410 MET B C 1
ATOM 10830 O O . MET B 1 410 ? 36.906 -1.453 2.254 1 97.38 410 MET B O 1
ATOM 10834 N N . GLU B 1 411 ? 37.094 0.554 1.151 1 95 411 GLU B N 1
ATOM 10835 C CA . GLU B 1 411 ? 38 0.051 0.118 1 95 411 GLU B CA 1
ATOM 10836 C C . GLU B 1 411 ? 39.25 0.904 0.022 1 95 411 GLU B C 1
ATOM 10838 O O . GLU B 1 411 ? 39.25 2.076 0.403 1 95 411 GLU B O 1
ATOM 10843 N N . ASP B 1 412 ? 40.406 0.324 -0.407 1 93.5 412 ASP B N 1
ATOM 10844 C CA . ASP B 1 412 ? 41.656 1.013 -0.651 1 93.5 412 ASP B CA 1
ATOM 10845 C C . ASP B 1 412 ? 42.156 1.708 0.613 1 93.5 412 ASP B C 1
ATOM 10847 O O . ASP B 1 412 ? 42.469 2.898 0.588 1 93.5 412 ASP B O 1
ATOM 10851 N N . VAL B 1 413 ? 42.188 0.949 1.734 1 95.94 413 VAL B N 1
ATOM 10852 C CA . VAL B 1 413 ? 42.656 1.479 3.01 1 95.94 413 VAL B CA 1
ATOM 10853 C C . VAL B 1 413 ? 44.156 1.223 3.156 1 95.94 413 VAL B C 1
ATOM 10855 O O . VAL B 1 413 ? 44.625 0.071 3.15 1 95.94 413 VAL B O 1
ATOM 10858 N N . PRO B 1 414 ? 44.906 2.299 3.291 1 93.44 414 PRO B N 1
ATOM 10859 C CA . PRO B 1 414 ? 46.344 2.105 3.477 1 93.44 414 PRO B CA 1
ATOM 10860 C C . PRO B 1 414 ? 46.688 1.41 4.793 1 93.44 414 PRO B C 1
ATOM 10862 O O . PRO B 1 414 ? 45.938 1.566 5.781 1 93.44 414 PRO B O 1
ATOM 10865 N N . LYS B 1 415 ? 47.875 0.812 4.797 1 91.38 415 LYS B N 1
ATOM 10866 C CA . LYS B 1 415 ? 48.344 0.137 6.008 1 91.38 415 LYS B CA 1
ATOM 10867 C C . LYS B 1 415 ? 48.594 1.137 7.133 1 91.38 415 LYS B C 1
ATOM 10869 O O . LYS B 1 415 ? 49.156 2.211 6.906 1 91.38 415 LYS B O 1
ATOM 10874 N N . GLY B 1 416 ? 48 0.853 8.297 1 91.44 416 GLY B N 1
ATOM 10875 C CA . GLY B 1 416 ? 48.25 1.668 9.477 1 91.44 416 GLY B CA 1
ATOM 10876 C C . GLY B 1 416 ? 47.25 2.814 9.625 1 91.44 416 GLY B C 1
ATOM 10877 O O . GLY B 1 416 ? 47.344 3.602 10.562 1 91.44 416 GLY B O 1
ATOM 10878 N N . ALA B 1 417 ? 46.344 2.922 8.742 1 95.38 417 ALA B N 1
ATOM 10879 C CA . ALA B 1 417 ? 45.406 4.047 8.719 1 95.38 417 ALA B CA 1
ATOM 10880 C C . ALA B 1 417 ? 44.625 4.137 10.023 1 95.38 417 ALA B C 1
ATOM 10882 O O . ALA B 1 417 ? 44.344 5.23 10.508 1 95.38 417 ALA B O 1
ATOM 10883 N N . PHE B 1 418 ? 44.406 2.988 10.633 1 97.19 418 PHE B N 1
ATOM 10884 C CA . PHE B 1 418 ? 43.469 2.998 11.766 1 97.19 418 PHE B CA 1
ATOM 10885 C C . PHE B 1 418 ? 44.188 2.635 13.055 1 97.19 418 PHE B C 1
ATOM 10887 O O . PHE B 1 418 ? 43.594 2.17 14.016 1 97.19 418 PHE B O 1
ATOM 10894 N N . LYS B 1 419 ? 45.469 2.873 13.016 1 95.19 419 LYS B N 1
ATOM 10895 C CA . LYS B 1 419 ? 46.219 2.768 14.25 1 95.19 419 LYS B CA 1
ATOM 10896 C C . LYS B 1 419 ? 46 3.971 15.156 1 95.19 419 LYS B C 1
ATOM 10898 O O . LYS B 1 419 ? 46.094 5.117 14.719 1 95.19 419 LYS B O 1
ATOM 10903 N N . ARG B 1 420 ? 45.781 3.744 16.344 1 95.5 420 ARG B N 1
ATOM 10904 C CA . ARG B 1 420 ? 45.375 4.766 17.297 1 95.5 420 ARG B CA 1
ATOM 10905 C C . ARG B 1 420 ? 46.531 5.664 17.688 1 95.5 420 ARG B C 1
ATOM 10907 O O . ARG B 1 420 ? 46.375 6.887 17.766 1 95.5 420 ARG B O 1
ATOM 10914 N N . GLU B 1 421 ? 47.656 5.219 17.844 1 94.12 421 GLU B N 1
ATOM 10915 C CA . GLU B 1 421 ? 48.781 5.918 18.453 1 94.12 421 GLU B CA 1
ATOM 10916 C C . GLU B 1 421 ? 49.156 7.145 17.641 1 94.12 421 GLU B C 1
ATOM 10918 O O . GLU B 1 421 ? 49.312 8.242 18.203 1 94.12 421 GLU B O 1
ATOM 10923 N N . PRO B 1 422 ? 49.344 6.992 16.328 1 96.06 422 PRO B N 1
ATOM 10924 C CA . PRO B 1 422 ? 49.719 8.188 15.562 1 96.06 422 PRO B CA 1
ATOM 10925 C C . PRO B 1 422 ? 48.656 9.281 15.641 1 96.06 422 PRO B C 1
ATOM 10927 O O . PRO B 1 422 ? 48.969 10.469 15.656 1 96.06 422 PRO B O 1
ATOM 10930 N N . TYR B 1 423 ? 47.5 8.953 15.68 1 96.62 423 TYR B N 1
ATOM 10931 C CA . TYR B 1 423 ? 46.375 9.891 15.742 1 96.62 423 TYR B CA 1
ATOM 10932 C C . TYR B 1 423 ? 46.375 10.648 17.062 1 96.62 423 TYR B C 1
ATOM 10934 O O . TYR B 1 423 ? 46.281 11.875 17.094 1 96.62 423 TYR B O 1
ATOM 10942 N N . ILE B 1 424 ? 46.531 9.914 18.172 1 94.12 424 ILE B N 1
ATOM 10943 C CA . ILE B 1 424 ? 46.5 10.508 19.5 1 94.12 424 ILE B CA 1
ATOM 10944 C C . ILE B 1 424 ? 47.719 11.406 19.672 1 94.12 424 ILE B C 1
ATOM 10946 O O . ILE B 1 424 ? 47.656 12.477 20.281 1 94.12 424 ILE B O 1
ATOM 10950 N N . ARG B 1 425 ? 48.812 10.984 19.125 1 95.31 425 ARG B N 1
ATOM 10951 C CA . ARG B 1 425 ? 50.031 11.789 19.188 1 95.31 425 ARG B CA 1
ATOM 10952 C C . ARG B 1 425 ? 49.812 13.133 18.484 1 95.31 425 ARG B C 1
ATOM 10954 O O . ARG B 1 425 ? 50.219 14.172 19.016 1 95.31 425 ARG B O 1
ATOM 10961 N N . ASN B 1 426 ? 49.219 13.086 17.359 1 96.12 426 ASN B N 1
ATOM 10962 C CA . ASN B 1 426 ? 48.969 14.32 16.609 1 96.12 426 ASN B CA 1
ATOM 10963 C C . ASN B 1 426 ? 48.062 15.266 17.375 1 96.12 426 ASN B C 1
ATOM 10965 O O . ASN B 1 426 ? 48.25 16.484 17.359 1 96.12 426 ASN B O 1
ATOM 10969 N N . ILE B 1 427 ? 47.125 14.719 18.031 1 93.25 427 ILE B N 1
ATOM 10970 C CA . ILE B 1 427 ? 46.188 15.516 18.828 1 93.25 427 ILE B CA 1
ATOM 10971 C C . ILE B 1 427 ? 46.906 16.188 19.984 1 93.25 427 ILE B C 1
ATOM 10973 O O . ILE B 1 427 ? 46.719 17.375 20.25 1 93.25 427 ILE B O 1
ATOM 10977 N N . GLN B 1 428 ? 47.781 15.5 20.625 1 90.88 428 GLN B N 1
ATOM 10978 C CA . GLN B 1 428 ? 48.5 15.992 21.797 1 90.88 428 GLN B CA 1
ATOM 10979 C C . GLN B 1 428 ? 49.469 17.094 21.422 1 90.88 428 GLN B C 1
ATOM 10981 O O . GLN B 1 428 ? 49.781 17.969 22.234 1 90.88 428 GLN B O 1
ATOM 10986 N N . GLU B 1 429 ? 49.875 17.047 20.203 1 93.56 429 GLU B N 1
ATOM 10987 C CA . GLU B 1 429 ? 50.781 18.078 19.75 1 93.56 429 GLU B CA 1
ATOM 10988 C C . GLU B 1 429 ? 50.094 19.438 19.672 1 93.56 429 GLU B C 1
ATOM 10990 O O . GLU B 1 429 ? 50.781 20.484 19.703 1 93.56 429 GLU B O 1
ATOM 10995 N N . GLY B 1 430 ? 48.781 19.453 19.484 1 91.31 430 GLY B N 1
ATOM 10996 C CA . GLY B 1 430 ? 48 20.688 19.547 1 91.31 430 GLY B CA 1
ATOM 10997 C C . GLY B 1 430 ? 48.344 21.641 18.422 1 91.31 430 GLY B C 1
ATOM 10998 O O . GLY B 1 430 ? 48.375 22.859 18.625 1 91.31 430 GLY B O 1
ATOM 10999 N N . ARG B 1 431 ? 48.688 21.203 17.281 1 95.12 431 ARG B N 1
ATOM 11000 C CA . ARG B 1 431 ? 49.125 22.031 16.156 1 95.12 431 ARG B CA 1
ATOM 11001 C C . ARG B 1 431 ? 47.969 22.875 15.609 1 95.12 431 ARG B C 1
ATOM 11003 O O . ARG B 1 431 ? 48.188 23.844 14.875 1 95.12 431 ARG B O 1
ATOM 11010 N N . ARG B 1 432 ? 46.75 22.516 15.961 1 94.69 432 ARG B N 1
ATOM 11011 C CA . ARG B 1 432 ? 45.594 23.281 15.469 1 94.69 432 ARG B CA 1
ATOM 11012 C C . ARG B 1 432 ? 45.688 24.734 15.922 1 94.69 432 ARG B C 1
ATOM 11014 O O . ARG B 1 432 ? 45.031 25.609 15.328 1 94.69 432 ARG B O 1
ATOM 11021 N N . ARG B 1 433 ? 46.438 25.031 16.953 1 92.88 433 ARG B N 1
ATOM 11022 C CA . ARG B 1 433 ? 46.625 26.391 17.469 1 92.88 433 ARG B CA 1
ATOM 11023 C C . ARG B 1 433 ? 47.219 27.297 16.391 1 92.88 433 ARG B C 1
ATOM 11025 O O . ARG B 1 433 ? 47.031 28.516 16.438 1 92.88 433 ARG B O 1
ATOM 11032 N N . ASN B 1 434 ? 47.844 26.672 15.344 1 93.06 434 ASN B N 1
ATOM 11033 C CA . ASN B 1 434 ? 48.5 27.422 14.297 1 93.06 434 ASN B CA 1
ATOM 11034 C C . ASN B 1 434 ? 47.562 27.781 13.156 1 93.06 434 ASN B C 1
ATOM 11036 O O . ASN B 1 434 ? 47.969 28.453 12.195 1 93.06 434 ASN B O 1
ATOM 11040 N N . LEU B 1 435 ? 46.344 27.406 13.273 1 95.56 435 LEU B N 1
ATOM 11041 C CA . LEU B 1 435 ? 45.406 27.672 12.195 1 95.56 435 LEU B CA 1
ATOM 11042 C C . LEU B 1 435 ? 45.062 29.172 12.141 1 95.56 435 LEU B C 1
ATOM 11044 O O . LEU B 1 435 ? 44.75 29.781 13.164 1 95.56 435 LEU B O 1
ATOM 11048 N N . THR B 1 436 ? 45.125 29.797 10.914 1 95.62 436 THR B N 1
ATOM 11049 C CA . THR B 1 436 ? 44.812 31.219 10.734 1 95.62 436 THR B CA 1
ATOM 11050 C C . THR B 1 436 ? 43.781 31.391 9.633 1 95.62 436 THR B C 1
ATOM 11052 O O . THR B 1 436 ? 43.594 30.5 8.797 1 95.62 436 THR B O 1
ATOM 11055 N N . VAL B 1 437 ? 43.125 32.438 9.688 1 97 437 VAL B N 1
ATOM 11056 C CA . VAL B 1 437 ? 42.125 32.75 8.68 1 97 437 VAL B CA 1
ATOM 11057 C C . VAL B 1 437 ? 42.781 32.875 7.309 1 97 437 VAL B C 1
ATOM 11059 O O . VAL B 1 437 ? 42.219 32.438 6.301 1 97 437 VAL B O 1
ATOM 11062 N N . GLU B 1 438 ? 44 33.375 7.266 1 94 438 GLU B N 1
ATOM 11063 C CA . GLU B 1 438 ? 44.75 33.562 6.016 1 94 438 GLU B CA 1
ATOM 11064 C C . GLU B 1 438 ? 45.062 32.188 5.387 1 94 438 GLU B C 1
ATOM 11066 O O . GLU B 1 438 ? 44.938 32.031 4.172 1 94 438 GLU B O 1
ATOM 11071 N N . ALA B 1 439 ? 45.438 31.312 6.227 1 94.25 439 ALA B N 1
ATOM 11072 C CA . ALA B 1 439 ? 45.781 29.969 5.727 1 94.25 439 ALA B CA 1
ATOM 11073 C C . ALA B 1 439 ? 44.531 29.297 5.129 1 94.25 439 ALA B C 1
ATOM 11075 O O . ALA B 1 439 ? 44.625 28.609 4.113 1 94.25 439 ALA B O 1
ATOM 11076 N N . LEU B 1 440 ? 43.438 29.453 5.82 1 96.31 440 LEU B N 1
ATOM 11077 C CA . LEU B 1 440 ? 42.188 28.875 5.348 1 96.31 440 LEU B CA 1
ATOM 11078 C C . LEU B 1 440 ? 41.75 29.516 4.023 1 96.31 440 LEU B C 1
ATOM 11080 O O . LEU B 1 440 ? 41.375 28.797 3.096 1 96.31 440 LEU B O 1
ATOM 11084 N N . TYR B 1 441 ? 41.812 30.797 3.914 1 95.06 441 TYR B N 1
ATOM 11085 C CA . TYR B 1 441 ? 41.344 31.531 2.744 1 95.06 441 TYR B CA 1
ATOM 11086 C C . TYR B 1 441 ? 42.219 31.234 1.53 1 95.06 441 TYR B C 1
ATOM 11088 O O . TYR B 1 441 ? 41.719 31.203 0.399 1 95.06 441 TYR B O 1
ATOM 11096 N N . LYS B 1 442 ? 43.469 31.016 1.753 1 92.38 442 LYS B N 1
ATOM 11097 C CA . LYS B 1 442 ? 44.406 30.734 0.676 1 92.38 442 LYS B CA 1
ATOM 11098 C C . LYS B 1 442 ? 44.125 29.391 0.012 1 92.38 442 LYS B C 1
ATOM 11100 O O . LYS B 1 442 ? 44.531 29.156 -1.129 1 92.38 442 LYS B O 1
ATOM 11105 N N . GLU B 1 443 ? 43.438 28.562 0.734 1 92.25 443 GLU B N 1
ATOM 11106 C CA . GLU B 1 443 ? 43.094 27.25 0.193 1 92.25 443 GLU B CA 1
ATOM 11107 C C . GLU B 1 443 ? 42.031 27.375 -0.901 1 92.25 443 GLU B C 1
ATOM 11109 O O . GLU B 1 443 ? 41.844 26.453 -1.705 1 92.25 443 GLU B O 1
ATOM 11114 N N . ILE B 1 444 ? 41.281 28.438 -0.966 1 94.19 444 ILE B N 1
ATOM 11115 C CA . ILE B 1 444 ? 40.281 28.641 -2.01 1 94.19 444 ILE B CA 1
ATOM 11116 C C . ILE B 1 444 ? 40.969 28.844 -3.355 1 94.19 444 ILE B C 1
ATOM 11118 O O . ILE B 1 444 ? 41.656 29.844 -3.568 1 94.19 444 ILE B O 1
ATOM 11122 N N . ASP B 1 445 ? 40.875 27.906 -4.23 1 92.5 445 ASP B N 1
ATOM 11123 C CA . ASP B 1 445 ? 41.5 27.922 -5.547 1 92.5 445 ASP B CA 1
ATOM 11124 C C . ASP B 1 445 ? 40.625 28.625 -6.574 1 92.5 445 ASP B C 1
ATOM 11126 O O . ASP B 1 445 ? 39.75 27.984 -7.195 1 92.5 445 ASP B O 1
ATOM 11130 N N . GLY B 1 446 ? 40.906 29.828 -6.82 1 91.88 446 GLY B N 1
ATOM 11131 C CA . GLY B 1 446 ? 40.094 30.641 -7.73 1 91.88 446 GLY B CA 1
ATOM 11132 C C . GLY B 1 446 ? 40.125 30.125 -9.156 1 91.88 446 GLY B C 1
ATOM 11133 O O . GLY B 1 446 ? 39.094 30.172 -9.859 1 91.88 446 GLY B O 1
ATOM 11134 N N . GLU B 1 447 ? 41.25 29.656 -9.562 1 93.38 447 GLU B N 1
ATOM 11135 C CA . GLU B 1 447 ? 41.375 29.172 -10.93 1 93.38 447 GLU B CA 1
ATOM 11136 C C . GLU B 1 447 ? 40.562 27.891 -11.148 1 93.38 447 GLU B C 1
ATOM 11138 O O . GLU B 1 447 ? 39.906 27.75 -12.172 1 93.38 447 GLU B O 1
ATOM 11143 N N . HIS B 1 448 ? 40.75 27.016 -10.25 1 95.88 448 HIS B N 1
ATOM 11144 C CA . HIS B 1 448 ? 39.969 25.781 -10.359 1 95.88 448 HIS B CA 1
ATOM 11145 C C . HIS B 1 448 ? 38.469 26.078 -10.328 1 95.88 448 HIS B C 1
ATOM 11147 O O . HIS B 1 448 ? 37.688 25.453 -11.047 1 95.88 448 HIS B O 1
ATOM 11153 N N . ARG B 1 449 ? 38.062 27.016 -9.531 1 95.56 449 ARG B N 1
ATOM 11154 C CA . ARG B 1 449 ? 36.656 27.438 -9.453 1 95.56 449 ARG B CA 1
ATOM 11155 C C . ARG B 1 449 ? 36.188 28 -10.781 1 95.56 449 ARG B C 1
ATOM 11157 O O . ARG B 1 449 ? 35.031 27.75 -11.188 1 95.56 449 ARG B O 1
ATOM 11164 N N . ALA B 1 450 ? 37 28.734 -11.391 1 96.5 450 ALA B N 1
ATOM 11165 C CA . ALA B 1 450 ? 36.656 29.312 -12.688 1 96.5 450 ALA B CA 1
ATOM 11166 C C . ALA B 1 450 ? 36.469 28.203 -13.727 1 96.5 450 ALA B C 1
ATOM 11168 O O . ALA B 1 450 ? 35.562 28.297 -14.562 1 96.5 450 ALA B O 1
ATOM 11169 N N . LYS B 1 451 ? 37.312 27.25 -13.664 1 96.56 451 LYS B N 1
ATOM 11170 C CA . LYS B 1 451 ? 37.188 26.125 -14.586 1 96.56 451 LYS B CA 1
ATOM 11171 C C . LYS B 1 451 ? 35.875 25.391 -14.359 1 96.56 451 LYS B C 1
ATOM 11173 O O . LYS B 1 451 ? 35.188 25.047 -15.312 1 96.56 451 LYS B O 1
ATOM 11178 N N . ILE B 1 452 ? 35.562 25.188 -13.109 1 97.19 452 ILE B N 1
ATOM 11179 C CA . ILE B 1 452 ? 34.344 24.516 -12.742 1 97.19 452 ILE B CA 1
ATOM 11180 C C . ILE B 1 452 ? 33.125 25.359 -13.188 1 97.19 452 ILE B C 1
ATOM 11182 O O . ILE B 1 452 ? 32.156 24.828 -13.734 1 97.19 452 ILE B O 1
ATOM 11186 N N . GLY B 1 453 ? 33.188 26.672 -12.867 1 97.62 453 GLY B N 1
ATOM 11187 C CA . GLY B 1 453 ? 32.125 27.547 -13.289 1 97.62 453 GLY B CA 1
ATOM 11188 C C . GLY B 1 453 ? 31.875 27.531 -14.789 1 97.62 453 GLY B C 1
ATOM 11189 O O . GLY B 1 453 ? 30.734 27.469 -15.242 1 97.62 453 GLY B O 1
ATOM 11190 N N . THR B 1 454 ? 32.938 27.547 -15.5 1 97.06 454 THR B N 1
ATOM 11191 C CA . THR B 1 454 ? 32.875 27.516 -16.953 1 97.06 454 THR B CA 1
ATOM 11192 C C . THR B 1 454 ? 32.25 26.219 -17.438 1 97.06 454 THR B C 1
ATOM 11194 O O . THR B 1 454 ? 31.344 26.234 -18.266 1 97.06 454 THR B O 1
ATOM 11197 N N . ALA B 1 455 ? 32.688 25.156 -16.875 1 97.31 455 ALA B N 1
ATOM 11198 C CA . ALA B 1 455 ? 32.188 23.859 -17.266 1 97.31 455 ALA B CA 1
ATOM 11199 C C . ALA B 1 455 ? 30.703 23.734 -16.938 1 97.31 455 ALA B C 1
ATOM 11201 O O . ALA B 1 455 ? 29.922 23.156 -17.703 1 97.31 455 ALA B O 1
ATOM 11202 N N . THR B 1 456 ? 30.281 24.219 -15.781 1 97.81 456 THR B N 1
ATOM 11203 C CA . THR B 1 456 ? 28.906 24.141 -15.336 1 97.81 456 THR B CA 1
ATOM 11204 C C . THR B 1 456 ? 28 24.953 -16.25 1 97.81 456 THR B C 1
ATOM 11206 O O . THR B 1 456 ? 26.891 24.516 -16.594 1 97.81 456 THR B O 1
ATOM 11209 N N . ILE B 1 457 ? 28.422 26.125 -16.609 1 97.19 457 ILE B N 1
ATOM 11210 C CA . ILE B 1 457 ? 27.672 26.953 -17.547 1 97.19 457 ILE B CA 1
ATOM 11211 C C . ILE B 1 457 ? 27.516 26.219 -18.875 1 97.19 457 ILE B C 1
ATOM 11213 O O . ILE B 1 457 ? 26.422 26.203 -19.453 1 97.19 457 ILE B O 1
ATOM 11217 N N . MET B 1 458 ? 28.578 25.609 -19.375 1 95.62 458 MET B N 1
ATOM 11218 C CA . MET B 1 458 ? 28.516 24.844 -20.625 1 95.62 458 MET B CA 1
ATOM 11219 C C . MET B 1 458 ? 27.5 23.703 -20.5 1 95.62 458 MET B C 1
ATOM 11221 O O . MET B 1 458 ? 26.719 23.469 -21.438 1 95.62 458 MET B O 1
ATOM 11225 N N . ARG B 1 459 ? 27.531 23.078 -19.375 1 95.88 459 ARG B N 1
ATOM 11226 C CA . ARG B 1 459 ? 26.594 21.984 -19.141 1 95.88 459 ARG B CA 1
ATOM 11227 C C . ARG B 1 459 ? 25.156 22.469 -19.219 1 95.88 459 ARG B C 1
ATOM 11229 O O . ARG B 1 459 ? 24.297 21.781 -19.797 1 95.88 459 ARG B O 1
ATOM 11236 N N . ILE B 1 460 ? 24.875 23.625 -18.656 1 95.75 460 ILE B N 1
ATOM 11237 C CA . ILE B 1 460 ? 23.516 24.172 -18.625 1 95.75 460 ILE B CA 1
ATOM 11238 C C . ILE B 1 460 ? 23.094 24.578 -20.031 1 95.75 460 ILE B C 1
ATOM 11240 O O . ILE B 1 460 ? 21.984 24.297 -20.453 1 95.75 460 ILE B O 1
ATOM 11244 N N . LEU B 1 461 ? 23.984 25.188 -20.766 1 92.69 461 LEU B N 1
ATOM 11245 C CA . LEU B 1 461 ? 23.672 25.641 -22.109 1 92.69 461 LEU B CA 1
ATOM 11246 C C . LEU B 1 461 ? 23.422 24.469 -23.047 1 92.69 461 LEU B C 1
ATOM 11248 O O . LEU B 1 461 ? 22.484 24.484 -23.828 1 92.69 461 LEU B O 1
ATOM 11252 N N . VAL B 1 462 ? 24.188 23.422 -22.938 1 91.81 462 VAL B N 1
ATOM 11253 C CA . VAL B 1 462 ? 24.016 22.234 -23.766 1 91.81 462 VAL B CA 1
ATOM 11254 C C . VAL B 1 462 ? 22.703 21.531 -23.422 1 91.81 462 VAL B C 1
ATOM 11256 O O . VAL B 1 462 ? 22.047 20.969 -24.297 1 91.81 462 VAL B O 1
ATOM 11259 N N . LYS B 1 463 ? 22.375 21.578 -22.203 1 90.81 463 LYS B N 1
ATOM 11260 C CA . LYS B 1 463 ? 21.156 20.938 -21.734 1 90.81 463 LYS B CA 1
ATOM 11261 C C . LYS B 1 463 ? 19.906 21.609 -22.312 1 90.81 463 LYS B C 1
ATOM 11263 O O . LYS B 1 463 ? 18.953 20.938 -22.688 1 90.81 463 LYS B O 1
ATOM 11268 N N . HIS B 1 464 ? 19.891 22.953 -22.422 1 90 464 HIS B N 1
ATOM 11269 C CA . HIS B 1 464 ? 18.656 23.656 -22.703 1 90 464 HIS B CA 1
ATOM 11270 C C . HIS B 1 464 ? 18.609 24.172 -24.141 1 90 464 HIS B C 1
ATOM 11272 O O . HIS B 1 464 ? 17.547 24.5 -24.656 1 90 464 HIS B O 1
ATOM 11278 N N . ILE B 1 465 ? 19.797 24.219 -24.75 1 84.38 465 ILE B N 1
ATOM 11279 C CA . ILE B 1 465 ? 19.859 24.703 -26.125 1 84.38 465 ILE B CA 1
ATOM 11280 C C . ILE B 1 465 ? 20.047 23.531 -27.078 1 84.38 465 ILE B C 1
ATOM 11282 O O . ILE B 1 465 ? 21.141 22.953 -27.172 1 84.38 465 ILE B O 1
ATOM 11286 N N . GLY B 1 466 ? 19.062 23.172 -27.844 1 79.31 466 GLY B N 1
ATOM 11287 C CA . GLY B 1 466 ? 19.016 22.016 -28.703 1 79.31 466 GLY B CA 1
ATOM 11288 C C . GLY B 1 466 ? 20.172 21.953 -29.688 1 79.31 466 GLY B C 1
ATOM 11289 O O . GLY B 1 466 ? 20.734 20.875 -29.938 1 79.31 466 GLY B O 1
ATOM 11290 N N . GLY B 1 467 ? 20.594 23.109 -30.203 1 75.62 467 GLY B N 1
ATOM 11291 C CA . GLY B 1 467 ? 21.672 23.172 -31.172 1 75.62 467 GLY B CA 1
ATOM 11292 C C . GLY B 1 467 ? 23.016 22.75 -30.609 1 75.62 467 GLY B C 1
ATOM 11293 O O . GLY B 1 467 ? 23.938 22.422 -31.359 1 75.62 467 GLY B O 1
ATOM 11294 N N . LEU B 1 468 ? 23.125 22.703 -29.266 1 85.5 468 LEU B N 1
ATOM 11295 C CA . LEU B 1 468 ? 24.391 22.391 -28.625 1 85.5 468 LEU B CA 1
ATOM 11296 C C . LEU B 1 468 ? 24.391 20.984 -28.047 1 85.5 468 LEU B C 1
ATOM 11298 O O . LEU B 1 468 ? 25.359 20.562 -27.406 1 85.5 468 LEU B O 1
ATOM 11302 N N . HIS B 1 469 ? 23.469 20.172 -28.281 1 84.31 469 HIS B N 1
ATOM 11303 C CA . HIS B 1 469 ? 23.297 18.859 -27.672 1 84.31 469 HIS B CA 1
ATOM 11304 C C . HIS B 1 469 ? 24.422 17.906 -28.094 1 84.31 469 HIS B C 1
ATOM 11306 O O . HIS B 1 469 ? 24.781 17 -27.328 1 84.31 469 HIS B O 1
ATOM 11312 N N . SER B 1 470 ? 24.938 18.156 -29.297 1 83 470 SER B N 1
ATOM 11313 C CA . SER B 1 470 ? 26 17.281 -29.797 1 83 470 SER B CA 1
ATOM 11314 C C . SER B 1 470 ? 27.266 17.406 -28.969 1 83 470 SER B C 1
ATOM 11316 O O . SER B 1 470 ? 28.109 16.516 -28.969 1 83 470 SER B O 1
ATOM 11318 N N . LEU B 1 471 ? 27.391 18.531 -28.25 1 88.06 471 LEU B N 1
ATOM 11319 C CA . LEU B 1 471 ? 28.609 18.797 -27.469 1 88.06 471 LEU B CA 1
ATOM 11320 C C . LEU B 1 471 ? 28.484 18.234 -26.062 1 88.06 471 LEU B C 1
ATOM 11322 O O . LEU B 1 471 ? 29.422 18.344 -25.266 1 88.06 471 LEU B O 1
ATOM 11326 N N . ARG B 1 472 ? 27.516 17.594 -25.766 1 90.4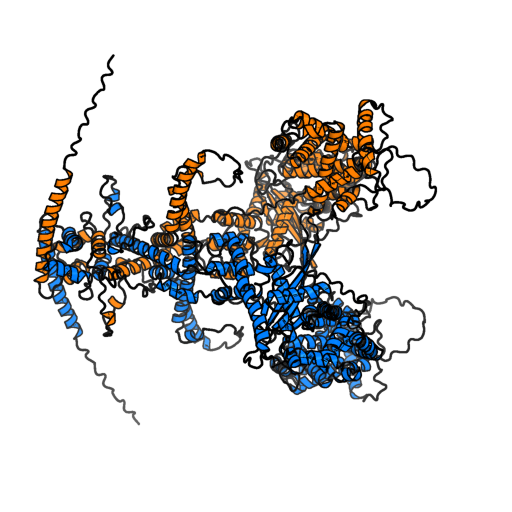4 472 ARG B N 1
ATOM 11327 C CA . ARG B 1 472 ? 27.234 17.109 -24.422 1 90.44 472 ARG B CA 1
ATOM 11328 C C . ARG B 1 472 ? 28.328 16.156 -23.938 1 90.44 472 ARG B C 1
ATOM 11330 O O . ARG B 1 472 ? 28.828 16.297 -22.828 1 90.44 472 ARG B O 1
ATOM 11337 N N . LYS B 1 473 ? 28.734 15.242 -24.766 1 91.06 473 LYS B N 1
ATOM 11338 C CA . LYS B 1 473 ? 29.734 14.258 -24.406 1 91.06 473 LYS B CA 1
ATOM 11339 C C . LYS B 1 473 ? 31.078 14.93 -24.109 1 91.06 473 LYS B C 1
ATOM 11341 O O . LYS B 1 473 ? 31.797 14.547 -23.188 1 91.06 473 LYS B O 1
ATOM 11346 N N . LEU B 1 474 ? 31.359 15.891 -24.875 1 90.75 474 LEU B N 1
ATOM 11347 C CA . LEU B 1 474 ? 32.625 16.594 -24.734 1 90.75 474 LEU B CA 1
ATOM 11348 C C . LEU B 1 474 ? 32.656 17.406 -23.438 1 90.75 474 LEU B C 1
ATOM 11350 O O . LEU B 1 474 ? 33.656 17.484 -22.766 1 90.75 474 LEU B O 1
ATOM 11354 N N . VAL B 1 475 ? 31.578 18.016 -23.141 1 94.25 475 VAL B N 1
ATOM 11355 C CA . VAL B 1 475 ? 31.484 18.797 -21.922 1 94.25 475 VAL B CA 1
ATOM 11356 C C . VAL B 1 475 ? 31.609 17.891 -20.703 1 94.25 475 VAL B C 1
ATOM 11358 O O . VAL B 1 475 ? 32.281 18.234 -19.734 1 94.25 475 VAL B O 1
ATOM 11361 N N . GLU B 1 476 ? 31.016 16.75 -20.781 1 93.75 476 GLU B N 1
ATOM 11362 C CA . GLU B 1 476 ? 31.078 15.812 -19.656 1 93.75 476 GLU B CA 1
ATOM 11363 C C . GLU B 1 476 ? 32.5 15.312 -19.453 1 93.75 476 GLU B C 1
ATOM 11365 O O . GLU B 1 476 ? 32.906 15.016 -18.328 1 93.75 476 GLU B O 1
ATOM 11370 N N . GLN B 1 477 ? 33.25 15.305 -20.469 1 92.81 477 GLN B N 1
ATOM 11371 C CA . GLN B 1 477 ? 34.656 14.859 -20.391 1 92.81 477 GLN B CA 1
ATOM 11372 C C . GLN B 1 477 ? 35.5 15.867 -19.625 1 92.81 477 GLN B C 1
ATOM 11374 O O . GLN B 1 477 ? 36.531 15.508 -19.078 1 92.81 477 GLN B O 1
ATOM 11379 N N . LEU B 1 478 ? 35.094 17.094 -19.594 1 94.12 478 LEU B N 1
ATOM 11380 C CA . LEU B 1 478 ? 35.844 18.109 -18.859 1 94.12 478 LEU B CA 1
ATOM 11381 C C . LEU B 1 478 ? 35.906 17.766 -17.375 1 94.12 478 LEU B C 1
ATOM 11383 O O . LEU B 1 478 ? 36.906 18.047 -16.719 1 94.12 478 LEU B O 1
ATOM 11387 N N . TYR B 1 479 ? 34.875 17.141 -16.875 1 94.25 479 TYR B N 1
ATOM 11388 C CA . TYR B 1 479 ? 34.781 16.828 -15.445 1 94.25 479 TYR B CA 1
ATOM 11389 C C . TYR B 1 479 ? 35.656 15.625 -15.094 1 94.25 479 TYR B C 1
ATOM 11391 O O . TYR B 1 479 ? 35.969 15.406 -13.922 1 94.25 479 TYR B O 1
ATOM 11399 N N . LYS B 1 480 ? 36.031 14.875 -16.094 1 92.25 480 LYS B N 1
ATOM 11400 C CA . LYS B 1 480 ? 36.844 13.688 -15.867 1 92.25 480 LYS B CA 1
ATOM 11401 C C . LYS B 1 480 ? 38.312 13.984 -16.109 1 92.25 480 LYS B C 1
ATOM 11403 O O . LYS B 1 480 ? 39.188 13.211 -15.719 1 92.25 480 LYS B O 1
ATOM 11408 N N . ASP B 1 481 ? 38.594 15.164 -16.656 1 93.56 481 ASP B N 1
ATOM 11409 C CA . ASP B 1 481 ? 39.938 15.562 -17.016 1 93.56 481 ASP B CA 1
ATOM 11410 C C . ASP B 1 481 ? 40.656 16.156 -15.805 1 93.56 481 ASP B C 1
ATOM 11412 O O . ASP B 1 481 ? 40.281 17.203 -15.289 1 93.56 481 ASP B O 1
ATOM 11416 N N . PRO B 1 482 ? 41.75 15.594 -15.328 1 92.81 482 PRO B N 1
ATOM 11417 C CA . PRO B 1 482 ? 42.469 16.062 -14.148 1 92.81 482 PRO B CA 1
ATOM 11418 C C . PRO B 1 482 ? 43.125 17.422 -14.383 1 92.81 482 PRO B C 1
ATOM 11420 O O . PRO B 1 482 ? 43.5 18.094 -13.414 1 92.81 482 PRO B O 1
ATOM 11423 N N . THR B 1 483 ? 43.219 17.812 -15.586 1 92.5 483 THR B N 1
ATOM 11424 C CA . THR B 1 483 ? 43.844 19.094 -15.883 1 92.5 483 THR B CA 1
ATOM 11425 C C . THR B 1 483 ? 42.812 20.219 -15.883 1 92.5 483 THR B C 1
ATOM 11427 O O . THR B 1 483 ? 43.188 21.406 -15.875 1 92.5 483 THR B O 1
ATOM 11430 N N . ILE B 1 484 ? 41.656 19.891 -15.844 1 94.12 484 ILE B N 1
ATOM 11431 C CA . ILE B 1 484 ? 40.625 20.891 -15.922 1 94.12 484 ILE B CA 1
ATOM 11432 C C . ILE B 1 484 ? 39.812 20.891 -14.625 1 94.12 484 ILE B C 1
ATOM 11434 O O . ILE B 1 484 ? 40.156 21.562 -13.656 1 94.12 484 ILE B O 1
ATOM 11438 N N . CYS B 1 485 ? 38.844 19.812 -14.516 1 95.19 485 CYS B N 1
ATOM 11439 C CA . CYS B 1 485 ? 37.938 19.891 -13.367 1 95.19 485 CYS B CA 1
ATOM 11440 C C . CYS B 1 485 ? 38.281 18.812 -12.344 1 95.19 485 CYS B C 1
ATOM 11442 O O . CYS B 1 485 ? 38.188 19.047 -11.141 1 95.19 485 CYS B O 1
ATOM 11444 N N . ALA B 1 486 ? 38.719 17.578 -12.742 1 96.31 486 ALA B N 1
ATOM 11445 C CA . ALA B 1 486 ? 38.844 16.438 -11.859 1 96.31 486 ALA B CA 1
ATOM 11446 C C . ALA B 1 486 ? 40.031 16.609 -10.898 1 96.31 486 ALA B C 1
ATOM 11448 O O . ALA B 1 486 ? 41.062 17.141 -11.289 1 96.31 486 ALA B O 1
ATOM 11449 N N . LEU B 1 487 ? 39.844 16.203 -9.648 1 96.38 487 LEU B N 1
ATOM 11450 C CA . LEU B 1 487 ? 40.906 16.281 -8.664 1 96.38 487 LEU B CA 1
ATOM 11451 C C . LEU B 1 487 ? 41.188 14.922 -8.047 1 96.38 487 LEU B C 1
ATOM 11453 O O . LEU B 1 487 ? 42.344 14.469 -8.008 1 96.38 487 LEU B O 1
ATOM 11457 N N . ARG B 1 488 ? 40.156 14.211 -7.496 1 95.75 488 ARG B N 1
ATOM 11458 C CA . ARG B 1 488 ? 40.25 12.859 -6.941 1 95.75 488 ARG B CA 1
ATOM 11459 C C . ARG B 1 488 ? 39 12.055 -7.27 1 95.75 488 ARG B C 1
ATOM 11461 O O . ARG B 1 488 ? 38.188 11.773 -6.387 1 95.75 488 ARG B O 1
ATOM 11468 N N . HIS B 1 489 ? 39 11.625 -8.414 1 94.62 489 HIS B N 1
ATOM 11469 C CA . HIS B 1 489 ? 37.875 10.828 -8.891 1 94.62 489 HIS B CA 1
ATOM 11470 C C . HIS B 1 489 ? 37.969 9.375 -8.43 1 94.62 489 HIS B C 1
ATOM 11472 O O . HIS B 1 489 ? 38.938 8.688 -8.773 1 94.62 489 HIS B O 1
ATOM 11478 N N . LEU B 1 490 ? 37.062 8.93 -7.676 1 96.06 490 LEU B N 1
ATOM 11479 C CA . LEU B 1 490 ? 37.062 7.559 -7.18 1 96.06 490 LEU B CA 1
ATOM 11480 C C . LEU B 1 490 ? 36.812 6.566 -8.305 1 96.06 490 LEU B C 1
ATOM 11482 O O . LEU B 1 490 ? 36.031 6.855 -9.219 1 96.06 490 LEU B O 1
ATOM 11486 N N . TRP B 1 491 ? 37.438 5.406 -8.25 1 94 491 TRP B N 1
ATOM 11487 C CA . TRP B 1 491 ? 37.125 4.383 -9.242 1 94 491 TRP B CA 1
ATOM 11488 C C . TRP B 1 491 ? 35.75 3.771 -8.992 1 94 491 TRP B C 1
ATOM 11490 O O . TRP B 1 491 ? 35.281 3.725 -7.848 1 94 491 TRP B O 1
ATOM 11500 N N . LEU B 1 492 ? 35.156 3.348 -10.055 1 94.12 492 LEU B N 1
ATOM 11501 C CA . LEU B 1 492 ? 33.781 2.822 -9.977 1 94.12 492 LEU B CA 1
ATOM 11502 C C . LEU B 1 492 ? 33.75 1.499 -9.219 1 94.12 492 LEU B C 1
ATOM 11504 O O . LEU B 1 492 ? 34.531 0.594 -9.516 1 94.12 492 LEU B O 1
ATOM 11508 N N . ARG B 1 493 ? 33.031 1.361 -8.219 1 93.81 493 ARG B N 1
ATOM 11509 C CA . ARG B 1 493 ? 32.875 0.161 -7.406 1 93.81 493 ARG B CA 1
ATOM 11510 C C . ARG B 1 493 ? 31.5 0.133 -6.727 1 93.81 493 ARG B C 1
ATOM 11512 O O . ARG B 1 493 ? 30.859 1.176 -6.555 1 93.81 493 ARG B O 1
ATOM 11519 N N . LYS B 1 494 ? 31.078 -1.039 -6.434 1 92.38 494 LYS B N 1
ATOM 11520 C CA . LYS B 1 494 ? 29.875 -1.2 -5.629 1 92.38 494 LYS B CA 1
ATOM 11521 C C . LYS B 1 494 ? 30.203 -1.27 -4.141 1 92.38 494 LYS B C 1
ATOM 11523 O O . LYS B 1 494 ? 30.953 -2.154 -3.707 1 92.38 494 LYS B O 1
ATOM 11528 N N . THR B 1 495 ? 29.641 -0.358 -3.385 1 95.38 495 THR B N 1
ATOM 11529 C CA . THR B 1 495 ? 29.922 -0.323 -1.955 1 95.38 495 THR B CA 1
ATOM 11530 C C . THR B 1 495 ? 29.172 -1.434 -1.228 1 95.38 495 THR B C 1
ATOM 11532 O O . THR B 1 495 ? 27.953 -1.575 -1.388 1 95.38 495 THR B O 1
ATOM 11535 N N . ARG B 1 496 ? 29.906 -2.199 -0.461 1 92.69 496 ARG B N 1
ATOM 11536 C CA . ARG B 1 496 ? 29.297 -3.234 0.374 1 92.69 496 ARG B CA 1
ATOM 11537 C C . ARG B 1 496 ? 28.812 -2.654 1.695 1 92.69 496 ARG B C 1
ATOM 11539 O O . ARG B 1 496 ? 29.547 -1.954 2.387 1 92.69 496 ARG B O 1
ATOM 11546 N N . VAL B 1 497 ? 27.562 -2.926 1.996 1 94.56 497 VAL B N 1
ATOM 11547 C CA . VAL B 1 497 ? 26.984 -2.375 3.221 1 94.56 497 VAL B CA 1
ATOM 11548 C C . VAL B 1 497 ? 26.266 -3.473 3.988 1 94.56 497 VAL B C 1
ATOM 11550 O O . VAL B 1 497 ? 25.75 -4.426 3.391 1 94.56 497 VAL B O 1
ATOM 11553 N N . LEU B 1 498 ? 26.297 -3.404 5.328 1 93.12 498 LEU B N 1
ATOM 11554 C CA . LEU B 1 498 ? 25.531 -4.262 6.234 1 93.12 498 LEU B CA 1
ATOM 11555 C C . LEU B 1 498 ? 24.703 -3.43 7.207 1 93.12 498 LEU B C 1
ATOM 11557 O O . LEU B 1 498 ? 25.203 -2.445 7.762 1 93.12 498 LEU B O 1
ATOM 11561 N N . SER B 1 499 ? 23.484 -3.773 7.363 1 94.31 499 SER B N 1
ATOM 11562 C CA . SER B 1 499 ? 22.625 -3.01 8.258 1 94.31 499 SER B CA 1
ATOM 11563 C C . SER B 1 499 ? 22.656 -3.58 9.672 1 94.31 499 SER B C 1
ATOM 11565 O O . SER B 1 499 ? 22.688 -4.797 9.859 1 94.31 499 SER B O 1
ATOM 11567 N N . TYR B 1 500 ? 22.625 -2.705 10.672 1 96.62 500 TYR B N 1
ATOM 11568 C CA . TYR B 1 500 ? 22.516 -3.08 12.07 1 96.62 500 TYR B CA 1
ATOM 11569 C C . TYR B 1 500 ? 21.062 -3.172 12.508 1 96.62 500 TYR B C 1
ATOM 11571 O O . TYR B 1 500 ? 20.156 -2.721 11.789 1 96.62 500 TYR B O 1
ATOM 11579 N N . GLY B 1 501 ? 20.859 -3.828 13.68 1 94.75 501 GLY B N 1
ATOM 11580 C CA . GLY B 1 501 ? 19.562 -3.732 14.312 1 94.75 501 GLY B CA 1
ATOM 11581 C C . GLY B 1 501 ? 19.266 -2.354 14.875 1 94.75 501 GLY B C 1
ATOM 11582 O O . GLY B 1 501 ? 20.156 -1.714 15.453 1 94.75 501 GLY B O 1
ATOM 11583 N N . THR B 1 502 ? 18.078 -1.881 14.672 1 95 502 THR B N 1
ATOM 11584 C CA . THR B 1 502 ? 17.703 -0.58 15.219 1 95 502 THR B CA 1
ATOM 11585 C C . THR B 1 502 ? 17.688 -0.615 16.734 1 95 502 THR B C 1
ATOM 11587 O O . THR B 1 502 ? 17.688 -1.691 17.344 1 95 502 THR B O 1
ATOM 11590 N N . SER B 1 503 ? 17.766 0.533 17.359 1 94.69 503 SER B N 1
ATOM 11591 C CA . SER B 1 503 ? 17.656 0.668 18.797 1 94.69 503 SER B CA 1
ATOM 11592 C C . SER B 1 503 ? 16.719 1.815 19.172 1 94.69 503 SER B C 1
ATOM 11594 O O . SER B 1 503 ? 16.469 2.711 18.359 1 94.69 503 SER B O 1
ATOM 11596 N N . GLY B 1 504 ? 16.125 1.688 20.359 1 93.44 504 GLY B N 1
ATOM 11597 C CA . GLY B 1 504 ? 15.297 2.771 20.859 1 93.44 504 GLY B CA 1
ATOM 11598 C C . GLY B 1 504 ? 16.094 3.902 21.484 1 93.44 504 GLY B C 1
ATOM 11599 O O . GLY B 1 504 ? 15.539 4.762 22.156 1 93.44 504 GLY B O 1
ATOM 11600 N N . ILE B 1 505 ? 17.453 3.922 21.219 1 94.56 505 ILE B N 1
ATOM 11601 C CA . ILE B 1 505 ? 18.328 4.934 21.781 1 94.56 505 ILE B CA 1
ATOM 11602 C C . ILE B 1 505 ? 18.203 6.238 21 1 94.56 505 ILE B C 1
ATOM 11604 O O . ILE B 1 505 ? 18.219 6.234 19.781 1 94.56 505 ILE B O 1
ATOM 11608 N N . ASN B 1 506 ? 17.984 7.32 21.688 1 93.25 506 ASN B N 1
ATOM 11609 C CA . ASN B 1 506 ? 17.938 8.641 21.062 1 93.25 506 ASN B CA 1
ATOM 11610 C C . ASN B 1 506 ? 19.328 9.242 20.922 1 93.25 506 ASN B C 1
ATOM 11612 O O . ASN B 1 506 ? 19.859 9.812 21.875 1 93.25 506 ASN B O 1
ATOM 11616 N N . GLU B 1 507 ? 19.844 9.195 19.766 1 91.94 507 GLU B N 1
ATOM 11617 C CA . GLU B 1 507 ? 21.219 9.625 19.516 1 91.94 507 GLU B CA 1
ATOM 11618 C C . GLU B 1 507 ? 21.344 11.148 19.625 1 91.94 507 GLU B C 1
ATOM 11620 O O . GLU B 1 507 ? 22.453 11.672 19.703 1 91.94 507 GLU B O 1
ATOM 11625 N N . ALA B 1 508 ? 20.203 11.828 19.719 1 89.69 508 ALA B N 1
ATOM 11626 C CA . ALA B 1 508 ? 20.234 13.281 19.828 1 89.69 508 ALA B CA 1
ATOM 11627 C C . ALA B 1 508 ? 20.734 13.727 21.203 1 89.69 508 ALA B C 1
ATOM 11629 O O . ALA B 1 508 ? 21.094 14.891 21.375 1 89.69 508 ALA B O 1
ATOM 11630 N N . LEU B 1 509 ? 20.828 12.766 22.109 1 91 509 LEU B N 1
ATOM 11631 C CA . LEU B 1 509 ? 21.375 13.031 23.438 1 91 509 LEU B CA 1
ATOM 11632 C C . LEU B 1 509 ? 22.828 12.602 23.531 1 91 509 LEU B C 1
ATOM 11634 O O . LEU B 1 509 ? 23.25 11.656 22.859 1 91 509 LEU B O 1
ATOM 11638 N N . VAL B 1 510 ? 23.656 13.32 24.312 1 93.19 510 VAL B N 1
ATOM 11639 C CA . VAL B 1 510 ? 25.062 13.008 24.484 1 93.19 510 VAL B CA 1
ATOM 11640 C C . VAL B 1 510 ? 25.219 11.578 25 1 93.19 510 VAL B C 1
ATOM 11642 O O . VAL B 1 510 ? 26 10.797 24.453 1 93.19 510 VAL B O 1
ATOM 11645 N N . GLU B 1 511 ? 24.375 11.289 25.984 1 92.88 511 GLU B N 1
ATOM 11646 C CA . GLU B 1 511 ? 24.406 9.938 26.531 1 92.88 511 GLU B CA 1
ATOM 11647 C C . GLU B 1 511 ? 23.922 8.922 25.484 1 92.88 511 GLU B C 1
ATOM 11649 O O . GLU B 1 511 ? 24.438 7.801 25.422 1 92.88 511 GLU B O 1
ATOM 11654 N N . GLY B 1 512 ? 22.969 9.336 24.734 1 94.44 512 GLY B N 1
ATOM 11655 C CA . GLY B 1 512 ? 22.438 8.461 23.703 1 94.44 512 GLY B CA 1
ATOM 11656 C C . GLY B 1 512 ? 23.453 8.125 22.625 1 94.44 512 GLY B C 1
ATOM 11657 O O . GLY B 1 512 ? 23.516 6.984 22.156 1 94.44 512 GLY B O 1
ATOM 11658 N N . ALA B 1 513 ? 24.25 9.094 22.25 1 95.69 513 ALA B N 1
ATOM 11659 C CA . ALA B 1 513 ? 25.297 8.867 21.25 1 95.69 513 ALA B CA 1
ATOM 11660 C C . ALA B 1 513 ? 26.312 7.852 21.75 1 95.69 513 ALA B C 1
ATOM 11662 O O . ALA B 1 513 ? 26.766 6.988 20.984 1 95.69 513 ALA B O 1
ATOM 11663 N N . SER B 1 514 ? 26.641 7.984 23.031 1 95.88 514 SER B N 1
ATOM 11664 C CA . SER B 1 514 ? 27.562 7.031 23.625 1 95.88 514 SER B CA 1
ATOM 11665 C C . SER B 1 514 ? 26.969 5.625 23.656 1 95.88 514 SER B C 1
ATOM 11667 O O . SER B 1 514 ? 27.656 4.652 23.328 1 95.88 514 SER B O 1
ATOM 11669 N N . ASP B 1 515 ? 25.719 5.562 23.969 1 96.62 515 ASP B N 1
ATOM 11670 C CA . ASP B 1 515 ? 25.031 4.277 24.062 1 96.62 515 ASP B CA 1
ATOM 11671 C C . ASP B 1 515 ? 24.938 3.605 22.703 1 96.62 515 ASP B C 1
ATOM 11673 O O . ASP B 1 515 ? 25.016 2.379 22.594 1 96.62 515 ASP B O 1
ATOM 11677 N N . VAL B 1 516 ? 24.75 4.395 21.672 1 97.75 516 VAL B N 1
ATOM 11678 C CA . VAL B 1 516 ? 24.656 3.85 20.312 1 97.75 516 VAL B CA 1
ATOM 11679 C C . VAL B 1 516 ? 25.984 3.197 19.938 1 97.75 516 VAL B C 1
ATOM 11681 O O . VAL B 1 516 ? 26 2.115 19.344 1 97.75 516 VAL B O 1
ATOM 11684 N N . LEU B 1 517 ? 27.094 3.832 20.281 1 97.94 517 LEU B N 1
ATOM 11685 C CA . LEU B 1 517 ? 28.422 3.281 19.984 1 97.94 517 LEU B CA 1
ATOM 11686 C C . LEU B 1 517 ? 28.609 1.939 20.672 1 97.94 517 LEU B C 1
ATOM 11688 O O . LEU B 1 517 ? 29.141 0.998 20.078 1 97.94 517 LEU B O 1
ATOM 11692 N N . ASP B 1 518 ? 28.141 1.884 21.922 1 97.31 518 ASP B N 1
ATOM 11693 C CA . ASP B 1 518 ? 28.219 0.624 22.656 1 97.31 518 ASP B CA 1
ATOM 11694 C C . ASP B 1 518 ? 27.391 -0.461 21.969 1 97.31 518 ASP B C 1
ATOM 11696 O O . ASP B 1 518 ? 27.844 -1.601 21.844 1 97.31 518 ASP B O 1
ATOM 11700 N N . ASP B 1 519 ? 26.25 -0.052 21.609 1 97.25 519 ASP B N 1
ATOM 11701 C CA . ASP B 1 519 ? 25.328 -0.992 20.953 1 97.25 519 ASP B CA 1
ATOM 11702 C C . ASP B 1 519 ? 25.938 -1.532 19.656 1 97.25 519 ASP B C 1
ATOM 11704 O O . ASP B 1 519 ? 25.828 -2.729 19.375 1 97.25 519 ASP B O 1
ATOM 11708 N N . LEU B 1 520 ? 26.547 -0.684 18.844 1 97.81 520 LEU B N 1
ATOM 11709 C CA . LEU B 1 520 ? 27.109 -1.081 17.562 1 97.81 520 LEU B CA 1
ATOM 11710 C C . LEU B 1 520 ? 28.328 -1.987 17.766 1 97.81 520 LEU B C 1
ATOM 11712 O O . LEU B 1 520 ? 28.516 -2.951 17.016 1 97.81 520 LEU B O 1
ATOM 11716 N N . CYS B 1 521 ? 29.109 -1.688 18.781 1 97.88 521 CYS B N 1
ATOM 11717 C CA . CYS B 1 521 ? 30.25 -2.537 19.109 1 97.88 521 CYS B CA 1
ATOM 11718 C C . CYS B 1 521 ? 29.797 -3.928 19.531 1 97.88 521 CYS B C 1
ATOM 11720 O O . CYS B 1 521 ? 30.391 -4.93 19.125 1 97.88 521 CYS B O 1
ATOM 11722 N N . GLU B 1 522 ? 28.75 -3.908 20.281 1 96.81 522 GLU B N 1
ATOM 11723 C CA . GLU B 1 522 ? 28.203 -5.184 20.734 1 96.81 522 GLU B CA 1
ATOM 11724 C C . GLU B 1 522 ? 27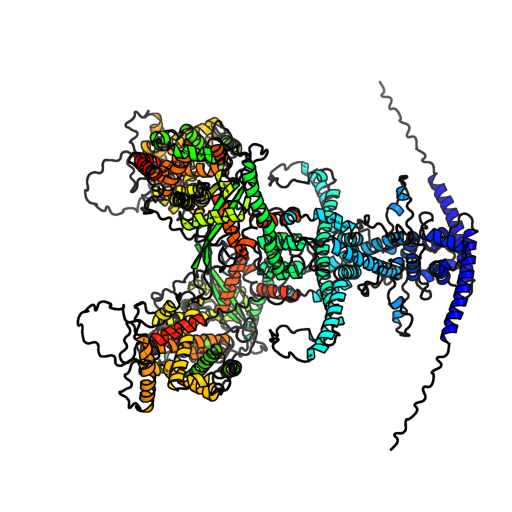.688 -6.008 19.547 1 96.81 522 GLU B C 1
ATOM 11726 O O . GLU B 1 522 ? 27.969 -7.203 19.453 1 96.81 522 GLU B O 1
ATOM 11731 N N . GLN B 1 523 ? 27 -5.375 18.688 1 95.81 523 GLN B N 1
ATOM 11732 C CA . GLN B 1 523 ? 26.453 -6.07 17.531 1 95.81 523 GLN B CA 1
ATOM 11733 C C . GLN B 1 523 ? 27.562 -6.539 16.594 1 95.81 523 GLN B C 1
ATOM 11735 O O . GLN B 1 523 ? 27.422 -7.535 15.891 1 95.81 523 GLN B O 1
ATOM 11740 N N . SER B 1 524 ? 28.719 -5.824 16.594 1 97.12 524 SER B N 1
ATOM 11741 C CA . SER B 1 524 ? 29.859 -6.184 15.758 1 97.12 524 SER B CA 1
ATOM 11742 C C . SER B 1 524 ? 30.781 -7.16 16.484 1 97.12 524 SER B C 1
ATOM 11744 O O . SER B 1 524 ? 31.828 -7.535 15.945 1 97.12 524 SER B O 1
ATOM 11746 N N . GLY B 1 525 ? 30.453 -7.508 17.703 1 95.94 525 GLY B N 1
ATOM 11747 C CA . GLY B 1 525 ? 31.25 -8.445 18.484 1 95.94 525 GLY B CA 1
ATOM 11748 C C . GLY B 1 525 ? 32.656 -7.93 18.781 1 95.94 525 GLY B C 1
ATOM 11749 O O . GLY B 1 525 ? 33.594 -8.695 18.797 1 95.94 525 GLY B O 1
ATOM 11750 N N . MET B 1 526 ? 32.781 -6.684 18.938 1 96.94 526 MET B N 1
ATOM 11751 C CA . MET B 1 526 ? 34.094 -6.109 19.156 1 96.94 526 MET B CA 1
ATOM 11752 C C . MET B 1 526 ? 34.438 -6.055 20.641 1 96.94 526 MET B C 1
ATOM 11754 O O . MET B 1 526 ? 33.656 -5.555 21.438 1 96.94 526 MET B O 1
ATOM 11758 N N . ASP B 1 527 ? 35.625 -6.531 20.922 1 95.69 527 ASP B N 1
ATOM 11759 C CA . ASP B 1 527 ? 36.094 -6.555 22.297 1 95.69 527 ASP B CA 1
ATOM 11760 C C . ASP B 1 527 ? 36.688 -5.199 22.703 1 95.69 527 ASP B C 1
ATOM 11762 O O . ASP B 1 527 ? 37.438 -4.582 21.953 1 95.69 527 ASP B O 1
ATOM 11766 N N . PRO B 1 528 ? 36.375 -4.789 23.906 1 95.62 528 PRO B N 1
ATOM 11767 C CA . PRO B 1 528 ? 36.875 -3.5 24.406 1 95.62 528 PRO B CA 1
ATOM 11768 C C . PRO B 1 528 ? 38.375 -3.383 24.328 1 95.62 528 PRO B C 1
ATOM 11770 O O . PRO B 1 528 ? 38.906 -2.297 24.078 1 95.62 528 PRO B O 1
ATOM 11773 N N . GLU B 1 529 ? 39.094 -4.453 24.453 1 94.31 529 GLU B N 1
ATOM 11774 C CA . GLU B 1 529 ? 40.531 -4.43 24.469 1 94.31 529 GLU B CA 1
ATOM 11775 C C . GLU B 1 529 ? 41.094 -4.09 23.094 1 94.31 529 GLU B C 1
ATOM 11777 O O . GLU B 1 529 ? 42.219 -3.594 22.984 1 94.31 529 GLU B O 1
ATOM 11782 N N . TRP B 1 530 ? 40.312 -4.328 22.094 1 96.19 530 TRP B N 1
ATOM 11783 C CA . TRP B 1 530 ? 40.781 -4.094 20.734 1 96.19 530 TRP B CA 1
ATOM 11784 C C . TRP B 1 530 ? 41 -2.605 20.469 1 96.19 530 TRP B C 1
ATOM 11786 O O . TRP B 1 530 ? 41.812 -2.225 19.641 1 96.19 530 TRP B O 1
ATOM 11796 N N . PHE B 1 531 ? 40.344 -1.808 21.234 1 96.5 531 PHE B N 1
ATOM 11797 C CA . PHE B 1 531 ? 40.312 -0.376 20.969 1 96.5 531 PHE B CA 1
ATOM 11798 C C . PHE B 1 531 ? 41.531 0.327 21.531 1 96.5 531 PHE B C 1
ATOM 11800 O O . PHE B 1 531 ? 41.719 1.527 21.312 1 96.5 531 PHE B O 1
ATOM 11807 N N . GLU B 1 532 ? 42.344 -0.411 22.203 1 93.81 532 GLU B N 1
ATOM 11808 C CA . GLU B 1 532 ? 43.656 0.132 22.609 1 93.81 532 GLU B CA 1
ATOM 11809 C C . GLU B 1 532 ? 44.5 0.482 21.406 1 93.81 532 GLU B C 1
ATOM 11811 O O . GLU B 1 532 ? 45.375 1.377 21.484 1 93.81 532 GLU B O 1
ATOM 11816 N N . ILE B 1 533 ? 44.156 -0.171 20.297 1 94.69 533 ILE B N 1
ATOM 11817 C CA . ILE B 1 533 ? 45 0.063 19.141 1 94.69 533 ILE B CA 1
ATOM 11818 C C . ILE B 1 533 ? 44.125 0.446 17.938 1 94.69 533 ILE B C 1
ATOM 11820 O O . ILE B 1 533 ? 44.656 0.996 16.953 1 94.69 533 ILE B O 1
ATOM 11824 N N . LEU B 1 534 ? 42.906 0.169 17.969 1 96.25 534 LEU B N 1
ATOM 11825 C CA . LEU B 1 534 ? 42.062 0.265 16.797 1 96.25 534 LEU B CA 1
ATOM 11826 C C . LEU B 1 534 ? 41.188 1.524 16.859 1 96.25 534 LEU B C 1
ATOM 11828 O O . LEU B 1 534 ? 40.594 1.815 17.891 1 96.25 534 LEU B O 1
ATOM 11832 N N . LEU B 1 535 ? 41.125 2.303 15.727 1 97.62 535 LEU B N 1
ATOM 11833 C CA . LEU B 1 535 ? 40.188 3.406 15.531 1 97.62 535 LEU B CA 1
ATOM 11834 C C . LEU B 1 535 ? 39.031 2.986 14.625 1 97.62 535 LEU B C 1
ATOM 11836 O O . LEU B 1 535 ? 39.188 2.117 13.766 1 97.62 535 LEU B O 1
ATOM 11840 N N . ILE B 1 536 ? 37.875 3.576 14.828 1 97.81 536 ILE B N 1
ATOM 11841 C CA . ILE B 1 536 ? 36.719 3.367 13.938 1 97.81 536 ILE B CA 1
ATOM 11842 C C . ILE B 1 536 ? 36.125 4.715 13.531 1 97.81 536 ILE B C 1
ATOM 11844 O O . ILE B 1 536 ? 35.906 5.582 14.375 1 97.81 536 ILE B O 1
ATOM 11848 N N . LEU B 1 537 ? 35.906 4.883 12.25 1 98.12 537 LEU B N 1
ATOM 11849 C CA . LEU B 1 537 ? 35.219 6.066 11.758 1 98.12 537 LEU B CA 1
ATOM 11850 C C . LEU B 1 537 ? 33.719 5.977 12.055 1 98.12 537 LEU B C 1
ATOM 11852 O O . LEU B 1 537 ? 33.125 4.906 11.938 1 98.12 537 LEU B O 1
ATOM 11856 N N . VAL B 1 538 ? 33.125 7.102 12.469 1 98.19 538 VAL B N 1
ATOM 11857 C CA . VAL B 1 538 ? 31.703 7.188 12.734 1 98.19 538 VAL B CA 1
ATOM 11858 C C . VAL B 1 538 ? 31.094 8.32 11.898 1 98.19 538 VAL B C 1
ATOM 11860 O O . VAL B 1 538 ? 31.312 9.5 12.195 1 98.19 538 VAL B O 1
ATOM 11863 N N . GLY B 1 539 ? 30.328 7.906 10.875 1 97.12 539 GLY B N 1
ATOM 11864 C CA . GLY B 1 539 ? 29.703 8.883 9.984 1 97.12 539 GLY B CA 1
ATOM 11865 C C . GLY B 1 539 ? 28.281 9.211 10.359 1 97.12 539 GLY B C 1
ATOM 11866 O O . GLY B 1 539 ? 27.5 8.32 10.711 1 97.12 539 GLY B O 1
ATOM 11867 N N . SER B 1 540 ? 27.906 10.555 10.375 1 95.56 540 SER B N 1
ATOM 11868 C CA . SER B 1 540 ? 26.547 10.984 10.656 1 95.56 540 SER B CA 1
ATOM 11869 C C . SER B 1 540 ? 26.344 12.453 10.297 1 95.56 540 SER B C 1
ATOM 11871 O O . SER B 1 540 ? 27.234 13.078 9.711 1 95.56 540 SER B O 1
ATOM 11873 N N . ASP B 1 541 ? 25.234 12.984 10.648 1 93.94 541 ASP B N 1
ATOM 11874 C CA . ASP B 1 541 ? 24.969 14.398 10.414 1 93.94 541 ASP B CA 1
ATOM 11875 C C . ASP B 1 541 ? 25.609 15.273 11.492 1 93.94 541 ASP B C 1
ATOM 11877 O O . ASP B 1 541 ? 26.344 14.773 12.344 1 93.94 541 ASP B O 1
ATOM 11881 N N . GLN B 1 542 ? 25.453 16.516 11.383 1 94.44 542 GLN B N 1
ATOM 11882 C CA . GLN B 1 542 ? 26.156 17.484 12.219 1 94.44 542 GLN B CA 1
ATOM 11883 C C . GLN B 1 542 ? 25.781 17.328 13.688 1 94.44 542 GLN B C 1
ATOM 11885 O O . GLN B 1 542 ? 26.641 17.344 14.562 1 94.44 542 GLN B O 1
ATOM 11890 N N . LEU B 1 543 ? 24.516 17.156 14.031 1 93 543 LEU B N 1
ATOM 11891 C CA . LEU B 1 543 ? 24.078 17.031 15.422 1 93 543 LEU B CA 1
ATOM 11892 C C . LEU B 1 543 ? 24.672 15.805 16.078 1 93 543 LEU B C 1
ATOM 11894 O O . LEU B 1 543 ? 25.172 15.875 17.203 1 93 543 LEU B O 1
ATOM 11898 N N . THR B 1 544 ? 24.625 14.75 15.438 1 93.88 544 THR B N 1
ATOM 11899 C CA . THR B 1 544 ? 25.109 13.484 15.984 1 93.88 544 THR B CA 1
ATOM 11900 C C . THR B 1 544 ? 26.625 13.523 16.188 1 93.88 544 THR B C 1
ATOM 11902 O O . THR B 1 544 ? 27.141 13.062 17.203 1 93.88 544 THR B O 1
ATOM 11905 N N . VAL B 1 545 ? 27.328 14.016 15.219 1 95.5 545 VAL B N 1
ATOM 11906 C CA . VAL B 1 545 ? 28.781 14.109 15.312 1 95.5 545 VAL B CA 1
ATOM 11907 C C . VAL B 1 545 ? 29.172 15 16.484 1 95.5 545 VAL B C 1
ATOM 11909 O O . VAL B 1 545 ? 30.125 14.695 17.219 1 95.5 545 VAL B O 1
ATOM 11912 N N . ASP B 1 546 ? 28.438 16.078 16.641 1 93.81 546 ASP B N 1
ATOM 11913 C CA . ASP B 1 546 ? 28.672 16.969 17.766 1 93.81 546 ASP B CA 1
ATOM 11914 C C . ASP B 1 546 ? 28.438 16.25 19.094 1 93.81 546 ASP B C 1
ATOM 11916 O O . ASP B 1 546 ? 29.203 16.406 20.047 1 93.81 546 ASP B O 1
ATOM 11920 N N . ARG B 1 547 ? 27.438 15.43 19.172 1 95 547 ARG B N 1
ATOM 11921 C CA . ARG B 1 547 ? 27.109 14.688 20.391 1 95 547 ARG B CA 1
ATOM 11922 C C . ARG B 1 547 ? 28.172 13.648 20.688 1 95 547 ARG B C 1
ATOM 11924 O O . ARG B 1 547 ? 28.484 13.398 21.859 1 95 547 ARG B O 1
ATOM 11931 N N . ILE B 1 548 ? 28.734 13.039 19.672 1 95.56 548 ILE B N 1
ATOM 11932 C CA . ILE B 1 548 ? 29.781 12.055 19.859 1 95.56 548 ILE B CA 1
ATOM 11933 C C . ILE B 1 548 ? 31.031 12.727 20.438 1 95.56 548 ILE B C 1
ATOM 11935 O O . ILE B 1 548 ? 31.641 12.219 21.375 1 95.56 548 ILE B O 1
ATOM 11939 N N . ARG B 1 549 ? 31.375 13.836 19.891 1 93.69 549 ARG B N 1
ATOM 11940 C CA . ARG B 1 549 ? 32.531 14.57 20.391 1 93.69 549 ARG B CA 1
ATOM 11941 C C . ARG B 1 549 ? 32.344 14.992 21.844 1 93.69 549 ARG B C 1
ATOM 11943 O O . ARG B 1 549 ? 33.281 14.891 22.641 1 93.69 549 ARG B O 1
ATOM 11950 N N . LYS B 1 550 ? 31.188 15.461 22.156 1 92.62 550 LYS B N 1
ATOM 11951 C CA . LYS B 1 550 ? 30.891 15.852 23.531 1 92.62 550 LYS B CA 1
ATOM 11952 C C . LYS B 1 550 ? 30.953 14.648 24.469 1 92.62 550 LYS B C 1
ATOM 11954 O O . LYS B 1 550 ? 31.406 14.773 25.609 1 92.62 550 LYS B O 1
ATOM 11959 N N . ALA B 1 551 ? 30.453 13.594 23.953 1 94.38 551 ALA B N 1
ATOM 11960 C CA . ALA B 1 551 ? 30.531 12.367 24.766 1 94.38 551 ALA B CA 1
ATOM 11961 C C . ALA B 1 551 ? 31.969 11.992 25.062 1 94.38 551 ALA B C 1
ATOM 11963 O O . ALA B 1 551 ? 32.312 11.641 26.203 1 94.38 551 ALA B O 1
ATOM 11964 N N . ILE B 1 552 ? 32.844 12.062 24.062 1 93.38 552 ILE B N 1
ATOM 11965 C CA . ILE B 1 552 ? 34.25 11.742 24.219 1 93.38 552 ILE B CA 1
ATOM 11966 C C . ILE B 1 552 ? 34.875 12.68 25.25 1 93.38 552 ILE B C 1
ATOM 11968 O O . ILE B 1 552 ? 35.625 12.242 26.125 1 93.38 552 ILE B O 1
ATOM 11972 N N . ASN B 1 553 ? 34.594 13.914 25.188 1 89.75 553 ASN B N 1
ATOM 11973 C CA . ASN B 1 553 ? 35.125 14.906 26.109 1 89.75 553 ASN B CA 1
ATOM 11974 C C . ASN B 1 553 ? 34.625 14.672 27.531 1 89.75 553 ASN B C 1
ATOM 11976 O O . ASN B 1 553 ? 35.406 14.797 28.484 1 89.75 553 ASN B O 1
ATOM 11980 N N . HIS B 1 554 ? 33.406 14.312 27.625 1 89.88 554 HIS B N 1
ATOM 11981 C CA . HIS B 1 554 ? 32.812 14.086 28.938 1 89.88 554 HIS B CA 1
ATOM 11982 C C . HIS B 1 554 ? 33.375 12.836 29.594 1 89.88 554 HIS B C 1
ATOM 11984 O O . HIS B 1 554 ? 33.469 12.758 30.828 1 89.88 554 HIS B O 1
ATOM 11990 N N . LEU B 1 555 ? 33.781 11.992 28.75 1 91.19 555 LEU B N 1
ATOM 11991 C CA . LEU B 1 555 ? 34.25 10.703 29.25 1 91.19 555 LEU B CA 1
ATOM 11992 C C . LEU B 1 555 ? 35.75 10.617 29.234 1 91.19 555 LEU B C 1
ATOM 11994 O O . LEU B 1 555 ? 36.344 9.531 29.312 1 91.19 555 LEU B O 1
ATOM 11998 N N . ASP B 1 556 ? 36.406 11.695 29.094 1 86.19 556 ASP B N 1
ATOM 11999 C CA . ASP B 1 556 ? 37.875 11.75 28.906 1 86.19 556 ASP B CA 1
ATOM 12000 C C . ASP B 1 556 ? 38.594 11.219 30.141 1 86.19 556 ASP B C 1
ATOM 12002 O O . ASP B 1 556 ? 39.719 10.727 30.031 1 86.19 556 ASP B O 1
ATOM 12006 N N . GLN B 1 557 ? 37.969 11.25 31.328 1 85.56 557 GLN B N 1
ATOM 12007 C CA . GLN B 1 557 ? 38.656 10.852 32.562 1 85.56 557 GLN B CA 1
ATOM 12008 C C . GLN B 1 557 ? 38.5 9.359 32.812 1 85.56 557 GLN B C 1
ATOM 12010 O O . GLN B 1 557 ? 39.094 8.82 33.75 1 85.56 557 GLN B O 1
ATOM 12015 N N . GLU B 1 558 ? 37.781 8.828 31.922 1 85.81 558 GLU B N 1
ATOM 12016 C CA . GLU B 1 558 ? 37.656 7.387 32.094 1 85.81 558 GLU B CA 1
ATOM 12017 C C . GLU B 1 558 ? 38.969 6.664 31.859 1 85.81 558 GLU B C 1
ATOM 12019 O O . GLU B 1 558 ? 39.75 7.051 31 1 85.81 558 GLU B O 1
ATOM 12024 N N . GLU B 1 559 ? 39.219 5.672 32.656 1 81.62 559 GLU B N 1
ATOM 12025 C CA . GLU B 1 559 ? 40.469 4.953 32.625 1 81.62 559 GLU B CA 1
ATOM 12026 C C . GLU B 1 559 ? 40.562 4.062 31.375 1 81.62 559 GLU B C 1
ATOM 12028 O O . GLU B 1 559 ? 41.625 3.99 30.734 1 81.62 559 GLU B O 1
ATOM 12033 N N . SER B 1 560 ? 39.406 3.514 31.047 1 91.94 560 SER B N 1
ATOM 12034 C CA . SER B 1 560 ? 39.406 2.604 29.906 1 91.94 560 SER B CA 1
ATOM 12035 C C . SER B 1 560 ? 39.219 3.357 28.609 1 91.94 560 SER B C 1
ATOM 12037 O O . SER B 1 560 ? 38.375 4.258 28.531 1 91.94 560 SER B O 1
ATOM 12039 N N . ILE B 1 561 ? 40.031 3.029 27.562 1 92.94 561 ILE B N 1
ATOM 12040 C CA . ILE B 1 561 ? 39.938 3.656 26.25 1 92.94 561 ILE B CA 1
ATOM 12041 C C . ILE B 1 561 ? 38.562 3.387 25.656 1 92.94 561 ILE B C 1
ATOM 12043 O O . ILE B 1 561 ? 37.969 4.262 25.016 1 92.94 561 ILE B O 1
ATOM 12047 N N . TYR B 1 562 ? 38.125 2.201 25.953 1 95.56 562 TYR B N 1
ATOM 12048 C CA . TYR B 1 562 ? 36.812 1.834 25.438 1 95.56 562 TYR B CA 1
ATOM 12049 C C . TYR B 1 562 ? 35.719 2.742 26 1 95.56 562 TYR B C 1
ATOM 12051 O O . TYR B 1 562 ? 34.875 3.27 25.25 1 95.56 562 TYR B O 1
ATOM 12059 N N . HIS B 1 563 ? 35.719 3 27.25 1 94.44 563 HIS B N 1
ATOM 12060 C CA . HIS B 1 563 ? 34.656 3.768 27.906 1 94.44 563 HIS B CA 1
ATOM 12061 C C . HIS B 1 563 ? 34.844 5.262 27.641 1 94.44 563 HIS B C 1
ATOM 12063 O O . HIS B 1 563 ? 33.844 6.012 27.672 1 94.44 563 HIS B O 1
ATOM 12069 N N . SER B 1 564 ? 36.062 5.629 27.391 1 94.88 564 SER B N 1
ATOM 12070 C CA . SER B 1 564 ? 36.312 7.035 27.078 1 94.88 564 SER B CA 1
ATOM 12071 C C . SER B 1 564 ? 35.844 7.375 25.672 1 94.88 564 SER B C 1
ATOM 12073 O O . SER B 1 564 ? 35.719 8.555 25.312 1 94.88 564 SER B O 1
ATOM 12075 N N . LYS B 1 565 ? 35.594 6.324 24.859 1 96.12 565 LYS B N 1
ATOM 12076 C CA . LYS B 1 565 ? 35.156 6.434 23.484 1 96.12 565 LYS B CA 1
ATOM 12077 C C . LYS B 1 565 ? 36.188 7.16 22.625 1 96.12 565 LYS B C 1
ATOM 12079 O O . LYS B 1 565 ? 35.906 7.574 21.5 1 96.12 565 LYS B O 1
ATOM 12084 N N . SER B 1 566 ? 37.438 7.348 23.078 1 94.06 566 SER B N 1
ATOM 12085 C CA . SER B 1 566 ? 38.469 8.078 22.359 1 94.06 566 SER B CA 1
ATOM 12086 C C . SER B 1 566 ? 38.906 7.332 21.094 1 94.06 566 SER B C 1
ATOM 12088 O O . SER B 1 566 ? 39.594 7.891 20.25 1 94.06 566 SER B O 1
ATOM 12090 N N . TRP B 1 567 ? 38.406 6.121 20.969 1 96.06 567 TRP B N 1
ATOM 12091 C CA . TRP B 1 567 ? 38.688 5.316 19.781 1 96.06 567 TRP B CA 1
ATOM 12092 C C . TRP B 1 567 ? 37.781 5.734 18.625 1 96.06 567 TRP B C 1
ATOM 12094 O O . TRP B 1 567 ? 38.062 5.402 17.469 1 96.06 567 TRP B O 1
ATOM 12104 N N . ALA B 1 568 ? 36.625 6.348 18.906 1 97.38 568 ALA B N 1
ATOM 12105 C CA . ALA B 1 568 ? 35.688 6.77 17.875 1 97.38 568 ALA B CA 1
ATOM 12106 C C . ALA B 1 568 ? 36.156 8.055 17.203 1 97.38 568 ALA B C 1
ATOM 12108 O O . ALA B 1 568 ? 36.438 9.047 17.875 1 97.38 568 ALA B O 1
ATOM 12109 N N . VAL B 1 569 ? 36.188 8.047 15.844 1 97.5 569 VAL B N 1
ATOM 12110 C CA . VAL B 1 569 ? 36.562 9.211 15.062 1 97.5 569 VAL B CA 1
ATOM 12111 C C . VAL B 1 569 ? 35.344 9.75 14.305 1 97.5 569 VAL B C 1
ATOM 12113 O O . VAL B 1 569 ? 35.031 9.273 13.219 1 97.5 569 VAL B O 1
ATOM 12116 N N . PRO B 1 570 ? 34.688 10.805 14.812 1 96.38 570 PRO B N 1
ATOM 12117 C CA . PRO B 1 570 ? 33.5 11.352 14.148 1 96.38 570 PRO B CA 1
ATOM 12118 C C . PRO B 1 570 ? 33.812 11.953 12.781 1 96.38 570 PRO B C 1
ATOM 12120 O O . PRO B 1 570 ? 34.844 12.633 12.625 1 96.38 570 PRO B O 1
ATOM 12123 N N . LEU B 1 571 ? 33.031 11.664 11.852 1 96.81 571 LEU B N 1
ATOM 12124 C CA . LEU B 1 571 ? 33.156 12.156 10.484 1 96.81 571 LEU B CA 1
ATOM 12125 C C . LEU B 1 571 ? 31.828 12.734 9.984 1 96.81 571 LEU B C 1
ATOM 12127 O O . LEU B 1 571 ? 30.875 12 9.75 1 96.81 571 LEU B O 1
ATOM 12131 N N . ILE B 1 572 ? 31.766 14.023 9.773 1 96.75 572 ILE B N 1
ATOM 12132 C CA . ILE B 1 572 ? 30.531 14.656 9.289 1 96.75 572 ILE B CA 1
ATOM 12133 C C . ILE B 1 572 ? 30.266 14.227 7.848 1 96.75 572 ILE B C 1
ATOM 12135 O O . ILE B 1 572 ? 31.203 14.156 7.031 1 96.75 572 ILE B O 1
ATOM 12139 N N . GLN B 1 573 ? 29.047 13.906 7.578 1 97.12 573 GLN B N 1
ATOM 12140 C CA . GLN B 1 573 ? 28.656 13.477 6.238 1 97.12 573 GLN B CA 1
ATOM 12141 C C . GLN B 1 573 ? 28.141 14.648 5.41 1 97.12 573 GLN B C 1
ATOM 12143 O O . GLN B 1 573 ? 27.625 15.625 5.961 1 97.12 573 GLN B O 1
ATOM 12148 N N . PRO B 1 574 ? 28.172 14.531 4.164 1 97.12 574 PRO B N 1
ATOM 12149 C CA . PRO B 1 574 ? 28.047 15.742 3.355 1 97.12 574 PRO B CA 1
ATOM 12150 C C . PRO B 1 574 ? 26.594 16.016 2.928 1 97.12 574 PRO B C 1
ATOM 12152 O O . PRO B 1 574 ? 26.266 17.141 2.568 1 97.12 574 PRO B O 1
ATOM 12155 N N . TRP B 1 575 ? 25.703 15.117 2.893 1 96.88 575 TRP B N 1
ATOM 12156 C CA . TRP B 1 575 ? 24.391 15.375 2.318 1 96.88 575 TRP B CA 1
ATOM 12157 C C . TRP B 1 575 ? 23.641 16.438 3.111 1 96.88 575 TRP B C 1
ATOM 12159 O O . TRP B 1 575 ? 23.172 17.422 2.543 1 96.88 575 TRP B O 1
ATOM 12169 N N . HIS B 1 576 ? 23.562 16.344 4.441 1 96.12 576 HIS B N 1
ATOM 12170 C CA . HIS B 1 576 ? 22.906 17.344 5.273 1 96.12 576 HIS B CA 1
ATOM 12171 C C . HIS B 1 576 ? 23.672 18.672 5.242 1 96.12 576 HIS B C 1
ATOM 12173 O O . HIS B 1 576 ? 23.078 19.734 5.41 1 96.12 576 HIS B O 1
ATOM 12179 N N . MET B 1 577 ? 24.938 18.578 5.039 1 96.88 577 MET B N 1
ATOM 12180 C CA . MET B 1 577 ? 25.734 19.781 4.867 1 96.88 577 MET B CA 1
ATOM 12181 C C . MET B 1 577 ? 25.281 20.562 3.639 1 96.88 577 MET B C 1
ATOM 12183 O O . MET B 1 577 ? 25.125 21.781 3.699 1 96.88 577 MET B O 1
ATOM 12187 N N . GLY B 1 578 ? 25.078 19.781 2.537 1 97.38 578 GLY B N 1
ATOM 12188 C CA . GLY B 1 578 ? 24.547 20.406 1.341 1 97.38 578 GLY B CA 1
ATOM 12189 C C . GLY B 1 578 ? 23.172 21.031 1.552 1 97.38 578 GLY B C 1
ATOM 12190 O O . GLY B 1 578 ? 22.891 22.125 1.037 1 97.38 578 GLY B O 1
ATOM 12191 N N . TRP B 1 579 ? 22.406 20.391 2.328 1 97 579 TRP B N 1
ATOM 12192 C CA . TRP B 1 579 ? 21.062 20.891 2.643 1 97 579 TRP B CA 1
ATOM 12193 C C . TRP B 1 579 ? 21.156 22.172 3.48 1 97 579 TRP B C 1
ATOM 12195 O O . TRP B 1 579 ? 20.391 23.109 3.262 1 97 579 TRP B O 1
ATOM 12205 N N . ALA B 1 580 ? 22.078 22.188 4.426 1 97.19 580 ALA B N 1
ATOM 12206 C CA . ALA B 1 580 ? 22.281 23.391 5.242 1 97.19 580 ALA B CA 1
ATOM 12207 C C . ALA B 1 580 ? 22.719 24.562 4.387 1 97.19 580 ALA B C 1
ATOM 12209 O O . ALA B 1 580 ? 22.312 25.703 4.633 1 97.19 580 ALA B O 1
ATOM 12210 N N . TYR B 1 581 ? 23.594 24.266 3.463 1 98.06 581 TYR B N 1
ATOM 12211 C CA . TYR B 1 581 ? 24.047 25.328 2.566 1 98.06 581 TYR B CA 1
ATOM 12212 C C . TYR B 1 581 ? 22.875 25.844 1.73 1 98.06 581 TYR B C 1
ATOM 12214 O O . TYR B 1 581 ? 22.766 27.062 1.5 1 98.06 581 TYR B O 1
ATOM 12222 N N . LEU B 1 582 ? 22.047 24.953 1.28 1 97.75 582 LEU B N 1
ATOM 12223 C CA . LEU B 1 582 ? 20.844 25.344 0.561 1 97.75 582 LEU B CA 1
ATOM 12224 C C . LEU B 1 582 ? 19.984 26.266 1.417 1 97.75 582 LEU B C 1
ATOM 12226 O O . LEU B 1 582 ? 19.469 27.281 0.929 1 97.75 582 LEU B O 1
ATOM 12230 N N . LYS B 1 583 ? 19.891 26 2.635 1 97.06 583 LYS B N 1
ATOM 12231 C CA . LYS B 1 583 ? 19.141 26.844 3.566 1 97.06 583 LYS B CA 1
ATOM 12232 C C . LYS B 1 583 ? 19.797 28.203 3.727 1 97.06 583 LYS B C 1
ATOM 12234 O O . LYS B 1 583 ? 19.109 29.219 3.893 1 97.06 583 LYS B O 1
ATOM 12239 N N . SER B 1 584 ? 21.125 28.203 3.67 1 97.44 584 SER B N 1
ATOM 12240 C CA . SER B 1 584 ? 21.859 29.469 3.727 1 97.44 584 SER B CA 1
ATOM 12241 C C . SER B 1 584 ? 21.531 30.359 2.537 1 97.44 584 SER B C 1
ATOM 12243 O O . SER B 1 584 ? 21.406 31.578 2.682 1 97.44 584 SER B O 1
ATOM 12245 N N . ILE B 1 585 ? 21.391 29.719 1.425 1 97.75 585 ILE B N 1
ATOM 12246 C CA . ILE B 1 585 ? 21.016 30.484 0.235 1 97.75 585 ILE B CA 1
ATOM 12247 C C . ILE B 1 585 ? 19.641 31.125 0.441 1 97.75 585 ILE B C 1
ATOM 12249 O O . ILE B 1 585 ? 19.453 32.281 0.122 1 97.75 585 ILE B O 1
ATOM 12253 N N . PHE B 1 586 ? 18.734 30.422 1.025 1 96.69 586 PHE B N 1
ATOM 12254 C CA . PHE B 1 586 ? 17.406 30.969 1.312 1 96.69 586 PHE B CA 1
ATOM 12255 C C . PHE B 1 586 ? 17.484 32.094 2.314 1 96.69 586 PHE B C 1
ATOM 12257 O O . PHE B 1 586 ? 16.812 33.125 2.156 1 96.69 586 PHE B O 1
ATOM 12264 N N . ARG B 1 587 ? 18.328 31.969 3.287 1 94.94 587 ARG B N 1
ATOM 12265 C CA . ARG B 1 587 ? 18.453 32.969 4.336 1 94.94 587 ARG B CA 1
ATOM 12266 C C . ARG B 1 587 ? 18.953 34.312 3.77 1 94.94 587 ARG B C 1
ATOM 12268 O O . ARG B 1 587 ? 18.562 35.375 4.23 1 94.94 587 ARG B O 1
ATOM 12275 N N . ILE B 1 588 ? 19.828 34.188 2.795 1 95.88 588 ILE B N 1
ATOM 12276 C CA . ILE B 1 588 ? 20.516 35.375 2.297 1 95.88 588 ILE B CA 1
ATOM 12277 C C . ILE B 1 588 ? 19.734 35.969 1.135 1 95.88 588 ILE B C 1
ATOM 12279 O O . ILE B 1 588 ? 19.656 37.188 0.999 1 95.88 588 ILE B O 1
ATOM 12283 N N . HIS B 1 589 ? 19.078 35.156 0.348 1 95.94 589 HIS B N 1
ATOM 12284 C CA . HIS B 1 589 ? 18.562 35.656 -0.925 1 95.94 589 HIS B CA 1
ATOM 12285 C C . HIS B 1 589 ? 17.047 35.688 -0.939 1 95.94 589 HIS B C 1
ATOM 12287 O O . HIS B 1 589 ? 16.438 36.25 -1.863 1 95.94 589 HIS B O 1
ATOM 12293 N N . TRP B 1 590 ? 16.422 35.062 0.104 1 94.38 590 TRP B N 1
ATOM 12294 C CA . TRP B 1 590 ? 14.961 35.094 0.188 1 94.38 590 TRP B CA 1
ATOM 12295 C C . TRP B 1 590 ? 14.484 36.312 0.965 1 94.38 590 TRP B C 1
ATOM 12297 O O . TRP B 1 590 ? 14.359 36.25 2.191 1 94.38 590 TRP B O 1
ATOM 12307 N N . PHE B 1 591 ? 14.094 37.344 0.248 1 88.94 591 PHE B N 1
ATOM 12308 C CA . PHE B 1 591 ? 13.734 38.625 0.853 1 88.94 591 PHE B CA 1
ATOM 12309 C C . PHE B 1 591 ? 12.25 38.656 1.202 1 88.94 591 PHE B C 1
ATOM 12311 O O . PHE B 1 591 ? 11.414 38.219 0.419 1 88.94 591 PHE B O 1
ATOM 12318 N N . GLU B 1 592 ? 11.875 39.094 2.373 1 78 592 GLU B N 1
ATOM 12319 C CA . GLU B 1 592 ? 10.5 39.125 2.861 1 78 592 GLU B CA 1
ATOM 12320 C C . GLU B 1 592 ? 9.68 40.188 2.115 1 78 592 GLU B C 1
ATOM 12322 O O . GLU B 1 592 ? 8.477 40.031 1.929 1 78 592 GLU B O 1
ATOM 12327 N N . ALA B 1 593 ? 10.367 41.312 1.686 1 69.31 593 ALA B N 1
ATOM 12328 C CA . ALA B 1 593 ? 9.641 42.375 1 1 69.31 593 ALA B CA 1
ATOM 12329 C C . ALA B 1 593 ? 9.141 41.906 -0.364 1 69.31 593 ALA B C 1
ATOM 12331 O O . ALA B 1 593 ? 9.875 41.25 -1.11 1 69.31 593 ALA B O 1
ATOM 12332 N N . THR B 1 594 ? 7.797 41.844 -0.622 1 61.47 594 THR B N 1
ATOM 12333 C CA . THR B 1 594 ? 7.23 41.312 -1.858 1 61.47 594 THR B CA 1
ATOM 12334 C C . THR B 1 594 ? 6.703 42.438 -2.736 1 61.47 594 THR B C 1
ATOM 12336 O O . THR B 1 594 ? 5.855 42.219 -3.602 1 61.47 594 THR B O 1
ATOM 12339 N N . GLY B 1 595 ? 7.168 43.656 -2.57 1 61.06 595 GLY B N 1
ATOM 12340 C CA . GLY B 1 595 ? 6.613 44.688 -3.424 1 61.06 595 GLY B CA 1
ATOM 12341 C C . GLY B 1 595 ? 6.945 44.5 -4.891 1 61.06 595 GLY B C 1
ATOM 12342 O O . GLY B 1 595 ? 7.797 43.688 -5.238 1 61.06 595 GLY B O 1
ATOM 12343 N N . LYS B 1 596 ? 6.234 45.031 -5.891 1 63.81 596 LYS B N 1
ATOM 12344 C CA . LYS B 1 596 ? 6.363 44.906 -7.34 1 63.81 596 LYS B CA 1
ATOM 12345 C C . LYS B 1 596 ? 7.762 45.312 -7.805 1 63.81 596 LYS B C 1
ATOM 12347 O O . LYS B 1 596 ? 8.258 44.781 -8.812 1 63.81 596 LYS B O 1
ATOM 12352 N N . SER B 1 597 ? 8.469 46.094 -6.992 1 70.25 597 SER B N 1
ATOM 12353 C CA . SER B 1 597 ? 9.758 46.625 -7.445 1 70.25 597 SER B CA 1
ATOM 12354 C C . SER B 1 597 ? 10.914 45.812 -6.859 1 70.25 597 SER B C 1
ATOM 12356 O O . SER B 1 597 ? 12.07 46.031 -7.23 1 70.25 597 SER B O 1
ATOM 12358 N N . THR B 1 598 ? 10.594 44.844 -6.094 1 81.12 598 THR B N 1
ATOM 12359 C CA . THR B 1 598 ? 11.648 44.062 -5.488 1 81.12 598 THR B CA 1
ATOM 12360 C C . THR B 1 598 ? 11.969 42.844 -6.355 1 81.12 598 THR B C 1
ATOM 12362 O O . THR B 1 598 ? 11.086 42.031 -6.633 1 81.12 598 THR B O 1
ATOM 12365 N N . LEU B 1 599 ? 13.211 42.844 -6.863 1 87.38 599 LEU B N 1
ATOM 12366 C CA . LEU B 1 599 ? 13.672 41.719 -7.68 1 87.38 599 LEU B CA 1
ATOM 12367 C C . LEU B 1 599 ? 14.516 40.75 -6.852 1 87.38 599 LEU B C 1
ATOM 12369 O O . LEU B 1 599 ? 15.078 41.156 -5.824 1 87.38 599 LEU B O 1
ATOM 12373 N N . GLY B 1 600 ? 14.391 39.562 -7.121 1 91.44 600 GLY B N 1
ATOM 12374 C CA . GLY B 1 600 ? 15.18 38.594 -6.398 1 91.44 600 GLY B CA 1
ATOM 12375 C C . GLY B 1 600 ? 14.602 37.188 -6.461 1 91.44 600 GLY B C 1
ATOM 12376 O O . GLY B 1 600 ? 13.664 36.938 -7.223 1 91.44 600 GLY B O 1
ATOM 12377 N N . PHE B 1 601 ? 15.195 36.375 -5.68 1 94.12 601 PHE B N 1
ATOM 12378 C CA . PHE B 1 601 ? 14.883 34.938 -5.691 1 94.12 601 PHE B CA 1
ATOM 12379 C C . PHE B 1 601 ? 13.43 34.719 -5.312 1 94.12 601 PHE B C 1
ATOM 12381 O O . PHE B 1 601 ? 12.734 33.938 -5.961 1 94.12 601 PHE B O 1
ATOM 12388 N N . ARG B 1 602 ? 12.961 35.375 -4.309 1 92.81 602 ARG B N 1
ATOM 12389 C CA . ARG B 1 602 ? 11.578 35.188 -3.887 1 92.81 602 ARG B CA 1
ATOM 12390 C C . ARG B 1 602 ? 10.609 35.625 -4.984 1 92.81 602 ARG B C 1
ATOM 12392 O O . ARG B 1 602 ? 9.625 34.938 -5.254 1 92.81 602 ARG B O 1
ATOM 12399 N N . ARG B 1 603 ? 10.82 36.812 -5.551 1 91.75 603 ARG B N 1
ATOM 12400 C CA . ARG B 1 603 ? 9.992 37.312 -6.641 1 91.75 603 ARG B CA 1
ATOM 12401 C C . ARG B 1 603 ? 10.008 36.344 -7.828 1 91.75 603 ARG B C 1
ATOM 12403 O O . ARG B 1 603 ? 8.969 36.094 -8.438 1 91.75 603 ARG B O 1
ATOM 12410 N N . SER B 1 604 ? 11.164 35.875 -8.164 1 93.12 604 SER B N 1
ATOM 12411 C CA . SER B 1 604 ? 11.289 34.906 -9.258 1 93.12 604 SER B CA 1
ATOM 12412 C C . SER B 1 604 ? 10.445 33.688 -9 1 93.12 604 SER B C 1
ATOM 12414 O O . SER B 1 604 ? 9.797 33.156 -9.914 1 93.12 604 SER B O 1
ATOM 12416 N N . SER B 1 605 ? 10.492 33.156 -7.801 1 91.06 605 SER B N 1
ATOM 12417 C CA . SER B 1 605 ? 9.703 31.984 -7.441 1 91.06 605 SER B CA 1
ATOM 12418 C C . SER B 1 605 ? 8.211 32.281 -7.492 1 91.06 605 SER B C 1
ATOM 12420 O O . SER B 1 605 ? 7.414 31.453 -7.93 1 91.06 605 SER B O 1
ATOM 12422 N N . SER B 1 606 ? 7.871 33.531 -7.039 1 88 606 SER B N 1
ATOM 12423 C CA . SER B 1 606 ? 6.469 33.938 -7.039 1 88 606 SER B CA 1
ATOM 12424 C C . SER B 1 606 ? 5.926 34.062 -8.461 1 88 606 SER B C 1
ATOM 12426 O O . SER B 1 606 ? 4.742 33.781 -8.695 1 88 606 SER B O 1
ATOM 12428 N N . VAL B 1 607 ? 6.758 34.562 -9.344 1 89.94 607 VAL B N 1
ATOM 12429 C CA . VAL B 1 607 ? 6.379 34.656 -10.75 1 89.94 607 VAL B CA 1
ATOM 12430 C C . VAL B 1 607 ? 6.02 33.281 -11.305 1 89.94 607 VAL B C 1
ATOM 12432 O O . VAL B 1 607 ? 5.121 33.156 -12.141 1 89.94 607 VAL B O 1
ATOM 12435 N N . LEU B 1 608 ? 6.656 32.312 -10.797 1 90.38 608 LEU B N 1
ATOM 12436 C CA . LEU B 1 608 ? 6.375 30.953 -11.211 1 90.38 608 LEU B CA 1
ATOM 12437 C C . LEU B 1 608 ? 5.219 30.359 -10.414 1 90.38 608 LEU B C 1
ATOM 12439 O O . LEU B 1 608 ? 4.801 29.234 -10.656 1 90.38 608 LEU B O 1
ATOM 12443 N N . GLY B 1 609 ? 4.75 31.109 -9.453 1 83.44 609 GLY B N 1
ATOM 12444 C CA . GLY B 1 609 ? 3.668 30.641 -8.602 1 83.44 609 GLY B CA 1
ATOM 12445 C C . GLY B 1 609 ? 4.113 29.609 -7.586 1 83.44 609 GLY B C 1
ATOM 12446 O O . GLY B 1 609 ? 3.34 28.719 -7.215 1 83.44 609 GLY B O 1
ATOM 12447 N N . ARG B 1 610 ? 5.402 29.688 -7.195 1 86.19 610 ARG B N 1
ATOM 12448 C CA . ARG B 1 610 ? 5.953 28.719 -6.258 1 86.19 610 ARG B CA 1
ATOM 12449 C C . ARG B 1 610 ? 6.254 29.375 -4.91 1 86.19 610 ARG B C 1
ATOM 12451 O O . ARG B 1 610 ? 6.594 30.562 -4.852 1 86.19 610 ARG B O 1
ATOM 12458 N N . ASN B 1 611 ? 5.98 28.641 -3.893 1 84.06 611 ASN B N 1
ATOM 12459 C CA . ASN B 1 611 ? 6.402 29.016 -2.547 1 84.06 611 ASN B CA 1
ATOM 12460 C C . ASN B 1 611 ? 7.18 27.891 -1.869 1 84.06 611 ASN B C 1
ATOM 12462 O O . ASN B 1 611 ? 6.664 27.219 -0.964 1 84.06 611 ASN B O 1
ATOM 12466 N N . PRO B 1 612 ? 8.445 27.781 -2.332 1 86.88 612 PRO B N 1
ATOM 12467 C CA . PRO B 1 612 ? 9.25 26.656 -1.825 1 86.88 612 PRO B CA 1
ATOM 12468 C C . PRO B 1 612 ? 9.5 26.75 -0.322 1 86.88 612 PRO B C 1
ATOM 12470 O O . PRO B 1 612 ? 9.648 27.844 0.219 1 86.88 612 PRO B O 1
ATOM 12473 N N . ASN B 1 613 ? 9.492 25.578 0.284 1 84.88 613 ASN B N 1
ATOM 12474 C CA . ASN B 1 613 ? 9.828 25.438 1.696 1 84.88 613 ASN B CA 1
ATOM 12475 C C . ASN B 1 613 ? 11.25 24.922 1.887 1 84.88 613 ASN B C 1
ATOM 12477 O O . ASN B 1 613 ? 11.586 23.828 1.454 1 84.88 613 ASN B O 1
ATOM 12481 N N . PRO B 1 614 ? 12.133 25.734 2.477 1 90.88 614 PRO B N 1
ATOM 12482 C CA . PRO B 1 614 ? 13.516 25.312 2.662 1 90.88 614 PRO B CA 1
ATOM 12483 C C . PRO B 1 614 ? 13.633 24.047 3.504 1 90.88 614 PRO B C 1
ATOM 12485 O O . PRO B 1 614 ? 14.664 23.359 3.473 1 90.88 614 PRO B O 1
ATOM 12488 N N . GLU B 1 615 ? 12.555 23.719 4.238 1 90.31 615 GLU B N 1
ATOM 12489 C CA . GLU B 1 615 ? 12.57 22.5 5.055 1 90.31 615 GLU B CA 1
ATOM 12490 C C . GLU B 1 615 ? 12.297 21.266 4.207 1 90.31 615 GLU B C 1
ATOM 12492 O O . GLU B 1 615 ? 12.5 20.141 4.66 1 90.31 615 GLU B O 1
ATOM 12497 N N . ASP B 1 616 ? 11.898 21.5 3.035 1 88.81 616 ASP B N 1
ATOM 12498 C CA . ASP B 1 616 ? 11.758 20.438 2.047 1 88.81 616 ASP B CA 1
ATOM 12499 C C . ASP B 1 616 ? 12.875 20.5 1.011 1 88.81 616 ASP B C 1
ATOM 12501 O O . ASP B 1 616 ? 12.859 21.344 0.111 1 88.81 616 ASP B O 1
ATOM 12505 N N . TYR B 1 617 ? 13.727 19.578 1.079 1 90.94 617 TYR B N 1
ATOM 12506 C CA . TYR B 1 617 ? 14.953 19.609 0.285 1 90.94 617 TYR B CA 1
ATOM 12507 C C . TYR B 1 617 ? 14.633 19.672 -1.204 1 90.94 617 TYR B C 1
ATOM 12509 O O . TYR B 1 617 ? 15.188 20.5 -1.925 1 90.94 617 TYR B O 1
ATOM 12517 N N . TYR B 1 618 ? 13.797 18.859 -1.67 1 87.44 618 TYR B N 1
ATOM 12518 C CA . TYR B 1 618 ? 13.562 18.75 -3.105 1 87.44 618 TYR B CA 1
ATOM 12519 C C . TYR B 1 618 ? 12.828 19.984 -3.635 1 87.44 618 TYR B C 1
ATOM 12521 O O . TYR B 1 618 ? 13.133 20.469 -4.727 1 87.44 618 TYR B O 1
ATOM 12529 N N . SER B 1 619 ? 11.906 20.516 -2.85 1 87.38 619 SER B N 1
ATOM 12530 C CA . SER B 1 619 ? 11.211 21.734 -3.225 1 87.38 619 SER B CA 1
ATOM 12531 C C . SER B 1 619 ? 12.164 22.922 -3.271 1 87.38 619 SER B C 1
ATOM 12533 O O . SER B 1 619 ? 12.117 23.719 -4.207 1 87.38 619 SER B O 1
ATOM 12535 N N . ALA B 1 620 ? 13.039 22.922 -2.305 1 93.12 620 ALA B N 1
ATOM 12536 C CA . ALA B 1 620 ? 14.008 24.016 -2.213 1 93.12 620 ALA B CA 1
ATOM 12537 C C . ALA B 1 620 ? 15.039 23.938 -3.334 1 93.12 620 ALA B C 1
ATOM 12539 O O . ALA B 1 620 ? 15.344 24.938 -3.982 1 93.12 620 ALA B O 1
ATOM 12540 N N . GLU B 1 621 ? 15.531 22.719 -3.533 1 94.25 621 GLU B N 1
ATOM 12541 C CA . GLU B 1 621 ? 16.531 22.516 -4.57 1 94.25 621 GLU B CA 1
ATOM 12542 C C . GLU B 1 621 ? 15.977 22.859 -5.953 1 94.25 621 GLU B C 1
ATOM 12544 O O . GLU B 1 621 ? 16.625 23.547 -6.742 1 94.25 621 GLU B O 1
ATOM 12549 N N . ASP B 1 622 ? 14.852 22.422 -6.199 1 91.38 622 ASP B N 1
ATOM 12550 C CA . ASP B 1 622 ? 14.242 22.641 -7.508 1 91.38 622 ASP B CA 1
ATOM 12551 C C . ASP B 1 622 ? 14.031 24.125 -7.777 1 91.38 622 ASP B C 1
ATOM 12553 O O . ASP B 1 622 ? 14.25 24.594 -8.898 1 91.38 622 ASP B O 1
ATOM 12557 N N . ALA B 1 623 ? 13.602 24.844 -6.793 1 92.81 623 ALA B N 1
ATOM 12558 C CA . ALA B 1 623 ? 13.367 26.281 -6.941 1 92.81 623 ALA B CA 1
ATOM 12559 C C . ALA B 1 623 ? 14.664 27.016 -7.23 1 92.81 623 ALA B C 1
ATOM 12561 O O . ALA B 1 623 ? 14.742 27.812 -8.18 1 92.81 623 ALA B O 1
ATOM 12562 N N . VAL B 1 624 ? 15.672 26.719 -6.504 1 96.44 624 VAL B N 1
ATOM 12563 C CA . VAL B 1 624 ? 16.953 27.406 -6.613 1 96.44 624 VAL B CA 1
ATOM 12564 C C . VAL B 1 624 ? 17.609 27.078 -7.953 1 96.44 624 VAL B C 1
ATOM 12566 O O . VAL B 1 624 ? 18.094 27.969 -8.648 1 96.44 624 VAL B O 1
ATOM 12569 N N . VAL B 1 625 ? 17.562 25.859 -8.336 1 95.75 625 VAL B N 1
ATOM 12570 C CA . VAL B 1 625 ? 18.234 25.406 -9.547 1 95.75 625 VAL B CA 1
ATOM 12571 C C . VAL B 1 625 ? 17.516 25.938 -10.773 1 95.75 625 VAL B C 1
ATOM 12573 O O . VAL B 1 625 ? 18.141 26.359 -11.742 1 95.75 625 VAL B O 1
ATOM 12576 N N . THR B 1 626 ? 16.25 25.984 -10.711 1 94.31 626 THR B N 1
ATOM 12577 C CA . THR B 1 626 ? 15.461 26.5 -11.836 1 94.31 626 THR B CA 1
ATOM 12578 C C . THR B 1 626 ? 15.742 27.969 -12.07 1 94.31 626 THR B C 1
ATOM 12580 O O . THR B 1 626 ? 15.961 28.406 -13.203 1 94.31 626 THR B O 1
ATOM 12583 N N . VAL B 1 627 ? 15.727 28.734 -11.047 1 96.56 627 VAL B N 1
ATOM 12584 C CA . VAL B 1 627 ? 15.992 30.172 -11.156 1 96.56 627 VAL B CA 1
ATOM 12585 C C . VAL B 1 627 ? 17.422 30.391 -11.656 1 96.56 627 VAL B C 1
ATOM 12587 O O . VAL B 1 627 ? 17.641 31.203 -12.555 1 96.56 627 VAL B O 1
ATOM 12590 N N . PHE B 1 628 ? 18.359 29.656 -11.188 1 97.69 628 PHE B N 1
ATOM 12591 C CA . PHE B 1 628 ? 19.766 29.766 -11.562 1 97.69 628 PHE B CA 1
ATOM 12592 C C . PHE B 1 628 ? 19.969 29.438 -13.031 1 97.69 628 PHE B C 1
ATOM 12594 O O . PHE B 1 628 ? 20.609 30.188 -13.766 1 97.69 628 PHE B O 1
ATOM 12601 N N . GLU B 1 629 ? 19.438 28.328 -13.383 1 96.88 629 GLU B N 1
ATOM 12602 C CA . GLU B 1 629 ? 19.609 27.922 -14.773 1 96.88 629 GLU B CA 1
ATOM 12603 C C . GLU B 1 629 ? 19.016 28.938 -15.734 1 96.88 629 GLU B C 1
ATOM 12605 O O . GLU B 1 629 ? 19.578 29.219 -16.781 1 96.88 629 GLU B O 1
ATOM 12610 N N . THR B 1 630 ? 17.922 29.469 -15.344 1 96.5 630 THR B N 1
ATOM 12611 C CA . THR B 1 630 ? 17.281 30.484 -16.172 1 96.5 630 THR B CA 1
ATOM 12612 C C . THR B 1 630 ? 18.125 31.766 -16.219 1 96.5 630 THR B C 1
ATOM 12614 O O . THR B 1 630 ? 18.219 32.406 -17.266 1 96.5 630 THR B O 1
ATOM 12617 N N . MET B 1 631 ? 18.688 32.125 -15.156 1 97.56 631 MET B N 1
ATOM 12618 C CA . MET B 1 631 ? 19.562 33.281 -15.109 1 97.56 631 MET B CA 1
ATOM 12619 C C . MET B 1 631 ? 20.781 33.094 -15.992 1 97.56 631 MET B C 1
ATOM 12621 O O . MET B 1 631 ? 21.219 34 -16.672 1 97.56 631 MET B O 1
ATOM 12625 N N . VAL B 1 632 ? 21.328 31.859 -15.938 1 97.38 632 VAL B N 1
ATOM 12626 C CA . VAL B 1 632 ? 22.484 31.547 -16.781 1 97.38 632 VAL B CA 1
ATOM 12627 C C . VAL B 1 632 ? 22.094 31.719 -18.25 1 97.38 632 VAL B C 1
ATOM 12629 O O . VAL B 1 632 ? 22.844 32.312 -19.031 1 97.38 632 VAL B O 1
ATOM 12632 N N . LEU B 1 633 ? 21 31.234 -18.594 1 94.62 633 LEU B N 1
ATOM 12633 C CA . LEU B 1 633 ? 20.531 31.344 -19.969 1 94.62 633 LEU B CA 1
ATOM 12634 C C . LEU B 1 633 ? 20.312 32.812 -20.344 1 94.62 633 LEU B C 1
ATOM 12636 O O . LEU B 1 633 ? 20.641 33.219 -21.453 1 94.62 633 LEU B O 1
ATOM 12640 N N . SER B 1 634 ? 19.734 33.625 -19.422 1 94.06 634 SER B N 1
ATOM 12641 C CA . SER B 1 634 ? 19.516 35.031 -19.656 1 94.06 634 SER B CA 1
ATOM 12642 C C . SER B 1 634 ? 20.828 35.812 -19.781 1 94.06 634 SER B C 1
ATOM 12644 O O . SER B 1 634 ? 20.969 36.688 -20.641 1 94.06 634 SER B O 1
ATOM 12646 N N . ALA B 1 635 ? 21.75 35.438 -18.953 1 94.25 635 ALA B N 1
ATOM 12647 C CA . ALA B 1 635 ? 23.078 36.031 -19.031 1 94.25 635 ALA B CA 1
ATOM 12648 C C . ALA B 1 635 ? 23.75 35.719 -20.375 1 94.25 635 ALA B C 1
ATOM 12650 O O . ALA B 1 635 ? 24.375 36.594 -20.984 1 94.25 635 ALA B O 1
ATOM 12651 N N . ALA B 1 636 ? 23.609 34.469 -20.75 1 91.31 636 ALA B N 1
ATOM 12652 C CA . ALA B 1 636 ? 24.156 34.062 -22.047 1 91.31 636 ALA B CA 1
ATOM 12653 C C . ALA B 1 636 ? 23.531 34.875 -23.172 1 91.31 636 ALA B C 1
ATOM 12655 O O . ALA B 1 636 ? 24.219 35.312 -24.094 1 91.31 636 ALA B O 1
ATOM 12656 N N . ARG B 1 637 ? 22.266 35.031 -23.109 1 87.69 637 ARG B N 1
ATOM 12657 C CA . ARG B 1 637 ? 21.562 35.812 -24.109 1 87.69 637 ARG B CA 1
ATOM 12658 C C . ARG B 1 637 ? 22.078 37.25 -24.156 1 87.69 637 ARG B C 1
ATOM 12660 O O . ARG B 1 637 ? 22.328 37.812 -25.234 1 87.69 637 ARG B O 1
ATOM 12667 N N . TYR B 1 638 ? 22.219 37.75 -23.031 1 86.5 638 TYR B N 1
ATOM 12668 C CA . TYR B 1 638 ? 22.672 39.156 -22.938 1 86.5 638 TYR B CA 1
ATOM 12669 C C . TYR B 1 638 ? 24.078 39.312 -23.469 1 86.5 638 TYR B C 1
ATOM 12671 O O . TYR B 1 638 ? 24.375 40.25 -24.219 1 86.5 638 TYR B O 1
ATOM 12679 N N . VAL B 1 639 ? 24.969 38.375 -23.141 1 84.06 639 VAL B N 1
ATOM 12680 C CA . VAL B 1 639 ? 26.344 38.438 -23.594 1 84.06 639 VAL B CA 1
ATOM 12681 C C . VAL B 1 639 ? 26.406 38.25 -25.109 1 84.06 639 VAL B C 1
ATOM 12683 O O . VAL B 1 639 ? 27.188 38.906 -25.797 1 84.06 639 VAL B O 1
ATOM 12686 N N . LEU B 1 640 ? 25.562 37.375 -25.547 1 79.44 640 LEU B N 1
ATOM 12687 C CA . LEU B 1 640 ? 25.547 37.125 -26.984 1 79.44 640 LEU B CA 1
ATOM 12688 C C . LEU B 1 640 ? 24.938 38.312 -27.734 1 79.44 640 LEU B C 1
ATOM 12690 O O . LEU B 1 640 ? 25.359 38.625 -28.859 1 79.44 640 LEU B O 1
ATOM 12694 N N . LEU B 1 641 ? 23.906 38.875 -27.172 1 68.94 641 LEU B N 1
ATOM 12695 C CA . LEU B 1 641 ? 23.328 40.094 -27.75 1 68.94 641 LEU B CA 1
ATOM 12696 C C . LEU B 1 641 ? 24.359 41.219 -27.797 1 68.94 641 LEU B C 1
ATOM 12698 O O . LEU B 1 641 ? 24.438 41.938 -28.781 1 68.94 641 LEU B O 1
ATOM 12702 N N . LEU B 1 642 ? 25 41.312 -26.75 1 59.53 642 LEU B N 1
ATOM 12703 C CA . LEU B 1 642 ? 26.062 42.312 -26.672 1 59.53 642 LEU B CA 1
ATOM 12704 C C . LEU B 1 642 ? 27.109 42.062 -27.75 1 59.53 642 LEU B C 1
ATOM 12706 O O . LEU B 1 642 ? 27.672 43.031 -28.281 1 59.53 642 LEU B O 1
ATOM 12710 N N . LEU B 1 643 ? 27.109 40.781 -28.062 1 54.22 643 LEU B N 1
ATOM 12711 C CA . LEU B 1 643 ? 28.109 40.406 -29.078 1 54.22 643 LEU B CA 1
ATOM 12712 C C . LEU B 1 643 ? 27.484 40.438 -30.469 1 54.22 643 LEU B C 1
ATOM 12714 O O . LEU B 1 643 ? 28.188 40.188 -31.453 1 54.22 643 LEU B O 1
ATOM 12718 N N . SER B 1 644 ? 26.141 41 -30.625 1 52.31 644 SER B N 1
ATOM 12719 C CA . SER B 1 644 ? 25.375 41.094 -31.859 1 52.31 644 SER B CA 1
ATOM 12720 C C . SER B 1 644 ? 25.406 39.812 -32.656 1 52.31 644 SER B C 1
ATOM 12722 O O . SER B 1 644 ? 25.5 39.812 -33.875 1 52.31 644 SER B O 1
ATOM 12724 N N . ILE B 1 645 ? 25.531 38.625 -32.062 1 50.53 645 ILE B N 1
ATOM 12725 C CA . ILE B 1 645 ? 25.734 37.375 -32.781 1 50.53 645 ILE B CA 1
ATOM 12726 C C . ILE B 1 645 ? 24.672 36.375 -32.344 1 50.53 645 ILE B C 1
ATOM 12728 O O . ILE B 1 645 ? 24.891 35.156 -32.406 1 50.53 645 ILE B O 1
ATOM 12732 N N . LEU B 1 646 ? 23.516 36.688 -31.828 1 54.38 646 LEU B N 1
ATOM 12733 C CA . LEU B 1 646 ? 22.562 35.75 -31.234 1 54.38 646 LEU B CA 1
ATOM 12734 C C . LEU B 1 646 ? 22.062 34.75 -32.281 1 54.38 646 LEU B C 1
ATOM 12736 O O . LEU B 1 646 ? 22.047 33.531 -32.031 1 54.38 646 LEU B O 1
ATOM 12740 N N . GLU B 1 647 ? 21.594 35.156 -33.469 1 52.66 647 GLU B N 1
ATOM 12741 C CA . GLU B 1 647 ? 20.984 34.281 -34.469 1 52.66 647 GLU B CA 1
ATOM 12742 C C . GLU B 1 647 ? 22.016 33.312 -35.062 1 52.66 647 GLU B C 1
ATOM 12744 O O . GLU B 1 647 ? 21.703 32.156 -35.312 1 52.66 647 GLU B O 1
ATOM 12749 N N . ARG B 1 648 ? 23.156 33.781 -35.281 1 55.91 648 ARG B N 1
ATOM 12750 C CA . ARG B 1 648 ? 24.188 33 -35.969 1 55.91 648 ARG B CA 1
ATOM 12751 C C . ARG B 1 648 ? 24.75 31.922 -35.062 1 55.91 648 ARG B C 1
ATOM 12753 O O . ARG B 1 648 ? 25.156 30.859 -35.562 1 55.91 648 ARG B O 1
ATOM 12760 N N . TYR B 1 649 ? 24.672 32.062 -33.812 1 57.59 649 TYR B N 1
ATOM 12761 C CA . TYR B 1 649 ? 25.438 31.219 -32.875 1 57.59 649 TYR B CA 1
ATOM 12762 C C . TYR B 1 649 ? 24.734 29.891 -32.625 1 57.59 649 TYR B C 1
ATOM 12764 O O . TYR B 1 649 ? 25.391 28.859 -32.438 1 57.59 649 TYR B O 1
ATOM 12772 N N . PHE B 1 650 ? 23.453 29.969 -32.75 1 58.22 650 PHE B N 1
ATOM 12773 C CA . PHE B 1 650 ? 22.812 28.734 -32.344 1 58.22 650 PHE B CA 1
ATOM 12774 C C . PHE B 1 650 ? 22.5 27.859 -33.562 1 58.22 650 PHE B C 1
ATOM 12776 O O . PHE B 1 650 ? 21.812 26.844 -33.438 1 58.22 650 PHE B O 1
ATOM 12783 N N . ASP B 1 651 ? 23.062 28.312 -34.719 1 59.25 651 ASP B N 1
ATOM 12784 C CA . ASP B 1 651 ? 22.969 27.484 -35.906 1 59.25 651 ASP B CA 1
ATOM 12785 C C . ASP B 1 651 ? 23.844 26.234 -35.781 1 59.25 651 ASP B C 1
ATOM 12787 O O . ASP B 1 651 ? 24.906 26.281 -35.156 1 59.25 651 ASP B O 1
ATOM 12791 N N . PRO B 1 652 ? 23.312 25 -36.156 1 60.56 652 PRO B N 1
ATOM 12792 C CA . PRO B 1 652 ? 24.078 23.75 -36.062 1 60.56 652 PRO B CA 1
ATOM 12793 C C . PRO B 1 652 ? 25.516 23.906 -36.531 1 60.56 652 PRO B C 1
ATOM 12795 O O . PRO B 1 652 ? 26.406 23.188 -36.062 1 60.56 652 PRO B O 1
ATOM 12798 N N . ASP B 1 653 ? 25.859 24.859 -37.469 1 60.47 653 ASP B N 1
ATOM 12799 C CA . ASP B 1 653 ? 27.203 25.094 -38 1 60.47 653 ASP B CA 1
ATOM 12800 C C . ASP B 1 653 ? 27.781 26.406 -37.438 1 60.47 653 ASP B C 1
ATOM 12802 O O . ASP B 1 653 ? 28.734 26.953 -38.031 1 60.47 653 ASP B O 1
ATOM 12806 N N . GLY B 1 654 ? 27.266 26.844 -36.312 1 62.94 654 GLY B N 1
ATOM 12807 C CA . GLY B 1 654 ? 27.656 28.141 -35.781 1 62.94 654 GLY B CA 1
ATOM 12808 C C . GLY B 1 654 ? 28.891 28.078 -34.906 1 62.94 654 GLY B C 1
ATOM 12809 O O . GLY B 1 654 ? 29.422 27 -34.625 1 62.94 654 GLY B O 1
ATOM 12810 N N . PRO B 1 655 ? 29.469 29.203 -34.531 1 62.53 655 PRO B N 1
ATOM 12811 C CA . PRO B 1 655 ? 30.734 29.312 -33.812 1 62.53 655 PRO B CA 1
ATOM 12812 C C . PRO B 1 655 ? 30.688 28.578 -32.469 1 62.53 655 PRO B C 1
ATOM 12814 O O . PRO B 1 655 ? 31.719 28.125 -31.969 1 62.53 655 PRO B O 1
ATOM 12817 N N . LEU B 1 656 ? 29.547 28.391 -31.953 1 66.94 656 LEU B N 1
ATOM 12818 C CA . LEU B 1 656 ? 29.453 27.766 -30.641 1 66.94 656 LEU B CA 1
ATOM 12819 C C . LEU B 1 656 ? 29.656 26.266 -30.75 1 66.94 656 LEU B C 1
ATOM 12821 O O . LEU B 1 656 ? 29.875 25.594 -29.734 1 66.94 656 LEU B O 1
ATOM 12825 N N . CYS B 1 657 ? 29.719 25.844 -31.922 1 67.94 657 CYS B N 1
ATOM 12826 C CA . CYS B 1 657 ? 29.969 24.422 -32.125 1 67.94 657 CYS B CA 1
ATOM 12827 C C . CYS B 1 657 ? 31.438 24.109 -31.938 1 67.94 657 CYS B C 1
ATOM 12829 O O . CYS B 1 657 ? 31.812 22.938 -31.75 1 67.94 657 CYS B O 1
ATOM 12831 N N . ASP B 1 658 ? 32.188 25.203 -31.906 1 77.69 658 ASP B N 1
ATOM 12832 C CA . ASP B 1 658 ? 33.594 25.062 -31.594 1 77.69 658 ASP B CA 1
ATOM 12833 C C . ASP B 1 658 ? 33.844 25.109 -30.094 1 77.69 658 ASP B C 1
ATOM 12835 O O . ASP B 1 658 ? 33.469 26.078 -29.422 1 77.69 658 ASP B O 1
ATOM 12839 N N . MET B 1 659 ? 34.562 24.062 -29.547 1 84.56 659 MET B N 1
ATOM 12840 C CA . MET B 1 659 ? 34.719 23.891 -28.109 1 84.56 659 MET B CA 1
ATOM 12841 C C . MET B 1 659 ? 35.5 25.062 -27.5 1 84.56 659 MET B C 1
ATOM 12843 O O . MET B 1 659 ? 35.25 25.438 -26.359 1 84.56 659 MET B O 1
ATOM 12847 N N . GLN B 1 660 ? 36.406 25.547 -28.219 1 84.62 660 GLN B N 1
ATOM 12848 C CA . GLN B 1 660 ? 37.219 26.641 -27.688 1 84.62 660 GLN B CA 1
ATOM 12849 C C . GLN B 1 660 ? 36.406 27.922 -27.562 1 84.62 660 GLN B C 1
ATOM 12851 O O . GLN B 1 660 ? 36.5 28.625 -26.562 1 84.62 660 GLN B O 1
ATOM 12856 N N . TYR B 1 661 ? 35.688 28.203 -28.609 1 82.69 661 TYR B N 1
ATOM 12857 C CA . TYR B 1 661 ? 34.844 29.391 -28.578 1 82.69 661 TYR B CA 1
ATOM 12858 C C . TYR B 1 661 ? 33.75 29.25 -27.516 1 82.69 661 TYR B C 1
ATOM 12860 O O . TYR B 1 661 ? 33.438 30.203 -26.797 1 82.69 661 TYR B O 1
ATOM 12868 N N . PHE B 1 662 ? 33.281 28.078 -27.5 1 88.69 662 PHE B N 1
ATOM 12869 C CA . PHE B 1 662 ? 32.219 27.781 -26.531 1 88.69 662 PHE B CA 1
ATOM 12870 C C . PHE B 1 662 ? 32.75 27.969 -25.109 1 88.69 662 PHE B C 1
ATOM 12872 O O . PHE B 1 662 ? 32.094 28.578 -24.266 1 88.69 662 PHE B O 1
ATOM 12879 N N . SER B 1 663 ? 33.906 27.453 -24.844 1 92.12 663 SER B N 1
ATOM 12880 C CA . SER B 1 663 ? 34.531 27.578 -23.531 1 92.12 663 SER B CA 1
ATOM 12881 C C . SER B 1 663 ? 34.844 29.031 -23.188 1 92.12 663 SER B C 1
ATOM 12883 O O . SER B 1 663 ? 34.719 29.453 -22.047 1 92.12 663 SER B O 1
ATOM 12885 N N . SER B 1 664 ? 35.219 29.766 -24.172 1 90.12 664 SER B N 1
ATOM 12886 C CA . SER B 1 664 ? 35.531 31.172 -23.953 1 90.12 664 SER B CA 1
ATOM 12887 C C . SER B 1 664 ? 34.281 31.969 -23.609 1 90.12 664 SER B C 1
ATOM 12889 O O . SER B 1 664 ? 34.344 32.875 -22.766 1 90.12 664 SER B O 1
ATOM 12891 N N . LEU B 1 665 ? 33.281 31.719 -24.312 1 88.69 665 LEU B N 1
ATOM 12892 C CA . LEU B 1 665 ? 32 32.375 -24 1 88.69 665 LEU B CA 1
ATOM 12893 C C . LEU B 1 665 ? 31.562 32.062 -22.562 1 88.69 665 LEU B C 1
ATOM 12895 O O . LEU B 1 665 ? 31.172 32.969 -21.828 1 88.69 665 LEU B O 1
ATOM 12899 N N . ALA B 1 666 ? 31.625 30.766 -22.234 1 95.44 666 ALA B N 1
ATOM 12900 C CA . ALA B 1 666 ? 31.234 30.344 -20.891 1 95.44 666 ALA B CA 1
ATOM 12901 C C . ALA B 1 666 ? 32.094 31.016 -19.828 1 95.44 666 ALA B C 1
ATOM 12903 O O . ALA B 1 666 ? 31.578 31.406 -18.766 1 95.44 666 ALA B O 1
ATOM 12904 N N . ARG B 1 667 ? 33.344 31.125 -20.094 1 95.38 667 ARG B N 1
ATOM 12905 C CA . ARG B 1 667 ? 34.25 31.781 -19.156 1 95.38 667 ARG B CA 1
ATOM 12906 C C . ARG B 1 667 ? 33.906 33.25 -18.984 1 95.38 667 ARG B C 1
ATOM 12908 O O . ARG B 1 667 ? 33.938 33.781 -17.875 1 95.38 667 ARG B O 1
ATOM 12915 N N . ARG B 1 668 ? 33.531 33.875 -20.047 1 93.19 668 ARG B N 1
ATOM 12916 C CA . ARG B 1 668 ? 33.125 35.25 -19.984 1 93.19 668 ARG B CA 1
ATOM 12917 C C . ARG B 1 668 ? 31.891 35.438 -19.109 1 93.19 668 ARG B C 1
ATOM 12919 O O . ARG B 1 668 ? 31.812 36.375 -18.312 1 93.19 668 ARG B O 1
ATOM 12926 N N . ILE B 1 669 ? 30.969 34.594 -19.359 1 95.06 669 ILE B N 1
ATOM 12927 C CA . ILE B 1 669 ? 29.75 34.656 -18.562 1 95.06 669 ILE B CA 1
ATOM 12928 C C . ILE B 1 669 ? 30.078 34.469 -17.078 1 95.06 669 ILE B C 1
ATOM 12930 O O . ILE B 1 669 ? 29.547 35.156 -16.219 1 95.06 669 ILE B O 1
ATOM 12934 N N . TYR B 1 670 ? 30.953 33.531 -16.766 1 97.25 670 TYR B N 1
ATOM 12935 C CA . TYR B 1 670 ? 31.375 33.25 -15.391 1 97.25 670 TYR B CA 1
ATOM 12936 C C . TYR B 1 670 ? 32 34.5 -14.773 1 97.25 670 TYR B C 1
ATOM 12938 O O . TYR B 1 670 ? 31.625 34.906 -13.672 1 97.25 670 TYR B O 1
ATOM 12946 N N . ASP B 1 671 ? 32.875 35.125 -15.477 1 95.44 671 ASP B N 1
ATOM 12947 C CA . ASP B 1 671 ? 33.625 36.25 -14.961 1 95.44 671 ASP B CA 1
ATOM 12948 C C . ASP B 1 671 ? 32.719 37.469 -14.758 1 95.44 671 ASP B C 1
ATOM 12950 O O . ASP B 1 671 ? 32.906 38.25 -13.805 1 95.44 671 ASP B O 1
ATOM 12954 N N . GLU B 1 672 ? 31.75 37.562 -15.578 1 93.81 672 GLU B N 1
ATOM 12955 C CA . GLU B 1 672 ? 30.906 38.75 -15.562 1 93.81 672 GLU B CA 1
ATOM 12956 C C . GLU B 1 672 ? 29.766 38.594 -14.547 1 93.81 672 GLU B C 1
ATOM 12958 O O . GLU B 1 672 ? 29.234 39.594 -14.062 1 93.81 672 GLU B O 1
ATOM 12963 N N . TYR B 1 673 ? 29.453 37.406 -14.219 1 95.5 673 TYR B N 1
ATOM 12964 C CA . TYR B 1 673 ? 28.188 37.312 -13.5 1 95.5 673 TYR B CA 1
ATOM 12965 C C . TYR B 1 673 ? 28.328 36.438 -12.258 1 95.5 673 TYR B C 1
ATOM 12967 O O . TYR B 1 673 ? 27.453 36.438 -11.383 1 95.5 673 TYR B O 1
ATOM 12975 N N . MET B 1 674 ? 29.391 35.656 -12.016 1 96.25 674 MET B N 1
ATOM 12976 C CA . MET B 1 674 ? 29.375 34.656 -10.969 1 96.25 674 MET B CA 1
ATOM 12977 C C . MET B 1 674 ? 30.609 34.75 -10.094 1 96.25 674 MET B C 1
ATOM 12979 O O . MET B 1 674 ? 31.078 33.75 -9.531 1 96.25 674 MET B O 1
ATOM 12983 N N . THR B 1 675 ? 31.188 35.906 -10.047 1 94.5 675 THR B N 1
ATOM 12984 C CA . THR B 1 675 ? 32.375 36.125 -9.211 1 94.5 675 THR B CA 1
ATOM 12985 C C . THR B 1 675 ? 32.125 37.25 -8.203 1 94.5 675 THR B C 1
ATOM 12987 O O . THR B 1 675 ? 31.172 38 -8.352 1 94.5 675 THR B O 1
ATOM 12990 N N . THR B 1 676 ? 32.938 37.25 -7.219 1 91.69 676 THR B N 1
ATOM 12991 C CA . THR B 1 676 ? 32.844 38.312 -6.223 1 91.69 676 THR B CA 1
ATOM 12992 C C . THR B 1 676 ? 33.156 39.656 -6.855 1 91.69 676 THR B C 1
ATOM 12994 O O . THR B 1 676 ? 32.562 40.688 -6.504 1 91.69 676 THR B O 1
ATOM 12997 N N . ASP B 1 677 ? 34.062 39.656 -7.762 1 90.56 677 ASP B N 1
ATOM 12998 C CA . ASP B 1 677 ? 34.406 40.906 -8.469 1 90.56 677 ASP B CA 1
ATOM 12999 C C . ASP B 1 677 ? 33.219 41.438 -9.273 1 90.56 677 ASP B C 1
ATOM 13001 O O . ASP B 1 677 ? 33.031 42.625 -9.344 1 90.56 677 ASP B O 1
ATOM 13005 N N . ALA B 1 678 ? 32.531 40.531 -9.867 1 93 678 ALA B N 1
ATOM 13006 C CA . ALA B 1 678 ? 31.359 40.938 -10.633 1 93 678 ALA B CA 1
ATOM 13007 C C . ALA B 1 678 ? 30.312 41.594 -9.734 1 93 678 ALA B C 1
ATOM 13009 O O . ALA B 1 678 ? 29.688 42.562 -10.133 1 93 678 ALA B O 1
ATOM 13010 N N . TYR B 1 679 ? 30.141 41.125 -8.555 1 92.88 679 TYR B N 1
ATOM 13011 C CA . TYR B 1 679 ? 29.234 41.656 -7.559 1 92.88 679 TYR B CA 1
ATOM 13012 C C . TYR B 1 679 ? 29.641 43.094 -7.188 1 92.88 679 TYR B C 1
ATOM 13014 O O . TYR B 1 679 ? 28.797 44 -7.23 1 92.88 679 TYR B O 1
ATOM 13022 N N . HIS B 1 680 ? 30.922 43.281 -6.938 1 90.12 680 HIS B N 1
ATOM 13023 C CA . HIS B 1 680 ? 31.391 44.594 -6.516 1 90.12 680 HIS B CA 1
ATOM 13024 C C . HIS B 1 680 ? 31.359 45.594 -7.668 1 90.12 680 HIS B C 1
ATOM 13026 O O . HIS B 1 680 ? 31.078 46.781 -7.465 1 90.12 680 HIS B O 1
ATOM 13032 N N . SER B 1 681 ? 31.609 45.062 -8.805 1 90.69 681 SER B N 1
ATOM 13033 C CA . SER B 1 681 ? 31.562 45.906 -9.984 1 90.69 681 SER B CA 1
ATOM 13034 C C . SER B 1 681 ? 30.156 46.438 -10.242 1 90.69 681 SER B C 1
ATOM 13036 O O . SER B 1 681 ? 29.969 47.562 -10.711 1 90.69 681 SER B O 1
ATOM 13038 N N . ALA B 1 682 ? 29.203 45.656 -9.953 1 92.5 682 ALA B N 1
ATOM 13039 C CA . ALA B 1 682 ? 27.812 46.031 -10.164 1 92.5 682 ALA B CA 1
ATOM 13040 C C . ALA B 1 682 ? 27.375 47.094 -9.18 1 92.5 682 ALA B C 1
ATOM 13042 O O . ALA B 1 682 ? 26.469 47.875 -9.461 1 92.5 682 ALA B O 1
ATOM 13043 N N . LEU B 1 683 ? 28.016 47.188 -8.023 1 90.38 683 LEU B N 1
ATOM 13044 C CA . LEU B 1 683 ? 27.672 48.188 -6.992 1 90.38 683 LEU B CA 1
ATOM 13045 C C . LEU B 1 683 ? 28.359 49.5 -7.258 1 90.38 683 LEU B C 1
ATOM 13047 O O . LEU B 1 683 ? 27.984 50.531 -6.668 1 90.38 683 LEU B O 1
ATOM 13051 N N . SER B 1 684 ? 29.516 49.562 -8.102 1 79.19 684 SER B N 1
ATOM 13052 C CA . SER B 1 684 ? 30.266 50.781 -8.367 1 79.19 684 SER B CA 1
ATOM 13053 C C . SER B 1 684 ? 29.922 51.344 -9.727 1 79.19 684 SER B C 1
ATOM 13055 O O . SER B 1 684 ? 29.5 50.625 -10.633 1 79.19 684 SER B O 1
ATOM 13057 N N . ASP B 1 685 ? 29.766 52.625 -10.008 1 57.84 685 ASP B N 1
ATOM 13058 C CA . ASP B 1 685 ? 29.516 53.344 -11.258 1 57.84 685 ASP B CA 1
ATOM 13059 C C . ASP B 1 685 ? 30.625 53.062 -12.281 1 57.84 685 ASP B C 1
ATOM 13061 O O . ASP B 1 685 ? 31.797 53.25 -11.992 1 57.84 685 ASP B O 1
ATOM 13065 N N . PRO B 1 686 ? 30.359 52.312 -13.344 1 53.06 686 PRO B N 1
ATOM 13066 C CA . PRO B 1 686 ? 31.406 52.031 -14.32 1 53.06 686 PRO B CA 1
ATOM 13067 C C . PRO B 1 686 ? 32.188 53.25 -14.758 1 53.06 686 PRO B C 1
ATOM 13069 O O . PRO B 1 686 ? 33.156 53.156 -15.492 1 53.06 686 PRO B O 1
ATOM 13072 N N . THR B 1 687 ? 31.516 54.531 -14.945 1 43.06 687 THR B N 1
ATOM 13073 C CA . THR B 1 687 ? 32.188 55.656 -15.57 1 43.06 687 THR B CA 1
ATOM 13074 C C . THR B 1 687 ? 33.5 55.969 -14.844 1 43.06 687 THR B C 1
ATOM 13076 O O . THR B 1 687 ? 34.281 56.844 -15.297 1 43.06 687 THR B O 1
ATOM 13079 N N . SER B 1 688 ? 33.688 55.844 -13.695 1 37.84 688 SER B N 1
ATOM 13080 C CA . SER B 1 688 ? 34.938 56.344 -13.195 1 37.84 688 SER B CA 1
ATOM 13081 C C . SER B 1 688 ? 36.125 55.594 -13.789 1 37.84 688 SER B C 1
ATOM 13083 O O . SER B 1 688 ? 37.281 56 -13.609 1 37.84 688 SER B O 1
ATOM 13085 N N . THR B 1 689 ? 36.281 54.344 -13.938 1 34.62 689 THR B N 1
ATOM 13086 C CA . THR B 1 689 ? 37.406 53.844 -14.719 1 34.62 689 THR B CA 1
ATOM 13087 C C . THR B 1 689 ? 37.094 53.969 -16.219 1 34.62 689 THR B C 1
ATOM 13089 O O . THR B 1 689 ? 35.938 53.938 -16.641 1 34.62 689 THR B O 1
ATOM 13092 N N . GLU B 1 690 ? 38.156 54.531 -17.141 1 31.36 690 GLU B N 1
ATOM 13093 C CA . GLU B 1 690 ? 38.188 54.844 -18.562 1 31.36 690 GLU B CA 1
ATOM 13094 C C . GLU B 1 690 ? 37.438 53.812 -19.375 1 31.36 690 GLU B C 1
ATOM 13096 O O . GLU B 1 690 ? 37.844 52.625 -19.422 1 31.36 690 GLU B O 1
ATOM 13101 N N . PRO B 1 691 ? 36.125 53.812 -19.375 1 30.62 691 PRO B N 1
ATOM 13102 C CA . PRO B 1 691 ? 35.531 52.875 -20.344 1 30.62 691 PRO B CA 1
ATOM 13103 C C . PRO B 1 691 ? 36.094 53.062 -21.75 1 30.62 691 PRO B C 1
ATOM 13105 O O . PRO B 1 691 ? 36.469 54.188 -22.141 1 30.62 691 PRO B O 1
ATOM 13108 N N . SER B 1 692 ? 36.938 52.281 -22.297 1 29.84 692 SER B N 1
ATOM 13109 C CA . SER B 1 692 ? 36.875 52.406 -23.75 1 29.84 692 SER B CA 1
ATOM 13110 C C . SER B 1 692 ? 35.438 52.5 -24.25 1 29.84 692 SER B C 1
ATOM 13112 O O . SER B 1 692 ? 34.656 51.562 -24.031 1 29.84 692 SER B O 1
ATOM 13114 N N . ALA B 1 693 ? 34.719 53.625 -24.062 1 29.44 693 ALA B N 1
ATOM 13115 C CA . ALA B 1 693 ? 33.438 54.25 -24.359 1 29.44 693 ALA B CA 1
ATOM 13116 C C . ALA B 1 693 ? 32.875 53.781 -25.703 1 29.44 693 ALA B C 1
ATOM 13118 O O . ALA B 1 693 ? 31.672 53.719 -25.891 1 29.44 693 ALA B O 1
ATOM 13119 N N . ALA B 1 694 ? 33.719 53.875 -26.75 1 31.41 694 ALA B N 1
ATOM 13120 C CA . ALA B 1 694 ? 33.281 54 -28.125 1 31.41 694 ALA B CA 1
ATOM 13121 C C . ALA B 1 694 ? 32.375 52.844 -28.547 1 31.41 694 ALA B C 1
ATOM 13123 O O . ALA B 1 694 ? 31.359 53.062 -29.219 1 31.41 694 ALA B O 1
ATOM 13124 N N . ASP B 1 695 ? 32.812 51.625 -28.297 1 28.14 695 ASP B N 1
ATOM 13125 C CA . ASP B 1 695 ? 32.188 50.594 -29.141 1 28.14 695 ASP B CA 1
ATOM 13126 C C . ASP B 1 695 ? 30.797 50.219 -28.641 1 28.14 695 ASP B C 1
ATOM 13128 O O . ASP B 1 695 ? 29.891 50 -29.453 1 28.14 695 ASP B O 1
ATOM 13132 N N . ILE B 1 696 ? 30.547 50.281 -27.312 1 29.42 696 ILE B N 1
ATOM 13133 C CA . ILE B 1 696 ? 29.281 49.656 -26.953 1 29.42 696 ILE B CA 1
ATOM 13134 C C . ILE B 1 696 ? 28.141 50.688 -27.062 1 29.42 696 ILE B C 1
ATOM 13136 O O . ILE B 1 696 ? 26.984 50.312 -27.234 1 29.42 696 ILE B O 1
ATOM 13140 N N . LYS B 1 697 ? 28.375 51.969 -26.859 1 31.67 697 LYS B N 1
ATOM 13141 C CA . LYS B 1 697 ? 27.281 52.969 -26.875 1 31.67 697 LYS B CA 1
ATOM 13142 C C . LYS B 1 697 ? 26.609 53 -28.234 1 31.67 697 LYS B C 1
ATOM 13144 O O . LYS B 1 697 ? 25.391 53.219 -28.328 1 31.67 697 LYS B O 1
ATOM 13149 N N . HIS B 1 698 ? 27.438 53 -29.266 1 31.05 698 HIS B N 1
ATOM 13150 C CA . HIS B 1 698 ? 26.875 53.219 -30.594 1 31.05 698 HIS B CA 1
ATOM 13151 C C . HIS B 1 698 ? 25.828 52.156 -30.922 1 31.05 698 HIS B C 1
ATOM 13153 O O . HIS B 1 698 ? 24.781 52.438 -31.484 1 31.05 698 HIS B O 1
ATOM 13159 N N . ILE B 1 699 ? 26.125 50.906 -30.469 1 30.22 699 ILE B N 1
ATOM 13160 C CA . ILE B 1 699 ? 25.25 49.875 -31 1 30.22 699 ILE B CA 1
ATOM 13161 C C . ILE B 1 699 ? 23.891 49.938 -30.281 1 30.22 699 ILE B C 1
ATOM 13163 O O . ILE B 1 699 ? 22.844 49.781 -30.922 1 30.22 699 ILE B O 1
ATOM 13167 N N . LEU B 1 700 ? 23.891 50.344 -29.016 1 30.5 700 LEU B N 1
ATOM 13168 C CA . LEU B 1 700 ? 22.609 50.281 -28.328 1 30.5 700 LEU B CA 1
ATOM 13169 C C . LEU B 1 700 ? 21.688 51.406 -28.797 1 30.5 700 LEU B C 1
ATOM 13171 O O . LEU B 1 700 ? 20.469 51.219 -28.922 1 30.5 700 LEU B O 1
ATOM 13175 N N . LYS B 1 701 ? 22.188 52.625 -29 1 33.09 701 LYS B N 1
ATOM 13176 C CA . LYS B 1 701 ? 21.344 53.75 -29.438 1 33.09 701 LYS B CA 1
ATOM 13177 C C . LYS B 1 701 ? 20.547 53.375 -30.688 1 33.09 701 LYS B C 1
ATOM 13179 O O . LYS B 1 701 ? 19.406 53.812 -30.844 1 33.09 701 LYS B O 1
ATOM 13184 N N . LEU B 1 702 ? 21.25 52.656 -31.562 1 30.91 702 LEU B N 1
ATOM 13185 C CA . LEU B 1 702 ? 20.516 52.438 -32.812 1 30.91 702 LEU B CA 1
ATOM 13186 C C . LEU B 1 702 ? 19.234 51.625 -32.531 1 30.91 702 LEU B C 1
ATOM 13188 O O . LEU B 1 702 ? 18.172 51.938 -33.094 1 30.91 702 LEU B O 1
ATOM 13192 N N . LYS B 1 703 ? 19.344 50.5 -31.75 1 31.09 703 LYS B N 1
ATOM 13193 C CA . LYS B 1 703 ? 18.172 49.625 -31.812 1 31.09 703 LYS B CA 1
ATOM 13194 C C . LYS B 1 703 ? 17.047 50.125 -30.922 1 31.09 703 LYS B C 1
ATOM 13196 O O . LYS B 1 703 ? 15.883 49.781 -31.125 1 31.09 703 LYS B O 1
ATOM 13201 N N . MET B 1 704 ? 17.312 50.938 -29.891 1 31.72 704 MET B N 1
ATOM 13202 C CA . MET B 1 704 ? 16.203 51.406 -29.047 1 31.72 704 MET B CA 1
ATOM 13203 C C . MET B 1 704 ? 15.242 52.281 -29.844 1 31.72 704 MET B C 1
ATOM 13205 O O . MET B 1 704 ? 14.094 52.469 -29.422 1 31.72 704 MET B O 1
ATOM 13209 N N . GLN B 1 705 ? 15.672 53.031 -30.75 1 33.19 705 GLN B N 1
ATOM 13210 C CA . GLN B 1 705 ? 14.75 53.906 -31.469 1 33.19 705 GLN B CA 1
ATOM 13211 C C . GLN B 1 705 ? 13.586 53.094 -32.062 1 33.19 705 GLN B C 1
ATOM 13213 O O . GLN B 1 705 ? 12.445 53.562 -32.062 1 33.19 705 GLN B O 1
ATOM 13218 N N . LYS B 1 706 ? 13.93 51.875 -32.562 1 32.47 706 LYS B N 1
ATOM 13219 C CA . LYS B 1 706 ? 12.852 51.25 -33.312 1 32.47 706 LYS B CA 1
ATOM 13220 C C . LYS B 1 706 ? 11.766 50.719 -32.406 1 32.47 706 LYS B C 1
ATOM 13222 O O . LYS B 1 706 ? 10.578 50.719 -32.75 1 32.47 706 LYS B O 1
ATOM 13227 N N . ILE B 1 707 ? 12.133 50.188 -31.234 1 30.92 707 ILE B N 1
ATOM 13228 C CA . ILE B 1 707 ? 11.094 49.531 -30.453 1 30.92 707 ILE B CA 1
ATOM 13229 C C . ILE B 1 707 ? 10.227 50.594 -29.766 1 30.92 707 ILE B C 1
ATOM 13231 O O . ILE B 1 707 ? 9.031 50.375 -29.547 1 30.92 707 ILE B O 1
ATOM 13235 N N . GLN B 1 708 ? 10.695 51.781 -29.344 1 30.56 708 GLN B N 1
ATOM 13236 C CA . GLN B 1 708 ? 9.867 52.812 -28.719 1 30.56 708 GLN B CA 1
ATOM 13237 C C . GLN B 1 708 ? 8.648 53.125 -29.562 1 30.56 708 GLN B C 1
ATOM 13239 O O . GLN B 1 708 ? 7.609 53.562 -29.047 1 30.56 708 GLN B O 1
ATOM 13244 N N . GLN B 1 709 ? 8.789 53.031 -30.828 1 31.19 709 GLN B N 1
ATOM 13245 C CA . GLN B 1 709 ? 7.629 53.5 -31.594 1 31.19 709 GLN B CA 1
ATOM 13246 C C . GLN B 1 709 ? 6.391 52.656 -31.25 1 31.19 709 GLN B C 1
ATOM 13248 O O . GLN B 1 709 ? 5.27 53.188 -31.281 1 31.19 709 GLN B O 1
ATOM 13253 N N . ASN B 1 710 ? 6.582 51.344 -31.094 1 27.27 710 ASN B N 1
ATOM 13254 C CA . ASN B 1 710 ? 5.305 50.625 -31.047 1 27.27 710 ASN B CA 1
ATOM 13255 C C . ASN B 1 710 ? 4.652 50.75 -29.672 1 27.27 710 ASN B C 1
ATOM 13257 O O . ASN B 1 710 ? 3.498 50.344 -29.5 1 27.27 710 ASN B O 1
ATOM 13261 N N . LEU B 1 711 ? 5.418 50.781 -28.516 1 25.39 711 LEU B N 1
ATOM 13262 C CA . LEU B 1 711 ? 4.77 50.688 -27.203 1 25.39 711 LEU B CA 1
ATOM 13263 C C . LEU B 1 711 ? 4.078 52 -26.844 1 25.39 711 LEU B C 1
ATOM 13265 O O . LEU B 1 711 ? 3.531 52.125 -25.734 1 25.39 711 LEU B O 1
ATOM 13269 N N . ASP B 1 712 ? 4.105 53.125 -27.484 1 27.22 712 ASP B N 1
ATOM 13270 C CA . ASP B 1 712 ? 3.537 54.375 -27.016 1 27.22 712 ASP B CA 1
ATOM 13271 C C . ASP B 1 712 ? 2.062 54.219 -26.641 1 27.22 712 ASP B C 1
ATOM 13273 O O . ASP B 1 712 ? 1.479 55.094 -25.984 1 27.22 712 ASP B O 1
ATOM 13277 N N . LYS B 1 713 ? 1.251 53.375 -27.359 1 28.83 713 LYS B N 1
ATOM 13278 C CA . LYS B 1 713 ? -0.165 53.719 -27.219 1 28.83 713 LYS B CA 1
ATOM 13279 C C . LYS B 1 713 ? -0.667 53.406 -25.812 1 28.83 713 LYS B C 1
ATOM 13281 O O . LYS B 1 713 ? -1.71 53.906 -25.391 1 28.83 713 LYS B O 1
ATOM 13286 N N . SER B 1 714 ? -0.294 52.281 -25.172 1 23.86 714 SER B N 1
ATOM 13287 C CA . SER B 1 714 ? -1.256 51.906 -24.141 1 23.86 714 SER B CA 1
ATOM 13288 C C . SER B 1 714 ? -0.968 52.594 -22.828 1 23.86 714 SER B C 1
ATOM 13290 O O . SER B 1 714 ? -0.113 52.156 -22.047 1 23.86 714 SER B O 1
ATOM 13292 N N . GLU B 1 715 ? -0.673 53.906 -22.625 1 23.09 715 GLU B N 1
ATOM 13293 C CA . GLU B 1 715 ? -0.13 54.812 -21.625 1 23.09 715 GLU B CA 1
ATOM 13294 C C . GLU B 1 715 ? -1.077 54.938 -20.438 1 23.09 715 GLU B C 1
ATOM 13296 O O . GLU B 1 715 ? -0.788 55.656 -19.484 1 23.09 715 GLU B O 1
ATOM 13301 N N . GLY B 1 716 ? -2.385 54.594 -20.453 1 21.25 716 GLY B N 1
ATOM 13302 C CA . GLY B 1 716 ? -3.197 55.5 -19.641 1 21.25 716 GLY B CA 1
ATOM 13303 C C . GLY B 1 716 ? -2.932 55.344 -18.156 1 21.25 716 GLY B C 1
ATOM 13304 O O . GLY B 1 716 ? -3.096 56.312 -17.391 1 21.25 716 GLY B O 1
ATOM 13305 N N . PHE B 1 717 ? -2.953 54.156 -17.594 1 19.61 717 PHE B N 1
ATOM 13306 C CA . PHE B 1 717 ? -3.707 54.031 -16.344 1 19.61 717 PHE B CA 1
ATOM 13307 C C . PHE B 1 717 ? -2.861 54.469 -15.156 1 19.61 717 PHE B C 1
ATOM 13309 O O . PHE B 1 717 ? -3.367 54.594 -14.039 1 19.61 717 PHE B O 1
ATOM 13316 N N . LEU B 1 718 ? -1.521 54.281 -15.125 1 19.47 718 LEU B N 1
ATOM 13317 C CA . LEU B 1 718 ? -0.968 54.031 -13.797 1 19.47 718 LEU B CA 1
ATOM 13318 C C . LEU B 1 718 ? -0.766 55.344 -13.039 1 19.47 718 LEU B C 1
ATOM 13320 O O . LEU B 1 718 ? 0.288 55.969 -13.156 1 19.47 718 LEU B O 1
ATOM 13324 N N . ALA B 1 719 ? -1.747 56.281 -12.992 1 21.66 719 ALA B N 1
ATOM 13325 C CA . ALA B 1 719 ? -1.45 57.531 -12.32 1 21.66 719 ALA B CA 1
ATOM 13326 C C . ALA B 1 719 ? -1.322 57.344 -10.812 1 21.66 719 ALA B C 1
ATOM 13328 O O . ALA B 1 719 ? -2.328 57.25 -10.102 1 21.66 719 ALA B O 1
ATOM 13329 N N . GLY B 1 720 ? -0.661 56.281 -10.312 1 18.14 720 GLY B N 1
ATOM 13330 C CA . GLY B 1 720 ? -0.677 56.094 -8.867 1 18.14 720 GLY B CA 1
ATOM 13331 C C . GLY B 1 720 ? -0.162 57.312 -8.125 1 18.14 720 GLY B C 1
ATOM 13332 O O . GLY B 1 720 ? 0.54 58.156 -8.695 1 18.14 720 GLY B O 1
ATOM 13333 N N . SER B 1 721 ? -0.78 57.625 -6.973 1 19.89 721 SER B N 1
ATOM 13334 C CA . SER B 1 721 ? -0.771 58.719 -6.004 1 19.89 721 SER B CA 1
ATOM 13335 C C . SER B 1 721 ? 0.611 58.906 -5.383 1 19.89 721 SER B C 1
ATOM 13337 O O . SER B 1 721 ? 1.311 57.906 -5.125 1 19.89 721 SER B O 1
ATOM 13339 N N . SER B 1 722 ? 1.21 60.031 -5.516 1 20.73 722 SER B N 1
ATOM 13340 C CA . SER B 1 722 ? 2.488 60.656 -5.172 1 20.73 722 SER B CA 1
ATOM 13341 C C . SER B 1 722 ? 2.625 60.844 -3.662 1 20.73 722 SER B C 1
ATOM 13343 O O . SER B 1 722 ? 1.961 61.688 -3.07 1 20.73 722 SER B O 1
ATOM 13345 N N . HIS B 1 723 ? 2.477 59.781 -2.82 1 20 723 HIS B N 1
ATOM 13346 C CA . HIS B 1 723 ? 2.656 60.062 -1.401 1 20 723 HIS B CA 1
ATOM 13347 C C . HIS B 1 723 ? 3.975 60.781 -1.145 1 20 723 HIS B C 1
ATOM 13349 O O . HIS B 1 723 ? 5.008 60.406 -1.715 1 20 723 HIS B O 1
ATOM 13355 N N . THR B 1 724 ? 3.922 62 -0.766 1 23 724 THR B N 1
ATOM 13356 C CA . THR B 1 724 ? 4.891 63.031 -0.433 1 23 724 THR B CA 1
ATOM 13357 C C . THR B 1 724 ? 5.711 62.656 0.79 1 23 724 THR B C 1
ATOM 13359 O O . THR B 1 724 ? 5.227 62.719 1.921 1 23 724 THR B O 1
ATOM 13362 N N . GLY B 1 725 ? 6.266 61.438 0.872 1 19.97 725 GLY B N 1
ATOM 13363 C CA . GLY B 1 725 ? 7.031 61.031 2.041 1 19.97 725 GLY B CA 1
ATOM 13364 C C . GLY B 1 725 ? 8.086 62.031 2.447 1 19.97 725 GLY B C 1
ATOM 13365 O O . GLY B 1 725 ? 8.453 62.906 1.658 1 19.97 725 GLY B O 1
ATOM 13366 N N . SER B 1 726 ? 8.375 62.156 3.795 1 24.47 726 SER B N 1
ATOM 13367 C CA . SER B 1 726 ? 9.195 63.031 4.645 1 24.47 726 SER B CA 1
ATOM 13368 C C . SER B 1 726 ? 10.648 63.031 4.184 1 24.47 726 SER B C 1
ATOM 13370 O O . SER B 1 726 ? 11.109 62.094 3.541 1 24.47 726 SER B O 1
ATOM 13372 N N . THR B 1 727 ? 11.312 64.188 4.207 1 26.67 727 THR B N 1
ATOM 13373 C CA . THR B 1 727 ? 12.57 64.75 3.736 1 26.67 727 THR B CA 1
ATOM 13374 C C . THR B 1 727 ? 13.758 64.062 4.395 1 26.67 727 THR B C 1
ATOM 13376 O O . THR B 1 727 ? 14.852 64.625 4.488 1 26.67 727 THR B O 1
ATOM 13379 N N . GLU B 1 728 ? 13.641 62.812 4.957 1 26.48 728 GLU B N 1
ATOM 13380 C CA . GLU B 1 728 ? 14.828 62.344 5.664 1 26.48 728 GLU B CA 1
ATOM 13381 C C . GLU B 1 728 ? 16.094 62.562 4.82 1 26.48 728 GLU B C 1
ATOM 13383 O O . GLU B 1 728 ? 16 62.719 3.6 1 26.48 728 GLU B O 1
ATOM 13388 N N . ASP B 1 729 ? 17.391 62.375 5.48 1 30.02 729 ASP B N 1
ATOM 13389 C CA . ASP B 1 729 ? 18.766 62.75 5.133 1 30.02 729 ASP B CA 1
ATOM 13390 C C . ASP B 1 729 ? 19.156 62.125 3.783 1 30.02 729 ASP B C 1
ATOM 13392 O O . ASP B 1 729 ? 18.688 61.062 3.42 1 30.02 729 ASP B O 1
ATOM 13396 N N . ALA B 1 730 ? 19.609 62.906 2.859 1 31.38 730 ALA B N 1
ATOM 13397 C CA . ALA B 1 730 ? 19.875 62.656 1.447 1 31.38 730 ALA B CA 1
ATOM 13398 C C . ALA B 1 730 ? 20.672 61.344 1.271 1 31.38 730 ALA B C 1
ATOM 13400 O O . ALA B 1 730 ? 21.781 61.219 1.797 1 31.38 730 ALA B O 1
ATOM 13401 N N . PRO B 1 731 ? 20.047 60.188 1.3 1 32.22 731 PRO B N 1
ATOM 13402 C CA . PRO B 1 731 ? 20.828 58.938 1.117 1 32.22 731 PRO B CA 1
ATOM 13403 C C . PRO B 1 731 ? 21.953 59.125 0.103 1 32.22 731 PRO B C 1
ATOM 13405 O O . PRO B 1 731 ? 21.844 59.906 -0.827 1 32.22 731 PRO B O 1
ATOM 13408 N N . THR B 1 732 ? 23.203 58.938 0.5 1 37.34 732 THR B N 1
ATOM 13409 C CA . THR B 1 732 ? 24.391 58.875 -0.343 1 37.34 732 THR B CA 1
ATOM 13410 C C . THR B 1 732 ? 24.078 58.25 -1.688 1 37.34 732 THR B C 1
ATOM 13412 O O . THR B 1 732 ? 23.438 57.188 -1.743 1 37.34 732 THR B O 1
ATOM 13415 N N . LEU B 1 733 ? 23.906 58.875 -2.805 1 42.03 733 LEU B N 1
ATOM 13416 C CA . LEU B 1 733 ? 23.578 58.562 -4.191 1 42.03 733 LEU B CA 1
ATOM 13417 C C . LEU B 1 733 ? 24.203 57.25 -4.641 1 42.03 733 LEU B C 1
ATOM 13419 O O . LEU B 1 733 ? 25.422 57.156 -4.727 1 42.03 733 LEU B O 1
ATOM 13423 N N . LEU B 1 734 ? 23.719 56.094 -4.359 1 54.19 734 LEU B N 1
ATOM 13424 C CA . LEU B 1 734 ? 24.172 54.781 -4.836 1 54.19 734 LEU B CA 1
ATOM 13425 C C . LEU B 1 734 ? 24.312 54.781 -6.352 1 54.19 734 LEU B C 1
ATOM 13427 O O . LEU B 1 734 ? 23.359 55.094 -7.07 1 54.19 734 LEU B O 1
ATOM 13431 N N . THR B 1 735 ? 25.438 54.938 -6.988 1 70.19 735 THR B N 1
ATOM 13432 C CA . THR B 1 735 ? 25.734 54.969 -8.414 1 70.19 735 THR B CA 1
ATOM 13433 C C . THR B 1 735 ? 25.688 53.562 -9.008 1 70.19 735 THR B C 1
ATOM 13435 O O . THR B 1 735 ? 25.594 53.375 -10.227 1 70.19 735 THR B O 1
ATOM 13438 N N . GLY B 1 736 ? 25.594 52.5 -8.195 1 87.81 736 GLY B N 1
ATOM 13439 C CA . GLY B 1 736 ? 25.641 51.156 -8.711 1 87.81 736 GLY B CA 1
ATOM 13440 C C . GLY B 1 736 ? 24.25 50.562 -8.898 1 87.81 736 GLY B C 1
ATOM 13441 O O . GLY B 1 736 ? 23.25 51.281 -8.883 1 87.81 736 GLY B O 1
ATOM 13442 N N . ASP B 1 737 ? 24.109 49.344 -9.352 1 93 737 ASP B N 1
ATOM 13443 C CA . ASP B 1 737 ? 22.891 48.562 -9.578 1 93 737 ASP B CA 1
ATOM 13444 C C . ASP B 1 737 ? 22.75 47.469 -8.547 1 93 737 ASP B C 1
ATOM 13446 O O . ASP B 1 737 ? 23.281 46.375 -8.727 1 93 737 ASP B O 1
ATOM 13450 N N . GLN B 1 738 ? 21.906 47.719 -7.57 1 92.12 738 GLN B N 1
ATOM 13451 C CA . GLN B 1 738 ? 21.797 46.781 -6.453 1 92.12 738 GLN B CA 1
ATOM 13452 C C . GLN B 1 738 ? 21.062 45.5 -6.871 1 92.12 738 GLN B C 1
ATOM 13454 O O . GLN B 1 738 ? 21.344 44.438 -6.352 1 92.12 738 GLN B O 1
ATOM 13459 N N . ALA B 1 739 ? 20.125 45.625 -7.816 1 92.88 739 ALA B N 1
ATOM 13460 C CA . ALA B 1 739 ? 19.391 44.469 -8.289 1 92.88 739 ALA B CA 1
ATOM 13461 C C . ALA B 1 739 ? 20.328 43.5 -9.031 1 92.88 739 ALA B C 1
ATOM 13463 O O . ALA B 1 739 ? 20.281 42.281 -8.812 1 92.88 739 ALA B O 1
ATOM 13464 N N . LEU B 1 740 ? 21.094 44.031 -9.883 1 94.06 740 LEU B N 1
ATOM 13465 C CA . LEU B 1 740 ? 22.062 43.25 -10.617 1 94.06 740 LEU B CA 1
ATOM 13466 C C . LEU B 1 740 ? 23.094 42.625 -9.672 1 94.06 740 LEU B C 1
ATOM 13468 O O . LEU B 1 740 ? 23.469 41.469 -9.844 1 94.06 740 LEU B O 1
ATOM 13472 N N . ALA B 1 741 ? 23.531 43.406 -8.688 1 94.81 741 ALA B N 1
ATOM 13473 C CA . ALA B 1 741 ? 24.484 42.906 -7.703 1 94.81 741 ALA B CA 1
ATOM 13474 C C . ALA B 1 741 ? 23.906 41.719 -6.934 1 94.81 741 ALA B C 1
ATOM 13476 O O . ALA B 1 741 ? 24.578 40.688 -6.766 1 94.81 741 ALA B O 1
ATOM 13477 N N . ASN B 1 742 ? 22.672 41.875 -6.496 1 95.38 742 ASN B N 1
ATOM 13478 C CA . ASN B 1 742 ? 22 40.781 -5.805 1 95.38 742 ASN B CA 1
ATOM 13479 C C . ASN B 1 742 ? 21.906 39.531 -6.68 1 95.38 742 ASN B C 1
ATOM 13481 O O . ASN B 1 742 ? 22.109 38.406 -6.199 1 95.38 742 ASN B O 1
ATOM 13485 N N . GLY B 1 743 ? 21.594 39.719 -7.941 1 95.81 743 GLY B N 1
ATOM 13486 C CA . GLY B 1 743 ? 21.516 38.625 -8.875 1 95.81 743 GLY B CA 1
ATOM 13487 C C . GLY B 1 743 ? 22.828 37.906 -9.078 1 95.81 743 GLY B C 1
ATOM 13488 O O . GLY B 1 743 ? 22.875 36.656 -9.094 1 95.81 743 GLY B O 1
ATOM 13489 N N . LYS B 1 744 ? 23.875 38.656 -9.211 1 96.12 744 LYS B N 1
ATOM 13490 C CA . LYS B 1 744 ? 25.203 38.094 -9.406 1 96.12 744 LYS B CA 1
ATOM 13491 C C . LYS B 1 744 ? 25.641 37.281 -8.18 1 96.12 744 LYS B C 1
ATOM 13493 O O . LYS B 1 744 ? 26.234 36.219 -8.312 1 96.12 744 LYS B O 1
ATOM 13498 N N . LEU B 1 745 ? 25.312 37.812 -7.02 1 97 745 LEU B N 1
ATOM 13499 C CA . LEU B 1 745 ? 25.656 37.094 -5.797 1 97 745 LEU B CA 1
ATOM 13500 C C . LEU B 1 745 ? 24.875 35.781 -5.691 1 97 745 LEU B C 1
ATOM 13502 O O . LEU B 1 745 ? 25.391 34.75 -5.238 1 97 745 LEU B O 1
ATOM 13506 N N . PHE B 1 746 ? 23.562 35.812 -6.078 1 97.56 746 PHE B N 1
ATOM 13507 C CA . PHE B 1 746 ? 22.734 34.625 -6.082 1 97.56 746 PHE B CA 1
ATOM 13508 C C . PHE B 1 746 ? 23.312 33.562 -7.016 1 97.56 746 PHE B C 1
ATOM 13510 O O . PHE B 1 746 ? 23.375 32.375 -6.66 1 97.56 746 PHE B O 1
ATOM 13517 N N . MET B 1 747 ? 23.734 34 -8.156 1 98.19 747 MET B N 1
ATOM 13518 C CA . MET B 1 747 ? 24.297 33.062 -9.141 1 98.19 747 MET B CA 1
ATOM 13519 C C . MET B 1 747 ? 25.578 32.438 -8.617 1 98.19 747 MET B C 1
ATOM 13521 O O . MET B 1 747 ? 25.797 31.219 -8.773 1 98.19 747 MET B O 1
ATOM 13525 N N . ARG B 1 748 ? 26.422 33.219 -8.016 1 97.44 748 ARG B N 1
ATOM 13526 C CA . ARG B 1 748 ? 27.672 32.688 -7.465 1 97.44 748 ARG B CA 1
ATOM 13527 C C . ARG B 1 748 ? 27.406 31.656 -6.383 1 97.44 748 ARG B C 1
ATOM 13529 O O . ARG B 1 748 ? 28 30.578 -6.395 1 97.44 748 ARG B O 1
ATOM 13536 N N . ASP B 1 749 ? 26.578 32.031 -5.445 1 97.94 749 ASP B N 1
ATOM 13537 C CA . ASP B 1 749 ? 26.297 31.141 -4.312 1 97.94 749 ASP B CA 1
ATOM 13538 C C . ASP B 1 749 ? 25.625 29.844 -4.77 1 97.94 749 ASP B C 1
ATOM 13540 O O . ASP B 1 749 ? 25.891 28.781 -4.227 1 97.94 749 ASP B O 1
ATOM 13544 N N . THR B 1 750 ? 24.734 29.922 -5.73 1 98.38 750 THR B N 1
ATOM 13545 C CA . THR B 1 750 ? 24.047 28.734 -6.242 1 98.38 750 THR B CA 1
ATOM 13546 C C . THR B 1 750 ? 25.016 27.844 -7.016 1 98.38 750 THR B C 1
ATOM 13548 O O . THR B 1 750 ? 24.906 26.609 -6.973 1 98.38 750 THR B O 1
ATOM 13551 N N . LEU B 1 751 ? 25.922 28.453 -7.719 1 98.12 751 LEU B N 1
ATOM 13552 C CA . LEU B 1 751 ? 26.953 27.688 -8.43 1 98.12 751 LEU B CA 1
ATOM 13553 C C . LEU B 1 751 ? 27.703 26.781 -7.465 1 98.12 751 LEU B C 1
ATOM 13555 O O . LEU B 1 751 ? 28.016 25.625 -7.801 1 98.12 751 LEU B O 1
ATOM 13559 N N . GLU B 1 752 ? 28 27.281 -6.301 1 97.56 752 GLU B N 1
ATOM 13560 C CA . GLU B 1 752 ? 28.703 26.484 -5.297 1 97.56 752 GLU B CA 1
ATOM 13561 C C . GLU B 1 752 ? 27.875 25.281 -4.891 1 97.56 752 GLU B C 1
ATOM 13563 O O . GLU B 1 752 ? 28.406 24.188 -4.676 1 97.56 752 GLU B O 1
ATOM 13568 N N . PHE B 1 753 ? 26.625 25.484 -4.727 1 97.94 753 PHE B N 1
ATOM 13569 C CA . PHE B 1 753 ? 25.734 24.391 -4.371 1 97.94 753 PHE B CA 1
ATOM 13570 C C . PHE B 1 753 ? 25.703 23.328 -5.465 1 97.94 753 PHE B C 1
ATOM 13572 O O . PHE B 1 753 ? 25.781 22.125 -5.18 1 97.94 753 PHE B O 1
ATOM 13579 N N . ILE B 1 754 ? 25.562 23.75 -6.688 1 98.12 754 ILE B N 1
ATOM 13580 C CA . ILE B 1 754 ? 25.5 22.844 -7.824 1 98.12 754 ILE B CA 1
ATOM 13581 C C . ILE B 1 754 ? 26.812 22.047 -7.918 1 98.12 754 ILE B C 1
ATOM 13583 O O . ILE B 1 754 ? 26.797 20.844 -8.18 1 98.12 754 ILE B O 1
ATOM 13587 N N . GLU B 1 755 ? 27.875 22.75 -7.699 1 97.81 755 GLU B N 1
ATOM 13588 C CA . GLU B 1 755 ? 29.172 22.078 -7.711 1 97.81 755 GLU B CA 1
ATOM 13589 C C . GLU B 1 755 ? 29.266 21.047 -6.586 1 97.81 755 GLU B C 1
ATOM 13591 O O . GLU B 1 755 ? 29.766 19.938 -6.797 1 97.81 755 GLU B O 1
ATOM 13596 N N . PHE B 1 756 ? 28.844 21.438 -5.422 1 98 756 PHE B N 1
ATOM 13597 C CA . PHE B 1 756 ? 28.859 20.547 -4.27 1 98 756 PHE B CA 1
ATOM 13598 C C . PHE B 1 756 ? 28.109 19.25 -4.578 1 98 756 PHE B C 1
ATOM 13600 O O . PHE B 1 756 ? 28.609 18.156 -4.324 1 98 756 PHE B O 1
ATOM 13607 N N . THR B 1 757 ? 26.953 19.328 -5.191 1 97.44 757 THR B N 1
ATOM 13608 C CA . THR B 1 757 ? 26.109 18.172 -5.492 1 97.44 757 THR B CA 1
ATOM 13609 C C . THR B 1 757 ? 26.688 17.375 -6.656 1 97.44 757 THR B C 1
ATOM 13611 O O . THR B 1 757 ? 26.688 16.141 -6.629 1 97.44 757 THR B O 1
ATOM 13614 N N . SER B 1 758 ? 27.172 18.078 -7.625 1 96.81 758 SER B N 1
ATOM 13615 C CA . SER B 1 758 ? 27.766 17.422 -8.789 1 96.81 758 SER B CA 1
ATOM 13616 C C . SER B 1 758 ? 28.984 16.594 -8.398 1 96.81 758 SER B C 1
ATOM 13618 O O . SER B 1 758 ? 29.141 15.461 -8.836 1 96.81 758 SER B O 1
ATOM 13620 N N . ALA B 1 759 ? 29.828 17.203 -7.629 1 97.88 759 ALA B N 1
ATOM 13621 C CA . ALA B 1 759 ? 31.031 16.516 -7.176 1 97.88 759 ALA B CA 1
ATOM 13622 C C . ALA B 1 759 ? 30.688 15.25 -6.402 1 97.88 759 ALA B C 1
ATOM 13624 O O . ALA B 1 759 ? 31.328 14.219 -6.566 1 97.88 759 ALA B O 1
ATOM 13625 N N . MET B 1 760 ? 29.719 15.305 -5.629 1 97.5 760 MET B N 1
ATOM 13626 C CA . MET B 1 760 ? 29.266 14.156 -4.848 1 97.5 760 MET B CA 1
ATOM 13627 C C . MET B 1 760 ? 28.734 13.055 -5.758 1 97.5 760 MET B C 1
ATOM 13629 O O . MET B 1 760 ? 29.141 11.898 -5.645 1 97.5 760 MET B O 1
ATOM 13633 N N . GLU B 1 761 ? 27.875 13.359 -6.672 1 96.31 761 GLU B N 1
ATOM 13634 C CA . GLU B 1 761 ? 27.25 12.391 -7.555 1 96.31 761 GLU B CA 1
ATOM 13635 C C . GLU B 1 761 ? 28.266 11.727 -8.469 1 96.31 761 GLU B C 1
ATOM 13637 O O . GLU B 1 761 ? 28.125 10.555 -8.836 1 96.31 761 GLU B O 1
ATOM 13642 N N . GLU B 1 762 ? 29.312 12.469 -8.766 1 96.25 762 GLU B N 1
ATOM 13643 C CA . GLU B 1 762 ? 30.328 11.961 -9.688 1 96.25 762 GLU B CA 1
ATOM 13644 C C . GLU B 1 762 ? 31.422 11.211 -8.945 1 96.25 762 GLU B C 1
ATOM 13646 O O . GLU B 1 762 ? 32.281 10.555 -9.57 1 96.25 762 GLU B O 1
ATOM 13651 N N . GLY B 1 763 ? 31.438 11.312 -7.652 1 97 763 GLY B N 1
ATOM 13652 C CA . GLY B 1 763 ? 32.406 10.586 -6.84 1 97 763 GLY B CA 1
ATOM 13653 C C . GLY B 1 763 ? 33.781 11.219 -6.836 1 97 763 GLY B C 1
ATOM 13654 O O . GLY B 1 763 ? 34.781 10.516 -6.871 1 97 763 GLY B O 1
ATOM 13655 N N . ASP B 1 764 ? 33.844 12.531 -6.902 1 98 764 ASP B N 1
ATOM 13656 C CA . ASP B 1 764 ? 35.094 13.25 -6.824 1 98 764 ASP B CA 1
ATOM 13657 C C . ASP B 1 764 ? 35.281 13.922 -5.465 1 98 764 ASP B C 1
ATOM 13659 O O . ASP B 1 764 ? 34.906 15.086 -5.289 1 98 764 ASP B O 1
ATOM 13663 N N . THR B 1 765 ? 36 13.258 -4.59 1 97.69 765 THR B N 1
ATOM 13664 C CA . THR B 1 765 ? 36.156 13.758 -3.229 1 97.69 765 THR B CA 1
ATOM 13665 C C . THR B 1 765 ? 37.094 14.969 -3.201 1 97.69 765 THR B C 1
ATOM 13667 O O . THR B 1 765 ? 37 15.82 -2.312 1 97.69 765 THR B O 1
ATOM 13670 N N . GLY B 1 766 ? 37.938 15.047 -4.152 1 96.69 766 GLY B N 1
ATOM 13671 C CA . GLY B 1 766 ? 38.812 16.219 -4.238 1 96.69 766 GLY B CA 1
ATOM 13672 C C . GLY B 1 766 ? 38.031 17.5 -4.516 1 96.69 766 GLY B C 1
ATOM 13673 O O . GLY B 1 766 ? 38.188 18.5 -3.82 1 96.69 766 GLY B O 1
ATOM 13674 N N . ARG B 1 767 ? 37.188 17.484 -5.5 1 97.12 767 ARG B N 1
ATOM 13675 C CA . ARG B 1 767 ? 36.344 18.609 -5.828 1 97.12 767 ARG B CA 1
ATOM 13676 C C . ARG B 1 767 ? 35.406 18.953 -4.66 1 97.12 767 ARG B C 1
ATOM 13678 O O . ARG B 1 767 ? 35.156 20.141 -4.375 1 97.12 767 ARG B O 1
ATOM 13685 N N . LEU B 1 768 ? 34.969 17.906 -4 1 97.62 768 LEU B N 1
ATOM 13686 C CA . LEU B 1 768 ? 34.062 18.094 -2.877 1 97.62 768 LEU B CA 1
ATOM 13687 C C . LEU B 1 768 ? 34.75 18.891 -1.761 1 97.62 768 LEU B C 1
ATOM 13689 O O . LEU B 1 768 ? 34.188 19.844 -1.236 1 97.62 768 LEU B O 1
ATOM 13693 N N . PHE B 1 769 ? 35.938 18.562 -1.437 1 96.56 769 PHE B N 1
ATOM 13694 C CA . PHE B 1 769 ? 36.656 19.25 -0.376 1 96.56 769 PHE B CA 1
ATOM 13695 C C . PHE B 1 769 ? 37.062 20.656 -0.811 1 96.56 769 PHE B C 1
ATOM 13697 O O . PHE B 1 769 ? 37.094 21.578 0.009 1 96.56 769 PHE B O 1
ATOM 13704 N N . LYS B 1 770 ? 37.281 20.828 -2.1 1 96.12 770 LYS B N 1
ATOM 13705 C CA . LYS B 1 770 ? 37.625 22.156 -2.594 1 96.12 770 LYS B CA 1
ATOM 13706 C C . LYS B 1 770 ? 36.438 23.109 -2.465 1 96.12 770 LYS B C 1
ATOM 13708 O O . LYS B 1 770 ? 36.625 24.281 -2.102 1 96.12 770 LYS B O 1
ATOM 13713 N N . VAL B 1 771 ? 35.344 22.625 -2.768 1 96.69 771 VAL B N 1
ATOM 13714 C CA . VAL B 1 771 ? 34.156 23.469 -2.654 1 96.69 771 VAL B CA 1
ATOM 13715 C C . VAL B 1 771 ? 33.844 23.75 -1.184 1 96.69 771 VAL B C 1
ATOM 13717 O O . VAL B 1 771 ? 33.375 24.828 -0.835 1 96.69 771 VAL B O 1
ATOM 13720 N N . MET B 1 772 ? 34.219 22.844 -0.281 1 96.88 772 MET B N 1
ATOM 13721 C CA . MET B 1 772 ? 34 23 1.153 1 96.88 772 MET B CA 1
ATOM 13722 C C . MET B 1 772 ? 34.844 24.141 1.717 1 96.88 772 MET B C 1
ATOM 13724 O O . MET B 1 772 ? 34.469 24.781 2.693 1 96.88 772 MET B O 1
ATOM 13728 N N . ASP B 1 773 ? 35.938 24.375 1.024 1 96.44 773 ASP B N 1
ATOM 13729 C CA . ASP B 1 773 ? 36.781 25.484 1.443 1 96.44 773 ASP B CA 1
ATOM 13730 C C . ASP B 1 773 ? 36.031 26.812 1.365 1 96.44 773 ASP B C 1
ATOM 13732 O O . ASP B 1 773 ? 36.156 27.656 2.244 1 96.44 773 ASP B O 1
ATOM 13736 N N . THR B 1 774 ? 35.281 26.906 0.381 1 96.12 774 THR B N 1
ATOM 13737 C CA . THR B 1 774 ? 34.5 28.125 0.191 1 96.12 774 THR B CA 1
ATOM 13738 C C . THR B 1 774 ? 33.25 28.125 1.1 1 96.12 774 THR B C 1
ATOM 13740 O O . THR B 1 774 ? 32.906 29.156 1.689 1 96.12 774 THR B O 1
ATOM 13743 N N . ILE B 1 775 ? 32.656 27 1.247 1 97.25 775 ILE B N 1
ATOM 13744 C CA . ILE B 1 775 ? 31.406 26.844 1.997 1 97.25 775 ILE B CA 1
ATOM 13745 C C . ILE B 1 775 ? 31.656 27.125 3.477 1 97.25 775 ILE B C 1
ATOM 13747 O O . ILE B 1 775 ? 30.781 27.656 4.168 1 97.25 775 ILE B O 1
ATOM 13751 N N . LEU B 1 776 ? 32.844 26.844 3.889 1 97.69 776 LEU B N 1
ATOM 13752 C CA . LEU B 1 776 ? 33.25 27.125 5.27 1 97.69 776 LEU B CA 1
ATOM 13753 C C . LEU B 1 776 ? 32.969 28.594 5.617 1 97.69 776 LEU B C 1
ATOM 13755 O O . LEU B 1 776 ? 32.344 28.891 6.625 1 97.69 776 LEU B O 1
ATOM 13759 N N . PHE B 1 777 ? 33.438 29.484 4.77 1 97.56 777 PHE B N 1
ATOM 13760 C CA . PHE B 1 777 ? 33.25 30.906 5.004 1 97.56 777 PHE B CA 1
ATOM 13761 C C . PHE B 1 777 ? 31.797 31.297 4.824 1 97.56 777 PHE B C 1
ATOM 13763 O O . PHE B 1 777 ? 31.281 32.156 5.555 1 97.56 777 PHE B O 1
ATOM 13770 N N . SER B 1 778 ? 31.156 30.641 3.893 1 97.62 778 SER B N 1
ATOM 13771 C CA . SER B 1 778 ? 29.734 30.922 3.652 1 97.62 778 SER B CA 1
ATOM 13772 C C . SER B 1 778 ? 28.891 30.594 4.883 1 97.62 778 SER B C 1
ATOM 13774 O O . SER B 1 778 ? 27.938 31.312 5.195 1 97.62 778 SER B O 1
ATOM 13776 N N . PHE B 1 779 ? 29.203 29.516 5.586 1 97.94 779 PHE B N 1
ATOM 13777 C CA . PHE B 1 779 ? 28.453 29.125 6.777 1 97.94 779 PHE B CA 1
ATOM 13778 C C . PHE B 1 779 ? 28.609 30.172 7.871 1 97.94 779 PHE B C 1
ATOM 13780 O O . PHE B 1 779 ? 27.625 30.531 8.523 1 97.94 779 PHE B O 1
ATOM 13787 N N . TRP B 1 780 ? 29.703 30.688 8.031 1 96.44 780 TRP B N 1
ATOM 13788 C CA . TRP B 1 780 ? 29.938 31.703 9.039 1 96.44 780 TRP B CA 1
ATOM 13789 C C . TRP B 1 780 ? 29.281 33.031 8.641 1 96.44 780 TRP B C 1
ATOM 13791 O O . TRP B 1 780 ? 28.75 33.75 9.484 1 96.44 780 TRP B O 1
ATOM 13801 N N . GLY B 1 781 ? 29.281 33.25 7.344 1 96.31 781 GLY B N 1
ATOM 13802 C CA . GLY B 1 781 ? 28.688 34.469 6.844 1 96.31 781 GLY B CA 1
ATOM 13803 C C . GLY B 1 781 ? 27.172 34.438 6.859 1 96.31 781 GLY B C 1
ATOM 13804 O O . GLY B 1 781 ? 26.516 35.469 6.953 1 96.31 781 GLY B O 1
ATOM 13805 N N . SER B 1 782 ? 26.594 33.344 6.754 1 95.81 782 SER B N 1
ATOM 13806 C CA . SER B 1 782 ? 25.141 33.188 6.727 1 95.81 782 SER B CA 1
ATOM 13807 C C . SER B 1 782 ? 24.594 32.844 8.109 1 95.81 782 SER B C 1
ATOM 13809 O O . SER B 1 782 ? 23.422 32.5 8.25 1 95.81 782 SER B O 1
ATOM 13811 N N . LYS B 1 783 ? 25.391 32.688 9.117 1 91.75 783 LYS B N 1
ATOM 13812 C CA . LYS B 1 783 ? 25.047 32.406 10.508 1 91.75 783 LYS B CA 1
ATOM 13813 C C . LYS B 1 783 ? 24.625 30.953 10.703 1 91.75 783 LYS B C 1
ATOM 13815 O O . LYS B 1 783 ? 23.766 30.656 11.531 1 91.75 783 LYS B O 1
ATOM 13820 N N . SER B 1 784 ? 25.062 30.141 9.789 1 94.81 784 SER B N 1
ATOM 13821 C CA . SER B 1 784 ? 25 28.703 10.023 1 94.81 784 SER B CA 1
ATOM 13822 C C . SER B 1 784 ? 26.219 28.203 10.805 1 94.81 784 SER B C 1
ATOM 13824 O O . SER B 1 784 ? 27 27.406 10.297 1 94.81 784 SER B O 1
ATOM 13826 N N . THR B 1 785 ? 26.25 28.578 12 1 93 785 THR B N 1
ATOM 13827 C CA . THR B 1 785 ? 27.469 28.5 12.797 1 93 785 THR B CA 1
ATOM 13828 C C . THR B 1 785 ? 27.766 27.047 13.195 1 93 785 THR B C 1
ATOM 13830 O O . THR B 1 785 ? 28.922 26.672 13.352 1 93 785 THR B O 1
ATOM 13833 N N . ASN B 1 786 ? 26.703 26.219 13.352 1 93.81 786 ASN B N 1
ATOM 13834 C CA . ASN B 1 786 ? 26.938 24.812 13.703 1 93.81 786 ASN B CA 1
ATOM 13835 C C . ASN B 1 786 ? 27.719 24.078 12.617 1 93.81 786 ASN B C 1
ATOM 13837 O O . ASN B 1 786 ? 28.688 23.375 12.914 1 93.81 786 ASN B O 1
ATOM 13841 N N . TYR B 1 787 ? 27.328 24.328 11.422 1 96.12 787 TYR B N 1
ATOM 13842 C CA . TYR B 1 787 ? 28.031 23.688 10.32 1 96.12 787 TYR B CA 1
ATOM 13843 C C . TYR B 1 787 ? 29.375 24.344 10.07 1 96.12 787 TYR B C 1
ATOM 13845 O O . TYR B 1 787 ? 30.344 23.688 9.664 1 96.12 787 TYR B O 1
ATOM 13853 N N . GLY B 1 788 ? 29.422 25.672 10.352 1 95.81 788 GLY B N 1
ATOM 13854 C CA . GLY B 1 788 ? 30.719 26.344 10.289 1 95.81 788 GLY B CA 1
ATOM 13855 C C . GLY B 1 788 ? 31.734 25.766 11.266 1 95.81 788 GLY B C 1
ATOM 13856 O O . GLY B 1 788 ? 32.875 25.5 10.898 1 95.81 788 GLY B O 1
ATOM 13857 N N . SER B 1 789 ? 31.266 25.531 12.422 1 95.25 789 SER B N 1
ATOM 13858 C CA . SER B 1 789 ? 32.125 24.984 13.453 1 95.25 789 SER B CA 1
ATOM 13859 C C . SER B 1 789 ? 32.562 23.562 13.109 1 95.25 789 SER B C 1
ATOM 13861 O O . SER B 1 789 ? 33.719 23.188 13.312 1 95.25 789 SER B O 1
ATOM 13863 N N . GLU B 1 790 ? 31.688 22.828 12.602 1 95.38 790 GLU B N 1
ATOM 13864 C CA . GLU B 1 790 ? 32 21.453 12.258 1 95.38 790 GLU B CA 1
ATOM 13865 C C . GLU B 1 790 ? 33 21.391 11.094 1 95.38 790 GLU B C 1
ATOM 13867 O O . GLU B 1 790 ? 33.812 20.469 11.023 1 95.38 790 GLU B O 1
ATOM 13872 N N . LEU B 1 791 ? 32.812 22.25 10.18 1 96.5 791 LEU B N 1
ATOM 13873 C CA . LEU B 1 791 ? 33.781 22.266 9.07 1 96.5 791 LEU B CA 1
ATOM 13874 C C . LEU B 1 791 ? 35.156 22.672 9.547 1 96.5 791 LEU B C 1
ATOM 13876 O O . LEU B 1 791 ? 36.156 22.203 9.023 1 96.5 791 LEU B O 1
ATOM 13880 N N . LEU B 1 792 ? 35.188 23.609 10.484 1 96.38 792 LEU B N 1
ATOM 13881 C CA . LEU B 1 792 ? 36.5 23.953 11.078 1 96.38 792 LEU B CA 1
ATOM 13882 C C . LEU B 1 792 ? 37.125 22.734 11.758 1 96.38 792 LEU B C 1
ATOM 13884 O O . LEU B 1 792 ? 38.312 22.516 11.656 1 96.38 792 LEU B O 1
ATOM 13888 N N . GLU B 1 793 ? 36.281 22.016 12.422 1 95.75 793 GLU B N 1
ATOM 13889 C CA . GLU B 1 793 ? 36.75 20.766 13.031 1 95.75 793 GLU B CA 1
ATOM 13890 C C . GLU B 1 793 ? 37.312 19.828 11.977 1 95.75 793 GLU B C 1
ATOM 13892 O O . GLU B 1 793 ? 38.375 19.219 12.203 1 95.75 793 GLU B O 1
ATOM 13897 N N . MET B 1 794 ? 36.656 19.703 10.953 1 95.5 794 MET B N 1
ATOM 13898 C CA . MET B 1 794 ? 37.125 18.828 9.875 1 95.5 794 MET B CA 1
ATOM 13899 C C . MET B 1 794 ? 38.438 19.312 9.305 1 95.5 794 MET B C 1
ATOM 13901 O O . MET B 1 794 ? 39.344 18.5 9.047 1 95.5 794 MET B O 1
ATOM 13905 N N . VAL B 1 795 ? 38.594 20.594 9.117 1 95.69 795 VAL B N 1
ATOM 13906 C CA . VAL B 1 7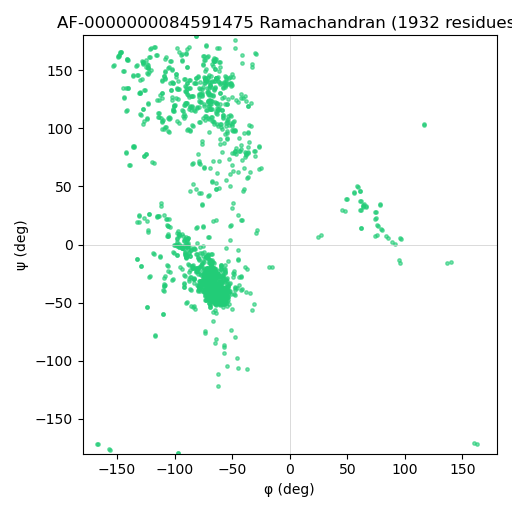95 ? 39.812 21.156 8.578 1 95.69 795 VAL B CA 1
ATOM 13907 C C . VAL B 1 795 ? 40.969 20.875 9.531 1 95.69 795 VAL B C 1
ATOM 13909 O O . VAL B 1 795 ? 42.062 20.469 9.102 1 95.69 795 VAL B O 1
ATOM 13912 N N . CYS B 1 796 ? 40.719 21.109 10.812 1 95.62 796 CYS B N 1
ATOM 13913 C CA . CYS B 1 796 ? 41.75 20.844 11.812 1 95.62 796 CYS B CA 1
ATOM 13914 C C . CYS B 1 796 ? 42.188 19.391 11.789 1 95.62 796 CYS B C 1
ATOM 13916 O O . CYS B 1 796 ? 43.375 19.094 11.836 1 95.62 796 CYS B O 1
ATOM 13918 N N . LYS B 1 797 ? 41.219 18.547 11.664 1 96.31 797 LYS B N 1
ATOM 13919 C CA . LYS B 1 797 ? 41.5 17.109 11.625 1 96.31 797 LYS B CA 1
ATOM 13920 C C . LYS B 1 797 ? 42.312 16.75 10.383 1 96.31 797 LYS B C 1
ATOM 13922 O O . LYS B 1 797 ? 43.344 16.078 10.477 1 96.31 797 LYS B O 1
ATOM 13927 N N . MET B 1 798 ? 41.969 17.25 9.289 1 95.56 798 MET B N 1
ATOM 13928 C CA . MET B 1 798 ? 42.594 16.906 8.008 1 95.56 798 MET B CA 1
ATOM 13929 C C . MET B 1 798 ? 44 17.5 7.918 1 95.56 798 MET B C 1
ATOM 13931 O O . MET B 1 798 ? 44.906 16.875 7.355 1 95.56 798 MET B O 1
ATOM 13935 N N . LEU B 1 799 ? 44.219 18.641 8.461 1 94.5 799 LEU B N 1
ATOM 13936 C CA . LEU B 1 799 ? 45.5 19.328 8.305 1 94.5 799 LEU B CA 1
ATOM 13937 C C . LEU B 1 799 ? 46.5 18.859 9.367 1 94.5 799 LEU B C 1
ATOM 13939 O O . LEU B 1 799 ? 47.688 18.734 9.078 1 94.5 799 LEU B O 1
ATOM 13943 N N . TYR B 1 800 ? 45.969 18.641 10.578 1 95.62 800 TYR B N 1
ATOM 13944 C CA . TYR B 1 800 ? 46.938 18.547 11.664 1 95.62 800 TYR B CA 1
ATOM 13945 C C . TYR B 1 800 ? 46.812 17.203 12.375 1 95.62 800 TYR B C 1
ATOM 13947 O O . TYR B 1 800 ? 47.781 16.703 12.938 1 95.62 800 TYR B O 1
ATOM 13955 N N . GLU B 1 801 ? 45.688 16.578 12.398 1 96.44 801 GLU B N 1
ATOM 13956 C CA . GLU B 1 801 ? 45.469 15.508 13.367 1 96.44 801 GLU B CA 1
ATOM 13957 C C . GLU B 1 801 ? 45.406 14.148 12.68 1 96.44 801 GLU B C 1
ATOM 13959 O O . GLU B 1 801 ? 45.875 13.141 13.227 1 96.44 801 GLU B O 1
ATOM 13964 N N . TYR B 1 802 ? 44.812 14.055 11.562 1 97.75 802 TYR B N 1
ATOM 13965 C CA . TYR B 1 802 ? 44.781 12.789 10.836 1 97.75 802 TYR B CA 1
ATOM 13966 C C . TYR B 1 802 ? 46.156 12.453 10.281 1 97.75 802 TYR B C 1
ATOM 13968 O O . TYR B 1 802 ? 46.719 13.219 9.508 1 97.75 802 TYR B O 1
ATOM 13976 N N . PRO B 1 803 ? 46.625 11.273 10.664 1 97.38 803 PRO B N 1
ATOM 13977 C CA . PRO B 1 803 ? 47.844 10.82 9.961 1 97.38 803 PRO B CA 1
ATOM 13978 C C . PRO B 1 803 ? 47.594 10.586 8.469 1 97.38 803 PRO B C 1
ATOM 13980 O O . PRO B 1 803 ? 46.469 10.328 8.055 1 97.38 803 PRO B O 1
ATOM 13983 N N . ALA B 1 804 ? 48.594 10.578 7.66 1 96.75 804 ALA B N 1
ATOM 13984 C CA . ALA B 1 804 ? 48.5 10.547 6.203 1 96.75 804 ALA B CA 1
ATOM 13985 C C . ALA B 1 804 ? 47.719 9.328 5.734 1 96.75 804 ALA B C 1
ATOM 13987 O O . ALA B 1 804 ? 46.812 9.445 4.887 1 96.75 804 ALA B O 1
ATOM 13988 N N . PRO B 1 805 ? 47.938 8.148 6.336 1 96.12 805 PRO B N 1
ATOM 13989 C CA . PRO B 1 805 ? 47.156 6.996 5.879 1 96.12 805 PRO B CA 1
ATOM 13990 C C . PRO B 1 805 ? 45.656 7.133 6.203 1 96.12 805 PRO B C 1
ATOM 13992 O O . PRO B 1 805 ? 44.812 6.707 5.414 1 96.12 805 PRO B O 1
ATOM 13995 N N . LEU B 1 806 ? 45.406 7.668 7.359 1 97.44 806 LEU B N 1
ATOM 13996 C CA . LEU B 1 806 ? 44 7.855 7.75 1 97.44 806 LEU B CA 1
ATOM 13997 C C . LEU B 1 806 ? 43.312 8.859 6.832 1 97.44 806 LEU B C 1
ATOM 13999 O O . LEU B 1 806 ? 42.156 8.656 6.43 1 97.44 806 LEU B O 1
ATOM 14003 N N . LYS B 1 807 ? 43.938 9.938 6.496 1 97.31 807 LYS B N 1
ATOM 14004 C CA . LYS B 1 807 ? 43.406 10.922 5.559 1 97.31 807 LYS B CA 1
ATOM 14005 C C . LYS B 1 807 ? 43.094 10.281 4.215 1 97.31 807 LYS B C 1
ATOM 14007 O O . LYS B 1 807 ? 42 10.531 3.654 1 97.31 807 LYS B O 1
ATOM 14012 N N . GLU B 1 808 ? 43.969 9.492 3.787 1 97.06 808 GLU B N 1
ATOM 14013 C CA . GLU B 1 808 ? 43.781 8.812 2.51 1 97.06 808 GLU B CA 1
ATOM 14014 C C . GLU B 1 808 ? 42.562 7.867 2.561 1 97.06 808 GLU B C 1
ATOM 14016 O O . GLU B 1 808 ? 41.781 7.793 1.609 1 97.06 808 GLU B O 1
ATOM 14021 N N . ALA B 1 809 ? 42.5 7.145 3.645 1 97.5 809 ALA B N 1
ATOM 14022 C CA . ALA B 1 809 ? 41.375 6.23 3.818 1 97.5 809 ALA B CA 1
ATOM 14023 C C . ALA B 1 809 ? 40.062 6.98 3.781 1 97.5 809 ALA B C 1
ATOM 14025 O O . ALA B 1 809 ? 39.094 6.512 3.178 1 97.5 809 ALA B O 1
ATOM 14026 N N . ILE B 1 810 ? 39.969 8.141 4.41 1 97.75 810 ILE B N 1
ATOM 14027 C CA . ILE B 1 810 ? 38.75 8.945 4.473 1 97.75 810 ILE B CA 1
ATOM 14028 C C . ILE B 1 810 ? 38.438 9.477 3.08 1 97.75 810 ILE B C 1
ATOM 14030 O O . ILE B 1 810 ? 37.281 9.367 2.633 1 97.75 810 ILE B O 1
ATOM 14034 N N . LEU B 1 811 ? 39.375 9.961 2.361 1 97.44 811 LEU B N 1
ATOM 14035 C CA . LEU B 1 811 ? 39.156 10.508 1.028 1 97.44 811 LEU B CA 1
ATOM 14036 C C . LEU B 1 811 ? 38.688 9.422 0.065 1 97.44 811 LEU B C 1
ATOM 14038 O O . LEU B 1 811 ? 37.875 9.688 -0.828 1 97.44 811 LEU B O 1
ATOM 14042 N N . ASN B 1 812 ? 39.094 8.211 0.299 1 97.38 812 ASN B N 1
ATOM 14043 C CA . ASN B 1 812 ? 38.75 7.098 -0.571 1 97.38 812 ASN B CA 1
ATOM 14044 C C . ASN B 1 812 ? 37.344 6.59 -0.28 1 97.38 812 ASN B C 1
ATOM 14046 O O . ASN B 1 812 ? 36.75 5.891 -1.104 1 97.38 812 ASN B O 1
ATOM 14050 N N . ASN B 1 813 ? 36.812 6.906 0.931 1 97.88 813 ASN B N 1
ATOM 14051 C CA . ASN B 1 813 ? 35.562 6.27 1.343 1 97.88 813 ASN B CA 1
ATOM 14052 C C . ASN B 1 813 ? 34.562 7.289 1.881 1 97.88 813 ASN B C 1
ATOM 14054 O O . ASN B 1 813 ? 33.656 6.934 2.617 1 97.88 813 ASN B O 1
ATOM 14058 N N . TYR B 1 814 ? 34.781 8.586 1.527 1 98 814 TYR B N 1
ATOM 14059 C CA . TYR B 1 814 ? 33.906 9.648 2.021 1 98 814 TYR B CA 1
ATOM 14060 C C . TYR B 1 814 ? 32.531 9.57 1.367 1 98 814 TYR B C 1
ATOM 14062 O O . TYR B 1 814 ? 31.547 10.102 1.896 1 98 814 TYR B O 1
ATOM 14070 N N . LEU B 1 815 ? 32.438 8.898 0.225 1 98.25 815 LEU B N 1
ATOM 14071 C CA . LEU B 1 815 ? 31.219 8.68 -0.53 1 98.25 815 LEU B CA 1
ATOM 14072 C C . LEU B 1 815 ? 30.969 7.191 -0.749 1 98.25 815 LEU B C 1
ATOM 14074 O O . LEU B 1 815 ? 31.906 6.387 -0.665 1 98.25 815 LEU B O 1
ATOM 14078 N N . VAL B 1 816 ? 29.688 6.848 -0.951 1 97.69 816 VAL B N 1
ATOM 14079 C CA . VAL B 1 816 ? 29.312 5.453 -1.147 1 97.69 816 VAL B CA 1
ATOM 14080 C C . VAL B 1 816 ? 28.547 5.301 -2.459 1 97.69 816 VAL B C 1
ATOM 14082 O O . VAL B 1 816 ? 27.953 6.266 -2.955 1 97.69 816 VAL B O 1
ATOM 14085 N N . ASN B 1 817 ? 28.594 4.152 -3.082 1 96.69 817 ASN B N 1
ATOM 14086 C CA . ASN B 1 817 ? 27.875 3.805 -4.305 1 96.69 817 ASN B CA 1
ATOM 14087 C C . ASN B 1 817 ? 27.234 2.422 -4.207 1 96.69 817 ASN B C 1
ATOM 14089 O O . ASN B 1 817 ? 27.781 1.444 -4.723 1 96.69 817 ASN B O 1
ATOM 14093 N N . PRO B 1 818 ? 26.094 2.391 -3.639 1 89.94 818 PRO B N 1
ATOM 14094 C CA . PRO B 1 818 ? 25.469 1.086 -3.418 1 89.94 818 PRO B CA 1
ATOM 14095 C C . PRO B 1 818 ? 25.047 0.408 -4.719 1 89.94 818 PRO B C 1
ATOM 14097 O O . PRO B 1 818 ? 24.859 -0.81 -4.75 1 89.94 818 PRO B O 1
ATOM 14100 N N . SER B 1 819 ? 24.906 1.124 -5.812 1 85.75 819 SER B N 1
ATOM 14101 C CA . SER B 1 819 ? 24.453 0.559 -7.078 1 85.75 819 SER B CA 1
ATOM 14102 C C . SER B 1 819 ? 25.625 0.084 -7.926 1 85.75 819 SER B C 1
ATOM 14104 O O . SER B 1 819 ? 25.453 -0.781 -8.789 1 85.75 819 SER B O 1
ATOM 14106 N N . GLY B 1 820 ? 26.75 0.695 -7.715 1 90.12 820 GLY B N 1
ATOM 14107 C CA . GLY B 1 820 ? 27.906 0.404 -8.531 1 90.12 820 GLY B CA 1
ATOM 14108 C C . GLY B 1 820 ? 27.859 1.046 -9.906 1 90.12 820 GLY B C 1
ATOM 14109 O O . GLY B 1 820 ? 28.641 0.689 -10.789 1 90.12 820 GLY B O 1
ATOM 14110 N N . LEU B 1 821 ? 26.984 2.021 -10.078 1 90.19 821 LEU B N 1
ATOM 14111 C CA . LEU B 1 821 ? 26.797 2.664 -11.375 1 90.19 821 LEU B CA 1
ATOM 14112 C C . LEU B 1 821 ? 27.438 4.047 -11.391 1 90.19 821 LEU B C 1
ATOM 14114 O O . LEU B 1 821 ? 27.562 4.695 -10.352 1 90.19 821 LEU B O 1
ATOM 14118 N N . PRO B 1 822 ? 27.828 4.465 -12.562 1 90.88 822 PRO B N 1
ATOM 14119 C CA . PRO B 1 822 ? 28.391 5.812 -12.664 1 90.88 822 PRO B CA 1
ATOM 14120 C C . PRO B 1 822 ? 27.375 6.906 -12.352 1 90.88 822 PRO B C 1
ATOM 14122 O O . PRO B 1 822 ? 26.203 6.789 -12.734 1 90.88 822 PRO B O 1
ATOM 14125 N N . GLY B 1 823 ? 27.828 7.867 -11.703 1 91.31 823 GLY B N 1
ATOM 14126 C CA . GLY B 1 823 ? 26.969 9.008 -11.422 1 91.31 823 GLY B CA 1
ATOM 14127 C C . GLY B 1 823 ? 26.016 8.766 -10.273 1 91.31 823 GLY B C 1
ATOM 14128 O O . GLY B 1 823 ? 25.078 9.547 -10.055 1 91.31 823 GLY B O 1
ATOM 14129 N N . LYS B 1 824 ? 26.266 7.699 -9.516 1 94.12 824 LYS B N 1
ATOM 14130 C CA . LYS B 1 824 ? 25.328 7.355 -8.453 1 94.12 824 LYS B CA 1
ATOM 14131 C C . LYS B 1 824 ? 26.031 7.324 -7.098 1 94.12 824 LYS B C 1
ATOM 14133 O O . LYS B 1 824 ? 25.578 6.625 -6.18 1 94.12 824 LYS B O 1
ATOM 14138 N N . TRP B 1 825 ? 27.094 8.07 -6.996 1 97.5 825 TRP B N 1
ATOM 14139 C CA . TRP B 1 825 ? 27.734 8.219 -5.695 1 97.5 825 TRP B CA 1
ATOM 14140 C C . TRP B 1 825 ? 26.875 9.07 -4.762 1 97.5 825 TRP B C 1
ATOM 14142 O O . TRP B 1 825 ? 26.172 9.977 -5.207 1 97.5 825 TRP B O 1
ATOM 14152 N N . GLN B 1 826 ? 26.891 8.703 -3.504 1 97.38 826 GLN B N 1
ATOM 14153 C CA . GLN B 1 826 ? 26.109 9.461 -2.529 1 97.38 826 GLN B CA 1
ATOM 14154 C C . GLN B 1 826 ? 26.812 9.492 -1.172 1 97.38 826 GLN B C 1
ATOM 14156 O O . GLN B 1 826 ? 27.812 8.805 -0.967 1 97.38 826 GLN B O 1
ATOM 14161 N N . ALA B 1 827 ? 26.328 10.391 -0.327 1 97.81 827 ALA B N 1
ATOM 14162 C CA . ALA B 1 827 ? 26.828 10.5 1.039 1 97.81 827 ALA B CA 1
ATOM 14163 C C . ALA B 1 827 ? 26.297 9.367 1.911 1 97.81 827 ALA B C 1
ATOM 14165 O O . ALA B 1 827 ? 25.25 8.781 1.615 1 97.81 827 ALA B O 1
ATOM 14166 N N . GLY B 1 828 ? 27 9.039 2.941 1 96.88 828 GLY B N 1
ATOM 14167 C CA . GLY B 1 828 ? 26.562 7.992 3.857 1 96.88 828 GLY B CA 1
ATOM 14168 C C . GLY B 1 828 ? 25.266 8.32 4.574 1 96.88 828 GLY B C 1
ATOM 14169 O O . GLY B 1 828 ? 24.469 7.426 4.852 1 96.88 828 GLY B O 1
ATOM 14170 N N . ASP B 1 829 ? 25.109 9.57 4.93 1 95.69 829 ASP B N 1
ATOM 14171 C CA . ASP B 1 829 ? 23.891 9.969 5.625 1 95.69 829 ASP B CA 1
ATOM 14172 C C . ASP B 1 829 ? 22.672 9.891 4.699 1 95.69 829 ASP B C 1
ATOM 14174 O O . ASP B 1 829 ? 21.547 9.672 5.152 1 95.69 829 ASP B O 1
ATOM 14178 N N . PHE B 1 830 ? 22.859 10.07 3.477 1 96 830 PHE B N 1
ATOM 14179 C CA . PHE B 1 830 ? 21.781 9.898 2.516 1 96 830 PHE B CA 1
ATOM 14180 C C . PHE B 1 830 ? 21.406 8.422 2.373 1 96 830 PHE B C 1
ATOM 14182 O O . PHE B 1 830 ? 20.234 8.07 2.279 1 96 830 PHE B O 1
ATOM 14189 N N . LEU B 1 831 ? 22.391 7.609 2.297 1 95.38 831 LEU B N 1
ATOM 14190 C CA . LEU B 1 831 ? 22.156 6.168 2.287 1 95.38 831 LEU B CA 1
ATOM 14191 C C . LEU B 1 831 ? 21.312 5.746 3.484 1 95.38 831 LEU B C 1
ATOM 14193 O O . LEU B 1 831 ? 20.375 4.953 3.34 1 95.38 831 LEU B O 1
ATOM 14197 N N . GLN B 1 832 ? 21.688 6.281 4.609 1 95.81 832 GLN B N 1
ATOM 14198 C CA . GLN B 1 832 ? 20.969 5.914 5.828 1 95.81 832 GLN B CA 1
ATOM 14199 C C . GLN B 1 832 ? 19.531 6.391 5.773 1 95.81 832 GLN B C 1
ATOM 14201 O O . GLN B 1 832 ? 18.625 5.719 6.285 1 95.81 832 GLN B O 1
ATOM 14206 N N . GLU B 1 833 ? 19.328 7.562 5.184 1 94.12 833 GLU B N 1
ATOM 14207 C CA . GLU B 1 833 ? 17.969 8.055 5 1 94.12 833 GLU B CA 1
ATOM 14208 C C . GLU B 1 833 ? 17.125 7.082 4.168 1 94.12 833 GLU B C 1
ATOM 14210 O O . GLU B 1 833 ? 15.953 6.855 4.457 1 94.12 833 GLU B O 1
ATOM 14215 N N . HIS B 1 834 ? 17.703 6.555 3.195 1 91.94 834 HIS B N 1
ATOM 14216 C CA . HIS B 1 834 ? 17.016 5.586 2.35 1 91.94 834 HIS B CA 1
ATOM 14217 C C . HIS B 1 834 ? 16.672 4.316 3.125 1 91.94 834 HIS B C 1
ATOM 14219 O O . HIS B 1 834 ? 15.57 3.779 2.998 1 91.94 834 HIS B O 1
ATOM 14225 N N . PHE B 1 835 ? 17.625 3.883 3.898 1 93.44 835 PHE B N 1
ATOM 14226 C CA . PHE B 1 835 ? 17.391 2.684 4.691 1 93.44 835 PHE B CA 1
ATOM 14227 C C . PHE B 1 835 ? 16.312 2.932 5.746 1 93.44 835 PHE B C 1
ATOM 14229 O O . PHE B 1 835 ? 15.484 2.062 6.004 1 93.44 835 PHE B O 1
ATOM 14236 N N . ASN B 1 836 ? 16.375 4.137 6.305 1 93 836 ASN B N 1
ATOM 14237 C CA . ASN B 1 836 ? 15.352 4.504 7.27 1 93 836 ASN B CA 1
ATOM 14238 C C . ASN B 1 836 ? 13.961 4.5 6.633 1 93 836 ASN B C 1
ATOM 14240 O O . ASN B 1 836 ? 12.992 4.047 7.246 1 93 836 ASN B O 1
ATOM 14244 N N . LYS B 1 837 ? 13.906 5.016 5.473 1 90.62 837 LYS B N 1
ATOM 14245 C CA . LYS B 1 837 ? 12.641 5.016 4.75 1 90.62 837 LYS B CA 1
ATOM 14246 C C . LYS B 1 837 ? 12.148 3.592 4.492 1 90.62 837 LYS B C 1
ATOM 14248 O O . LYS B 1 837 ? 10.961 3.305 4.633 1 90.62 837 LYS B O 1
ATOM 14253 N N . ASP B 1 838 ? 13.008 2.76 4.125 1 89.06 838 ASP B N 1
ATOM 14254 C CA . ASP B 1 838 ? 12.648 1.37 3.865 1 89.06 838 ASP B CA 1
ATOM 14255 C C . ASP B 1 838 ? 12.18 0.675 5.141 1 89.06 838 ASP B C 1
ATOM 14257 O O . ASP B 1 838 ? 11.219 -0.094 5.121 1 89.06 838 ASP B O 1
ATOM 14261 N N . ILE B 1 839 ? 12.914 0.925 6.203 1 90.56 839 ILE B N 1
ATOM 14262 C CA . ILE B 1 839 ? 12.555 0.331 7.488 1 90.56 839 ILE B CA 1
ATOM 14263 C C . ILE B 1 839 ? 11.133 0.746 7.867 1 90.56 839 ILE B C 1
ATOM 14265 O O . ILE B 1 839 ? 10.312 -0.098 8.219 1 90.56 839 ILE B O 1
ATOM 14269 N N . LYS B 1 840 ? 10.867 1.996 7.711 1 87.62 840 LYS B N 1
ATOM 14270 C CA . LYS B 1 840 ? 9.539 2.506 8.062 1 87.62 840 LYS B CA 1
ATOM 14271 C C . LYS B 1 840 ? 8.469 1.937 7.141 1 87.62 840 LYS B C 1
ATOM 14273 O O . LYS B 1 840 ? 7.367 1.605 7.586 1 87.62 840 LYS B O 1
ATOM 14278 N N . ARG B 1 841 ? 8.797 1.849 5.922 1 84.94 841 ARG B N 1
ATOM 14279 C CA . ARG B 1 841 ? 7.836 1.364 4.93 1 84.94 841 ARG B CA 1
ATOM 14280 C C . ARG B 1 841 ? 7.488 -0.099 5.18 1 84.94 841 ARG B C 1
ATOM 14282 O O . ARG B 1 841 ? 6.32 -0.484 5.105 1 84.94 841 ARG B O 1
ATOM 14289 N N . ILE B 1 842 ? 8.445 -0.896 5.398 1 81.88 842 ILE B N 1
ATOM 14290 C CA . ILE B 1 842 ? 8.242 -2.334 5.539 1 81.88 842 ILE B CA 1
ATOM 14291 C C . ILE B 1 842 ? 7.598 -2.635 6.891 1 81.88 842 ILE B C 1
ATOM 14293 O O . ILE B 1 842 ? 6.746 -3.523 6.992 1 81.88 842 ILE B O 1
ATOM 14297 N N . PHE B 1 843 ? 7.996 -2.059 7.949 1 71.56 843 PHE B N 1
ATOM 14298 C CA . PHE B 1 843 ? 7.473 -2.32 9.281 1 71.56 843 PHE B CA 1
ATOM 14299 C C . PHE B 1 843 ? 6.027 -1.846 9.398 1 71.56 843 PHE B C 1
ATOM 14301 O O . PHE B 1 843 ? 5.191 -2.525 10 1 71.56 843 PHE B O 1
ATOM 14308 N N . ASP B 1 844 ? 5.578 -0.976 8.578 1 60.34 844 ASP B N 1
ATOM 14309 C CA . ASP B 1 844 ? 4.234 -0.418 8.453 1 60.34 844 ASP B CA 1
ATOM 14310 C C . ASP B 1 844 ? 3.475 -0.515 9.781 1 60.34 844 ASP B C 1
ATOM 14312 O O . ASP B 1 844 ? 2.246 -0.615 9.789 1 60.34 844 ASP B O 1
ATOM 14316 N N . HIS B 1 845 ? 4.129 -0.98 11.031 1 61.34 845 HIS B N 1
ATOM 14317 C CA . HIS B 1 845 ? 3.416 -1.095 12.297 1 61.34 845 HIS B CA 1
ATOM 14318 C C . HIS B 1 845 ? 3.539 0.186 13.117 1 61.34 845 HIS B C 1
ATOM 14320 O O . HIS B 1 845 ? 4.59 0.457 13.703 1 61.34 845 HIS B O 1
ATOM 14326 N N . LYS B 1 846 ? 2.531 0.859 13.219 1 60.22 846 LYS B N 1
ATOM 14327 C CA . LYS B 1 846 ? 2.488 2.244 13.68 1 60.22 846 LYS B CA 1
ATOM 14328 C C . LYS B 1 846 ? 2.723 2.328 15.188 1 60.22 846 LYS B C 1
ATOM 14330 O O . LYS B 1 846 ? 3.143 3.369 15.695 1 60.22 846 LYS B O 1
ATOM 14335 N N . SER B 1 847 ? 2.717 1.11 15.922 1 66 847 SER B N 1
ATOM 14336 C CA . SER B 1 847 ? 2.746 1.354 17.359 1 66 847 SER B CA 1
ATOM 14337 C C . SER B 1 847 ? 4.008 0.775 18 1 66 847 SER B C 1
ATOM 14339 O O . SER B 1 847 ? 4.336 1.094 19.141 1 66 847 SER B O 1
ATOM 14341 N N . ALA B 1 848 ? 4.812 0.017 17.297 1 75.44 848 ALA B N 1
ATOM 14342 C CA . ALA B 1 848 ? 5.969 -0.629 17.906 1 75.44 848 ALA B CA 1
ATOM 14343 C C . ALA B 1 848 ? 7.18 0.298 17.906 1 75.44 848 ALA B C 1
ATOM 14345 O O . ALA B 1 848 ? 7.328 1.134 17 1 75.44 848 ALA B O 1
ATOM 14346 N N . GLY B 1 849 ? 7.961 0.226 19.062 1 82.81 849 GLY B N 1
ATOM 14347 C CA . GLY B 1 849 ? 9.195 0.988 19.141 1 82.81 849 GLY B CA 1
ATOM 14348 C C . GLY B 1 849 ? 10.297 0.411 18.266 1 82.81 849 GLY B C 1
ATOM 14349 O O . GLY B 1 849 ? 10.188 -0.712 17.766 1 82.81 849 GLY B O 1
ATOM 14350 N N . PHE B 1 850 ? 11.391 1.12 18.125 1 89.12 850 PHE B N 1
ATOM 14351 C CA . PHE B 1 850 ? 12.477 0.723 17.234 1 89.12 850 PHE B CA 1
ATOM 14352 C C . PHE B 1 850 ? 13.359 -0.323 17.906 1 89.12 850 PHE B C 1
ATOM 14354 O O . PHE B 1 850 ? 14.258 -0.888 17.266 1 89.12 850 PHE B O 1
ATOM 14361 N N . ASP B 1 851 ? 13.094 -0.568 19.25 1 89.25 851 ASP B N 1
ATOM 14362 C CA . ASP B 1 851 ? 13.781 -1.629 19.984 1 89.25 851 ASP B CA 1
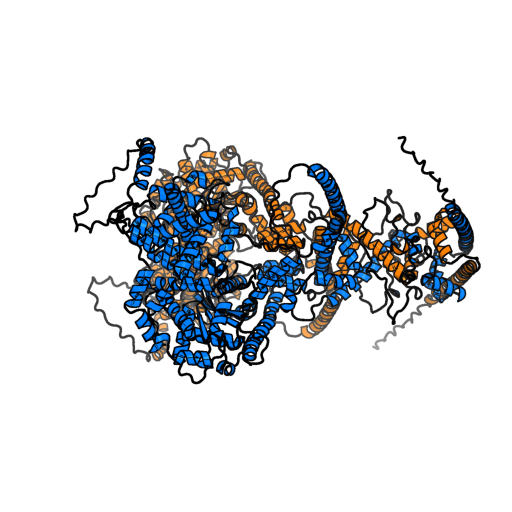ATOM 14363 C C . ASP B 1 851 ? 12.977 -2.928 19.953 1 89.25 851 ASP B C 1
ATOM 14365 O O . ASP B 1 851 ? 13.414 -3.945 20.484 1 89.25 851 ASP B O 1
ATOM 14369 N N . ASP B 1 852 ? 11.805 -2.828 19.344 1 88.44 852 ASP B N 1
ATOM 14370 C CA . ASP B 1 852 ? 10.992 -4.031 19.219 1 88.44 852 ASP B CA 1
ATOM 14371 C C . ASP B 1 852 ? 11.758 -5.141 18.5 1 88.44 852 ASP B C 1
ATOM 14373 O O . ASP B 1 852 ? 12.469 -4.883 17.531 1 88.44 852 ASP B O 1
ATOM 14377 N N . LYS B 1 853 ? 11.609 -6.332 18.969 1 86.31 853 LYS B N 1
ATOM 14378 C CA . LYS B 1 853 ? 12.383 -7.473 18.484 1 86.31 853 LYS B CA 1
ATOM 14379 C C . LYS B 1 853 ? 12.172 -7.672 16.984 1 86.31 853 LYS B C 1
ATOM 14381 O O . LYS B 1 853 ? 13.133 -7.914 16.234 1 86.31 853 LYS B O 1
ATOM 14386 N N . PHE B 1 854 ? 10.977 -7.555 16.547 1 86.12 854 PHE B N 1
ATOM 14387 C CA . PHE B 1 854 ? 10.688 -7.777 15.141 1 86.12 854 PHE B CA 1
ATOM 14388 C C . PHE B 1 854 ? 11.344 -6.707 14.281 1 86.12 854 PHE B C 1
ATOM 14390 O O . PHE B 1 854 ? 11.922 -7.008 13.234 1 86.12 854 PHE B O 1
ATOM 14397 N N . MET B 1 855 ? 11.266 -5.496 14.734 1 89.31 855 MET B N 1
ATOM 14398 C CA . MET B 1 855 ? 11.875 -4.379 14.016 1 89.31 855 MET B CA 1
ATOM 14399 C C . MET B 1 855 ? 13.398 -4.492 14.023 1 89.31 855 MET B C 1
ATOM 14401 O O . MET B 1 855 ? 14.031 -4.395 12.977 1 89.31 855 MET B O 1
ATOM 14405 N N . ARG B 1 856 ? 13.945 -4.727 15.141 1 91.56 856 ARG B N 1
ATOM 14406 C CA . ARG B 1 856 ? 15.383 -4.73 15.367 1 91.56 856 ARG B CA 1
ATOM 14407 C C . ARG B 1 856 ? 16.031 -5.949 14.719 1 91.56 856 ARG B C 1
ATOM 14409 O O . ARG B 1 856 ? 17.078 -5.832 14.078 1 91.56 856 ARG B O 1
ATOM 14416 N N . GLU B 1 857 ? 15.359 -7.062 14.75 1 89.25 857 GLU B N 1
ATOM 14417 C CA . GLU B 1 857 ? 16.031 -8.305 14.359 1 89.25 857 GLU B CA 1
ATOM 14418 C C . GLU B 1 857 ? 15.5 -8.812 13.023 1 89.25 857 GLU B C 1
ATOM 14420 O O . GLU B 1 857 ? 16.219 -9.477 12.281 1 89.25 857 GLU B O 1
ATOM 14425 N N . SER B 1 858 ? 14.297 -8.508 12.734 1 88.62 858 SER B N 1
ATOM 14426 C CA . SER B 1 858 ? 13.695 -9.141 11.562 1 88.62 858 SER B CA 1
ATOM 14427 C C . SER B 1 858 ? 13.625 -8.172 10.383 1 88.62 858 SER B C 1
ATOM 14429 O O . SER B 1 858 ? 13.508 -8.594 9.234 1 88.62 858 SER B O 1
ATOM 14431 N N . ILE B 1 859 ? 13.633 -6.934 10.633 1 90.81 859 ILE B N 1
ATOM 14432 C CA . ILE B 1 859 ? 13.461 -5.973 9.547 1 90.81 859 ILE B CA 1
ATOM 14433 C C . ILE B 1 859 ? 14.773 -5.234 9.289 1 90.81 859 ILE B C 1
ATOM 14435 O O . ILE B 1 859 ? 15.375 -5.379 8.227 1 90.81 859 ILE B O 1
ATOM 14439 N N . SER B 1 860 ? 15.25 -4.57 10.289 1 93.06 860 SER B N 1
ATOM 14440 C CA . SER B 1 860 ? 16.375 -3.656 10.109 1 93.06 860 SER B CA 1
ATOM 14441 C C . SER B 1 860 ? 17.609 -4.391 9.602 1 93.06 860 SER B C 1
ATOM 14443 O O . SER B 1 860 ? 18.266 -3.934 8.672 1 93.06 860 SER B O 1
ATOM 14445 N N . LEU B 1 861 ? 17.891 -5.57 10.164 1 92.81 861 LEU B N 1
ATOM 14446 C CA . LEU B 1 861 ? 19.094 -6.332 9.805 1 92.81 861 LEU B CA 1
ATOM 14447 C C . LEU B 1 861 ? 18.969 -6.887 8.391 1 92.81 861 LEU B C 1
ATOM 14449 O O . LEU B 1 861 ? 19.969 -7.258 7.781 1 92.81 861 LEU B O 1
ATOM 14453 N N . ASN B 1 862 ? 17.75 -6.879 7.895 1 90.69 862 ASN B N 1
ATOM 14454 C CA . ASN B 1 862 ? 17.516 -7.559 6.621 1 90.69 862 ASN B CA 1
ATOM 14455 C C . ASN B 1 862 ? 17.344 -6.559 5.48 1 90.69 862 ASN B C 1
ATOM 14457 O O . ASN B 1 862 ? 17.094 -6.953 4.34 1 90.69 862 ASN B O 1
ATOM 14461 N N . ILE B 1 863 ? 17.547 -5.305 5.68 1 90.19 863 ILE B N 1
ATOM 14462 C CA . ILE B 1 863 ? 17.188 -4.27 4.715 1 90.19 863 ILE B CA 1
ATOM 14463 C C . ILE B 1 863 ? 17.984 -4.477 3.424 1 90.19 863 ILE B C 1
ATOM 14465 O O . ILE B 1 863 ? 17.406 -4.496 2.332 1 90.19 863 ILE B O 1
ATOM 14469 N N . PRO B 1 864 ? 19.297 -4.664 3.449 1 86.12 864 PRO B N 1
ATOM 14470 C CA . PRO B 1 864 ? 20 -4.883 2.188 1 86.12 864 PRO B CA 1
ATOM 14471 C C . PRO B 1 864 ? 19.547 -6.148 1.465 1 86.12 864 PRO B C 1
ATOM 14473 O O . PRO B 1 864 ? 19.469 -6.168 0.234 1 86.12 864 PRO B O 1
ATOM 14476 N N . GLY B 1 865 ? 19.203 -7.145 2.252 1 86.56 865 GLY B N 1
ATOM 14477 C CA . GLY B 1 865 ? 18.703 -8.383 1.683 1 86.56 865 GLY B CA 1
ATOM 14478 C C . GLY B 1 865 ? 17.359 -8.227 1.002 1 86.56 865 GLY B C 1
ATOM 14479 O O . GLY B 1 865 ? 17.125 -8.812 -0.057 1 86.56 865 GLY B O 1
ATOM 14480 N N . PHE B 1 866 ? 16.5 -7.438 1.594 1 89.12 866 PHE B N 1
ATOM 14481 C CA . PHE B 1 866 ? 15.18 -7.191 1.022 1 89.12 866 PHE B CA 1
ATOM 14482 C C . PHE B 1 866 ? 15.297 -6.57 -0.364 1 89.12 866 PHE B C 1
ATOM 14484 O O . PHE B 1 866 ? 14.625 -7 -1.301 1 89.12 866 PHE B O 1
ATOM 14491 N N . SER B 1 867 ? 16.141 -5.645 -0.502 1 84.12 867 SER B N 1
ATOM 14492 C CA . SER B 1 867 ? 16.328 -4.988 -1.793 1 84.12 867 SER B CA 1
ATOM 14493 C C . SER B 1 867 ? 16.844 -5.973 -2.842 1 84.12 867 SER B C 1
ATOM 14495 O O . SER B 1 867 ? 16.375 -5.977 -3.98 1 84.12 867 SER B O 1
ATOM 14497 N N . ARG B 1 868 ? 17.703 -6.793 -2.455 1 83.75 868 ARG B N 1
ATOM 14498 C CA . ARG B 1 868 ? 18.281 -7.777 -3.365 1 83.75 868 ARG B CA 1
ATOM 14499 C C . ARG B 1 868 ? 17.25 -8.828 -3.752 1 83.75 868 ARG B C 1
ATOM 14501 O O . ARG B 1 868 ? 17.219 -9.281 -4.898 1 83.75 868 ARG B O 1
ATOM 14508 N N . ALA B 1 869 ? 16.484 -9.242 -2.777 1 88.12 869 ALA B N 1
ATOM 14509 C CA . ALA B 1 869 ? 15.469 -10.258 -3.033 1 88.12 869 ALA B CA 1
ATOM 14510 C C . ALA B 1 869 ? 14.461 -9.773 -4.074 1 88.12 869 ALA B C 1
ATOM 14512 O O . ALA B 1 869 ? 14.062 -10.539 -4.961 1 88.12 869 ALA B O 1
ATOM 14513 N N . LYS B 1 870 ? 14.078 -8.586 -4.043 1 86.56 870 LYS B N 1
ATOM 14514 C CA . LYS B 1 870 ? 13.148 -8 -5.016 1 86.56 870 LYS B CA 1
ATOM 14515 C C . LYS B 1 870 ? 13.742 -8.016 -6.418 1 86.56 870 LYS B C 1
ATOM 14517 O O . LYS B 1 870 ? 13.086 -8.43 -7.375 1 86.56 870 LYS B O 1
ATOM 14522 N N . ASP B 1 871 ? 14.969 -7.652 -6.516 1 83.5 871 ASP B N 1
ATOM 14523 C CA . ASP B 1 871 ? 15.641 -7.602 -7.809 1 83.5 871 ASP B CA 1
ATOM 14524 C C . ASP B 1 871 ? 15.844 -9 -8.375 1 83.5 871 ASP B C 1
ATOM 14526 O O . ASP B 1 871 ? 15.688 -9.219 -9.578 1 83.5 871 ASP B O 1
ATOM 14530 N N . GLN B 1 872 ? 16.125 -9.852 -7.496 1 86.25 872 GLN B N 1
ATOM 14531 C CA . GLN B 1 872 ? 16.375 -11.227 -7.918 1 86.25 872 GLN B CA 1
ATOM 14532 C C . GLN B 1 872 ? 15.109 -11.883 -8.43 1 86.25 872 GLN B C 1
ATOM 14534 O O . GLN B 1 872 ? 15.148 -12.68 -9.367 1 86.25 872 GLN B O 1
ATOM 14539 N N . LEU B 1 873 ? 14.023 -11.633 -7.801 1 88.19 873 LEU B N 1
ATOM 14540 C CA . LEU B 1 873 ? 12.758 -12.203 -8.25 1 88.19 873 LEU B CA 1
ATOM 14541 C C . LEU B 1 873 ? 12.438 -11.758 -9.68 1 88.19 873 LEU B C 1
ATOM 14543 O O . LEU B 1 873 ? 11.984 -12.562 -10.492 1 88.19 873 LEU B O 1
ATOM 14547 N N . LEU B 1 874 ? 12.758 -10.562 -9.992 1 86.5 874 LEU B N 1
ATOM 14548 C CA . LEU B 1 874 ? 12.555 -10.062 -11.344 1 86.5 874 LEU B CA 1
ATOM 14549 C C . LEU B 1 874 ? 13.508 -10.742 -12.32 1 86.5 874 LEU B C 1
ATOM 14551 O O . LEU B 1 874 ? 13.102 -11.148 -13.414 1 86.5 874 LEU B O 1
ATOM 14555 N N . GLU B 1 875 ? 14.672 -10.93 -11.859 1 83.06 875 GLU B N 1
ATOM 14556 C CA . GLU B 1 875 ? 15.688 -11.531 -12.711 1 83.06 875 GLU B CA 1
ATOM 14557 C C . GLU B 1 875 ? 15.352 -12.992 -13.016 1 83.06 875 GLU B C 1
ATOM 14559 O O . GLU B 1 875 ? 15.484 -13.438 -14.156 1 83.06 875 GLU B O 1
ATOM 14564 N N . ILE B 1 876 ? 14.906 -13.695 -12.023 1 84.88 876 ILE B N 1
ATOM 14565 C CA . ILE B 1 876 ? 14.625 -15.117 -12.172 1 84.88 876 ILE B CA 1
ATOM 14566 C C . ILE B 1 876 ? 13.453 -15.312 -13.133 1 84.88 876 ILE B C 1
ATOM 14568 O O . ILE B 1 876 ? 13.398 -16.312 -13.859 1 84.88 876 ILE B O 1
ATOM 14572 N N . LEU B 1 877 ? 12.609 -14.367 -13.242 1 87.19 877 LEU B N 1
ATOM 14573 C CA . LEU B 1 877 ? 11.445 -14.438 -14.125 1 87.19 877 LEU B CA 1
ATOM 14574 C C . LEU B 1 877 ? 11.719 -13.727 -15.445 1 87.19 877 LEU B C 1
ATOM 14576 O O . LEU B 1 877 ? 10.812 -13.539 -16.25 1 87.19 877 LEU B O 1
ATOM 14580 N N . HIS B 1 878 ? 12.961 -13.258 -15.633 1 79.88 878 HIS B N 1
ATOM 14581 C CA . HIS B 1 878 ? 13.414 -12.586 -16.844 1 79.88 878 HIS B CA 1
ATOM 14582 C C . HIS B 1 878 ? 12.641 -11.297 -17.094 1 79.88 878 HIS B C 1
ATOM 14584 O O . HIS B 1 878 ? 12.219 -11.016 -18.219 1 79.88 878 HIS B O 1
ATOM 14590 N N . LEU B 1 879 ? 12.383 -10.695 -15.984 1 81.38 879 LEU B N 1
ATOM 14591 C CA . LEU B 1 879 ? 11.711 -9.406 -16.047 1 81.38 879 LEU B CA 1
ATOM 14592 C C . LEU B 1 879 ? 12.711 -8.266 -15.859 1 81.38 879 LEU B C 1
ATOM 14594 O O . LEU B 1 879 ? 13.695 -8.406 -15.133 1 81.38 879 LEU B O 1
ATOM 14598 N N . ALA B 1 880 ? 12.445 -7.309 -16.672 1 70.25 880 ALA B N 1
ATOM 14599 C CA . ALA B 1 880 ? 13.297 -6.129 -16.531 1 70.25 880 ALA B CA 1
ATOM 14600 C C . ALA B 1 880 ? 12.938 -5.344 -15.273 1 70.25 880 ALA B C 1
ATOM 14602 O O . ALA B 1 880 ? 11.797 -5.395 -14.805 1 70.25 880 ALA B O 1
ATOM 14603 N N . ARG B 1 881 ? 14.023 -4.855 -14.711 1 62.41 881 ARG B N 1
ATOM 14604 C CA . ARG B 1 881 ? 13.781 -3.98 -13.57 1 62.41 881 ARG B CA 1
ATOM 14605 C C . ARG B 1 881 ? 12.922 -2.785 -13.961 1 62.41 881 ARG B C 1
ATOM 14607 O O . ARG B 1 881 ? 13.109 -2.205 -15.031 1 62.41 881 ARG B O 1
ATOM 14614 N N . THR B 1 882 ? 11.695 -2.766 -13.32 1 54.94 882 THR B N 1
ATOM 14615 C CA . THR B 1 882 ? 10.781 -1.68 -13.656 1 54.94 882 THR B CA 1
ATOM 14616 C C . THR B 1 882 ? 11.219 -0.38 -12.984 1 54.94 882 THR B C 1
ATOM 14618 O O . THR B 1 882 ? 11.055 -0.214 -11.773 1 54.94 882 THR B O 1
ATOM 14621 N N . GLY B 1 883 ? 12.406 -0.144 -12.852 1 52.97 883 GLY B N 1
ATOM 14622 C CA . GLY B 1 883 ? 12.695 1.123 -12.203 1 52.97 883 GLY B CA 1
ATOM 14623 C C . GLY B 1 883 ? 11.922 2.287 -12.789 1 52.97 883 GLY B C 1
ATOM 14624 O O . GLY B 1 883 ? 11.695 2.346 -14 1 52.97 883 GLY B O 1
ATOM 14625 N N . LYS B 1 884 ? 10.969 2.793 -12.188 1 49.34 884 LYS B N 1
ATOM 14626 C CA . LYS B 1 884 ? 10.219 3.986 -12.578 1 49.34 884 LYS B CA 1
ATOM 14627 C C . LYS B 1 884 ? 11.164 5.129 -12.945 1 49.34 884 LYS B C 1
ATOM 14629 O O . LYS B 1 884 ? 11.961 5.578 -12.117 1 49.34 884 LYS B O 1
ATOM 14634 N N . ARG B 1 885 ? 11.68 5.086 -14.18 1 47.56 885 ARG B N 1
ATOM 14635 C CA . ARG B 1 885 ? 12.359 6.32 -14.57 1 47.56 885 ARG B CA 1
ATOM 14636 C C . ARG B 1 885 ? 11.445 7.527 -14.406 1 47.56 885 ARG B C 1
ATOM 14638 O O . ARG B 1 885 ? 10.344 7.551 -14.961 1 47.56 885 ARG B O 1
ATOM 14645 N N . ARG B 1 886 ? 11.531 8.055 -13.344 1 52.12 886 ARG B N 1
ATOM 14646 C CA . ARG B 1 886 ? 10.828 9.32 -13.195 1 52.12 886 ARG B CA 1
ATOM 14647 C C . ARG B 1 886 ? 11.266 10.32 -14.258 1 52.12 886 ARG B C 1
ATOM 14649 O O . ARG B 1 886 ? 12.453 10.617 -14.391 1 52.12 886 ARG B O 1
ATOM 14656 N N . THR B 1 887 ? 10.406 10.477 -15.188 1 58.31 887 THR B N 1
ATOM 14657 C CA . THR B 1 887 ? 10.742 11.547 -16.125 1 58.31 887 THR B CA 1
ATOM 14658 C C . THR B 1 887 ? 10.617 12.914 -15.445 1 58.31 887 THR B C 1
ATOM 14660 O O . THR B 1 887 ? 9.633 13.18 -14.758 1 58.31 887 THR B O 1
ATOM 14663 N N . ASP B 1 888 ? 11.789 13.578 -15.359 1 62.59 888 ASP B N 1
ATOM 14664 C CA . ASP B 1 888 ? 11.766 14.93 -14.82 1 62.59 888 ASP B CA 1
ATOM 14665 C C . ASP B 1 888 ? 10.711 15.781 -15.523 1 62.59 888 ASP B C 1
ATOM 14667 O O . ASP B 1 888 ? 10.461 15.609 -16.719 1 62.59 888 ASP B O 1
ATOM 14671 N N . ALA B 1 889 ? 10 16.578 -14.781 1 69.19 889 ALA B N 1
ATOM 14672 C CA . ALA B 1 889 ? 9.023 17.5 -15.359 1 69.19 889 ALA B CA 1
ATOM 14673 C C . ALA B 1 889 ? 9.68 18.453 -16.359 1 69.19 889 ALA B C 1
ATOM 14675 O O . ALA B 1 889 ? 10.82 18.875 -16.156 1 69.19 889 ALA B O 1
ATOM 14676 N N . LYS B 1 890 ? 9.102 18.656 -17.484 1 76.81 890 LYS B N 1
ATOM 14677 C CA . LYS B 1 890 ? 9.57 19.641 -18.453 1 76.81 890 LYS B CA 1
ATOM 14678 C C . LYS B 1 890 ? 9.492 21.062 -17.891 1 76.81 890 LYS B C 1
ATOM 14680 O O . LYS B 1 890 ? 8.422 21.5 -17.469 1 76.81 890 LYS B O 1
ATOM 14685 N N . LYS B 1 891 ? 10.688 21.703 -17.875 1 85.62 891 LYS B N 1
ATOM 14686 C CA . LYS B 1 891 ? 10.758 23.016 -17.219 1 85.62 891 LYS B CA 1
ATOM 14687 C C . LYS B 1 891 ? 10.844 24.141 -18.25 1 85.62 891 LYS B C 1
ATOM 14689 O O . LYS B 1 891 ? 11.164 25.281 -17.922 1 85.62 891 LYS B O 1
ATOM 14694 N N . HIS B 1 892 ? 10.531 23.875 -19.5 1 85.25 892 HIS B N 1
ATOM 14695 C CA . HIS B 1 892 ? 10.688 24.859 -20.562 1 85.25 892 HIS B CA 1
ATOM 14696 C C . HIS B 1 892 ? 9.773 26.062 -20.344 1 85.25 892 HIS B C 1
ATOM 14698 O O . HIS B 1 892 ? 10.18 27.203 -20.547 1 85.25 892 HIS B O 1
ATOM 14704 N N . GLN B 1 893 ? 8.594 25.797 -19.922 1 86.94 893 GLN B N 1
ATOM 14705 C CA . GLN B 1 893 ? 7.656 26.875 -19.672 1 86.94 893 GLN B CA 1
ATOM 14706 C C . GLN B 1 893 ? 8.102 27.734 -18.484 1 86.94 893 GLN B C 1
ATOM 14708 O O . GLN B 1 893 ? 7.949 28.953 -18.516 1 86.94 893 GLN B O 1
ATOM 14713 N N . ASP B 1 894 ? 8.633 27.125 -17.516 1 91.69 894 ASP B N 1
ATOM 14714 C CA . ASP B 1 894 ? 9.164 27.859 -16.375 1 91.69 894 ASP B CA 1
ATOM 14715 C C . ASP B 1 894 ? 10.297 28.797 -16.797 1 91.69 894 ASP B C 1
ATOM 14717 O O . ASP B 1 894 ? 10.32 29.969 -16.391 1 91.69 894 ASP B O 1
ATOM 14721 N N . ILE B 1 895 ? 11.164 28.234 -17.578 1 92.88 895 ILE B N 1
ATOM 14722 C CA . ILE B 1 895 ? 12.336 28.969 -18.031 1 92.88 895 ILE B CA 1
ATOM 14723 C C . ILE B 1 895 ? 11.906 30.156 -18.891 1 92.88 895 ILE B C 1
ATOM 14725 O O . ILE B 1 895 ? 12.445 31.25 -18.766 1 92.88 895 ILE B O 1
ATOM 14729 N N . ASN B 1 896 ? 10.898 29.969 -19.703 1 91 896 ASN B N 1
ATOM 14730 C CA . ASN B 1 896 ? 10.422 31.031 -20.594 1 91 896 ASN B CA 1
ATOM 14731 C C . ASN B 1 896 ? 9.75 32.156 -19.797 1 91 896 ASN B C 1
ATOM 14733 O O . ASN B 1 896 ? 9.977 33.312 -20.078 1 91 896 ASN B O 1
ATOM 14737 N N . VAL B 1 897 ? 8.984 31.812 -18.859 1 93.12 897 VAL B N 1
ATOM 14738 C CA . VAL B 1 897 ? 8.281 32.781 -18.047 1 93.12 897 VAL B CA 1
ATOM 14739 C C . VAL B 1 897 ? 9.281 33.594 -17.234 1 93.12 897 VAL B C 1
ATOM 14741 O O . VAL B 1 897 ? 9.18 34.844 -17.172 1 93.12 897 VAL B O 1
ATOM 14744 N N . LEU B 1 898 ? 10.211 32.969 -16.688 1 94.56 898 LEU B N 1
ATOM 14745 C CA . LEU B 1 898 ? 11.227 33.625 -15.891 1 94.56 898 LEU B CA 1
ATOM 14746 C C . LEU B 1 898 ? 12.141 34.469 -16.781 1 94.56 898 LEU B C 1
ATOM 14748 O O . LEU B 1 898 ? 12.539 35.594 -16.391 1 94.56 898 LEU B O 1
ATOM 14752 N N . GLY B 1 899 ? 12.508 33.875 -17.891 1 93.31 899 GLY B N 1
ATOM 14753 C CA . GLY B 1 899 ? 13.312 34.625 -18.828 1 93.31 899 GLY B CA 1
ATOM 14754 C C . GLY B 1 899 ? 12.664 35.906 -19.266 1 93.31 899 GLY B C 1
ATOM 14755 O O . GLY B 1 899 ? 13.328 36.969 -19.328 1 93.31 899 GLY B O 1
ATOM 14756 N N . ALA B 1 900 ? 11.344 35.812 -19.547 1 92.69 900 ALA B N 1
ATOM 14757 C CA . ALA B 1 900 ? 10.586 37 -19.922 1 92.69 900 ALA B CA 1
ATOM 14758 C C . ALA B 1 900 ? 10.539 38.031 -18.766 1 92.69 900 ALA B C 1
ATOM 14760 O O . ALA B 1 900 ? 10.648 39.219 -19 1 92.69 900 ALA B O 1
ATOM 14761 N N . HIS B 1 901 ? 10.406 37.5 -17.625 1 92.69 901 HIS B N 1
ATOM 14762 C CA . HIS B 1 901 ? 10.391 38.344 -16.453 1 92.69 901 HIS B CA 1
ATOM 14763 C C . HIS B 1 901 ? 11.711 39.094 -16.281 1 92.69 901 HIS B C 1
ATOM 14765 O O . HIS B 1 901 ? 11.719 40.281 -16.016 1 92.69 901 HIS B O 1
ATOM 14771 N N . PHE B 1 902 ? 12.867 38.406 -16.469 1 94.75 902 PHE B N 1
ATOM 14772 C CA . PHE B 1 902 ? 14.18 39.031 -16.328 1 94.75 902 PHE B CA 1
ATOM 14773 C C . PHE B 1 902 ? 14.406 40.062 -17.406 1 94.75 902 PHE B C 1
ATOM 14775 O O . PHE B 1 902 ? 15.047 41.094 -17.172 1 94.75 902 PHE B O 1
ATOM 14782 N N . GLU B 1 903 ? 13.875 39.781 -18.5 1 89.69 903 GLU B N 1
ATOM 14783 C CA . GLU B 1 903 ? 14 40.75 -19.609 1 89.69 903 GLU B CA 1
ATOM 14784 C C . GLU B 1 903 ? 13.156 42 -19.359 1 89.69 903 GLU B C 1
ATOM 14786 O O . GLU B 1 903 ? 13.625 43.125 -19.562 1 89.69 903 GLU B O 1
ATOM 14791 N N . ASP B 1 904 ? 11.938 41.781 -18.938 1 90.38 904 ASP B N 1
ATOM 14792 C CA . ASP B 1 904 ? 11.008 42.875 -18.688 1 90.38 904 ASP B CA 1
ATOM 14793 C C . ASP B 1 904 ? 11.539 43.812 -17.594 1 90.38 904 ASP B C 1
ATOM 14795 O O . ASP B 1 904 ? 11.367 45.031 -17.656 1 90.38 904 ASP B O 1
ATOM 14799 N N . GLU B 1 905 ? 12.211 43.188 -16.656 1 91.25 905 GLU B N 1
ATOM 14800 C CA . GLU B 1 905 ? 12.703 43.969 -15.516 1 91.25 905 GLU B CA 1
ATOM 14801 C C . GLU B 1 905 ? 14.133 44.438 -15.75 1 91.25 905 GLU B C 1
ATOM 14803 O O . GLU B 1 905 ? 14.719 45.094 -14.891 1 91.25 905 GLU B O 1
ATOM 14808 N N . HIS B 1 906 ? 14.766 44.094 -16.875 1 89.06 906 HIS B N 1
ATOM 14809 C CA . HIS B 1 906 ? 16.125 44.5 -17.219 1 89.06 906 HIS B CA 1
ATOM 14810 C C . HIS B 1 906 ? 17.125 44.094 -16.141 1 89.06 906 HIS B C 1
ATOM 14812 O O . HIS B 1 906 ? 17.938 44.906 -15.719 1 89.06 906 HIS B O 1
ATOM 14818 N N . LEU B 1 907 ? 16.969 42.875 -15.68 1 91.44 907 LEU B N 1
ATOM 14819 C CA . LEU B 1 907 ? 17.766 42.406 -14.547 1 91.44 907 LEU B CA 1
ATOM 14820 C C . LEU B 1 907 ? 19.234 42.312 -14.922 1 91.44 907 LEU B C 1
ATOM 14822 O O . LEU B 1 907 ? 20.109 42.562 -14.094 1 91.44 907 LEU B O 1
ATOM 14826 N N . PHE B 1 908 ? 19.578 41.906 -16.125 1 90.38 908 PHE B N 1
ATOM 14827 C CA . PHE B 1 908 ? 20.953 41.625 -16.5 1 90.38 908 PHE B CA 1
ATOM 14828 C C . PHE B 1 908 ? 21.578 42.844 -17.203 1 90.38 908 PHE B C 1
ATOM 14830 O O . PHE B 1 908 ? 22.75 42.812 -17.547 1 90.38 908 PHE B O 1
ATOM 14837 N N . ASP B 1 909 ? 20.703 43.875 -17.281 1 82.62 909 ASP B N 1
ATOM 14838 C CA . ASP B 1 909 ? 21.172 45.156 -17.797 1 82.62 909 ASP B CA 1
ATOM 14839 C C . ASP B 1 909 ? 21.531 46.094 -16.656 1 82.62 909 ASP B C 1
ATOM 14841 O O . ASP B 1 909 ? 20.719 46.312 -15.742 1 82.62 909 ASP B O 1
ATOM 14845 N N . PHE B 1 910 ? 22.812 46.594 -16.734 1 87.62 910 PHE B N 1
ATOM 14846 C CA . PHE B 1 910 ? 23.219 47.531 -15.688 1 87.62 910 PHE B CA 1
ATOM 14847 C C . PHE B 1 910 ? 22.344 48.781 -15.719 1 87.62 910 PHE B C 1
ATOM 14849 O O . PHE B 1 910 ? 22.266 49.469 -16.734 1 87.62 910 PHE B O 1
ATOM 14856 N N . THR B 1 911 ? 21.641 49 -14.727 1 87.75 911 THR B N 1
ATOM 14857 C CA . THR B 1 911 ? 20.844 50.219 -14.547 1 87.75 911 THR B CA 1
ATOM 14858 C C . THR B 1 911 ? 21.406 51.062 -13.414 1 87.75 911 THR B C 1
ATOM 14860 O O . THR B 1 911 ? 21.203 50.75 -12.234 1 87.75 911 THR B O 1
ATOM 14863 N N . PRO B 1 912 ? 22 52.188 -13.852 1 86.81 912 PRO B N 1
ATOM 14864 C CA . PRO B 1 912 ? 22.656 53 -12.836 1 86.81 912 PRO B CA 1
ATOM 14865 C C . PRO B 1 912 ? 21.688 53.5 -11.766 1 86.81 912 PRO B C 1
ATOM 14867 O O . PRO B 1 912 ? 20.609 54 -12.094 1 86.81 912 PRO B O 1
ATOM 14870 N N . GLY B 1 913 ? 22 53.344 -10.562 1 87.06 913 GLY B N 1
ATOM 14871 C CA . GLY B 1 913 ? 21.281 53.906 -9.438 1 87.06 913 GLY B CA 1
ATOM 14872 C C . GLY B 1 913 ? 20.078 53.062 -9.016 1 87.06 913 GLY B C 1
ATOM 14873 O O . GLY B 1 913 ? 19.297 53.469 -8.148 1 87.06 913 GLY B O 1
ATOM 14874 N N . ARG B 1 914 ? 19.938 51.844 -9.633 1 88.62 914 ARG B N 1
ATOM 14875 C CA . ARG B 1 914 ? 18.812 51 -9.266 1 88.62 914 ARG B CA 1
ATOM 14876 C C . ARG B 1 914 ? 18.969 50.469 -7.848 1 88.62 914 ARG B C 1
ATOM 14878 O O . ARG B 1 914 ? 19.938 49.781 -7.539 1 88.62 914 ARG B O 1
ATOM 14885 N N . THR B 1 915 ? 17.906 50.844 -6.988 1 87.31 915 THR B N 1
ATOM 14886 C CA . THR B 1 915 ? 17.969 50.438 -5.582 1 87.31 915 THR B CA 1
ATOM 14887 C C . THR B 1 915 ? 16.953 49.344 -5.281 1 87.31 915 THR B C 1
ATOM 14889 O O . THR B 1 915 ? 15.93 49.25 -5.949 1 87.31 915 THR B O 1
ATOM 14892 N N . GLN B 1 916 ? 17.359 48.5 -4.312 1 89.38 916 GLN B N 1
ATOM 14893 C CA . GLN B 1 916 ? 16.5 47.469 -3.799 1 89.38 916 GLN B CA 1
ATOM 14894 C C . GLN B 1 916 ? 16.266 47.625 -2.299 1 89.38 916 GLN B C 1
ATOM 14896 O O . GLN B 1 916 ? 17.094 48.188 -1.597 1 89.38 916 GLN B O 1
ATOM 14901 N N . PRO B 1 917 ? 15.109 47.188 -1.829 1 85.88 917 PRO B N 1
ATOM 14902 C CA . PRO B 1 917 ? 14.852 47.281 -0.39 1 85.88 917 PRO B CA 1
ATOM 14903 C C . PRO B 1 917 ? 15.828 46.438 0.438 1 85.88 917 PRO B C 1
ATOM 14905 O O . PRO B 1 917 ? 16.047 46.75 1.62 1 85.88 917 PRO B O 1
ATOM 14908 N N . TYR B 1 918 ? 16.328 45.406 -0.231 1 87.88 918 TYR B N 1
ATOM 14909 C CA . TYR B 1 918 ? 17.281 44.531 0.466 1 87.88 918 TYR B CA 1
ATOM 14910 C C . TYR B 1 918 ? 18.531 44.312 -0.365 1 87.88 918 TYR B C 1
ATOM 14912 O O . TYR B 1 918 ? 18.484 44.281 -1.597 1 87.88 918 TYR B O 1
ATOM 14920 N N . GLN B 1 919 ? 19.609 44.281 0.362 1 89 919 GLN B N 1
ATOM 14921 C CA . GLN B 1 919 ? 20.875 43.906 -0.259 1 89 919 GLN B CA 1
ATOM 14922 C C . GLN B 1 919 ? 21.406 42.594 0.285 1 89 919 GLN B C 1
ATOM 14924 O O . GLN B 1 919 ? 21.5 42.406 1.5 1 89 919 GLN B O 1
ATOM 14929 N N . ALA B 1 920 ? 21.641 41.688 -0.603 1 93.19 920 ALA B N 1
ATOM 14930 C CA . ALA B 1 920 ? 22.172 40.375 -0.207 1 93.19 920 ALA B CA 1
ATOM 14931 C C . ALA B 1 920 ? 23.562 40.5 0.408 1 93.19 920 ALA B C 1
ATOM 14933 O O . ALA B 1 920 ? 24.375 41.312 -0.043 1 93.19 920 ALA B O 1
ATOM 14934 N N . VAL B 1 921 ? 23.75 39.688 1.362 1 92.75 921 VAL B N 1
ATOM 14935 C CA . VAL B 1 921 ? 25.031 39.688 2.057 1 92.75 921 VAL B CA 1
ATOM 14936 C C . VAL B 1 921 ? 26 38.75 1.357 1 92.75 921 VAL B C 1
ATOM 14938 O O . VAL B 1 921 ? 25.641 37.625 0.994 1 92.75 921 VAL B O 1
ATOM 14941 N N . ASP B 1 922 ? 27.188 39.219 1.042 1 95.12 922 ASP B N 1
ATOM 14942 C CA . ASP B 1 922 ? 28.25 38.312 0.585 1 95.12 922 ASP B CA 1
ATOM 14943 C C . ASP B 1 922 ? 28.688 37.375 1.7 1 95.12 922 ASP B C 1
ATOM 14945 O O . ASP B 1 922 ? 29.547 37.719 2.52 1 95.12 922 ASP B O 1
ATOM 14949 N N . MET B 1 923 ? 28.297 36.188 1.572 1 96.06 923 MET B N 1
ATOM 14950 C CA . MET B 1 923 ? 28.484 35.25 2.672 1 96.06 923 MET B CA 1
ATOM 14951 C C . MET B 1 923 ? 29.969 34.938 2.867 1 96.06 923 MET B C 1
ATOM 14953 O O . MET B 1 923 ? 30.422 34.719 3.994 1 96.06 923 MET B O 1
ATOM 14957 N N . VAL B 1 924 ? 30.719 34.906 1.807 1 96 924 VAL B N 1
ATOM 14958 C CA . VAL B 1 924 ? 32.125 34.531 1.888 1 96 924 VAL B CA 1
ATOM 14959 C C . VAL B 1 924 ? 32.938 35.656 2.545 1 96 924 VAL B C 1
ATOM 14961 O O . VAL B 1 924 ? 33.688 35.406 3.48 1 96 924 VAL B O 1
ATOM 14964 N N . ALA B 1 925 ? 32.719 36.844 2.082 1 94.94 925 ALA B N 1
ATOM 14965 C CA . ALA B 1 925 ? 33.438 38 2.641 1 94.94 925 ALA B CA 1
ATOM 14966 C C . ALA B 1 925 ? 33.031 38.219 4.098 1 94.94 925 ALA B C 1
ATOM 14968 O O . ALA B 1 925 ? 33.906 38.469 4.941 1 94.94 925 ALA B O 1
ATOM 14969 N N . THR B 1 926 ? 31.781 38.188 4.34 1 96.19 926 THR B N 1
ATOM 14970 C CA . THR B 1 926 ? 31.281 38.344 5.703 1 96.19 926 THR B CA 1
ATOM 14971 C C . THR B 1 926 ? 31.812 37.25 6.613 1 96.19 926 THR B C 1
ATOM 14973 O O . THR B 1 926 ? 32.125 37.5 7.777 1 96.19 926 THR B O 1
ATOM 14976 N N . GLY B 1 927 ? 31.844 36.031 6.086 1 97 927 GLY B N 1
ATOM 14977 C CA . GLY B 1 927 ? 32.375 34.938 6.855 1 97 927 GLY B CA 1
ATOM 14978 C C . GLY B 1 927 ? 33.844 35.094 7.195 1 97 927 GLY B C 1
ATOM 14979 O O . GLY B 1 927 ? 34.281 34.781 8.312 1 97 927 GLY B O 1
ATOM 14980 N N . LYS B 1 928 ? 34.625 35.562 6.234 1 96.44 928 LYS B N 1
ATOM 14981 C CA . LYS B 1 928 ? 36.031 35.844 6.477 1 96.44 928 LYS B CA 1
ATOM 14982 C C . LYS B 1 928 ? 36.219 36.875 7.574 1 96.44 928 LYS B C 1
ATOM 14984 O O . LYS B 1 928 ? 37.031 36.719 8.477 1 96.44 928 LYS B O 1
ATOM 14989 N N . THR B 1 929 ? 35.406 37.938 7.531 1 96.38 929 THR B N 1
ATOM 14990 C CA . THR B 1 929 ? 35.469 39 8.516 1 96.38 929 THR B CA 1
ATOM 14991 C C . THR B 1 929 ? 35.125 38.5 9.906 1 96.38 929 THR B C 1
ATOM 14993 O O . THR B 1 929 ? 35.812 38.812 10.883 1 96.38 929 THR B O 1
ATOM 14996 N N . ARG B 1 930 ? 34.156 37.688 9.938 1 96 930 ARG B N 1
ATOM 14997 C CA . ARG B 1 930 ? 33.719 37.125 11.219 1 96 930 ARG B CA 1
ATOM 14998 C C . ARG B 1 930 ? 34.781 36.25 11.828 1 96 930 ARG B C 1
ATOM 15000 O O . ARG B 1 930 ? 35 36.25 13.047 1 96 930 ARG B O 1
ATOM 15007 N N . MET B 1 931 ? 35.406 35.5 11.016 1 96.12 931 MET B N 1
ATOM 15008 C CA . MET B 1 931 ? 36.469 34.656 11.492 1 96.12 931 MET B CA 1
ATOM 15009 C C . MET B 1 931 ? 37.656 35.469 11.977 1 96.12 931 MET B C 1
ATOM 15011 O O . MET B 1 931 ? 38.281 35.125 12.992 1 96.12 931 MET B O 1
ATOM 15015 N N . GLU B 1 932 ? 37.906 36.594 11.344 1 95.38 932 GLU B N 1
ATOM 15016 C CA . GLU B 1 932 ? 39 37.469 11.719 1 95.38 932 GLU B CA 1
ATOM 15017 C C . GLU B 1 932 ? 38.688 38.219 13 1 95.38 932 GLU B C 1
ATOM 15019 O O . GLU B 1 932 ? 39.562 38.531 13.797 1 95.38 932 GLU B O 1
ATOM 15024 N N . GLU B 1 933 ? 37.406 38.531 13.156 1 94 933 GLU B N 1
ATOM 15025 C CA . GLU B 1 933 ? 36.969 39.312 14.305 1 94 933 GLU B CA 1
ATOM 15026 C C . GLU B 1 933 ? 36.875 38.469 15.562 1 94 933 GLU B C 1
ATOM 15028 O O . GLU B 1 933 ? 36.438 38.938 16.609 1 94 933 GLU B O 1
ATOM 15033 N N . GLY B 1 934 ? 37.156 37.125 15.422 1 91.56 934 GLY B N 1
ATOM 15034 C CA . GLY B 1 934 ? 37.25 36.406 16.672 1 91.56 934 GLY B CA 1
ATOM 15035 C C . GLY B 1 934 ? 36.625 35.031 16.625 1 91.56 934 GLY B C 1
ATOM 15036 O O . GLY B 1 934 ? 36.812 34.188 17.531 1 91.56 934 GLY B O 1
ATOM 15037 N N . ALA B 1 935 ? 35.812 34.781 15.594 1 93.5 935 ALA B N 1
ATOM 15038 C CA . ALA B 1 935 ? 35.125 33.469 15.539 1 93.5 935 ALA B CA 1
ATOM 15039 C C . ALA B 1 935 ? 36.125 32.312 15.523 1 93.5 935 ALA B C 1
ATOM 15041 O O . ALA B 1 935 ? 35.906 31.297 16.172 1 93.5 935 ALA B O 1
ATOM 15042 N N . LEU B 1 936 ? 37.188 32.406 14.734 1 96.19 936 LEU B N 1
ATOM 15043 C CA . LEU B 1 936 ? 38.188 31.359 14.695 1 96.19 936 LEU B CA 1
ATOM 15044 C C . LEU B 1 936 ? 38.906 31.219 16.047 1 96.19 936 LEU B C 1
ATOM 15046 O O . LEU B 1 936 ? 39.125 30.094 16.516 1 96.19 936 LEU B O 1
ATOM 15050 N N . LYS B 1 937 ? 39.219 32.375 16.688 1 93.25 937 LYS B N 1
ATOM 15051 C CA . LYS B 1 937 ? 39.875 32.344 17.984 1 93.25 937 LYS B CA 1
ATOM 15052 C C . LYS B 1 937 ? 39 31.688 19.031 1 93.25 937 LYS B C 1
ATOM 15054 O O . LYS B 1 937 ? 39.469 30.875 19.828 1 93.25 937 LYS B O 1
ATOM 15059 N N . SER B 1 938 ? 37.781 32.094 18.984 1 92.56 938 SER B N 1
ATOM 15060 C CA . SER B 1 938 ? 36.844 31.484 19.906 1 92.56 938 SER B CA 1
ATOM 15061 C C . SER B 1 938 ? 36.75 29.984 19.719 1 92.56 938 SER B C 1
ATOM 15063 O O . SER B 1 938 ? 36.625 29.234 20.688 1 92.56 938 SER B O 1
ATOM 15065 N N . PHE B 1 939 ? 36.719 29.547 18.531 1 94.06 939 PHE B N 1
ATOM 15066 C CA . PHE B 1 939 ? 36.688 28.125 18.203 1 94.06 939 PHE B CA 1
ATOM 15067 C C . PHE B 1 939 ? 37.938 27.422 18.734 1 94.06 939 PHE B C 1
ATOM 15069 O O . PHE B 1 939 ? 37.844 26.375 19.375 1 94.06 939 PHE B O 1
ATOM 15076 N N . LEU B 1 940 ? 39.031 27.953 18.438 1 94.06 940 LEU B N 1
ATOM 15077 C CA . LEU B 1 940 ? 40.312 27.344 18.859 1 94.06 940 LEU B CA 1
ATOM 15078 C C . LEU B 1 940 ? 40.406 27.297 20.391 1 94.06 940 LEU B C 1
ATOM 15080 O O . LEU B 1 940 ? 40.844 26.297 20.953 1 94.06 940 LEU B O 1
ATOM 15084 N N . ASP B 1 941 ? 39.969 28.391 21.078 1 90.62 941 ASP B N 1
ATOM 15085 C CA . ASP B 1 941 ? 40 28.438 22.531 1 90.62 941 ASP B CA 1
ATOM 15086 C C . ASP B 1 941 ? 39.094 27.359 23.141 1 90.62 941 ASP B C 1
ATOM 15088 O O . ASP B 1 941 ? 39.469 26.688 24.094 1 90.62 941 ASP B O 1
ATOM 15092 N N . ARG B 1 942 ? 38 27.25 22.5 1 87.5 942 ARG B N 1
ATOM 15093 C CA . ARG B 1 942 ? 37.031 26.281 23 1 87.5 942 ARG B CA 1
ATOM 15094 C C . ARG B 1 942 ? 37.5 24.844 22.797 1 87.5 942 ARG B C 1
ATOM 15096 O O . ARG B 1 942 ? 37.344 24 23.656 1 87.5 942 ARG B O 1
ATOM 15103 N N . THR B 1 943 ? 38.062 24.594 21.703 1 88.44 943 THR B N 1
ATOM 15104 C CA . THR B 1 943 ? 38.406 23.219 21.359 1 88.44 943 THR B CA 1
ATOM 15105 C C . THR B 1 943 ? 39.75 22.828 21.969 1 88.44 943 THR B C 1
ATOM 15107 O O . THR B 1 943 ? 40.062 21.641 22.109 1 88.44 943 THR B O 1
ATOM 15110 N N . LEU B 1 944 ? 40.594 23.828 22.344 1 84.81 944 LEU B N 1
ATOM 15111 C CA . LEU B 1 944 ? 41.875 23.547 22.969 1 84.81 944 LEU B CA 1
ATOM 15112 C C . LEU B 1 944 ? 41.75 23.453 24.484 1 84.81 944 LEU B C 1
ATOM 15114 O O . LEU B 1 944 ? 42.406 22.625 25.125 1 84.81 944 LEU B O 1
ATOM 15118 N N . ASN B 1 945 ? 41.062 24.516 25.188 1 68.06 945 ASN B N 1
ATOM 15119 C CA . ASN B 1 945 ? 41.031 24.594 26.641 1 68.06 945 ASN B CA 1
ATOM 15120 C C . ASN B 1 945 ? 39.875 23.734 27.203 1 68.06 945 ASN B C 1
ATOM 15122 O O . ASN B 1 945 ? 40 23.172 28.281 1 68.06 945 ASN B O 1
ATOM 15126 N N . ASP B 1 946 ? 38.562 23.891 26.75 1 56.06 946 ASP B N 1
ATOM 15127 C CA . ASP B 1 946 ? 37.406 23.203 27.281 1 56.06 946 ASP B CA 1
ATOM 15128 C C . ASP B 1 946 ? 36.719 22.359 26.203 1 56.06 946 ASP B C 1
ATOM 15130 O O . ASP B 1 946 ? 35.75 22.781 25.609 1 56.06 946 ASP B O 1
ATOM 15134 N N . PRO B 1 947 ? 37.531 21.375 26 1 50.97 947 PRO B N 1
ATOM 15135 C CA . PRO B 1 947 ? 37 20.625 24.859 1 50.97 947 PRO B CA 1
ATOM 15136 C C . PRO B 1 947 ? 35.531 20.297 24.984 1 50.97 947 PRO B C 1
ATOM 15138 O O . PRO B 1 947 ? 34.906 19.844 24.016 1 50.97 947 PRO B O 1
ATOM 15141 N N . GLY B 1 948 ? 35 20.234 26.219 1 45.19 948 GLY B N 1
ATOM 15142 C CA . GLY B 1 948 ? 33.594 19.891 26.453 1 45.19 948 GLY B CA 1
ATOM 15143 C C . GLY B 1 948 ? 32.656 21.078 26.344 1 45.19 948 GLY B C 1
ATOM 15144 O O . GLY B 1 948 ? 31.453 20.938 26.547 1 45.19 948 GLY B O 1
ATOM 15145 N N . ALA B 1 949 ? 33.094 22.312 26.422 1 41.19 949 ALA B N 1
ATOM 15146 C CA . ALA B 1 949 ? 32.219 23.469 26.547 1 41.19 949 ALA B CA 1
ATOM 15147 C C . ALA B 1 949 ? 31.375 23.641 25.297 1 41.19 949 ALA B C 1
ATOM 15149 O O . ALA B 1 949 ? 31.875 23.594 24.172 1 41.19 949 ALA B O 1
ATOM 15150 N N . VAL B 1 950 ? 30.156 23.297 25.438 1 42.31 950 VAL B N 1
ATOM 15151 C CA . VAL B 1 950 ? 29.094 23.344 24.453 1 42.31 950 VAL B CA 1
ATOM 15152 C C . VAL B 1 950 ? 28.906 24.766 23.953 1 42.31 950 VAL B C 1
ATOM 15154 O O . VAL B 1 950 ? 28.844 25.703 24.75 1 42.31 950 VAL B O 1
ATOM 15157 N N . ALA B 1 951 ? 29.391 25.172 22.875 1 41.12 951 ALA B N 1
ATOM 15158 C CA . ALA B 1 951 ? 28.828 26.422 22.359 1 41.12 951 ALA B CA 1
ATOM 15159 C C . ALA B 1 951 ? 27.359 26.547 22.703 1 41.12 951 ALA B C 1
ATOM 15161 O O . ALA B 1 951 ? 26.656 25.547 22.828 1 41.12 951 ALA B O 1
ATOM 15162 N N . ASP B 1 952 ? 26.922 27.594 23.422 1 31.72 952 ASP B N 1
ATOM 15163 C CA . ASP B 1 952 ? 25.531 27.875 23.734 1 31.72 952 ASP B CA 1
ATOM 15164 C C . ASP B 1 952 ? 24.625 27.484 22.562 1 31.72 952 ASP B C 1
ATOM 15166 O O . ASP B 1 952 ? 24.812 27.938 21.438 1 31.72 952 ASP B O 1
ATOM 15170 N N . PRO B 1 953 ? 24.094 26.328 22.641 1 37.53 953 PRO B N 1
ATOM 15171 C CA . PRO B 1 953 ? 23.094 26 21.625 1 37.53 953 PRO B CA 1
ATOM 15172 C C . PRO B 1 953 ? 22.125 27.156 21.344 1 37.53 953 PRO B C 1
ATOM 15174 O O . PRO B 1 953 ? 21.062 27.219 21.969 1 37.53 953 PRO B O 1
ATOM 15177 N N . SER B 1 954 ? 22.484 28.422 21.656 1 30.89 954 SER B N 1
ATOM 15178 C CA . SER B 1 954 ? 21.391 29.359 21.484 1 30.89 954 SER B CA 1
ATOM 15179 C C . SER B 1 954 ? 20.547 29 20.266 1 30.89 954 SER B C 1
ATOM 15181 O O . SER B 1 954 ? 19.328 28.891 20.359 1 30.89 954 SER B O 1
ATOM 15183 N N . ALA B 1 955 ? 20.734 29.891 19.172 1 31.62 955 ALA B N 1
ATOM 15184 C CA . ALA B 1 955 ? 19.703 30.375 18.266 1 31.62 955 ALA B CA 1
ATOM 15185 C C . ALA B 1 955 ? 19.125 29.234 17.438 1 31.62 955 ALA B C 1
ATOM 15187 O O . ALA B 1 955 ? 17.906 29.094 17.328 1 31.62 955 ALA B O 1
ATOM 15188 N N . ASP B 1 956 ? 19.797 28.922 16.328 1 30.3 956 ASP B N 1
ATOM 15189 C CA . ASP B 1 956 ? 19.094 28.344 15.18 1 30.3 956 ASP B CA 1
ATOM 15190 C C . ASP B 1 956 ? 18.781 26.859 15.422 1 30.3 956 ASP B C 1
ATOM 15192 O O . ASP B 1 956 ? 19.656 26 15.297 1 30.3 956 ASP B O 1
ATOM 15196 N N . ASP B 1 957 ? 18.312 26.562 16.594 1 29.66 957 ASP B N 1
ATOM 15197 C CA . ASP B 1 957 ? 17.844 25.203 16.875 1 29.66 957 ASP B CA 1
ATOM 15198 C C . ASP B 1 957 ? 17.094 24.625 15.688 1 29.66 957 ASP B C 1
ATOM 15200 O O . ASP B 1 957 ? 16.141 25.234 15.188 1 29.66 957 ASP B O 1
ATOM 15204 N N . GLU B 1 958 ? 17.812 23.891 14.914 1 31.06 958 GLU B N 1
ATOM 15205 C CA . GLU B 1 958 ? 17.172 23.047 13.906 1 31.06 958 GLU B CA 1
ATOM 15206 C C . GLU B 1 958 ? 15.898 22.406 14.453 1 31.06 958 GLU B C 1
ATOM 15208 O O . GLU B 1 958 ? 15.961 21.578 15.375 1 31.06 958 GLU B O 1
ATOM 15213 N N . THR B 1 959 ? 14.906 23.203 14.742 1 30.06 959 THR B N 1
ATOM 15214 C CA . THR B 1 959 ? 13.625 22.547 14.945 1 30.06 959 THR B CA 1
ATOM 15215 C C . THR B 1 959 ? 13.523 21.281 14.102 1 30.06 959 THR B C 1
ATOM 15217 O O . THR B 1 959 ? 13.68 21.328 12.883 1 30.06 959 THR B O 1
ATOM 15220 N N . GLN B 1 960 ? 14.148 20.25 14.664 1 29.77 960 GLN B N 1
ATOM 15221 C CA . GLN B 1 960 ? 13.852 18.969 14.031 1 29.77 960 GLN B CA 1
ATOM 15222 C C . GLN B 1 960 ? 12.484 18.984 13.352 1 29.77 960 GLN B C 1
ATOM 15224 O O . GLN B 1 960 ? 11.453 19.125 14.023 1 29.77 960 GLN B O 1
ATOM 15229 N N . VAL B 1 961 ? 12.422 19.812 12.359 1 27.75 961 VAL B N 1
ATOM 15230 C CA . VAL B 1 961 ? 11.219 19.75 11.539 1 27.75 961 VAL B CA 1
ATOM 15231 C C . VAL B 1 961 ? 10.742 18.297 11.43 1 27.75 961 VAL B C 1
ATOM 15233 O O . VAL B 1 961 ? 11.492 17.422 11 1 27.75 961 VAL B O 1
ATOM 15236 N N . ALA B 1 962 ? 9.977 17.938 12.344 1 28.94 962 ALA B N 1
ATOM 15237 C CA . ALA B 1 962 ? 9.141 16.766 12.109 1 28.94 962 ALA B CA 1
ATOM 15238 C C . ALA B 1 962 ? 8.797 16.625 10.625 1 28.94 962 ALA B C 1
ATOM 15240 O O . ALA B 1 962 ? 8.18 17.531 10.039 1 28.94 962 ALA B O 1
ATOM 15241 N N . ALA B 1 963 ? 9.742 16.172 9.844 1 28.98 963 ALA B N 1
ATOM 15242 C CA . ALA B 1 963 ? 9.508 15.797 8.453 1 28.98 963 ALA B CA 1
ATOM 15243 C C . ALA B 1 963 ? 8.055 15.367 8.242 1 28.98 963 ALA B C 1
ATOM 15245 O O . ALA B 1 963 ? 7.574 14.43 8.883 1 28.98 963 ALA B O 1
ATOM 15246 N N . THR B 1 964 ? 7.176 16.234 8.039 1 27.98 964 THR B N 1
ATOM 15247 C CA . THR B 1 964 ? 5.891 15.938 7.406 1 27.98 964 THR B CA 1
ATOM 15248 C C . THR B 1 964 ? 6.066 14.953 6.258 1 27.98 964 THR B C 1
ATOM 15250 O O . THR B 1 964 ? 6.539 15.328 5.18 1 27.98 964 THR B O 1
ATOM 15253 N N . GLN B 1 965 ? 6.773 13.891 6.461 1 26.53 965 GLN B N 1
ATOM 15254 C CA . GLN B 1 965 ? 6.77 12.859 5.438 1 26.53 965 GLN B CA 1
ATOM 15255 C C . GLN B 1 965 ? 5.387 12.703 4.812 1 26.53 965 GLN B C 1
ATOM 15257 O O . GLN B 1 965 ? 4.434 12.32 5.496 1 26.53 965 GLN B O 1
ATOM 15262 N N . THR B 1 966 ? 5.055 13.578 3.986 1 26.72 966 THR B N 1
ATOM 15263 C CA . THR B 1 966 ? 3.967 13.305 3.055 1 26.72 966 THR B CA 1
ATOM 15264 C C . THR B 1 966 ? 4.094 11.898 2.473 1 26.72 966 THR B C 1
ATOM 15266 O O . THR B 1 966 ? 5.141 11.539 1.927 1 26.72 966 THR B O 1
ATOM 15269 N N . HIS B 1 967 ? 3.723 10.93 3.113 1 25.45 967 HIS B N 1
ATOM 15270 C CA . HIS B 1 967 ? 3.561 9.562 2.631 1 25.45 967 HIS B CA 1
ATOM 15271 C C . HIS B 1 967 ? 3.047 9.539 1.195 1 25.45 967 HIS B C 1
ATOM 15273 O O . HIS B 1 967 ? 1.862 9.781 0.952 1 25.45 967 HIS B O 1
ATOM 15279 N N . ASP B 1 968 ? 3.703 10.125 0.205 1 23.25 968 ASP B N 1
ATOM 15280 C CA . ASP B 1 968 ? 3.389 9.586 -1.116 1 23.25 968 ASP B CA 1
ATOM 15281 C C . ASP B 1 968 ? 3.721 8.102 -1.196 1 23.25 968 ASP B C 1
ATOM 15283 O O . ASP B 1 968 ? 4.762 7.664 -0.699 1 23.25 968 ASP B O 1
#